Protein 4JRM (pdb70)

Foldseek 3Di:
DWWKFFFFKFKFFLQDRGLVSNLVCLQVVAFSKDFDDPDDCVVFLAGIFSEGPDDDLVVPDNVVVVVLAAVQLSQALSGLVRRCVSNVDDDDPVAQQQEAEEEWAQFWRPVLVVVQVCCCVPPRDVRRDPSSPLHTHTQNSRVVNCVVRVRNFDRYFDHFWLCRFQVSVVVQRVCCVVPRHFKYKGGYWDDQPDVVSSVVCVVVQAAFSPRVCRLLQQFFQAPPHRHFHEIGMAMITMMGGPCVCVVVVGDTLWIFQFKFKFFQQPDQAAHDQQLQRQLRQLLRRCVSNVHALQLAAEEAEQRRRHPRPRLSNLSSNCNNRDDNSQQRHEYEYSCSRRIRHIRRNNRSVVSSQSVCLNQQKHGARESNPHGDPDSSHHHRYDHMDHHDPRFKHKYWTARGSRIIMMIMIGGD/DWWKFFFFKFKFFLQDRGLVRNLVCLQVVAFSKDFDDPDDCVVFLAGIFSEGPPDDLVVQDDVVLVVLAAVQLSQASSGLSRRCVSFVDDDDPVAQQQEAEEEWAQFWRPVLVVVQVCQCVVPRDVRGDPSSPLHTHTQNSRVSNCVVRVRNFDRYFDHFWLCRFVVFVVVQRVCCVVPSHFKYKGGYWDDQPDPVSSVVCVVVQAAFSPRVCRLLQQFFQAPPQRHFHEIGMAMITMMGGPVVCVVVVGDGLWIWQFKFKFFQQPDQAAHDQQLQRQLRQLLRRCVSNVHALQLAAEEAEQRRRHPRPRLSNLSSNCNNRDDNSQQRHEYEYSCSRRIRHIRRNNRSSVSLQSVCLRQQKHGANESNPHGDPPSSHHHRYDHMDHHDPRFKHKYKTARGNRIIMMIMIGGD/DQWKFFFFKFKFFLQDRGLVRNLVCLQVVAFSKDFDDPDDCVVFLAGIFSEGPPDDLVVQDDPVVCVLAAVQLSQQLSGLVRRCVSFVDDDDPVAQQQEAEEEWAQFWRPVLVVVQVCCCVPPRDVRRDPSSPLHTDTQNSRVVNCVSRVRNFDRYFDHFWLCRFQVSVVVQRVCCVVPRHFKYKGGYWDDQPDVVSSVVCVVVQAAFSPRVCRLLQQFFQAPPHRHWHEITMAMITMMGRDVVCVVVVGDTLWIWQFKFKFFQQPDQAAHDQQLQRQLRQLLRRCVSNVHALQLAAEEAEQRRRHPRPRLSNLSSNCNNRDDNNQQRHEYEYSCSRRIRHIRRNNRSVVSSQSVCLRQQKHGARESNPHGDPDSSHHHRYDHMDRHDPRFKHKYKTARGNRIIMMIMIGGD/DFQWKFFFFKFKFFLQDGGLVRNLVCLQVVAFSKDFDDPDDCVPFLAGIFSEGPPDDLVVQDDVVLVVLAAVQLSQLSSGLSRRCVSFVDADDPVAQQQEAEEEWAQFWRVVLVVVQVCCCVVPRDVRGDPSSVLHTHIQNSRVSNCVVRVRNFDRYFDHFWLCRFQVFVVVQRVCCSVPSHFKYKGGYWDDQPDPVSSVVCVVVQAAFSPRVCRLLQQFFQAPPHRHFHEIGMAMITMMGRPVVCVVVVGDGLWIWQFKFKFFQQPDQFAHDQQLQRQLRQLQRRCVSNVHALLQAAEEAEQRRRHPRPRLSNLSSNCVNRVCQLVASHEYEYSCSRRIRHIRRNNRSVVSLQSVCLRQQKHGARESNPHGDPDSRGHHRYDHMDRHDPRFKHKYKTARGNRIIMMIMIGGD

InterPro domains:
  IPR000794 Beta-ketoacyl synthase [PTHR11712] (3-413)
  IPR000794 Beta-ketoacyl synthase [cd00834] (4-411)
  IPR014030 Beta-ketoacyl synthase-like, N-terminal domain [PF00109] (4-247)
  IPR014031 Beta-ketoacyl synthase, C-terminal domain [PF02801] (255-370)
  IPR016039 Thiolase-like [G3DSA:3.40.47.10] (1-414)
  IPR016039 Thiolase-like [SSF53901] (3-252)
  IPR016039 Thiolase-like [SSF53901] (215-413)
  IPR017568 3-oxoacyl-[acyl-carrier-protein] synthase 2 [PIRSF000447] (1-414)
  IPR017568 3-oxoacyl-[acyl-carrier-protein] synthase 2 [TIGR03150] (4-412)
  IPR018201 Beta-ketoacyl synthase, active site [PS00606] (155-171)
  IPR020841 Polyketide synthase, beta-ketoacyl synthase domain [PS52004] (3-413)
  IPR020841 Polyketide synthase, beta-ketoacyl synthase domain [SM00825] (6-414)

CATH classification: 3.40.47.10 (+1 more: 3.40.47.10)

Solvent-accessible surface area: 48885 Å² total; per-residue (Å²): 212,80,98,6,0,0,6,0,5,0,2,1,1,3,20,17,50,56,11,120,48,0,16,156,8,1,38,66,21,101,26,3,2,50,76,9,151,99,37,113,17,104,96,16,30,5,92,0,0,0,25,17,93,78,42,76,17,107,133,64,18,59,128,161,62,9,73,39,10,3,62,0,0,10,9,0,0,0,0,0,21,41,0,5,117,64,27,50,19,110,52,70,175,164,29,15,42,71,4,0,1,0,0,0,0,4,32,0,0,3,74,48,16,12,71,6,7,58,22,14,101,118,155,17,14,222,47,3,51,71,70,11,8,6,4,6,11,9,2,0,0,0,0,7,0,0,42,78,85,28,1,54,1,2,1,0,0,0,0,0,5,2,0,0,0,0,0,0,0,0,4,0,8,25,2,0,28,112,28,26,0,29,0,0,0,0,0,0,0,0,17,0,0,3,31,0,2,4,4,0,5,13,18,36,178,25,6,0,70,71,28,135,79,22,96,100,0,2,15,0,0,0,104,88,20,54,4,4,1,1,0,1,0,0,0,0,0,0,0,6,17,44,110,58,0,54,94,129,68,34,87,35,53,0,10,16,31,1,5,0,8,1,0,9,7,113,82,21,74,42,39,6,72,90,4,11,0,6,0,32,0,0,38,19,0,16,163,49,23,65,12,82,6,109,74,0,14,0,0,0,0,16,2,11,0,33,80,61,17,1,45,5,8,2,95,0,0,64,119,11,8,32,137,46,0,19,160,78,2,18,0,0,0,1,1,0,0,4,0,2,2,4,0,0,0,0,0,3,4,0,1,3,0,0,21,0,1,62,65,22,41,0,0,0,0,20,18,4,81,87,64,53,150,71,14,62,22,54,9,0,54,86,106,28,79,173,33,161,86,9,70,34,0,0,1,0,1,32,8,35,0,7,0,2,0,0,0,0,0,56,81,92,151,86,103,6,0,0,0,0,5,0,3,0,1,3,20,17,37,54,10,120,49,0,17,159,7,2,40,66,20,100,26,3,2,50,78,9,152,97,34,112,17,92,104,16,63,4,98,0,0,0,25,17,91,76,45,79,13,107,139,41,12,58,69,77,45,5,44,33,6,2,64,0,0,21,9,0,0,0,0,0,6,28,0,4,116,34,7,43,14,135,49,79,174,100,30,14,38,71,2,0,0,0,0,0,0,3,31,0,0,2,70,53,15,11,69,6,8,58,17,16,100,115,61,14,17,31,47,1,23,22,31,8,9,9,5,6,10,8,1,0,0,0,0,7,0,0,42,56,83,27,0,50,1,2,1,0,0,0,0,0,5,2,0,0,0,0,0,0,0,0,4,0,4,36,5,0,36,107,27,26,0,23,0,0,0,0,0,0,0,0,18,0,0,3,29,0,2,4,3,0,5,12,20,39,179,26,6,0,70,65,43,120,80,22,80,94,0,2,15,0,0,0,85,84,20,55,4,5,2,1,0,0,0,0,0,0,0,0,0,0,22,38,63,52,0,104,91,78,65,17,99,48,34,0,10,15,31,1,2,0,10,1,0,9,19,116,73,25,64,46,42,6,69,90,6,12,0,6,0,34,0,0,39,20,0,16,166,47,24,65,11,82,5,112,76,0,14,0,0,0,0,16,1,12,0,32,79,62,17,1,46,5,7,2,96,1,0,66,122,11,8,31,97,56,1,17,94,77,1,18,0,0,0,1,1,1,0,3,1,2,1,5,0,0,0,1,0,2,4,0,1,2,0,0,20,0,1,64,66,22,55,0,0,0,0,19,15,4,82,81,59,54,154,70,13,61,23,53,9,0,54,87,106,27,80,168,26,154,86,9,73,33,0,0,2,1,1,32,8,35,0,6,0,2,0,0,0,0,0,54,80,81,146,83,100,6,0,0,0,0,6,0,2,2,1,0,19,17,46,57,11,99,48,0,9,142,9,1,36,69,21,102,24,0,2,46,80,11,157,97,34,109,18,59,73,15,26,6,72,0,0,0,25,16,104,75,45,60,25,119,133,54,18,57,44,143,62,7,167,42,12,3,61,0,0,16,8,0,0,0,0,0,9,29,0,4,116,30,5,43,14,137,48,78,108,147,21,13,39,70,3,0,0,0,0,0,0,3,31,0,0,3,71,49,14,10,70,6,10,59,22,15,103,118,135,17,13,214,125,3,54,72,67,10,8,5,4,6,10,8,1,0,0,0,0,13,0,0,42,73,82,28,1,51,1,2,0,0,0,0,0,0,5,1,0,0,0,0,0,0,0,0,4,0,5,36,4,0,40,109,33,25,0,23,0,0,0,0,0,0,0,0,15,0,0,3,30,0,1,4,4,0,5,20,13,40,53,25,2,0,7,65,13,120,72,23,95,97,0,2,14,0,0,0,101,86,20,40,4,5,1,1,0,0,0,0,0,0,0,0,0,0,18,33,96,58,0,107,93,80,66,16,110,43,36,0,11,15,32,1,1,0,9,1,0,9,19,118,81,23,76,43,39,6,72,90,6,12,0,7,0,34,0,0,37,20,0,16,166,48,24,65,13,82,6,109,75,0,14,0,0,0,0,16,2,14,0,33,81,62,18,1,46,5,8,1,95,1,0,62,119,11,8,30,135,46,1,18,160,78,2,18,0,0,0,1,1,1,0,4,0,2,2,5,0,0,1,0,0,2,4,0,1,3,0,0,21,0,0,64,66,21,48,0,0,0,0,20,18,5,81,80,61,53,140,71,14,63,22,52,9,0,53,86,106,28,79,169,28,161,86,8,69,33,0,0,1,0,1,34,8,37,0,6,0,2,0,0,0,0,0,56,79,89,154,94,81,104,6,0,0,0,0,6,0,3,0,1,3,20,17,38,56,9,125,49,0,16,158,8,2,39,65,22,101,26,3,2,51,77,9,152,98,34,110,17,92,104,17,63,4,96,0,0,0,25,16,91,73,44,48,12,12,45,24,4,3,110,85,46,6,158,32,7,3,63,0,0,20,9,0,0,0,0,0,3,23,0,3,25,33,0,5,14,78,28,78,156,168,29,10,36,67,2,0,0,0,0,0,0,3,32,0,0,4,73,54,16,12,70,5,6,59,15,16,98,120,141,16,10,162,77,4,53,73,67,10,10,6,4,6,11,9,2,0,0,0,0,8,0,0,26,17,23,6,1,43,1,1,0,0,0,1,0,0,5,2,0,0,0,0,0,0,0,0,3,0,8,27,2,0,34,88,28,23,0,25,0,0,0,0,0,0,0,0,17,0,0,2,30,0,2,4,2,0,5,11,18,39,178,25,6,0,70,72,44,129,72,22,94,95,0,2,13,0,0,0,101,84,20,53,4,5,1,1,0,0,0,0,0,0,0,0,0,0,16,34,104,52,0,87,62,40,7,9,66,47,38,0,10,15,31,1,5,0,9,2,0,9,21,110,82,21,68,44,41,7,133,89,6,10,0,6,0,34,0,0,37,21,0,16,166,51,24,63,12,71,5,117,67,1,18,0,0,0,0,16,2,13,0,32,80,63,16,1,46,5,8,1,89,1,0,69,125,11,0,52,39,0,29,96,104,114,0,15,0,0,0,1,1,0,0,4,1,2,2,4,0,0,0,1,0,3,6,0,1,2,0,0,20,0,0,64,66,21,53,0,0,0,0,20,16,4,82,80,63,53,139,71,13,37,14,28,9,0,53,83,105,27,80,166,25,154,84,8,69,31,0,0,2,1,1,32,8,36,0,6,0,2,0,0,0,0,0,52,75,98

Structure (mmCIF, N/CA/C/O backbone):
data_4JRM
#
_entry.id   4JRM
#
_cell.length_a   64.543
_cell.length_b   136.376
_cell.length_c   168.478
_cell.angle_alpha   90.000
_cell.angle_beta   90.000
_cell.angle_gamma   90.000
#
_symmetry.space_group_name_H-M   'P 21 21 21'
#
loop_
_entity.id
_entity.type
_entity.pdbx_description
1 polymer '3-oxoacyl-[acyl-carrier-protein] synthase 2'
2 non-polymer 'ACETATE ION'
3 non-polymer GLYCEROL
4 water water
#
loop_
_atom_site.group_PDB
_atom_site.id
_atom_site.type_symbol
_atom_site.label_atom_id
_atom_site.label_alt_id
_atom_site.label_comp_id
_atom_site.label_asym_id
_atom_site.label_entity_id
_atom_site.label_seq_id
_atom_site.pdbx_PDB_ins_code
_atom_site.Cartn_x
_atom_site.Cartn_y
_atom_site.Cartn_z
_atom_site.occupancy
_atom_site.B_iso_or_equiv
_atom_site.auth_seq_id
_atom_site.auth_comp_id
_atom_site.auth_asym_id
_atom_site.auth_atom_id
_atom_site.pdbx_PDB_model_num
ATOM 1 N N . LYS A 1 6 ? 49.922 -58.925 5.519 1.00 59.96 3 LYS D N 1
ATOM 2 C CA . LYS A 1 6 ? 51.105 -58.822 6.429 1.00 62.64 3 LYS D CA 1
ATOM 3 C C . LYS A 1 6 ? 52.363 -58.608 5.574 1.00 56.16 3 LYS D C 1
ATOM 4 O O . LYS A 1 6 ? 52.728 -59.472 4.786 1.00 61.53 3 LYS D O 1
ATOM 10 N N . ARG A 1 7 ? 53.029 -57.466 5.740 1.00 49.42 4 ARG D N 1
ATOM 11 C CA . ARG A 1 7 ? 54.182 -57.116 4.912 1.00 45.62 4 ARG D CA 1
ATOM 12 C C . ARG A 1 7 ? 55.444 -57.815 5.435 1.00 45.35 4 ARG D C 1
ATOM 13 O O . ARG A 1 7 ? 55.883 -57.590 6.552 1.00 40.77 4 ARG D O 1
ATOM 21 N N . ARG A 1 8 ? 56.039 -58.654 4.605 1.00 45.54 5 ARG D N 1
ATOM 22 C CA . ARG A 1 8 ? 57.262 -59.359 4.984 1.00 45.69 5 ARG D CA 1
ATOM 23 C C . ARG A 1 8 ? 58.466 -58.456 4.751 1.00 38.52 5 ARG D C 1
ATOM 24 O O . ARG A 1 8 ? 58.477 -57.640 3.836 1.00 40.16 5 ARG D O 1
ATOM 32 N N . VAL A 1 9 ? 59.497 -58.637 5.585 1.00 34.00 6 VAL D N 1
ATOM 33 C CA . VAL A 1 9 ? 60.708 -57.834 5.539 1.00 29.06 6 VAL D CA 1
ATOM 34 C C . VAL A 1 9 ? 61.931 -58.724 5.347 1.00 28.38 6 VAL D C 1
ATOM 35 O O . VAL A 1 9 ? 62.125 -59.670 6.090 1.00 32.46 6 VAL D O 1
ATOM 39 N N . VAL A 1 10 ? 62.771 -58.393 4.378 1.00 28.77 7 VAL D N 1
ATOM 40 C CA . VAL A 1 10 ? 63.966 -59.179 4.104 1.00 30.58 7 VAL D CA 1
ATOM 41 C C . VAL A 1 10 ? 65.220 -58.329 4.116 1.00 28.05 7 VAL D C 1
ATOM 42 O O . VAL A 1 10 ? 65.178 -57.091 3.981 1.00 32.03 7 VAL D O 1
ATOM 46 N N . VAL A 1 11 ? 66.364 -58.999 4.250 1.00 27.56 8 VAL D N 1
ATOM 47 C CA . VAL A 1 11 ? 67.670 -58.378 4.268 1.00 27.87 8 VAL D CA 1
ATOM 48 C C . VAL A 1 11 ? 68.238 -58.418 2.847 1.00 31.24 8 VAL D C 1
ATOM 49 O O . VAL A 1 11 ? 68.422 -59.495 2.285 1.00 32.99 8 VAL D O 1
ATOM 53 N N . THR A 1 12 ? 68.545 -57.255 2.304 1.00 29.27 9 THR D N 1
ATOM 54 C CA . THR A 1 12 ? 69.011 -57.164 0.907 1.00 32.22 9 THR D CA 1
ATOM 55 C C . THR A 1 12 ? 70.411 -56.578 0.761 1.00 31.12 9 THR D C 1
ATOM 56 O O . THR A 1 12 ? 70.950 -56.496 -0.350 1.00 29.33 9 THR D O 1
ATOM 60 N N . GLY A 1 13 ? 71.017 -56.130 1.858 1.00 27.34 10 GLY D N 1
ATOM 61 C CA . GLY A 1 13 ? 72.300 -55.492 1.827 1.00 26.56 10 GLY D CA 1
ATOM 62 C C . GLY A 1 13 ? 72.901 -55.477 3.218 1.00 32.00 10 GLY D C 1
ATOM 63 O O . GLY A 1 13 ? 72.147 -55.343 4.173 1.00 26.27 10 GLY D O 1
ATOM 64 N N . MET A 1 14 ? 74.219 -55.676 3.311 1.00 29.33 11 MET D N 1
ATOM 65 C CA . MET A 1 14 ? 74.934 -55.705 4.595 1.00 31.57 11 MET D CA 1
ATOM 66 C C . MET A 1 14 ? 76.277 -55.014 4.451 1.00 32.77 11 MET D C 1
ATOM 67 O O . MET A 1 14 ? 76.907 -55.020 3.391 1.00 32.54 11 MET D O 1
ATOM 72 N N . GLY A 1 15 ? 76.726 -54.383 5.523 1.00 29.37 12 GLY D N 1
ATOM 73 C CA . GLY A 1 15 ? 77.961 -53.648 5.515 1.00 28.42 12 GLY D CA 1
ATOM 74 C C . GLY A 1 15 ? 78.521 -53.664 6.922 1.00 28.89 12 GLY D C 1
ATOM 75 O O . GLY A 1 15 ? 77.760 -53.724 7.885 1.00 32.04 12 GLY D O 1
ATOM 76 N N . MET A 1 16 ? 79.842 -53.637 7.029 1.00 27.89 13 MET D N 1
ATOM 77 C CA . MET A 1 16 ? 80.500 -53.825 8.345 1.00 29.44 13 MET D CA 1
ATOM 78 C C . MET A 1 16 ? 81.933 -53.348 8.367 1.00 29.83 13 MET D C 1
ATOM 79 O O . MET A 1 16 ? 82.710 -53.596 7.426 1.00 29.65 13 MET D O 1
ATOM 84 N N . LEU A 1 17 ? 82.293 -52.711 9.484 1.00 28.16 14 LEU D N 1
ATOM 85 C CA . LEU A 1 17 ? 83.651 -52.502 9.886 1.00 27.94 14 LEU D CA 1
ATOM 86 C C . LEU A 1 17 ? 83.766 -53.121 11.271 1.00 31.69 14 LEU D C 1
ATOM 87 O O . LEU A 1 17 ? 82.911 -52.876 12.113 1.00 27.05 14 LEU D O 1
ATOM 92 N N . SER A 1 18 ? 84.737 -54.009 11.432 1.00 28.97 15 SER D N 1
ATOM 93 C CA . SER A 1 18 ? 84.932 -54.728 12.685 1.00 29.71 15 SER D CA 1
ATOM 94 C C . SER A 1 18 ? 86.400 -54.878 12.950 1.00 29.69 15 SER D C 1
ATOM 95 O O . SER A 1 18 ? 87.254 -54.576 12.080 1.00 29.60 15 SER D O 1
ATOM 98 N N . PRO A 1 19 ? 86.732 -55.288 14.182 1.00 26.67 16 PRO D N 1
ATOM 99 C CA . PRO A 1 19 ? 88.118 -55.595 14.474 1.00 26.61 16 PRO D CA 1
ATOM 100 C C . PRO A 1 19 ? 88.711 -56.761 13.688 1.00 28.84 16 PRO D C 1
ATOM 101 O O . PRO A 1 19 ? 89.932 -56.901 13.693 1.00 28.47 16 PRO D O 1
ATOM 105 N N . VAL A 1 20 ? 87.885 -57.557 13.004 1.00 26.99 17 VAL D N 1
ATOM 106 C CA . VAL A 1 20 ? 88.408 -58.679 12.216 1.00 27.51 17 VAL D CA 1
ATOM 107 C C . VAL A 1 20 ? 88.219 -58.482 10.701 1.00 28.23 17 VAL D C 1
ATOM 108 O O . VAL A 1 20 ? 88.469 -59.412 9.952 1.00 31.31 17 VAL D O 1
ATOM 112 N N . GLY A 1 21 ? 87.842 -57.283 10.270 1.00 28.60 18 GLY D N 1
ATOM 113 C CA . GLY A 1 21 ? 87.727 -57.007 8.804 1.00 30.36 18 GLY D CA 1
ATOM 114 C C . GLY A 1 21 ? 86.864 -55.797 8.485 1.00 33.76 18 GLY D C 1
ATOM 115 O O . GLY A 1 21 ? 85.958 -55.451 9.257 1.00 32.32 18 GLY D O 1
ATOM 116 N N . ASN A 1 22 ? 87.118 -55.181 7.328 1.00 31.72 19 ASN D N 1
ATOM 117 C CA . ASN A 1 22 ? 86.436 -53.956 6.926 1.00 33.20 19 ASN D CA 1
ATOM 118 C C . ASN A 1 22 ? 85.359 -54.185 5.867 1.00 30.90 19 ASN D C 1
ATOM 119 O O . ASN A 1 22 ? 84.833 -53.209 5.323 1.00 31.65 19 ASN D O 1
ATOM 124 N N . THR A 1 23 ? 84.966 -55.453 5.699 1.00 29.21 20 THR D N 1
ATOM 125 C CA . THR A 1 23 ? 83.796 -55.841 4.929 1.00 31.18 20 THR D CA 1
ATOM 126 C C . THR A 1 23 ? 83.137 -57.019 5.620 1.00 31.27 20 THR D C 1
ATOM 127 O O . THR A 1 23 ? 83.728 -57.631 6.522 1.00 33.37 20 THR D O 1
ATOM 131 N N . VAL A 1 24 ? 81.921 -57.332 5.194 1.00 30.56 21 VAL D N 1
ATOM 132 C CA . VAL A 1 24 ? 81.176 -58.469 5.730 1.00 30.57 21 VAL D CA 1
ATOM 133 C C . VAL A 1 24 ? 81.943 -59.750 5.401 1.00 33.46 21 VAL D C 1
ATOM 134 O O . VAL A 1 24 ? 82.216 -60.572 6.260 1.00 32.70 21 VAL D O 1
ATOM 138 N N . GLU A 1 25 ? 82.353 -59.873 4.144 1.00 33.64 22 GLU D N 1
ATOM 139 C CA . GLU A 1 25 ? 83.002 -61.092 3.664 1.00 35.34 22 GLU D CA 1
ATOM 140 C C . GLU A 1 25 ? 84.321 -61.380 4.369 1.00 31.78 22 GLU D C 1
ATOM 141 O O . GLU A 1 25 ? 84.580 -62.520 4.743 1.00 32.45 22 GLU D O 1
ATOM 147 N N . SER A 1 26 ? 85.155 -60.366 4.554 1.00 30.74 23 SER D N 1
ATOM 148 C CA . SER A 1 26 ? 86.446 -60.570 5.214 1.00 29.20 23 SER D CA 1
ATOM 149 C C . SER A 1 26 ? 86.227 -60.880 6.716 1.00 28.87 23 SER D C 1
ATOM 150 O O . SER A 1 26 ? 86.854 -61.763 7.291 1.00 30.84 23 SER D O 1
ATOM 153 N N . SER A 1 27 ? 85.281 -60.180 7.308 1.00 28.42 24 SER D N 1
ATOM 154 C CA . SER A 1 27 ? 84.989 -60.383 8.727 1.00 27.48 24 SER D CA 1
ATOM 155 C C . SER A 1 27 ? 84.476 -61.813 8.958 1.00 29.26 24 SER D C 1
ATOM 156 O O . SER A 1 27 ? 84.921 -62.500 9.873 1.00 28.89 24 SER D O 1
ATOM 159 N N . TRP A 1 28 ? 83.540 -62.253 8.122 1.00 29.27 25 TRP D N 1
ATOM 160 C CA . TRP A 1 28 ? 82.959 -63.590 8.239 1.00 28.69 25 TRP D CA 1
ATOM 161 C C . TRP A 1 28 ? 84.006 -64.685 8.072 1.00 29.90 25 TRP D C 1
ATOM 162 O O . TRP A 1 28 ? 84.016 -65.650 8.824 1.00 30.60 25 TRP D O 1
ATOM 173 N N . LYS A 1 29 ? 84.877 -64.532 7.081 1.00 30.78 26 LYS D N 1
ATOM 174 C CA . LYS A 1 29 ? 85.974 -65.470 6.903 1.00 34.58 26 LYS D CA 1
ATOM 175 C C . LYS A 1 29 ? 86.892 -65.542 8.142 1.00 33.15 26 LYS D C 1
ATOM 176 O O . LYS A 1 29 ? 87.290 -66.625 8.549 1.00 32.80 26 LYS D O 1
ATOM 182 N N . ALA A 1 30 ? 87.205 -64.396 8.728 1.00 29.73 27 ALA D N 1
ATOM 183 C CA . ALA A 1 30 ? 88.066 -64.377 9.908 1.00 29.03 27 ALA D CA 1
ATOM 184 C C . ALA A 1 30 ? 87.383 -65.046 11.096 1.00 29.51 27 ALA D C 1
ATOM 185 O O . ALA A 1 30 ? 88.022 -65.786 11.866 1.00 28.98 27 ALA D O 1
ATOM 187 N N . LEU A 1 31 ? 86.088 -64.811 11.229 1.00 27.83 28 LEU D N 1
ATOM 188 C CA . LEU A 1 31 ? 85.330 -65.383 12.344 1.00 29.95 28 LEU D CA 1
ATOM 189 C C . LEU A 1 31 ? 85.293 -66.904 12.237 1.00 31.64 28 LEU D C 1
ATOM 190 O O . LEU A 1 31 ? 85.427 -67.621 13.226 1.00 27.11 28 LEU D O 1
ATOM 195 N N . LEU A 1 32 ? 85.073 -67.412 11.031 1.00 28.93 29 LEU D N 1
ATOM 196 C CA . LEU A 1 32 ? 85.013 -68.867 10.853 1.00 30.30 29 LEU D CA 1
ATOM 197 C C . LEU A 1 32 ? 86.373 -69.516 11.069 1.00 30.45 29 LEU D C 1
ATOM 198 O O . LEU A 1 32 ? 86.423 -70.710 11.337 1.00 33.29 29 LEU D O 1
ATOM 203 N N . ALA A 1 33 ? 87.441 -68.736 10.924 1.00 27.24 30 ALA D N 1
ATOM 204 C CA . ALA A 1 33 ? 88.807 -69.174 11.104 1.00 28.28 30 ALA D CA 1
ATOM 205 C C . ALA A 1 33 ? 89.240 -69.002 12.559 1.00 29.05 30 ALA D C 1
ATOM 206 O O . ALA A 1 33 ? 90.348 -69.365 12.906 1.00 28.95 30 ALA D O 1
ATOM 208 N N . GLY A 1 34 ? 88.358 -68.486 13.400 1.00 28.42 31 GLY D N 1
ATOM 209 C CA . GLY A 1 34 ? 88.697 -68.313 14.823 1.00 28.66 31 GLY D CA 1
ATOM 210 C C . GLY A 1 34 ? 89.687 -67.195 15.111 1.00 32.22 31 GLY D C 1
ATOM 211 O O . GLY A 1 34 ? 90.340 -67.224 16.145 1.00 35.04 31 GLY D O 1
ATOM 212 N N . GLN A 1 35 ? 89.801 -66.211 14.228 1.00 30.37 32 GLN D N 1
ATOM 213 C CA . GLN A 1 35 ? 90.784 -65.153 14.372 1.00 34.56 32 GLN D CA 1
ATOM 214 C C . GLN A 1 35 ? 90.314 -64.034 15.316 1.00 33.44 32 GLN D C 1
ATOM 215 O O . GLN A 1 35 ? 89.208 -63.516 15.171 1.00 30.26 32 GLN D O 1
ATOM 221 N N . SER A 1 36 ? 91.174 -63.659 16.257 1.00 33.85 33 SER D N 1
ATOM 222 C CA . SER A 1 36 ? 90.921 -62.538 17.158 1.00 33.48 33 SER D CA 1
ATOM 223 C C . SER A 1 36 ? 91.289 -61.225 16.504 1.00 32.62 33 SER D C 1
ATOM 224 O O . SER A 1 36 ? 92.272 -61.146 15.764 1.00 34.38 33 SER D O 1
ATOM 227 N N . GLY A 1 37 ? 90.511 -60.179 16.799 1.00 30.75 34 GLY D N 1
ATOM 228 C CA . GLY A 1 37 ? 90.821 -58.818 16.367 1.00 30.73 34 GLY D CA 1
ATOM 229 C C . GLY A 1 37 ? 91.287 -57.902 17.479 1.00 29.22 34 GLY D C 1
ATOM 230 O O . GLY A 1 37 ? 91.369 -56.674 17.295 1.00 29.57 34 GLY D O 1
ATOM 231 N N . ILE A 1 38 ? 91.622 -58.485 18.612 1.00 29.00 35 ILE D N 1
ATOM 232 C CA . ILE A 1 38 ? 91.994 -57.701 19.791 1.00 29.17 35 ILE D CA 1
ATOM 233 C C . ILE A 1 38 ? 93.480 -57.397 19.753 1.00 30.98 35 ILE D C 1
ATOM 234 O O . ILE A 1 38 ? 94.316 -58.291 19.561 1.00 30.04 35 ILE D O 1
ATOM 239 N N . VAL A 1 39 ? 93.813 -56.124 19.927 1.00 30.16 36 VAL D N 1
ATOM 240 C CA . VAL A 1 39 ? 95.186 -55.642 19.873 1.00 31.16 36 VAL D CA 1
ATOM 241 C C . VAL A 1 39 ? 95.429 -54.604 20.965 1.00 31.07 36 VAL D C 1
ATOM 242 O O . VAL A 1 39 ? 94.493 -54.002 21.508 1.00 29.30 36 VAL D O 1
ATOM 246 N N . ASN A 1 40 ? 96.698 -54.333 21.217 1.00 34.32 37 ASN D N 1
ATOM 247 C CA . ASN A 1 40 ? 97.075 -53.242 22.104 1.00 34.69 37 ASN D CA 1
ATOM 248 C C . ASN A 1 40 ? 96.690 -51.888 21.526 1.00 32.62 37 ASN D C 1
ATOM 249 O O . ASN A 1 40 ? 96.757 -51.663 20.321 1.00 28.79 37 ASN D O 1
ATOM 254 N N . ILE A 1 41 ? 96.213 -51.013 22.394 1.00 33.06 38 ILE D N 1
ATOM 255 C CA . ILE A 1 41 ? 95.910 -49.625 22.012 1.00 32.40 38 ILE D CA 1
ATOM 256 C C . ILE A 1 41 ? 97.212 -48.883 21.799 1.00 33.13 38 ILE D C 1
ATOM 257 O O . ILE A 1 41 ? 98.084 -48.888 22.665 1.00 30.71 38 ILE D O 1
ATOM 262 N N . GLU A 1 42 ? 97.354 -48.272 20.623 1.00 30.19 39 GLU D N 1
ATOM 263 C CA . GLU A 1 42 ? 98.554 -47.531 20.252 1.00 33.93 39 GLU D CA 1
ATOM 264 C C . GLU A 1 42 ? 98.364 -46.012 20.146 1.00 32.65 39 GLU D C 1
ATOM 265 O O . GLU A 1 42 ? 99.351 -45.281 20.120 1.00 36.23 39 GLU D O 1
ATOM 271 N N . HIS A 1 43 ? 97.112 -45.535 20.124 1.00 32.86 40 HIS D N 1
ATOM 272 C CA . HIS A 1 43 ? 96.811 -44.131 19.844 1.00 33.25 40 HIS D CA 1
ATOM 273 C C . HIS A 1 43 ? 96.839 -43.200 21.047 1.00 32.47 40 HIS D C 1
ATOM 274 O O . HIS A 1 43 ? 96.751 -41.991 20.885 1.00 30.81 40 HIS D O 1
ATOM 281 N N . PHE A 1 44 ? 96.889 -43.745 22.257 1.00 32.99 41 PHE D N 1
ATOM 282 C CA . PHE A 1 44 ? 97.161 -42.899 23.424 1.00 32.80 41 PHE D CA 1
ATOM 283 C C . PHE A 1 44 ? 97.990 -43.682 24.430 1.00 32.65 41 PHE D C 1
ATOM 284 O O . PHE A 1 44 ? 98.038 -44.906 24.350 1.00 31.46 41 PHE D O 1
ATOM 292 N N . ASP A 1 45 ? 98.611 -42.982 25.367 1.00 31.25 42 ASP D N 1
ATOM 293 C CA . ASP A 1 45 ? 99.388 -43.631 26.435 1.00 34.02 42 ASP D CA 1
ATOM 294 C C . ASP A 1 45 ? 98.471 -44.298 27.441 1.00 33.33 42 ASP D C 1
ATOM 295 O O . ASP A 1 45 ? 97.748 -43.635 28.179 1.00 32.09 42 ASP D O 1
ATOM 300 N N . THR A 1 46 ? 98.557 -45.623 27.503 1.00 30.96 43 THR D N 1
ATOM 301 C CA . THR A 1 46 ? 97.688 -46.431 28.336 1.00 31.45 43 THR D CA 1
ATOM 302 C C . THR A 1 46 ? 98.290 -46.880 29.666 1.00 31.93 43 THR D C 1
ATOM 303 O O . THR A 1 46 ? 97.726 -47.698 30.334 1.00 28.11 43 THR D O 1
ATOM 307 N N . THR A 1 47 ? 99.437 -46.336 30.043 1.00 33.28 44 THR D N 1
ATOM 308 C CA . THR A 1 47 ? 100.142 -46.749 31.260 1.00 32.40 44 THR D CA 1
ATOM 309 C C . THR A 1 47 ? 99.265 -46.757 32.505 1.00 34.16 44 THR D C 1
ATOM 310 O O . THR A 1 47 ? 99.310 -47.701 33.295 1.00 32.27 44 THR D O 1
ATOM 314 N N . ASN A 1 48 ? 98.507 -45.690 32.716 1.00 32.92 45 ASN D N 1
ATOM 315 C CA . ASN A 1 48 ? 97.717 -45.562 33.954 1.00 35.94 45 ASN D CA 1
ATOM 316 C C . ASN A 1 48 ? 96.368 -46.260 33.895 1.00 30.07 45 ASN D C 1
ATOM 317 O O . ASN A 1 48 ? 95.628 -46.239 34.856 1.00 32.40 45 ASN D O 1
ATOM 322 N N . PHE A 1 49 ? 96.068 -46.882 32.749 1.00 28.97 46 PHE D N 1
ATOM 323 C CA . PHE A 1 49 ? 94.811 -47.557 32.521 1.00 26.50 46 PHE D CA 1
ATOM 324 C C . PHE A 1 49 ? 94.872 -49.018 32.931 1.00 25.45 46 PHE D C 1
ATOM 325 O O . PHE A 1 49 ? 95.860 -49.688 32.694 1.00 27.63 46 PHE D O 1
ATOM 333 N N . SER A 1 50 ? 93.805 -49.483 33.556 1.00 29.11 47 SER D N 1
ATOM 334 C CA . SER A 1 50 ? 93.688 -50.880 33.934 1.00 29.74 47 SER D CA 1
ATOM 335 C C . SER A 1 50 ? 93.589 -51.833 32.748 1.00 30.68 47 SER D C 1
ATOM 336 O O . SER A 1 50 ? 94.013 -52.991 32.856 1.00 30.04 47 SER D O 1
ATOM 339 N N . THR A 1 51 ? 93.096 -51.346 31.602 1.00 29.24 48 THR D N 1
ATOM 340 C CA . THR A 1 51 ? 92.988 -52.192 30.418 1.00 31.02 48 THR D CA 1
ATOM 341 C C . THR A 1 51 ? 93.644 -51.444 29.271 1.00 26.59 48 THR D C 1
ATOM 342 O O . THR A 1 51 ? 93.371 -50.272 29.084 1.00 26.10 48 THR D O 1
ATOM 346 N N . ARG A 1 52 ? 94.531 -52.110 28.542 1.00 27.51 49 ARG D N 1
ATOM 347 C CA . ARG A 1 52 ? 95.384 -51.424 27.552 1.00 27.14 49 ARG D CA 1
ATOM 348 C C . ARG A 1 52 ? 95.188 -51.933 26.122 1.00 27.86 49 ARG D C 1
ATOM 349 O O . ARG A 1 52 ? 96.013 -51.653 25.250 1.00 28.95 49 ARG D O 1
ATOM 357 N N . PHE A 1 53 ? 94.131 -52.708 25.927 1.00 25.54 50 PHE D N 1
ATOM 358 C CA . PHE A 1 53 ? 93.850 -53.330 24.631 1.00 26.98 50 PHE D CA 1
ATOM 359 C C . PHE A 1 53 ? 92.361 -53.196 24.286 1.00 25.81 50 PHE D C 1
ATOM 360 O O . PHE A 1 53 ? 91.524 -52.992 25.144 1.00 25.11 50 PHE D O 1
ATOM 368 N N . ALA A 1 54 ? 92.048 -53.372 23.002 1.00 24.39 51 ALA D N 1
ATOM 369 C CA . ALA A 1 54 ? 90.709 -53.274 22.514 1.00 24.85 51 ALA D CA 1
ATOM 370 C C . ALA A 1 54 ? 90.644 -53.834 21.085 1.00 26.59 51 ALA D C 1
ATOM 371 O O . ALA A 1 54 ? 91.679 -53.996 20.427 1.00 31.06 51 ALA D O 1
ATOM 373 N N . GLY A 1 55 ? 89.428 -54.198 20.673 1.00 25.48 52 GLY D N 1
ATOM 374 C CA . GLY A 1 55 ? 89.133 -54.589 19.292 1.00 28.50 52 GLY D CA 1
ATOM 375 C C . GLY A 1 55 ? 89.079 -53.333 18.433 1.00 26.69 52 GLY D C 1
ATOM 376 O O . GLY A 1 55 ? 88.096 -52.586 18.495 1.00 25.17 52 GLY D O 1
ATOM 377 N N . LEU A 1 56 ? 90.134 -53.074 17.660 1.00 27.67 53 LEU D N 1
ATOM 378 C CA . LEU A 1 56 ? 90.228 -51.854 16.882 1.00 27.42 53 LEU D CA 1
ATOM 379 C C . LEU A 1 56 ? 89.968 -52.139 15.403 1.00 27.11 53 LEU D C 1
ATOM 380 O O . LEU A 1 56 ? 90.290 -53.210 14.919 1.00 29.01 53 LEU D O 1
ATOM 385 N N . VAL A 1 57 ? 89.355 -51.178 14.730 1.00 27.21 54 VAL D N 1
ATOM 386 C CA . VAL A 1 57 ? 89.207 -51.233 13.267 1.00 29.84 54 VAL D CA 1
ATOM 387 C C . VAL A 1 57 ? 90.580 -50.859 12.720 1.00 32.82 54 VAL D C 1
ATOM 388 O O . VAL A 1 57 ? 91.174 -49.873 13.143 1.00 30.17 54 VAL D O 1
ATOM 392 N N . LYS A 1 58 ? 91.085 -51.664 11.781 1.00 36.55 55 LYS D N 1
ATOM 393 C CA . LYS A 1 58 ? 92.419 -51.485 11.228 1.00 40.19 55 LYS D CA 1
ATOM 394 C C . LYS A 1 58 ? 92.348 -50.788 9.880 1.00 39.62 55 LYS D C 1
ATOM 395 O O . LYS A 1 58 ? 91.563 -51.175 9.039 1.00 40.71 55 LYS D O 1
ATOM 401 N N . GLY A 1 59 ? 93.178 -49.777 9.691 1.00 37.88 56 GLY D N 1
ATOM 402 C CA . GLY A 1 59 ? 93.345 -49.116 8.392 1.00 39.34 56 GLY D CA 1
ATOM 403 C C . GLY A 1 59 ? 92.127 -48.390 7.847 1.00 40.42 56 GLY D C 1
ATOM 404 O O . GLY A 1 59 ? 91.841 -48.464 6.659 1.00 43.09 56 GLY D O 1
ATOM 405 N N . PHE A 1 60 ? 91.378 -47.723 8.719 1.00 34.77 57 PHE D N 1
ATOM 406 C CA . PHE A 1 60 ? 90.319 -46.799 8.293 1.00 33.87 57 PHE D CA 1
ATOM 407 C C . PHE A 1 60 ? 90.889 -45.446 7.786 1.00 36.90 57 PHE D C 1
ATOM 408 O O . PHE A 1 60 ? 91.615 -44.782 8.488 1.00 34.52 57 PHE D O 1
ATOM 416 N N . ASP A 1 61 ? 90.525 -45.045 6.568 1.00 38.02 58 ASP D N 1
ATOM 417 C CA . ASP A 1 61 ? 90.921 -43.765 5.967 1.00 39.91 58 ASP D CA 1
ATOM 418 C C . ASP A 1 61 ? 89.692 -42.935 5.666 1.00 37.99 58 ASP D C 1
ATOM 419 O O . ASP A 1 61 ? 88.975 -43.222 4.700 1.00 42.04 58 ASP D O 1
ATOM 424 N N . CYS A 1 62 ? 89.453 -41.894 6.459 1.00 34.58 59 CYS D N 1
ATOM 425 C CA . CYS A 1 62 ? 88.252 -41.071 6.294 1.00 39.37 59 CYS D CA 1
ATOM 426 C C . CYS A 1 62 ? 88.171 -40.416 4.924 1.00 35.42 59 CYS D C 1
ATOM 427 O O . CYS A 1 62 ? 87.081 -40.283 4.351 1.00 36.93 59 CYS D O 1
ATOM 430 N N . GLU A 1 63 ? 89.325 -39.990 4.411 1.00 41.30 60 GLU D N 1
ATOM 431 C CA . GLU A 1 63 ? 89.375 -39.330 3.090 1.00 42.47 60 GLU D CA 1
ATOM 432 C C . GLU A 1 63 ? 88.857 -40.186 1.938 1.00 39.19 60 GLU D C 1
ATOM 433 O O . GLU A 1 63 ? 88.432 -39.665 0.915 1.00 40.60 60 GLU D O 1
ATOM 439 N N . GLN A 1 64 ? 88.862 -41.490 2.093 1.00 38.56 61 GLN D N 1
ATOM 440 C CA . GLN A 1 64 ? 88.211 -42.352 1.116 1.00 39.95 61 GLN D CA 1
ATOM 441 C C . GLN A 1 64 ? 86.701 -42.139 0.951 1.00 39.46 61 GLN D C 1
ATOM 442 O O . GLN A 1 64 ? 86.159 -42.395 -0.123 1.00 44.44 61 GLN D O 1
ATOM 448 N N . TYR A 1 65 ? 86.011 -41.661 1.982 1.00 30.50 62 TYR D N 1
ATOM 449 C CA . TYR A 1 65 ? 84.556 -41.607 1.970 1.00 31.27 62 TYR D CA 1
ATOM 450 C C . TYR A 1 65 ? 84.058 -40.183 1.929 1.00 28.09 62 TYR D C 1
ATOM 451 O O . TYR A 1 65 ? 82.932 -39.965 1.497 1.00 33.77 62 TYR D O 1
ATOM 460 N N . MET A 1 66 ? 84.875 -39.236 2.387 1.00 28.66 63 MET D N 1
ATOM 461 C CA . MET A 1 66 ? 84.473 -37.841 2.435 1.00 29.98 63 MET D CA 1
ATOM 462 C C . MET A 1 66 ? 85.686 -36.937 2.500 1.00 30.66 63 MET D C 1
ATOM 463 O O . MET A 1 66 ? 86.805 -37.396 2.735 1.00 36.70 63 MET D O 1
ATOM 468 N N . SER A 1 67 ? 85.482 -35.646 2.302 1.00 34.36 64 SER D N 1
ATOM 469 C CA . SER A 1 67 ? 86.572 -34.676 2.373 1.00 37.62 64 SER D CA 1
ATOM 470 C C . SER A 1 67 ? 87.004 -34.495 3.813 1.00 39.42 64 SER D C 1
ATOM 471 O O . SER A 1 67 ? 86.224 -34.763 4.745 1.00 40.39 64 SER D O 1
ATOM 474 N N . LYS A 1 68 ? 88.233 -34.033 4.011 1.00 42.53 65 LYS D N 1
ATOM 475 C CA . LYS A 1 68 ? 88.711 -33.735 5.368 1.00 46.68 65 LYS D CA 1
ATOM 476 C C . LYS A 1 68 ? 87.865 -32.645 5.992 1.00 42.70 65 LYS D C 1
ATOM 477 O O . LYS A 1 68 ? 87.638 -32.653 7.192 1.00 41.56 65 LYS D O 1
ATOM 483 N N . LYS A 1 69 ? 87.354 -31.751 5.161 1.00 41.66 66 LYS D N 1
ATOM 484 C CA . LYS A 1 69 ? 86.482 -30.691 5.642 1.00 44.32 66 LYS D CA 1
ATOM 485 C C . LYS A 1 69 ? 85.192 -31.251 6.231 1.00 41.54 66 LYS D C 1
ATOM 486 O O . LYS A 1 69 ? 84.784 -30.856 7.321 1.00 37.07 66 LYS D O 1
ATOM 492 N N . ASP A 1 70 ? 84.566 -32.192 5.539 1.00 37.19 67 ASP D N 1
ATOM 493 C CA . ASP A 1 70 ? 83.392 -32.869 6.093 1.00 38.14 67 ASP D CA 1
ATOM 494 C C . ASP A 1 70 ? 83.756 -33.657 7.367 1.00 39.52 67 ASP D C 1
ATOM 495 O O . ASP A 1 70 ? 83.059 -33.557 8.380 1.00 36.76 67 ASP D O 1
ATOM 500 N N . ALA A 1 71 ? 84.854 -34.416 7.316 1.00 38.44 68 ALA D N 1
ATOM 501 C CA . ALA A 1 71 ? 85.260 -35.277 8.428 1.00 37.56 68 ALA D CA 1
ATOM 502 C C . ALA A 1 71 ? 85.560 -34.523 9.709 1.00 39.34 68 ALA D C 1
ATOM 503 O O . ALA A 1 71 ? 85.369 -35.063 10.794 1.00 36.55 68 ALA D O 1
ATOM 505 N N . ARG A 1 72 ? 86.024 -33.285 9.588 1.00 43.42 69 ARG D N 1
ATOM 506 C CA . ARG A 1 72 ? 86.224 -32.432 10.758 1.00 42.35 69 ARG D CA 1
ATOM 507 C C . ARG A 1 72 ? 84.904 -32.205 11.493 1.00 41.19 69 ARG D C 1
ATOM 508 O O . ARG A 1 72 ? 84.889 -31.944 12.700 1.00 41.01 69 ARG D O 1
ATOM 510 N N . LYS A 1 73 ? 83.794 -32.388 10.792 1.00 38.88 70 LYS D N 1
ATOM 511 C CA . LYS A 1 73 ? 82.485 -32.222 11.372 1.00 39.48 70 LYS D CA 1
ATOM 512 C C . LYS A 1 73 ? 81.905 -33.538 11.990 1.00 37.15 70 LYS D C 1
ATOM 513 O O . LYS A 1 73 ? 80.752 -33.522 12.393 1.00 36.04 70 LYS D O 1
ATOM 519 N N . MET A 1 74 ? 82.642 -34.663 11.987 1.00 33.96 71 MET D N 1
ATOM 520 C CA . MET A 1 74 ? 82.138 -35.982 12.431 1.00 34.29 71 MET D CA 1
ATOM 521 C C . MET A 1 74 ? 83.126 -36.669 13.338 1.00 34.27 71 MET D C 1
ATOM 522 O O . MET A 1 74 ? 84.287 -36.897 12.966 1.00 34.28 71 MET D O 1
ATOM 527 N N . ASP A 1 75 ? 82.666 -37.090 14.515 1.00 31.68 72 ASP D N 1
ATOM 528 C CA . ASP A 1 75 ? 83.462 -38.034 15.281 1.00 28.84 72 ASP D CA 1
ATOM 529 C C . ASP A 1 75 ? 83.620 -39.351 14.492 1.00 28.03 72 ASP D C 1
ATOM 530 O O . ASP A 1 75 ? 82.819 -39.663 13.602 1.00 29.89 72 ASP D O 1
ATOM 535 N N . LEU A 1 76 ? 84.656 -40.124 14.802 1.00 28.21 73 LEU D N 1
ATOM 536 C CA . LEU A 1 76 ? 84.884 -41.415 14.164 1.00 27.77 73 LEU D CA 1
ATOM 537 C C . LEU A 1 76 ? 83.719 -42.359 14.223 1.00 26.29 73 LEU D C 1
ATOM 538 O O . LEU A 1 76 ? 83.463 -43.079 13.287 1.00 27.25 73 LEU D O 1
ATOM 543 N N . PHE A 1 77 ? 82.953 -42.389 15.322 1.00 25.28 74 PHE D N 1
ATOM 544 C CA . PHE A 1 77 ? 81.814 -43.279 15.315 1.00 24.08 74 PHE D CA 1
ATOM 545 C C . PHE A 1 77 ? 80.869 -43.005 14.143 1.00 24.32 74 PHE D C 1
ATOM 546 O O . PHE A 1 77 ? 80.298 -43.939 13.585 1.00 27.35 74 PHE D O 1
ATOM 554 N N . ILE A 1 78 ? 80.698 -41.728 13.800 1.00 27.17 75 ILE D N 1
ATOM 555 C CA . ILE A 1 78 ? 79.879 -41.335 12.686 1.00 26.14 75 ILE D CA 1
ATOM 556 C C . ILE A 1 78 ? 80.530 -41.706 11.363 1.00 24.92 75 ILE D C 1
ATOM 557 O O . ILE A 1 78 ? 79.863 -42.300 10.529 1.00 28.49 75 ILE D O 1
ATOM 562 N N . GLN A 1 79 ? 81.816 -41.468 11.234 1.00 28.20 76 GLN D N 1
ATOM 563 C CA . GLN A 1 79 ? 82.548 -41.916 10.017 1.00 28.49 76 GLN D CA 1
ATOM 564 C C . GLN A 1 79 ? 82.439 -43.433 9.776 1.00 28.11 76 GLN D C 1
ATOM 565 O O . GLN A 1 79 ? 82.131 -43.896 8.673 1.00 28.13 76 GLN D O 1
ATOM 571 N N . TYR A 1 80 ? 82.615 -44.223 10.829 1.00 25.98 77 TYR D N 1
ATOM 572 C CA . TYR A 1 80 ? 82.420 -45.681 10.746 1.00 27.85 77 TYR D CA 1
ATOM 573 C C . TYR A 1 80 ? 81.007 -46.080 10.284 1.00 26.27 77 TYR D C 1
ATOM 574 O O . TYR A 1 80 ? 80.826 -47.039 9.507 1.00 31.90 77 TYR D O 1
ATOM 583 N N . GLY A 1 81 ? 79.989 -45.434 10.862 1.00 27.02 78 GLY D N 1
ATOM 584 C CA . GLY A 1 81 ? 78.617 -45.778 10.568 1.00 24.56 78 GLY D CA 1
ATOM 585 C C . GLY A 1 81 ? 78.288 -45.447 9.117 1.00 25.66 78 GLY D C 1
ATOM 586 O O . GLY A 1 81 ? 77.590 -46.203 8.453 1.00 26.50 78 GLY D O 1
ATOM 587 N N . ILE A 1 82 ? 78.777 -44.301 8.675 1.00 27.16 79 ILE D N 1
ATOM 588 C CA . ILE A 1 82 ? 78.621 -43.890 7.279 1.00 31.50 79 ILE D CA 1
ATOM 589 C C . ILE A 1 82 ? 79.284 -44.920 6.353 1.00 29.59 79 ILE D C 1
ATOM 590 O O . ILE A 1 82 ? 78.686 -45.344 5.369 1.00 32.26 79 ILE D O 1
ATOM 595 N N . ALA A 1 83 ? 80.498 -45.328 6.659 1.00 30.87 80 ALA D N 1
ATOM 596 C CA . ALA A 1 83 ? 81.226 -46.313 5.847 1.00 31.73 80 ALA D CA 1
ATOM 597 C C . ALA A 1 83 ? 80.470 -47.641 5.747 1.00 32.25 80 ALA D C 1
ATOM 598 O O . ALA A 1 83 ? 80.251 -48.179 4.669 1.00 30.91 80 ALA D O 1
ATOM 600 N N . ALA A 1 84 ? 80.026 -48.190 6.869 1.00 27.50 81 ALA D N 1
ATOM 601 C CA . ALA A 1 84 ? 79.216 -49.395 6.832 1.00 27.76 81 ALA D CA 1
ATOM 602 C C . ALA A 1 84 ? 77.899 -49.192 6.102 1.00 28.80 81 ALA D C 1
ATOM 603 O O . ALA A 1 84 ? 77.404 -50.118 5.434 1.00 29.53 81 ALA D O 1
ATOM 605 N N . GLY A 1 85 ? 77.285 -48.013 6.281 1.00 29.66 82 GLY D N 1
ATOM 606 C CA . GLY A 1 85 ? 75.999 -47.721 5.655 1.00 30.29 82 GLY D CA 1
ATOM 607 C C . GLY A 1 85 ? 76.125 -47.668 4.127 1.00 28.15 82 GLY D C 1
ATOM 608 O O . GLY A 1 85 ? 75.261 -48.173 3.399 1.00 30.16 82 GLY D O 1
ATOM 609 N N . ILE A 1 86 ? 77.166 -47.030 3.672 1.00 31.14 83 ILE D N 1
ATOM 610 C CA . ILE A 1 86 ? 77.452 -46.981 2.239 1.00 36.41 83 ILE D CA 1
ATOM 611 C C . ILE A 1 86 ? 77.714 -48.384 1.695 1.00 36.43 83 ILE D C 1
ATOM 612 O O . ILE A 1 86 ? 77.166 -48.766 0.648 1.00 36.81 83 ILE D O 1
ATOM 617 N N . GLN A 1 87 ? 78.536 -49.159 2.406 1.00 34.84 84 GLN D N 1
ATOM 618 C CA . GLN A 1 87 ? 78.755 -50.553 2.035 1.00 34.08 84 GLN D CA 1
ATOM 619 C C . GLN A 1 87 ? 77.461 -51.286 1.857 1.00 36.20 84 GLN D C 1
ATOM 620 O O . GLN A 1 87 ? 77.241 -51.930 0.840 1.00 35.43 84 GLN D O 1
ATOM 626 N N . ALA A 1 88 ? 76.589 -51.220 2.859 1.00 32.18 85 ALA D N 1
ATOM 627 C CA . ALA A 1 88 ? 75.350 -51.947 2.805 1.00 31.64 85 ALA D CA 1
ATOM 628 C C . ALA A 1 88 ? 74.442 -51.483 1.659 1.00 31.21 85 ALA D C 1
ATOM 629 O O . ALA A 1 88 ? 73.795 -52.302 1.014 1.00 34.22 85 ALA D O 1
ATOM 631 N N . LEU A 1 89 ? 74.403 -50.175 1.414 1.00 34.20 86 LEU D N 1
ATOM 632 C CA . LEU A 1 89 ? 73.601 -49.634 0.321 1.00 37.53 86 LEU D CA 1
ATOM 633 C C . LEU A 1 89 ? 74.139 -50.080 -1.031 1.00 35.29 86 LEU D C 1
ATOM 634 O O . LEU A 1 89 ? 73.369 -50.489 -1.906 1.00 42.12 86 LEU D O 1
ATOM 639 N N . GLU A 1 90 ? 75.446 -50.005 -1.186 1.00 39.09 87 GLU D N 1
ATOM 640 C CA . GLU A 1 90 ? 76.084 -50.450 -2.418 1.00 41.78 87 GLU D CA 1
ATOM 641 C C . GLU A 1 90 ? 75.899 -51.960 -2.582 1.00 44.17 87 GLU D C 1
ATOM 642 O O . GLU A 1 90 ? 75.572 -52.438 -3.672 1.00 41.79 87 GLU D O 1
ATOM 648 N N . ASP A 1 91 ? 76.042 -52.714 -1.494 1.00 43.42 88 ASP D N 1
ATOM 649 C CA . ASP A 1 91 ? 75.751 -54.145 -1.512 1.00 42.49 88 ASP D CA 1
ATOM 650 C C . ASP A 1 91 ? 74.307 -54.446 -1.951 1.00 41.73 88 ASP D C 1
ATOM 651 O O . ASP A 1 91 ? 74.069 -55.401 -2.689 1.00 47.93 88 ASP D O 1
ATOM 656 N N . SER A 1 92 ? 73.346 -53.619 -1.549 1.00 39.70 89 SER D N 1
ATOM 657 C CA . SER A 1 92 ? 71.961 -53.874 -1.913 1.00 37.28 89 SER D CA 1
ATOM 658 C C . SER A 1 92 ? 71.622 -53.472 -3.360 1.00 36.69 89 SER D C 1
ATOM 659 O O . SER A 1 92 ? 70.674 -53.986 -3.898 1.00 42.62 89 SER D O 1
ATOM 662 N N . GLY A 1 93 ? 72.368 -52.525 -3.925 1.00 44.80 90 GLY D N 1
ATOM 663 C CA . GLY A 1 93 ? 72.086 -51.982 -5.258 1.00 49.24 90 GLY D CA 1
ATOM 664 C C . GLY A 1 93 ? 70.850 -51.111 -5.326 1.00 53.51 90 GLY D C 1
ATOM 665 O O . GLY A 1 93 ? 70.415 -50.720 -6.410 1.00 49.14 90 GLY D O 1
ATOM 666 N N . LEU A 1 94 ? 70.294 -50.792 -4.164 1.00 50.46 91 LEU D N 1
ATOM 667 C CA . LEU A 1 94 ? 69.105 -49.980 -4.089 1.00 52.45 91 LEU D CA 1
ATOM 668 C C . LEU A 1 94 ? 69.362 -48.631 -4.741 1.00 44.00 91 LEU D C 1
ATOM 669 O O . LEU A 1 94 ? 70.275 -47.903 -4.364 1.00 44.48 91 LEU D O 1
ATOM 674 N N . GLU A 1 95 ? 68.553 -48.303 -5.733 1.00 45.10 92 GLU D N 1
ATOM 675 C CA . GLU A 1 95 ? 68.660 -47.025 -6.394 1.00 43.87 92 GLU D CA 1
ATOM 676 C C . GLU A 1 95 ? 67.726 -46.056 -5.690 1.00 39.06 92 GLU D C 1
ATOM 677 O O . GLU A 1 95 ? 66.557 -46.354 -5.521 1.00 40.13 92 GLU D O 1
ATOM 683 N N . VAL A 1 96 ? 68.236 -44.887 -5.314 1.00 40.50 93 VAL D N 1
ATOM 684 C CA . VAL A 1 96 ? 67.410 -43.841 -4.723 1.00 43.46 93 VAL D CA 1
ATOM 685 C C . VAL A 1 96 ? 67.176 -42.748 -5.750 1.00 44.98 93 VAL D C 1
ATOM 686 O O . VAL A 1 96 ? 68.130 -42.201 -6.310 1.00 46.68 93 VAL D O 1
ATOM 690 N N . ASN A 1 97 ? 65.902 -42.448 -5.986 1.00 47.28 94 ASN D N 1
ATOM 691 C CA . ASN A 1 97 ? 65.501 -41.415 -6.938 1.00 51.15 94 ASN D CA 1
ATOM 692 C C . ASN A 1 97 ? 64.380 -40.551 -6.345 1.00 58.58 94 ASN D C 1
ATOM 693 O O . ASN A 1 97 ? 63.914 -40.798 -5.216 1.00 55.55 94 ASN D O 1
ATOM 698 N N . GLU A 1 98 ? 63.950 -39.549 -7.111 1.00 59.56 95 GLU D N 1
ATOM 699 C CA . GLU A 1 98 ? 62.956 -38.586 -6.654 1.00 64.28 95 GLU D CA 1
ATOM 700 C C . GLU A 1 98 ? 61.657 -39.312 -6.306 1.00 59.78 95 GLU D C 1
ATOM 701 O O . GLU A 1 98 ? 60.947 -38.927 -5.367 1.00 64.00 95 GLU D O 1
ATOM 707 N N . GLU A 1 99 ? 61.366 -40.381 -7.034 1.00 49.39 96 GLU D N 1
ATOM 708 C CA . GLU A 1 99 ? 60.113 -41.079 -6.873 1.00 52.09 96 GLU D CA 1
ATOM 709 C C . GLU A 1 99 ? 60.025 -41.952 -5.632 1.00 49.73 96 GLU D C 1
ATOM 710 O O . GLU A 1 99 ? 58.953 -42.073 -5.056 1.00 59.37 96 GLU D O 1
ATOM 716 N N . ASN A 1 100 ? 61.140 -42.553 -5.209 1.00 45.66 97 ASN D N 1
ATOM 717 C CA . ASN A 1 100 ? 61.123 -43.427 -4.031 1.00 37.00 97 ASN D CA 1
ATOM 718 C C . ASN A 1 100 ? 61.804 -42.865 -2.757 1.00 35.89 97 ASN D C 1
ATOM 719 O O . ASN A 1 100 ? 61.747 -43.519 -1.719 1.00 41.14 97 ASN D O 1
ATOM 724 N N . ALA A 1 101 ? 62.403 -41.681 -2.822 1.00 31.66 98 ALA D N 1
ATOM 725 C CA . ALA A 1 101 ? 63.229 -41.181 -1.715 1.00 34.70 98 ALA D CA 1
ATOM 726 C C . ALA A 1 101 ? 62.478 -41.121 -0.389 1.00 35.37 98 ALA D C 1
ATOM 727 O O . ALA A 1 101 ? 63.066 -41.416 0.666 1.00 32.89 98 ALA D O 1
ATOM 729 N N . ALA A 1 102 ? 61.197 -40.754 -0.445 1.00 37.16 99 ALA D N 1
ATOM 730 C CA . ALA A 1 102 ? 60.353 -40.645 0.752 1.00 33.85 99 ALA D CA 1
ATOM 731 C C . ALA A 1 102 ? 59.965 -41.989 1.363 1.00 34.85 99 ALA D C 1
ATOM 732 O O . ALA A 1 102 ? 59.391 -42.023 2.461 1.00 36.73 99 ALA D O 1
ATOM 734 N N . ARG A 1 103 ? 60.320 -43.088 0.701 1.00 29.74 100 ARG D N 1
ATOM 735 C CA . ARG A 1 103 ? 59.996 -44.445 1.140 1.00 29.99 100 ARG D CA 1
ATOM 736 C C . ARG A 1 103 ? 61.214 -45.209 1.656 1.00 22.76 100 ARG D C 1
ATOM 737 O O . ARG A 1 103 ? 61.113 -46.406 1.961 1.00 28.17 100 ARG D O 1
ATOM 745 N N . ILE A 1 104 ? 62.345 -44.543 1.674 1.00 25.01 101 ILE D N 1
ATOM 746 C CA . ILE A 1 104 ? 63.611 -45.146 2.106 1.00 26.68 101 ILE D CA 1
ATOM 747 C C . ILE A 1 104 ? 64.178 -44.306 3.238 1.00 24.37 101 ILE D C 1
ATOM 748 O O . ILE A 1 104 ? 64.563 -43.141 3.039 1.00 24.77 101 ILE D O 1
ATOM 753 N N . GLY A 1 105 ? 64.278 -44.911 4.418 1.00 26.08 102 GLY D N 1
ATOM 754 C CA . GLY A 1 105 ? 64.767 -44.202 5.610 1.00 25.91 102 GLY D CA 1
ATOM 755 C C . GLY A 1 105 ? 65.943 -44.853 6.301 1.00 24.80 102 GLY D C 1
ATOM 756 O O . GLY A 1 105 ? 66.621 -45.724 5.731 1.00 25.69 102 GLY D O 1
ATOM 757 N N . VAL A 1 106 ? 66.167 -44.476 7.592 1.00 22.13 103 VAL D N 1
ATOM 758 C CA . VAL A 1 106 ? 67.390 -44.801 8.261 1.00 21.80 103 VAL D CA 1
ATOM 759 C C . VAL A 1 106 ? 67.033 -44.978 9.730 1.00 21.09 103 VAL D C 1
ATOM 760 O O . VAL A 1 106 ? 66.195 -44.262 10.220 1.00 21.72 103 VAL D O 1
ATOM 764 N N . ALA A 1 107 ? 67.512 -46.067 10.272 1.00 21.14 104 ALA D N 1
ATOM 765 C CA . ALA A 1 107 ? 67.419 -46.327 11.753 1.00 19.33 104 ALA D CA 1
ATOM 766 C C . ALA A 1 107 ? 68.819 -46.777 12.241 1.00 21.48 104 ALA D C 1
ATOM 767 O O . ALA A 1 107 ? 69.185 -47.970 12.192 1.00 22.27 104 ALA D O 1
ATOM 769 N N . ILE A 1 108 ? 69.643 -45.821 12.655 1.00 21.61 105 ILE D N 1
ATOM 770 C CA . ILE A 1 108 ? 71.007 -46.116 13.032 1.00 23.67 105 ILE D CA 1
ATOM 771 C C . ILE A 1 108 ? 71.365 -45.346 14.291 1.00 25.01 105 ILE D C 1
ATOM 772 O O . ILE A 1 108 ? 71.145 -44.134 14.362 1.00 23.32 105 ILE D O 1
ATOM 777 N N . GLY A 1 109 ? 71.961 -46.049 15.237 1.00 25.10 106 GLY D N 1
ATOM 778 C CA . GLY A 1 109 ? 72.413 -45.386 16.460 1.00 25.66 106 GLY D CA 1
ATOM 779 C C . GLY A 1 109 ? 73.788 -45.759 16.955 1.00 26.00 106 GLY D C 1
ATOM 780 O O . GLY A 1 109 ? 74.567 -46.438 16.273 1.00 24.45 106 GLY D O 1
ATOM 781 N N . SER A 1 110 ? 74.085 -45.316 18.199 1.00 22.88 107 SER D N 1
ATOM 782 C CA . SER A 1 110 ? 75.334 -45.582 18.840 1.00 22.98 107 SER D CA 1
ATOM 783 C C . SER A 1 110 ? 74.974 -45.589 20.336 1.00 23.55 107 SER D C 1
ATOM 784 O O . SER A 1 110 ? 73.980 -44.998 20.711 1.00 20.48 107 SER D O 1
ATOM 787 N N . GLY A 1 111 ? 75.757 -46.303 21.124 1.00 24.19 108 GLY D N 1
ATOM 788 C CA . GLY A 1 111 ? 75.509 -46.383 22.580 1.00 26.15 108 GLY D CA 1
ATOM 789 C C . GLY A 1 111 ? 76.014 -45.147 23.303 1.00 27.13 108 GLY D C 1
ATOM 790 O O . GLY A 1 111 ? 75.350 -44.652 24.211 1.00 30.33 108 GLY D O 1
ATOM 791 N N . ILE A 1 112 ? 77.175 -44.649 22.904 1.00 28.66 109 ILE D N 1
ATOM 792 C CA . ILE A 1 112 ? 77.845 -43.531 23.563 1.00 31.48 109 ILE D CA 1
ATOM 793 C C . ILE A 1 112 ? 78.127 -42.339 22.665 1.00 30.80 109 ILE D C 1
ATOM 794 O O . ILE A 1 112 ? 78.216 -41.201 23.127 1.00 31.06 109 ILE D O 1
ATOM 799 N N . GLY A 1 113 ? 78.259 -42.549 21.360 1.00 31.29 110 GLY D N 1
ATOM 800 C CA . GLY A 1 113 ? 78.542 -41.407 20.529 1.00 28.53 110 GLY D CA 1
ATOM 801 C C . GLY A 1 113 ? 79.955 -40.918 20.557 1.00 27.11 110 GLY D C 1
ATOM 802 O O . GLY A 1 113 ? 80.907 -41.695 20.723 1.00 25.99 110 GLY D O 1
ATOM 803 N N . GLY A 1 114 ? 80.106 -39.620 20.328 1.00 27.46 111 GLY D N 1
ATOM 804 C CA . GLY A 1 114 ? 81.392 -39.083 19.922 1.00 27.84 111 GLY D CA 1
ATOM 805 C C . GLY A 1 114 ? 82.292 -38.656 21.082 1.00 26.44 111 GLY D C 1
ATOM 806 O O . GLY A 1 114 ? 82.616 -37.489 21.219 1.00 26.36 111 GLY D O 1
ATOM 807 N N . LEU A 1 115 ? 82.715 -39.634 21.865 1.00 29.03 112 LEU D N 1
ATOM 808 C CA . LEU A 1 115 ? 83.533 -39.373 23.050 1.00 30.76 112 LEU D CA 1
ATOM 809 C C . LEU A 1 115 ? 84.809 -38.590 22.745 1.00 31.34 112 LEU D C 1
ATOM 810 O O . LEU A 1 115 ? 85.151 -37.653 23.459 1.00 32.63 112 LEU D O 1
ATOM 815 N N . GLU A 1 116 ? 85.514 -38.974 21.681 1.00 32.72 113 GLU D N 1
ATOM 816 C CA . GLU A 1 116 ? 86.746 -38.284 21.344 1.00 35.24 113 GLU D CA 1
ATOM 817 C C . GLU A 1 116 ? 86.530 -36.784 21.136 1.00 33.85 113 GLU D C 1
ATOM 818 O O . GLU A 1 116 ? 87.256 -35.954 21.704 1.00 33.19 113 GLU D O 1
ATOM 824 N N . LEU A 1 117 ? 85.528 -36.418 20.349 1.00 29.84 114 LEU D N 1
ATOM 825 C CA . LEU A 1 117 ? 85.267 -34.976 20.117 1.00 31.43 114 LEU D CA 1
ATOM 826 C C . LEU A 1 117 ? 84.642 -34.269 21.325 1.00 30.80 114 LEU D C 1
ATOM 827 O O . LEU A 1 117 ? 84.790 -33.067 21.486 1.00 31.20 114 LEU D O 1
ATOM 832 N N . ILE A 1 118 ? 83.966 -35.010 22.183 1.00 30.62 115 ILE D N 1
ATOM 833 C CA . ILE A 1 118 ? 83.496 -34.445 23.430 1.00 32.47 115 ILE D CA 1
ATOM 834 C C . ILE A 1 118 ? 84.696 -34.107 24.313 1.00 31.73 115 ILE D C 1
ATOM 835 O O . ILE A 1 118 ? 84.777 -32.998 24.842 1.00 30.60 115 ILE D O 1
ATOM 840 N N . GLU A 1 119 ? 85.632 -35.056 24.436 1.00 31.64 116 GLU D N 1
ATOM 841 C CA . GLU A 1 119 ? 86.871 -34.822 25.145 1.00 31.71 116 GLU D CA 1
ATOM 842 C C . GLU A 1 119 ? 87.603 -33.605 24.593 1.00 30.23 116 GLU D C 1
ATOM 843 O O . GLU A 1 119 ? 88.013 -32.725 25.338 1.00 30.39 116 GLU D O 1
ATOM 849 N N . THR A 1 120 ? 87.709 -33.531 23.267 1.00 30.45 117 THR D N 1
ATOM 850 C CA . THR A 1 120 ? 88.410 -32.448 22.630 1.00 29.70 117 THR D CA 1
ATOM 851 C C . THR A 1 120 ? 87.687 -31.114 22.885 1.00 30.16 117 THR D C 1
ATOM 852 O O . THR A 1 120 ? 88.333 -30.070 23.069 1.00 29.75 117 THR D O 1
ATOM 856 N N . GLY A 1 121 ? 86.360 -31.127 22.877 1.00 30.03 118 GLY D N 1
ATOM 857 C CA . GLY A 1 121 ? 85.582 -29.904 23.119 1.00 29.51 118 GLY D CA 1
ATOM 858 C C . GLY A 1 121 ? 85.720 -29.428 24.557 1.00 28.42 118 GLY D C 1
ATOM 859 O O . GLY A 1 121 ? 85.843 -28.233 24.824 1.00 29.52 118 GLY D O 1
ATOM 860 N N . HIS A 1 122 ? 85.687 -30.359 25.489 1.00 31.61 119 HIS D N 1
ATOM 861 C CA . HIS A 1 122 ? 85.835 -29.984 26.898 1.00 31.80 119 HIS D CA 1
ATOM 862 C C . HIS A 1 122 ? 87.224 -29.428 27.193 1.00 34.32 119 HIS D C 1
ATOM 863 O O . HIS A 1 122 ? 87.359 -28.429 27.916 1.00 32.50 119 HIS D O 1
ATOM 870 N N . GLN A 1 123 ? 88.256 -30.066 26.629 1.00 33.18 120 GLN D N 1
ATOM 871 C CA . GLN A 1 123 ? 89.620 -29.557 26.730 1.00 35.90 120 GLN D CA 1
ATOM 872 C C . GLN A 1 123 ? 89.702 -28.111 26.224 1.00 36.64 120 GLN D C 1
ATOM 873 O O . GLN A 1 123 ? 90.321 -27.270 26.871 1.00 35.91 120 GLN D O 1
ATOM 879 N N . ALA A 1 124 ? 89.097 -27.837 25.067 1.00 33.92 121 ALA D N 1
ATOM 880 C CA . ALA A 1 124 ? 89.107 -26.486 24.489 1.00 37.02 121 ALA D CA 1
ATOM 881 C C . ALA A 1 124 ? 88.422 -25.478 25.408 1.00 36.64 121 ALA D C 1
ATOM 882 O O . ALA A 1 124 ? 88.890 -24.362 25.593 1.00 39.35 121 ALA D O 1
ATOM 884 N N . LEU A 1 125 ? 87.278 -25.880 25.945 1.00 37.99 122 LEU D N 1
ATOM 885 C CA . LEU A 1 125 ? 86.550 -25.072 26.890 1.00 36.51 122 LEU D CA 1
ATOM 886 C C . LEU A 1 125 ? 87.407 -24.691 28.087 1.00 37.30 122 LEU D C 1
ATOM 887 O O . LEU A 1 125 ? 87.463 -23.527 28.470 1.00 39.22 122 LEU D O 1
ATOM 892 N N . ILE A 1 126 ? 88.072 -25.682 28.672 1.00 39.56 123 ILE D N 1
ATOM 893 C CA . ILE A 1 126 ? 88.822 -25.484 29.908 1.00 42.80 123 ILE D CA 1
ATOM 894 C C . ILE A 1 126 ? 90.114 -24.716 29.644 1.00 40.97 123 ILE D C 1
ATOM 895 O O . ILE A 1 126 ? 90.503 -23.880 30.445 1.00 38.46 123 ILE D O 1
ATOM 900 N N . GLU A 1 127 ? 90.761 -24.997 28.517 1.00 41.07 124 GLU D N 1
ATOM 901 C CA . GLU A 1 127 ? 92.027 -24.349 28.163 1.00 47.17 124 GLU D CA 1
ATOM 902 C C . GLU A 1 127 ? 91.849 -22.935 27.679 1.00 48.60 124 GLU D C 1
ATOM 903 O O . GLU A 1 127 ? 92.528 -22.033 28.135 1.00 52.09 124 GLU D O 1
ATOM 909 N N . LYS A 1 128 ? 90.956 -22.757 26.719 1.00 50.63 125 LYS D N 1
ATOM 910 C CA . LYS A 1 128 ? 90.813 -21.485 26.019 1.00 51.72 125 LYS D CA 1
ATOM 911 C C . LYS A 1 128 ? 89.401 -20.875 26.063 1.00 49.49 125 LYS D C 1
ATOM 912 O O . LYS A 1 128 ? 89.175 -19.838 25.462 1.00 51.87 125 LYS D O 1
ATOM 918 N N . GLY A 1 129 ? 88.455 -21.493 26.760 1.00 48.58 126 GLY D N 1
ATOM 919 C CA . GLY A 1 129 ? 87.135 -20.890 26.920 1.00 45.08 126 GLY D CA 1
ATOM 920 C C . GLY A 1 129 ? 86.145 -21.214 25.824 1.00 45.15 126 GLY D C 1
ATOM 921 O O . GLY A 1 129 ? 86.507 -21.812 24.794 1.00 42.14 126 GLY D O 1
ATOM 922 N N . PRO A 1 130 ? 84.869 -20.828 26.042 1.00 42.09 127 PRO D N 1
ATOM 923 C CA . PRO A 1 130 ? 83.755 -21.261 25.209 1.00 41.54 127 PRO D CA 1
ATOM 924 C C . PRO A 1 130 ? 83.895 -20.880 23.751 1.00 43.42 127 PRO D C 1
ATOM 925 O O . PRO A 1 130 ? 83.424 -21.620 22.881 1.00 42.79 127 PRO D O 1
ATOM 929 N N . ARG A 1 131 ? 84.567 -19.770 23.470 1.00 45.90 128 ARG D N 1
ATOM 930 C CA . ARG A 1 131 ? 84.689 -19.317 22.097 1.00 48.38 128 ARG D CA 1
ATOM 931 C C . ARG A 1 131 ? 85.585 -20.226 21.248 1.00 46.18 128 ARG D C 1
ATOM 932 O O . ARG A 1 131 ? 85.508 -20.191 20.021 1.00 43.71 128 ARG D O 1
ATOM 940 N N . LYS A 1 132 ? 86.414 -21.051 21.884 1.00 44.61 129 LYS D N 1
ATOM 941 C CA . LYS A 1 132 ? 87.253 -21.992 21.139 1.00 42.32 129 LYS D CA 1
ATOM 942 C C . LYS A 1 132 ? 86.634 -23.386 20.940 1.00 38.81 129 LYS D C 1
ATOM 943 O O . LYS A 1 132 ? 87.270 -24.234 20.328 1.00 39.04 129 LYS D O 1
ATOM 945 N N . VAL A 1 133 ? 85.416 -23.630 21.441 1.00 33.78 130 VAL D N 1
ATOM 946 C CA . VAL A 1 133 ? 84.738 -24.894 21.154 1.00 30.78 130 VAL D CA 1
ATOM 947 C C . VAL A 1 133 ? 84.320 -24.905 19.686 1.00 31.64 130 VAL D C 1
ATOM 948 O O . VAL A 1 133 ? 83.876 -23.889 19.166 1.00 33.02 130 VAL D O 1
ATOM 952 N N . SER A 1 134 ? 84.479 -26.042 19.022 1.00 32.51 131 SER D N 1
ATOM 953 C CA . SER A 1 134 ? 84.107 -26.156 17.624 1.00 34.59 131 SER D CA 1
ATOM 954 C C . SER A 1 134 ? 82.638 -25.791 17.382 1.00 37.05 131 SER D C 1
ATOM 955 O O . SER A 1 134 ? 81.737 -26.229 18.121 1.00 35.79 131 SER D O 1
ATOM 958 N N . PRO A 1 135 ? 82.381 -25.034 16.305 1.00 37.18 132 PRO D N 1
ATOM 959 C CA . PRO A 1 135 ? 81.007 -24.759 15.887 1.00 36.66 132 PRO D CA 1
ATOM 960 C C . PRO A 1 135 ? 80.225 -26.030 15.586 1.00 35.84 132 PRO D C 1
ATOM 961 O O . PRO A 1 135 ? 78.997 -26.027 15.668 1.00 36.35 132 PRO D O 1
ATOM 965 N N . PHE A 1 136 ? 80.925 -27.117 15.262 1.00 34.76 133 PHE D N 1
ATOM 966 C CA . PHE A 1 136 ? 80.270 -28.405 14.992 1.00 34.06 133 PHE D CA 1
ATOM 967 C C . PHE A 1 136 ? 80.231 -29.342 16.175 1.00 30.34 133 PHE D C 1
ATOM 968 O O . PHE A 1 136 ? 79.910 -30.518 16.034 1.00 31.96 133 PHE D O 1
ATOM 976 N N . PHE A 1 137 ? 80.487 -28.821 17.365 1.00 28.38 134 PHE D N 1
ATOM 977 C CA . PHE A 1 137 ? 80.492 -29.685 18.525 1.00 27.72 134 PHE D CA 1
ATOM 978 C C . PHE A 1 137 ? 79.291 -30.638 18.610 1.00 26.58 134 PHE D C 1
ATOM 979 O O . PHE A 1 137 ? 79.461 -31.849 18.705 1.00 26.23 134 PHE D O 1
ATOM 987 N N . VAL A 1 138 ? 78.079 -30.081 18.573 1.00 28.46 135 VAL D N 1
ATOM 988 C CA . VAL A 1 138 ? 76.872 -30.867 18.790 1.00 29.53 135 VAL D CA 1
ATOM 989 C C . VAL A 1 138 ? 76.614 -31.873 17.657 1.00 27.30 135 VAL D C 1
ATOM 990 O O . VAL A 1 138 ? 76.521 -33.060 17.905 1.00 27.05 135 VAL D O 1
ATOM 994 N N . PRO A 1 139 ? 76.575 -31.409 16.398 1.00 26.47 136 PRO D N 1
ATOM 995 C CA . PRO A 1 139 ? 76.353 -32.362 15.325 1.00 30.37 136 PRO D CA 1
ATOM 996 C C . PRO A 1 139 ? 77.438 -33.434 15.190 1.00 29.83 136 PRO D C 1
ATOM 997 O O . PRO A 1 139 ? 77.183 -34.521 14.655 1.00 29.60 136 PRO D O 1
ATOM 1001 N N . SER A 1 140 ? 78.626 -33.139 15.678 1.00 28.51 137 SER D N 1
ATOM 1002 C CA . SER A 1 140 ? 79.740 -34.058 15.516 1.00 31.19 137 SER D CA 1
ATOM 1003 C C . SER A 1 140 ? 79.735 -35.141 16.548 1.00 30.41 137 SER D C 1
ATOM 1004 O O . SER A 1 140 ? 80.426 -36.151 16.372 1.00 29.33 137 SER D O 1
ATOM 1007 N N . THR A 1 141 ? 78.949 -34.942 17.616 1.00 28.78 138 THR D N 1
ATOM 1008 C CA . THR A 1 141 ? 79.035 -35.847 18.757 1.00 28.28 138 THR D CA 1
ATOM 1009 C C . THR A 1 141 ? 77.785 -36.632 19.101 1.00 25.44 138 THR D C 1
ATOM 1010 O O . THR A 1 141 ? 77.906 -37.719 19.670 1.00 25.88 138 THR D O 1
ATOM 1014 N N . ILE A 1 142 ? 76.588 -36.106 18.807 1.00 25.65 139 ILE D N 1
ATOM 1015 C CA . ILE A 1 142 ? 75.374 -36.721 19.315 1.00 27.16 139 ILE D CA 1
ATOM 1016 C C . ILE A 1 142 ? 75.011 -37.955 18.499 1.00 26.97 139 ILE D C 1
ATOM 1017 O O . ILE A 1 142 ? 75.366 -38.068 17.314 1.00 28.35 139 ILE D O 1
ATOM 1022 N N . VAL A 1 143 ? 74.258 -38.858 19.115 1.00 26.59 140 VAL D N 1
ATOM 1023 C CA . VAL A 1 143 ? 74.192 -40.235 18.615 1.00 26.01 140 VAL D CA 1
ATOM 1024 C C . VAL A 1 143 ? 73.327 -40.406 17.371 1.00 25.81 140 VAL D C 1
ATOM 1025 O O . VAL A 1 143 ? 73.404 -41.449 16.765 1.00 28.57 140 VAL D O 1
ATOM 1029 N N . ASN A 1 144 ? 72.492 -39.425 17.037 1.00 24.86 141 ASN D N 1
ATOM 1030 C CA . ASN A 1 144 ? 71.568 -39.581 15.931 1.00 23.77 141 ASN D CA 1
ATOM 1031 C C . ASN A 1 144 ? 72.228 -39.139 14.632 1.00 23.64 141 ASN D C 1
ATOM 1032 O O . ASN A 1 144 ? 71.584 -39.190 13.574 1.00 25.34 141 ASN D O 1
ATOM 1037 N N . MET A 1 145 ? 73.448 -38.656 14.711 1.00 26.41 142 MET D N 1
ATOM 1038 C CA . MET A 1 145 ? 74.063 -38.027 13.522 1.00 28.29 142 MET D CA 1
ATOM 1039 C C . MET A 1 145 ? 74.678 -38.997 12.500 1.00 31.49 142 MET D C 1
ATOM 1040 O O . MET A 1 145 ? 75.033 -38.557 11.385 1.00 28.90 142 MET D O 1
ATOM 1045 N N . ILE A 1 146 ? 74.696 -40.302 12.780 1.00 31.46 143 ILE D N 1
ATOM 1046 C CA . ILE A 1 146 ? 74.981 -41.265 11.689 1.00 29.71 143 ILE D CA 1
ATOM 1047 C C . ILE A 1 146 ? 73.784 -41.320 10.765 1.00 31.62 143 ILE D C 1
ATOM 1048 O O . ILE A 1 146 ? 73.922 -41.223 9.511 1.00 29.49 143 ILE D O 1
ATOM 1053 N N . ALA A 1 147 ? 72.613 -41.509 11.352 1.00 28.15 144 ALA D N 1
ATOM 1054 C CA . ALA A 1 147 ? 71.358 -41.469 10.587 1.00 28.96 144 ALA D CA 1
ATOM 1055 C C . ALA A 1 147 ? 71.198 -40.150 9.825 1.00 31.73 144 ALA D C 1
ATOM 1056 O O . ALA A 1 147 ? 70.839 -40.152 8.621 1.00 33.35 144 ALA D O 1
ATOM 1058 N N . GLY A 1 148 ? 71.471 -39.033 10.513 1.00 31.18 145 GLY D N 1
ATOM 1059 C CA . GLY A 1 148 ? 71.360 -37.703 9.941 1.00 32.50 145 GLY D CA 1
ATOM 1060 C C . GLY A 1 148 ? 72.280 -37.547 8.733 1.00 32.74 145 GLY D C 1
ATOM 1061 O O . GLY A 1 148 ? 71.810 -37.277 7.610 1.00 30.50 145 GLY D O 1
ATOM 1062 N N . ASN A 1 149 ? 73.574 -37.778 8.937 1.00 31.86 146 ASN D N 1
ATOM 1063 C CA . ASN A 1 149 ? 74.546 -37.623 7.846 1.00 33.36 146 ASN D CA 1
ATOM 1064 C C . ASN A 1 149 ? 74.337 -38.592 6.674 1.00 34.54 146 ASN D C 1
ATOM 1065 O O . ASN A 1 149 ? 74.426 -38.192 5.480 1.00 32.12 146 ASN D O 1
ATOM 1070 N N . LEU A 1 150 ? 74.018 -39.851 6.962 1.00 31.54 147 LEU D N 1
ATOM 1071 C CA . LEU A 1 150 ? 73.774 -40.801 5.878 1.00 35.04 147 LEU D CA 1
ATOM 1072 C C . LEU A 1 150 ? 72.541 -40.376 5.072 1.00 36.74 147 LEU D C 1
ATOM 1073 O O . LEU A 1 150 ? 72.541 -40.473 3.835 1.00 32.62 147 LEU D O 1
ATOM 1078 N N . SER A 1 151 ? 71.477 -39.958 5.770 1.00 34.16 148 SER D N 1
ATOM 1079 C CA . SER A 1 151 ? 70.274 -39.490 5.089 1.00 37.46 148 SER D CA 1
ATOM 1080 C C . SER A 1 151 ? 70.590 -38.361 4.104 1.00 36.38 148 SER D C 1
ATOM 1081 O O . SER A 1 151 ? 70.114 -38.375 2.945 1.00 36.56 148 SER D O 1
ATOM 1084 N N . ILE A 1 152 ? 71.366 -37.396 4.579 1.00 36.25 149 ILE D N 1
ATOM 1085 C CA . ILE A 1 152 ? 71.742 -36.215 3.802 1.00 39.54 149 ILE D CA 1
ATOM 1086 C C . ILE A 1 152 ? 72.623 -36.620 2.628 1.00 39.64 149 ILE D C 1
ATOM 1087 O O . ILE A 1 152 ? 72.362 -36.237 1.492 1.00 43.03 149 ILE D O 1
ATOM 1092 N N . MET A 1 153 ? 73.632 -37.447 2.896 1.00 38.85 150 MET D N 1
ATOM 1093 C CA . MET A 1 153 ? 74.561 -37.879 1.846 1.00 37.53 150 MET D CA 1
ATOM 1094 C C . MET A 1 153 ? 73.890 -38.659 0.709 1.00 38.07 150 MET D C 1
ATOM 1095 O O . MET A 1 153 ? 74.269 -38.501 -0.467 1.00 35.96 150 MET D O 1
ATOM 1100 N N A ARG A 1 154 ? 72.899 -39.481 1.048 0.50 37.48 151 ARG D N 1
ATOM 1101 N N B ARG A 1 154 ? 72.898 -39.481 1.050 0.50 38.00 151 ARG D N 1
ATOM 1102 C CA A ARG A 1 154 ? 72.285 -40.397 0.083 0.50 36.36 151 ARG D CA 1
ATOM 1103 C CA B ARG A 1 154 ? 72.281 -40.399 0.091 0.50 37.20 151 ARG D CA 1
ATOM 1104 C C A ARG A 1 154 ? 70.846 -40.081 -0.315 0.50 35.35 151 ARG D C 1
ATOM 1105 C C B ARG A 1 154 ? 70.845 -40.081 -0.313 0.50 35.81 151 ARG D C 1
ATOM 1106 O O A ARG A 1 154 ? 70.225 -40.868 -1.041 0.50 35.42 151 ARG D O 1
ATOM 1107 O O B ARG A 1 154 ? 70.225 -40.868 -1.042 0.50 35.80 151 ARG D O 1
ATOM 1122 N N . GLY A 1 155 ? 70.313 -38.949 0.149 1.00 34.37 152 GLY D N 1
ATOM 1123 C CA . GLY A 1 155 ? 68.977 -38.501 -0.264 1.00 34.36 152 GLY D CA 1
ATOM 1124 C C . GLY A 1 155 ? 67.825 -39.316 0.284 1.00 35.51 152 GLY D C 1
ATOM 1125 O O . GLY A 1 155 ? 66.841 -39.571 -0.402 1.00 31.17 152 GLY D O 1
ATOM 1126 N N . LEU A 1 156 ? 67.956 -39.775 1.535 1.00 32.87 153 LEU D N 1
ATOM 1127 C CA . LEU A 1 156 ? 66.982 -40.708 2.097 1.00 33.51 153 LEU D CA 1
ATOM 1128 C C . LEU A 1 156 ? 65.999 -39.919 2.930 1.00 33.86 153 LEU D C 1
ATOM 1129 O O . LEU A 1 156 ? 66.372 -39.351 3.966 1.00 30.39 153 LEU D O 1
ATOM 1134 N N . ARG A 1 157 ? 64.750 -39.911 2.507 1.00 30.61 154 ARG D N 1
ATOM 1135 C CA . ARG A 1 157 ? 63.776 -39.005 3.080 1.00 33.28 154 ARG D CA 1
ATOM 1136 C C . ARG A 1 157 ? 62.710 -39.739 3.878 1.00 27.54 154 ARG D C 1
ATOM 1137 O O . ARG A 1 157 ? 61.747 -39.132 4.271 1.00 29.51 154 ARG D O 1
ATOM 1145 N N . GLY A 1 158 ? 62.882 -41.041 4.074 1.00 25.67 155 GLY D N 1
ATOM 1146 C CA . GLY A 1 158 ? 61.934 -41.862 4.767 1.00 23.48 155 GLY D CA 1
ATOM 1147 C C . GLY A 1 158 ? 62.155 -41.618 6.288 1.00 21.23 155 GLY D C 1
ATOM 1148 O O . GLY A 1 158 ? 62.928 -40.771 6.632 1.00 22.18 155 GLY D O 1
ATOM 1149 N N . PRO A 1 159 ? 61.472 -42.371 7.098 1.00 23.94 156 PRO D N 1
ATOM 1150 C CA . PRO A 1 159 ? 61.659 -42.222 8.564 1.00 25.16 156 PRO D CA 1
ATOM 1151 C C . PRO A 1 159 ? 63.138 -42.192 8.959 1.00 27.50 156 PRO D C 1
ATOM 1152 O O . PRO A 1 159 ? 63.934 -43.019 8.445 1.00 27.13 156 PRO D O 1
ATOM 1156 N N . ASN A 1 160 ? 63.509 -41.269 9.865 1.00 26.93 157 ASN D N 1
ATOM 1157 C CA . ASN A 1 160 ? 64.886 -41.036 10.228 1.00 24.70 157 ASN D CA 1
ATOM 1158 C C . ASN A 1 160 ? 64.977 -41.151 11.753 1.00 25.37 157 ASN D C 1
ATOM 1159 O O . ASN A 1 160 ? 64.476 -40.303 12.419 1.00 24.82 157 ASN D O 1
ATOM 1164 N N . ILE A 1 161 ? 65.506 -42.252 12.231 1.00 23.22 158 ILE D N 1
ATOM 1165 C CA . ILE A 1 161 ? 65.549 -42.492 13.716 1.00 23.66 158 ILE D CA 1
ATOM 1166 C C . ILE A 1 161 ? 66.874 -43.036 14.133 1.00 24.70 158 ILE D C 1
ATOM 1167 O O . ILE A 1 161 ? 67.668 -43.518 13.339 1.00 21.64 158 ILE D O 1
ATOM 1172 N N . ALA A 1 162 ? 67.119 -42.980 15.458 1.00 21.49 159 ALA D N 1
ATOM 1173 C CA . ALA A 1 162 ? 68.317 -43.511 16.004 1.00 22.37 159 ALA D CA 1
ATOM 1174 C C . ALA A 1 162 ? 67.931 -44.014 17.372 1.00 23.68 159 ALA D C 1
ATOM 1175 O O . ALA A 1 162 ? 67.563 -43.228 18.213 1.00 25.01 159 ALA D O 1
ATOM 1177 N N . ILE A 1 163 ? 67.963 -45.323 17.538 1.00 22.79 160 ILE D N 1
ATOM 1178 C CA . ILE A 1 163 ? 67.747 -45.910 18.869 1.00 24.93 160 ILE D CA 1
ATOM 1179 C C . ILE A 1 163 ? 69.113 -45.969 19.523 1.00 21.89 160 ILE D C 1
ATOM 1180 O O . ILE A 1 163 ? 70.084 -46.374 18.907 1.00 24.91 160 ILE D O 1
ATOM 1185 N N . SER A 1 164 ? 69.175 -45.644 20.840 1.00 22.94 161 SER D N 1
ATOM 1186 C CA . SER A 1 164 ? 70.410 -45.699 21.562 1.00 21.30 161 SER D CA 1
ATOM 1187 C C . SER A 1 164 ? 70.146 -46.399 22.874 1.00 22.98 161 SER D C 1
ATOM 1188 O O . SER A 1 164 ? 69.667 -45.765 23.795 1.00 26.45 161 SER D O 1
ATOM 1191 N N . THR A 1 165 ? 70.444 -47.691 22.908 1.00 23.18 162 THR D N 1
ATOM 1192 C CA . THR A 1 165 ? 70.094 -48.605 24.028 1.00 23.51 162 THR D CA 1
ATOM 1193 C C . THR A 1 165 ? 71.330 -49.387 24.419 1.00 21.69 162 THR D C 1
ATOM 1194 O O . THR A 1 165 ? 71.329 -50.621 24.495 1.00 20.86 162 THR D O 1
ATOM 1198 N N . ALA A 1 166 ? 72.426 -48.659 24.628 1.00 23.56 163 ALA D N 1
ATOM 1199 C CA . ALA A 1 166 ? 73.707 -49.245 25.045 1.00 23.20 163 ALA D CA 1
ATOM 1200 C C . ALA A 1 166 ? 74.092 -50.404 24.150 1.00 26.41 163 ALA D C 1
ATOM 1201 O O . ALA A 1 166 ? 74.077 -50.254 22.880 1.00 24.94 163 ALA D O 1
ATOM 1203 N N . CYS A 1 167 ? 74.350 -51.580 24.714 1.00 27.25 164 CYS D N 1
ATOM 1204 C CA . CYS A 1 167 ? 74.713 -52.797 23.966 1.00 30.31 164 CYS D CA 1
ATOM 1205 C C . CYS A 1 167 ? 73.671 -53.364 22.999 1.00 28.86 164 CYS D C 1
ATOM 1206 O O . CYS A 1 167 ? 74.003 -54.201 22.166 1.00 30.25 164 CYS D O 1
ATOM 1209 N N . THR A 1 168 ? 72.419 -52.946 23.125 1.00 24.56 165 THR D N 1
ATOM 1210 C CA . THR A 1 168 ? 71.328 -53.489 22.353 1.00 26.58 165 THR D CA 1
ATOM 1211 C C . THR A 1 168 ? 71.047 -52.628 21.095 1.00 25.34 165 THR D C 1
ATOM 1212 O O . THR A 1 168 ? 70.203 -52.971 20.279 1.00 28.41 165 THR D O 1
ATOM 1216 N N . THR A 1 169 ? 71.768 -51.504 20.982 1.00 23.67 166 THR D N 1
ATOM 1217 C CA . THR A 1 169 ? 71.510 -50.470 20.022 1.00 23.52 166 THR D CA 1
ATOM 1218 C C . THR A 1 169 ? 71.366 -51.005 18.588 1.00 23.52 166 THR D C 1
ATOM 1219 O O . THR A 1 169 ? 70.334 -50.797 17.938 1.00 21.17 166 THR D O 1
ATOM 1223 N N . GLY A 1 170 ? 72.348 -51.755 18.149 1.00 26.49 167 GLY D N 1
ATOM 1224 C CA . GLY A 1 170 ? 72.346 -52.177 16.722 1.00 24.70 167 GLY D CA 1
ATOM 1225 C C . GLY A 1 170 ? 71.187 -53.108 16.445 1.00 25.12 167 GLY D C 1
ATOM 1226 O O . GLY A 1 170 ? 70.619 -53.113 15.352 1.00 26.75 167 GLY D O 1
ATOM 1227 N N . LEU A 1 171 ? 70.792 -53.897 17.436 1.00 22.03 168 LEU D N 1
ATOM 1228 C CA . LEU A 1 171 ? 69.749 -54.879 17.297 1.00 24.35 168 LEU D CA 1
ATOM 1229 C C . LEU A 1 171 ? 68.395 -54.173 17.255 1.00 24.19 168 LEU D C 1
ATOM 1230 O O . LEU A 1 171 ? 67.549 -54.435 16.392 1.00 23.33 168 LEU D O 1
ATOM 1235 N N . HIS A 1 172 ? 68.151 -53.316 18.248 1.00 25.16 169 HIS D N 1
ATOM 1236 C CA . HIS A 1 172 ? 66.940 -52.517 18.251 1.00 23.44 169 HIS D CA 1
ATOM 1237 C C . HIS A 1 172 ? 66.708 -51.744 16.937 1.00 22.43 169 HIS D C 1
ATOM 1238 O O . HIS A 1 172 ? 65.564 -51.653 16.496 1.00 21.99 169 HIS D O 1
ATOM 1245 N N . ASN A 1 173 ? 67.721 -51.059 16.451 1.00 23.79 170 ASN D N 1
ATOM 1246 C CA . ASN A 1 173 ? 67.560 -50.293 15.214 1.00 23.99 170 ASN D CA 1
ATOM 1247 C C . ASN A 1 173 ? 67.084 -51.202 14.084 1.00 26.25 170 ASN D C 1
ATOM 1248 O O . ASN A 1 173 ? 66.162 -50.842 13.343 1.00 27.54 170 ASN D O 1
ATOM 1253 N N . ILE A 1 174 ? 67.686 -52.378 13.955 1.00 26.38 171 ILE D N 1
ATOM 1254 C CA . ILE A 1 174 ? 67.273 -53.327 12.908 1.00 25.93 171 ILE D CA 1
ATOM 1255 C C . ILE A 1 174 ? 65.836 -53.776 13.157 1.00 23.48 171 ILE D C 1
ATOM 1256 O O . ILE A 1 174 ? 64.996 -53.835 12.274 1.00 25.14 171 ILE D O 1
ATOM 1261 N N . GLY A 1 175 ? 65.506 -54.095 14.402 1.00 22.88 172 GLY D N 1
ATOM 1262 C CA . GLY A 1 175 ? 64.177 -54.561 14.655 1.00 22.52 172 GLY D CA 1
ATOM 1263 C C . GLY A 1 175 ? 63.140 -53.527 14.329 1.00 22.09 172 GLY D C 1
ATOM 1264 O O . GLY A 1 175 ? 62.084 -53.844 13.744 1.00 25.17 172 GLY D O 1
ATOM 1265 N N . HIS A 1 176 ? 63.388 -52.291 14.751 1.00 21.83 173 HIS D N 1
ATOM 1266 C CA . HIS A 1 176 ? 62.383 -51.250 14.556 1.00 21.75 173 HIS D CA 1
ATOM 1267 C C . HIS A 1 176 ? 62.310 -50.811 13.096 1.00 20.34 173 HIS D C 1
ATOM 1268 O O . HIS A 1 176 ? 61.238 -50.406 12.630 1.00 25.25 173 HIS D O 1
ATOM 1275 N N . ALA A 1 177 ? 63.427 -50.893 12.450 1.00 21.09 174 ALA D N 1
ATOM 1276 C CA . ALA A 1 177 ? 63.420 -50.666 11.002 1.00 22.00 174 ALA D CA 1
ATOM 1277 C C . ALA A 1 177 ? 62.493 -51.691 10.351 1.00 23.90 174 ALA D C 1
ATOM 1278 O O . ALA A 1 177 ? 61.641 -51.298 9.538 1.00 27.38 174 ALA D O 1
ATOM 1280 N N . ALA A 1 178 ? 62.581 -52.959 10.733 1.00 23.57 175 ALA D N 1
ATOM 1281 C CA . ALA A 1 178 ? 61.657 -53.996 10.217 1.00 25.21 175 ALA D CA 1
ATOM 1282 C C . ALA A 1 178 ? 60.214 -53.694 10.543 1.00 27.69 175 ALA D C 1
ATOM 1283 O O . ALA A 1 178 ? 59.335 -53.769 9.698 1.00 24.98 175 ALA D O 1
ATOM 1285 N N . ARG A 1 179 ? 59.952 -53.304 11.797 1.00 24.44 176 ARG D N 1
ATOM 1286 C CA A ARG A 1 179 ? 58.618 -52.881 12.182 0.50 23.21 176 ARG D CA 1
ATOM 1287 C CA B ARG A 1 179 ? 58.616 -52.883 12.185 0.50 23.82 176 ARG D CA 1
ATOM 1288 C C . ARG A 1 179 ? 58.042 -51.746 11.309 1.00 21.56 176 ARG D C 1
ATOM 1289 O O . ARG A 1 179 ? 56.866 -51.772 10.945 1.00 24.93 176 ARG D O 1
ATOM 1304 N N . MET A 1 180 ? 58.856 -50.748 10.993 1.00 22.02 177 MET D N 1
ATOM 1305 C CA . MET A 1 180 ? 58.392 -49.567 10.289 1.00 23.43 177 MET D CA 1
ATOM 1306 C C . MET A 1 180 ? 58.081 -49.953 8.826 1.00 25.35 177 MET D C 1
ATOM 1307 O O . MET A 1 180 ? 57.110 -49.476 8.262 1.00 24.27 177 MET D O 1
ATOM 1312 N N . ILE A 1 181 ? 58.865 -50.875 8.296 1.00 25.06 178 ILE D N 1
ATOM 1313 C CA . ILE A 1 181 ? 58.582 -51.369 6.910 1.00 28.03 178 ILE D CA 1
ATOM 1314 C C . ILE A 1 181 ? 57.310 -52.201 6.919 1.00 29.52 178 ILE D C 1
ATOM 1315 O O . ILE A 1 181 ? 56.386 -51.948 6.133 1.00 33.87 178 ILE D O 1
ATOM 1320 N N . ALA A 1 182 ? 57.206 -53.150 7.859 1.00 28.88 179 ALA D N 1
ATOM 1321 C CA . ALA A 1 182 ? 55.997 -53.907 8.047 1.00 29.71 179 ALA D CA 1
ATOM 1322 C C . ALA A 1 182 ? 54.744 -53.012 8.188 1.00 32.19 179 ALA D C 1
ATOM 1323 O O . ALA A 1 182 ? 53.675 -53.345 7.670 1.00 31.76 179 ALA D O 1
ATOM 1325 N N . TYR A 1 183 ? 54.886 -51.886 8.887 1.00 27.31 180 TYR D N 1
ATOM 1326 C CA . TYR A 1 183 ? 53.753 -51.025 9.193 1.00 30.87 180 TYR D CA 1
ATOM 1327 C C . TYR A 1 183 ? 53.302 -50.173 8.005 1.00 29.39 180 TYR D C 1
ATOM 1328 O O . TYR A 1 183 ? 52.145 -49.735 7.959 1.00 29.92 180 TYR D O 1
ATOM 1337 N N . GLY A 1 184 ? 54.208 -49.957 7.060 1.00 32.40 181 GLY D N 1
ATOM 1338 C CA . GLY A 1 184 ? 53.949 -49.157 5.881 1.00 33.80 181 GLY D CA 1
ATOM 1339 C C . GLY A 1 184 ? 54.611 -47.797 5.823 1.00 35.59 181 GLY D C 1
ATOM 1340 O O . GLY A 1 184 ? 54.404 -47.059 4.869 1.00 33.15 181 GLY D O 1
ATOM 1341 N N . ASP A 1 185 ? 55.418 -47.438 6.825 1.00 29.49 182 ASP D N 1
ATOM 1342 C CA . ASP A 1 185 ? 56.094 -46.141 6.849 1.00 30.74 182 ASP D CA 1
ATOM 1343 C C . ASP A 1 185 ? 57.203 -46.026 5.809 1.00 29.94 182 ASP D C 1
ATOM 1344 O O . ASP A 1 185 ? 57.633 -44.931 5.489 1.00 26.53 182 ASP D O 1
ATOM 1349 N N . ALA A 1 186 ? 57.716 -47.171 5.372 1.00 30.55 183 ALA D N 1
ATOM 1350 C CA . ALA A 1 186 ? 58.843 -47.206 4.461 1.00 30.60 183 ALA D CA 1
ATOM 1351 C C . ALA A 1 186 ? 58.818 -48.518 3.678 1.00 28.50 183 ALA D C 1
ATOM 1352 O O . ALA A 1 186 ? 58.204 -49.495 4.103 1.00 26.76 183 ALA D O 1
ATOM 1354 N N . ASP A 1 187 ? 59.425 -48.514 2.496 1.00 31.19 184 ASP D N 1
ATOM 1355 C CA . ASP A 1 187 ? 59.610 -49.742 1.728 1.00 32.19 184 ASP D CA 1
ATOM 1356 C C . ASP A 1 187 ? 61.002 -50.313 1.898 1.00 28.40 184 ASP D C 1
ATOM 1357 O O . ASP A 1 187 ? 61.220 -51.504 1.677 1.00 28.26 184 ASP D O 1
ATOM 1362 N N . ALA A 1 188 ? 61.935 -49.461 2.279 1.00 29.48 185 ALA D N 1
ATOM 1363 C CA . ALA A 1 188 ? 63.304 -49.899 2.645 1.00 31.79 185 ALA D CA 1
ATOM 1364 C C . ALA A 1 188 ? 63.855 -49.040 3.780 1.00 30.86 185 ALA D C 1
ATOM 1365 O O . ALA A 1 188 ? 63.443 -47.881 3.974 1.00 32.83 185 ALA D O 1
ATOM 1367 N N . MET A 1 189 ? 64.787 -49.620 4.531 1.00 31.25 186 MET D N 1
ATOM 1368 C CA . MET A 1 189 ? 65.460 -48.915 5.652 1.00 29.20 186 MET D CA 1
ATOM 1369 C C . MET A 1 189 ? 66.908 -49.342 5.720 1.00 25.33 186 MET D C 1
ATOM 1370 O O . MET A 1 189 ? 67.199 -50.543 5.587 1.00 28.56 186 MET D O 1
ATOM 1375 N N . VAL A 1 190 ? 67.785 -48.387 5.970 1.00 25.20 187 VAL D N 1
ATOM 1376 C CA . VAL A 1 190 ? 69.167 -48.642 6.316 1.00 24.55 187 VAL D CA 1
ATOM 1377 C C . VAL A 1 190 ? 69.329 -48.570 7.849 1.00 23.73 187 VAL D C 1
ATOM 1378 O O . VAL A 1 190 ? 69.104 -47.527 8.399 1.00 22.94 187 VAL D O 1
ATOM 1382 N N . ALA A 1 191 ? 69.713 -49.686 8.432 1.00 23.15 188 ALA D N 1
ATOM 1383 C CA . ALA A 1 191 ? 69.614 -49.843 9.930 1.00 22.53 188 ALA D CA 1
ATOM 1384 C C . ALA A 1 191 ? 70.790 -50.545 10.579 1.00 25.56 188 ALA D C 1
ATOM 1385 O O . ALA A 1 191 ? 71.436 -51.436 10.021 1.00 24.68 188 ALA D O 1
ATOM 1387 N N . GLY A 1 192 ? 71.070 -50.166 11.835 1.00 25.79 189 GLY D N 1
ATOM 1388 C CA . GLY A 1 192 ? 72.159 -50.790 12.544 1.00 25.56 189 GLY D CA 1
ATOM 1389 C C . GLY A 1 192 ? 72.739 -49.858 13.603 1.00 25.54 189 GLY D C 1
ATOM 1390 O O . GLY A 1 192 ? 72.029 -49.006 14.155 1.00 24.51 189 GLY D O 1
ATOM 1391 N N . GLY A 1 193 ? 74.026 -50.000 13.826 1.00 24.01 190 GLY D N 1
ATOM 1392 C CA . GLY A 1 193 ? 74.740 -49.176 14.795 1.00 25.17 190 GLY D CA 1
ATOM 1393 C C . GLY A 1 193 ? 76.206 -49.065 14.582 1.00 25.13 190 GLY D C 1
ATOM 1394 O O . GLY A 1 193 ? 76.804 -49.870 13.840 1.00 26.05 190 GLY D O 1
ATOM 1395 N N . ALA A 1 194 ? 76.822 -48.100 15.258 1.00 22.60 191 ALA D N 1
ATOM 1396 C CA . ALA A 1 194 ? 78.238 -47.852 15.203 1.00 24.73 191 ALA D CA 1
ATOM 1397 C C . ALA A 1 194 ? 78.765 -47.353 16.538 1.00 25.43 191 ALA D C 1
ATOM 1398 O O . ALA A 1 194 ? 78.021 -46.749 17.294 1.00 24.72 191 ALA D O 1
ATOM 1400 N N . GLU A 1 195 ? 80.038 -47.621 16.798 1.00 23.84 192 GLU D N 1
ATOM 1401 C CA . GLU A 1 195 ? 80.679 -47.179 18.052 1.00 24.60 192 GLU D CA 1
ATOM 1402 C C . GLU A 1 195 ? 82.160 -46.986 17.844 1.00 26.51 192 GLU D C 1
ATOM 1403 O O . GLU A 1 195 ? 82.811 -47.786 17.149 1.00 26.13 192 GLU D O 1
ATOM 1409 N N . LYS A 1 196 ? 82.709 -45.949 18.474 1.00 24.83 193 LYS D N 1
ATOM 1410 C CA . LYS A 1 196 ? 84.159 -45.807 18.619 1.00 26.54 193 LYS D CA 1
ATOM 1411 C C . LYS A 1 196 ? 84.452 -45.227 20.014 1.00 24.42 193 LYS D C 1
ATOM 1412 O O . LYS A 1 196 ? 84.755 -44.058 20.188 1.00 26.07 193 LYS D O 1
ATOM 1418 N N . ALA A 1 197 ? 84.270 -46.076 20.990 1.00 25.48 194 ALA D N 1
ATOM 1419 C CA . ALA A 1 197 ? 84.471 -45.701 22.382 1.00 24.90 194 ALA D CA 1
ATOM 1420 C C . ALA A 1 197 ? 85.878 -46.019 22.924 1.00 27.68 194 ALA D C 1
ATOM 1421 O O . ALA A 1 197 ? 86.132 -45.821 24.122 1.00 25.95 194 ALA D O 1
ATOM 1423 N N . SER A 1 198 ? 86.801 -46.476 22.095 1.00 25.41 195 SER D N 1
ATOM 1424 C CA . SER A 1 198 ? 88.163 -46.807 22.569 1.00 27.22 195 SER D CA 1
ATOM 1425 C C . SER A 1 198 ? 89.014 -45.563 22.735 1.00 26.85 195 SER D C 1
ATOM 1426 O O . SER A 1 198 ? 90.017 -45.398 22.068 1.00 30.50 195 SER D O 1
ATOM 1429 N N . THR A 1 199 ? 88.580 -44.656 23.599 1.00 28.18 196 THR D N 1
ATOM 1430 C CA . THR A 1 199 ? 89.194 -43.351 23.761 1.00 24.00 196 THR D CA 1
ATOM 1431 C C . THR A 1 199 ? 89.645 -43.319 25.223 1.00 25.88 196 THR D C 1
ATOM 1432 O O . THR A 1 199 ? 89.221 -44.168 26.019 1.00 26.55 196 THR D O 1
ATOM 1436 N N . PRO A 1 200 ? 90.489 -42.349 25.574 1.00 25.54 197 PRO D N 1
ATOM 1437 C CA . PRO A 1 200 ? 90.867 -42.239 26.992 1.00 26.67 197 PRO D CA 1
ATOM 1438 C C . PRO A 1 200 ? 89.697 -42.235 27.947 1.00 26.87 197 PRO D C 1
ATOM 1439 O O . PRO A 1 200 ? 89.691 -43.009 28.921 1.00 29.07 197 PRO D O 1
ATOM 1443 N N . LEU A 1 201 ? 88.717 -41.363 27.737 1.00 28.61 198 LEU D N 1
ATOM 1444 C CA . LEU A 1 201 ? 87.584 -41.331 28.651 1.00 29.09 198 LEU D CA 1
ATOM 1445 C C . LEU A 1 201 ? 86.696 -42.583 28.603 1.00 25.97 198 LEU D C 1
ATOM 1446 O O . LEU A 1 201 ? 86.196 -43.049 29.612 1.00 27.50 198 LEU D O 1
ATOM 1451 N N . GLY A 1 202 ? 86.540 -43.154 27.425 1.00 27.67 199 GLY D N 1
ATOM 1452 C CA . GLY A 1 202 ? 85.816 -44.400 27.305 1.00 28.02 199 GLY D CA 1
ATOM 1453 C C . GLY A 1 202 ? 86.460 -45.551 28.064 1.00 26.84 199 GLY D C 1
ATOM 1454 O O . GLY A 1 202 ? 85.759 -46.277 28.786 1.00 29.25 199 GLY D O 1
ATOM 1455 N N . MET A 1 203 ? 87.771 -45.724 27.874 1.00 27.67 200 MET D N 1
ATOM 1456 C CA . MET A 1 203 ? 88.501 -46.816 28.512 1.00 25.81 200 MET D CA 1
ATOM 1457 C C . MET A 1 203 ? 88.504 -46.566 30.032 1.00 24.96 200 MET D C 1
ATOM 1458 O O . MET A 1 203 ? 88.275 -47.484 30.808 1.00 26.57 200 MET D O 1
ATOM 1463 N N . ALA A 1 204 ? 88.635 -45.303 30.400 1.00 25.98 201 ALA D N 1
ATOM 1464 C CA . ALA A 1 204 ? 88.622 -44.936 31.839 1.00 27.71 201 ALA D CA 1
ATOM 1465 C C . ALA A 1 204 ? 87.281 -45.184 32.482 1.00 28.18 201 ALA D C 1
ATOM 1466 O O . ALA A 1 204 ? 87.219 -45.727 33.588 1.00 28.40 201 ALA D O 1
ATOM 1468 N N . GLY A 1 205 ? 86.194 -44.794 31.811 1.00 28.08 202 GLY D N 1
ATOM 1469 C CA . GLY A 1 205 ? 84.838 -44.995 32.336 1.00 28.22 202 GLY D CA 1
ATOM 1470 C C . GLY A 1 205 ? 84.454 -46.459 32.517 1.00 26.99 202 GLY D C 1
ATOM 1471 O O . GLY A 1 205 ? 83.960 -46.859 33.570 1.00 27.83 202 GLY D O 1
ATOM 1472 N N . PHE A 1 206 ? 84.703 -47.288 31.509 1.00 27.58 203 PHE D N 1
ATOM 1473 C CA . PHE A 1 206 ? 84.410 -48.714 31.668 1.00 29.64 203 PHE D CA 1
ATOM 1474 C C . PHE A 1 206 ? 85.366 -49.368 32.651 1.00 31.09 203 PHE D C 1
ATOM 1475 O O . PHE A 1 206 ? 84.975 -50.256 33.422 1.00 37.56 203 PHE D O 1
ATOM 1483 N N . GLY A 1 207 ? 86.601 -48.880 32.684 1.00 32.74 204 GLY D N 1
ATOM 1484 C CA . GLY A 1 207 ? 87.577 -49.371 33.644 1.00 33.31 204 GLY D CA 1
ATOM 1485 C C . GLY A 1 207 ? 87.147 -49.087 35.076 1.00 33.44 204 GLY D C 1
ATOM 1486 O O . GLY A 1 207 ? 87.259 -49.948 35.951 1.00 34.88 204 GLY D O 1
ATOM 1487 N N . ALA A 1 208 ? 86.632 -47.886 35.313 1.00 33.40 205 ALA D N 1
ATOM 1488 C CA . ALA A 1 208 ? 86.257 -47.474 36.672 1.00 31.39 205 ALA D CA 1
ATOM 1489 C C . ALA A 1 208 ? 85.104 -48.312 37.187 1.00 31.34 205 ALA D C 1
ATOM 1490 O O . ALA A 1 208 ? 84.970 -48.541 38.398 1.00 31.46 205 ALA D O 1
ATOM 1492 N N . ALA A 1 209 ? 84.273 -48.801 36.270 1.00 32.61 206 ALA D N 1
ATOM 1493 C CA . ALA A 1 209 ? 83.206 -49.720 36.598 1.00 32.58 206 ALA D CA 1
ATOM 1494 C C . ALA A 1 209 ? 83.670 -51.168 36.792 1.00 34.27 206 ALA D C 1
ATOM 1495 O O . ALA A 1 209 ? 82.853 -52.035 37.150 1.00 34.96 206 ALA D O 1
ATOM 1497 N N . LYS A 1 210 ? 84.953 -51.423 36.569 1.00 33.65 207 LYS D N 1
ATOM 1498 C CA . LYS A 1 210 ? 85.535 -52.774 36.661 1.00 35.43 207 LYS D CA 1
ATOM 1499 C C . LYS A 1 210 ? 84.838 -53.717 35.708 1.00 33.18 207 LYS D C 1
ATOM 1500 O O . LYS A 1 210 ? 84.679 -54.878 35.991 1.00 31.93 207 LYS D O 1
ATOM 1506 N N . ALA A 1 211 ? 84.434 -53.200 34.548 1.00 29.28 208 ALA D N 1
ATOM 1507 C CA . ALA A 1 211 ? 83.666 -53.986 33.598 1.00 31.49 208 ALA D CA 1
ATOM 1508 C C . ALA A 1 211 ? 84.536 -54.690 32.572 1.00 32.33 208 ALA D C 1
ATOM 1509 O O . ALA A 1 211 ? 84.073 -55.636 31.934 1.00 30.62 208 ALA D O 1
ATOM 1511 N N . LEU A 1 212 ? 85.778 -54.260 32.434 1.00 31.87 209 LEU D N 1
ATOM 1512 C CA . LEU A 1 212 ? 86.647 -54.783 31.398 1.00 30.87 209 LEU D CA 1
ATOM 1513 C C . LEU A 1 212 ? 87.603 -55.832 31.936 1.00 33.12 209 LEU D C 1
ATOM 1514 O O . LEU A 1 212 ? 88.081 -55.737 33.075 1.00 31.28 209 LEU D O 1
ATOM 1519 N N . SER A 1 213 ? 87.905 -56.816 31.100 1.00 30.86 210 SER D N 1
ATOM 1520 C CA . SER A 1 213 ? 89.060 -57.682 31.342 1.00 30.45 210 SER D CA 1
ATOM 1521 C C . SER A 1 213 ? 90.318 -56.830 31.496 1.00 29.94 210 SER D C 1
ATOM 1522 O O . SER A 1 213 ? 90.516 -55.821 30.778 1.00 30.10 210 SER D O 1
ATOM 1525 N N . THR A 1 214 ? 91.177 -57.229 32.437 1.00 29.65 211 THR D N 1
ATOM 1526 C CA . THR A 1 214 ? 92.481 -56.590 32.618 1.00 29.60 211 THR D CA 1
ATOM 1527 C C . THR A 1 214 ? 93.622 -57.544 32.265 1.00 32.55 211 THR D C 1
ATOM 1528 O O . THR A 1 214 ? 94.729 -57.398 32.768 1.00 32.95 211 THR D O 1
ATOM 1532 N N . ARG A 1 215 ? 93.370 -58.491 31.350 1.00 28.92 212 ARG D N 1
ATOM 1533 C CA . ARG A 1 215 ? 94.384 -59.467 30.932 1.00 30.67 212 ARG D CA 1
ATOM 1534 C C . ARG A 1 215 ? 95.312 -58.853 29.896 1.00 31.71 212 ARG D C 1
ATOM 1535 O O . ARG A 1 215 ? 95.352 -59.287 28.725 1.00 32.21 212 ARG D O 1
ATOM 1543 N N . ASN A 1 216 ? 96.079 -57.857 30.342 1.00 32.57 213 ASN D N 1
ATOM 1544 C CA . ASN A 1 216 ? 96.941 -57.078 29.468 1.00 33.50 213 ASN D CA 1
ATOM 1545 C C . ASN A 1 216 ? 98.100 -57.870 28.859 1.00 38.02 213 ASN D C 1
ATOM 1546 O O . ASN A 1 216 ? 98.616 -57.495 27.800 1.00 35.18 213 ASN D O 1
ATOM 1551 N N A ASP A 1 217 ? 98.499 -58.949 29.522 0.50 37.61 214 ASP D N 1
ATOM 1552 N N B ASP A 1 217 ? 98.509 -58.947 29.526 0.50 35.99 214 ASP D N 1
ATOM 1553 C CA A ASP A 1 217 ? 99.602 -59.783 29.051 0.50 40.25 214 ASP D CA 1
ATOM 1554 C CA B ASP A 1 217 ? 99.628 -59.768 29.041 0.50 37.55 214 ASP D CA 1
ATOM 1555 C C A ASP A 1 217 ? 99.257 -60.599 27.811 0.50 38.98 214 ASP D C 1
ATOM 1556 C C B ASP A 1 217 ? 99.263 -60.603 27.812 0.50 37.41 214 ASP D C 1
ATOM 1557 O O A ASP A 1 217 ? 100.134 -60.896 27.002 0.50 35.48 214 ASP D O 1
ATOM 1558 O O B ASP A 1 217 ? 100.134 -60.900 27.000 0.50 33.91 214 ASP D O 1
ATOM 1567 N N . GLU A 1 218 ? 97.985 -60.976 27.683 1.00 37.62 215 GLU D N 1
ATOM 1568 C CA . GLU A 1 218 ? 97.501 -61.801 26.554 1.00 39.05 215 GLU D CA 1
ATOM 1569 C C . GLU A 1 218 ? 96.142 -61.263 26.048 1.00 35.83 215 GLU D C 1
ATOM 1570 O O . GLU A 1 218 ? 95.096 -61.866 26.281 1.00 29.65 215 GLU D O 1
ATOM 1576 N N . PRO A 1 219 ? 96.175 -60.120 25.359 1.00 34.98 216 PRO D N 1
ATOM 1577 C CA . PRO A 1 219 ? 94.933 -59.503 24.872 1.00 36.89 216 PRO D CA 1
ATOM 1578 C C . PRO A 1 219 ? 94.021 -60.426 24.065 1.00 34.06 216 PRO D C 1
ATOM 1579 O O . PRO A 1 219 ? 92.799 -60.347 24.209 1.00 33.09 216 PRO D O 1
ATOM 1583 N N . GLN A 1 220 ? 94.592 -61.323 23.262 1.00 36.56 217 GLN D N 1
ATOM 1584 C CA . GLN A 1 220 ? 93.762 -62.190 22.409 1.00 35.38 217 GLN D CA 1
ATOM 1585 C C . GLN A 1 220 ? 93.097 -63.314 23.175 1.00 34.11 217 GLN D C 1
ATOM 1586 O O . GLN A 1 220 ? 92.188 -63.957 22.653 1.00 30.68 217 GLN D O 1
ATOM 1592 N N . LYS A 1 221 ? 93.515 -63.548 24.422 1.00 32.59 218 LYS D N 1
ATOM 1593 C CA . LYS A 1 221 ? 92.872 -64.550 25.269 1.00 36.36 218 LYS D CA 1
ATOM 1594 C C . LYS A 1 221 ? 91.937 -63.936 26.312 1.00 34.08 218 LYS D C 1
ATOM 1595 O O . LYS A 1 221 ? 91.269 -64.667 27.033 1.00 31.72 218 LYS D O 1
ATOM 1601 N N . ALA A 1 222 ? 91.867 -62.604 26.339 1.00 31.56 219 ALA D N 1
ATOM 1602 C CA . ALA A 1 222 ? 91.082 -61.892 27.338 1.00 30.88 219 ALA D CA 1
ATOM 1603 C C . ALA A 1 222 ? 89.584 -62.156 27.229 1.00 28.42 219 ALA D C 1
ATOM 1604 O O . ALA A 1 222 ? 88.912 -62.370 28.242 1.00 28.12 219 ALA D O 1
ATOM 1606 N N . SER A 1 223 ? 89.060 -62.177 25.991 1.00 27.36 220 SER D N 1
ATOM 1607 C CA . SER A 1 223 ? 87.614 -62.386 25.783 1.00 28.62 220 SER D CA 1
ATOM 1608 C C . SER A 1 223 ? 87.290 -63.879 25.718 1.00 28.84 220 SER D C 1
ATOM 1609 O O . SER A 1 223 ? 87.624 -64.567 24.763 1.00 27.80 220 SER D O 1
ATOM 1612 N N . ARG A 1 224 ? 86.671 -64.397 26.768 1.00 28.53 221 ARG D N 1
ATOM 1613 C CA . ARG A 1 224 ? 86.523 -65.861 26.898 1.00 29.99 221 ARG D CA 1
ATOM 1614 C C . ARG A 1 224 ? 85.166 -66.230 27.491 1.00 30.75 221 ARG D C 1
ATOM 1615 O O . ARG A 1 224 ? 85.073 -66.686 28.647 1.00 30.55 221 ARG D O 1
ATOM 1623 N N . PRO A 1 225 ? 84.086 -66.009 26.731 1.00 28.85 222 PRO D N 1
ATOM 1624 C CA . PRO A 1 225 ? 82.737 -66.186 27.221 1.00 30.69 222 PRO D CA 1
ATOM 1625 C C . PRO A 1 225 ? 82.481 -67.587 27.785 1.00 29.31 222 PRO D C 1
ATOM 1626 O O . PRO A 1 225 ? 82.845 -68.574 27.169 1.00 31.48 222 PRO D O 1
ATOM 1630 N N . TRP A 1 226 ? 81.925 -67.644 28.995 1.00 28.71 223 TRP D N 1
ATOM 1631 C CA . TRP A 1 226 ? 81.584 -68.888 29.678 1.00 28.44 223 TRP D CA 1
ATOM 1632 C C . TRP A 1 226 ? 82.790 -69.662 30.219 1.00 28.30 223 TRP D C 1
ATOM 1633 O O . TRP A 1 226 ? 82.608 -70.682 30.887 1.00 31.00 223 TRP D O 1
ATOM 1644 N N . ASP A 1 227 ? 83.997 -69.175 29.983 1.00 30.03 224 ASP D N 1
ATOM 1645 C CA . ASP A 1 227 ? 85.193 -69.808 30.525 1.00 32.53 224 ASP D CA 1
ATOM 1646 C C . ASP A 1 227 ? 85.326 -69.432 32.012 1.00 32.54 224 ASP D C 1
ATOM 1647 O O . ASP A 1 227 ? 85.086 -68.285 32.386 1.00 31.51 224 ASP D O 1
ATOM 1652 N N . LYS A 1 228 ? 85.737 -70.398 32.829 1.00 33.61 225 LYS D N 1
ATOM 1653 C CA . LYS A 1 228 ? 85.880 -70.179 34.288 1.00 35.26 225 LYS D CA 1
ATOM 1654 C C . LYS A 1 228 ? 86.770 -69.012 34.671 1.00 34.84 225 LYS D C 1
ATOM 1655 O O . LYS A 1 228 ? 86.595 -68.462 35.755 1.00 38.82 225 LYS D O 1
ATOM 1661 N N . ASP A 1 229 ? 87.733 -68.646 33.826 1.00 34.33 226 ASP D N 1
ATOM 1662 C CA . ASP A 1 229 ? 88.692 -67.556 34.141 1.00 35.64 226 ASP D CA 1
ATOM 1663 C C . ASP A 1 229 ? 88.389 -66.199 33.483 1.00 34.35 226 ASP D C 1
ATOM 1664 O O . ASP A 1 229 ? 89.234 -65.288 33.484 1.00 35.71 226 ASP D O 1
ATOM 1669 N N . ARG A 1 230 ? 87.177 -66.042 32.960 1.00 34.78 227 ARG D N 1
ATOM 1670 C CA . ARG A 1 230 ? 86.749 -64.760 32.405 1.00 34.31 227 ARG D CA 1
ATOM 1671 C C . ARG A 1 230 ? 86.735 -63.680 33.472 1.00 34.93 227 ARG D C 1
ATOM 1672 O O . ARG A 1 230 ? 86.456 -63.956 34.650 1.00 34.05 227 ARG D O 1
ATOM 1680 N N . ASP A 1 231 ? 87.048 -62.456 33.065 1.00 32.65 228 ASP D N 1
ATOM 1681 C CA . ASP A 1 231 ? 87.186 -61.349 34.023 1.00 31.70 228 ASP D CA 1
ATOM 1682 C C . ASP A 1 231 ? 86.686 -60.014 33.476 1.00 29.13 228 ASP D C 1
ATOM 1683 O O . ASP A 1 231 ? 87.218 -58.960 33.826 1.00 33.30 228 ASP D O 1
ATOM 1688 N N . GLY A 1 232 ? 85.654 -60.057 32.629 1.00 29.49 229 GLY D N 1
ATOM 1689 C CA . GLY A 1 232 ? 84.986 -58.858 32.114 1.00 28.11 229 GLY D CA 1
ATOM 1690 C C . GLY A 1 232 ? 85.121 -58.772 30.585 1.00 25.63 229 GLY D C 1
ATOM 1691 O O . GLY A 1 232 ? 85.878 -59.526 29.982 1.00 26.08 229 GLY D O 1
ATOM 1692 N N . PHE A 1 233 ? 84.409 -57.844 29.976 1.00 27.84 230 PHE D N 1
ATOM 1693 C CA . PHE A 1 233 ? 84.422 -57.781 28.489 1.00 25.60 230 PHE D CA 1
ATOM 1694 C C . PHE A 1 233 ? 85.601 -57.037 27.937 1.00 27.52 230 PHE D C 1
ATOM 1695 O O . PHE A 1 233 ? 86.352 -56.373 28.643 1.00 23.87 230 PHE D O 1
ATOM 1703 N N . VAL A 1 234 ? 85.779 -57.175 26.618 1.00 24.93 231 VAL D N 1
ATOM 1704 C CA . VAL A 1 234 ? 86.810 -56.514 25.907 1.00 27.36 231 VAL D CA 1
ATOM 1705 C C . VAL A 1 234 ? 86.112 -55.549 24.971 1.00 24.73 231 VAL D C 1
ATOM 1706 O O . VAL A 1 234 ? 85.280 -55.964 24.201 1.00 30.61 231 VAL D O 1
ATOM 1710 N N . LEU A 1 235 ? 86.468 -54.274 25.048 1.00 24.74 232 LEU D N 1
ATOM 1711 C CA . LEU A 1 235 ? 85.802 -53.229 24.290 1.00 24.73 232 LEU D CA 1
ATOM 1712 C C . LEU A 1 235 ? 86.310 -53.279 22.853 1.00 21.80 232 LEU D C 1
ATOM 1713 O O . LEU A 1 235 ? 87.481 -53.476 22.619 1.00 24.83 232 LEU D O 1
ATOM 1718 N N . GLY A 1 236 ? 85.403 -53.137 21.915 1.00 25.40 233 GLY D N 1
ATOM 1719 C CA . GLY A 1 236 ? 85.785 -53.022 20.497 1.00 24.53 233 GLY D CA 1
ATOM 1720 C C . GLY A 1 236 ? 84.997 -51.945 19.780 1.00 25.92 233 GLY D C 1
ATOM 1721 O O . GLY A 1 236 ? 83.931 -51.557 20.222 1.00 26.57 233 GLY D O 1
ATOM 1722 N N . ASP A 1 237 ? 85.493 -51.532 18.609 1.00 24.45 234 ASP D N 1
ATOM 1723 C CA . ASP A 1 237 ? 84.912 -50.478 17.800 1.00 24.47 234 ASP D CA 1
ATOM 1724 C C . ASP A 1 237 ? 84.454 -51.091 16.467 1.00 26.25 234 ASP D C 1
ATOM 1725 O O . ASP A 1 237 ? 84.898 -52.166 16.073 1.00 25.93 234 ASP D O 1
ATOM 1730 N N . GLY A 1 238 ? 83.532 -50.405 15.831 1.00 26.79 235 GLY D N 1
ATOM 1731 C CA . GLY A 1 238 ? 82.989 -50.873 14.553 1.00 28.34 235 GLY D CA 1
ATOM 1732 C C . GLY A 1 238 ? 81.646 -50.312 14.186 1.00 28.79 235 GLY D C 1
ATOM 1733 O O . GLY A 1 238 ? 81.138 -49.372 14.812 1.00 26.75 235 GLY D O 1
ATOM 1734 N N . ALA A 1 239 ? 81.073 -50.927 13.152 1.00 29.35 236 ALA D N 1
ATOM 1735 C CA . ALA A 1 239 ? 79.783 -50.557 12.632 1.00 28.19 236 ALA D CA 1
ATOM 1736 C C . ALA A 1 239 ? 79.217 -51.751 11.878 1.00 28.09 236 ALA D C 1
ATOM 1737 O O . ALA A 1 239 ? 79.949 -52.499 11.210 1.00 28.01 236 ALA D O 1
ATOM 1739 N N . GLY A 1 240 ? 77.937 -51.992 12.068 1.00 24.70 237 GLY D N 1
ATOM 1740 C CA . GLY A 1 240 ? 77.215 -53.023 11.342 1.00 28.93 237 GLY D CA 1
ATOM 1741 C C . GLY A 1 240 ? 75.910 -52.439 10.862 1.00 27.12 237 GLY D C 1
ATOM 1742 O O . GLY A 1 240 ? 75.128 -51.924 11.643 1.00 24.92 237 GLY D O 1
ATOM 1743 N N . ILE A 1 241 ? 75.647 -52.545 9.552 1.00 27.02 238 ILE D N 1
ATOM 1744 C CA . ILE A 1 241 ? 74.450 -51.995 8.949 1.00 27.93 238 ILE D CA 1
ATOM 1745 C C . ILE A 1 241 ? 73.822 -53.031 7.995 1.00 26.27 238 ILE D C 1
ATOM 1746 O O . ILE A 1 241 ? 74.540 -53.754 7.279 1.00 27.34 238 ILE D O 1
ATOM 1751 N N . MET A 1 242 ? 72.500 -53.099 8.031 1.00 25.82 239 MET D N 1
ATOM 1752 C CA . MET A 1 242 ? 71.703 -53.875 7.082 1.00 27.25 239 MET D CA 1
ATOM 1753 C C . MET A 1 242 ? 70.814 -52.940 6.301 1.00 28.65 239 MET D C 1
ATOM 1754 O O . MET A 1 242 ? 70.267 -51.980 6.842 1.00 27.86 239 MET D O 1
ATOM 1759 N N . VAL A 1 243 ? 70.628 -53.227 5.013 1.00 27.33 240 VAL D N 1
ATOM 1760 C CA . VAL A 1 243 ? 69.513 -52.680 4.288 1.00 27.58 240 VAL D CA 1
ATOM 1761 C C . VAL A 1 243 ? 68.364 -53.671 4.395 1.00 27.14 240 VAL D C 1
ATOM 1762 O O . VAL A 1 243 ? 68.499 -54.874 4.067 1.00 26.80 240 VAL D O 1
ATOM 1766 N N . LEU A 1 244 ? 67.232 -53.202 4.918 1.00 27.21 241 LEU D N 1
ATOM 1767 C CA . LEU A 1 244 ? 66.030 -54.000 5.008 1.00 26.23 241 LEU D CA 1
ATOM 1768 C C . LEU A 1 244 ? 65.030 -53.499 3.964 1.00 25.60 241 LEU D C 1
ATOM 1769 O O . LEU A 1 244 ? 64.990 -52.304 3.673 1.00 27.01 241 LEU D O 1
ATOM 1774 N N . GLU A 1 245 ? 64.189 -54.394 3.492 1.00 29.07 242 GLU D N 1
ATOM 1775 C CA . GLU A 1 245 ? 63.282 -54.083 2.377 1.00 29.19 242 GLU D CA 1
ATOM 1776 C C . GLU A 1 245 ? 62.006 -54.915 2.427 1.00 27.24 242 GLU D C 1
ATOM 1777 O O . GLU A 1 245 ? 62.037 -56.090 2.802 1.00 26.89 242 GLU D O 1
ATOM 1783 N N . GLU A 1 246 ? 60.878 -54.323 2.032 1.00 29.35 243 GLU D N 1
ATOM 1784 C CA . GLU A 1 246 ? 59.652 -55.079 1.925 1.00 35.71 243 GLU D CA 1
ATOM 1785 C C . GLU A 1 246 ? 59.841 -56.203 0.868 1.00 34.07 243 GLU D C 1
ATOM 1786 O O . GLU A 1 246 ? 60.484 -55.980 -0.164 1.00 36.43 243 GLU D O 1
ATOM 1792 N N . TYR A 1 247 ? 59.323 -57.389 1.177 1.00 39.29 244 TYR D N 1
ATOM 1793 C CA . TYR A 1 247 ? 59.631 -58.603 0.412 1.00 45.03 244 TYR D CA 1
ATOM 1794 C C . TYR A 1 247 ? 59.191 -58.501 -1.041 1.00 45.89 244 TYR D C 1
ATOM 1795 O O . TYR A 1 247 ? 60.013 -58.729 -1.954 1.00 47.91 244 TYR D O 1
ATOM 1804 N N . GLU A 1 248 ? 57.930 -58.098 -1.244 1.00 50.04 245 GLU D N 1
ATOM 1805 C CA . GLU A 1 248 ? 57.346 -57.988 -2.576 1.00 51.63 245 GLU D CA 1
ATOM 1806 C C . GLU A 1 248 ? 58.114 -56.955 -3.369 1.00 47.96 245 GLU D C 1
ATOM 1807 O O . GLU A 1 248 ? 58.358 -57.183 -4.511 1.00 50.35 245 GLU D O 1
ATOM 1813 N N . HIS A 1 249 ? 58.530 -55.848 -2.762 1.00 47.01 246 HIS D N 1
ATOM 1814 C CA . HIS A 1 249 ? 59.361 -54.842 -3.427 1.00 45.68 246 HIS D CA 1
ATOM 1815 C C . HIS A 1 249 ? 60.698 -55.489 -3.843 1.00 49.88 246 HIS D C 1
ATOM 1816 O O . HIS A 1 249 ? 61.165 -55.347 -4.981 1.00 47.98 246 HIS D O 1
ATOM 1823 N N . ALA A 1 250 ? 61.295 -56.232 -2.919 1.00 47.48 247 ALA D N 1
ATOM 1824 C CA . ALA A 1 250 ? 62.562 -56.932 -3.183 1.00 46.47 247 ALA D CA 1
ATOM 1825 C C . ALA A 1 250 ? 62.366 -58.057 -4.247 1.00 43.50 247 ALA D C 1
ATOM 1826 O O . ALA A 1 250 ? 63.113 -58.140 -5.208 1.00 42.69 247 ALA D O 1
ATOM 1828 N N . LYS A 1 251 ? 61.367 -58.915 -4.043 1.00 43.48 248 LYS D N 1
ATOM 1829 C CA . LYS A 1 251 ? 60.989 -59.960 -5.013 1.00 46.44 248 LYS D CA 1
ATOM 1830 C C . LYS A 1 251 ? 60.699 -59.347 -6.379 1.00 46.98 248 LYS D C 1
ATOM 1831 O O . LYS A 1 251 ? 61.220 -59.805 -7.393 1.00 52.27 248 LYS D O 1
ATOM 1834 N N . ALA A 1 252 ? 59.887 -58.289 -6.400 1.00 50.29 249 ALA D N 1
ATOM 1835 C CA . ALA A 1 252 ? 59.473 -57.637 -7.667 1.00 52.39 249 ALA D CA 1
ATOM 1836 C C . ALA A 1 252 ? 60.659 -57.125 -8.502 1.00 50.50 249 ALA D C 1
ATOM 1837 O O . ALA A 1 252 ? 60.593 -57.129 -9.732 1.00 50.96 249 ALA D O 1
ATOM 1839 N N . ARG A 1 253 ? 61.726 -56.685 -7.848 1.00 45.82 250 ARG D N 1
ATOM 1840 C CA . ARG A 1 253 ? 62.913 -56.208 -8.552 1.00 47.16 250 ARG D CA 1
ATOM 1841 C C . ARG A 1 253 ? 64.003 -57.269 -8.684 1.00 41.98 250 ARG D C 1
ATOM 1842 O O . ARG A 1 253 ? 65.135 -56.955 -9.076 1.00 45.33 250 ARG D O 1
ATOM 1850 N N . GLY A 1 254 ? 63.686 -58.515 -8.341 1.00 41.58 251 GLY D N 1
ATOM 1851 C CA . GLY A 1 254 ? 64.633 -59.615 -8.516 1.00 42.48 251 GLY D CA 1
ATOM 1852 C C . GLY A 1 254 ? 65.841 -59.550 -7.602 1.00 45.87 251 GLY D C 1
ATOM 1853 O O . GLY A 1 254 ? 66.942 -59.989 -7.972 1.00 43.84 251 GLY D O 1
ATOM 1854 N N . ALA A 1 255 ? 65.632 -59.013 -6.395 1.00 45.05 252 ALA D N 1
ATOM 1855 C CA . ALA A 1 255 ? 66.726 -58.746 -5.457 1.00 43.90 252 ALA D CA 1
ATOM 1856 C C . ALA A 1 255 ? 67.364 -60.038 -4.975 1.00 38.07 252 ALA D C 1
ATOM 1857 O O . ALA A 1 255 ? 66.677 -61.050 -4.790 1.00 42.16 252 ALA D O 1
ATOM 1859 N N . LYS A 1 256 ? 68.675 -59.996 -4.744 1.00 41.03 253 LYS D N 1
ATOM 1860 C CA . LYS A 1 256 ? 69.356 -61.025 -3.954 1.00 39.38 253 LYS D CA 1
ATOM 1861 C C . LYS A 1 256 ? 68.928 -60.758 -2.488 1.00 37.54 253 LYS D C 1
ATOM 1862 O O . LYS A 1 256 ? 68.928 -59.631 -2.020 1.00 41.19 253 LYS D O 1
ATOM 1864 N N . ILE A 1 257 ? 68.484 -61.807 -1.840 1.00 38.71 254 ILE D N 1
ATOM 1865 C CA . ILE A 1 257 ? 67.862 -61.708 -0.543 1.00 37.89 254 ILE D CA 1
ATOM 1866 C C . ILE A 1 257 ? 68.673 -62.636 0.333 1.00 38.04 254 ILE D C 1
ATOM 1867 O O . ILE A 1 257 ? 68.816 -63.822 0.011 1.00 34.77 254 ILE D O 1
ATOM 1872 N N . TYR A 1 258 ? 69.210 -62.126 1.439 1.00 32.89 255 TYR D N 1
ATOM 1873 C CA . TYR A 1 258 ? 70.045 -62.927 2.315 1.00 32.67 255 TYR D CA 1
ATOM 1874 C C . TYR A 1 258 ? 69.244 -63.758 3.298 1.00 34.11 255 TYR D C 1
ATOM 1875 O O . TYR A 1 258 ? 69.650 -64.863 3.641 1.00 35.69 255 TYR D O 1
ATOM 1884 N N . ALA A 1 259 ? 68.127 -63.194 3.760 1.00 27.87 256 ALA D N 1
ATOM 1885 C CA . ALA A 1 259 ? 67.348 -63.743 4.848 1.00 30.04 256 ALA D CA 1
ATOM 1886 C C . ALA A 1 259 ? 66.112 -62.892 5.084 1.00 26.30 256 ALA D C 1
ATOM 1887 O O . ALA A 1 259 ? 66.057 -61.757 4.649 1.00 29.85 256 ALA D O 1
ATOM 1889 N N . GLU A 1 260 ? 65.178 -63.435 5.841 1.00 30.35 257 GLU D N 1
ATOM 1890 C CA . GLU A 1 260 ? 63.969 -62.740 6.182 1.00 29.59 257 GLU D CA 1
ATOM 1891 C C . GLU A 1 260 ? 64.005 -62.426 7.684 1.00 29.74 257 GLU D C 1
ATOM 1892 O O . GLU A 1 260 ? 64.436 -63.257 8.475 1.00 27.56 257 GLU D O 1
ATOM 1898 N N . VAL A 1 261 ? 63.554 -61.222 8.033 1.00 31.79 258 VAL D N 1
ATOM 1899 C CA . VAL A 1 261 ? 63.416 -60.852 9.435 1.00 29.98 258 VAL D CA 1
ATOM 1900 C C . VAL A 1 261 ? 62.039 -61.342 9.823 1.00 30.42 258 VAL D C 1
ATOM 1901 O O . VAL A 1 261 ? 61.018 -60.776 9.386 1.00 31.85 258 VAL D O 1
ATOM 1905 N N . VAL A 1 262 ? 61.965 -62.370 10.660 1.00 29.51 259 VAL D N 1
ATOM 1906 C CA . VAL A 1 262 ? 60.670 -62.952 11.012 1.00 30.51 259 VAL D CA 1
ATOM 1907 C C . VAL A 1 262 ? 60.232 -62.715 12.448 1.00 28.79 259 VAL D C 1
ATOM 1908 O O . VAL A 1 262 ? 59.051 -62.807 12.733 1.00 29.10 259 VAL D O 1
ATOM 1912 N N . GLY A 1 263 ? 61.175 -62.441 13.354 1.00 27.64 260 GLY D N 1
ATOM 1913 C CA . GLY A 1 263 ? 60.826 -62.235 14.784 1.00 28.82 260 GLY D CA 1
ATOM 1914 C C . GLY A 1 263 ? 61.708 -61.164 15.425 1.00 25.18 260 GLY D C 1
ATOM 1915 O O . GLY A 1 263 ? 62.898 -61.063 15.141 1.00 26.69 260 GLY D O 1
ATOM 1916 N N . PHE A 1 264 ? 61.079 -60.341 16.261 1.00 28.25 261 PHE D N 1
ATOM 1917 C CA . PHE A 1 264 ? 61.745 -59.293 17.017 1.00 25.93 261 PHE D CA 1
ATOM 1918 C C . PHE A 1 264 ? 61.044 -59.213 18.364 1.00 25.31 261 PHE D C 1
ATOM 1919 O O . PHE A 1 264 ? 59.816 -59.045 18.417 1.00 24.68 261 PHE D O 1
ATOM 1927 N N . GLY A 1 265 ? 61.818 -59.358 19.427 1.00 23.94 262 GLY D N 1
ATOM 1928 C CA . GLY A 1 265 ? 61.270 -59.353 20.781 1.00 25.05 262 GLY D CA 1
ATOM 1929 C C . GLY A 1 265 ? 62.087 -58.445 21.679 1.00 22.47 262 GLY D C 1
ATOM 1930 O O . GLY A 1 265 ? 63.289 -58.301 21.501 1.00 24.33 262 GLY D O 1
ATOM 1931 N N . MET A 1 266 ? 61.425 -57.870 22.707 1.00 24.24 263 MET D N 1
ATOM 1932 C CA . MET A 1 266 ? 62.088 -56.927 23.567 1.00 20.63 263 MET D CA 1
ATOM 1933 C C . MET A 1 266 ? 61.605 -57.182 24.979 1.00 21.02 263 MET D C 1
ATOM 1934 O O . MET A 1 266 ? 60.484 -57.654 25.170 1.00 21.69 263 MET D O 1
ATOM 1939 N N . SER A 1 267 ? 62.451 -56.824 25.893 1.00 20.18 264 SER D N 1
ATOM 1940 C CA . SER A 1 267 ? 62.104 -56.916 27.350 1.00 21.12 264 SER D CA 1
ATOM 1941 C C . SER A 1 267 ? 63.067 -56.097 28.156 1.00 21.73 264 SER D C 1
ATOM 1942 O O . SER A 1 267 ? 64.036 -55.550 27.673 1.00 24.32 264 SER D O 1
ATOM 1945 N N . GLY A 1 268 ? 62.812 -56.027 29.472 1.00 22.46 265 GLY D N 1
ATOM 1946 C CA . GLY A 1 268 ? 63.707 -55.362 30.351 1.00 23.56 265 GLY D CA 1
ATOM 1947 C C . GLY A 1 268 ? 63.878 -56.256 31.588 1.00 23.52 265 GLY D C 1
ATOM 1948 O O . GLY A 1 268 ? 62.884 -56.778 32.078 1.00 25.61 265 GLY D O 1
ATOM 1949 N N . ASP A 1 269 ? 65.109 -56.463 32.006 1.00 25.25 266 ASP D N 1
ATOM 1950 C CA . ASP A 1 269 ? 65.411 -57.277 33.206 1.00 29.35 266 ASP D CA 1
ATOM 1951 C C . ASP A 1 269 ? 64.773 -56.729 34.449 1.00 28.30 266 ASP D C 1
ATOM 1952 O O . ASP A 1 269 ? 64.258 -57.499 35.303 1.00 28.84 266 ASP D O 1
ATOM 1957 N N . ALA A 1 270 ? 64.817 -55.404 34.576 1.00 26.20 267 ALA D N 1
ATOM 1958 C CA . ALA A 1 270 ? 64.260 -54.694 35.739 1.00 28.45 267 ALA D CA 1
ATOM 1959 C C . ALA A 1 270 ? 64.895 -55.188 37.024 1.00 30.03 267 ALA D C 1
ATOM 1960 O O . ALA A 1 270 ? 64.222 -55.299 38.055 1.00 32.77 267 ALA D O 1
ATOM 1962 N N . TYR A 1 271 ? 66.190 -55.422 36.965 1.00 33.07 268 TYR D N 1
ATOM 1963 C CA . TYR A 1 271 ? 66.913 -56.036 38.067 1.00 36.28 268 TYR D CA 1
ATOM 1964 C C . TYR A 1 271 ? 68.008 -55.162 38.634 1.00 34.35 268 TYR D C 1
ATOM 1965 O O . TYR A 1 271 ? 68.050 -54.895 39.838 1.00 32.02 268 TYR D O 1
ATOM 1974 N N . HIS A 1 272 ? 68.905 -54.699 37.784 1.00 33.27 269 HIS D N 1
ATOM 1975 C CA . HIS A 1 272 ? 70.075 -53.966 38.231 1.00 35.91 269 HIS D CA 1
ATOM 1976 C C . HIS A 1 272 ? 70.730 -53.206 37.064 1.00 39.91 269 HIS D C 1
ATOM 1977 O O . HIS A 1 272 ? 70.646 -53.604 35.906 1.00 36.15 269 HIS D O 1
ATOM 1984 N N . MET A 1 273 ? 71.352 -52.091 37.417 1.00 44.55 270 MET D N 1
ATOM 1985 C CA . MET A 1 273 ? 71.987 -51.132 36.513 1.00 52.01 270 MET D CA 1
ATOM 1986 C C . MET A 1 273 ? 72.975 -51.762 35.517 1.00 55.46 270 MET D C 1
ATOM 1987 O O . MET A 1 273 ? 73.068 -51.333 34.363 1.00 55.77 270 MET D O 1
ATOM 1992 N N . THR A 1 274 ? 73.721 -52.762 35.986 1.00 54.66 271 THR D N 1
ATOM 1993 C CA . THR A 1 274 ? 74.771 -53.441 35.201 1.00 55.80 271 THR D CA 1
ATOM 1994 C C . THR A 1 274 ? 74.757 -54.983 35.266 1.00 57.42 271 THR D C 1
ATOM 1995 O O . THR A 1 274 ? 75.260 -55.616 34.356 1.00 64.71 271 THR D O 1
ATOM 1999 N N . SER A 1 275 ? 74.182 -55.574 36.317 1.00 56.12 272 SER D N 1
ATOM 2000 C CA . SER A 1 275 ? 74.111 -57.022 36.480 1.00 55.77 272 SER D CA 1
ATOM 2001 C C . SER A 1 275 ? 72.810 -57.539 35.883 1.00 57.15 272 SER D C 1
ATOM 2002 O O . SER A 1 275 ? 71.774 -56.901 36.000 1.00 53.79 272 SER D O 1
ATOM 2005 N N . PRO A 1 276 ? 72.837 -58.715 35.262 1.00 59.33 273 PRO D N 1
ATOM 2006 C CA . PRO A 1 276 ? 71.603 -59.251 34.693 1.00 57.33 273 PRO D CA 1
ATOM 2007 C C . PRO A 1 276 ? 70.845 -60.074 35.712 1.00 54.34 273 PRO D C 1
ATOM 2008 O O . PRO A 1 276 ? 71.417 -60.433 36.739 1.00 52.45 273 PRO D O 1
ATOM 2012 N N . SER A 1 277 ? 69.570 -60.358 35.442 1.00 53.86 274 SER D N 1
ATOM 2013 C CA . SER A 1 277 ? 68.781 -61.185 36.357 1.00 52.62 274 SER D CA 1
ATOM 2014 C C . SER A 1 277 ? 69.533 -62.481 36.579 1.00 55.71 274 SER D C 1
ATOM 2015 O O . SER A 1 277 ? 69.952 -63.111 35.612 1.00 50.61 274 SER D O 1
ATOM 2018 N N . GLU A 1 278 ? 69.694 -62.872 37.842 1.00 52.89 275 GLU D N 1
ATOM 2019 C CA . GLU A 1 278 ? 70.347 -64.137 38.182 1.00 51.11 275 GLU D CA 1
ATOM 2020 C C . GLU A 1 278 ? 69.713 -65.320 37.438 1.00 45.60 275 GLU D C 1
ATOM 2021 O O . GLU A 1 278 ? 70.425 -66.202 36.976 1.00 47.88 275 GLU D O 1
ATOM 2023 N N . ASP A 1 279 ? 68.391 -65.316 37.297 1.00 43.54 276 ASP D N 1
ATOM 2024 C CA . ASP A 1 279 ? 67.683 -66.443 36.681 1.00 41.02 276 ASP D CA 1
ATOM 2025 C C . ASP A 1 279 ? 67.607 -66.373 35.138 1.00 36.62 276 ASP D C 1
ATOM 2026 O O . ASP A 1 279 ? 67.050 -67.264 34.520 1.00 39.53 276 ASP D O 1
ATOM 2031 N N . GLY A 1 280 ? 68.152 -65.313 34.537 1.00 35.71 277 GLY D N 1
ATOM 2032 C CA . GLY A 1 280 ? 68.120 -65.149 33.077 1.00 33.28 277 GLY D CA 1
ATOM 2033 C C . GLY A 1 280 ? 66.741 -64.907 32.489 1.00 32.60 277 GLY D C 1
ATOM 2034 O O . GLY A 1 280 ? 66.591 -64.906 31.253 1.00 31.43 277 GLY D O 1
ATOM 2035 N N . SER A 1 281 ? 65.754 -64.603 33.332 1.00 30.31 278 SER D N 1
ATOM 2036 C CA . SER A 1 281 ? 64.372 -64.458 32.882 1.00 30.84 278 SER D CA 1
ATOM 2037 C C . SER A 1 281 ? 64.129 -63.288 31.925 1.00 34.35 278 SER D C 1
ATOM 2038 O O . SER A 1 281 ? 63.269 -63.377 31.037 1.00 35.33 278 SER D O 1
ATOM 2041 N N . GLY A 1 282 ? 64.854 -62.192 32.101 1.00 32.09 279 GLY D N 1
ATOM 2042 C CA . GLY A 1 282 ? 64.710 -61.046 31.203 1.00 34.32 279 GLY D CA 1
ATOM 2043 C C . GLY A 1 282 ? 65.058 -61.378 29.758 1.00 31.05 279 GLY D C 1
ATOM 2044 O O . GLY A 1 282 ? 64.273 -61.097 28.853 1.00 35.07 279 GLY D O 1
ATOM 2045 N N . GLY A 1 283 ? 66.218 -61.986 29.565 1.00 31.92 280 GLY D N 1
ATOM 2046 C CA . GLY A 1 283 ? 66.620 -62.458 28.241 1.00 30.58 280 GLY D CA 1
ATOM 2047 C C . GLY A 1 283 ? 65.623 -63.445 27.662 1.00 30.98 280 GLY D C 1
ATOM 2048 O O . GLY A 1 283 ? 65.299 -63.374 26.489 1.00 32.22 280 GLY D O 1
ATOM 2049 N N . ALA A 1 284 ? 65.060 -64.294 28.521 1.00 29.41 281 ALA D N 1
ATOM 2050 C CA . ALA A 1 284 ? 64.069 -65.284 28.104 1.00 29.94 281 ALA D CA 1
ATOM 2051 C C . ALA A 1 284 ? 62.830 -64.599 27.573 1.00 29.78 281 ALA D C 1
ATOM 2052 O O . ALA A 1 284 ? 62.285 -65.014 26.551 1.00 28.10 281 ALA D O 1
ATOM 2054 N N . LEU A 1 285 ? 62.373 -63.560 28.254 1.00 26.77 282 LEU D N 1
ATOM 2055 C CA . LEU A 1 285 ? 61.196 -62.806 27.797 1.00 28.34 282 LEU D CA 1
ATOM 2056 C C . LEU A 1 285 ? 61.380 -62.299 26.377 1.00 27.00 282 LEU D C 1
ATOM 2057 O O . LEU A 1 285 ? 60.458 -62.386 25.581 1.00 27.12 282 LEU D O 1
ATOM 2062 N N . ALA A 1 286 ? 62.539 -61.714 26.107 1.00 26.89 283 ALA D N 1
ATOM 2063 C CA . ALA A 1 286 ? 62.818 -61.158 24.780 1.00 24.56 283 ALA D CA 1
ATOM 2064 C C . ALA A 1 286 ? 62.849 -62.238 23.737 1.00 27.27 283 ALA D C 1
ATOM 2065 O O . ALA A 1 286 ? 62.203 -62.104 22.699 1.00 25.54 283 ALA D O 1
ATOM 2067 N N . MET A 1 287 ? 63.537 -63.341 24.042 1.00 28.89 284 MET D N 1
ATOM 2068 C CA . MET A 1 287 ? 63.556 -64.509 23.148 1.00 27.89 284 MET D CA 1
ATOM 2069 C C . MET A 1 287 ? 62.171 -65.083 22.920 1.00 26.18 284 MET D C 1
ATOM 2070 O O . MET A 1 287 ? 61.750 -65.291 21.790 1.00 25.27 284 MET D O 1
ATOM 2075 N N . GLU A 1 288 ? 61.406 -65.252 23.999 1.00 26.09 285 GLU D N 1
ATOM 2076 C CA . GLU A 1 288 ? 60.041 -65.754 23.879 1.00 27.24 285 GLU D CA 1
ATOM 2077 C C . GLU A 1 288 ? 59.152 -64.855 23.011 1.00 27.82 285 GLU D C 1
ATOM 2078 O O . GLU A 1 288 ? 58.388 -65.351 22.187 1.00 27.41 285 GLU D O 1
ATOM 2084 N N . ALA A 1 289 ? 59.288 -63.531 23.169 1.00 27.36 286 ALA D N 1
ATOM 2085 C CA . ALA A 1 289 ? 58.496 -62.583 22.381 1.00 25.79 286 ALA D CA 1
ATOM 2086 C C . ALA A 1 289 ? 58.885 -62.697 20.907 1.00 25.00 286 ALA D C 1
ATOM 2087 O O . ALA A 1 289 ? 58.015 -62.660 20.048 1.00 29.41 286 ALA D O 1
ATOM 2089 N N . ALA A 1 290 ? 60.163 -62.889 20.646 1.00 25.64 287 ALA D N 1
ATOM 2090 C CA . ALA A 1 290 ? 60.637 -62.970 19.244 1.00 25.83 287 ALA D CA 1
ATOM 2091 C C . ALA A 1 290 ? 60.132 -64.267 18.604 1.00 27.52 287 ALA D C 1
ATOM 2092 O O . ALA A 1 290 ? 59.719 -64.276 17.427 1.00 29.67 287 ALA D O 1
ATOM 2094 N N . MET A 1 291 ? 60.126 -65.341 19.380 1.00 31.62 288 MET D N 1
ATOM 2095 C CA . MET A 1 291 ? 59.639 -66.639 18.902 1.00 33.19 288 MET D CA 1
ATOM 2096 C C . MET A 1 291 ? 58.133 -66.580 18.597 1.00 35.26 288 MET D C 1
ATOM 2097 O O . MET A 1 291 ? 57.694 -67.078 17.564 1.00 40.66 288 MET D O 1
ATOM 2102 N N . ARG A 1 292 ? 57.345 -65.971 19.489 1.00 35.08 289 ARG D N 1
ATOM 2103 C CA . ARG A 1 292 ? 55.921 -65.763 19.220 1.00 34.28 289 ARG D CA 1
ATOM 2104 C C . ARG A 1 292 ? 55.730 -64.934 17.962 1.00 31.72 289 ARG D C 1
ATOM 2105 O O . ARG A 1 292 ? 54.866 -65.236 17.143 1.00 38.87 289 ARG D O 1
ATOM 2113 N N . ASP A 1 293 ? 56.506 -63.867 17.835 1.00 31.24 290 ASP D N 1
ATOM 2114 C CA . ASP A 1 293 ? 56.429 -62.976 16.670 1.00 30.16 290 ASP D CA 1
ATOM 2115 C C . ASP A 1 293 ? 56.668 -63.759 15.375 1.00 33.79 290 ASP D C 1
ATOM 2116 O O . ASP A 1 293 ? 55.945 -63.570 14.388 1.00 32.77 290 ASP D O 1
ATOM 2121 N N . ALA A 1 294 ? 57.648 -64.655 15.403 1.00 34.76 291 ALA D N 1
ATOM 2122 C CA . ALA A 1 294 ? 58.012 -65.438 14.225 1.00 37.87 291 ALA D CA 1
ATOM 2123 C C . ALA A 1 294 ? 57.137 -66.680 14.065 1.00 35.91 291 ALA D C 1
ATOM 2124 O O . ALA A 1 294 ? 57.113 -67.268 12.995 1.00 36.08 291 ALA D O 1
ATOM 2126 N N . GLY A 1 295 ? 56.414 -67.042 15.122 1.00 36.64 292 GLY D N 1
ATOM 2127 C CA . GLY A 1 295 ? 55.590 -68.248 15.126 1.00 38.03 292 GLY D CA 1
ATOM 2128 C C . GLY A 1 295 ? 56.427 -69.518 15.046 1.00 37.61 292 GLY D C 1
ATOM 2129 O O . GLY A 1 295 ? 56.046 -70.464 14.369 1.00 41.03 292 GLY D O 1
ATOM 2130 N N . VAL A 1 296 ? 57.556 -69.533 15.744 1.00 37.22 293 VAL D N 1
ATOM 2131 C CA . VAL A 1 296 ? 58.431 -70.720 15.788 1.00 35.69 293 VAL D CA 1
ATOM 2132 C C . VAL A 1 296 ? 58.593 -71.277 17.189 1.00 38.47 293 VAL D C 1
ATOM 2133 O O . VAL A 1 296 ? 58.348 -70.575 18.177 1.00 36.12 293 VAL D O 1
ATOM 2137 N N . THR A 1 297 ?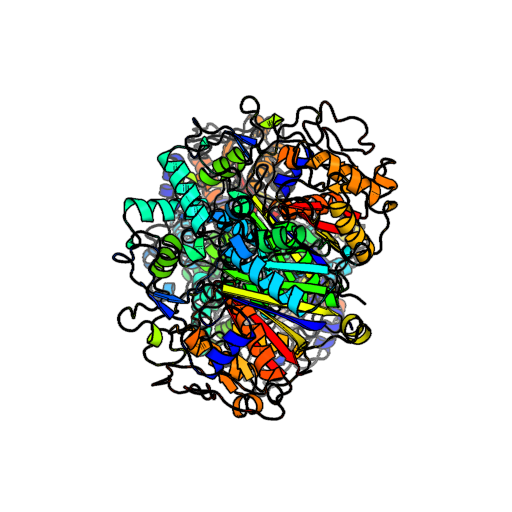 59.014 -72.539 17.268 1.00 39.91 294 THR D N 1
ATOM 2138 C CA . THR A 1 297 ? 59.307 -73.201 18.533 1.00 40.78 294 THR D CA 1
ATOM 2139 C C . THR A 1 297 ? 60.809 -73.406 18.667 1.00 38.29 294 THR D C 1
ATOM 2140 O O . THR A 1 297 ? 61.561 -73.218 17.710 1.00 37.97 294 THR D O 1
ATOM 2144 N N . GLY A 1 298 ? 61.242 -73.761 19.873 1.00 37.52 295 GLY D N 1
ATOM 2145 C CA . GLY A 1 298 ? 62.655 -73.969 20.156 1.00 41.54 295 GLY D CA 1
ATOM 2146 C C . GLY A 1 298 ? 63.364 -74.864 19.159 1.00 42.03 295 GLY D C 1
ATOM 2147 O O . GLY A 1 298 ? 64.471 -74.557 18.723 1.00 41.36 295 GLY D O 1
ATOM 2148 N N . GLU A 1 299 ? 62.714 -75.961 18.779 1.00 44.41 296 GLU D N 1
ATOM 2149 C CA . GLU A 1 299 ? 63.331 -76.956 17.895 1.00 47.27 296 GLU D CA 1
ATOM 2150 C C . GLU A 1 299 ? 63.685 -76.402 16.525 1.00 43.12 296 GLU D C 1
ATOM 2151 O O . GLU A 1 299 ? 64.550 -76.956 15.844 1.00 41.81 296 GLU D O 1
ATOM 2157 N N . GLN A 1 300 ? 63.030 -75.316 16.120 1.00 37.88 297 GLN D N 1
ATOM 2158 C CA . GLN A 1 300 ? 63.268 -74.735 14.799 1.00 36.70 297 GLN D CA 1
ATOM 2159 C C . GLN A 1 300 ? 64.452 -73.776 14.774 1.00 33.67 297 GLN D C 1
ATOM 2160 O O . GLN A 1 300 ? 64.922 -73.414 13.712 1.00 32.82 297 GLN D O 1
ATOM 2166 N N . ILE A 1 301 ? 64.914 -73.341 15.951 1.00 31.24 298 ILE D N 1
ATOM 2167 C CA . ILE A 1 301 ? 66.067 -72.439 16.030 1.00 32.78 298 ILE D CA 1
ATOM 2168 C C . ILE A 1 301 ? 67.381 -73.233 16.061 1.00 31.52 298 ILE D C 1
ATOM 2169 O O . ILE A 1 301 ? 67.731 -73.865 17.056 1.00 33.44 298 ILE D O 1
ATOM 2174 N N . GLY A 1 302 ? 68.133 -73.189 14.975 1.00 27.62 299 GLY D N 1
ATOM 2175 C CA . GLY A 1 302 ? 69.384 -73.943 14.907 1.00 31.02 299 GLY D CA 1
ATOM 2176 C C . GLY A 1 302 ? 70.588 -73.318 15.606 1.00 31.18 299 GLY D C 1
ATOM 2177 O O . GLY A 1 302 ? 71.514 -74.027 16.016 1.00 32.37 299 GLY D O 1
ATOM 2178 N N . TYR A 1 303 ? 70.578 -71.988 15.738 1.00 28.78 300 TYR D N 1
ATOM 2179 C CA . TYR A 1 303 ? 71.755 -71.264 16.196 1.00 28.75 300 TYR D CA 1
ATOM 2180 C C . TYR A 1 303 ? 71.330 -70.008 16.924 1.00 29.04 300 TYR D C 1
ATOM 2181 O O . TYR A 1 303 ? 70.412 -69.310 16.479 1.00 27.96 300 TYR D O 1
ATOM 2190 N N . VAL A 1 304 ? 71.959 -69.756 18.069 1.00 29.26 301 VAL D N 1
ATOM 2191 C CA . VAL A 1 304 ? 71.796 -68.479 18.778 1.00 27.08 301 VAL D CA 1
ATOM 2192 C C . VAL A 1 304 ? 73.155 -67.829 18.881 1.00 27.71 301 VAL D C 1
ATOM 2193 O O . VAL A 1 304 ? 74.109 -68.417 19.447 1.00 28.85 301 VAL D O 1
ATOM 2197 N N . ASN A 1 305 ? 73.284 -66.641 18.285 1.00 28.46 302 ASN D N 1
ATOM 2198 C CA . ASN A 1 305 ? 74.480 -65.832 18.450 1.00 28.51 302 ASN D CA 1
ATOM 2199 C C . ASN A 1 305 ? 74.234 -65.046 19.713 1.00 27.03 302 ASN D C 1
ATOM 2200 O O . ASN A 1 305 ? 73.377 -64.140 19.762 1.00 25.13 302 ASN D O 1
ATOM 2205 N N . ALA A 1 306 ? 74.920 -65.463 20.740 1.00 26.14 303 ALA D N 1
ATOM 2206 C CA . ALA A 1 306 ? 74.610 -65.033 22.078 1.00 26.09 303 ALA D CA 1
ATOM 2207 C C . ALA A 1 306 ? 75.166 -63.641 22.327 1.00 29.66 303 ALA D C 1
ATOM 2208 O O . ALA A 1 306 ? 76.075 -63.182 21.644 1.00 30.36 303 ALA D O 1
ATOM 2210 N N . HIS A 1 307 ? 74.653 -62.997 23.370 1.00 28.45 304 HIS D N 1
ATOM 2211 C CA . HIS A 1 307 ? 75.246 -61.759 23.815 1.00 30.45 304 HIS D CA 1
ATOM 2212 C C . HIS A 1 307 ? 76.648 -62.038 24.370 1.00 30.58 304 HIS D C 1
ATOM 2213 O O . HIS A 1 307 ? 77.596 -61.318 24.037 1.00 31.90 304 HIS D O 1
ATOM 2220 N N . GLY A 1 308 ? 76.759 -63.062 25.225 1.00 33.23 305 GLY D N 1
ATOM 2221 C CA . GLY A 1 308 ? 78.041 -63.584 25.759 1.00 33.63 305 GLY D CA 1
ATOM 2222 C C . GLY A 1 308 ? 79.253 -62.673 25.764 1.00 31.78 305 GLY D C 1
ATOM 2223 O O . GLY A 1 308 ? 80.162 -62.794 24.927 1.00 28.84 305 GLY D O 1
ATOM 2224 N N . THR A 1 309 ? 79.280 -61.739 26.711 1.00 29.27 306 THR D N 1
ATOM 2225 C CA . THR A 1 309 ? 80.302 -60.696 26.707 1.00 28.67 306 THR D CA 1
ATOM 2226 C C . THR A 1 309 ? 81.603 -61.048 27.464 1.00 29.20 306 THR D C 1
ATOM 2227 O O . THR A 1 309 ? 82.544 -60.281 27.418 1.00 29.57 306 THR D O 1
ATOM 2231 N N . SER A 1 310 ? 81.604 -62.169 28.192 1.00 28.06 307 SER D N 1
ATOM 2232 C CA . SER A 1 310 ? 82.747 -62.625 28.987 1.00 27.99 307 SER D CA 1
ATOM 2233 C C . SER A 1 310 ? 82.748 -62.002 30.379 1.00 26.75 307 SER D C 1
ATOM 2234 O O . SER A 1 310 ? 83.807 -61.683 30.907 1.00 26.90 307 SER D O 1
ATOM 2237 N N . THR A 1 311 ? 81.571 -61.799 30.939 1.00 29.25 308 THR D N 1
ATOM 2238 C CA . THR A 1 311 ? 81.482 -61.283 32.317 1.00 30.74 308 THR D CA 1
ATOM 2239 C C . THR A 1 311 ? 81.098 -62.439 33.207 1.00 30.69 308 THR D C 1
ATOM 2240 O O . THR A 1 311 ? 80.292 -63.273 32.821 1.00 33.16 308 THR D O 1
ATOM 2244 N N . PRO A 1 312 ? 81.597 -62.455 34.462 1.00 32.78 309 PRO D N 1
ATOM 2245 C CA . PRO A 1 312 ? 81.171 -63.505 35.400 1.00 33.91 309 PRO D CA 1
ATOM 2246 C C . PRO A 1 312 ? 79.660 -63.729 35.481 1.00 32.91 309 PRO D C 1
ATOM 2247 O O . PRO A 1 312 ? 79.180 -64.847 35.239 1.00 41.53 309 PRO D O 1
ATOM 2251 N N . ALA A 1 313 ? 78.903 -62.695 35.800 1.00 34.21 310 ALA D N 1
ATOM 2252 C CA . ALA A 1 313 ? 77.468 -62.864 36.031 1.00 37.67 310 ALA D CA 1
ATOM 2253 C C . ALA A 1 313 ? 76.652 -63.012 34.728 1.00 38.16 310 ALA D C 1
ATOM 2254 O O . ALA A 1 313 ? 75.727 -63.829 34.648 1.00 36.46 310 ALA D O 1
ATOM 2256 N N . GLY A 1 314 ? 77.019 -62.242 33.714 1.00 36.96 311 GLY D N 1
ATOM 2257 C CA . GLY A 1 314 ? 76.248 -62.207 32.458 1.00 37.34 311 GLY D CA 1
ATOM 2258 C C . GLY A 1 314 ? 76.159 -63.487 31.670 1.00 34.50 311 GLY D C 1
ATOM 2259 O O . GLY A 1 314 ? 75.075 -63.877 31.215 1.00 36.28 311 GLY D O 1
ATOM 2260 N N . ASP A 1 315 ? 77.284 -64.167 31.522 1.00 32.83 312 ASP D N 1
ATOM 2261 C CA . ASP A 1 315 ? 77.371 -65.308 30.611 1.00 33.89 312 ASP D CA 1
ATOM 2262 C C . ASP A 1 315 ? 76.477 -66.474 31.078 1.00 35.86 312 ASP D C 1
ATOM 2263 O O . ASP A 1 315 ? 75.750 -67.073 30.290 1.00 34.92 312 ASP D O 1
ATOM 2268 N N . VAL A 1 316 ? 76.500 -66.741 32.386 1.00 36.87 313 VAL D N 1
ATOM 2269 C CA . VAL A 1 316 ? 75.709 -67.814 32.958 1.00 35.61 313 VAL D CA 1
ATOM 2270 C C . VAL A 1 316 ? 74.225 -67.543 32.816 1.00 32.56 313 VAL D C 1
ATOM 2271 O O . VAL A 1 316 ? 73.454 -68.414 32.373 1.00 35.57 313 VAL D O 1
ATOM 2275 N N . ALA A 1 317 ? 73.809 -66.352 33.207 1.00 29.13 314 ALA D N 1
ATOM 2276 C CA . ALA A 1 317 ? 72.396 -65.979 33.184 1.00 29.41 314 ALA D CA 1
ATOM 2277 C C . ALA A 1 317 ? 71.798 -66.143 31.777 1.00 28.19 314 ALA D C 1
ATOM 2278 O O . ALA A 1 317 ? 70.669 -66.633 31.635 1.00 30.34 314 ALA D O 1
ATOM 2280 N N . GLU A 1 318 ? 72.547 -65.748 30.759 1.00 26.62 315 GLU D N 1
ATOM 2281 C CA . GLU A 1 318 ? 72.029 -65.850 29.375 1.00 26.53 315 GLU D CA 1
ATOM 2282 C C . GLU A 1 318 ? 71.751 -67.292 28.995 1.00 28.63 315 GLU D C 1
ATOM 2283 O O . GLU A 1 318 ? 70.731 -67.593 28.357 1.00 32.60 315 GLU D O 1
ATOM 2289 N N . VAL A 1 319 ? 72.626 -68.216 29.378 1.00 28.58 316 VAL D N 1
ATOM 2290 C CA . VAL A 1 319 ? 72.337 -69.638 29.103 1.00 29.61 316 VAL D CA 1
ATOM 2291 C C . VAL A 1 319 ? 71.064 -70.133 29.779 1.00 30.37 316 VAL D C 1
ATOM 2292 O O . VAL A 1 319 ? 70.264 -70.824 29.179 1.00 30.56 316 VAL D O 1
ATOM 2296 N N . LYS A 1 320 ? 70.851 -69.759 31.036 1.00 31.06 317 LYS D N 1
ATOM 2297 C CA . LYS A 1 320 ? 69.615 -70.116 31.673 1.00 30.81 317 LYS D CA 1
ATOM 2298 C C . LYS A 1 320 ? 68.433 -69.597 30.865 1.00 30.67 317 LYS D C 1
ATOM 2299 O O . LYS A 1 320 ? 67.463 -70.315 30.659 1.00 28.70 317 LYS D O 1
ATOM 2305 N N . GLY A 1 321 ? 68.521 -68.358 30.392 1.00 33.81 318 GLY D N 1
ATOM 2306 C CA . GLY A 1 321 ? 67.446 -67.778 29.621 1.00 31.50 318 GLY D CA 1
ATOM 2307 C C . GLY A 1 321 ? 67.215 -68.448 28.274 1.00 31.79 318 GLY D C 1
ATOM 2308 O O . GLY A 1 321 ? 66.077 -68.647 27.868 1.00 30.03 318 GLY D O 1
ATOM 2309 N N . ILE A 1 322 ? 68.294 -68.823 27.602 1.00 31.99 319 ILE D N 1
ATOM 2310 C CA . ILE A 1 322 ? 68.163 -69.563 26.350 1.00 33.89 319 ILE D CA 1
ATOM 2311 C C . ILE A 1 322 ? 67.455 -70.920 26.557 1.00 34.65 319 ILE D C 1
ATOM 2312 O O . ILE A 1 322 ? 66.573 -71.299 25.796 1.00 35.56 319 ILE D O 1
ATOM 2317 N N . LYS A 1 323 ? 67.829 -71.621 27.618 1.00 39.51 320 LYS D N 1
ATOM 2318 C CA . LYS A 1 323 ? 67.236 -72.914 27.936 1.00 40.49 320 LYS D CA 1
ATOM 2319 C C . LYS A 1 323 ? 65.741 -72.788 28.234 1.00 39.99 320 LYS D C 1
ATOM 2320 O O . LYS A 1 323 ? 64.943 -73.616 27.788 1.00 39.09 320 LYS D O 1
ATOM 2326 N N . ARG A 1 324 ? 65.359 -71.747 28.970 1.00 36.70 321 ARG D N 1
ATOM 2327 C CA . ARG A 1 324 ? 63.950 -71.489 29.210 1.00 34.48 321 ARG D CA 1
ATOM 2328 C C . ARG A 1 324 ? 63.196 -71.204 27.912 1.00 35.96 321 ARG D C 1
ATOM 2329 O O . ARG A 1 324 ? 62.157 -71.808 27.656 1.00 33.03 321 ARG D O 1
ATOM 2337 N N . ALA A 1 325 ? 63.719 -70.286 27.111 1.00 33.15 322 ALA D N 1
ATOM 2338 C CA . ALA A 1 325 ? 63.029 -69.867 25.900 1.00 32.67 322 ALA D CA 1
ATOM 2339 C C . ALA A 1 325 ? 62.899 -71.002 24.926 1.00 34.06 322 ALA D C 1
ATOM 2340 O O . ALA A 1 325 ? 61.880 -71.138 24.254 1.00 35.53 322 ALA D O 1
ATOM 2342 N N . LEU A 1 326 ? 63.957 -71.785 24.798 1.00 34.34 323 LEU D N 1
ATOM 2343 C CA . LEU A 1 326 ? 63.953 -72.855 23.810 1.00 35.96 323 LEU D CA 1
ATOM 2344 C C . LEU A 1 326 ? 63.269 -74.135 24.253 1.00 35.54 323 LEU D C 1
ATOM 2345 O O . LEU A 1 326 ? 62.777 -74.864 23.419 1.00 34.40 323 LEU D O 1
ATOM 2350 N N . GLY A 1 327 ? 63.214 -74.389 25.556 1.00 37.11 324 GLY D N 1
ATOM 2351 C CA . GLY A 1 327 ? 62.599 -75.607 26.073 1.00 37.87 324 GLY D CA 1
ATOM 2352 C C . GLY A 1 327 ? 63.536 -76.802 25.928 1.00 42.19 324 GLY D C 1
ATOM 2353 O O . GLY A 1 327 ? 64.606 -76.698 25.334 1.00 39.12 324 GLY D O 1
ATOM 2354 N N . GLU A 1 328 ? 63.111 -77.952 26.439 1.00 44.87 325 GLU D N 1
ATOM 2355 C CA . GLU A 1 328 ? 63.956 -79.141 26.472 1.00 48.10 325 GLU D CA 1
ATOM 2356 C C . GLU A 1 328 ? 64.416 -79.619 25.080 1.00 44.72 325 GLU D C 1
ATOM 2357 O O . GLU A 1 328 ? 65.596 -79.798 24.833 1.00 44.14 325 GLU D O 1
ATOM 2363 N N . ALA A 1 329 ? 63.464 -79.843 24.195 1.00 43.61 326 ALA D N 1
ATOM 2364 C CA . ALA A 1 329 ? 63.779 -80.306 22.853 1.00 45.06 326 ALA D CA 1
ATOM 2365 C C . ALA A 1 329 ? 64.652 -79.312 22.100 1.00 45.51 326 ALA D C 1
ATOM 2366 O O . ALA A 1 329 ? 65.638 -79.687 21.490 1.00 45.37 326 ALA D O 1
ATOM 2368 N N . GLY A 1 330 ? 64.296 -78.028 22.159 1.00 42.48 327 GLY D N 1
ATOM 2369 C CA . GLY A 1 330 ? 65.099 -76.991 21.512 1.00 37.33 327 GLY D CA 1
ATOM 2370 C C . GLY A 1 330 ? 66.520 -76.903 22.036 1.00 33.55 327 GLY D C 1
ATOM 2371 O O . GLY A 1 330 ? 67.464 -76.768 21.289 1.00 32.39 327 GLY D O 1
ATOM 2372 N N . THR A 1 331 ? 66.662 -76.961 23.355 1.00 34.33 328 THR D N 1
ATOM 2373 C CA . THR A 1 331 ? 67.965 -76.867 23.981 1.00 33.61 328 THR D CA 1
ATOM 2374 C C . THR A 1 331 ? 68.911 -78.018 23.544 1.00 33.55 328 THR D C 1
ATOM 2375 O O . THR A 1 331 ? 70.111 -77.809 23.359 1.00 38.72 328 THR D O 1
ATOM 2379 N N . LYS A 1 332 ? 68.351 -79.214 23.350 1.00 38.86 329 LYS D N 1
ATOM 2380 C CA . LYS A 1 332 ? 69.156 -80.388 22.969 1.00 42.49 329 LYS D CA 1
ATOM 2381 C C . LYS A 1 332 ? 69.853 -80.211 21.618 1.00 42.00 329 LYS D C 1
ATOM 2382 O O . LYS A 1 332 ? 70.959 -80.704 21.426 1.00 43.22 329 LYS D O 1
ATOM 2388 N N . GLN A 1 333 ? 69.199 -79.516 20.685 1.00 40.78 330 GLN D N 1
ATOM 2389 C CA . GLN A 1 333 ? 69.664 -79.490 19.289 1.00 40.91 330 GLN D CA 1
ATOM 2390 C C . GLN A 1 333 ? 70.318 -78.166 18.870 1.00 41.28 330 GLN D C 1
ATOM 2391 O O . GLN A 1 333 ? 70.933 -78.087 17.815 1.00 39.44 330 GLN D O 1
ATOM 2397 N N . VAL A 1 334 ? 70.167 -77.118 19.681 1.00 39.39 331 VAL D N 1
ATOM 2398 C CA . VAL A 1 334 ? 70.625 -75.783 19.282 1.00 35.26 331 VAL D CA 1
ATOM 2399 C C . VAL A 1 334 ? 72.134 -75.684 19.453 1.00 33.32 331 VAL D C 1
ATOM 2400 O O . VAL A 1 334 ? 72.725 -76.372 20.278 1.00 32.73 331 VAL D O 1
ATOM 2404 N N . LEU A 1 335 ? 72.729 -74.844 18.628 1.00 30.49 332 LEU D N 1
ATOM 2405 C CA . LEU A 1 335 ? 74.056 -74.326 18.838 1.00 30.91 332 LEU D CA 1
ATOM 2406 C C . LEU A 1 335 ? 74.012 -72.880 19.329 1.00 27.51 332 LEU D C 1
ATOM 2407 O O . LEU A 1 335 ? 73.166 -72.090 18.910 1.00 26.92 332 LEU D O 1
ATOM 2412 N N . VAL A 1 336 ? 74.938 -72.545 20.236 1.00 27.89 333 VAL D N 1
ATOM 2413 C CA . VAL A 1 336 ? 75.050 -71.216 20.807 1.00 25.98 333 VAL D CA 1
ATOM 2414 C C . VAL A 1 336 ? 76.495 -70.850 20.705 1.00 25.90 333 VAL D C 1
ATOM 2415 O O . VAL A 1 336 ? 77.377 -71.676 21.000 1.00 29.63 333 VAL D O 1
ATOM 2419 N N . SER A 1 337 ? 76.805 -69.637 20.306 1.00 26.40 334 SER D N 1
ATOM 2420 C CA . SER A 1 337 ? 78.178 -69.162 20.381 1.00 26.08 334 SER D CA 1
ATOM 2421 C C . SER A 1 337 ? 78.233 -67.666 20.561 1.00 25.69 334 SER D C 1
ATOM 2422 O O . SER A 1 337 ? 77.277 -66.966 20.226 1.00 28.30 334 SER D O 1
ATOM 2425 N N . SER A 1 338 ? 79.355 -67.192 21.077 1.00 24.00 335 SER D N 1
ATOM 2426 C CA . SER A 1 338 ? 79.640 -65.766 21.175 1.00 25.58 335 SER D CA 1
ATOM 2427 C C . SER A 1 338 ? 80.831 -65.393 20.359 1.00 26.04 335 SER D C 1
ATOM 2428 O O . SER A 1 338 ? 81.952 -65.813 20.642 1.00 28.66 335 SER D O 1
ATOM 2431 N N . THR A 1 339 ? 80.606 -64.589 19.329 1.00 28.11 336 THR D N 1
ATOM 2432 C CA . THR A 1 339 ? 81.682 -64.068 18.515 1.00 26.64 336 THR D CA 1
ATOM 2433 C C . THR A 1 339 ? 82.419 -62.876 19.139 1.00 25.39 336 THR D C 1
ATOM 2434 O O . THR A 1 339 ? 83.456 -62.443 18.656 1.00 24.90 336 THR D O 1
ATOM 2438 N N . LYS A 1 340 ? 81.892 -62.360 20.259 1.00 28.10 337 LYS D N 1
ATOM 2439 C CA . LYS A 1 340 ? 82.685 -61.427 21.082 1.00 26.04 337 LYS D CA 1
ATOM 2440 C C . LYS A 1 340 ? 83.978 -62.057 21.589 1.00 23.70 337 LYS D C 1
ATOM 2441 O O . LYS A 1 340 ? 84.924 -61.347 21.940 1.00 23.15 337 LYS D O 1
ATOM 2447 N N . SER A 1 341 ? 84.053 -63.389 21.592 1.00 24.57 338 SER D N 1
ATOM 2448 C CA . SER A 1 341 ? 85.326 -64.082 21.834 1.00 26.86 338 SER D CA 1
ATOM 2449 C C . SER A 1 341 ? 86.438 -63.582 20.908 1.00 26.81 338 SER D C 1
ATOM 2450 O O . SER A 1 341 ? 87.604 -63.567 21.262 1.00 27.48 338 SER D O 1
ATOM 2453 N N . MET A 1 342 ? 86.056 -63.195 19.699 1.00 28.02 339 MET D N 1
ATOM 2454 C CA . MET A 1 342 ? 86.994 -62.731 18.691 1.00 24.76 339 MET D CA 1
ATOM 2455 C C . MET A 1 342 ? 87.012 -61.215 18.460 1.00 21.49 339 MET D C 1
ATOM 2456 O O . MET A 1 342 ? 88.081 -60.627 18.234 1.00 25.61 339 MET D O 1
ATOM 2461 N N . THR A 1 343 ? 85.842 -60.588 18.427 1.00 23.75 340 THR D N 1
ATOM 2462 C CA . THR A 1 343 ? 85.690 -59.159 18.108 1.00 26.22 340 THR D CA 1
ATOM 2463 C C . THR A 1 343 ? 85.748 -58.237 19.292 1.00 25.92 340 THR D C 1
ATOM 2464 O O . THR A 1 343 ? 85.997 -57.049 19.161 1.00 25.51 340 THR D O 1
ATOM 2468 N N . GLY A 1 344 ? 85.518 -58.799 20.459 1.00 26.64 341 GLY D N 1
ATOM 2469 C CA . GLY A 1 344 ? 85.222 -57.985 21.608 1.00 26.41 341 GLY D CA 1
ATOM 2470 C C . GLY A 1 344 ? 83.793 -57.492 21.511 1.00 28.00 341 GLY D C 1
ATOM 2471 O O . GLY A 1 344 ? 83.052 -57.856 20.582 1.00 29.55 341 GLY D O 1
ATOM 2472 N N . HIS A 1 345 ? 83.411 -56.670 22.486 1.00 27.46 342 HIS D N 1
ATOM 2473 C CA . HIS A 1 345 ? 82.079 -56.176 22.634 1.00 24.30 342 HIS D CA 1
ATOM 2474 C C . HIS A 1 345 ? 82.015 -54.830 21.982 1.00 25.72 342 HIS D C 1
ATOM 2475 O O . HIS A 1 345 ? 82.641 -53.883 22.429 1.00 26.06 342 HIS D O 1
ATOM 2482 N N . LEU A 1 346 ? 81.345 -54.768 20.833 1.00 27.44 343 LEU D N 1
ATOM 2483 C CA . LEU A 1 346 ? 81.329 -53.562 20.040 1.00 28.51 343 LEU D CA 1
ATOM 2484 C C . LEU A 1 346 ? 80.255 -52.555 20.481 1.00 26.33 343 LEU D C 1
ATOM 2485 O O . LEU A 1 346 ? 79.959 -51.624 19.761 1.00 25.79 343 LEU D O 1
ATOM 2490 N N . LEU A 1 347 ? 79.664 -52.751 21.671 1.00 23.98 344 LEU D N 1
ATOM 2491 C CA . LEU A 1 347 ? 78.741 -51.774 22.223 1.00 25.26 344 LEU D CA 1
ATOM 2492 C C . LEU A 1 347 ? 77.588 -51.446 21.268 1.00 22.89 344 LEU D C 1
ATOM 2493 O O . LEU A 1 347 ? 76.891 -52.361 20.874 1.00 21.92 344 LEU D O 1
ATOM 2498 N N . GLY A 1 348 ? 77.404 -50.187 20.900 1.00 25.09 345 GLY D N 1
ATOM 2499 C CA . GLY A 1 348 ? 76.335 -49.809 19.986 1.00 27.59 345 GLY D CA 1
ATOM 2500 C C . GLY A 1 348 ? 76.337 -50.502 18.639 1.00 27.42 345 GLY D C 1
ATOM 2501 O O . GLY A 1 348 ? 75.276 -50.645 18.036 1.00 29.26 345 GLY D O 1
ATOM 2502 N N . ALA A 1 349 ? 77.481 -51.037 18.230 1.00 28.07 346 ALA D N 1
ATOM 2503 C CA . ALA A 1 349 ? 77.561 -51.809 16.982 1.00 27.50 346 ALA D CA 1
ATOM 2504 C C . ALA A 1 349 ? 77.457 -53.318 17.199 1.00 25.53 346 ALA D C 1
ATOM 2505 O O . ALA A 1 349 ? 77.271 -54.095 16.258 1.00 24.79 346 ALA D O 1
ATOM 2507 N N . ALA A 1 350 ? 77.491 -53.784 18.453 1.00 24.62 347 ALA D N 1
ATOM 2508 C CA . ALA A 1 350 ? 77.476 -55.223 18.698 1.00 23.76 347 ALA D CA 1
ATOM 2509 C C . ALA A 1 350 ? 76.289 -55.943 18.079 1.00 22.70 347 ALA D C 1
ATOM 2510 O O . ALA A 1 350 ? 76.460 -57.003 17.490 1.00 22.76 347 ALA D O 1
ATOM 2512 N N . GLY A 1 351 ? 75.093 -55.380 18.270 1.00 19.71 348 GLY D N 1
ATOM 2513 C CA . GLY A 1 351 ? 73.863 -56.034 18.019 1.00 19.30 348 GLY D CA 1
ATOM 2514 C C . GLY A 1 351 ? 73.670 -56.180 16.518 1.00 21.82 348 GLY D C 1
ATOM 2515 O O . GLY A 1 351 ? 73.093 -57.166 16.078 1.00 26.56 348 GLY D O 1
ATOM 2516 N N . SER A 1 352 ? 74.217 -55.252 15.793 1.00 21.82 349 SER D N 1
ATOM 2517 C CA . SER A 1 352 ? 74.020 -55.228 14.299 1.00 22.96 349 SER D CA 1
ATOM 2518 C C . SER A 1 352 ? 75.113 -56.025 13.596 1.00 25.44 349 SER D C 1
ATOM 2519 O O . SER A 1 352 ? 74.803 -56.805 12.680 1.00 26.72 349 SER D O 1
ATOM 2522 N N . VAL A 1 353 ? 76.353 -55.889 14.035 1.00 24.80 350 VAL D N 1
ATOM 2523 C CA . VAL A 1 353 ? 77.417 -56.789 13.606 1.00 25.91 350 VAL D CA 1
ATOM 2524 C C . VAL A 1 353 ? 77.005 -58.224 13.849 1.00 26.65 350 VAL D C 1
ATOM 2525 O O . VAL A 1 353 ? 77.143 -59.094 12.987 1.00 26.49 350 VAL D O 1
ATOM 2529 N N . GLU A 1 354 ? 76.503 -58.522 15.056 1.00 25.11 351 GLU D N 1
ATOM 2530 C CA . GLU A 1 354 ? 76.097 -59.885 15.326 1.00 24.73 351 GLU D CA 1
ATOM 2531 C C . GLU A 1 354 ? 74.865 -60.339 14.552 1.00 24.11 351 GLU D C 1
ATOM 2532 O O . GLU A 1 354 ? 74.698 -61.539 14.267 1.00 27.65 351 GLU D O 1
ATOM 2538 N N . ALA A 1 355 ? 73.979 -59.418 14.197 1.00 23.48 352 ALA D N 1
ATOM 2539 C CA . ALA A 1 355 ? 72.841 -59.774 13.380 1.00 22.74 352 ALA D CA 1
ATOM 2540 C C . ALA A 1 355 ? 73.343 -60.165 11.971 1.00 23.74 352 ALA D C 1
ATOM 2541 O O . ALA A 1 355 ? 72.819 -61.091 11.356 1.00 27.40 352 ALA D O 1
ATOM 2543 N N . ILE A 1 356 ? 74.306 -59.431 11.476 1.00 24.82 353 ILE D N 1
ATOM 2544 C CA . ILE A 1 356 ? 74.914 -59.797 10.185 1.00 25.09 353 ILE D CA 1
ATOM 2545 C C . ILE A 1 356 ? 75.550 -61.207 10.252 1.00 27.07 353 ILE D C 1
ATOM 2546 O O . ILE A 1 356 ? 75.380 -62.041 9.353 1.00 28.62 353 ILE D O 1
ATOM 2551 N N . ILE A 1 357 ? 76.247 -61.494 11.345 1.00 27.07 354 ILE D N 1
ATOM 2552 C CA . ILE A 1 357 ? 76.844 -62.824 11.554 1.00 25.94 354 ILE D CA 1
ATOM 2553 C C . ILE A 1 357 ? 75.756 -63.918 11.573 1.00 25.45 354 ILE D C 1
ATOM 2554 O O . ILE A 1 357 ? 75.942 -65.009 11.012 1.00 26.00 354 ILE D O 1
ATOM 2559 N N . THR A 1 358 ? 74.617 -63.641 12.212 1.00 23.58 355 THR D N 1
ATOM 2560 C CA . THR A 1 358 ? 73.531 -64.592 12.300 1.00 23.11 355 THR D CA 1
ATOM 2561 C C . THR A 1 358 ? 72.970 -64.858 10.910 1.00 25.05 355 THR D C 1
ATOM 2562 O O . THR A 1 358 ? 72.720 -66.006 10.541 1.00 27.97 355 THR D O 1
ATOM 2566 N N . VAL A 1 359 ? 72.798 -63.793 10.170 1.00 24.37 356 VAL D N 1
ATOM 2567 C CA . VAL A 1 359 ? 72.345 -63.937 8.766 1.00 25.81 356 VAL D CA 1
ATOM 2568 C C . VAL A 1 359 ? 73.337 -64.829 8.005 1.00 27.20 356 VAL D C 1
ATOM 2569 O O . VAL A 1 359 ? 72.898 -65.769 7.308 1.00 28.68 356 VAL D O 1
ATOM 2573 N N . MET A 1 360 ? 74.632 -64.552 8.102 1.00 26.46 357 MET D N 1
ATOM 2574 C CA . MET A 1 360 ? 75.625 -65.322 7.324 1.00 29.40 357 MET D CA 1
ATOM 2575 C C . MET A 1 360 ? 75.647 -66.789 7.723 1.00 30.78 357 MET D C 1
ATOM 2576 O O . MET A 1 360 ? 75.884 -67.654 6.902 1.00 29.30 357 MET D O 1
ATOM 2581 N N . SER A 1 361 ? 75.367 -67.080 8.991 1.00 27.25 358 SER D N 1
ATOM 2582 C CA . SER A 1 361 ? 75.269 -68.459 9.417 1.00 27.51 358 SER D CA 1
ATOM 2583 C C . SER A 1 361 ? 74.175 -69.220 8.654 1.00 29.36 358 SER D C 1
ATOM 2584 O O . SER A 1 361 ? 74.347 -70.400 8.331 1.00 31.72 358 SER D O 1
ATOM 2587 N N . LEU A 1 362 ? 73.077 -68.542 8.330 1.00 30.00 359 LEU D N 1
ATOM 2588 C CA . LEU A 1 362 ? 71.997 -69.125 7.543 1.00 30.87 359 LEU D CA 1
ATOM 2589 C C . LEU A 1 362 ? 72.375 -69.213 6.054 1.00 31.52 359 LEU D C 1
ATOM 2590 O O . LEU A 1 362 ? 72.098 -70.209 5.395 1.00 31.86 359 LEU D O 1
ATOM 2595 N N . VAL A 1 363 ? 73.007 -68.161 5.562 1.00 31.22 360 VAL D N 1
ATOM 2596 C CA . VAL A 1 363 ? 73.422 -68.100 4.161 1.00 32.76 360 VAL D CA 1
ATOM 2597 C C . VAL A 1 363 ? 74.434 -69.221 3.853 1.00 35.79 360 VAL D C 1
ATOM 2598 O O . VAL A 1 363 ? 74.274 -69.951 2.867 1.00 34.91 360 VAL D O 1
ATOM 2602 N N . ASP A 1 364 ? 75.454 -69.371 4.698 1.00 31.23 361 ASP D N 1
ATOM 2603 C CA . ASP A 1 364 ? 76.508 -70.388 4.490 1.00 29.15 361 ASP D CA 1
ATOM 2604 C C . ASP A 1 364 ? 76.341 -71.708 5.242 1.00 32.29 361 ASP D C 1
ATOM 2605 O O . ASP A 1 364 ? 77.178 -72.600 5.116 1.00 32.50 361 ASP D O 1
ATOM 2610 N N . GLN A 1 365 ? 75.273 -71.853 6.027 1.00 31.12 362 GLN D N 1
ATOM 2611 C CA . GLN A 1 365 ? 75.060 -73.069 6.806 1.00 33.39 362 GLN D CA 1
ATOM 2612 C C . GLN A 1 365 ? 76.331 -73.456 7.589 1.00 35.38 362 GLN D C 1
ATOM 2613 O O . GLN A 1 365 ? 76.795 -74.595 7.555 1.00 31.96 362 GLN D O 1
ATOM 2619 N N . MET A 1 366 ? 76.901 -72.457 8.270 1.00 37.76 363 MET D N 1
ATOM 2620 C CA . MET A 1 366 ? 78.154 -72.557 9.050 1.00 39.96 363 MET D CA 1
ATOM 2621 C C . MET A 1 366 ? 77.997 -71.662 10.281 1.00 36.76 363 MET D C 1
ATOM 2622 O O . MET A 1 366 ? 77.510 -70.552 10.160 1.00 31.20 363 MET D O 1
ATOM 2627 N N . VAL A 1 367 ? 78.462 -72.141 11.430 1.00 33.36 364 VAL D N 1
ATOM 2628 C CA . VAL A 1 367 ? 78.306 -71.418 12.699 1.00 29.75 364 VAL D CA 1
ATOM 2629 C C . VAL A 1 367 ? 79.702 -71.144 13.264 1.00 27.31 364 VAL D C 1
ATOM 2630 O O . VAL A 1 367 ? 80.525 -72.052 13.348 1.00 27.20 364 VAL D O 1
ATOM 2634 N N . PRO A 1 368 ? 79.995 -69.884 13.636 1.00 25.34 365 PRO D N 1
ATOM 2635 C CA . PRO A 1 368 ? 81.307 -69.560 14.101 1.00 23.60 365 PRO D CA 1
ATOM 2636 C C . PRO A 1 368 ? 81.484 -69.956 15.591 1.00 23.63 365 PRO D C 1
ATOM 2637 O O . PRO A 1 368 ? 80.495 -70.131 16.272 1.00 27.57 365 PRO D O 1
ATOM 2641 N N . PRO A 1 369 ? 82.742 -70.131 16.023 1.00 25.88 366 PRO D N 1
ATOM 2642 C CA . PRO A 1 369 ? 82.994 -70.622 17.379 1.00 28.76 366 PRO D CA 1
ATOM 2643 C C . PRO A 1 369 ? 83.036 -69.555 18.439 1.00 26.21 366 PRO D C 1
ATOM 2644 O O . PRO A 1 369 ? 83.226 -68.354 18.156 1.00 28.38 366 PRO D O 1
ATOM 2648 N N . THR A 1 370 ? 82.883 -70.021 19.679 1.00 28.98 367 THR D N 1
ATOM 2649 C CA . THR A 1 370 ? 83.361 -69.291 20.832 1.00 28.04 367 THR D CA 1
ATOM 2650 C C . THR A 1 370 ? 84.797 -69.666 21.091 1.00 27.35 367 THR D C 1
ATOM 2651 O O . THR A 1 370 ? 85.080 -70.775 21.602 1.00 31.26 367 THR D O 1
ATOM 2655 N N . ILE A 1 371 ? 85.733 -68.800 20.732 1.00 26.85 368 ILE D N 1
ATOM 2656 C CA . ILE A 1 371 ? 87.137 -69.109 20.997 1.00 26.42 368 ILE D CA 1
ATOM 2657 C C . ILE A 1 371 ? 87.426 -68.888 22.485 1.00 30.61 368 ILE D 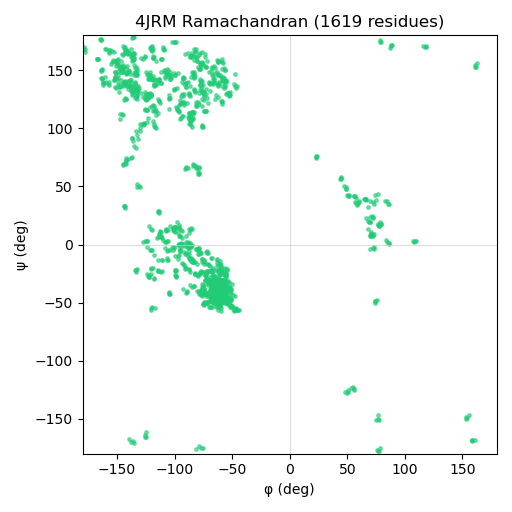C 1
ATOM 2658 O O . ILE A 1 371 ? 86.621 -68.257 23.172 1.00 27.08 368 ILE D O 1
ATOM 2663 N N . ASN A 1 372 ? 88.576 -69.414 22.923 1.00 31.94 369 ASN D N 1
ATOM 2664 C CA . ASN A 1 372 ? 89.115 -69.256 24.291 1.00 30.48 369 ASN D CA 1
ATOM 2665 C C . ASN A 1 372 ? 88.323 -69.983 25.329 1.00 32.81 369 ASN D C 1
ATOM 2666 O O . ASN A 1 372 ? 88.587 -69.832 26.539 1.00 32.28 369 ASN D O 1
ATOM 2671 N N . LEU A 1 373 ? 87.348 -70.792 24.904 1.00 32.21 370 LEU D N 1
ATOM 2672 C CA . LEU A 1 373 ? 86.501 -71.518 25.839 1.00 34.25 370 LEU D CA 1
ATOM 2673 C C . LEU A 1 373 ? 87.226 -72.805 26.317 1.00 36.58 370 LEU D C 1
ATOM 2674 O O . LEU A 1 373 ? 86.810 -73.928 26.016 1.00 33.44 370 LEU D O 1
ATOM 2679 N N . ASP A 1 374 ? 88.302 -72.596 27.076 1.00 34.49 371 ASP D N 1
ATOM 2680 C CA . ASP A 1 374 ? 89.207 -73.662 27.474 1.00 38.02 371 ASP D CA 1
ATOM 2681 C C . ASP A 1 374 ? 88.627 -74.522 28.591 1.00 40.05 371 ASP D C 1
ATOM 2682 O O . ASP A 1 374 ? 88.753 -75.745 28.567 1.00 39.71 371 ASP D O 1
ATOM 2687 N N . ASN A 1 375 ? 88.017 -73.863 29.570 1.00 38.51 372 ASN D N 1
ATOM 2688 C CA . ASN A 1 375 ? 87.450 -74.499 30.756 1.00 40.38 372 ASN D CA 1
ATOM 2689 C C . ASN A 1 375 ? 86.080 -73.929 31.048 1.00 38.51 372 ASN D C 1
ATOM 2690 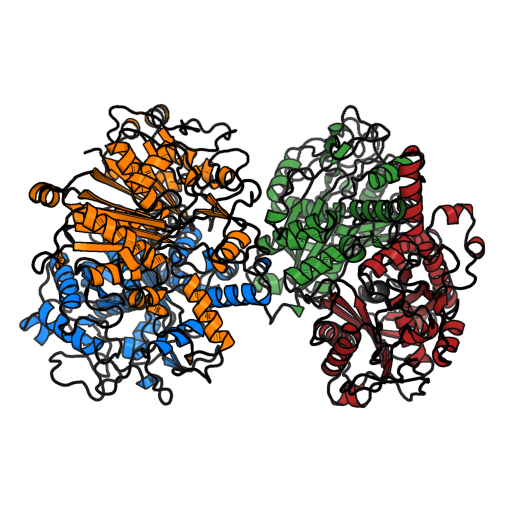O O . ASN A 1 375 ? 85.963 -73.006 31.855 1.00 35.07 372 ASN D O 1
ATOM 2695 N N . PRO A 1 376 ? 85.039 -74.466 30.394 1.00 37.21 373 PRO D N 1
ATOM 2696 C CA . PRO A 1 376 ? 83.732 -73.879 30.578 1.00 36.60 373 PRO D CA 1
ATOM 2697 C C . PRO A 1 376 ? 83.229 -74.081 31.990 1.00 37.51 373 PRO D C 1
ATOM 2698 O O . PRO A 1 376 ? 83.637 -75.032 32.652 1.00 38.12 373 PRO D O 1
ATOM 2702 N N . GLU A 1 377 ? 82.369 -73.179 32.446 1.00 37.31 374 GLU D N 1
ATOM 2703 C CA . GLU A 1 377 ? 81.628 -73.373 33.696 1.00 40.02 374 GLU D CA 1
ATOM 2704 C C . GLU A 1 377 ? 80.827 -74.661 33.633 1.00 40.20 374 GLU D C 1
ATOM 2705 O O . GLU A 1 377 ? 80.368 -75.071 32.561 1.00 34.06 374 GLU D O 1
ATOM 2711 N N . GLU A 1 378 ? 80.602 -75.249 34.803 1.00 42.42 375 GLU D N 1
ATOM 2712 C CA . GLU A 1 378 ? 79.785 -76.446 34.930 1.00 46.66 375 GLU D CA 1
ATOM 2713 C C . GLU A 1 378 ? 78.313 -76.118 34.739 1.00 46.25 375 GLU D C 1
ATOM 2714 O O . GLU A 1 378 ? 77.876 -75.009 35.013 1.00 48.35 375 GLU D O 1
ATOM 2720 N N . GLY A 1 379 ? 77.556 -77.103 34.274 1.00 46.02 376 GLY D N 1
ATOM 2721 C CA . GLY A 1 379 ? 76.105 -77.061 34.305 1.00 47.54 376 GLY D CA 1
ATOM 2722 C C . GLY A 1 379 ? 75.449 -76.196 33.246 1.00 48.62 376 GLY D C 1
ATOM 2723 O O . GLY A 1 379 ? 74.261 -75.884 33.350 1.00 45.73 376 GLY D O 1
ATOM 2724 N N . LEU A 1 380 ? 76.196 -75.837 32.211 1.00 47.37 377 LEU D N 1
ATOM 2725 C CA . LEU A 1 380 ? 75.650 -74.975 31.176 1.00 48.54 377 LEU D CA 1
ATOM 2726 C C . LEU A 1 380 ? 74.646 -75.738 30.322 1.00 46.40 377 LEU D C 1
ATOM 2727 O O . LEU A 1 380 ? 73.574 -75.234 30.012 1.00 48.00 377 LEU D O 1
ATOM 2732 N N . GLY A 1 381 ? 74.964 -76.981 29.987 1.00 45.76 378 GLY D N 1
ATOM 2733 C CA . GLY A 1 381 ? 74.002 -77.852 29.322 1.00 48.74 378 GLY D CA 1
ATOM 2734 C C . GLY A 1 381 ? 73.615 -77.466 27.896 1.00 50.10 378 GLY D C 1
ATOM 2735 O O . GLY A 1 381 ? 72.579 -77.911 27.391 1.00 56.72 378 GLY D O 1
ATOM 2736 N N . VAL A 1 382 ? 74.446 -76.659 27.239 1.00 47.97 379 VAL D N 1
ATOM 2737 C CA . VAL A 1 382 ? 74.241 -76.333 25.834 1.00 43.51 379 VAL D CA 1
ATOM 2738 C C . VAL A 1 382 ? 75.560 -76.403 25.111 1.00 39.32 379 VAL D C 1
ATOM 2739 O O . VAL A 1 382 ? 76.630 -76.308 25.713 1.00 44.64 379 VAL D O 1
ATOM 2743 N N . ASP A 1 383 ? 75.465 -76.558 23.805 1.00 37.48 380 ASP D N 1
ATOM 2744 C CA . ASP A 1 383 ? 76.612 -76.639 22.922 1.00 36.17 380 ASP D CA 1
ATOM 2745 C C . ASP A 1 383 ? 77.038 -75.231 22.587 1.00 32.65 380 ASP D C 1
ATOM 2746 O O . ASP A 1 383 ? 76.333 -74.524 21.871 1.00 37.78 380 ASP D O 1
ATOM 2751 N N . LEU A 1 384 ? 78.219 -74.842 23.058 1.00 30.03 381 LEU D N 1
ATOM 2752 C CA . LEU A 1 384 ? 78.719 -73.476 22.936 1.00 30.33 381 LEU D CA 1
ATOM 2753 C C . LEU A 1 384 ? 79.710 -73.317 21.801 1.00 29.83 381 LEU D C 1
ATOM 2754 O O . LEU A 1 384 ? 80.444 -72.324 21.724 1.00 30.85 381 LEU D O 1
ATOM 2759 N N . VAL A 1 385 ? 79.744 -74.318 20.919 1.00 31.26 382 VAL D N 1
ATOM 2760 C CA . VAL A 1 385 ? 80.655 -74.298 19.755 1.00 30.57 382 VAL D CA 1
ATOM 2761 C C . VAL A 1 385 ? 82.092 -73.848 20.109 1.00 30.81 382 VAL D C 1
ATOM 2762 O O . VAL A 1 385 ? 82.631 -72.876 19.562 1.00 29.81 382 VAL D O 1
ATOM 2766 N N . PRO A 1 386 ? 82.729 -74.552 21.075 1.00 32.50 383 PRO D N 1
ATOM 2767 C CA . PRO A 1 386 ? 84.064 -74.109 21.491 1.00 31.61 383 PRO D CA 1
ATOM 2768 C C . PRO A 1 386 ? 85.105 -74.235 20.378 1.00 30.81 383 PRO D C 1
ATOM 2769 O O . PRO A 1 386 ? 85.093 -75.213 19.638 1.00 31.74 383 PRO D O 1
ATOM 2773 N N . HIS A 1 387 ? 85.971 -73.223 20.265 1.00 28.96 384 HIS D N 1
ATOM 2774 C CA . HIS A 1 387 ? 87.231 -73.250 19.545 1.00 28.92 384 HIS D CA 1
ATOM 2775 C C . HIS A 1 387 ? 87.155 -73.216 18.013 1.00 27.02 384 HIS D C 1
ATOM 2776 O O . HIS A 1 387 ? 87.872 -72.443 17.388 1.00 28.87 384 HIS D O 1
ATOM 2783 N N . VAL A 1 388 ? 86.315 -74.052 17.436 1.00 32.72 385 VAL D N 1
ATOM 2784 C CA . VAL A 1 388 ? 86.283 -74.164 15.952 1.00 31.38 385 VAL D CA 1
ATOM 2785 C C . VAL A 1 388 ? 84.874 -74.119 15.377 1.00 31.26 385 VAL D C 1
ATOM 2786 O O . VAL A 1 388 ? 83.909 -74.584 15.987 1.00 32.44 385 VAL D O 1
ATOM 2790 N N . ALA A 1 389 ? 84.762 -73.586 14.170 1.00 29.43 386 ALA D N 1
ATOM 2791 C CA . ALA A 1 389 ? 83.486 -73.480 13.474 1.00 30.14 386 ALA D CA 1
ATOM 2792 C C . ALA A 1 389 ? 82.797 -74.831 13.243 1.00 31.04 386 ALA D C 1
ATOM 2793 O O . ALA A 1 389 ? 83.454 -75.868 13.199 1.00 32.65 386 ALA D O 1
ATOM 2795 N N . ARG A 1 390 ? 81.493 -74.776 13.015 1.00 32.33 387 ARG D N 1
ATOM 2796 C CA . ARG A 1 390 ? 80.664 -75.944 12.844 1.00 36.93 387 ARG D CA 1
ATOM 2797 C C . ARG A 1 390 ? 79.849 -75.866 11.557 1.00 36.52 387 ARG D C 1
ATOM 2798 O O . ARG A 1 390 ? 79.106 -74.909 11.365 1.00 34.53 387 ARG D O 1
ATOM 2806 N N . LYS A 1 391 ? 79.937 -76.899 10.713 1.00 34.85 388 LYS D N 1
ATOM 2807 C CA . LYS A 1 391 ? 78.998 -77.002 9.590 1.00 39.05 388 LYS D CA 1
ATOM 2808 C C . LYS A 1 391 ? 77.681 -77.484 10.111 1.00 39.16 388 LYS D C 1
ATOM 2809 O O . LYS A 1 391 ? 77.661 -78.425 10.900 1.00 42.73 388 LYS D O 1
ATOM 2815 N N . VAL A 1 392 ? 76.599 -76.875 9.619 1.00 37.67 389 VAL D N 1
ATOM 2816 C CA . VAL A 1 392 ? 75.248 -77.313 9.910 1.00 36.06 389 VAL D CA 1
ATOM 2817 C C . VAL A 1 392 ? 74.499 -77.658 8.631 1.00 38.89 389 VAL D C 1
ATOM 2818 O O . VAL A 1 392 ? 74.951 -77.347 7.527 1.00 37.92 389 VAL D O 1
ATOM 2822 N N . GLU A 1 393 ? 73.345 -78.285 8.808 1.00 42.79 390 GLU D N 1
ATOM 2823 C CA . GLU A 1 393 ? 72.542 -78.757 7.701 1.00 46.61 390 GLU D CA 1
ATOM 2824 C C . GLU A 1 393 ? 71.070 -78.466 7.965 1.00 45.87 390 GLU D C 1
ATOM 2825 O O . GLU A 1 393 ? 70.577 -78.681 9.073 1.00 43.59 390 GLU D O 1
ATOM 2831 N N . SER A 1 394 ? 70.376 -77.979 6.937 1.00 44.03 391 SER D N 1
ATOM 2832 C CA . SER A 1 394 ? 68.956 -77.628 7.036 1.00 42.82 391 SER D CA 1
ATOM 2833 C C . SER A 1 394 ? 68.648 -76.711 8.229 1.00 40.37 391 SER D C 1
ATOM 2834 O O . SER A 1 394 ? 67.658 -76.899 8.927 1.00 39.34 391 SER D O 1
ATOM 2837 N N . MET A 1 395 ? 69.503 -75.717 8.447 1.00 38.65 392 MET D N 1
ATOM 2838 C CA . MET A 1 395 ? 69.199 -74.711 9.465 1.00 35.90 392 MET D CA 1
ATOM 2839 C C . MET A 1 395 ? 68.318 -73.623 8.837 1.00 33.90 392 MET D C 1
ATOM 2840 O O . MET A 1 395 ? 68.758 -72.912 7.934 1.00 35.21 392 MET D O 1
ATOM 2845 N N . GLU A 1 396 ? 67.071 -73.537 9.297 1.00 36.37 393 GLU D N 1
ATOM 2846 C CA . GLU A 1 396 ? 66.088 -72.633 8.674 1.00 39.07 393 GLU D CA 1
ATOM 2847 C C . GLU A 1 396 ? 65.921 -71.321 9.428 1.00 36.77 393 GLU D C 1
ATOM 2848 O O . GLU A 1 396 ? 65.556 -70.322 8.829 1.00 37.34 393 GLU D O 1
ATOM 2854 N N . TYR A 1 397 ? 66.175 -71.339 10.735 1.00 33.93 394 TYR D N 1
ATOM 2855 C CA . TYR A 1 397 ? 66.050 -70.146 11.583 1.00 33.42 394 TYR D CA 1
ATOM 2856 C C . TYR A 1 397 ? 67.290 -70.013 12.490 1.00 30.52 394 TYR D C 1
ATOM 2857 O O . TYR A 1 397 ? 67.897 -71.005 12.884 1.00 30.98 394 TYR D O 1
ATOM 2866 N N . ALA A 1 398 ? 67.679 -68.769 12.757 1.00 32.00 395 ALA D N 1
ATOM 2867 C CA . ALA A 1 398 ? 68.785 -68.463 13.672 1.00 30.71 395 ALA D CA 1
ATOM 2868 C C . ALA A 1 398 ? 68.416 -67.167 14.411 1.00 31.99 395 ALA D C 1
ATOM 2869 O O . ALA A 1 398 ? 67.703 -66.323 13.879 1.00 28.45 395 ALA D O 1
ATOM 2871 N N . MET A 1 399 ? 68.883 -67.078 15.648 1.00 27.97 396 MET D N 1
ATOM 2872 C CA . MET A 1 399 ? 68.484 -66.031 16.578 1.00 29.85 396 MET D CA 1
ATOM 2873 C C . MET A 1 399 ? 69.745 -65.307 17.062 1.00 28.14 396 MET D C 1
ATOM 2874 O O . MET A 1 399 ? 70.821 -65.892 17.186 1.00 23.81 396 MET D O 1
ATOM 2879 N N . CYS A 1 400 ? 69.622 -64.001 17.308 1.00 29.04 397 CYS D N 1
ATOM 2880 C CA . CYS A 1 400 ? 70.707 -63.271 17.951 1.00 28.48 397 CYS D CA 1
ATOM 2881 C C . CYS A 1 400 ? 70.152 -62.408 19.063 1.00 27.29 397 CYS D C 1
ATOM 2882 O O . CYS A 1 400 ? 69.079 -61.802 18.926 1.00 23.59 397 CYS D O 1
ATOM 2885 N N . ASN A 1 401 ? 70.864 -62.417 20.177 1.00 25.56 398 ASN D N 1
ATOM 2886 C CA . ASN A 1 401 ? 70.478 -61.662 21.385 1.00 27.22 398 ASN D CA 1
ATOM 2887 C C . ASN A 1 401 ? 71.454 -60.548 21.727 1.00 21.40 398 ASN D C 1
ATOM 2888 O O . ASN A 1 401 ? 72.664 -60.731 21.590 1.00 21.37 398 ASN D O 1
ATOM 2893 N N . SER A 1 402 ? 70.933 -59.413 22.176 1.00 21.90 399 SER D N 1
ATOM 2894 C CA . SER A 1 402 ? 71.758 -58.347 22.763 1.00 22.75 399 SER D CA 1
ATOM 2895 C C . SER A 1 402 ? 71.070 -57.918 24.070 1.00 24.74 399 SER D C 1
ATOM 2896 O O . SER A 1 402 ? 69.877 -57.642 24.081 1.00 24.33 399 SER D O 1
ATOM 2899 N N . PHE A 1 403 ? 71.834 -57.903 25.146 1.00 26.84 400 PHE D N 1
ATOM 2900 C CA . PHE A 1 403 ? 71.302 -57.578 26.479 1.00 31.49 400 PHE D CA 1
ATOM 2901 C C . PHE A 1 403 ? 72.151 -56.490 27.084 1.00 31.86 400 PHE D C 1
ATOM 2902 O O . PHE A 1 403 ? 73.234 -56.769 27.575 1.00 43.68 400 PHE D O 1
ATOM 2910 N N . GLY A 1 404 ? 71.663 -55.255 27.087 1.00 29.48 401 GLY D N 1
ATOM 2911 C CA . GLY A 1 404 ? 72.450 -54.094 27.458 1.00 28.41 401 GLY D CA 1
ATOM 2912 C C . GLY A 1 404 ? 72.275 -53.570 28.874 1.00 30.79 401 GLY D C 1
ATOM 2913 O O . GLY A 1 404 ? 71.380 -54.000 29.629 1.00 25.87 401 GLY D O 1
ATOM 2914 N N . PHE A 1 405 ? 73.107 -52.585 29.195 1.00 32.06 402 PHE D N 1
ATOM 2915 C CA . PHE A 1 405 ? 73.106 -51.969 30.517 1.00 33.20 402 PHE D CA 1
ATOM 2916 C C . PHE A 1 405 ? 71.737 -51.355 30.796 1.00 32.62 402 PHE D C 1
ATOM 2917 O O . PHE A 1 405 ? 71.069 -50.838 29.910 1.00 29.79 402 PHE D O 1
ATOM 2925 N N . GLY A 1 406 ? 71.307 -51.420 32.059 1.00 29.88 403 GLY D N 1
ATOM 2926 C CA . GLY A 1 406 ? 69.959 -51.018 32.386 1.00 29.25 403 GLY D CA 1
ATOM 2927 C C . GLY A 1 406 ? 68.933 -52.117 32.156 1.00 27.16 403 GLY D C 1
ATOM 2928 O O . GLY A 1 406 ? 67.751 -51.886 32.314 1.00 32.17 403 GLY D O 1
ATOM 2929 N N . GLY A 1 407 ? 69.399 -53.302 31.773 1.00 26.19 404 GLY D N 1
ATOM 2930 C CA . GLY A 1 407 ? 68.543 -54.446 31.572 1.00 25.51 404 GLY D CA 1
ATOM 2931 C C . GLY A 1 407 ? 67.781 -54.492 30.251 1.00 25.89 404 GLY D C 1
ATOM 2932 O O . GLY A 1 407 ? 66.835 -55.264 30.125 1.00 27.57 404 GLY D O 1
ATOM 2933 N N . THR A 1 408 ? 68.211 -53.707 29.274 1.00 26.93 405 THR D N 1
ATOM 2934 C CA . THR A 1 408 ? 67.488 -53.608 27.996 1.00 25.77 405 THR D CA 1
ATOM 2935 C C . THR A 1 408 ? 67.852 -54.795 27.093 1.00 24.96 405 THR D C 1
ATOM 2936 O O . THR A 1 408 ? 69.018 -55.006 26.776 1.00 25.64 405 THR D O 1
ATOM 2940 N N . ASN A 1 409 ? 66.860 -55.591 26.739 1.00 25.40 406 ASN D N 1
ATOM 2941 C CA . ASN A 1 409 ? 67.071 -56.865 26.053 1.00 24.76 406 ASN D CA 1
ATOM 2942 C C . ASN A 1 409 ? 66.365 -56.845 24.701 1.00 24.15 406 ASN D C 1
ATOM 2943 O O . ASN A 1 409 ? 65.246 -56.333 24.579 1.00 24.06 406 ASN D O 1
ATOM 2948 N N . GLY A 1 410 ? 67.019 -57.442 23.723 1.00 24.41 407 GLY D N 1
ATOM 2949 C CA . GLY A 1 410 ? 66.413 -57.648 22.424 1.00 25.19 407 GLY D CA 1
ATOM 2950 C C . GLY A 1 410 ? 66.855 -58.956 21.801 1.00 25.19 407 GLY D C 1
ATOM 2951 O O . GLY A 1 410 ? 67.934 -59.454 22.112 1.00 24.88 407 GLY D O 1
ATOM 2952 N N . SER A 1 411 ? 65.973 -59.541 20.981 1.00 25.97 408 SER D N 1
ATOM 2953 C CA . SER A 1 411 ? 66.307 -60.733 20.203 1.00 25.17 408 SER D CA 1
ATOM 2954 C C . SER A 1 411 ? 65.706 -60.531 18.829 1.00 23.61 408 SER D C 1
ATOM 2955 O O . SER A 1 411 ? 64.575 -60.050 18.696 1.00 23.52 408 SER D O 1
ATOM 2958 N N . LEU A 1 412 ? 66.455 -60.959 17.836 1.00 23.71 409 LEU D N 1
ATOM 2959 C CA . LEU A 1 412 ? 65.955 -61.045 16.449 1.00 24.79 409 LEU D CA 1
ATOM 2960 C C . LEU A 1 412 ? 66.010 -62.502 16.005 1.00 25.11 409 LEU D C 1
ATOM 2961 O O . LEU A 1 412 ? 66.948 -63.228 16.358 1.00 25.39 409 LEU D O 1
ATOM 2966 N N . ILE A 1 413 ? 65.024 -62.904 15.197 1.00 27.26 410 ILE D N 1
ATOM 2967 C CA . ILE A 1 413 ? 65.057 -64.191 14.514 1.00 26.91 410 ILE D CA 1
ATOM 2968 C C . ILE A 1 413 ? 64.991 -63.969 13.001 1.00 27.06 410 ILE D C 1
ATOM 2969 O O . ILE A 1 413 ? 64.153 -63.234 12.485 1.00 29.93 410 ILE D O 1
ATOM 2974 N N . PHE A 1 414 ? 65.939 -64.596 12.333 1.00 27.96 411 PHE D N 1
ATOM 2975 C CA . PHE A 1 414 ? 66.055 -64.556 10.867 1.00 28.51 411 PHE D CA 1
ATOM 2976 C C . PHE A 1 414 ? 65.748 -65.936 10.315 1.00 30.84 411 PHE D C 1
ATOM 2977 O O . PHE A 1 414 ? 66.003 -66.959 10.969 1.00 28.29 411 PHE D O 1
ATOM 2985 N N . LYS A 1 415 ? 65.171 -65.947 9.109 1.00 32.67 412 LYS D N 1
ATOM 2986 C CA . LYS A 1 415 ? 64.815 -67.168 8.431 1.00 32.83 412 LYS D CA 1
ATOM 2987 C C . LYS A 1 415 ? 65.620 -67.225 7.143 1.00 30.31 412 LYS D C 1
ATOM 2988 O O . LYS A 1 415 ? 65.761 -66.232 6.472 1.00 29.22 412 LYS D O 1
ATOM 2994 N N . ARG A 1 416 ? 66.149 -68.424 6.870 1.00 31.94 413 ARG D N 1
ATOM 2995 C CA . ARG A 1 416 ? 66.940 -68.707 5.687 1.00 32.79 413 ARG D CA 1
ATOM 2996 C C . ARG A 1 416 ? 66.106 -68.397 4.462 1.00 31.73 413 ARG D C 1
ATOM 2997 O O . ARG A 1 416 ? 64.879 -68.694 4.431 1.00 31.33 413 ARG D O 1
ATOM 3005 N N . MET A 1 417 ? 66.791 -67.813 3.479 1.00 33.02 414 MET D N 1
ATOM 3006 C CA . MET A 1 417 ? 66.216 -67.451 2.193 1.00 36.64 414 MET D CA 1
ATOM 3007 C C . MET A 1 417 ? 67.190 -67.808 1.076 1.00 36.72 414 MET D C 1
ATOM 3008 O O . MET A 1 417 ? 68.327 -68.219 1.301 1.00 38.65 414 MET D O 1
ATOM 3014 N N . LYS B 1 6 ? 11.332 -36.009 70.585 1.00 68.92 3 LYS A N 1
ATOM 3015 C CA . LYS B 1 6 ? 12.258 -37.163 70.375 1.00 64.23 3 LYS A CA 1
ATOM 3016 C C . LYS B 1 6 ? 12.218 -37.583 68.900 1.00 63.15 3 LYS A C 1
ATOM 3017 O O . LYS B 1 6 ? 11.168 -37.972 68.395 1.00 61.38 3 LYS A O 1
ATOM 3019 N N . ARG B 1 7 ? 13.356 -37.497 68.210 1.00 55.66 4 ARG A N 1
ATOM 3020 C CA . ARG B 1 7 ? 13.409 -37.794 66.777 1.00 54.59 4 ARG A CA 1
ATOM 3021 C C . ARG B 1 7 ? 13.494 -39.303 66.548 1.00 53.57 4 ARG A C 1
ATOM 3022 O O . ARG B 1 7 ? 14.434 -39.957 66.992 1.00 55.29 4 ARG A O 1
ATOM 3030 N N . ARG B 1 8 ? 12.516 -39.857 65.852 1.00 53.68 5 ARG A N 1
ATOM 3031 C CA . ARG B 1 8 ? 12.491 -41.286 65.595 1.00 55.85 5 ARG A CA 1
ATOM 3032 C C . ARG B 1 8 ? 13.321 -41.600 64.372 1.00 51.75 5 ARG A C 1
ATOM 3033 O O . ARG B 1 8 ? 13.399 -40.783 63.447 1.00 51.96 5 ARG A O 1
ATOM 3041 N N . VAL B 1 9 ? 13.925 -42.789 64.376 1.00 44.36 6 VAL A N 1
ATOM 3042 C CA . VAL B 1 9 ? 14.821 -43.216 63.308 1.00 43.50 6 VAL A CA 1
ATOM 3043 C C . VAL B 1 9 ? 14.325 -44.527 62.696 1.00 38.03 6 VAL A C 1
ATOM 3044 O O . VAL B 1 9 ? 14.096 -45.479 63.419 1.00 36.33 6 VAL A O 1
ATOM 3048 N N . VAL B 1 10 ? 14.217 -44.579 61.373 1.00 35.52 7 VAL A N 1
ATOM 3049 C CA . VAL B 1 10 ? 13.718 -45.750 60.692 1.00 35.26 7 VAL A CA 1
ATOM 3050 C C . VAL B 1 10 ? 14.668 -46.222 59.597 1.00 34.93 7 VAL A C 1
ATOM 3051 O O . VAL B 1 10 ? 15.516 -45.463 59.129 1.00 34.07 7 VAL A O 1
ATOM 3055 N N . VAL B 1 11 ? 14.522 -47.491 59.215 1.00 32.82 8 VAL A N 1
ATOM 3056 C CA . VAL B 1 11 ? 15.313 -48.113 58.179 1.00 31.73 8 VAL A CA 1
ATOM 3057 C C . VAL B 1 11 ? 14.584 -48.006 56.834 1.00 29.74 8 VAL A C 1
ATOM 3058 O O . VAL B 1 11 ? 13.453 -48.457 56.707 1.00 34.11 8 VAL A O 1
ATOM 3062 N N . THR B 1 12 ? 15.220 -47.400 55.844 1.00 32.59 9 THR A N 1
ATOM 3063 C CA . THR B 1 12 ? 14.569 -47.104 54.560 1.00 32.32 9 THR A CA 1
ATOM 3064 C C . THR B 1 12 ? 15.234 -47.724 53.349 1.00 35.21 9 THR A C 1
ATOM 3065 O O . THR B 1 12 ? 14.735 -47.609 52.228 1.00 33.33 9 THR A O 1
ATOM 3069 N N . GLY B 1 13 ? 16.367 -48.364 53.567 1.00 33.29 10 GLY A N 1
ATOM 3070 C CA . GLY B 1 13 ? 17.125 -48.974 52.510 1.00 33.74 10 GLY A CA 1
ATOM 3071 C C . GLY B 1 13 ? 18.093 -49.951 53.115 1.00 31.04 10 GLY A C 1
ATOM 3072 O O . GLY B 1 13 ? 18.609 -49.698 54.221 1.00 32.35 10 GLY A O 1
ATOM 3073 N N . MET B 1 14 ? 18.312 -51.063 52.424 1.00 29.36 11 MET A N 1
ATOM 3074 C CA . MET B 1 14 ? 19.250 -52.108 52.843 1.00 29.63 11 MET A CA 1
ATOM 3075 C C . MET B 1 14 ? 20.026 -52.666 51.667 1.00 31.62 11 MET A C 1
ATOM 3076 O O . MET B 1 14 ? 19.520 -52.720 50.536 1.00 28.21 11 MET A O 1
ATOM 3081 N N . GLY B 1 15 ? 21.251 -53.095 51.925 1.00 29.24 12 GLY A N 1
ATOM 3082 C CA . GLY B 1 15 ? 22.120 -53.644 50.890 1.00 30.16 12 GLY A CA 1
ATOM 3083 C C . GLY B 1 15 ? 23.061 -54.629 51.525 1.00 30.96 12 GLY A C 1
ATOM 3084 O O . GLY B 1 15 ? 23.408 -54.472 52.705 1.00 32.14 12 GLY A O 1
ATOM 3085 N N . MET B 1 16 ? 23.451 -55.642 50.777 1.00 30.19 13 MET A N 1
ATOM 3086 C CA . MET B 1 16 ? 24.232 -56.743 51.329 1.00 30.47 13 MET A CA 1
ATOM 3087 C C . MET B 1 16 ? 24.950 -57.567 50.283 1.00 30.86 13 MET A C 1
ATOM 3088 O O . MET B 1 16 ? 24.387 -57.886 49.209 1.00 34.03 13 MET A O 1
ATOM 3093 N N . LEU B 1 17 ? 26.180 -57.923 50.615 1.00 27.86 14 LEU A N 1
ATOM 3094 C CA . LEU B 1 17 ? 26.922 -58.981 49.983 1.00 31.14 14 LEU A CA 1
ATOM 3095 C C . LEU B 1 17 ? 27.275 -59.946 51.078 1.00 31.52 14 LEU A C 1
ATOM 3096 O O . LEU B 1 17 ? 27.812 -59.528 5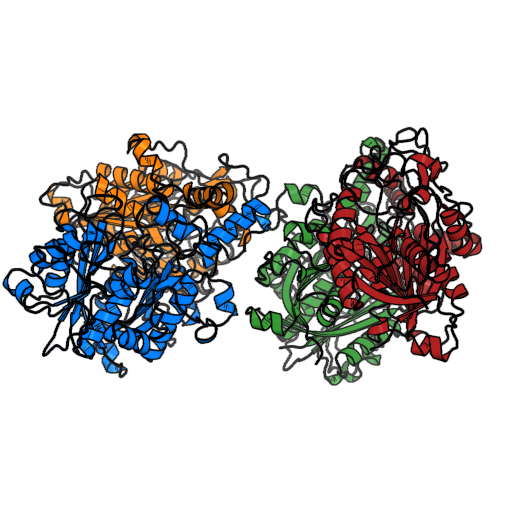2.112 1.00 30.59 14 LEU A O 1
ATOM 3101 N N . SER B 1 18 ? 26.960 -61.219 50.865 1.00 30.93 15 SER A N 1
ATOM 3102 C CA . SER B 1 18 ? 27.245 -62.246 51.838 1.00 30.80 15 SER A CA 1
ATOM 3103 C C . SER B 1 18 ? 27.655 -63.542 51.132 1.00 32.24 15 SER A C 1
ATOM 3104 O O . SER B 1 18 ? 27.572 -63.655 49.884 1.00 28.67 15 SER A O 1
ATOM 3107 N N . PRO B 1 19 ? 28.153 -64.511 51.905 1.00 28.13 16 PRO A N 1
ATOM 3108 C CA . PRO B 1 19 ? 28.462 -65.806 51.335 1.00 27.40 16 PRO A CA 1
ATOM 3109 C C . PRO B 1 19 ? 27.245 -66.547 50.785 1.00 30.04 16 PRO A C 1
ATOM 3110 O O . PRO B 1 19 ? 27.432 -67.534 50.092 1.00 30.74 16 PRO A O 1
ATOM 3114 N N . VAL B 1 20 ? 26.038 -66.100 51.104 1.00 28.42 17 VAL A N 1
ATOM 3115 C CA . VAL B 1 20 ? 24.830 -66.766 50.601 1.00 32.94 17 VAL A CA 1
ATOM 3116 C C . VAL B 1 20 ? 24.036 -65.930 49.617 1.00 32.68 17 VAL A C 1
ATOM 3117 O O . VAL B 1 20 ? 22.919 -66.294 49.254 1.00 36.04 17 VAL A O 1
ATOM 3121 N N . GLY B 1 21 ? 24.601 -64.817 49.148 1.00 33.29 18 GLY A N 1
ATOM 3122 C CA . GLY B 1 21 ? 23.911 -63.998 48.133 1.00 31.91 18 GLY A CA 1
ATOM 3123 C C . GLY B 1 21 ? 24.436 -62.584 48.041 1.00 35.46 18 GLY A C 1
ATOM 3124 O O . GLY B 1 21 ? 24.904 -62.016 49.041 1.00 30.63 18 GLY A O 1
ATOM 3125 N N . ASN B 1 22 ? 24.299 -61.986 46.857 1.00 32.32 19 ASN A N 1
ATOM 3126 C CA . ASN B 1 22 ? 24.805 -60.638 46.607 1.00 30.65 19 ASN A CA 1
ATOM 3127 C C . ASN B 1 22 ? 23.755 -59.533 46.631 1.00 28.62 19 ASN A C 1
ATOM 3128 O O . ASN B 1 22 ? 24.036 -58.371 46.261 1.00 29.84 19 ASN A O 1
ATOM 3133 N N . THR B 1 23 ? 22.577 -59.845 47.157 1.00 26.50 20 THR A N 1
ATOM 3134 C CA . THR B 1 23 ? 21.540 -58.873 47.478 1.00 26.38 20 THR A CA 1
ATOM 3135 C C . THR B 1 23 ? 20.882 -59.300 48.787 1.00 27.62 20 THR A C 1
ATOM 3136 O O . THR B 1 23 ? 21.103 -60.433 49.238 1.00 29.04 20 THR A O 1
ATOM 3140 N N . VAL B 1 24 ? 20.101 -58.406 49.369 1.00 27.92 21 VAL A N 1
ATOM 3141 C CA . VAL B 1 24 ? 19.354 -58.687 50.604 1.00 30.33 21 VAL A CA 1
ATOM 3142 C C . VAL B 1 24 ? 18.372 -59.810 50.302 1.00 32.02 21 VAL A C 1
ATOM 3143 O O . VAL B 1 24 ? 18.319 -60.795 51.009 1.00 32.44 21 VAL A O 1
ATOM 3147 N N . GLU B 1 25 ? 17.644 -59.672 49.192 1.00 34.69 22 GLU A N 1
ATOM 3148 C CA . GLU B 1 25 ? 16.579 -60.621 48.844 1.00 34.19 22 GLU A CA 1
ATOM 3149 C C . GLU B 1 25 ? 17.090 -62.035 48.609 1.00 31.92 22 GLU A C 1
ATOM 3150 O O . GLU B 1 25 ? 16.501 -62.986 49.110 1.00 30.45 22 GLU A O 1
ATOM 3156 N N . SER B 1 26 ? 18.185 -62.191 47.871 1.00 32.42 23 SER A N 1
ATOM 3157 C CA . SER B 1 26 ? 18.755 -63.517 47.613 1.00 31.67 23 SER A CA 1
ATOM 3158 C C . SER B 1 26 ? 19.349 -64.112 48.900 1.00 34.36 23 SER A C 1
ATOM 3159 O O . SER B 1 26 ? 19.159 -65.284 49.220 1.00 33.87 23 SER A O 1
ATOM 3162 N N . SER B 1 27 ? 20.042 -63.280 49.650 1.00 29.27 24 SER A N 1
ATOM 3163 C CA . SER B 1 27 ? 20.616 -63.730 50.917 1.00 28.03 24 SER A CA 1
ATOM 3164 C C . SER B 1 27 ? 19.517 -64.199 51.863 1.00 26.19 24 SER A C 1
ATOM 3165 O O . SER B 1 27 ? 19.659 -65.265 52.498 1.00 31.34 24 SER A O 1
ATOM 3168 N N . TRP B 1 28 ? 18.458 -63.413 52.005 1.00 26.83 25 TRP A N 1
ATOM 3169 C CA . TRP B 1 28 ? 17.347 -63.725 52.954 1.00 28.87 25 TRP A CA 1
ATOM 3170 C C . TRP B 1 28 ? 16.684 -65.034 52.555 1.00 31.67 25 TRP A C 1
ATOM 3171 O O . TRP B 1 28 ? 16.401 -65.861 53.405 1.00 28.97 25 TRP A O 1
ATOM 3182 N N . LYS B 1 29 ? 16.472 -65.222 51.247 1.00 30.93 26 LYS A N 1
ATOM 3183 C CA . LYS B 1 29 ? 15.904 -66.474 50.766 1.00 33.87 26 LYS A CA 1
ATOM 3184 C C . LYS B 1 29 ? 16.777 -67.677 51.089 1.00 29.26 26 LYS A C 1
ATOM 3185 O O . LYS B 1 29 ? 16.260 -68.711 51.501 1.00 30.87 26 LYS A O 1
ATOM 3191 N N . ALA B 1 30 ? 18.096 -67.535 50.935 1.00 26.69 27 ALA A N 1
ATOM 3192 C CA . ALA B 1 30 ? 19.021 -68.626 51.184 1.00 28.56 27 ALA A CA 1
ATOM 3193 C C . ALA B 1 30 ? 19.047 -68.941 52.673 1.00 30.05 27 ALA A C 1
ATOM 3194 O O . ALA B 1 30 ? 19.070 -70.118 53.059 1.00 29.46 27 ALA A O 1
ATOM 3196 N N . LEU B 1 31 ? 18.994 -67.898 53.485 1.00 32.11 28 LEU A N 1
ATOM 3197 C CA . LEU B 1 31 ? 19.012 -68.078 54.944 1.00 32.40 28 LEU A CA 1
ATOM 3198 C C . LEU B 1 31 ? 17.767 -68.812 55.440 1.00 34.10 28 LEU A C 1
ATOM 3199 O O . LEU B 1 31 ? 17.862 -69.703 56.267 1.00 35.32 28 LEU A O 1
ATOM 3204 N N . LEU B 1 32 ? 16.603 -68.423 54.946 1.00 33.26 29 LEU A N 1
ATOM 3205 C CA . LEU B 1 32 ? 15.358 -69.098 55.310 1.00 33.61 29 LEU A CA 1
ATOM 3206 C C . LEU B 1 32 ? 15.297 -70.534 54.805 1.00 36.19 29 LEU A C 1
ATOM 3207 O O . LEU B 1 32 ? 14.584 -71.346 55.384 1.00 37.05 29 LEU A O 1
ATOM 3212 N N . ALA B 1 33 ? 16.080 -70.856 53.776 1.00 36.27 30 ALA A N 1
ATOM 3213 C CA . ALA B 1 33 ? 16.192 -72.213 53.244 1.00 32.39 30 ALA A CA 1
ATOM 3214 C C . ALA B 1 33 ? 17.282 -73.019 53.922 1.00 30.47 30 ALA A C 1
ATOM 3215 O O . ALA B 1 33 ? 17.510 -74.174 53.562 1.00 31.87 30 ALA A O 1
ATOM 3217 N N . GLY B 1 34 ? 18.001 -72.416 54.872 1.00 30.31 31 GLY A N 1
ATOM 3218 C CA . GLY B 1 34 ? 19.084 -73.108 55.531 1.00 29.63 31 GLY A CA 1
ATOM 3219 C C . GLY B 1 34 ? 20.341 -73.374 54.741 1.00 29.22 31 GLY A C 1
ATOM 3220 O O . GLY B 1 34 ? 21.067 -74.314 55.027 1.00 30.39 31 GLY A O 1
ATOM 3221 N N . GLN B 1 35 ? 20.605 -72.573 53.712 1.00 31.62 32 GLN A N 1
ATOM 3222 C CA . GLN B 1 35 ? 21.736 -72.810 52.833 1.00 33.91 32 GLN A CA 1
ATOM 3223 C C . GLN B 1 35 ? 23.046 -72.245 53.393 1.00 31.04 32 GLN A C 1
ATOM 3224 O O . GLN B 1 35 ? 23.071 -71.108 53.816 1.00 35.84 32 GLN A O 1
ATOM 3230 N N . SER B 1 36 ? 24.104 -73.046 53.339 1.00 29.72 33 SER A N 1
ATOM 3231 C CA . SER B 1 36 ? 25.441 -72.648 53.755 1.00 30.97 33 SER A CA 1
ATOM 3232 C C . SER B 1 36 ? 26.153 -71.956 52.632 1.00 34.42 33 SER A C 1
ATOM 3233 O O . SER B 1 36 ? 25.965 -72.323 51.466 1.00 34.45 33 SER A O 1
ATOM 3236 N N . GLY B 1 37 ? 26.954 -70.947 52.986 1.00 31.60 34 GLY A N 1
ATOM 3237 C CA . GLY B 1 37 ? 27.791 -70.258 52.027 1.00 29.52 34 GLY A CA 1
ATOM 3238 C C . GLY B 1 37 ? 29.260 -70.586 52.156 1.00 29.71 34 GLY A C 1
ATOM 3239 O O . GLY B 1 37 ? 30.106 -69.925 51.570 1.00 32.18 34 GLY A O 1
ATOM 3240 N N . ILE B 1 38 ? 29.593 -71.609 52.932 1.00 30.82 35 ILE A N 1
ATOM 3241 C CA . ILE B 1 38 ? 30.978 -71.934 53.234 1.00 30.56 35 ILE A CA 1
ATOM 3242 C C . ILE B 1 38 ? 31.575 -72.866 52.173 1.00 33.98 35 ILE A C 1
ATOM 3243 O O . ILE B 1 38 ? 30.971 -73.890 51.822 1.00 31.95 35 ILE A O 1
ATOM 3248 N N . VAL B 1 39 ? 32.747 -72.493 51.674 1.00 32.87 36 VAL A N 1
ATOM 3249 C CA . VAL B 1 39 ? 33.412 -73.217 50.602 1.00 34.32 36 VAL A CA 1
ATOM 3250 C C . VAL B 1 39 ? 34.895 -73.255 50.804 1.00 38.92 36 VAL A C 1
ATOM 3251 O O . VAL B 1 39 ? 35.448 -72.467 51.577 1.00 35.42 36 VAL A O 1
ATOM 3255 N N . ASN B 1 40 ? 35.556 -74.147 50.067 1.00 38.05 37 ASN A N 1
ATOM 3256 C CA . ASN B 1 40 ? 37.011 -74.193 50.081 1.00 37.31 37 ASN A CA 1
ATOM 3257 C C . ASN B 1 40 ? 37.603 -72.935 49.456 1.00 36.42 37 ASN A C 1
ATOM 3258 O O . ASN B 1 40 ? 37.070 -72.388 48.483 1.00 38.43 37 ASN A O 1
ATOM 3263 N N . ILE B 1 41 ? 38.694 -72.472 50.040 1.00 35.54 38 ILE A N 1
ATOM 3264 C CA . ILE B 1 41 ? 39.430 -71.332 49.513 1.00 36.06 38 ILE A CA 1
ATOM 3265 C C . ILE B 1 41 ? 40.207 -71.770 48.279 1.00 38.12 38 ILE A C 1
ATOM 3266 O O . ILE B 1 41 ? 40.940 -72.754 48.335 1.00 34.99 38 ILE A O 1
ATOM 3271 N N . GLU B 1 42 ? 40.032 -71.038 47.185 1.00 40.07 39 GLU A N 1
ATOM 3272 C CA . GLU B 1 42 ? 40.701 -71.356 45.920 1.00 43.20 39 GLU A CA 1
ATOM 3273 C C . GLU B 1 42 ? 41.721 -70.293 45.481 1.00 43.23 39 GLU A C 1
ATOM 3274 O O . GLU B 1 42 ? 42.537 -70.573 44.595 1.00 41.01 39 GLU A O 1
ATOM 3280 N N . HIS B 1 43 ? 41.695 -69.104 46.102 1.00 39.26 40 HIS A N 1
ATOM 3281 C CA . HIS B 1 43 ? 42.464 -67.946 45.619 1.00 39.10 40 HIS A CA 1
ATOM 3282 C C . HIS B 1 43 ? 43.893 -67.862 46.135 1.00 40.56 40 HIS A C 1
ATOM 3283 O O . HIS B 1 43 ? 44.675 -67.060 45.643 1.00 44.54 40 HIS A O 1
ATOM 3290 N N . PHE B 1 44 ? 44.240 -68.678 47.124 1.00 38.48 41 PHE A N 1
ATOM 3291 C CA . PHE B 1 44 ? 45.634 -68.896 47.440 1.00 36.64 41 PHE A CA 1
ATOM 3292 C C . PHE B 1 44 ? 45.861 -70.336 47.848 1.00 36.38 41 PHE A C 1
ATOM 3293 O O . PHE B 1 44 ? 44.901 -71.061 48.128 1.00 39.60 41 PHE A O 1
ATOM 3301 N N . ASP B 1 45 ? 47.124 -70.745 47.865 1.00 37.91 42 ASP A N 1
ATOM 3302 C CA . ASP B 1 45 ? 47.487 -72.115 48.226 1.00 42.30 42 ASP A CA 1
ATOM 3303 C C . ASP B 1 45 ? 47.365 -72.327 49.733 1.00 40.74 42 ASP A C 1
ATOM 3304 O O . ASP B 1 45 ? 48.109 -71.721 50.498 1.00 42.83 42 ASP A O 1
ATOM 3309 N N . THR B 1 46 ? 46.439 -73.196 50.136 1.00 41.78 43 THR A N 1
ATOM 3310 C CA . THR B 1 46 ? 46.099 -73.421 51.561 1.00 40.78 43 THR A CA 1
ATOM 3311 C C . THR B 1 46 ? 46.712 -74.665 52.168 1.00 42.36 43 THR A C 1
ATOM 3312 O O . THR B 1 46 ? 46.320 -75.068 53.274 1.00 45.43 43 THR A O 1
ATOM 3316 N N . THR B 1 47 ? 47.674 -75.264 51.461 1.00 45.46 44 THR A N 1
ATOM 3317 C CA . THR B 1 47 ? 48.297 -76.526 51.870 1.00 44.28 44 THR A CA 1
ATOM 3318 C C . THR B 1 47 ? 48.825 -76.497 53.301 1.00 40.81 44 THR A C 1
ATOM 3319 O O . THR B 1 47 ? 48.557 -77.412 54.079 1.00 41.69 44 THR A O 1
ATOM 3323 N N . ASN B 1 48 ? 49.538 -75.438 53.650 1.00 38.99 45 ASN A N 1
ATOM 3324 C CA . ASN B 1 48 ? 50.129 -75.330 54.980 1.00 40.62 45 ASN A CA 1
ATOM 3325 C C . ASN B 1 48 ? 49.218 -74.739 56.065 1.00 39.57 45 ASN A C 1
ATOM 3326 O O . ASN B 1 48 ? 49.642 -74.601 57.216 1.00 43.80 45 ASN A O 1
ATOM 3331 N N . PHE B 1 49 ? 47.980 -74.405 55.704 1.00 42.24 46 PHE A N 1
ATOM 3332 C CA . PHE B 1 49 ? 47.033 -73.741 56.611 1.00 41.60 46 PHE A CA 1
ATOM 3333 C C . PHE B 1 49 ? 46.183 -74.742 57.363 1.00 42.01 46 PHE A C 1
ATOM 3334 O O . PHE B 1 49 ? 45.753 -75.739 56.793 1.00 43.63 46 PHE A O 1
ATOM 3342 N N . SER B 1 50 ? 45.970 -74.489 58.645 1.00 37.89 47 SER A N 1
ATOM 3343 C CA . SER B 1 50 ? 45.109 -75.345 59.460 1.00 41.06 47 SER A CA 1
ATOM 3344 C C . SER B 1 50 ? 43.619 -75.296 59.075 1.00 37.18 47 SER A C 1
ATOM 3345 O O . SER B 1 50 ? 42.886 -76.247 59.321 1.00 41.43 47 SER A O 1
ATOM 3348 N N . THR B 1 51 ? 43.169 -74.187 58.502 1.00 35.14 48 THR A N 1
ATOM 3349 C CA . THR B 1 51 ? 41.792 -74.037 58.064 1.00 33.76 48 THR A CA 1
ATOM 3350 C C . THR B 1 51 ? 41.857 -73.652 56.584 1.00 33.25 48 THR A C 1
ATOM 3351 O O . THR B 1 51 ? 42.565 -72.718 56.220 1.00 32.13 48 THR A O 1
ATOM 3355 N N . ARG B 1 52 ? 41.109 -74.362 55.751 1.00 36.76 49 ARG A N 1
ATOM 3356 C CA . ARG B 1 52 ? 41.224 -74.198 54.303 1.00 38.21 49 ARG A CA 1
ATOM 3357 C C . ARG B 1 52 ? 39.934 -73.759 53.618 1.00 37.29 49 ARG A C 1
ATOM 3358 O O . ARG B 1 52 ? 39.829 -73.813 52.394 1.00 38.40 49 ARG A O 1
ATOM 3366 N N . PHE B 1 53 ? 38.965 -73.325 54.410 1.00 35.13 50 PHE A N 1
ATOM 3367 C CA . PHE B 1 53 ? 37.655 -72.934 53.920 1.00 31.93 50 PHE A CA 1
ATOM 3368 C C . PHE B 1 53 ? 37.176 -71.638 54.601 1.00 32.43 50 PHE A C 1
ATOM 3369 O O . PHE B 1 53 ? 37.682 -71.235 55.650 1.00 31.69 50 PHE A O 1
ATOM 3377 N N . ALA B 1 54 ? 36.203 -70.998 53.985 1.00 29.91 51 ALA A N 1
ATOM 3378 C CA . ALA B 1 54 ? 35.670 -69.736 54.448 1.00 30.73 51 ALA A CA 1
ATOM 3379 C C . ALA B 1 54 ? 34.366 -69.435 53.739 1.00 31.13 51 ALA A C 1
ATOM 3380 O O . ALA B 1 54 ? 34.103 -69.968 52.640 1.00 35.03 51 ALA A O 1
ATOM 3382 N N . GLY B 1 55 ? 33.566 -68.555 54.333 1.00 30.35 52 GLY A N 1
ATOM 3383 C CA . GLY B 1 55 ? 32.399 -67.963 53.702 1.00 29.25 52 GLY A CA 1
ATOM 3384 C C . GLY B 1 55 ? 32.866 -66.910 52.721 1.00 30.71 52 GLY A C 1
ATOM 3385 O O . GLY B 1 55 ? 33.161 -65.778 53.111 1.00 33.19 52 GLY A O 1
ATOM 3386 N N . LEU B 1 56 ? 32.862 -67.254 51.434 1.00 33.58 53 LEU A N 1
ATOM 3387 C CA . LEU B 1 56 ? 33.287 -66.332 50.389 1.00 31.85 53 LEU A CA 1
ATOM 3388 C C . LEU B 1 56 ? 32.103 -65.736 49.631 1.00 31.80 53 LEU A C 1
ATOM 3389 O O . LEU B 1 56 ? 31.075 -66.365 49.451 1.00 34.71 53 LEU A O 1
ATOM 3394 N N . VAL B 1 57 ? 32.245 -64.484 49.226 1.00 33.07 54 VAL A N 1
ATOM 3395 C CA . VAL B 1 57 ? 31.289 -63.842 48.351 1.00 32.25 54 VAL A CA 1
ATOM 3396 C C . VAL B 1 57 ? 31.559 -64.459 46.972 1.00 33.81 54 VAL A C 1
ATOM 3397 O O . VAL B 1 57 ? 32.713 -64.495 46.538 1.00 35.90 54 VAL A O 1
ATOM 3401 N N . LYS B 1 58 ? 30.502 -64.900 46.298 1.00 34.44 55 LYS A N 1
ATOM 3402 C CA . LYS B 1 58 ? 30.615 -65.564 44.997 1.00 38.08 55 LYS A CA 1
ATOM 3403 C C . LYS B 1 58 ? 30.312 -64.613 43.864 1.00 33.90 55 LYS A C 1
ATOM 3404 O O . LYS B 1 58 ? 29.324 -63.881 43.911 1.00 33.80 55 LYS A O 1
ATOM 3410 N N . GLY B 1 59 ? 31.161 -64.645 42.844 1.00 38.96 56 GLY A N 1
ATOM 3411 C CA . GLY B 1 59 ? 30.922 -63.918 41.610 1.00 37.04 56 GLY A CA 1
ATOM 3412 C C . GLY B 1 59 ? 30.784 -62.418 41.765 1.00 38.19 56 GLY A C 1
ATOM 3413 O O . GLY B 1 59 ? 29.993 -61.788 41.068 1.00 38.49 56 GLY A O 1
ATOM 3414 N N . PHE B 1 60 ? 31.546 -61.820 42.679 1.00 38.65 57 PHE A N 1
ATOM 3415 C CA . PHE B 1 60 ? 31.440 -60.375 42.880 1.00 40.00 57 PHE A CA 1
ATOM 3416 C C . PHE B 1 60 ? 31.834 -59.642 41.615 1.00 40.37 57 PHE A C 1
ATOM 3417 O O . PHE B 1 60 ? 32.940 -59.820 41.108 1.00 41.85 57 PHE A O 1
ATOM 3425 N N . ASP B 1 61 ? 30.954 -58.768 41.160 1.00 45.68 58 ASP A N 1
ATOM 3426 C CA . ASP B 1 61 ? 31.270 -57.926 40.033 1.00 47.36 58 ASP A CA 1
ATOM 3427 C C . ASP B 1 61 ? 31.253 -56.480 40.475 1.00 40.24 58 ASP A C 1
ATOM 3428 O O . ASP B 1 61 ? 30.174 -55.871 40.554 1.00 37.95 58 ASP A O 1
ATOM 3433 N N . CYS B 1 62 ? 32.446 -55.915 40.701 1.00 43.81 59 CYS A N 1
ATOM 3434 C CA . CYS B 1 62 ? 32.573 -54.537 41.184 1.00 40.70 59 CYS A CA 1
ATOM 3435 C C . CYS B 1 62 ? 31.953 -53.555 40.225 1.00 39.08 59 CYS A C 1
ATOM 3436 O O . CYS B 1 62 ? 31.331 -52.583 40.642 1.00 35.45 59 CYS A O 1
ATOM 3439 N N . GLU B 1 63 ? 32.108 -53.812 38.928 1.00 41.30 60 GLU A N 1
ATOM 3440 C CA . GLU B 1 63 ? 31.567 -52.914 37.919 1.00 44.57 60 GLU A CA 1
ATOM 3441 C C . GLU B 1 63 ? 30.064 -52.693 37.976 1.00 41.35 60 GLU A C 1
ATOM 3442 O O . GLU B 1 63 ? 29.574 -51.655 37.526 1.00 43.93 60 GLU A O 1
ATOM 3448 N N . GLN B 1 64 ? 29.319 -53.648 38.518 1.00 43.55 61 GLN A N 1
ATOM 3449 C CA . GLN B 1 64 ? 27.899 -53.434 38.730 1.00 47.21 61 GLN A CA 1
ATOM 3450 C C . GLN B 1 64 ? 27.563 -52.257 39.659 1.00 47.27 61 GLN A C 1
ATOM 3451 O O . GLN B 1 64 ? 26.474 -51.699 39.559 1.00 52.09 61 GLN A O 1
ATOM 3457 N N . TYR B 1 65 ? 28.471 -51.880 40.561 1.00 40.10 62 TYR A N 1
ATOM 3458 C CA . TYR B 1 65 ? 28.167 -50.884 41.601 1.00 36.81 62 TYR A CA 1
ATOM 3459 C C . TYR B 1 65 ? 29.014 -49.629 41.567 1.00 36.18 62 TYR A C 1
ATOM 3460 O O . TYR B 1 65 ? 28.647 -48.607 42.141 1.00 36.33 62 TYR A O 1
ATOM 3469 N N . MET B 1 66 ? 30.164 -49.701 40.916 1.00 34.58 63 MET A N 1
ATOM 3470 C CA . MET B 1 66 ? 31.078 -48.584 40.902 1.00 34.00 63 MET A CA 1
ATOM 3471 C C . MET B 1 66 ? 31.965 -48.695 39.689 1.00 32.25 63 MET A C 1
ATOM 3472 O O . MET B 1 66 ? 32.056 -49.753 39.039 1.00 37.18 63 MET A O 1
ATOM 3477 N N . SER B 1 67 ? 32.621 -47.586 39.384 1.00 39.15 64 SER A N 1
ATOM 3478 C CA . SER B 1 67 ? 33.515 -47.559 38.254 1.00 36.06 64 SER A CA 1
ATOM 3479 C C . SER B 1 67 ? 34.722 -48.385 38.570 1.00 35.07 64 SER A C 1
ATOM 3480 O O . SER B 1 67 ? 35.143 -48.445 39.742 1.00 32.51 64 SER A O 1
ATOM 3483 N N . LYS B 1 68 ? 35.313 -49.000 37.558 1.00 32.13 65 LYS A N 1
ATOM 3484 C CA . LYS B 1 68 ? 36.605 -49.619 37.721 1.00 33.65 65 LYS A CA 1
ATOM 3485 C C . LYS B 1 68 ? 37.597 -48.586 38.242 1.00 31.02 65 LYS A C 1
ATOM 3486 O O . LYS B 1 68 ? 38.547 -48.941 38.909 1.00 29.67 65 LYS A O 1
ATOM 3492 N N . LYS B 1 69 ? 37.416 -47.329 37.834 1.00 30.66 66 LYS A N 1
ATOM 3493 C CA . LYS B 1 69 ? 38.351 -46.283 38.176 1.00 34.31 66 LYS A CA 1
ATOM 3494 C C . LYS B 1 69 ? 38.378 -46.104 39.691 1.00 35.19 66 LYS A C 1
ATOM 3495 O O . LYS B 1 69 ? 39.425 -46.038 40.292 1.00 41.01 66 LYS A O 1
ATOM 3501 N N . ASP B 1 70 ? 37.215 -46.088 40.296 1.00 30.60 67 ASP A N 1
ATOM 3502 C CA . ASP B 1 70 ? 37.133 -46.024 41.755 1.00 34.06 67 ASP A CA 1
ATOM 3503 C C . ASP B 1 70 ? 37.656 -47.307 42.377 1.00 32.42 67 ASP A C 1
ATOM 3504 O O . ASP B 1 70 ? 38.471 -47.256 43.296 1.00 31.46 67 ASP A O 1
ATOM 3509 N N . ALA B 1 71 ? 37.203 -48.453 41.875 1.00 31.40 68 ALA A N 1
ATOM 3510 C CA . ALA B 1 71 ? 37.587 -49.758 42.409 1.00 33.39 68 ALA A CA 1
ATOM 3511 C C . ALA B 1 71 ? 39.071 -50.019 42.418 1.00 33.55 68 ALA A C 1
ATOM 3512 O O . ALA B 1 71 ? 39.580 -50.714 43.313 1.00 33.61 68 ALA A O 1
ATOM 3514 N N . ARG B 1 72 ? 39.785 -49.510 41.415 1.00 32.49 69 ARG A N 1
ATOM 3515 C CA . ARG B 1 72 ? 41.221 -49.794 41.339 1.00 36.57 69 ARG A CA 1
ATOM 3516 C C . ARG B 1 72 ? 42.014 -49.279 42.573 1.00 32.97 69 ARG A C 1
ATOM 3517 O O . ARG B 1 72 ? 43.102 -49.732 42.824 1.00 34.26 69 ARG A O 1
ATOM 3525 N N . LYS B 1 73 ? 41.460 -48.302 43.273 1.00 32.20 70 LYS A N 1
ATOM 3526 C CA . LYS B 1 73 ? 42.092 -47.657 44.428 1.00 31.80 70 LYS A CA 1
ATOM 3527 C C . LYS B 1 73 ? 41.601 -48.218 45.749 1.00 35.41 70 LYS A C 1
ATOM 3528 O O . LYS B 1 73 ? 41.819 -47.600 46.801 1.00 31.76 70 LYS A O 1
ATOM 3534 N N . MET B 1 74 ? 41.017 -49.410 45.692 1.00 34.15 71 MET A N 1
ATOM 3535 C CA . MET B 1 74 ? 40.330 -50.008 46.847 1.00 32.65 71 MET A CA 1
ATOM 3536 C C . MET B 1 74 ? 40.667 -51.478 47.096 1.00 31.43 71 MET A C 1
ATOM 3537 O O . MET B 1 74 ? 40.598 -52.302 46.191 1.00 31.71 71 MET A O 1
ATOM 3542 N N . ASP B 1 75 ? 40.968 -51.836 48.351 1.00 27.76 72 ASP A N 1
ATOM 3543 C CA . ASP B 1 75 ? 40.960 -53.228 48.726 1.00 24.78 72 ASP A CA 1
ATOM 3544 C C . ASP B 1 75 ? 39.544 -53.742 48.563 1.00 20.92 72 ASP A C 1
ATOM 3545 O O . ASP B 1 75 ? 38.588 -52.982 48.599 1.00 23.48 72 ASP A O 1
ATOM 3550 N N . LEU B 1 76 ? 39.420 -55.056 48.435 1.00 23.95 73 LEU A N 1
ATOM 3551 C CA . LEU B 1 76 ? 38.130 -55.683 48.327 1.00 24.06 73 LEU A CA 1
ATOM 3552 C C . LEU B 1 76 ? 37.187 -55.348 49.465 1.00 23.97 73 LEU A C 1
ATOM 3553 O O . LEU B 1 76 ? 36.014 -55.198 49.259 1.00 23.61 73 LEU A O 1
ATOM 3558 N N . PHE B 1 77 ? 37.681 -55.196 50.687 1.00 24.36 74 PHE A N 1
ATOM 3559 C CA . PHE B 1 77 ? 36.731 -54.849 51.728 1.00 23.89 74 PHE A CA 1
ATOM 3560 C C . PHE B 1 77 ? 35.999 -53.522 51.457 1.00 21.64 74 PHE A C 1
ATOM 3561 O O . PHE B 1 77 ? 34.824 -53.370 51.741 1.00 22.63 74 PHE A O 1
ATOM 3569 N N . ILE B 1 78 ? 36.714 -52.556 50.879 1.00 24.81 75 ILE A N 1
ATOM 3570 C CA . ILE B 1 78 ? 36.110 -51.317 50.494 1.00 24.99 75 ILE A CA 1
ATOM 3571 C C . ILE B 1 78 ? 35.151 -51.557 49.320 1.00 24.09 75 ILE A C 1
ATOM 3572 O O . ILE B 1 78 ? 34.063 -50.982 49.326 1.00 24.87 75 ILE A O 1
ATOM 3577 N N . GLN B 1 79 ? 35.570 -52.326 48.324 1.00 28.91 76 GLN A N 1
ATOM 3578 C CA . GLN B 1 79 ? 34.689 -52.578 47.167 1.00 29.70 76 GLN A CA 1
ATOM 3579 C C . GLN B 1 79 ? 33.360 -53.206 47.645 1.00 29.79 76 GLN A C 1
ATOM 3580 O O . GLN B 1 79 ? 32.285 -52.787 47.245 1.00 28.90 76 GLN A O 1
ATOM 3586 N N . TYR B 1 80 ? 33.460 -54.171 48.549 1.00 28.58 77 TYR A N 1
ATOM 3587 C CA . TYR B 1 80 ? 32.273 -54.804 49.116 1.00 29.90 77 TYR A CA 1
ATOM 3588 C C . TYR B 1 80 ? 31.369 -53.800 49.851 1.00 26.03 77 TYR A C 1
ATOM 3589 O O . TYR B 1 80 ? 30.147 -53.801 49.692 1.00 25.01 77 TYR A O 1
ATOM 3598 N N . GLY B 1 81 ? 31.971 -52.907 50.635 1.00 27.27 78 GLY A N 1
ATOM 3599 C CA . GLY B 1 81 ? 31.204 -51.908 51.352 1.00 26.63 78 GLY A CA 1
ATOM 3600 C C . GLY B 1 81 ? 30.496 -50.924 50.441 1.00 29.17 78 GLY A C 1
ATOM 3601 O O . GLY B 1 81 ? 29.367 -50.507 50.684 1.00 28.34 78 GLY A O 1
ATOM 3602 N N . ILE B 1 82 ? 31.197 -50.494 49.400 1.00 27.05 79 ILE A N 1
ATOM 3603 C CA . ILE B 1 82 ? 30.632 -49.573 48.443 1.00 30.81 79 ILE A CA 1
ATOM 3604 C C . ILE B 1 82 ? 29.467 -50.257 47.725 1.00 26.57 79 ILE A C 1
ATOM 3605 O O . ILE B 1 82 ? 28.429 -49.657 47.570 1.00 25.52 79 ILE A O 1
ATOM 3610 N N . ALA B 1 83 ? 29.655 -51.515 47.335 1.00 28.01 80 ALA A N 1
ATOM 3611 C CA . ALA B 1 83 ? 28.591 -52.265 46.657 1.00 32.49 80 ALA A CA 1
ATOM 3612 C C . ALA B 1 83 ? 27.332 -52.383 47.507 1.00 29.44 80 ALA A C 1
ATOM 3613 O O . ALA B 1 83 ? 26.249 -52.018 47.078 1.00 29.97 80 ALA A O 1
ATOM 3615 N N . ALA B 1 84 ? 27.483 -52.781 48.770 1.00 26.76 81 ALA A N 1
ATOM 3616 C CA . ALA B 1 84 ? 26.348 -52.793 49.654 1.00 25.70 81 ALA A CA 1
ATOM 3617 C C . ALA B 1 84 ? 25.764 -51.410 49.900 1.00 23.97 81 ALA A C 1
ATOM 3618 O O . ALA B 1 84 ? 24.565 -51.258 50.031 1.00 26.71 81 ALA A O 1
ATOM 3620 N N . GLY B 1 85 ? 26.614 -50.382 49.991 1.00 25.73 82 GLY A N 1
ATOM 3621 C CA . GLY B 1 85 ? 26.158 -49.011 50.228 1.00 26.03 82 GLY A CA 1
ATOM 3622 C C . GLY B 1 85 ? 25.327 -48.463 49.093 1.00 27.67 82 GLY A C 1
ATOM 3623 O O . GLY B 1 85 ? 24.317 -47.784 49.287 1.00 27.58 82 GLY A O 1
ATOM 3624 N N . ILE B 1 86 ? 25.816 -48.719 47.890 1.00 28.78 83 ILE A N 1
ATOM 3625 C CA . ILE B 1 86 ? 25.100 -48.287 46.679 1.00 30.22 83 ILE A CA 1
ATOM 3626 C C . ILE B 1 86 ? 23.757 -49.033 46.585 1.00 30.99 83 ILE A C 1
ATOM 3627 O O . ILE B 1 86 ? 22.714 -48.404 46.347 1.00 32.86 83 ILE A O 1
ATOM 3632 N N . GLN B 1 87 ? 23.782 -50.359 46.823 1.00 32.68 84 GLN A N 1
ATOM 3633 C CA . GLN B 1 87 ? 22.551 -51.135 46.888 1.00 31.44 84 GLN A CA 1
ATOM 3634 C C . GLN B 1 87 ? 21.577 -50.504 47.829 1.00 30.39 84 GLN A C 1
ATOM 3635 O O . GLN B 1 87 ? 20.434 -50.263 47.483 1.00 31.29 84 GLN A O 1
ATOM 3641 N N . ALA B 1 88 ? 22.012 -50.243 49.069 1.00 28.37 85 ALA A N 1
ATOM 3642 C CA . ALA B 1 88 ? 21.125 -49.672 50.037 1.00 28.41 85 ALA A CA 1
ATOM 3643 C C . ALA B 1 88 ? 20.575 -48.313 49.641 1.00 31.29 85 ALA A C 1
ATOM 3644 O O . ALA B 1 88 ? 19.422 -47.991 49.927 1.00 35.36 85 ALA A O 1
ATOM 3646 N N . LEU B 1 89 ? 21.418 -47.468 49.049 1.00 31.86 86 LEU A N 1
ATOM 3647 C CA . LEU B 1 89 ? 20.985 -46.131 48.655 1.00 30.93 86 LEU A CA 1
ATOM 3648 C C . LEU B 1 89 ? 19.987 -46.215 47.509 1.00 32.07 86 LEU A C 1
ATOM 3649 O O . LEU B 1 89 ? 18.961 -45.536 47.534 1.00 33.13 86 LEU A O 1
ATOM 3654 N N . GLU B 1 90 ? 20.280 -47.077 46.550 1.00 35.38 87 GLU A N 1
ATOM 3655 C CA . GLU B 1 90 ? 19.356 -47.295 45.432 1.00 36.91 87 GLU A CA 1
ATOM 3656 C C . GLU B 1 90 ? 18.053 -47.915 45.944 1.00 41.48 87 GLU A C 1
ATOM 3657 O O . GLU B 1 90 ? 16.962 -47.486 45.574 1.00 41.24 87 GLU A O 1
ATOM 3663 N N . ASP B 1 91 ? 18.157 -48.872 46.862 1.00 39.64 88 ASP A N 1
ATOM 3664 C CA . ASP B 1 91 ? 16.975 -49.411 47.526 1.00 38.88 88 ASP A CA 1
ATOM 3665 C C . ASP B 1 91 ? 16.147 -48.323 48.219 1.00 38.71 88 ASP A C 1
ATOM 3666 O O . ASP B 1 91 ? 14.914 -48.370 48.209 1.00 42.32 88 ASP A O 1
ATOM 3671 N N . SER B 1 92 ? 16.789 -47.342 48.836 1.00 37.82 89 SER A N 1
ATOM 3672 C CA . SER B 1 92 ? 16.042 -46.309 49.561 1.00 37.38 89 SER A CA 1
ATOM 3673 C C . SER B 1 92 ? 15.423 -45.257 48.627 1.00 39.51 89 SER A C 1
ATOM 3674 O O . SER B 1 92 ? 14.487 -44.605 49.015 1.00 43.60 89 SER A O 1
ATOM 3677 N N . GLY B 1 93 ? 16.000 -45.072 47.438 1.00 45.01 90 GLY A N 1
ATOM 3678 C CA . GLY B 1 93 ? 15.582 -44.016 46.507 1.00 44.41 90 GLY A CA 1
ATOM 3679 C C . GLY B 1 93 ? 15.952 -42.615 46.938 1.00 46.65 90 GLY A C 1
ATOM 3680 O O . GLY B 1 93 ? 15.500 -41.639 46.334 1.00 47.19 90 GLY A O 1
ATOM 3681 N N . LEU B 1 94 ? 16.748 -42.498 47.999 1.00 48.52 91 LEU A N 1
ATOM 3682 C CA . LEU B 1 94 ? 17.081 -41.194 48.570 1.00 50.15 91 LEU A CA 1
ATOM 3683 C C . LEU B 1 94 ? 17.782 -40.342 47.514 1.00 47.47 91 LEU A C 1
ATOM 3684 O O . LEU B 1 94 ? 18.764 -40.774 46.939 1.00 45.06 91 LEU A O 1
ATOM 3689 N N . GLU B 1 95 ? 17.231 -39.164 47.231 1.00 53.54 92 GLU A N 1
ATOM 3690 C CA . GLU B 1 95 ? 17.811 -38.248 46.256 1.00 59.79 92 GLU A CA 1
ATOM 3691 C C . GLU B 1 95 ? 18.681 -37.266 47.011 1.00 56.76 92 GLU A C 1
ATOM 3692 O O . GLU B 1 95 ? 18.264 -36.681 48.014 1.00 55.12 92 GLU A O 1
ATOM 3698 N N . VAL B 1 96 ? 19.920 -37.144 46.566 1.00 58.52 93 VAL A N 1
ATOM 3699 C CA . VAL B 1 96 ? 20.856 -36.224 47.183 1.00 57.83 93 VAL A CA 1
ATOM 3700 C C . VAL B 1 96 ? 20.986 -35.032 46.264 1.00 58.22 93 VAL A C 1
ATOM 3701 O O . VAL B 1 96 ? 21.299 -35.195 45.081 1.00 63.32 93 VAL A O 1
ATOM 3705 N N . ASN B 1 97 ? 20.765 -33.848 46.819 1.00 57.43 94 ASN A N 1
ATOM 3706 C CA . ASN B 1 97 ? 20.907 -32.605 46.077 1.00 60.00 94 ASN A CA 1
ATOM 3707 C C . ASN B 1 97 ? 21.664 -31.571 46.905 1.00 63.41 94 ASN A C 1
ATOM 3708 O O . ASN B 1 97 ? 22.042 -31.830 48.061 1.00 60.35 94 ASN A O 1
ATOM 3713 N N . GLU B 1 98 ? 21.875 -30.396 46.314 1.00 62.98 95 GLU A N 1
ATOM 3714 C CA . GLU B 1 98 ? 22.669 -29.355 46.947 1.00 62.96 95 GLU A CA 1
ATOM 3715 C C . GLU B 1 98 ? 22.038 -28.918 48.263 1.00 58.37 95 GLU A C 1
ATOM 3716 O O . GLU B 1 98 ? 22.745 -28.587 49.214 1.00 60.58 95 GLU A O 1
ATOM 3722 N N . GLU B 1 99 ? 20.709 -28.948 48.327 1.00 57.62 96 GLU A N 1
ATOM 3723 C CA . GLU B 1 99 ? 19.984 -28.477 49.501 1.00 53.99 96 GLU A CA 1
ATOM 3724 C C . GLU B 1 99 ? 20.045 -29.435 50.697 1.00 53.45 96 GLU A C 1
ATOM 3725 O O . GLU B 1 99 ? 20.097 -28.988 51.832 1.00 51.73 96 GLU A O 1
ATOM 3727 N N . ASN B 1 100 ? 20.060 -30.744 50.457 1.00 50.47 97 ASN A N 1
ATOM 3728 C CA . ASN B 1 100 ? 20.074 -31.711 51.569 1.00 51.34 97 ASN A CA 1
ATOM 3729 C C . ASN B 1 100 ? 21.412 -32.441 51.817 1.00 46.68 97 ASN A C 1
ATOM 3730 O O . ASN B 1 100 ? 21.528 -33.182 52.784 1.00 47.52 97 ASN A O 1
ATOM 3735 N N . ALA B 1 101 ? 22.411 -32.237 50.961 1.00 40.98 98 ALA A N 1
ATOM 3736 C CA . ALA B 1 101 ? 23.657 -33.015 51.035 1.00 38.71 98 ALA A CA 1
ATOM 3737 C C . ALA B 1 101 ? 24.304 -32.981 52.431 1.00 38.69 98 ALA A C 1
ATOM 3738 O O . ALA B 1 101 ? 24.876 -33.979 52.862 1.00 37.03 98 ALA A O 1
ATOM 3740 N N . ALA B 1 102 ? 24.243 -31.830 53.080 1.00 37.45 99 ALA A N 1
ATOM 3741 C CA . ALA B 1 102 ? 24.870 -31.629 54.386 1.00 39.89 99 ALA A CA 1
ATOM 3742 C C . ALA B 1 102 ? 24.136 -32.329 55.512 1.00 37.88 99 ALA A C 1
ATOM 3743 O O . ALA B 1 102 ? 24.623 -32.351 56.649 1.00 39.11 99 ALA A O 1
ATOM 3745 N N . ARG B 1 103 ? 22.972 -32.900 55.194 1.00 37.87 100 ARG A N 1
ATOM 3746 C CA . ARG B 1 103 ? 22.126 -33.583 56.174 1.00 38.89 100 ARG A CA 1
ATOM 3747 C C . ARG B 1 103 ? 22.160 -35.104 56.021 1.00 33.64 100 ARG A C 1
ATOM 3748 O O . ARG B 1 103 ? 21.432 -35.819 56.715 1.00 36.74 100 ARG A O 1
ATOM 3756 N N . ILE B 1 104 ? 22.970 -35.587 55.093 1.00 35.76 101 ILE A N 1
ATOM 3757 C CA . ILE B 1 104 ? 23.061 -37.007 54.783 1.00 33.35 101 ILE A CA 1
ATOM 3758 C C . ILE B 1 104 ? 24.510 -37.450 54.892 1.00 31.72 101 ILE A C 1
ATOM 3759 O O . ILE B 1 104 ? 25.371 -36.984 54.128 1.00 30.23 101 ILE A O 1
ATOM 3764 N N . GLY B 1 105 ? 24.783 -38.347 55.848 1.00 29.18 102 GLY A N 1
ATOM 3765 C CA . GLY B 1 105 ? 26.128 -38.766 56.130 1.00 24.84 102 GLY A CA 1
ATOM 3766 C C . GLY B 1 105 ? 26.333 -40.267 56.078 1.00 28.23 102 GLY A C 1
ATOM 3767 O O . GLY B 1 105 ? 25.497 -41.009 55.555 1.00 29.70 102 GLY A O 1
ATOM 3768 N N . VAL B 1 106 ? 27.459 -40.706 56.616 1.00 26.24 103 VAL A N 1
ATOM 3769 C CA . VAL B 1 106 ? 27.921 -42.076 56.470 1.00 26.80 103 VAL A CA 1
ATOM 3770 C C . VAL B 1 106 ? 28.532 -42.503 57.774 1.00 27.11 103 VAL A C 1
ATOM 3771 O O . VAL B 1 106 ? 29.233 -41.709 58.390 1.00 26.65 103 VAL A O 1
ATOM 3775 N N . ALA B 1 107 ? 28.213 -43.722 58.190 1.00 24.67 104 ALA A N 1
ATOM 3776 C CA . ALA B 1 107 ? 28.858 -44.370 59.318 1.00 25.17 104 ALA A CA 1
ATOM 3777 C C . ALA B 1 107 ? 29.127 -45.826 58.947 1.00 23.37 104 ALA A C 1
ATOM 3778 O O . ALA B 1 107 ? 28.288 -46.710 59.132 1.00 24.90 104 ALA A O 1
ATOM 3780 N N . ILE B 1 108 ? 30.298 -46.086 58.410 1.00 23.19 105 ILE A N 1
ATOM 3781 C CA . ILE B 1 108 ? 30.633 -47.410 57.916 1.00 22.88 105 ILE A CA 1
ATOM 3782 C C . ILE B 1 108 ? 32.056 -47.747 58.247 1.00 23.91 105 ILE A C 1
ATOM 3783 O O . ILE B 1 108 ? 32.962 -46.917 58.075 1.00 25.63 105 ILE A O 1
ATOM 3788 N N . GLY B 1 109 ? 32.276 -48.964 58.750 1.00 23.79 106 GLY A N 1
ATOM 3789 C CA . GLY B 1 109 ? 33.615 -49.407 59.109 1.00 26.09 106 GLY A CA 1
ATOM 3790 C C . GLY B 1 109 ? 33.958 -50.821 58.724 1.00 25.06 106 GLY A C 1
ATOM 3791 O O . GLY B 1 109 ? 33.198 -51.500 58.027 1.00 22.68 106 GLY A O 1
ATOM 3792 N N . SER B 1 110 ? 35.088 -51.283 59.229 1.00 23.93 107 SER A N 1
ATOM 3793 C CA . SER B 1 110 ? 35.572 -52.616 59.053 1.00 23.53 107 SER A CA 1
ATOM 3794 C C . SER B 1 110 ? 36.382 -52.943 60.310 1.00 24.50 107 SER A C 1
ATOM 3795 O O . SER B 1 110 ? 36.894 -52.045 60.959 1.00 23.00 107 SER A O 1
ATOM 3798 N N . GLY B 1 111 ? 36.522 -54.224 60.601 1.00 25.63 108 GLY A N 1
ATOM 3799 C CA . GLY B 1 111 ? 37.292 -54.657 61.746 1.00 26.93 108 GLY A CA 1
ATOM 3800 C C . GLY B 1 111 ? 38.785 -54.643 61.506 1.00 27.10 108 GLY A C 1
ATOM 3801 O O . GLY B 1 111 ? 39.567 -54.273 62.374 1.00 28.41 108 GLY A O 1
ATOM 3802 N N . ILE B 1 112 ? 39.195 -55.076 60.307 1.00 29.21 109 ILE A N 1
ATOM 3803 C CA . ILE B 1 112 ? 40.594 -55.259 59.983 1.00 31.86 109 ILE A CA 1
ATOM 3804 C C . ILE B 1 112 ? 41.028 -54.448 58.756 1.00 33.45 109 ILE A C 1
ATOM 3805 O O . ILE B 1 112 ? 42.196 -54.094 58.612 1.00 36.37 109 ILE A O 1
ATOM 3810 N N . GLY B 1 113 ? 40.114 -54.156 57.861 1.00 31.11 110 GLY A N 1
ATOM 3811 C CA . GLY B 1 113 ? 40.517 -53.403 56.674 1.00 30.54 110 GLY A CA 1
ATOM 3812 C C . GLY B 1 113 ? 41.253 -54.224 55.638 1.00 29.26 110 GLY A C 1
ATOM 3813 O O . GLY B 1 113 ? 40.996 -55.409 55.456 1.00 27.93 110 GLY A O 1
ATOM 3814 N N . GLY B 1 114 ? 42.138 -53.547 54.915 1.00 29.78 111 GLY A N 1
ATOM 3815 C CA . GLY B 1 114 ? 42.594 -54.041 53.618 1.00 29.05 111 GLY A CA 1
ATOM 3816 C C . GLY B 1 114 ? 43.822 -54.917 53.727 1.00 27.35 111 GLY A C 1
ATOM 3817 O O . GLY B 1 114 ? 44.865 -54.577 53.195 1.00 27.18 111 GLY A O 1
ATOM 3818 N N . LEU B 1 115 ? 43.673 -56.090 54.346 1.00 27.24 112 LEU A N 1
ATOM 3819 C CA . LEU B 1 115 ? 44.783 -57.004 54.539 1.00 30.31 112 LEU A CA 1
ATOM 3820 C C . LEU B 1 115 ? 45.496 -57.413 53.249 1.00 30.94 112 LEU A C 1
ATOM 3821 O O . LEU B 1 115 ? 46.720 -57.431 53.194 1.00 30.35 112 LEU A O 1
ATOM 3826 N N . GLU B 1 116 ? 44.726 -57.765 52.247 1.00 31.32 113 GLU A N 1
ATOM 3827 C CA . GLU B 1 116 ? 45.313 -58.183 50.964 1.00 33.67 113 GLU A CA 1
ATOM 3828 C C . GLU B 1 116 ? 46.259 -57.130 50.398 1.00 32.12 113 GLU A C 1
ATOM 3829 O O . GLU B 1 116 ? 47.391 -57.436 50.056 1.00 34.15 113 GLU A O 1
ATOM 3835 N N . LEU B 1 117 ? 45.816 -55.887 50.328 1.00 29.54 114 LEU A N 1
ATOM 3836 C CA . LEU B 1 117 ? 46.668 -54.824 49.793 1.00 29.86 114 LEU A CA 1
ATOM 3837 C C . LEU B 1 117 ? 47.795 -54.419 50.757 1.00 29.05 114 LEU A C 1
ATOM 3838 O O . LEU B 1 117 ? 48.843 -53.943 50.339 1.00 28.81 114 LEU A O 1
ATOM 3843 N N . ILE B 1 118 ? 47.605 -54.616 52.060 1.00 27.10 115 ILE A N 1
ATOM 3844 C CA . ILE B 1 118 ? 48.719 -54.452 52.959 1.00 26.59 115 ILE A CA 1
ATOM 3845 C C . ILE B 1 118 ? 49.802 -55.513 52.721 1.00 26.98 115 ILE A C 1
ATOM 3846 O O . ILE B 1 118 ? 50.974 -55.189 52.636 1.00 27.82 115 ILE A O 1
ATOM 3851 N N . GLU B 1 119 ? 49.390 -56.771 52.610 1.00 30.16 116 GLU A N 1
ATOM 3852 C CA . GLU B 1 119 ? 50.277 -57.854 52.247 1.00 32.67 116 GLU A CA 1
ATOM 3853 C C . GLU B 1 119 ? 51.003 -57.527 50.943 1.00 33.48 116 GLU A C 1
ATOM 3854 O O . GLU B 1 119 ? 52.222 -57.670 50.851 1.00 34.72 116 GLU A O 1
ATOM 3860 N N . THR B 1 120 ? 50.262 -57.041 49.963 1.00 34.75 117 THR A N 1
ATOM 3861 C CA . THR B 1 120 ? 50.841 -56.735 48.657 1.00 36.99 117 THR A CA 1
ATOM 3862 C C . THR B 1 120 ? 51.845 -55.582 48.748 1.00 39.54 117 THR A C 1
ATOM 3863 O O . THR B 1 120 ? 52.891 -55.618 48.103 1.00 37.42 117 THR A O 1
ATOM 3867 N N . GLY B 1 121 ? 51.550 -54.596 49.594 1.00 37.17 118 GLY A N 1
ATOM 3868 C CA . GLY B 1 121 ? 52.439 -53.481 49.813 1.00 35.38 118 GLY A CA 1
ATOM 3869 C C . GLY B 1 121 ? 53.713 -53.897 50.511 1.00 35.02 118 GLY A C 1
ATOM 3870 O O . GLY B 1 121 ? 54.810 -53.464 50.153 1.00 30.38 118 GLY A O 1
ATOM 3871 N N . HIS B 1 122 ? 53.585 -54.742 51.524 1.00 36.95 119 HIS A N 1
ATOM 3872 C CA . HIS B 1 122 ? 54.762 -55.193 52.239 1.00 37.30 119 HIS A CA 1
ATOM 3873 C C . HIS B 1 122 ? 55.680 -56.034 51.343 1.00 37.12 119 HIS A C 1
ATOM 3874 O O . HIS B 1 122 ? 56.891 -55.883 51.391 1.00 35.62 119 HIS A O 1
ATOM 3881 N N . GLN B 1 123 ? 55.085 -56.921 50.559 1.00 35.40 120 GLN A N 1
ATOM 3882 C CA . GLN B 1 123 ? 55.825 -57.735 49.599 1.00 41.82 120 GLN A CA 1
ATOM 3883 C C . GLN B 1 123 ? 56.635 -56.846 48.652 1.00 38.60 120 GLN A C 1
ATOM 3884 O O . GLN B 1 123 ? 57.817 -57.099 48.426 1.00 40.08 120 GLN A O 1
ATOM 3890 N N . ALA B 1 124 ? 56.007 -55.798 48.137 1.00 36.47 121 ALA A N 1
ATOM 3891 C CA . ALA B 1 124 ? 56.671 -54.850 47.236 1.00 37.15 121 ALA A CA 1
ATOM 3892 C C . ALA B 1 124 ? 57.826 -54.139 47.921 1.00 38.24 121 ALA A C 1
ATOM 3893 O O . ALA B 1 124 ? 58.900 -53.981 47.354 1.00 37.83 121 ALA A O 1
ATOM 3895 N N . LEU B 1 125 ? 57.591 -53.708 49.158 1.00 33.59 122 LEU A N 1
ATOM 3896 C CA . LEU B 1 125 ? 58.614 -53.099 49.954 1.00 34.55 122 LEU A CA 1
ATOM 3897 C C . LEU B 1 125 ? 59.835 -53.990 50.103 1.00 34.76 122 LEU A C 1
ATOM 3898 O O . LEU B 1 125 ? 60.963 -53.527 49.930 1.00 37.56 122 LEU A O 1
ATOM 3903 N N . ILE B 1 126 ? 59.607 -55.251 50.441 1.00 34.62 123 ILE A N 1
ATOM 3904 C CA . ILE B 1 126 ? 60.683 -56.169 50.780 1.00 39.68 123 ILE A CA 1
ATOM 3905 C C . ILE B 1 126 ? 61.405 -56.640 49.533 1.00 43.45 123 ILE A C 1
ATOM 3906 O O . ILE B 1 126 ? 62.621 -56.767 49.548 1.00 46.70 123 ILE A O 1
ATOM 3911 N N . GLU B 1 127 ? 60.651 -56.872 48.467 1.00 46.32 124 GLU A N 1
ATOM 3912 C CA . GLU B 1 127 ? 61.217 -57.322 47.202 1.00 49.12 124 GLU A CA 1
ATOM 3913 C C . GLU B 1 127 ? 61.974 -56.206 46.496 1.00 47.75 124 GLU A C 1
ATOM 3914 O O . GLU B 1 127 ? 63.086 -56.417 46.032 1.00 50.25 124 GLU A O 1
ATOM 3920 N N . LYS B 1 128 ? 61.340 -55.050 46.355 1.00 44.10 125 LYS A N 1
ATOM 3921 C CA . LYS B 1 128 ? 61.847 -53.997 45.481 1.00 43.94 125 LYS A CA 1
ATOM 3922 C C . LYS B 1 128 ? 61.991 -52.631 46.139 1.00 44.85 125 LYS A C 1
ATOM 3923 O O . LYS B 1 128 ? 62.353 -51.668 45.477 1.00 47.85 125 LYS A O 1
ATOM 3929 N N . GLY B 1 129 ? 61.698 -52.521 47.426 1.00 41.22 126 GLY A N 1
ATOM 3930 C CA . GLY B 1 129 ? 61.896 -51.258 48.099 1.00 35.99 126 GLY A CA 1
ATOM 3931 C C . GLY B 1 129 ? 60.714 -50.310 48.029 1.00 37.07 126 GLY A C 1
ATOM 3932 O O . GLY B 1 129 ? 59.738 -50.547 47.300 1.00 34.82 126 GLY A O 1
ATOM 3933 N N . PRO B 1 130 ? 60.798 -49.207 48.779 1.00 36.80 127 PRO A N 1
ATOM 3934 C CA . PRO B 1 130 ? 59.705 -48.287 48.951 1.00 38.83 127 PRO A CA 1
ATOM 3935 C C . PRO B 1 130 ? 59.127 -47.709 47.652 1.00 41.86 127 PRO A C 1
ATOM 3936 O O . PRO B 1 130 ? 57.946 -47.421 47.607 1.00 43.44 127 PRO A O 1
ATOM 3940 N N . ARG B 1 131 ? 59.947 -47.555 46.623 1.00 45.85 128 ARG A N 1
ATOM 3941 C CA . ARG B 1 131 ? 59.470 -46.982 45.351 1.00 44.23 128 ARG A CA 1
ATOM 3942 C C . ARG B 1 131 ? 58.451 -47.873 44.624 1.00 39.36 128 ARG A C 1
ATOM 3943 O O . ARG B 1 131 ? 57.677 -47.401 43.804 1.00 41.59 128 ARG A O 1
ATOM 3945 N N . LYS B 1 132 ? 58.425 -49.158 44.963 1.00 38.75 129 LYS A N 1
ATOM 3946 C CA . LYS B 1 132 ? 57.474 -50.088 44.379 1.00 35.86 129 LYS A CA 1
ATOM 3947 C C . LYS B 1 132 ? 56.118 -50.116 45.099 1.00 40.09 129 LYS A C 1
ATOM 3948 O O . LYS B 1 132 ? 55.189 -50.732 44.602 1.00 38.20 129 LYS A O 1
ATOM 3954 N N . VAL B 1 133 ? 56.003 -49.505 46.275 1.00 34.25 130 VAL A N 1
ATOM 3955 C CA . VAL B 1 133 ? 54.714 -49.456 46.980 1.00 35.16 130 VAL A CA 1
ATOM 3956 C C . VAL B 1 133 ? 53.714 -48.556 46.269 1.00 35.47 130 VAL A C 1
ATOM 3957 O O . VAL B 1 133 ? 54.070 -47.491 45.797 1.00 41.79 130 VAL A O 1
ATOM 3961 N N . SER B 1 134 ? 52.463 -48.999 46.181 1.00 35.59 131 SER A N 1
ATOM 3962 C CA . SER B 1 134 ? 51.421 -48.255 45.492 1.00 36.00 131 SER A CA 1
ATOM 3963 C C . SER B 1 134 ? 51.219 -46.876 46.089 1.00 36.17 131 SER A C 1
ATOM 3964 O O . SER B 1 134 ? 51.154 -46.724 47.316 1.00 33.50 131 SER A O 1
ATOM 3967 N N . PRO B 1 135 ? 51.086 -45.861 45.232 1.00 35.89 132 PRO A N 1
ATOM 3968 C CA . PRO B 1 135 ? 50.699 -44.522 45.691 1.00 36.43 132 PRO A CA 1
ATOM 3969 C C . PRO B 1 135 ? 49.375 -44.506 46.447 1.00 35.44 132 PRO A C 1
ATOM 3970 O O . PRO B 1 135 ? 49.171 -43.625 47.259 1.00 38.15 132 PRO A O 1
ATOM 3974 N N . PHE B 1 136 ? 48.508 -45.482 46.183 1.00 34.46 133 PHE A N 1
ATOM 3975 C CA . PHE B 1 136 ? 47.221 -45.572 46.849 1.00 35.43 133 PHE A CA 1
ATOM 3976 C C . PHE B 1 136 ? 47.255 -46.490 48.076 1.00 32.37 133 PHE A C 1
ATOM 3977 O O . PHE B 1 136 ? 46.209 -46.829 48.607 1.00 33.65 133 PHE A O 1
ATOM 3985 N N . PHE B 1 137 ? 48.437 -46.877 48.528 1.00 30.48 134 PHE A N 1
ATOM 3986 C CA . PHE B 1 137 ? 48.543 -47.792 49.651 1.00 31.56 134 PHE A CA 1
ATOM 3987 C C . PHE B 1 137 ? 47.596 -47.413 50.792 1.00 28.68 134 PHE A C 1
ATOM 3988 O O . PHE B 1 137 ? 46.761 -48.228 51.219 1.00 30.52 134 PHE A O 1
ATOM 3996 N N . VAL B 1 138 ? 47.708 -46.194 51.280 1.00 31.83 135 VAL A N 1
ATOM 3997 C CA . VAL B 1 138 ? 46.974 -45.803 52.501 1.00 31.14 135 VAL A CA 1
ATOM 3998 C C . VAL B 1 138 ? 45.460 -45.697 52.274 1.00 31.40 135 VAL A C 1
ATOM 3999 O O . VAL B 1 138 ? 44.700 -46.343 52.956 1.00 29.87 135 VAL A O 1
ATOM 4003 N N . PRO B 1 139 ? 45.017 -44.906 51.278 1.00 29.42 136 PRO A N 1
ATOM 4004 C CA . PRO B 1 139 ? 43.595 -44.839 51.020 1.00 30.48 136 PRO A CA 1
ATOM 4005 C C . PRO B 1 139 ? 42.974 -46.181 50.671 1.00 25.89 136 PRO A C 1
ATOM 4006 O O . PRO B 1 139 ? 41.766 -46.370 50.868 1.00 28.38 136 PRO A O 1
ATOM 4010 N N . SER B 1 140 ? 43.760 -47.125 50.191 1.00 25.05 137 SER A N 1
ATOM 4011 C CA . SER B 1 140 ? 43.208 -48.387 49.732 1.00 26.71 137 SER A CA 1
ATOM 4012 C C . SER B 1 140 ? 43.030 -49.364 50.851 1.00 26.08 137 SER A C 1
ATOM 4013 O O . SER B 1 140 ? 42.349 -50.372 50.666 1.00 27.71 137 SER A O 1
ATOM 4016 N N . THR B 1 141 ? 43.609 -49.071 52.015 1.00 27.10 138 THR A N 1
ATOM 4017 C CA . THR B 1 141 ? 43.707 -50.068 53.053 1.00 28.19 138 THR A CA 1
ATOM 4018 C C . THR B 1 141 ? 43.069 -49.679 54.385 1.00 27.25 138 THR A C 1
ATOM 4019 O O . THR B 1 141 ? 42.642 -50.576 55.118 1.00 29.25 138 THR A O 1
ATOM 4023 N N . ILE B 1 142 ? 43.007 -48.391 54.691 1.00 28.59 139 ILE A N 1
ATOM 4024 C CA . ILE B 1 142 ? 42.575 -47.972 56.046 1.00 32.99 139 ILE A CA 1
ATOM 4025 C C . ILE B 1 142 ? 41.063 -48.022 56.155 1.00 32.25 139 ILE A C 1
ATOM 4026 O O . ILE B 1 142 ? 40.334 -47.916 55.173 1.00 26.76 139 ILE A O 1
ATOM 4031 N N . VAL B 1 143 ? 40.586 -48.232 57.377 1.00 26.48 140 VAL A N 1
ATOM 4032 C CA . VAL B 1 143 ? 39.223 -48.708 57.571 1.00 25.52 140 VAL A CA 1
ATOM 4033 C C . VAL B 1 143 ? 38.154 -47.675 57.344 1.00 24.99 140 VAL A C 1
ATOM 4034 O O . VAL B 1 143 ? 37.005 -48.065 57.275 1.00 33.47 140 VAL A O 1
ATOM 4038 N N . ASN B 1 144 ? 38.494 -46.378 57.298 1.00 23.54 141 ASN A N 1
ATOM 4039 C CA . ASN B 1 144 ? 37.495 -45.341 57.172 1.00 23.14 141 ASN A CA 1
ATOM 4040 C C . ASN B 1 144 ? 37.191 -45.051 55.701 1.00 24.09 141 ASN A C 1
ATOM 4041 O O . ASN B 1 144 ? 36.369 -44.199 55.408 1.00 26.52 141 ASN A O 1
ATOM 4046 N N . MET B 1 145 ? 37.887 -45.730 54.837 1.00 26.16 142 MET A N 1
ATOM 4047 C CA . MET B 1 145 ? 37.764 -45.411 53.403 1.00 26.14 142 MET A CA 1
ATOM 4048 C C . MET B 1 145 ? 36.520 -45.953 52.713 1.00 29.40 142 MET A C 1
ATOM 4049 O O . MET B 1 145 ? 36.289 -45.606 51.519 1.00 27.01 142 MET A O 1
ATOM 4054 N N . ILE B 1 146 ? 35.711 -46.786 53.376 1.00 26.58 143 ILE A N 1
ATOM 4055 C CA . ILE B 1 146 ? 34.417 -47.114 52.806 1.00 27.77 143 ILE A CA 1
ATOM 4056 C C . ILE B 1 146 ? 33.535 -45.884 52.915 1.00 29.32 143 ILE A C 1
ATOM 4057 O O . ILE B 1 146 ? 32.895 -45.457 51.953 1.00 25.87 143 ILE A O 1
ATOM 4062 N N . ALA B 1 147 ? 33.494 -45.319 54.123 1.00 26.40 144 ALA A N 1
ATOM 4063 C CA . ALA B 1 147 ? 32.779 -44.079 54.359 1.00 26.62 144 ALA A CA 1
ATOM 4064 C C . ALA B 1 147 ? 33.272 -42.925 53.469 1.00 25.77 144 ALA A C 1
ATOM 4065 O O . ALA B 1 147 ? 32.468 -42.194 52.897 1.00 30.96 144 ALA A O 1
ATOM 4067 N N . GLY B 1 148 ? 34.593 -42.810 53.343 1.00 26.74 145 GLY A N 1
ATOM 4068 C CA . GLY B 1 148 ? 35.224 -41.779 52.571 1.00 28.07 145 GLY A CA 1
ATOM 4069 C C . GLY B 1 148 ? 34.810 -41.906 51.090 1.00 25.19 145 GLY A C 1
ATOM 4070 O O . GLY B 1 148 ? 34.247 -40.978 50.533 1.00 27.36 145 GLY A O 1
ATOM 4071 N N . ASN B 1 149 ? 35.006 -43.079 50.529 1.00 28.39 146 ASN A N 1
ATOM 4072 C CA . ASN B 1 149 ? 34.720 -43.280 49.078 1.00 27.64 146 ASN A CA 1
ATOM 4073 C C . ASN B 1 149 ? 33.260 -43.153 48.780 1.00 30.66 146 ASN A C 1
ATOM 4074 O O . ASN B 1 149 ? 32.864 -42.566 47.768 1.00 29.94 146 ASN A O 1
ATOM 4079 N N . LEU B 1 150 ? 32.412 -43.711 49.639 1.00 28.48 147 LEU A N 1
ATOM 4080 C CA . LEU B 1 150 ? 30.984 -43.610 49.396 1.00 30.53 147 LEU A CA 1
ATOM 4081 C C . LEU B 1 150 ? 30.534 -42.157 49.472 1.00 31.95 147 LEU A C 1
ATOM 4082 O O . LEU B 1 150 ? 29.731 -41.721 48.653 1.00 35.05 147 LEU A O 1
ATOM 4087 N N . SER B 1 151 ? 31.038 -41.406 50.449 1.00 29.66 148 SER A N 1
ATOM 4088 C CA . SER B 1 151 ? 30.693 -39.991 50.592 1.00 29.82 148 SER A CA 1
ATOM 4089 C C . SER B 1 151 ? 31.036 -39.209 49.316 1.00 31.24 148 SER A C 1
ATOM 4090 O O . SER B 1 151 ? 30.218 -38.424 48.829 1.00 30.50 148 SER A O 1
ATOM 4093 N N . ILE B 1 152 ? 32.224 -39.468 48.802 1.00 30.93 149 ILE A N 1
ATOM 4094 C CA . ILE B 1 152 ? 32.746 -38.794 47.607 1.00 34.38 149 ILE A CA 1
ATOM 4095 C C . ILE B 1 152 ? 31.929 -39.199 46.383 1.00 33.33 149 ILE A C 1
ATOM 4096 O O . ILE B 1 152 ? 31.463 -38.338 45.641 1.00 36.63 149 ILE A O 1
ATOM 4101 N N . MET B 1 153 ? 31.720 -40.497 46.212 1.00 37.03 150 MET A N 1
ATOM 4102 C CA . MET B 1 153 ? 30.969 -41.018 45.056 1.00 38.04 150 MET A CA 1
ATOM 4103 C C . MET B 1 153 ? 29.532 -40.491 44.995 1.00 38.91 150 MET A C 1
ATOM 4104 O O . MET B 1 153 ? 29.019 -40.207 43.898 1.00 41.39 150 MET A O 1
ATOM 4109 N N . ARG B 1 154 ? 28.886 -40.340 46.157 1.00 34.32 151 ARG A N 1
ATOM 4110 C CA . ARG B 1 154 ? 27.460 -39.976 46.226 1.00 34.07 151 ARG A CA 1
ATOM 4111 C C . ARG B 1 154 ? 27.118 -38.591 46.762 1.00 30.70 151 ARG A C 1
ATOM 4112 O O . ARG B 1 154 ? 25.946 -38.245 46.888 1.00 35.39 151 ARG A O 1
ATOM 4120 N N . GLY B 1 155 ? 28.123 -37.763 47.028 1.00 30.39 152 GLY A N 1
ATOM 4121 C CA . GLY B 1 155 ? 27.890 -36.373 47.398 1.00 29.49 152 GLY A CA 1
ATOM 4122 C C . GLY B 1 155 ? 27.339 -36.194 48.800 1.00 31.23 152 GLY A C 1
ATOM 4123 O O . GLY B 1 155 ? 26.540 -35.292 49.057 1.00 34.35 152 GLY A O 1
ATOM 4124 N N . LEU B 1 156 ? 27.768 -37.052 49.721 1.00 32.59 153 LEU A N 1
ATOM 4125 C CA . LEU B 1 156 ? 27.201 -37.062 51.077 1.00 33.12 153 LEU A CA 1
ATOM 4126 C C . LEU B 1 156 ? 28.077 -36.247 52.028 1.00 31.76 153 LEU A C 1
ATOM 4127 O O . LEU B 1 156 ? 29.220 -36.617 52.280 1.00 32.36 153 LEU A O 1
ATOM 4132 N N . ARG B 1 157 ? 27.537 -35.147 52.537 1.00 31.77 154 ARG A N 1
ATOM 4133 C CA . ARG B 1 157 ? 28.341 -34.151 53.209 1.00 29.90 154 ARG A CA 1
ATOM 4134 C C . ARG B 1 157 ? 27.979 -34.075 54.679 1.00 29.17 154 ARG A C 1
ATOM 4135 O O . ARG B 1 157 ? 28.466 -33.189 55.375 1.00 29.08 154 ARG A O 1
ATOM 4143 N N . GLY B 1 158 ? 27.127 -34.992 55.130 1.00 27.67 155 GLY A N 1
ATOM 4144 C CA . GLY B 1 158 ? 26.732 -35.041 56.541 1.00 29.21 155 GLY A CA 1
ATOM 4145 C C . GLY B 1 158 ? 27.857 -35.661 57.348 1.00 26.14 155 GLY A C 1
ATOM 4146 O O . GLY B 1 158 ? 28.933 -35.924 56.835 1.00 29.61 155 GLY A O 1
ATOM 4147 N N . PRO B 1 159 ? 27.634 -35.887 58.653 1.00 30.72 156 PRO A N 1
ATOM 4148 C CA . PRO B 1 159 ? 28.668 -36.547 59.462 1.00 29.13 156 PRO A CA 1
ATOM 4149 C C . PRO B 1 159 ? 29.267 -37.804 58.791 1.00 29.35 156 PRO A C 1
ATOM 4150 O O . PRO B 1 159 ? 28.548 -38.626 58.210 1.00 29.73 156 PRO A O 1
ATOM 4154 N N . ASN B 1 160 ? 30.588 -37.911 58.831 1.00 27.79 157 ASN A N 1
ATOM 4155 C CA . ASN B 1 160 ? 31.319 -38.967 58.156 1.00 29.48 157 ASN A CA 1
ATOM 4156 C C . ASN B 1 160 ? 32.164 -39.681 59.196 1.00 29.04 157 ASN A C 1
ATOM 4157 O O . ASN B 1 160 ? 33.179 -39.164 59.589 1.00 27.48 157 ASN A O 1
ATOM 4162 N N . ILE B 1 161 ? 31.751 -40.885 59.600 1.00 26.59 158 ILE A N 1
ATOM 4163 C CA . ILE B 1 161 ? 32.483 -41.634 60.580 1.00 27.04 158 ILE A CA 1
ATOM 4164 C C . ILE B 1 161 ? 32.635 -43.082 60.199 1.00 26.90 158 ILE A C 1
ATOM 4165 O O . ILE B 1 161 ? 31.979 -43.610 59.298 1.00 25.08 158 ILE A O 1
ATOM 4170 N N . ALA B 1 162 ? 33.546 -43.735 60.871 1.00 24.26 159 ALA A N 1
ATOM 4171 C CA . ALA B 1 162 ? 33.798 -45.132 60.707 1.00 23.75 159 ALA A CA 1
ATOM 4172 C C . ALA B 1 162 ? 34.160 -45.663 62.097 1.00 25.21 159 ALA A C 1
ATOM 4173 O O . ALA B 1 162 ? 35.198 -45.342 62.596 1.00 24.54 159 ALA A O 1
ATOM 4175 N N . ILE B 1 163 ? 33.292 -46.478 62.657 1.00 23.82 160 ILE A N 1
ATOM 4176 C CA . ILE B 1 163 ? 33.603 -47.190 63.891 1.00 26.55 160 ILE A CA 1
ATOM 4177 C C . ILE B 1 163 ? 34.245 -48.526 63.557 1.00 25.55 160 ILE A C 1
ATOM 4178 O O . ILE B 1 163 ? 33.808 -49.201 62.625 1.00 28.54 160 ILE A O 1
ATOM 4183 N N . SER B 1 164 ? 35.318 -48.885 64.252 1.00 23.26 161 SER A N 1
ATOM 4184 C CA . SER B 1 164 ? 36.044 -50.118 64.030 1.00 21.75 161 SER A CA 1
ATOM 4185 C C . SER B 1 164 ? 36.223 -50.818 65.353 1.00 24.81 161 SER A C 1
ATOM 4186 O O . SER B 1 164 ? 37.197 -50.521 66.040 1.00 24.20 161 SER A O 1
ATOM 4189 N N . THR B 1 165 ? 35.337 -51.776 65.618 1.00 24.25 162 THR A N 1
ATOM 4190 C CA . THR B 1 165 ? 35.253 -52.464 66.926 1.00 26.57 162 THR A CA 1
ATOM 4191 C C . THR B 1 165 ? 35.171 -53.954 66.676 1.00 25.85 162 THR A C 1
ATOM 4192 O O . THR B 1 165 ? 34.288 -54.644 67.181 1.00 25.31 162 THR A O 1
ATOM 4196 N N . ALA B 1 166 ? 36.120 -54.447 65.884 1.00 27.96 163 ALA A N 1
ATOM 4197 C CA . ALA B 1 166 ? 36.206 -55.865 65.582 1.00 28.62 163 ALA A CA 1
ATOM 4198 C C . ALA B 1 166 ? 34.838 -56.409 65.138 1.00 29.57 163 ALA A C 1
ATOM 4199 O O . ALA B 1 166 ? 34.203 -55.823 64.243 1.00 31.39 163 ALA A O 1
ATOM 4201 N N . CYS B 1 167 ? 34.371 -57.484 65.763 1.00 28.57 164 CYS A N 1
ATOM 4202 C CA . CYS B 1 167 ? 33.071 -58.116 65.489 1.00 29.48 164 CYS A CA 1
ATOM 4203 C C . CYS B 1 167 ? 31.814 -57.273 65.689 1.00 29.12 164 CYS A C 1
ATOM 4204 O O . CYS B 1 167 ? 30.756 -57.637 65.178 1.00 30.32 164 CYS A O 1
ATOM 4207 N N . THR B 1 168 ? 31.927 -56.165 66.423 1.00 27.16 165 THR A N 1
ATOM 4208 C CA . THR B 1 168 ? 30.816 -55.335 66.760 1.00 26.59 165 THR A CA 1
ATOM 4209 C C . THR B 1 168 ? 30.645 -54.155 65.797 1.00 25.26 165 THR A C 1
ATOM 4210 O O . THR B 1 168 ? 29.682 -53.404 65.856 1.00 24.76 165 THR A O 1
ATOM 4214 N N . THR B 1 169 ? 31.584 -54.048 64.869 1.00 26.92 166 THR A N 1
ATOM 4215 C CA . THR B 1 169 ? 31.688 -52.913 63.976 1.00 26.53 166 THR A CA 1
ATOM 4216 C C . THR B 1 169 ? 30.352 -52.542 63.347 1.00 23.27 166 THR A C 1
ATOM 4217 O O . THR B 1 169 ? 29.921 -51.399 63.396 1.00 22.13 166 THR A O 1
ATOM 4221 N N . GLY B 1 170 ? 29.728 -53.496 62.681 1.00 27.10 167 GLY A N 1
ATOM 4222 C CA . GLY B 1 170 ? 28.578 -53.170 61.810 1.00 24.60 167 GLY A CA 1
ATOM 4223 C C . GLY B 1 170 ? 27.417 -52.701 62.617 1.00 24.72 167 GLY A C 1
ATOM 4224 O O . GLY B 1 170 ? 26.667 -51.828 62.238 1.00 26.13 167 GLY A O 1
ATOM 4225 N N . LEU B 1 171 ? 27.342 -53.240 63.842 1.00 24.82 168 LEU A N 1
ATOM 4226 C CA . LEU B 1 171 ? 26.296 -52.899 64.760 1.00 26.00 168 LEU A CA 1
ATOM 4227 C C . LEU B 1 171 ? 26.518 -51.493 65.345 1.00 22.90 168 LEU A C 1
ATOM 4228 O O . LEU B 1 171 ? 25.589 -50.674 65.355 1.00 21.65 168 LEU A O 1
ATOM 4233 N N . HIS B 1 172 ? 27.722 -51.221 65.829 1.00 24.34 169 HIS A N 1
ATOM 4234 C CA . HIS B 1 172 ? 28.064 -49.921 66.368 1.00 23.99 169 HIS A CA 1
ATOM 4235 C C . HIS B 1 172 ? 27.853 -48.803 65.385 1.00 22.70 169 HIS A C 1
ATOM 4236 O O . HIS B 1 172 ? 27.305 -47.762 65.712 1.00 21.67 169 HIS A O 1
ATOM 4243 N N . ASN B 1 173 ? 28.260 -49.019 64.135 1.00 23.17 170 ASN A N 1
ATOM 4244 C CA . ASN B 1 173 ? 27.976 -47.991 63.157 1.00 21.07 170 ASN A CA 1
ATOM 4245 C C . ASN B 1 173 ? 26.510 -47.662 62.973 1.00 21.61 170 ASN A C 1
ATOM 4246 O O . ASN B 1 173 ? 26.140 -46.511 62.878 1.00 23.28 170 ASN A O 1
ATOM 4251 N N . ILE B 1 174 ? 25.664 -48.688 62.910 1.00 23.73 171 ILE A N 1
ATOM 4252 C CA . ILE B 1 174 ? 24.231 -48.490 62.777 1.00 26.54 171 ILE A CA 1
ATOM 4253 C C . ILE B 1 174 ? 23.712 -47.770 64.023 1.00 21.99 171 ILE A C 1
ATOM 4254 O O . ILE B 1 174 ? 22.933 -46.832 63.941 1.00 23.18 171 ILE A O 1
ATOM 4259 N N . GLY B 1 175 ? 24.149 -48.191 65.188 1.00 25.75 172 GLY A N 1
ATOM 4260 C CA . GLY B 1 175 ? 23.634 -47.570 66.363 1.00 23.62 172 GLY A CA 1
ATOM 4261 C C . GLY B 1 175 ? 23.975 -46.111 66.507 1.00 24.44 172 GLY A C 1
ATOM 4262 O O . GLY B 1 175 ? 23.126 -45.295 66.821 1.00 25.70 172 GLY A O 1
ATOM 4263 N N . HIS B 1 176 ? 25.223 -45.786 66.243 1.00 25.61 173 HIS A N 1
ATOM 4264 C CA . HIS B 1 176 ? 25.659 -44.428 66.309 1.00 23.80 173 HIS A CA 1
ATOM 4265 C C . HIS B 1 176 ? 25.116 -43.576 65.210 1.00 27.27 173 HIS A C 1
ATOM 4266 O O . HIS B 1 176 ? 24.873 -42.364 65.398 1.00 28.58 173 HIS A O 1
ATOM 4273 N N . ALA B 1 177 ? 24.933 -44.178 64.034 1.00 25.73 174 ALA A N 1
ATOM 4274 C CA . ALA B 1 177 ? 24.212 -43.469 62.997 1.00 26.70 174 ALA A CA 1
ATOM 4275 C C . ALA B 1 177 ? 22.823 -43.065 63.448 1.00 26.64 174 ALA A C 1
ATOM 4276 O O . ALA B 1 177 ? 22.422 -41.914 63.294 1.00 28.33 174 ALA A O 1
ATOM 4278 N N . ALA B 1 178 ? 22.106 -43.976 64.104 1.00 29.24 175 ALA A N 1
ATOM 4279 C CA . ALA B 1 178 ? 20.807 -43.660 64.659 1.00 28.32 175 ALA A CA 1
ATOM 4280 C C . ALA B 1 178 ? 20.909 -42.558 65.714 1.00 30.77 175 ALA A C 1
ATOM 4281 O O . ALA B 1 178 ? 20.078 -41.639 65.720 1.00 30.27 175 ALA A O 1
ATOM 4283 N N A ARG B 1 179 ? 21.894 -42.662 66.606 0.70 30.76 176 ARG A N 1
ATOM 4284 N N B ARG B 1 179 ? 21.892 -42.660 66.605 0.30 29.32 176 ARG A N 1
ATOM 4285 C CA A ARG B 1 179 ? 22.117 -41.640 67.635 0.70 31.98 176 ARG A CA 1
ATOM 4286 C CA B ARG B 1 179 ? 22.117 -41.636 67.629 0.30 29.13 176 ARG A CA 1
ATOM 4287 C C A ARG B 1 179 ? 22.322 -40.247 67.019 0.70 33.37 176 ARG A C 1
ATOM 4288 C C B ARG B 1 179 ? 22.317 -40.247 67.011 0.30 31.12 176 ARG A C 1
ATOM 4289 O O A ARG B 1 179 ? 21.748 -39.263 67.487 0.70 31.14 176 ARG A O 1
ATOM 4290 O O B ARG B 1 179 ? 21.745 -39.264 67.481 0.30 30.53 176 ARG A O 1
ATOM 4305 N N . MET B 1 180 ? 23.101 -40.179 65.936 1.00 33.13 177 MET A N 1
ATOM 4306 C CA . MET B 1 180 ? 23.416 -38.900 65.294 1.00 31.72 177 MET A CA 1
ATOM 4307 C C . MET B 1 180 ? 22.179 -38.308 64.624 1.00 33.76 177 MET A C 1
ATOM 4308 O O . MET B 1 180 ? 21.960 -37.098 64.691 1.00 32.61 177 MET A O 1
ATOM 4313 N N . ILE B 1 181 ? 21.339 -39.160 64.023 1.00 32.17 178 ILE A N 1
ATOM 4314 C CA . ILE B 1 181 ? 20.065 -38.681 63.462 1.00 37.22 178 ILE A CA 1
ATOM 4315 C C . ILE B 1 181 ? 19.132 -38.197 64.577 1.00 35.61 178 ILE A C 1
ATOM 4316 O O . ILE B 1 181 ? 18.625 -37.078 64.544 1.00 37.67 178 ILE A O 1
ATOM 4321 N N . ALA B 1 182 ? 18.957 -39.020 65.606 1.00 37.59 179 ALA A N 1
ATOM 4322 C CA . ALA B 1 182 ? 18.198 -38.614 66.778 1.00 35.34 179 ALA A CA 1
ATOM 4323 C C . ALA B 1 182 ? 18.663 -37.269 67.386 1.00 35.13 179 ALA A C 1
ATOM 4324 O O . ALA B 1 182 ? 17.836 -36.462 67.807 1.00 35.60 179 ALA A O 1
ATOM 4326 N N . TYR B 1 183 ? 19.967 -37.036 67.412 1.00 34.74 180 TYR A N 1
ATOM 4327 C CA . TYR B 1 183 ? 20.545 -35.852 68.053 1.00 32.54 180 TYR A CA 1
ATOM 4328 C C . TYR B 1 183 ? 20.351 -34.591 67.217 1.00 35.45 180 TYR A C 1
ATOM 4329 O O . TYR B 1 183 ? 20.380 -33.481 67.749 1.00 36.36 180 TYR A O 1
ATOM 4338 N N . GLY B 1 184 ? 20.177 -34.766 65.910 1.00 33.61 181 GLY A N 1
ATOM 4339 C CA . GLY B 1 184 ? 20.003 -33.662 64.979 1.00 33.33 181 GLY A CA 1
ATOM 4340 C C . GLY B 1 184 ? 21.160 -33.383 64.039 1.00 34.90 181 GLY A C 1
ATOM 4341 O O . GLY B 1 184 ? 21.078 -32.436 63.256 1.00 37.50 181 GLY A O 1
ATOM 4342 N N . ASP B 1 185 ? 22.230 -34.196 64.083 1.00 31.92 182 ASP A N 1
ATOM 4343 C CA . ASP B 1 185 ? 23.402 -33.960 63.244 1.00 33.46 182 ASP A CA 1
ATOM 4344 C C . ASP B 1 185 ? 23.101 -34.283 61.789 1.00 31.72 182 ASP A C 1
ATOM 4345 O O . ASP B 1 185 ? 23.824 -33.861 60.894 1.00 34.20 182 ASP A O 1
ATOM 4350 N N . ALA B 1 186 ? 22.091 -35.120 61.562 1.00 32.57 183 ALA A N 1
ATOM 4351 C CA . ALA B 1 186 ? 21.781 -35.581 60.204 1.00 31.06 183 ALA A CA 1
ATOM 4352 C C . ALA B 1 186 ? 20.310 -35.950 60.115 1.00 33.83 183 ALA A C 1
ATOM 4353 O O . ALA B 1 186 ? 19.684 -36.234 61.125 1.00 30.85 183 ALA A O 1
ATOM 4355 N N . ASP B 1 187 ? 19.773 -35.966 58.892 1.00 31.64 184 ASP A N 1
ATOM 4356 C CA . ASP B 1 187 ? 18.437 -36.476 58.630 1.00 34.19 184 ASP A CA 1
ATOM 4357 C C . ASP B 1 187 ? 18.456 -37.891 58.087 1.00 31.96 184 ASP A C 1
ATOM 4358 O O . ASP B 1 187 ? 17.449 -38.593 58.165 1.00 33.54 184 ASP A O 1
ATOM 4363 N N . ALA B 1 188 ? 19.588 -38.284 57.521 1.00 32.16 185 ALA A N 1
ATOM 4364 C CA . ALA B 1 188 ? 19.780 -39.628 57.024 1.00 30.95 185 ALA A CA 1
ATOM 4365 C C . ALA B 1 188 ? 21.218 -40.006 57.159 1.00 30.09 185 ALA A C 1
ATOM 4366 O O . ALA B 1 188 ? 22.106 -39.139 57.125 1.00 31.79 185 ALA A O 1
ATOM 4368 N N . MET B 1 189 ? 21.457 -41.307 57.266 1.00 29.73 186 MET A N 1
ATOM 4369 C CA . MET B 1 189 ? 22.781 -41.864 57.366 1.00 26.09 186 MET A CA 1
ATOM 4370 C C . MET B 1 189 ? 22.845 -43.198 56.657 1.00 26.64 186 MET A C 1
ATOM 4371 O O . MET B 1 189 ? 21.940 -44.016 56.762 1.00 28.93 186 MET A O 1
ATOM 4376 N N . VAL B 1 190 ? 23.911 -43.411 55.900 1.00 28.37 187 VAL A N 1
ATOM 4377 C CA . VAL B 1 190 ? 24.227 -44.708 55.362 1.00 27.36 187 VAL A CA 1
ATOM 4378 C C . VAL B 1 190 ? 25.223 -45.378 56.287 1.00 29.85 187 VAL A C 1
ATOM 4379 O O . VAL B 1 190 ? 26.347 -44.884 56.436 1.00 29.30 187 VAL A O 1
ATOM 4383 N N . ALA B 1 191 ? 24.847 -46.534 56.839 1.00 26.76 188 ALA A N 1
ATOM 4384 C CA . ALA B 1 191 ? 25.587 -47.130 57.941 1.00 26.41 188 ALA A CA 1
ATOM 4385 C C . ALA B 1 191 ? 25.748 -48.658 57.896 1.00 25.02 188 ALA A C 1
ATOM 4386 O O . ALA B 1 191 ? 24.879 -49.396 57.439 1.00 24.55 188 ALA A O 1
ATOM 4388 N N . GLY B 1 192 ? 26.851 -49.144 58.432 1.00 24.45 189 GLY A N 1
ATOM 4389 C CA . GLY B 1 192 ? 27.094 -50.580 58.484 1.00 23.95 189 GLY A CA 1
ATOM 4390 C C . GLY B 1 192 ? 28.564 -50.912 58.513 1.00 22.73 189 GLY A C 1
ATOM 4391 O O . GLY B 1 192 ? 29.372 -50.176 59.080 1.00 27.71 189 GLY A O 1
ATOM 4392 N N . GLY B 1 193 ? 28.899 -52.070 57.965 1.00 24.74 190 GLY A N 1
ATOM 4393 C CA . GLY B 1 193 ? 30.266 -52.537 57.917 1.00 24.01 190 GLY A CA 1
ATOM 4394 C C . GLY B 1 193 ? 30.583 -53.502 56.780 1.00 24.81 190 GLY A C 1
ATOM 4395 O O . GLY B 1 193 ? 29.662 -54.046 56.155 1.00 25.29 190 GLY A O 1
ATOM 4396 N N . ALA B 1 194 ? 31.868 -53.706 56.561 1.00 23.46 191 ALA A N 1
ATOM 4397 C CA . ALA B 1 194 ? 32.369 -54.600 55.519 1.00 26.72 191 ALA A CA 1
ATOM 4398 C C . ALA B 1 194 ? 33.644 -55.251 55.927 1.00 25.76 191 ALA A C 1
ATOM 4399 O O . ALA B 1 194 ? 34.414 -54.659 56.692 1.00 26.18 191 ALA A O 1
ATOM 4401 N N . GLU B 1 195 ? 33.891 -56.463 55.416 1.00 25.99 192 GLU A N 1
ATOM 4402 C CA . GLU B 1 195 ? 35.134 -57.181 55.691 1.00 27.15 192 GLU A CA 1
ATOM 4403 C C . GLU B 1 195 ? 35.519 -58.149 54.560 1.00 29.34 192 GLU A C 1
ATOM 4404 O O . GLU B 1 195 ? 34.649 -58.749 53.923 1.00 28.54 192 GLU A O 1
ATOM 4410 N N . LYS B 1 196 ? 36.813 -58.231 54.280 1.00 28.10 193 LYS A N 1
ATOM 4411 C CA . LYS B 1 196 ? 37.386 -59.258 53.415 1.00 29.86 193 LYS A CA 1
ATOM 4412 C C . LYS B 1 196 ? 38.725 -59.688 53.981 1.00 28.22 193 LYS A C 1
ATOM 4413 O O . LYS B 1 196 ? 39.800 -59.340 53.496 1.00 26.39 193 LYS A O 1
ATOM 4419 N N . ALA B 1 197 ? 38.646 -60.423 55.095 1.00 28.90 194 ALA A N 1
ATOM 4420 C CA . ALA B 1 197 ? 39.811 -60.913 55.779 1.00 30.62 194 ALA A CA 1
ATOM 4421 C C . ALA B 1 197 ? 40.231 -62.353 55.399 1.00 32.55 194 ALA A C 1
ATOM 4422 O O . ALA B 1 197 ? 41.183 -62.886 55.967 1.00 31.60 194 ALA A O 1
ATOM 4424 N N . SER B 1 198 ? 39.597 -62.951 54.386 1.00 31.79 195 SER A N 1
ATOM 4425 C CA . SER B 1 198 ? 39.979 -64.309 53.957 1.00 33.18 195 SER A CA 1
ATOM 4426 C C . SER B 1 198 ? 41.237 -64.301 53.094 1.00 33.40 195 SER A C 1
ATOM 4427 O O . SER B 1 198 ? 41.207 -64.701 51.931 1.00 33.98 195 SER A O 1
ATOM 4430 N N . THR B 1 199 ? 42.334 -63.838 53.664 1.00 29.99 196 THR A N 1
ATOM 4431 C CA . THR B 1 199 ? 43.575 -63.653 52.933 1.00 30.70 196 THR A CA 1
ATOM 4432 C C . THR B 1 199 ? 44.587 -64.545 53.613 1.00 31.25 196 THR A C 1
ATOM 4433 O O . THR B 1 199 ? 44.314 -65.029 54.730 1.00 33.14 196 THR A O 1
ATOM 4437 N N . PRO B 1 200 ? 45.787 -64.717 53.017 1.00 31.83 197 PRO A N 1
ATOM 4438 C CA . PRO B 1 200 ? 46.789 -65.569 53.647 1.00 32.21 197 PRO A CA 1
ATOM 4439 C C . PRO B 1 200 ? 47.094 -65.114 55.063 1.00 30.69 197 PRO A C 1
ATOM 4440 O O . PRO B 1 200 ? 47.052 -65.915 55.971 1.00 30.43 197 PRO A O 1
ATOM 4444 N N . LEU B 1 201 ? 47.367 -63.831 55.235 1.00 28.52 198 LEU A N 1
ATOM 4445 C CA . LEU B 1 201 ? 47.672 -63.345 56.578 1.00 27.99 198 LEU A CA 1
ATOM 4446 C C . LEU B 1 201 ? 46.477 -63.379 57.505 1.00 28.26 198 LEU A C 1
ATOM 4447 O O . LEU B 1 201 ? 46.628 -63.663 58.717 1.00 30.70 198 LEU A O 1
ATOM 4452 N N . GLY B 1 202 ? 45.289 -63.087 57.013 1.00 27.94 199 GLY A N 1
ATOM 4453 C CA . GLY B 1 202 ? 44.089 -63.155 57.842 1.00 30.06 199 GLY A CA 1
ATOM 4454 C C . GLY B 1 202 ? 43.829 -64.572 58.350 1.00 32.80 199 GLY A C 1
ATOM 4455 O O . GLY B 1 202 ? 43.604 -64.778 59.550 1.00 28.73 199 GLY A O 1
ATOM 4456 N N . MET B 1 203 ? 43.896 -65.556 57.442 1.00 31.55 200 MET A N 1
ATOM 4457 C CA . MET B 1 203 ? 43.657 -66.963 57.810 1.00 31.44 200 MET A CA 1
ATOM 4458 C C . MET B 1 203 ? 44.756 -67.448 58.733 1.00 31.73 200 MET A C 1
ATOM 4459 O O . MET B 1 203 ? 44.490 -68.144 59.719 1.00 36.19 200 MET A O 1
ATOM 4464 N N . ALA B 1 204 ? 45.986 -67.023 58.459 1.00 32.67 201 ALA A N 1
ATOM 4465 C CA . ALA B 1 204 ? 47.127 -67.402 59.290 1.00 31.64 201 ALA A CA 1
ATOM 4466 C C . ALA B 1 204 ? 47.035 -66.812 60.690 1.00 28.78 201 ALA A C 1
ATOM 4467 O O . ALA B 1 204 ? 47.275 -67.514 61.668 1.00 30.02 201 ALA A O 1
ATOM 4469 N N . GLY B 1 205 ? 46.679 -65.537 60.780 1.00 31.71 202 GLY A N 1
ATOM 4470 C CA . GLY B 1 205 ? 46.547 -64.879 62.093 1.00 33.81 202 GLY A CA 1
ATOM 4471 C C . GLY B 1 205 ? 45.465 -65.462 62.975 1.00 33.62 202 GLY A C 1
ATOM 4472 O O . GLY B 1 205 ? 45.699 -65.747 64.174 1.00 31.53 202 GLY A O 1
ATOM 4473 N N . PHE B 1 206 ? 44.267 -65.657 62.436 1.00 32.01 203 PHE A N 1
ATOM 4474 C CA . PHE B 1 206 ? 43.222 -66.302 63.225 1.00 33.46 203 PHE A CA 1
ATOM 4475 C C . PHE B 1 206 ? 43.564 -67.777 63.514 1.00 33.35 203 PHE A C 1
ATOM 4476 O O . PHE B 1 206 ? 43.247 -68.286 64.589 1.00 34.84 203 PHE A O 1
ATOM 4484 N N . GLY B 1 207 ? 44.217 -68.442 62.564 1.00 30.12 204 GLY A N 1
ATOM 4485 C CA . GLY B 1 207 ? 44.644 -69.822 62.742 1.00 32.62 204 GLY A CA 1
ATOM 4486 C C . GLY B 1 207 ? 45.642 -69.951 63.881 1.00 34.77 204 GLY A C 1
ATOM 4487 O O . GLY B 1 207 ? 45.519 -70.853 64.720 1.00 40.97 204 GLY A O 1
ATOM 4488 N N . ALA B 1 208 ? 46.598 -69.025 63.947 1.00 33.77 205 ALA A N 1
ATOM 4489 C CA . ALA B 1 208 ? 47.644 -69.075 64.979 1.00 36.69 205 ALA A CA 1
ATOM 4490 C C . ALA B 1 208 ? 47.037 -68.894 66.365 1.00 33.41 205 ALA A C 1
ATOM 4491 O O . ALA B 1 208 ? 47.563 -69.415 67.364 1.00 40.26 205 ALA A O 1
ATOM 4493 N N . ALA B 1 209 ? 45.924 -68.183 66.434 1.00 33.15 206 ALA A N 1
ATOM 4494 C CA . ALA B 1 209 ? 45.184 -68.036 67.694 1.00 32.87 206 ALA A CA 1
ATOM 4495 C C . ALA B 1 209 ? 44.314 -69.246 68.030 1.00 37.04 206 ALA A C 1
ATOM 4496 O O . ALA B 1 209 ? 43.672 -69.261 69.095 1.00 36.57 206 ALA A O 1
ATOM 4498 N N . LYS B 1 210 ? 44.264 -70.228 67.135 1.00 36.22 207 LYS A N 1
ATOM 4499 C CA . LYS B 1 210 ? 43.408 -71.401 67.285 1.00 38.48 207 LYS A CA 1
ATOM 4500 C C . LYS B 1 210 ? 41.946 -71.008 67.402 1.00 37.07 207 LYS A C 1
ATOM 4501 O O . LYS B 1 210 ? 41.178 -71.644 68.118 1.00 35.95 207 LYS A O 1
ATOM 4507 N N . ALA B 1 211 ? 41.550 -69.950 66.706 1.00 33.36 208 ALA A N 1
ATOM 4508 C CA . ALA B 1 211 ? 40.204 -69.415 66.841 1.00 32.58 208 ALA A CA 1
ATOM 4509 C C . ALA B 1 211 ? 39.233 -70.036 65.831 1.00 29.95 208 ALA A C 1
ATOM 4510 O O . ALA B 1 211 ? 38.029 -69.910 65.992 1.00 30.86 208 ALA A O 1
ATOM 4512 N N . LEU B 1 212 ? 39.769 -70.633 64.764 1.00 28.38 209 LEU A N 1
ATOM 4513 C CA . LEU B 1 212 ? 38.928 -71.122 63.700 1.00 28.51 209 LEU A CA 1
ATOM 4514 C C . LEU B 1 212 ? 38.641 -72.613 63.824 1.00 28.04 209 LEU A C 1
ATOM 4515 O O . LEU B 1 212 ? 39.495 -73.389 64.227 1.00 29.25 209 LEU A O 1
ATOM 4520 N N . SER B 1 213 ? 37.454 -73.018 63.381 1.00 31.59 210 SER A N 1
ATOM 4521 C CA . SER B 1 213 ? 37.219 -74.433 63.082 1.00 32.05 210 SER A CA 1
ATOM 4522 C C . SER B 1 213 ? 38.251 -74.966 62.086 1.00 36.46 210 SER A C 1
ATOM 4523 O O . SER B 1 213 ? 38.650 -74.281 61.136 1.00 30.81 210 SER A O 1
ATOM 4526 N N . THR B 1 214 ? 38.697 -76.194 62.327 1.00 33.37 211 THR A N 1
ATOM 4527 C CA . THR B 1 214 ? 39.583 -76.887 61.418 1.00 33.58 211 THR A CA 1
ATOM 4528 C C . THR B 1 214 ? 38.885 -78.125 60.802 1.00 35.02 211 THR A C 1
ATOM 4529 O O . THR B 1 214 ? 39.554 -79.064 60.394 1.00 35.48 211 THR A O 1
ATOM 4533 N N . ARG B 1 215 ? 37.560 -78.073 60.669 1.00 35.06 212 ARG A N 1
ATOM 4534 C CA . ARG B 1 215 ? 36.785 -79.161 60.082 1.00 34.83 212 ARG A CA 1
ATOM 4535 C C . ARG B 1 215 ? 36.847 -79.113 58.541 1.00 31.77 212 ARG A C 1
ATOM 4536 O O . ARG B 1 215 ? 35.837 -78.889 57.859 1.00 34.61 212 ARG A O 1
ATOM 4544 N N . ASN B 1 216 ? 38.047 -79.343 58.017 1.00 36.59 213 ASN A N 1
ATOM 4545 C CA . ASN B 1 216 ? 38.323 -79.206 56.585 1.00 36.13 213 ASN A CA 1
ATOM 4546 C C . ASN B 1 216 ? 37.622 -80.246 55.718 1.00 39.83 213 ASN A C 1
ATOM 4547 O O . ASN B 1 216 ? 37.396 -80.008 54.520 1.00 37.96 213 ASN A O 1
ATOM 4552 N N . ASP B 1 217 ? 37.276 -81.388 56.312 1.00 42.99 214 ASP A N 1
ATOM 4553 C CA . ASP B 1 217 ? 36.607 -82.474 55.571 1.00 45.11 214 ASP A CA 1
ATOM 4554 C C . ASP B 1 217 ? 35.147 -82.132 55.235 1.00 44.64 214 ASP A C 1
ATOM 4555 O O . ASP B 1 217 ? 34.622 -82.589 54.218 1.00 46.81 214 ASP A O 1
ATOM 4560 N N . GLU B 1 218 ? 34.504 -81.315 56.074 1.00 43.30 215 GLU A N 1
ATOM 4561 C CA . GLU B 1 218 ? 33.092 -80.918 55.883 1.00 42.44 215 GLU A CA 1
ATOM 4562 C C . GLU B 1 218 ? 32.889 -79.425 56.185 1.00 38.73 215 GLU A C 1
ATOM 4563 O O . GLU B 1 218 ? 32.338 -79.058 57.220 1.00 35.81 215 GLU A O 1
ATOM 4569 N N . PRO B 1 219 ? 33.344 -78.560 55.282 1.00 37.68 216 PRO A N 1
ATOM 4570 C CA . PRO B 1 219 ? 33.284 -77.121 55.536 1.00 39.37 216 PRO A CA 1
ATOM 4571 C C . PRO B 1 219 ? 31.886 -76.609 55.877 1.00 39.01 216 PRO A C 1
ATOM 4572 O O . PRO B 1 219 ? 31.763 -75.716 56.707 1.00 34.93 216 PRO A O 1
ATOM 4576 N N . GLN B 1 220 ? 30.842 -77.166 55.248 1.00 37.77 217 GLN A N 1
ATOM 4577 C CA . GLN B 1 220 ? 29.497 -76.679 55.467 1.00 35.82 217 GLN A CA 1
ATOM 4578 C C . GLN B 1 220 ? 28.923 -77.084 56.815 1.00 35.17 217 GLN A C 1
ATOM 4579 O O . GLN B 1 220 ? 27.915 -76.527 57.231 1.00 34.34 217 GLN A O 1
ATOM 4585 N N . LYS B 1 221 ? 29.568 -78.030 57.492 1.00 34.68 218 LYS A N 1
ATOM 4586 C CA . LYS B 1 221 ? 29.139 -78.449 58.825 1.00 36.20 218 LYS A CA 1
ATOM 4587 C C . LYS B 1 221 ? 30.011 -77.819 59.900 1.00 32.72 218 LYS A C 1
ATOM 4588 O O . LYS B 1 221 ? 29.752 -78.001 61.090 1.00 33.35 218 LYS A O 1
ATOM 4594 N N . ALA B 1 222 ? 31.050 -77.087 59.511 1.00 33.54 219 ALA A N 1
ATOM 4595 C CA . ALA B 1 222 ? 32.004 -76.522 60.475 1.00 33.31 219 ALA A CA 1
ATOM 4596 C C . ALA B 1 222 ? 31.394 -75.517 61.448 1.00 32.86 219 ALA A C 1
ATOM 4597 O O . ALA B 1 222 ? 31.719 -75.543 62.655 1.00 31.63 219 ALA A O 1
ATOM 4599 N N . SER B 1 223 ? 30.540 -74.630 60.940 1.00 30.93 220 SER A N 1
ATOM 4600 C CA . SER B 1 223 ? 29.917 -73.605 61.769 1.00 27.67 220 SER A CA 1
ATOM 4601 C C . SER B 1 223 ? 28.656 -74.140 62.432 1.00 26.84 220 SER A C 1
ATOM 4602 O O . SER B 1 223 ? 27.623 -74.341 61.785 1.00 31.73 220 SER A O 1
ATOM 4605 N N . ARG B 1 224 ? 28.718 -74.363 63.745 1.00 26.57 221 ARG A N 1
ATOM 4606 C CA . ARG B 1 224 ? 27.675 -75.094 64.405 1.00 27.33 221 ARG A CA 1
ATOM 4607 C C . ARG B 1 224 ? 27.470 -74.518 65.797 1.00 29.03 221 ARG A C 1
ATOM 4608 O O . ARG B 1 224 ? 27.723 -75.188 66.800 1.00 28.74 221 ARG A O 1
ATOM 4616 N N . PRO B 1 225 ? 26.946 -73.286 65.857 1.00 29.81 222 PRO A N 1
ATOM 4617 C CA . PRO B 1 225 ? 26.736 -72.608 67.127 1.00 26.24 222 PRO A CA 1
ATOM 4618 C C . PRO B 1 225 ? 25.960 -73.435 68.141 1.00 27.27 222 PRO A C 1
ATOM 4619 O O . PRO B 1 225 ? 24.887 -73.967 67.833 1.00 27.66 222 PRO A O 1
ATOM 4623 N N . TRP B 1 226 ? 26.485 -73.497 69.362 1.00 30.27 223 TRP A N 1
ATOM 4624 C CA . TRP B 1 226 ? 25.841 -74.207 70.489 1.00 30.32 223 TRP A CA 1
ATOM 4625 C C . TRP B 1 226 ? 25.840 -75.745 70.355 1.00 29.25 223 TRP A C 1
ATOM 4626 O O . TRP B 1 226 ? 25.424 -76.437 71.271 1.00 32.16 223 TRP A O 1
ATOM 4637 N N . ASP B 1 227 ? 26.333 -76.282 69.238 1.00 29.33 224 ASP A N 1
ATOM 4638 C CA . ASP B 1 227 ? 26.469 -77.723 69.074 1.00 30.63 224 ASP A CA 1
ATOM 4639 C C . ASP B 1 227 ? 27.658 -78.230 69.851 1.00 30.62 224 ASP A C 1
ATOM 4640 O O . ASP B 1 227 ? 28.713 -77.588 69.906 1.00 32.78 224 ASP A O 1
ATOM 4645 N N . LYS B 1 228 ? 27.506 -79.392 70.475 1.00 36.01 225 LYS A N 1
ATOM 4646 C CA . LYS B 1 228 ? 28.567 -79.964 71.325 1.00 36.38 225 LYS A CA 1
ATOM 4647 C C . LYS B 1 228 ? 29.917 -80.148 70.643 1.00 36.17 225 LYS A C 1
ATOM 4648 O O . LYS B 1 228 ? 30.932 -80.185 71.321 1.00 37.59 225 LYS A O 1
ATOM 4652 N N . ASP B 1 229 ? 29.929 -80.318 69.317 1.00 34.98 226 ASP A N 1
ATOM 4653 C CA . ASP B 1 229 ? 31.165 -80.566 68.585 1.00 35.30 226 ASP A CA 1
ATOM 4654 C C . ASP B 1 229 ? 31.735 -79.331 67.875 1.00 34.42 226 ASP A C 1
ATOM 4655 O O . ASP B 1 229 ? 32.636 -79.444 67.038 1.00 34.66 226 ASP A O 1
ATOM 4660 N N . ARG B 1 230 ? 31.241 -78.146 68.222 1.00 33.41 227 ARG A N 1
ATOM 4661 C CA . ARG B 1 230 ? 31.825 -76.909 67.694 1.00 33.23 227 ARG A CA 1
ATOM 4662 C C . ARG B 1 230 ? 33.297 -76.772 68.098 1.00 34.17 227 ARG A C 1
ATOM 4663 O O . ARG B 1 230 ? 33.701 -77.188 69.201 1.00 33.93 227 ARG A O 1
ATOM 4671 N N . ASP B 1 231 ? 34.096 -76.190 67.208 1.00 31.52 228 ASP A N 1
ATOM 4672 C CA . ASP B 1 231 ? 35.537 -76.099 67.410 1.00 31.32 228 ASP A CA 1
ATOM 4673 C C . ASP B 1 231 ? 36.119 -74.777 66.889 1.00 29.79 228 ASP A C 1
ATOM 4674 O O . ASP B 1 231 ? 37.269 -74.750 66.432 1.00 31.74 228 ASP A O 1
ATOM 4679 N N . GLY B 1 232 ? 35.334 -73.701 66.949 1.00 29.37 229 GLY A N 1
ATOM 4680 C CA . GLY B 1 232 ? 35.806 -72.347 66.605 1.00 29.89 229 GLY A CA 1
ATOM 4681 C C . GLY B 1 232 ? 35.027 -71.778 65.414 1.00 27.84 229 GLY A C 1
ATOM 4682 O O . GLY B 1 232 ? 34.237 -72.499 64.796 1.00 30.42 229 GLY A O 1
ATOM 4683 N N . PHE B 1 233 ? 35.211 -70.488 65.126 1.00 26.84 230 PHE A N 1
ATOM 4684 C CA . PHE B 1 233 ? 34.371 -69.868 64.117 1.00 26.19 230 PHE A CA 1
ATOM 4685 C C . PHE B 1 233 ? 34.883 -70.146 62.714 1.00 26.34 230 PHE A C 1
ATOM 4686 O O . PHE B 1 233 ? 35.978 -70.616 62.512 1.00 30.33 230 PHE A O 1
ATOM 4694 N N . VAL B 1 234 ? 34.017 -69.850 61.764 1.00 25.49 231 VAL A N 1
ATOM 4695 C CA . VAL B 1 234 ? 34.314 -69.953 60.338 1.00 24.57 231 VAL A CA 1
ATOM 4696 C C . VAL B 1 234 ? 34.309 -68.539 59.812 1.00 24.89 231 VAL A C 1
ATOM 4697 O O . VAL B 1 234 ? 33.318 -67.806 59.963 1.00 24.56 231 VAL A O 1
ATOM 4701 N N . LEU B 1 235 ? 35.433 -68.116 59.238 1.00 25.95 232 LEU A N 1
ATOM 4702 C CA . LEU B 1 235 ? 35.601 -66.733 58.779 1.00 27.34 232 LEU A CA 1
ATOM 4703 C C . LEU B 1 235 ? 34.808 -66.561 57.496 1.00 29.18 232 LEU A C 1
ATOM 4704 O O . LEU B 1 235 ? 34.812 -67.448 56.637 1.00 33.45 232 LEU A O 1
ATOM 4709 N N . GLY B 1 236 ? 34.110 -65.446 57.374 1.00 27.84 233 GLY A N 1
ATOM 4710 C CA . GLY B 1 236 ? 33.453 -65.103 56.117 1.00 30.82 233 GLY A CA 1
ATOM 4711 C C . GLY B 1 236 ? 33.614 -63.646 55.764 1.00 31.48 233 GLY A C 1
ATOM 4712 O O . GLY B 1 236 ? 33.944 -62.820 56.615 1.00 25.01 233 GLY A O 1
ATOM 4713 N N . ASP B 1 237 ? 33.388 -63.341 54.479 1.00 30.62 234 ASP A N 1
ATOM 4714 C CA . ASP B 1 237 ? 33.531 -62.002 53.948 1.00 26.95 234 ASP A CA 1
ATOM 4715 C C . ASP B 1 237 ? 32.159 -61.453 53.575 1.00 26.00 234 ASP A C 1
ATOM 4716 O O . ASP B 1 237 ? 31.213 -62.200 53.359 1.00 28.11 234 ASP A O 1
ATOM 4721 N N . GLY B 1 238 ? 32.054 -60.147 53.475 1.00 23.09 235 GLY A N 1
ATOM 4722 C CA . GLY B 1 238 ? 30.832 -59.486 53.113 1.00 23.58 235 GLY A CA 1
ATOM 4723 C C . GLY B 1 238 ? 30.696 -58.052 53.506 1.00 23.16 235 GLY A C 1
ATOM 4724 O O . GLY B 1 238 ? 31.667 -57.401 53.914 1.00 25.80 235 GLY A O 1
ATOM 4725 N N . ALA B 1 239 ? 29.479 -57.565 53.375 1.00 24.19 236 ALA A N 1
ATOM 4726 C CA . ALA B 1 239 ? 29.120 -56.200 53.696 1.00 26.56 236 ALA A CA 1
ATOM 4727 C C . ALA B 1 239 ? 27.624 -56.120 53.912 1.00 26.45 236 ALA A C 1
ATOM 4728 O O . ALA B 1 239 ? 26.834 -56.777 53.234 1.00 25.42 236 ALA A O 1
ATOM 4730 N N . GLY B 1 240 ? 27.220 -55.341 54.913 1.00 22.69 237 GLY A N 1
ATOM 4731 C CA . GLY B 1 240 ? 25.863 -55.056 55.188 1.00 23.76 237 GLY A CA 1
ATOM 4732 C C . GLY B 1 240 ? 25.684 -53.594 55.515 1.00 26.74 237 GLY A C 1
ATOM 4733 O O . GLY B 1 240 ? 26.364 -53.055 56.397 1.00 27.80 237 GLY A O 1
ATOM 4734 N N . ILE B 1 241 ? 24.739 -52.947 54.843 1.00 25.49 238 ILE A N 1
ATOM 4735 C CA . ILE B 1 241 ? 24.509 -51.515 54.981 1.00 25.82 238 ILE A CA 1
ATOM 4736 C C . ILE B 1 241 ? 23.044 -51.209 55.031 1.00 26.75 238 ILE A C 1
ATOM 4737 O O . ILE B 1 241 ? 22.232 -51.843 54.325 1.00 28.66 238 ILE A O 1
ATOM 4742 N N . MET B 1 242 ? 22.690 -50.271 55.916 1.00 26.94 239 MET A N 1
ATOM 4743 C CA . MET B 1 242 ? 21.363 -49.729 56.034 1.00 26.84 239 MET A CA 1
ATOM 4744 C C . MET B 1 242 ? 21.375 -48.240 55.765 1.00 30.53 239 MET A C 1
ATOM 4745 O O . MET B 1 242 ? 22.296 -47.549 56.161 1.00 28.53 239 MET A O 1
ATOM 4750 N N . VAL B 1 243 ? 20.332 -47.747 55.108 1.00 29.21 240 VAL A N 1
ATOM 4751 C CA . VAL B 1 243 ? 20.039 -46.315 55.093 1.00 31.22 240 VAL A CA 1
ATOM 4752 C C . VAL B 1 243 ? 19.088 -46.054 56.244 1.00 30.82 240 VAL A C 1
ATOM 4753 O O . VAL B 1 243 ? 18.034 -46.688 56.323 1.00 31.56 240 VAL A O 1
ATOM 4757 N N . LEU B 1 244 ? 19.515 -45.193 57.178 1.00 31.79 241 LEU A N 1
ATOM 4758 C CA . LEU B 1 244 ? 18.692 -44.786 58.297 1.00 28.51 241 LEU A CA 1
ATOM 4759 C C . LEU B 1 244 ? 18.241 -43.377 58.059 1.00 33.23 241 LEU A C 1
ATOM 4760 O O . LEU B 1 244 ? 18.945 -42.575 57.439 1.00 32.13 241 LEU A O 1
ATOM 4765 N N . GLU B 1 245 ? 17.041 -43.077 58.523 1.00 32.04 242 GLU A N 1
ATOM 4766 C CA . GLU B 1 245 ? 16.415 -41.801 58.205 1.00 37.68 242 GLU A CA 1
ATOM 4767 C C . GLU B 1 245 ? 15.508 -41.336 59.333 1.00 36.54 242 GLU A C 1
ATOM 4768 O O . GLU B 1 245 ? 14.850 -42.146 59.977 1.00 38.05 242 GLU A O 1
ATOM 4774 N N . GLU B 1 246 ? 15.467 -40.034 59.580 1.00 39.14 243 GLU A N 1
ATOM 4775 C CA . GLU B 1 246 ? 14.526 -39.479 60.551 1.00 43.34 243 GLU A CA 1
ATOM 4776 C C . GLU B 1 246 ? 13.098 -39.770 60.046 1.00 44.53 243 GLU A C 1
ATOM 4777 O O . GLU B 1 246 ? 12.831 -39.706 58.840 1.00 45.69 243 GLU A O 1
ATOM 4783 N N . TYR B 1 247 ? 12.219 -40.160 60.970 1.00 49.11 244 TYR A N 1
ATOM 4784 C CA . TYR B 1 247 ? 10.899 -40.720 60.613 1.00 51.75 244 TYR A CA 1
ATOM 4785 C C . TYR B 1 247 ? 10.035 -39.750 59.816 1.00 49.81 244 TYR A C 1
ATOM 4786 O O . TYR B 1 247 ? 9.548 -40.095 58.727 1.00 53.65 244 TYR A O 1
ATOM 4795 N N . GLU B 1 248 ? 9.922 -38.513 60.292 1.00 51.21 245 GLU A N 1
ATOM 4796 C CA . GLU B 1 248 ? 9.139 -37.479 59.550 1.00 52.96 245 GLU A CA 1
ATOM 4797 C C . GLU B 1 248 ? 9.736 -37.142 58.163 1.00 54.98 245 GLU A C 1
ATOM 4798 O O . GLU B 1 248 ? 9.014 -36.934 57.166 1.00 59.48 245 GLU A O 1
ATOM 4800 N N . HIS B 1 249 ? 11.058 -37.115 58.085 1.00 52.81 246 HIS A N 1
ATOM 4801 C CA . HIS B 1 249 ? 11.737 -36.908 56.816 1.00 50.02 246 HIS A CA 1
ATOM 4802 C C . HIS B 1 249 ? 11.444 -38.061 55.848 1.00 50.11 246 HIS A C 1
ATOM 4803 O O . HIS B 1 249 ? 11.229 -37.853 54.644 1.00 48.56 246 HIS A O 1
ATOM 4810 N N . ALA B 1 250 ? 11.459 -39.282 56.385 1.00 52.05 247 ALA A N 1
ATOM 4811 C CA . ALA B 1 250 ? 11.200 -40.484 55.593 1.00 51.45 247 ALA A CA 1
ATOM 4812 C C . ALA B 1 250 ? 9.794 -40.462 55.008 1.00 52.33 247 ALA A C 1
ATOM 4813 O O . ALA B 1 250 ? 9.599 -40.674 53.796 1.00 50.54 247 ALA A O 1
ATOM 4815 N N . LYS B 1 251 ? 8.815 -40.218 55.866 1.00 46.02 248 LYS A N 1
ATOM 4816 C CA . LYS B 1 251 ? 7.443 -40.099 55.397 1.00 51.91 248 LYS A CA 1
ATOM 4817 C C . LYS B 1 251 ? 7.297 -39.038 54.322 1.00 49.46 248 LYS A C 1
ATOM 4818 O O . LYS B 1 251 ? 6.658 -39.273 53.286 1.00 48.27 248 LYS A O 1
ATOM 4824 N N . ALA B 1 252 ? 7.873 -37.871 54.596 1.00 48.46 249 ALA A N 1
ATOM 4825 C CA . ALA B 1 252 ? 7.717 -36.703 53.743 1.00 45.45 249 ALA A CA 1
ATOM 4826 C C . ALA B 1 252 ? 8.172 -36.927 52.306 1.00 48.14 249 ALA A C 1
ATOM 4827 O O . ALA B 1 252 ? 7.570 -36.374 51.387 1.00 44.69 249 ALA A O 1
ATOM 4829 N N . ARG B 1 253 ? 9.204 -37.739 52.099 1.00 45.28 250 ARG A N 1
ATOM 4830 C CA . ARG B 1 253 ? 9.643 -38.017 50.724 1.00 47.83 250 ARG A CA 1
ATOM 4831 C C . ARG B 1 253 ? 9.054 -39.291 50.117 1.00 45.64 250 ARG A C 1
ATOM 4832 O O . ARG B 1 253 ? 9.384 -39.652 48.976 1.00 41.42 250 ARG A O 1
ATOM 4840 N N . GLY B 1 254 ? 8.215 -39.985 50.871 1.00 43.52 251 GLY A N 1
ATOM 4841 C CA . GLY B 1 254 ? 7.649 -41.260 50.419 1.00 44.76 251 GLY A CA 1
ATOM 4842 C C . GLY B 1 254 ? 8.631 -42.420 50.446 1.00 44.38 251 GLY A C 1
ATOM 4843 O O . GLY B 1 254 ? 8.650 -43.247 49.534 1.00 40.88 251 GLY A O 1
ATOM 4844 N N . ALA B 1 255 ? 9.414 -42.504 51.518 1.00 45.79 252 ALA A N 1
ATOM 4845 C CA . ALA B 1 255 ? 10.346 -43.619 51.730 1.00 44.85 252 ALA A CA 1
ATOM 4846 C C . ALA B 1 255 ? 9.606 -44.935 51.977 1.00 45.05 252 ALA A C 1
ATOM 4847 O O . ALA B 1 255 ? 8.534 -44.960 52.580 1.00 43.28 252 ALA A O 1
ATOM 4849 N N . LYS B 1 256 ? 10.197 -46.025 51.505 1.00 43.74 253 LYS A N 1
ATOM 4850 C CA . LYS B 1 256 ? 9.838 -47.356 51.968 1.00 46.46 253 LYS A CA 1
ATOM 4851 C C . LYS B 1 256 ? 10.406 -47.483 53.394 1.00 46.14 253 LYS A C 1
ATOM 4852 O O . LYS B 1 256 ? 11.539 -47.091 53.627 1.00 48.48 253 LYS A O 1
ATOM 4858 N N . ILE B 1 257 ? 9.609 -47.978 54.340 1.00 42.20 254 ILE A N 1
ATOM 4859 C CA . ILE B 1 257 ? 10.038 -48.145 55.746 1.00 41.53 254 ILE A CA 1
ATOM 4860 C C . ILE B 1 257 ? 9.990 -49.589 56.187 1.00 43.29 254 ILE A C 1
ATOM 4861 O O . ILE B 1 257 ? 8.914 -50.171 56.313 1.00 50.44 254 ILE A O 1
ATOM 4866 N N . TYR B 1 258 ? 11.157 -50.144 56.486 1.00 39.38 255 TYR A N 1
ATOM 4867 C CA . TYR B 1 258 ? 11.266 -51.543 56.875 1.00 36.90 255 TYR A CA 1
ATOM 4868 C C . TYR B 1 258 ? 11.014 -51.777 58.365 1.00 35.97 255 TYR A C 1
ATOM 4869 O O . TYR B 1 258 ? 10.446 -52.795 58.747 1.00 40.66 255 TYR A O 1
ATOM 4878 N N . ALA B 1 259 ? 11.455 -50.844 59.197 1.00 34.90 256 ALA A N 1
ATOM 4879 C CA . ALA B 1 259 ? 11.485 -51.019 60.657 1.00 35.25 256 ALA A CA 1
ATOM 4880 C C . ALA B 1 259 ? 11.995 -49.749 61.308 1.00 34.88 256 ALA A C 1
ATOM 4881 O O . ALA B 1 259 ? 12.559 -48.894 60.638 1.00 34.48 256 ALA A O 1
ATOM 4883 N N . GLU B 1 260 ? 11.852 -49.670 62.618 1.00 37.48 257 GLU A N 1
ATOM 4884 C CA . GLU B 1 260 ? 12.295 -48.536 63.392 1.00 39.67 257 GLU A CA 1
ATOM 4885 C C . GLU B 1 260 ? 13.422 -48.974 64.307 1.00 36.34 257 GLU A C 1
ATOM 4886 O O . GLU B 1 260 ? 13.378 -50.061 64.880 1.00 36.53 257 GLU A O 1
ATOM 4892 N N . VAL B 1 261 ? 14.435 -48.127 64.434 1.00 31.91 258 VAL A N 1
ATOM 4893 C CA . VAL B 1 261 ? 15.510 -48.375 65.364 1.00 32.55 258 VAL A CA 1
ATOM 4894 C C . VAL B 1 261 ? 15.077 -47.777 66.699 1.00 30.34 258 VAL A C 1
ATOM 4895 O O . VAL B 1 261 ? 14.977 -46.560 66.821 1.00 33.12 258 VAL A O 1
ATOM 4899 N N . VAL B 1 262 ? 14.840 -48.614 67.698 1.00 32.26 259 VAL A N 1
ATOM 4900 C CA . VAL B 1 262 ? 14.297 -48.112 68.964 1.00 30.40 259 VAL A CA 1
ATOM 4901 C C . VAL B 1 262 ? 15.220 -48.235 70.163 1.00 28.64 259 VAL A C 1
ATOM 4902 O O . VAL B 1 262 ? 15.026 -47.537 71.136 1.00 29.63 259 VAL A O 1
ATOM 4906 N N . GLY B 1 263 ? 16.183 -49.136 70.115 1.00 28.58 260 GLY A N 1
ATOM 4907 C CA . GLY B 1 263 ? 17.118 -49.344 71.227 1.00 30.13 260 GLY A CA 1
ATOM 4908 C C . GLY B 1 263 ? 18.525 -49.654 70.743 1.00 26.75 260 GLY A C 1
ATOM 4909 O O . GLY B 1 263 ? 18.712 -50.380 69.756 1.00 34.25 260 GLY A O 1
ATOM 4910 N N . PHE B 1 264 ? 19.511 -49.074 71.415 1.00 28.48 261 PHE A N 1
ATOM 4911 C CA . PHE B 1 264 ? 20.946 -49.316 71.186 1.00 26.07 261 PHE A CA 1
ATOM 4912 C C . PHE B 1 264 ? 21.631 -49.292 72.538 1.00 28.04 261 PHE A C 1
ATOM 4913 O O . PHE B 1 264 ? 21.489 -48.327 73.281 1.00 32.24 261 PHE A O 1
ATOM 4921 N N . GLY B 1 265 ? 22.363 -50.353 72.834 1.00 28.01 262 GLY A N 1
ATOM 4922 C CA . GLY B 1 265 ? 23.068 -50.493 74.108 1.00 26.75 262 GLY A CA 1
ATOM 4923 C C . GLY B 1 265 ? 24.480 -50.972 73.900 1.00 27.00 262 GLY A C 1
ATOM 4924 O O . GLY B 1 265 ? 24.768 -51.693 72.946 1.00 27.65 262 GLY A O 1
ATOM 4925 N N . MET B 1 266 ? 25.379 -50.619 74.816 1.00 25.80 263 MET A N 1
ATOM 4926 C CA . MET B 1 266 ? 26.783 -50.906 74.675 1.00 23.80 263 MET A CA 1
ATOM 4927 C C . MET B 1 266 ? 27.365 -51.217 76.034 1.00 25.67 263 MET A C 1
ATOM 4928 O O . MET B 1 266 ? 26.872 -50.711 77.039 1.00 28.31 263 MET A O 1
ATOM 4933 N N . SER B 1 267 ? 28.418 -52.018 76.029 1.00 28.13 264 SER A N 1
ATOM 4934 C CA . SER B 1 267 ? 29.150 -52.361 77.253 1.00 27.67 264 SER A CA 1
ATOM 4935 C C . SER B 1 267 ? 30.499 -52.947 76.917 1.00 28.41 264 SER A C 1
ATOM 4936 O O . SER B 1 267 ? 30.825 -53.189 75.760 1.00 26.47 264 SER A O 1
ATOM 4939 N N . GLY B 1 268 ? 31.297 -53.247 77.928 1.00 23.17 265 GLY A N 1
ATOM 4940 C CA . GLY B 1 268 ? 32.538 -53.931 77.760 1.00 24.37 265 GLY A CA 1
ATOM 4941 C C . GLY B 1 268 ? 32.668 -55.024 78.790 1.00 31.58 265 GLY A C 1
ATOM 4942 O O . GLY B 1 268 ? 32.343 -54.804 79.965 1.00 30.90 265 GLY A O 1
ATOM 4943 N N . ASP B 1 269 ? 33.087 -56.203 78.361 1.00 31.05 266 ASP A N 1
ATOM 4944 C CA . ASP B 1 269 ? 33.295 -57.332 79.293 1.00 33.99 266 ASP A CA 1
ATOM 4945 C C . ASP B 1 269 ? 34.371 -57.047 80.341 1.00 35.26 266 ASP A C 1
ATOM 4946 O O . ASP B 1 269 ? 34.238 -57.450 81.510 1.00 33.44 266 ASP A O 1
ATOM 4951 N N . ALA B 1 270 ? 35.444 -56.385 79.908 1.00 32.85 267 ALA A N 1
ATOM 4952 C CA . ALA B 1 270 ? 36.611 -56.074 80.737 1.00 32.82 267 ALA A CA 1
ATOM 4953 C C . ALA B 1 270 ? 37.202 -57.337 81.343 1.00 34.39 267 ALA A C 1
ATOM 4954 O O . ALA B 1 270 ? 37.572 -57.364 82.518 1.00 32.06 267 ALA A O 1
ATOM 4956 N N . TYR B 1 271 ? 37.274 -58.396 80.546 1.00 32.55 268 TYR A N 1
ATOM 4957 C CA . TYR B 1 271 ? 37.606 -59.709 81.059 1.00 33.18 268 TYR A CA 1
ATOM 4958 C C . TYR B 1 271 ? 38.884 -60.221 80.469 1.00 38.29 268 TYR A C 1
ATOM 4959 O O . TYR B 1 271 ? 39.795 -60.611 81.181 1.00 34.68 268 TYR A O 1
ATOM 4968 N N . HIS B 1 272 ? 38.944 -60.260 79.145 1.00 38.33 269 HIS A N 1
ATOM 4969 C CA . HIS B 1 272 ? 40.047 -60.893 78.469 1.00 42.55 269 HIS A CA 1
ATOM 4970 C C . HIS B 1 272 ? 40.085 -60.456 76.999 1.00 43.77 269 HIS A C 1
ATOM 4971 O O . HIS B 1 272 ? 39.062 -60.178 76.382 1.00 40.56 269 HIS A O 1
ATOM 4978 N N . MET B 1 273 ? 41.295 -60.426 76.473 1.00 50.38 270 MET A N 1
ATOM 4979 C CA . MET B 1 273 ? 41.626 -59.989 75.106 1.00 51.48 270 MET A CA 1
ATOM 4980 C C . MET B 1 273 ? 40.826 -60.682 73.979 1.00 51.50 270 MET A C 1
ATOM 4981 O O . MET B 1 273 ? 40.444 -60.042 72.983 1.00 52.13 270 MET A O 1
ATOM 4986 N N . THR B 1 274 ? 40.560 -61.978 74.158 1.00 51.11 271 THR A N 1
ATOM 4987 C CA . THR B 1 274 ? 39.840 -62.819 73.183 1.00 49.19 271 THR A CA 1
ATOM 4988 C C . THR B 1 274 ? 38.701 -63.705 73.745 1.00 47.91 271 THR A C 1
ATOM 4989 O O . THR B 1 274 ? 37.805 -64.089 73.007 1.00 47.34 271 THR A O 1
ATOM 4993 N N . SER B 1 275 ? 38.701 -64.006 75.043 1.00 49.48 272 SER A N 1
ATOM 4994 C CA . SER B 1 275 ? 37.631 -64.824 75.672 1.00 52.25 272 SER A CA 1
ATOM 4995 C C . SER B 1 275 ? 36.523 -63.927 76.229 1.00 52.34 272 SER A C 1
ATOM 4996 O O . SER B 1 275 ? 36.839 -62.871 76.771 1.00 51.33 272 SER A O 1
ATOM 4999 N N . PRO B 1 276 ? 35.231 -64.354 76.146 1.00 55.50 273 PRO A N 1
ATOM 5000 C CA . PRO B 1 276 ? 34.180 -63.535 76.779 1.00 55.95 273 PRO A CA 1
ATOM 5001 C C . PRO B 1 276 ? 34.011 -63.834 78.262 1.00 53.31 273 PRO A C 1
ATOM 5002 O O . PRO B 1 276 ? 34.491 -64.862 78.727 1.00 57.60 273 PRO A O 1
ATOM 5006 N N . SER B 1 277 ? 33.320 -62.947 78.987 1.00 55.44 274 SER A N 1
ATOM 5007 C CA . SER B 1 277 ? 33.015 -63.161 80.397 1.00 54.07 274 SER A CA 1
ATOM 5008 C C . SER B 1 277 ? 32.357 -64.528 80.509 1.00 55.50 274 SER A C 1
ATOM 5009 O O . SER B 1 277 ? 31.360 -64.787 79.826 1.00 57.14 274 SER A O 1
ATOM 5012 N N . GLU B 1 278 ? 32.879 -65.381 81.388 1.00 54.56 275 GLU A N 1
ATOM 5013 C CA . GLU B 1 278 ? 32.267 -66.687 81.644 1.00 50.09 275 GLU A CA 1
ATOM 5014 C C . GLU B 1 278 ? 30.773 -66.556 81.984 1.00 49.78 275 GLU A C 1
ATOM 5015 O O . GLU B 1 278 ? 29.950 -67.386 81.566 1.00 48.50 275 GLU A O 1
ATOM 5017 N N . ASP B 1 279 ? 30.415 -65.527 82.751 1.00 45.29 276 ASP A N 1
ATOM 5018 C CA . ASP B 1 279 ? 29.038 -65.381 83.236 1.00 44.30 276 ASP A CA 1
ATOM 5019 C C . ASP B 1 279 ? 28.106 -64.654 82.278 1.00 39.27 276 ASP A C 1
ATOM 5020 O O . ASP B 1 279 ? 26.902 -64.557 82.551 1.00 40.95 276 ASP A O 1
ATOM 5025 N N . GLY B 1 280 ? 28.626 -64.205 81.132 1.00 36.96 277 GLY A N 1
ATOM 5026 C CA . GLY B 1 280 ? 27.806 -63.549 80.123 1.00 35.51 277 GLY A CA 1
ATOM 5027 C C . GLY B 1 280 ? 27.317 -62.164 80.515 1.00 33.08 277 GLY A C 1
ATOM 5028 O O . GLY B 1 280 ? 26.465 -61.596 79.829 1.00 32.16 277 GLY A O 1
ATOM 5029 N N . SER B 1 281 ? 27.806 -61.635 81.646 1.00 33.22 278 SER A N 1
ATOM 5030 C CA . SER B 1 281 ? 27.250 -60.404 82.223 1.00 32.53 278 SER A CA 1
ATOM 5031 C C . SER B 1 281 ? 27.500 -59.164 81.359 1.00 30.77 278 SER A C 1
ATOM 5032 O O . SER B 1 281 ? 26.680 -58.250 81.320 1.00 32.27 278 SER A O 1
ATOM 5035 N N . GLY B 1 282 ? 28.625 -59.137 80.666 1.00 32.07 279 GLY A N 1
ATOM 5036 C CA . GLY B 1 282 ? 28.928 -58.047 79.748 1.00 32.35 279 GLY A CA 1
ATOM 5037 C C . GLY B 1 282 ? 27.889 -57.915 78.636 1.00 28.88 279 GLY A C 1
ATOM 5038 O O . GLY B 1 282 ? 27.344 -56.838 78.412 1.00 27.62 279 GLY A O 1
ATOM 5039 N N . GLY B 1 283 ? 27.578 -59.010 77.962 1.00 29.63 280 GLY A N 1
ATOM 5040 C CA . GLY B 1 283 ? 26.495 -59.043 76.972 1.00 27.93 280 GLY A CA 1
ATOM 5041 C C . GLY B 1 283 ? 25.154 -58.622 77.525 1.00 28.63 280 GLY A C 1
ATOM 5042 O O . GLY B 1 283 ? 24.400 -57.906 76.897 1.00 28.57 280 GLY A O 1
ATOM 5043 N N . ALA B 1 284 ? 24.869 -59.048 78.769 1.00 31.14 281 ALA A N 1
ATOM 5044 C CA . ALA B 1 284 ? 23.634 -58.693 79.430 1.00 29.27 281 ALA A CA 1
ATOM 5045 C C . ALA B 1 284 ? 23.529 -57.187 79.640 1.00 25.78 281 ALA A C 1
ATOM 5046 O O . ALA B 1 284 ? 22.479 -56.623 79.409 1.00 29.81 281 ALA A O 1
ATOM 5048 N N . LEU B 1 285 ? 24.621 -56.549 80.052 1.00 27.81 282 LEU A N 1
ATOM 5049 C CA . LEU B 1 285 ? 24.652 -55.103 80.217 1.00 25.08 282 LEU A CA 1
ATOM 5050 C C . LEU B 1 285 ? 24.256 -54.378 78.954 1.00 25.72 282 LEU A C 1
ATOM 5051 O O . LEU B 1 285 ? 23.452 -53.456 78.997 1.00 26.95 282 LEU A O 1
ATOM 5056 N N . ALA B 1 286 ? 24.835 -54.801 77.829 1.00 27.30 283 ALA A N 1
ATOM 5057 C CA . ALA B 1 286 ? 24.485 -54.188 76.552 1.00 25.07 283 ALA A CA 1
ATOM 5058 C C . ALA B 1 286 ? 23.009 -54.384 76.216 1.00 26.28 283 ALA A C 1
ATOM 5059 O O . ALA B 1 286 ? 22.329 -53.438 75.808 1.00 27.15 283 ALA A O 1
ATOM 5061 N N . MET B 1 287 ? 22.513 -55.610 76.346 1.00 25.35 284 MET A N 1
ATOM 5062 C CA . MET B 1 287 ? 21.116 -55.913 76.071 1.00 26.77 284 MET A CA 1
ATOM 5063 C C . MET B 1 287 ? 20.190 -55.105 76.982 1.00 26.24 284 MET A C 1
ATOM 5064 O O . MET B 1 287 ? 19.243 -54.482 76.547 1.00 28.01 284 MET A O 1
ATOM 5069 N N . GLU B 1 288 ? 20.526 -55.080 78.281 1.00 29.70 285 GLU A N 1
ATOM 5070 C CA . GLU B 1 288 ? 19.744 -54.325 79.238 1.00 32.18 285 GLU A CA 1
ATOM 5071 C C . GLU B 1 288 ? 19.688 -52.838 78.908 1.00 29.75 285 GLU A C 1
ATOM 5072 O O . GLU B 1 288 ? 18.617 -52.221 78.986 1.00 31.76 285 GLU A O 1
ATOM 5078 N N . ALA B 1 289 ? 20.816 -52.272 78.482 1.00 31.31 286 ALA A N 1
ATOM 5079 C CA . ALA B 1 289 ? 20.858 -50.874 78.089 1.00 29.32 286 ALA A CA 1
ATOM 5080 C C . ALA B 1 289 ? 19.978 -50.636 76.888 1.00 28.27 286 ALA A C 1
ATOM 5081 O O . ALA B 1 289 ? 19.285 -49.639 76.806 1.00 30.27 286 ALA A O 1
ATOM 5083 N N . ALA B 1 290 ? 20.010 -51.559 75.942 1.00 30.00 287 ALA A N 1
ATOM 5084 C CA . ALA B 1 290 ? 19.213 -51.385 74.720 1.00 30.67 287 ALA A CA 1
ATOM 5085 C C . ALA B 1 290 ? 17.694 -51.456 75.030 1.00 30.27 287 ALA A C 1
ATOM 5086 O O . ALA B 1 290 ? 16.882 -50.717 74.466 1.00 29.78 287 ALA A O 1
ATOM 5088 N N . MET B 1 291 ? 17.333 -52.364 75.928 1.00 35.22 288 MET A N 1
ATOM 5089 C CA . MET B 1 291 ? 15.934 -52.532 76.344 1.00 36.40 288 MET A CA 1
ATOM 5090 C C . MET B 1 291 ? 15.425 -51.288 77.080 1.00 35.48 288 MET A C 1
ATOM 5091 O O . MET B 1 291 ? 14.331 -50.829 76.805 1.00 31.33 288 MET A O 1
ATOM 5096 N N . ARG B 1 292 ? 16.245 -50.720 77.976 1.00 37.90 289 ARG A N 1
ATOM 5097 C CA . ARG B 1 292 ? 15.911 -49.440 78.622 1.00 34.38 289 ARG A CA 1
ATOM 5098 C C . ARG B 1 292 ? 15.743 -48.346 77.608 1.00 34.24 289 ARG A C 1
ATOM 5099 O O . ARG B 1 292 ? 14.795 -47.572 77.662 1.00 33.87 289 ARG A O 1
ATOM 5107 N N . ASP B 1 293 ? 16.672 -48.286 76.664 1.00 38.91 290 ASP A N 1
ATOM 5108 C CA . ASP B 1 293 ? 16.634 -47.285 75.615 1.00 34.72 290 ASP A CA 1
ATOM 5109 C C . ASP B 1 293 ? 15.313 -47.368 74.835 1.00 36.56 290 ASP A C 1
ATOM 5110 O O . ASP B 1 293 ? 14.696 -46.344 74.521 1.00 36.00 290 ASP A O 1
ATOM 5115 N N . ALA B 1 294 ? 14.890 -48.588 74.522 1.00 35.82 291 ALA A N 1
ATOM 5116 C CA . ALA B 1 294 ? 13.666 -48.811 73.738 1.00 36.16 291 ALA A CA 1
ATOM 5117 C C . ALA B 1 294 ? 12.412 -48.801 74.610 1.00 37.91 291 ALA A C 1
ATOM 5118 O O . ALA B 1 294 ? 11.308 -48.668 74.084 1.00 39.88 291 ALA A O 1
ATOM 5120 N N . GLY B 1 295 ? 12.595 -48.893 75.934 1.00 38.48 292 GLY A N 1
ATOM 5121 C CA . GLY B 1 295 ? 11.473 -48.952 76.878 1.00 38.68 292 GLY A CA 1
ATOM 5122 C C . GLY B 1 295 ? 10.667 -50.241 76.726 1.00 38.73 292 GLY A C 1
ATOM 5123 O O . GLY B 1 295 ? 9.441 -50.218 76.822 1.00 43.43 292 GLY A O 1
ATOM 5124 N N . VAL B 1 296 ? 11.345 -51.357 76.475 1.00 35.22 293 VAL A N 1
ATOM 5125 C CA . VAL B 1 296 ? 10.672 -52.652 76.354 1.00 37.11 293 VAL A CA 1
ATOM 5126 C C . VAL B 1 296 ? 11.143 -53.651 77.401 1.00 37.53 293 VAL A C 1
ATOM 5127 O O . VAL B 1 296 ? 12.199 -53.481 78.000 1.00 37.43 293 VAL A O 1
ATOM 5131 N N . THR B 1 297 ? 10.328 -54.682 77.622 1.00 40.07 294 THR A N 1
ATOM 5132 C CA . THR B 1 297 ? 10.661 -55.760 78.548 1.00 41.20 294 THR A CA 1
ATOM 5133 C C . THR B 1 297 ? 10.956 -57.013 77.746 1.00 39.25 294 THR A C 1
ATOM 5134 O O . THR B 1 297 ? 10.669 -57.085 76.544 1.00 39.48 294 THR A O 1
ATOM 5138 N N . GLY B 1 298 ? 11.508 -58.006 78.423 1.00 42.13 295 GLY A N 1
ATOM 5139 C CA . GLY B 1 298 ? 11.835 -59.280 77.798 1.00 45.24 295 GLY A CA 1
ATOM 5140 C C . GLY B 1 298 ? 10.718 -59.890 76.973 1.00 44.85 295 GLY A C 1
ATOM 5141 O O . GLY B 1 298 ? 10.949 -60.359 75.859 1.00 41.68 295 GLY A O 1
ATOM 5142 N N A GLU B 1 299 ? 9.499 -59.862 77.513 0.50 46.04 296 GLU A N 1
ATOM 5143 N N B GLU B 1 299 ? 9.504 -59.855 77.508 0.50 44.54 296 GLU A N 1
ATOM 5144 C CA A GLU B 1 299 ? 8.346 -60.502 76.866 0.50 46.69 296 GLU A CA 1
ATOM 5145 C CA B GLU B 1 299 ? 8.352 -60.483 76.868 0.50 44.20 296 GLU A CA 1
ATOM 5146 C C A GLU B 1 299 ? 8.011 -59.906 75.501 0.50 46.01 296 GLU A C 1
ATOM 5147 C C B GLU B 1 299 ? 8.006 -59.900 75.503 0.50 44.58 296 GLU A C 1
ATOM 5148 O O A GLU B 1 299 ? 7.391 -60.571 74.674 0.50 45.78 296 GLU A O 1
ATOM 5149 O O B GLU B 1 299 ? 7.387 -60.571 74.674 0.50 44.50 296 GLU A O 1
ATOM 5160 N N . GLN B 1 300 ? 8.436 -58.666 75.255 1.00 45.87 297 GLN A N 1
ATOM 5161 C CA . GLN B 1 300 ? 8.155 -57.992 73.980 1.00 42.43 297 GLN A CA 1
ATOM 5162 C C . GLN B 1 300 ? 9.156 -58.325 72.883 1.00 39.56 297 GLN A C 1
ATOM 5163 O O . GLN B 1 300 ? 8.898 -58.043 71.717 1.00 36.91 297 GLN A O 1
ATOM 5169 N N . ILE B 1 301 ? 10.291 -58.912 73.242 1.00 39.16 298 ILE A N 1
ATOM 5170 C CA . ILE B 1 301 ? 11.299 -59.296 72.239 1.00 37.59 298 ILE A CA 1
ATOM 5171 C C . ILE B 1 301 ? 11.022 -60.701 71.698 1.00 34.75 298 ILE A C 1
ATOM 5172 O O . ILE B 1 301 ? 11.216 -61.690 72.388 1.00 35.20 298 ILE A O 1
ATOM 5177 N N . GLY B 1 302 ? 10.599 -60.793 70.443 1.00 31.28 299 GLY A N 1
ATOM 5178 C CA . GLY B 1 302 ? 10.272 -62.085 69.858 1.00 32.32 299 GLY A CA 1
ATOM 5179 C C . GLY B 1 302 ? 11.442 -62.891 69.332 1.00 32.41 299 GLY A C 1
ATOM 5180 O O . GLY B 1 302 ? 11.392 -64.121 69.301 1.00 31.51 299 GLY A O 1
ATOM 5181 N N . TYR B 1 303 ? 12.526 -62.209 68.964 1.00 28.85 300 TYR A N 1
ATOM 5182 C CA . TYR B 1 303 ? 13.668 -62.843 68.324 1.00 28.93 300 TYR A CA 1
ATOM 5183 C C . TYR B 1 303 ? 14.939 -62.133 68.676 1.00 26.82 300 TYR A C 1
ATOM 5184 O O . TYR B 1 303 ? 14.980 -60.920 68.698 1.00 28.84 300 TYR A O 1
ATOM 5193 N N . VAL B 1 304 ? 15.975 -62.908 68.939 1.00 27.72 301 VAL A N 1
ATOM 5194 C CA . VAL B 1 304 ? 17.319 -62.389 69.099 1.00 28.89 301 VAL A CA 1
ATOM 5195 C C . VAL B 1 304 ? 18.180 -63.067 68.069 1.00 28.11 301 VAL A C 1
ATOM 5196 O O . VAL B 1 304 ? 18.358 -64.306 68.081 1.00 28.45 301 VAL A O 1
ATOM 5200 N N . ASN B 1 305 ? 18.742 -62.265 67.177 1.00 29.17 302 ASN A N 1
ATOM 5201 C CA . ASN B 1 305 ? 19.769 -62.761 66.278 1.00 28.88 302 ASN A CA 1
ATOM 5202 C C . ASN B 1 305 ? 21.065 -62.670 67.066 1.00 26.51 302 ASN A C 1
ATOM 5203 O O . ASN B 1 305 ? 21.611 -61.581 67.302 1.00 25.40 302 ASN A O 1
ATOM 5208 N N . ALA B 1 306 ? 21.566 -63.827 67.459 1.00 29.55 303 ALA A N 1
ATOM 5209 C CA . ALA B 1 306 ? 22.638 -63.915 68.422 1.00 31.64 303 ALA A CA 1
ATOM 5210 C C . ALA B 1 306 ? 23.972 -63.686 67.764 1.00 33.75 303 ALA A C 1
ATOM 5211 O O . ALA B 1 306 ? 24.113 -63.809 66.547 1.00 30.63 303 ALA A O 1
ATOM 5213 N N . HIS B 1 307 ? 24.970 -63.369 68.581 1.00 34.53 304 HIS A N 1
ATOM 5214 C CA . HIS B 1 307 ? 26.332 -63.321 68.105 1.00 34.56 304 HIS A CA 1
ATOM 5215 C C . HIS B 1 307 ? 26.813 -64.714 67.702 1.00 33.96 304 HIS A C 1
ATOM 5216 O O . HIS B 1 307 ? 27.338 -64.891 66.599 1.00 33.63 304 HIS A O 1
ATOM 5223 N N . GLY B 1 308 ? 26.575 -65.703 68.563 1.00 31.77 305 GLY A N 1
ATOM 5224 C CA . GLY B 1 308 ? 26.766 -67.145 68.267 1.00 31.05 305 GLY A CA 1
ATOM 5225 C C . GLY B 1 308 ? 27.739 -67.551 67.172 1.00 28.88 305 GLY A C 1
ATOM 5226 O O . GLY B 1 308 ? 27.327 -67.933 66.078 1.00 27.65 305 GLY A O 1
ATOM 5227 N N . THR B 1 309 ? 29.032 -67.480 67.474 1.00 30.12 306 THR A N 1
ATOM 5228 C CA . THR B 1 309 ? 30.059 -67.658 66.467 1.00 30.18 306 THR A CA 1
ATOM 5229 C C . THR B 1 309 ? 30.541 -69.091 66.286 1.00 29.53 306 THR A C 1
ATOM 5230 O O . THR B 1 309 ? 31.301 -69.363 65.358 1.00 29.45 306 THR A O 1
ATOM 5234 N N . SER B 1 310 ? 30.110 -69.996 67.165 1.00 29.91 307 SER A N 1
ATOM 5235 C CA . SER B 1 310 ? 30.511 -71.416 67.142 1.00 29.02 307 SER A CA 1
ATOM 5236 C C . SER B 1 310 ? 31.835 -71.637 67.866 1.00 29.33 307 SER A C 1
ATOM 5237 O O . SER B 1 310 ? 32.633 -72.482 67.468 1.00 29.85 307 SER A O 1
ATOM 5240 N N . THR B 1 311 ? 32.040 -70.916 68.968 1.00 32.10 308 THR A N 1
ATOM 5241 C CA . THR B 1 311 ? 33.227 -71.128 69.791 1.00 34.13 308 THR A CA 1
ATOM 5242 C C . THR B 1 311 ? 32.802 -71.803 71.077 1.00 35.32 308 THR A C 1
ATOM 5243 O O . THR B 1 311 ? 31.731 -71.513 71.573 1.00 33.26 308 THR A O 1
ATOM 5247 N N . PRO B 1 312 ? 33.628 -72.715 71.608 1.00 36.09 309 PRO A N 1
ATOM 5248 C CA . PRO B 1 312 ? 33.297 -73.355 72.885 1.00 39.94 309 PRO A CA 1
ATOM 5249 C C . PRO B 1 312 ? 32.851 -72.377 73.987 1.00 39.97 309 PRO A C 1
ATOM 5250 O O . PRO B 1 312 ? 31.744 -72.498 74.486 1.00 37.30 309 PRO A O 1
ATOM 5254 N N . ALA B 1 313 ? 33.674 -71.381 74.309 1.00 39.48 310 ALA A N 1
ATOM 5255 C CA . ALA B 1 313 ? 33.373 -70.438 75.405 1.00 40.73 310 ALA A CA 1
ATOM 5256 C C . ALA B 1 313 ? 32.280 -69.417 75.070 1.00 38.42 310 ALA A C 1
ATOM 5257 O O . ALA B 1 313 ? 31.415 -69.128 75.882 1.00 42.87 310 ALA A O 1
ATOM 5259 N N . GLY B 1 314 ? 32.329 -68.859 73.865 1.00 37.90 311 GLY A N 1
ATOM 5260 C CA . GLY B 1 314 ? 31.461 -67.759 73.500 1.00 36.16 311 GLY A CA 1
ATOM 5261 C C . GLY B 1 314 ? 29.976 -68.069 73.437 1.00 34.71 311 GLY A C 1
ATOM 5262 O O . GLY B 1 314 ? 29.158 -67.278 73.914 1.00 35.19 311 GLY A O 1
ATOM 5263 N N . ASP B 1 315 ? 29.617 -69.213 72.856 1.00 34.25 312 ASP A N 1
ATOM 5264 C CA . ASP B 1 315 ? 28.213 -69.514 72.569 1.00 32.29 312 ASP A CA 1
ATOM 5265 C C . ASP B 1 315 ? 27.409 -69.658 73.870 1.00 31.85 312 ASP A C 1
ATOM 5266 O O . ASP B 1 315 ? 26.298 -69.125 74.001 1.00 34.13 312 ASP A O 1
ATOM 5271 N N . VAL B 1 316 ? 27.988 -70.361 74.835 1.00 37.38 313 VAL A N 1
ATOM 5272 C CA . VAL B 1 316 ? 27.335 -70.587 76.120 1.00 37.72 313 VAL A CA 1
ATOM 5273 C C . VAL B 1 316 ? 27.149 -69.265 76.881 1.00 38.05 313 VAL A C 1
ATOM 5274 O O . VAL B 1 316 ? 26.053 -68.980 77.369 1.00 37.25 313 VAL A O 1
ATOM 5278 N N . ALA B 1 317 ? 28.212 -68.473 76.978 1.00 39.29 314 ALA A N 1
ATOM 5279 C CA . ALA B 1 317 ? 28.175 -67.189 77.709 1.00 37.72 314 ALA A CA 1
ATOM 5280 C C . ALA B 1 317 ? 27.061 -66.280 77.226 1.00 39.12 314 ALA A C 1
ATOM 5281 O O . ALA B 1 317 ? 26.343 -65.672 78.020 1.00 35.88 314 ALA A O 1
ATOM 5283 N N . GLU B 1 318 ? 26.874 -66.219 75.908 1.00 35.45 315 GLU A N 1
ATOM 5284 C CA . GLU B 1 318 ? 25.825 -65.379 75.378 1.00 31.14 315 GLU A CA 1
ATOM 5285 C C . GLU B 1 318 ? 24.428 -65.797 75.825 1.00 29.90 315 GLU A C 1
ATOM 5286 O O . GLU B 1 318 ? 23.579 -64.950 76.103 1.00 31.10 315 GLU A O 1
ATOM 5292 N N . VAL B 1 319 ? 24.154 -67.096 75.843 1.00 31.17 316 VAL A N 1
ATOM 5293 C CA . VAL B 1 319 ? 22.852 -67.550 76.297 1.00 32.92 316 VAL A CA 1
ATOM 5294 C C . VAL B 1 319 ? 22.622 -67.129 77.755 1.00 32.23 316 VAL A C 1
ATOM 5295 O O . VAL B 1 319 ? 21.537 -66.707 78.102 1.00 33.66 316 VAL A O 1
ATOM 5299 N N . LYS B 1 320 ? 23.629 -67.252 78.598 1.00 32.43 317 LYS A N 1
ATOM 5300 C CA . LYS B 1 320 ? 23.455 -66.828 79.981 1.00 35.01 317 LYS A CA 1
ATOM 5301 C C . LYS B 1 320 ? 23.063 -65.365 80.005 1.00 35.52 317 LYS A C 1
ATOM 5302 O O . LYS B 1 320 ? 22.169 -64.974 80.733 1.00 33.84 317 LYS A O 1
ATOM 5308 N N . GLY B 1 321 ? 23.714 -64.562 79.170 1.00 33.38 318 GLY A N 1
ATOM 5309 C CA . GLY B 1 321 ? 23.424 -63.141 79.127 1.00 33.18 318 GLY A CA 1
ATOM 5310 C C . GLY B 1 321 ? 22.046 -62.819 78.599 1.00 33.31 318 GLY A C 1
ATOM 5311 O O . GLY B 1 321 ? 21.390 -61.917 79.101 1.00 31.54 318 GLY A O 1
ATOM 5312 N N . ILE B 1 322 ? 21.599 -63.551 77.580 1.00 32.87 319 ILE A N 1
ATOM 5313 C CA . ILE B 1 322 ? 20.256 -63.361 77.056 1.00 32.39 319 ILE A CA 1
ATOM 5314 C C . ILE B 1 322 ? 19.195 -63.660 78.131 1.00 34.04 319 ILE A C 1
ATOM 5315 O O . ILE B 1 322 ? 18.234 -62.919 78.287 1.00 32.32 319 ILE A O 1
ATOM 5320 N N . LYS B 1 323 ? 19.398 -64.753 78.854 1.00 37.10 320 LYS A N 1
ATOM 5321 C CA . LYS B 1 323 ? 18.472 -65.151 79.908 1.00 39.49 320 LYS A CA 1
ATOM 5322 C C . LYS B 1 323 ? 18.388 -64.105 81.016 1.00 38.86 320 LYS A C 1
ATOM 5323 O O . LYS B 1 323 ? 17.302 -63.803 81.497 1.00 38.98 320 LYS A O 1
ATOM 5329 N N . ARG B 1 324 ? 19.531 -63.541 81.398 1.00 38.33 321 ARG A N 1
ATOM 5330 C CA . ARG B 1 324 ? 19.534 -62.471 82.383 1.00 36.70 321 ARG A CA 1
ATOM 5331 C C . ARG B 1 324 ? 18.773 -61.259 81.868 1.00 36.57 321 ARG A C 1
ATOM 5332 O O . ARG B 1 324 ? 17.921 -60.721 82.551 1.00 32.40 321 ARG A O 1
ATOM 5340 N N . ALA B 1 325 ? 19.086 -60.822 80.645 1.00 33.97 322 ALA A N 1
ATOM 5341 C CA . ALA B 1 325 ? 18.513 -59.598 80.131 1.00 32.01 322 ALA A CA 1
ATOM 5342 C C . ALA B 1 325 ? 17.042 -59.726 79.912 1.00 32.98 322 ALA A C 1
ATOM 5343 O O . ALA B 1 325 ? 16.298 -58.777 80.139 1.00 32.56 322 ALA A O 1
ATOM 5345 N N . LEU B 1 326 ? 16.618 -60.880 79.418 1.00 34.10 323 LEU A N 1
ATOM 5346 C CA . LEU B 1 326 ? 15.219 -61.070 79.101 1.00 36.75 323 LEU A CA 1
ATOM 5347 C C . LEU B 1 326 ? 14.354 -61.441 80.294 1.00 40.63 323 LEU A C 1
ATOM 5348 O O . LEU B 1 326 ? 13.171 -61.141 80.288 1.00 38.29 323 LEU A O 1
ATOM 5353 N N . GLY B 1 327 ? 14.946 -62.050 81.317 1.00 44.88 324 GLY A N 1
ATOM 5354 C CA . GLY B 1 327 ? 14.174 -62.475 82.488 1.00 45.76 324 GLY A CA 1
ATOM 5355 C C . GLY B 1 327 ? 13.418 -63.766 82.209 1.00 44.31 324 GLY A C 1
ATOM 5356 O O . GLY B 1 327 ? 13.395 -64.253 81.073 1.00 43.35 324 GLY A O 1
ATOM 5357 N N . GLU B 1 328 ? 12.777 -64.313 83.243 1.00 42.95 325 GLU A N 1
ATOM 5358 C CA . GLU B 1 328 ? 12.129 -65.621 83.139 1.00 42.22 325 GLU A CA 1
ATOM 5359 C C . GLU B 1 328 ? 11.025 -65.661 82.075 1.00 43.49 325 GLU A C 1
ATOM 5360 O O . GLU B 1 328 ? 11.025 -66.521 81.186 1.00 47.79 325 GLU A O 1
ATOM 5362 N N . ALA B 1 329 ? 10.084 -64.732 82.143 1.00 41.75 326 ALA A N 1
ATOM 5363 C CA . ALA B 1 329 ? 8.988 -64.704 81.174 1.00 43.17 326 ALA A CA 1
ATOM 5364 C C . ALA B 1 329 ? 9.507 -64.496 79.743 1.00 41.27 326 ALA A C 1
ATOM 5365 O O . ALA B 1 329 ? 9.074 -65.166 78.823 1.00 40.73 326 ALA A O 1
ATOM 5367 N N . GLY B 1 330 ? 10.406 -63.538 79.560 1.00 42.04 327 GLY A N 1
ATOM 5368 C CA . GLY B 1 330 ? 10.974 -63.273 78.231 1.00 39.14 327 GLY A CA 1
ATOM 5369 C C . GLY B 1 330 ? 11.706 -64.457 77.657 1.00 38.51 327 GLY A C 1
ATOM 5370 O O . GLY B 1 330 ? 11.565 -64.776 76.488 1.00 42.07 327 GLY A O 1
ATOM 5371 N N . THR B 1 331 ? 12.513 -65.095 78.475 1.00 37.68 328 THR A N 1
ATOM 5372 C CA . THR B 1 331 ? 13.266 -66.254 78.053 1.00 42.42 328 THR A CA 1
ATOM 5373 C C . THR B 1 331 ? 12.374 -67.416 77.570 1.00 47.14 328 THR A C 1
ATOM 5374 O O . THR B 1 331 ? 12.696 -68.093 76.577 1.00 42.44 328 THR A O 1
ATOM 5378 N N . LYS B 1 332 ? 11.236 -67.629 78.237 1.00 45.67 329 LYS A N 1
ATOM 5379 C CA . LYS B 1 332 ? 10.319 -68.722 77.859 1.00 46.44 329 LYS A CA 1
ATOM 5380 C C . LYS B 1 332 ? 9.746 -68.559 76.422 1.00 46.02 329 LYS A C 1
ATOM 5381 O O . LYS B 1 332 ? 9.532 -69.556 75.731 1.00 49.60 329 LYS A O 1
ATOM 5383 N N . GLN B 1 333 ? 9.533 -67.321 75.960 1.00 43.89 330 GLN A N 1
ATOM 5384 C CA . GLN B 1 333 ? 8.802 -67.074 74.697 1.00 43.04 330 GLN A CA 1
ATOM 5385 C C . GLN B 1 333 ? 9.688 -66.647 73.514 1.00 39.20 330 GLN A C 1
ATOM 5386 O O . GLN B 1 333 ? 9.237 -66.627 72.370 1.00 39.13 330 GLN A O 1
ATOM 5392 N N . VAL B 1 334 ? 10.941 -66.288 73.790 1.00 40.38 331 VAL A N 1
ATOM 5393 C CA . VAL B 1 334 ? 11.817 -65.728 72.751 1.00 36.47 331 VAL A CA 1
ATOM 5394 C C . VAL B 1 334 ? 12.352 -66.828 71.864 1.00 34.81 331 VAL A C 1
ATOM 5395 O O . VAL B 1 334 ? 12.456 -67.976 72.273 1.00 37.76 331 VAL A O 1
ATOM 5399 N N . LEU B 1 335 ? 12.625 -66.470 70.615 1.00 32.79 332 LEU A N 1
ATOM 5400 C CA . LEU B 1 335 ? 13.441 -67.252 69.722 1.00 34.16 332 LEU A CA 1
ATOM 5401 C C . LEU B 1 335 ? 14.843 -66.620 69.572 1.00 31.15 332 LEU A C 1
ATOM 5402 O O . LEU B 1 335 ? 14.991 -65.412 69.562 1.00 32.96 332 LEU A O 1
ATOM 5407 N N . VAL B 1 336 ? 15.845 -67.462 69.490 1.00 30.00 333 VAL A N 1
ATOM 5408 C CA . VAL B 1 336 ? 17.234 -67.062 69.367 1.00 29.60 333 VAL A CA 1
ATOM 5409 C C . VAL B 1 336 ? 17.772 -67.891 68.218 1.00 30.74 333 VAL A C 1
ATOM 5410 O O . VAL B 1 336 ? 17.541 -69.103 68.154 1.00 31.43 333 VAL A O 1
ATOM 5414 N N . SER B 1 337 ? 18.513 -67.287 67.305 1.00 28.71 334 SER A N 1
ATOM 5415 C CA . SER B 1 337 ? 19.258 -68.078 66.360 1.00 26.74 334 SER A CA 1
ATOM 5416 C C . SER B 1 337 ? 20.536 -67.381 65.923 1.00 25.70 334 SER A C 1
ATOM 5417 O O . SER B 1 337 ? 20.654 -66.171 66.066 1.00 28.23 334 SER A O 1
ATOM 5420 N N . SER B 1 338 ? 21.481 -68.169 65.397 1.00 24.64 335 SER A N 1
ATOM 5421 C CA . SER B 1 338 ? 22.688 -67.630 64.836 1.00 25.78 335 SER A CA 1
ATOM 5422 C C . SER B 1 338 ? 22.720 -67.974 63.355 1.00 23.28 335 SER A C 1
ATOM 5423 O O . SER B 1 338 ? 22.872 -69.151 62.989 1.00 26.68 335 SER A O 1
ATOM 5426 N N . THR B 1 339 ? 22.683 -66.953 62.538 1.00 27.42 336 THR A N 1
ATOM 5427 C CA . THR B 1 339 ? 22.858 -67.128 61.094 1.00 26.05 336 THR A CA 1
ATOM 5428 C C . THR B 1 339 ? 24.314 -67.289 60.663 1.00 28.12 336 THR A C 1
ATOM 5429 O O . THR B 1 339 ? 24.608 -67.616 59.491 1.00 26.31 336 THR A O 1
ATOM 5433 N N . LYS B 1 340 ? 25.258 -67.144 61.586 1.00 24.82 337 LYS A N 1
ATOM 5434 C CA . LYS B 1 340 ? 26.640 -67.542 61.308 1.00 25.84 337 LYS A CA 1
ATOM 5435 C C . LYS B 1 340 ? 26.769 -69.034 61.003 1.00 23.28 337 LYS A C 1
ATOM 5436 O O . LYS B 1 340 ? 27.764 -69.464 60.462 1.00 24.83 337 LYS A O 1
ATOM 5442 N N . SER B 1 341 ? 25.742 -69.812 61.370 1.00 22.16 338 SER A N 1
ATOM 5443 C CA . SER B 1 341 ? 25.697 -71.215 61.041 1.00 21.14 338 SER A CA 1
ATOM 5444 C C . SER B 1 341 ? 25.801 -71.373 59.521 1.00 22.39 338 SER A C 1
ATOM 5445 O O . SER B 1 341 ? 26.298 -72.368 59.036 1.00 27.19 338 SER A O 1
ATOM 5448 N N . MET B 1 342 ? 25.295 -70.380 58.848 1.00 22.48 339 MET A N 1
ATOM 5449 C CA . MET B 1 342 ? 25.238 -70.422 57.366 1.00 24.04 339 MET A CA 1
ATOM 5450 C C . MET B 1 342 ? 26.260 -69.540 56.673 1.00 27.90 339 MET A C 1
ATOM 5451 O O . MET B 1 342 ? 26.866 -69.954 55.660 1.00 29.49 339 MET A O 1
ATOM 5456 N N . THR B 1 343 ? 26.436 -68.321 57.193 1.00 29.44 340 THR A N 1
ATOM 5457 C CA . THR B 1 343 ? 27.307 -67.311 56.582 1.00 27.99 340 THR A CA 1
ATOM 5458 C C . THR B 1 343 ? 28.749 -67.414 57.022 1.00 29.54 340 THR A C 1
ATOM 5459 O O . THR B 1 343 ? 29.641 -66.907 56.381 1.00 31.85 340 THR A O 1
ATOM 5463 N N . GLY B 1 344 ? 28.962 -68.000 58.192 1.00 28.29 341 GLY A N 1
ATOM 5464 C CA . GLY B 1 344 ? 30.191 -67.795 58.908 1.00 25.70 341 GLY A CA 1
ATOM 5465 C C . GLY B 1 344 ? 30.162 -66.445 59.579 1.00 25.10 341 GLY A C 1
ATOM 5466 O O . GLY B 1 344 ? 29.189 -65.699 59.523 1.00 24.71 341 GLY A O 1
ATOM 5467 N N . HIS B 1 345 ? 31.272 -66.135 60.229 1.00 29.21 342 HIS A N 1
ATOM 5468 C CA . HIS B 1 345 ? 31.431 -64.923 61.001 1.00 27.29 342 HIS A CA 1
ATOM 5469 C C . HIS B 1 345 ? 32.047 -63.882 60.106 1.00 25.84 342 HIS A C 1
ATOM 5470 O O . HIS B 1 345 ? 33.219 -64.011 59.740 1.00 28.84 342 HIS A O 1
ATOM 5477 N N . LEU B 1 346 ? 31.259 -62.870 59.753 1.00 27.60 343 LEU A N 1
ATOM 5478 C CA . LEU B 1 346 ? 31.676 -61.861 58.810 1.00 29.94 343 LEU A CA 1
ATOM 5479 C C . LEU B 1 346 ? 32.425 -60.716 59.470 1.00 29.80 343 LEU A C 1
ATOM 5480 O O . LEU B 1 346 ? 32.670 -59.708 58.835 1.00 27.22 343 LEU A O 1
ATOM 5485 N N . LEU B 1 347 ? 32.847 -60.869 60.739 1.00 28.81 344 LEU A N 1
ATOM 5486 C CA . LEU B 1 347 ? 33.735 -59.891 61.360 1.00 28.75 344 LEU A CA 1
ATOM 5487 C C . LEU B 1 347 ? 33.152 -58.498 61.318 1.00 27.83 344 LEU A C 1
ATOM 5488 O O . LEU B 1 347 ? 32.060 -58.301 61.813 1.00 29.59 344 LEU A O 1
ATOM 5493 N N . GLY B 1 348 ? 33.858 -57.516 60.762 1.00 28.59 345 GLY A N 1
ATOM 5494 C CA . GLY B 1 348 ? 33.324 -56.152 60.699 1.00 29.08 345 GLY A CA 1
ATOM 5495 C C . GLY B 1 348 ? 31.956 -55.990 60.050 1.00 28.10 345 GLY A C 1
ATOM 5496 O O . GLY B 1 348 ? 31.262 -55.021 60.307 1.00 29.04 345 GLY A O 1
ATOM 5497 N N . ALA B 1 349 ? 31.552 -56.958 59.220 1.00 27.28 346 ALA A N 1
ATOM 5498 C CA . ALA B 1 349 ? 30.255 -56.927 58.575 1.00 27.57 346 ALA A CA 1
ATOM 5499 C C . ALA B 1 349 ? 29.203 -57.745 59.307 1.00 26.02 346 ALA A C 1
ATOM 5500 O O . ALA B 1 349 ? 28.023 -57.646 58.996 1.00 25.45 346 ALA A O 1
ATOM 5502 N N . ALA B 1 350 ? 29.639 -58.561 60.262 1.00 28.20 347 ALA A N 1
ATOM 5503 C CA . ALA B 1 350 ? 28.715 -59.443 60.943 1.00 28.10 347 ALA A CA 1
ATOM 5504 C C . ALA B 1 350 ? 27.531 -58.699 61.509 1.00 27.06 347 ALA A C 1
ATOM 5505 O O . ALA B 1 350 ? 26.379 -59.118 61.319 1.00 26.83 347 ALA A O 1
ATOM 5507 N N . GLY B 1 351 ? 27.790 -57.578 62.177 1.00 27.47 348 GLY A N 1
ATOM 5508 C CA . GLY B 1 351 ? 26.805 -56.883 62.963 1.00 25.60 348 GLY A CA 1
ATOM 5509 C C . GLY B 1 351 ? 25.735 -56.239 62.144 1.00 27.18 348 GLY A C 1
ATOM 5510 O O . GLY B 1 351 ? 24.596 -56.156 62.564 1.00 27.14 348 GLY A O 1
ATOM 5511 N N . SER B 1 352 ? 26.104 -55.821 60.923 1.00 25.08 349 SER A N 1
ATOM 5512 C CA . SER B 1 352 ? 25.189 -55.078 60.071 1.00 26.32 349 SER A CA 1
ATOM 5513 C C . SER B 1 352 ? 24.415 -56.027 59.130 1.00 23.35 349 SER A C 1
ATOM 5514 O O . SER B 1 352 ? 23.234 -55.853 58.963 1.00 26.37 349 SER A O 1
ATOM 5517 N N . VAL B 1 353 ? 25.087 -57.055 58.625 1.00 23.96 350 VAL A N 1
ATOM 5518 C CA . VAL B 1 353 ? 24.417 -58.197 57.954 1.00 25.72 350 VAL A CA 1
ATOM 5519 C C . VAL B 1 353 ? 23.356 -58.767 58.863 1.00 26.53 350 VAL A C 1
ATOM 5520 O O . VAL B 1 353 ? 22.225 -58.932 58.481 1.00 25.32 350 VAL A O 1
ATOM 5524 N N . GLU B 1 354 ? 23.723 -59.003 60.118 1.00 24.45 351 GLU A N 1
ATOM 5525 C CA . GLU B 1 354 ? 22.761 -59.516 61.067 1.00 26.54 351 GLU A CA 1
ATOM 5526 C C . GLU B 1 354 ? 21.668 -58.542 61.477 1.00 24.87 351 GLU A C 1
ATOM 5527 O O . GLU B 1 354 ? 20.548 -58.956 61.748 1.00 26.78 351 GLU A O 1
ATOM 5533 N N . ALA B 1 355 ? 21.949 -57.248 61.488 1.00 23.61 352 ALA A N 1
ATOM 5534 C CA . ALA B 1 355 ? 20.912 -56.266 61.695 1.00 21.75 352 ALA A CA 1
ATOM 5535 C C . ALA B 1 355 ? 19.885 -56.312 60.547 1.00 23.32 352 ALA A C 1
ATOM 5536 O O . ALA B 1 355 ? 18.691 -56.169 60.761 1.00 25.70 352 ALA A O 1
ATOM 5538 N N . ILE B 1 356 ? 20.376 -56.457 59.335 1.00 22.84 353 ILE A N 1
ATOM 5539 C CA . ILE B 1 356 ? 19.477 -56.541 58.198 1.00 22.36 353 ILE A CA 1
ATOM 5540 C C . ILE B 1 356 ? 18.586 -57.801 58.305 1.00 23.83 353 ILE A C 1
ATOM 5541 O O . ILE B 1 356 ? 17.375 -57.751 58.085 1.00 27.62 353 ILE A O 1
ATOM 5546 N N . ILE B 1 357 ? 19.194 -58.908 58.695 1.00 25.87 354 ILE A N 1
ATOM 5547 C CA . ILE B 1 357 ? 18.465 -60.145 58.929 1.00 26.60 354 ILE A CA 1
ATOM 5548 C C . ILE B 1 357 ? 17.374 -59.945 60.017 1.00 26.24 354 ILE A C 1
ATOM 5549 O O . ILE B 1 357 ? 16.256 -60.436 59.879 1.00 25.53 354 ILE A O 1
ATOM 5554 N N . THR B 1 358 ? 17.714 -59.245 61.105 1.00 27.76 355 THR A N 1
ATOM 5555 C CA . THR B 1 358 ? 16.787 -58.988 62.181 1.00 26.38 355 THR A CA 1
ATOM 5556 C C . THR B 1 358 ? 15.614 -58.148 61.696 1.00 29.84 355 THR A C 1
ATOM 5557 O O . THR B 1 358 ? 14.455 -58.440 61.976 1.00 28.85 355 THR A O 1
ATOM 5561 N N . VAL B 1 359 ? 15.909 -57.137 60.899 1.00 29.01 356 VAL A N 1
ATOM 5562 C CA . VAL B 1 359 ? 14.853 -56.354 60.279 1.00 31.93 356 VAL A CA 1
ATOM 5563 C C . VAL B 1 359 ? 13.948 -57.238 59.421 1.00 31.66 356 VAL A C 1
ATOM 5564 O O . VAL B 1 359 ? 12.713 -57.136 59.531 1.00 28.91 356 VAL A O 1
ATOM 5568 N N . MET B 1 360 ? 14.536 -58.074 58.550 1.00 33.14 357 MET A N 1
ATOM 5569 C CA . MET B 1 360 ? 13.725 -58.890 57.628 1.00 34.67 357 MET A CA 1
ATOM 5570 C C . MET B 1 360 ? 12.863 -59.897 58.398 1.00 31.85 357 MET A C 1
ATOM 5571 O O . MET B 1 360 ? 11.742 -60.183 58.001 1.00 29.30 357 MET A O 1
ATOM 5576 N N . SER B 1 361 ? 13.342 -60.362 59.542 1.00 31.42 358 SER A N 1
ATOM 5577 C CA . SER B 1 361 ? 12.517 -61.185 60.400 1.00 30.39 358 SER A CA 1
ATOM 5578 C C . SER B 1 361 ? 11.217 -60.486 60.825 1.00 33.90 358 SER A C 1
ATOM 5579 O O . SER B 1 361 ? 10.161 -61.134 60.920 1.00 34.23 358 SER A O 1
ATOM 5582 N N . LEU B 1 362 ? 11.287 -59.185 61.106 1.00 30.52 359 LEU A N 1
ATOM 5583 C CA . LEU B 1 362 ? 10.114 -58.404 61.445 1.00 31.40 359 LEU A CA 1
ATOM 5584 C C . LEU B 1 362 ? 9.232 -58.157 60.207 1.00 31.10 359 LEU A C 1
ATOM 5585 O O . LEU B 1 362 ? 8.010 -58.219 60.275 1.00 35.55 359 LEU A O 1
ATOM 5590 N N . VAL B 1 363 ? 9.867 -57.837 59.091 1.00 31.12 360 VAL A N 1
ATOM 5591 C CA . VAL B 1 363 ? 9.153 -57.572 57.833 1.00 31.23 360 VAL A CA 1
ATOM 5592 C C . VAL B 1 363 ? 8.347 -58.799 57.391 1.00 30.90 360 VAL A C 1
ATOM 5593 O O . VAL B 1 363 ? 7.180 -58.676 57.052 1.00 34.53 360 VAL A O 1
ATOM 5597 N N . ASP B 1 364 ? 8.988 -59.959 57.348 1.00 32.21 361 ASP A N 1
ATOM 5598 C CA . ASP B 1 364 ? 8.348 -61.194 56.882 1.00 31.06 361 ASP A CA 1
ATOM 5599 C C . ASP B 1 364 ? 7.789 -62.089 57.990 1.00 31.07 361 ASP A C 1
ATOM 5600 O O . ASP B 1 364 ? 7.235 -63.153 57.706 1.00 30.45 361 ASP A O 1
ATOM 5605 N N . GLN B 1 365 ? 7.913 -61.685 59.255 1.00 33.96 362 GLN A N 1
ATOM 5606 C CA . GLN B 1 365 ? 7.411 -62.520 60.361 1.00 31.86 362 GLN A CA 1
ATOM 5607 C C . GLN B 1 365 ? 7.883 -63.979 60.239 1.00 34.24 362 GLN A C 1
ATOM 5608 O O . GLN B 1 365 ? 7.090 -64.928 60.328 1.00 34.12 362 GLN A O 1
ATOM 5614 N N . MET B 1 366 ? 9.181 -64.128 59.983 1.00 33.36 363 MET A N 1
ATOM 5615 C CA . MET B 1 366 ? 9.854 -65.400 59.753 1.00 37.51 363 MET A CA 1
ATOM 5616 C C . MET B 1 366 ? 11.237 -65.282 60.371 1.00 37.77 363 MET A C 1
ATOM 5617 O O . MET B 1 366 ? 11.900 -64.260 60.217 1.00 33.96 363 MET A O 1
ATOM 5622 N N . VAL B 1 367 ? 11.696 -66.345 61.013 1.00 33.38 364 VAL A N 1
ATOM 5623 C CA . VAL B 1 367 ? 12.952 -66.323 61.720 1.00 30.69 364 VAL A CA 1
ATOM 5624 C C . VAL B 1 367 ? 13.834 -67.409 61.147 1.00 28.50 364 VAL A C 1
ATOM 5625 O O . VAL B 1 367 ? 13.406 -68.548 61.014 1.00 31.09 364 VAL A O 1
ATOM 5629 N N . PRO B 1 368 ? 15.076 -67.076 60.788 1.00 29.15 365 PRO A N 1
ATOM 5630 C CA . PRO B 1 368 ? 15.936 -68.070 60.150 1.00 28.85 365 PRO A CA 1
ATOM 5631 C C . PRO B 1 368 ? 16.556 -68.996 61.176 1.00 28.51 365 PRO A C 1
ATOM 5632 O O . PRO B 1 368 ? 16.622 -68.647 62.370 1.00 29.41 365 PRO A O 1
ATOM 5636 N N . PRO B 1 369 ? 16.979 -70.188 60.744 1.00 28.70 366 PRO A N 1
ATOM 5637 C CA . PRO B 1 369 ? 17.473 -71.166 61.688 1.00 27.92 366 PRO A CA 1
ATOM 5638 C C . PRO B 1 369 ? 18.954 -71.062 62.035 1.00 29.65 366 PRO A C 1
ATOM 5639 O O . PRO B 1 369 ? 19.745 -70.459 61.309 1.00 29.26 366 PRO A O 1
ATOM 5643 N N . THR B 1 370 ? 19.316 -71.683 63.151 1.00 31.94 367 THR A N 1
ATOM 5644 C CA . THR B 1 370 ? 20.658 -72.135 63.373 1.00 29.17 367 THR A CA 1
ATOM 5645 C C . THR B 1 370 ? 20.832 -73.518 62.758 1.00 31.00 367 THR A C 1
ATOM 5646 O O . THR B 1 370 ? 20.392 -74.523 63.335 1.00 31.78 367 THR A O 1
ATOM 5650 N N . ILE B 1 371 ? 21.470 -73.600 61.595 1.00 30.57 368 ILE A N 1
ATOM 5651 C CA . ILE B 1 371 ? 21.775 -74.898 61.036 1.00 32.16 368 ILE A CA 1
ATOM 5652 C C . ILE B 1 371 ? 22.917 -75.572 61.791 1.00 31.14 368 ILE A C 1
ATOM 5653 O O . ILE B 1 371 ? 23.624 -74.931 62.574 1.00 30.32 368 ILE A O 1
ATOM 5658 N N . ASN B 1 372 ? 23.040 -76.891 61.569 1.00 31.80 369 ASN A N 1
ATOM 5659 C CA . ASN B 1 372 ? 24.102 -77.748 62.074 1.00 29.42 369 ASN A CA 1
ATOM 5660 C C . ASN B 1 372 ? 23.962 -78.000 63.565 1.00 27.57 369 ASN A C 1
ATOM 5661 O O . ASN B 1 372 ? 24.848 -78.605 64.180 1.00 31.76 369 ASN A O 1
ATOM 5666 N N . LEU B 1 373 ? 22.863 -77.559 64.133 1.00 28.14 370 LEU A N 1
ATOM 5667 C CA . LEU B 1 373 ? 22.674 -77.691 65.589 1.00 29.02 370 LEU A CA 1
ATOM 5668 C C . LEU B 1 373 ? 22.120 -79.115 65.873 1.00 31.34 370 LEU A C 1
ATOM 5669 O O . LEU B 1 373 ? 20.981 -79.287 66.296 1.00 30.31 370 LEU A O 1
ATOM 5674 N N . ASP B 1 374 ? 22.982 -80.111 65.652 1.00 34.32 371 ASP A N 1
ATOM 5675 C CA . ASP B 1 374 ? 22.611 -81.514 65.703 1.00 33.33 371 ASP A CA 1
ATOM 5676 C C . ASP B 1 374 ? 22.459 -81.993 67.145 1.00 35.24 371 ASP A C 1
ATOM 5677 O O . ASP B 1 374 ? 21.509 -82.704 67.468 1.00 35.52 371 ASP A O 1
ATOM 5682 N N . ASN B 1 375 ? 23.418 -81.601 67.975 1.00 35.55 372 ASN A N 1
ATOM 5683 C CA A ASN B 1 375 ? 23.511 -82.028 69.375 0.50 35.93 372 ASN A CA 1
ATOM 5684 C CA B ASN B 1 375 ? 23.477 -82.031 69.369 0.50 36.31 372 ASN A CA 1
ATOM 5685 C C . ASN B 1 375 ? 23.805 -80.828 70.263 1.00 34.50 372 ASN A C 1
ATOM 5686 O O . ASN B 1 375 ? 24.965 -80.582 70.589 1.00 37.93 372 ASN A O 1
ATOM 5695 N N . PRO B 1 376 ? 22.771 -80.070 70.651 1.00 35.17 373 PRO A N 1
ATOM 5696 C CA . PRO B 1 376 ? 23.043 -78.860 71.418 1.00 36.04 373 PRO A CA 1
ATOM 5697 C C . PRO B 1 376 ? 23.602 -79.173 72.799 1.00 37.62 373 PRO A C 1
ATOM 5698 O O . PRO B 1 376 ? 23.356 -80.264 73.319 1.00 38.21 373 PRO A O 1
ATOM 5702 N N . GLU B 1 377 ? 24.394 -78.251 73.339 1.00 39.43 374 GLU A N 1
ATOM 5703 C CA . GLU B 1 377 ? 24.824 -78.318 74.732 1.00 40.99 374 GLU A CA 1
ATOM 5704 C C . GLU B 1 377 ? 23.616 -78.382 75.626 1.00 41.66 374 GLU A C 1
ATOM 5705 O O . GLU B 1 377 ? 22.563 -77.807 75.331 1.00 37.35 374 GLU A O 1
ATOM 5711 N N . GLU B 1 378 ? 23.778 -79.035 76.766 1.00 43.80 375 GLU A N 1
ATOM 5712 C CA . GLU B 1 378 ? 22.696 -79.110 77.744 1.00 50.08 375 GLU A CA 1
ATOM 5713 C C . GLU B 1 378 ? 22.531 -77.802 78.485 1.00 49.42 375 GLU A C 1
ATOM 5714 O O . GLU B 1 378 ? 23.482 -77.038 78.609 1.00 51.00 375 GLU A O 1
ATOM 5720 N N . GLY B 1 379 ? 21.324 -77.576 78.994 1.00 49.93 376 GLY A N 1
ATOM 5721 C CA . GLY B 1 379 ? 21.078 -76.520 79.967 1.00 50.70 376 GLY A CA 1
ATOM 5722 C C . GLY B 1 379 ? 21.006 -75.128 79.386 1.00 50.94 376 GLY A C 1
ATOM 5723 O O . GLY B 1 379 ? 21.055 -74.144 80.117 1.00 52.87 376 GLY A O 1
ATOM 5724 N N . LEU B 1 380 ? 20.841 -75.033 78.071 1.00 48.70 377 LEU A N 1
ATOM 5725 C CA . LEU B 1 380 ? 20.771 -73.738 77.425 1.00 48.24 377 LEU A CA 1
ATOM 5726 C C . LEU B 1 380 ? 19.437 -73.066 77.764 1.00 47.09 377 LEU A C 1
ATOM 5727 O O . LEU B 1 380 ? 19.401 -71.881 78.062 1.00 45.26 377 LEU A O 1
ATOM 5732 N N . GLY B 1 381 ? 18.359 -73.833 77.753 1.00 45.08 378 GLY A N 1
ATOM 5733 C CA . GLY B 1 381 ? 17.073 -73.336 78.223 1.00 45.46 378 GLY A CA 1
ATOM 5734 C C . GLY B 1 381 ? 16.424 -72.277 77.346 1.00 44.86 378 GLY A C 1
ATOM 5735 O O . GLY B 1 381 ? 15.552 -71.552 77.809 1.00 40.84 378 GLY A O 1
ATOM 5736 N N . VAL B 1 382 ? 16.838 -72.185 76.078 1.00 39.90 379 VAL A N 1
ATOM 5737 C CA . VAL B 1 382 ? 16.193 -71.273 75.128 1.00 37.42 379 VAL A CA 1
ATOM 5738 C C . VAL B 1 382 ? 16.007 -71.978 73.794 1.00 31.67 379 VAL A C 1
ATOM 5739 O O . VAL B 1 382 ? 16.684 -72.971 73.495 1.00 32.94 379 VAL A O 1
ATOM 5743 N N . ASP B 1 383 ? 15.062 -71.472 73.020 1.00 30.90 380 ASP A N 1
ATOM 5744 C CA . ASP B 1 383 ? 14.736 -72.020 71.681 1.00 31.32 380 ASP A CA 1
ATOM 5745 C C . ASP B 1 383 ? 15.716 -71.429 70.685 1.00 29.49 380 ASP A C 1
ATOM 5746 O O . ASP B 1 383 ? 15.664 -70.240 70.419 1.00 33.58 380 ASP A O 1
ATOM 5751 N N . LEU B 1 384 ? 16.561 -72.276 70.120 1.00 29.80 381 LEU A N 1
ATOM 5752 C CA . LEU B 1 384 ? 17.653 -71.852 69.237 1.00 29.57 381 LEU A CA 1
ATOM 5753 C C . LEU B 1 384 ? 17.321 -72.047 67.745 1.00 30.69 381 LEU A C 1
ATOM 5754 O O . LEU B 1 384 ? 18.209 -72.015 66.910 1.00 30.14 381 LEU A O 1
ATOM 5759 N N . VAL B 1 385 ? 16.052 -72.262 67.455 1.00 30.01 382 VAL A N 1
ATOM 5760 C CA . VAL B 1 385 ? 15.576 -72.438 66.081 1.00 30.90 382 VAL A CA 1
ATOM 5761 C C . VAL B 1 385 ? 16.472 -73.367 65.263 1.00 33.09 382 VAL A C 1
ATOM 5762 O O . VAL B 1 385 ? 17.005 -73.016 64.204 1.00 33.64 382 VAL A O 1
ATOM 5766 N N . PRO B 1 386 ? 16.641 -74.604 65.743 1.00 31.65 383 PRO A N 1
ATOM 5767 C CA . PRO B 1 386 ? 17.526 -75.498 65.030 1.00 30.86 383 PRO A CA 1
ATOM 5768 C C . PRO B 1 386 ? 17.011 -75.885 63.634 1.00 29.65 383 PRO A C 1
ATOM 5769 O O . PRO B 1 386 ? 15.825 -76.097 63.461 1.00 30.16 383 PRO A O 1
ATOM 5773 N N . HIS B 1 387 ? 17.924 -75.911 62.681 1.00 30.59 384 HIS A N 1
ATOM 5774 C CA . HIS B 1 387 ? 17.754 -76.539 61.354 1.00 31.00 384 HIS A CA 1
ATOM 5775 C C . HIS B 1 387 ? 16.878 -75.814 60.377 1.00 33.08 384 HIS A C 1
ATOM 5776 O O . HIS B 1 387 ? 17.229 -75.749 59.199 1.00 30.99 384 HIS A O 1
ATOM 5783 N N . VAL B 1 388 ? 15.686 -75.432 60.792 1.00 33.01 385 VAL A N 1
ATOM 5784 C CA . VAL B 1 388 ? 14.691 -74.920 59.825 1.00 35.03 385 VAL A CA 1
ATOM 5785 C C . VAL B 1 388 ? 14.041 -73.648 60.321 1.00 31.83 385 VAL A C 1
ATOM 5786 O O . VAL B 1 388 ? 13.830 -73.452 61.522 1.00 31.68 385 VAL A O 1
ATOM 5790 N N . ALA B 1 389 ? 13.703 -72.787 59.386 1.00 30.18 386 ALA A N 1
ATOM 5791 C CA . ALA B 1 389 ? 13.071 -71.519 59.684 1.00 29.70 386 ALA A CA 1
ATOM 5792 C C . ALA B 1 389 ? 11.745 -71.656 60.432 1.00 31.99 386 ALA A C 1
ATOM 5793 O O . ALA B 1 389 ? 11.069 -72.689 60.354 1.00 33.92 386 ALA A O 1
ATOM 5795 N N . ARG B 1 390 ? 11.369 -70.600 61.134 1.00 33.32 387 ARG A N 1
ATOM 5796 C CA . ARG B 1 390 ? 10.181 -70.580 61.970 1.00 34.19 387 ARG A CA 1
ATOM 5797 C C . ARG B 1 390 ? 9.269 -69.430 61.615 1.00 37.12 387 ARG A C 1
ATOM 5798 O O . ARG B 1 390 ? 9.692 -68.271 61.601 1.00 34.70 387 ARG A O 1
ATOM 5806 N N . LYS B 1 391 ? 8.011 -69.735 61.320 1.00 38.52 388 LYS A N 1
ATOM 5807 C CA . LYS B 1 391 ? 7.022 -68.701 61.131 1.00 41.31 388 LYS A CA 1
ATOM 5808 C C . LYS B 1 391 ? 6.614 -68.188 62.500 1.00 40.70 388 LYS A C 1
ATOM 5809 O O . LYS B 1 391 ? 6.391 -68.985 63.415 1.00 42.58 388 LYS A O 1
ATOM 5815 N N . VAL B 1 392 ? 6.540 -66.864 62.643 1.00 37.42 389 VAL A N 1
ATOM 5816 C CA . VAL B 1 392 ? 6.061 -66.226 63.871 1.00 38.75 389 VAL A CA 1
ATOM 5817 C C . VAL B 1 392 ? 4.849 -65.350 63.597 1.00 40.35 389 VAL A C 1
ATOM 5818 O O . VAL B 1 392 ? 4.519 -65.076 62.441 1.00 41.47 389 VAL A O 1
ATOM 5822 N N . GLU B 1 393 ? 4.223 -64.894 64.672 1.00 43.06 390 GLU A N 1
ATOM 5823 C CA . GLU B 1 393 ? 3.009 -64.123 64.593 1.00 48.10 390 GLU A CA 1
ATOM 5824 C C . GLU B 1 393 ? 3.043 -62.978 65.593 1.00 44.86 390 GLU A C 1
ATOM 5825 O O . GLU B 1 393 ? 3.424 -63.178 66.750 1.00 43.35 390 GLU A O 1
ATOM 5831 N N . SER B 1 394 ? 2.615 -61.795 65.153 1.00 43.57 391 SER A N 1
ATOM 5832 C CA . SER B 1 394 ? 2.598 -60.601 65.992 1.00 44.74 391 SER A CA 1
ATOM 5833 C C . SER B 1 394 ? 3.938 -60.340 66.683 1.00 43.80 391 SER A C 1
ATOM 5834 O O . SER B 1 394 ? 3.994 -60.009 67.878 1.00 42.88 391 SER A O 1
ATOM 5837 N N . MET B 1 395 ? 5.030 -60.525 65.953 1.00 40.71 392 MET A N 1
ATOM 5838 C CA . MET B 1 395 ? 6.339 -60.175 66.508 1.00 38.43 392 MET A CA 1
ATOM 5839 C C . MET B 1 395 ? 6.575 -58.692 66.251 1.00 36.34 392 MET A C 1
ATOM 5840 O O . MET B 1 395 ? 6.698 -58.265 65.094 1.00 36.78 392 MET A O 1
ATOM 5845 N N . GLU B 1 396 ? 6.634 -57.909 67.325 1.00 36.35 393 GLU A N 1
ATOM 5846 C CA . GLU B 1 396 ? 6.719 -56.440 67.217 1.00 37.34 393 GLU A CA 1
ATOM 5847 C C . GLU B 1 396 ? 8.146 -55.906 67.388 1.00 34.53 393 GLU A C 1
ATOM 5848 O O . GLU B 1 396 ? 8.456 -54.846 66.874 1.00 35.17 393 GLU A O 1
ATOM 5854 N N . TYR B 1 397 ? 8.998 -56.645 68.102 1.00 33.65 394 TYR A N 1
ATOM 5855 C CA . TYR B 1 397 ? 10.380 -56.246 68.356 1.00 30.82 394 TYR A CA 1
ATOM 5856 C C . TYR B 1 397 ? 11.304 -57.412 68.151 1.00 30.04 394 TYR A C 1
ATOM 5857 O O . TYR B 1 397 ? 10.939 -58.569 68.409 1.00 32.26 394 TYR A O 1
ATOM 5866 N N . ALA B 1 398 ? 12.512 -57.119 67.690 1.00 26.76 395 ALA A N 1
ATOM 5867 C CA . ALA B 1 398 ? 13.556 -58.125 67.545 1.00 27.85 395 ALA A CA 1
ATOM 5868 C C . ALA B 1 398 ? 14.895 -57.460 67.837 1.00 28.48 395 ALA A C 1
ATOM 5869 O O . ALA B 1 398 ? 15.060 -56.256 67.596 1.00 29.58 395 ALA A O 1
ATOM 5871 N N . MET B 1 399 ? 15.824 -58.255 68.332 1.00 29.19 396 MET A N 1
ATOM 5872 C CA . MET B 1 399 ? 17.096 -57.776 68.861 1.00 29.88 396 MET A CA 1
ATOM 5873 C C . MET B 1 399 ? 18.231 -58.470 68.157 1.00 30.50 396 MET A C 1
ATOM 5874 O O . MET B 1 399 ? 18.121 -59.642 67.752 1.00 27.64 396 MET A O 1
ATOM 5879 N N . CYS B 1 400 ? 19.350 -57.771 68.003 1.00 28.05 397 CYS A N 1
ATOM 5880 C CA A CYS B 1 400 ? 20.553 -58.413 67.500 0.50 26.91 397 CYS A CA 1
ATOM 5881 C CA B CYS B 1 400 ? 20.551 -58.373 67.492 0.50 29.41 397 CYS A CA 1
ATOM 5882 C C . CYS B 1 400 ? 21.743 -57.982 68.347 1.00 26.89 397 CYS A C 1
ATOM 5883 O O . CYS B 1 400 ? 21.881 -56.825 68.683 1.00 28.50 397 CYS A O 1
ATOM 5888 N N . ASN B 1 401 ? 22.584 -58.951 68.673 1.00 27.35 398 ASN A N 1
ATOM 5889 C CA . ASN B 1 401 ? 23.795 -58.753 69.451 1.00 29.82 398 ASN A CA 1
ATOM 5890 C C . ASN B 1 401 ? 25.077 -59.002 68.677 1.00 29.72 398 ASN A C 1
ATOM 5891 O O . ASN B 1 401 ? 25.153 -59.946 67.890 1.00 30.71 398 ASN A O 1
ATOM 5896 N N . SER B 1 402 ? 26.099 -58.190 68.942 1.00 28.16 399 SER A N 1
ATOM 5897 C CA . SER B 1 402 ? 27.446 -58.465 68.512 1.00 29.70 399 SER A CA 1
ATOM 5898 C C . SER B 1 402 ? 28.398 -58.263 69.692 1.00 30.16 399 SER A C 1
ATOM 5899 O O . SER B 1 402 ? 28.375 -57.228 70.323 1.00 28.07 399 SER A O 1
ATOM 5902 N N . PHE B 1 403 ? 29.257 -59.241 69.929 1.00 32.23 400 PHE A N 1
ATOM 5903 C CA . PHE B 1 403 ? 30.209 -59.206 71.048 1.00 36.45 400 PHE A CA 1
ATOM 5904 C C . PHE B 1 403 ? 31.613 -59.482 70.526 1.00 36.92 400 PHE A C 1
ATOM 5905 O O . PHE B 1 403 ? 31.948 -60.636 70.282 1.00 47.91 400 PHE A O 1
ATOM 5913 N N . GLY B 1 404 ? 32.445 -58.452 70.406 1.00 34.16 401 GLY A N 1
ATOM 5914 C CA . GLY B 1 404 ? 33.755 -58.564 69.755 1.00 37.26 401 GLY A CA 1
ATOM 5915 C C . GLY B 1 404 ? 34.992 -58.706 70.622 1.00 39.85 401 GLY A C 1
ATOM 5916 O O . GLY B 1 404 ? 34.932 -58.578 71.862 1.00 37.51 401 GLY A O 1
ATOM 5917 N N . PHE B 1 405 ? 36.131 -58.929 69.964 1.00 41.22 402 PHE A N 1
ATOM 5918 C CA . PHE B 1 405 ? 37.433 -59.068 70.637 1.00 43.28 402 PHE A CA 1
ATOM 5919 C C . PHE B 1 405 ? 37.759 -57.818 71.453 1.00 41.56 402 PHE A C 1
ATOM 5920 O O . PHE B 1 405 ? 37.399 -56.701 71.093 1.00 33.12 402 PHE A O 1
ATOM 5928 N N . GLY B 1 406 ? 38.397 -58.007 72.603 1.00 41.56 403 GLY A N 1
ATOM 5929 C CA . GLY B 1 406 ? 38.552 -56.906 73.536 1.00 39.96 403 GLY A CA 1
ATOM 5930 C C . GLY B 1 406 ? 37.346 -56.716 74.444 1.00 40.65 403 GLY A C 1
ATOM 5931 O O . GLY B 1 406 ? 37.325 -55.792 75.265 1.00 44.84 403 GLY A O 1
ATOM 5932 N N . GLY B 1 407 ? 36.338 -57.574 74.316 1.00 34.28 404 GLY A N 1
ATOM 5933 C CA . GLY B 1 407 ? 35.138 -57.480 75.152 1.00 32.94 404 GLY A CA 1
ATOM 5934 C C . GLY B 1 407 ? 34.122 -56.425 74.780 1.00 32.49 404 GLY A C 1
ATOM 5935 O O . GLY B 1 407 ? 33.206 -56.110 75.565 1.00 28.21 404 GLY A O 1
ATOM 5936 N N . THR B 1 408 ? 34.205 -55.908 73.551 1.00 24.02 405 THR A N 1
ATOM 5937 C CA . THR B 1 408 ? 33.300 -54.872 73.130 1.00 26.67 405 THR A CA 1
ATOM 5938 C C . THR B 1 408 ? 31.924 -55.438 72.723 1.00 29.57 405 THR A C 1
ATOM 5939 O O . THR B 1 408 ? 31.836 -56.270 71.814 1.00 35.05 405 THR A O 1
ATOM 5943 N N . ASN B 1 409 ? 30.856 -54.956 73.377 1.00 26.30 406 ASN A N 1
ATOM 5944 C CA . ASN B 1 409 ? 29.534 -55.500 73.207 1.00 25.21 406 ASN A CA 1
ATOM 5945 C C . ASN B 1 409 ? 28.550 -54.465 72.752 1.00 25.09 406 ASN A C 1
ATOM 5946 O O . ASN B 1 409 ? 28.602 -53.292 73.162 1.00 25.68 406 ASN A O 1
ATOM 5951 N N . GLY B 1 410 ? 27.629 -54.885 71.867 1.00 25.17 407 GLY A N 1
ATOM 5952 C CA . GLY B 1 410 ? 26.546 -54.039 71.421 1.00 22.55 407 GLY A CA 1
ATOM 5953 C C . GLY B 1 410 ? 25.265 -54.811 71.189 1.00 22.14 407 GLY A C 1
ATOM 5954 O O . GLY B 1 410 ? 25.325 -55.987 70.842 1.00 25.34 407 GLY A O 1
ATOM 5955 N N . SER B 1 411 ? 24.124 -54.149 71.352 1.00 25.15 408 SER A N 1
ATOM 5956 C CA . SER B 1 411 ? 22.816 -54.701 70.999 1.00 26.63 408 SER A CA 1
ATOM 5957 C C . SER B 1 411 ? 21.966 -53.630 70.383 1.00 29.96 408 SER A C 1
ATOM 5958 O O . SER B 1 411 ? 22.015 -52.456 70.796 1.00 27.31 408 SER A O 1
ATOM 5961 N N . LEU B 1 412 ? 21.207 -54.019 69.360 1.00 26.95 409 LEU A N 1
ATOM 5962 C CA . LEU B 1 412 ? 20.214 -53.160 68.759 1.00 24.02 409 LEU A CA 1
ATOM 5963 C C . LEU B 1 412 ? 18.864 -53.803 68.852 1.00 24.74 409 LEU A C 1
ATOM 5964 O O . LEU B 1 412 ? 18.752 -55.025 68.745 1.00 27.11 409 LEU A O 1
ATOM 5969 N N . ILE B 1 413 ? 17.840 -52.970 69.026 1.00 25.92 410 ILE A N 1
ATOM 5970 C CA . ILE B 1 413 ? 16.470 -53.421 68.978 1.00 27.80 410 ILE A CA 1
ATOM 5971 C C . ILE B 1 413 ? 15.716 -52.655 67.917 1.00 30.47 410 ILE A C 1
ATOM 5972 O O . ILE B 1 413 ? 15.736 -51.407 67.876 1.00 27.24 410 ILE A O 1
ATOM 5977 N N . PHE B 1 414 ? 15.069 -53.423 67.048 1.00 31.27 411 PHE A N 1
ATOM 5978 C CA . PHE B 1 414 ? 14.223 -52.906 66.002 1.00 31.18 411 PHE A CA 1
ATOM 5979 C C . PHE B 1 414 ? 12.772 -53.180 66.299 1.00 31.94 411 PHE A C 1
ATOM 5980 O O . PHE B 1 414 ? 12.439 -54.210 66.895 1.00 32.44 411 PHE A O 1
ATOM 5988 N N . LYS B 1 415 ? 11.909 -52.282 65.844 1.00 33.50 412 LYS A N 1
ATOM 5989 C CA . LYS B 1 415 ? 10.480 -52.426 65.987 1.00 35.91 412 LYS A CA 1
ATOM 5990 C C . LYS B 1 415 ? 9.847 -52.548 64.606 1.00 38.71 412 LYS A C 1
ATOM 5991 O O . LYS B 1 415 ? 10.222 -51.824 63.681 1.00 35.84 412 LYS A O 1
ATOM 5997 N N . ARG B 1 416 ? 8.897 -53.480 64.488 1.00 40.87 413 ARG A N 1
ATOM 5998 C CA . ARG B 1 416 ? 8.127 -53.714 63.257 1.00 43.25 413 ARG A CA 1
ATOM 5999 C C . ARG B 1 416 ? 7.391 -52.449 62.850 1.00 44.40 413 ARG A C 1
ATOM 6000 O O . ARG B 1 416 ? 6.911 -51.702 63.717 1.00 41.85 413 ARG A O 1
ATOM 6008 N N . MET B 1 417 ? 7.358 -52.221 61.532 1.00 48.49 414 MET A N 1
ATOM 6009 C CA . MET B 1 417 ? 6.700 -51.073 60.882 1.00 52.68 414 MET A CA 1
ATOM 6010 C C . MET B 1 417 ? 5.837 -51.593 59.738 1.00 53.86 414 MET A C 1
ATOM 6011 O O . MET B 1 417 ? 4.823 -52.249 59.965 1.00 55.35 414 MET A O 1
ATOM 6016 N N . LYS C 1 6 ? 20.183 -30.800 79.717 1.00 57.47 3 LYS B N 1
ATOM 6017 C CA . LYS C 1 6 ? 21.505 -31.289 79.223 1.00 61.65 3 LYS B CA 1
ATOM 6018 C C . LYS C 1 6 ? 22.379 -31.794 80.373 1.00 59.29 3 LYS B C 1
ATOM 6019 O O . LYS C 1 6 ? 22.612 -31.075 81.346 1.00 66.11 3 LYS B O 1
ATOM 6021 N N . ARG C 1 7 ? 22.825 -33.046 80.286 1.00 55.07 4 ARG B N 1
ATOM 6022 C CA . ARG C 1 7 ? 23.923 -33.517 81.134 1.00 48.53 4 ARG B CA 1
ATOM 6023 C C . ARG C 1 7 ? 25.180 -32.830 80.598 1.00 45.02 4 ARG B C 1
ATOM 6024 O O . ARG C 1 7 ? 25.542 -33.020 79.420 1.00 43.57 4 ARG B O 1
ATOM 6032 N N . ARG C 1 8 ? 25.862 -32.074 81.454 1.00 38.08 5 ARG B N 1
ATOM 6033 C CA . ARG C 1 8 ? 27.094 -31.405 81.046 1.00 37.65 5 ARG B CA 1
ATOM 6034 C C . ARG C 1 8 ? 28.275 -32.357 81.156 1.00 37.29 5 ARG B C 1
ATOM 6035 O O . ARG C 1 8 ? 28.303 -33.217 82.033 1.00 35.88 5 ARG B O 1
ATOM 6043 N N . VAL C 1 9 ? 29.241 -32.193 80.253 1.00 34.81 6 VAL B N 1
ATOM 6044 C CA . VAL C 1 9 ? 30.397 -33.073 80.161 1.00 33.00 6 VAL B CA 1
ATOM 6045 C C . VAL C 1 9 ? 31.675 -32.261 80.310 1.00 33.52 6 VAL B C 1
ATOM 6046 O O . VAL C 1 9 ? 31.862 -31.287 79.595 1.00 30.63 6 VAL B O 1
ATOM 6050 N N . VAL C 1 10 ? 32.547 -32.667 81.235 1.00 32.05 7 VAL B N 1
ATOM 6051 C CA . VAL C 1 10 ? 33.775 -31.959 81.489 1.00 32.08 7 VAL B CA 1
ATOM 6052 C C . VAL C 1 10 ? 34.991 -32.867 81.387 1.00 27.60 7 VAL B C 1
ATOM 6053 O O . VAL C 1 10 ? 34.882 -34.088 81.458 1.00 28.39 7 VAL B O 1
ATOM 6057 N N . VAL C 1 11 ? 36.155 -32.237 81.221 1.00 27.85 8 VAL B N 1
ATOM 6058 C CA . VAL C 1 11 ? 37.421 -32.918 81.124 1.00 27.20 8 VAL B CA 1
ATOM 6059 C C . VAL C 1 11 ? 38.067 -32.960 82.510 1.00 28.59 8 VAL B C 1
ATOM 6060 O O . VAL C 1 11 ? 38.294 -31.907 83.108 1.00 29.66 8 VAL B O 1
ATOM 6064 N N . THR C 1 12 ? 38.349 -34.159 82.993 1.00 30.04 9 THR B N 1
ATOM 6065 C CA . THR C 1 12 ? 38.881 -34.317 84.385 1.00 33.91 9 THR B CA 1
ATOM 6066 C C . THR C 1 12 ? 40.224 -34.980 84.480 1.00 32.16 9 THR B C 1
ATOM 6067 O O . THR C 1 12 ? 40.808 -35.094 85.575 1.00 30.06 9 THR B O 1
ATOM 6071 N N . GLY C 1 13 ? 40.730 -35.440 83.341 1.00 27.12 10 GLY B N 1
ATOM 6072 C CA . GLY C 1 13 ? 41.999 -36.099 83.288 1.00 25.95 10 GLY B CA 1
ATOM 6073 C C . GLY C 1 13 ? 42.518 -36.078 81.854 1.00 27.80 10 GLY B C 1
ATOM 6074 O O . GLY C 1 13 ? 41.702 -36.142 80.921 1.00 27.53 10 GLY B O 1
ATOM 6075 N N . MET C 1 14 ? 43.833 -35.945 81.718 1.00 28.18 11 MET B N 1
ATOM 6076 C CA . MET C 1 14 ? 44.477 -35.879 80.381 1.00 29.26 11 MET B CA 1
ATOM 6077 C C . MET C 1 14 ? 45.791 -36.626 80.429 1.00 31.22 11 MET B C 1
ATOM 6078 O O . MET C 1 14 ? 46.458 -36.703 81.462 1.00 32.06 11 MET B O 1
ATOM 6083 N N . GLY C 1 15 ? 46.143 -37.243 79.307 1.00 28.49 12 GLY B N 1
ATOM 6084 C CA . GLY C 1 15 ? 47.317 -38.033 79.219 1.00 25.55 12 GLY B CA 1
ATOM 6085 C C . GLY C 1 15 ? 47.799 -37.970 77.779 1.00 28.35 12 GLY B C 1
ATOM 6086 O O . GLY C 1 15 ? 46.987 -37.803 76.859 1.00 28.83 12 GLY B O 1
ATOM 6087 N N . MET C 1 16 ? 49.105 -38.029 77.610 1.00 28.44 13 MET B N 1
ATOM 6088 C CA . MET C 1 16 ? 49.689 -37.768 76.285 1.00 30.82 13 MET B CA 1
ATOM 6089 C C . MET C 1 16 ? 51.101 -38.278 76.174 1.00 30.86 13 MET B C 1
ATOM 6090 O O . MET C 1 16 ? 51.910 -38.153 77.101 1.00 29.80 13 MET B O 1
ATOM 6095 N N . LEU C 1 17 ? 51.367 -38.890 75.033 1.00 31.91 14 LEU B N 1
ATOM 6096 C CA . LEU C 1 17 ? 52.693 -39.129 74.548 1.00 31.16 14 LEU B CA 1
ATOM 6097 C C . LEU C 1 17 ? 52.749 -38.417 73.216 1.00 31.14 14 LEU B C 1
ATOM 6098 O O . LEU C 1 17 ? 51.883 -38.612 72.371 1.00 28.19 14 LEU B O 1
ATOM 6103 N N . SER C 1 18 ? 53.763 -37.576 73.044 1.00 30.56 15 SER B N 1
ATOM 6104 C CA . SER C 1 18 ? 53.935 -36.812 71.807 1.00 30.26 15 SER B CA 1
ATOM 6105 C C . SER C 1 18 ? 55.413 -36.674 71.513 1.00 30.66 15 SER B C 1
ATOM 6106 O O . SER C 1 18 ? 56.300 -37.081 72.333 1.00 32.94 15 SER B O 1
ATOM 6109 N N . PRO C 1 19 ? 55.718 -36.174 70.315 1.00 30.73 16 PRO B N 1
ATOM 6110 C CA . PRO C 1 19 ? 57.104 -35.973 69.970 1.00 33.50 16 PRO B CA 1
ATOM 6111 C C . PRO C 1 19 ? 57.787 -34.875 70.782 1.00 33.96 16 PRO B C 1
ATOM 6112 O O . PRO C 1 19 ? 59.005 -34.779 70.753 1.00 33.78 16 PRO B O 1
ATOM 6116 N N . VAL C 1 20 ? 57.021 -34.084 71.526 1.00 33.17 17 VAL B N 1
ATOM 6117 C CA . VAL C 1 20 ? 57.626 -33.041 72.347 1.00 32.72 17 VAL B CA 1
ATOM 6118 C C . VAL C 1 20 ? 57.491 -33.305 73.842 1.00 34.58 17 VAL B C 1
ATOM 6119 O O . VAL C 1 20 ? 57.784 -32.417 74.630 1.00 35.87 17 VAL B O 1
ATOM 6123 N N . GLY C 1 21 ? 57.057 -34.512 74.221 1.00 31.71 18 GLY B N 1
ATOM 6124 C CA . GLY C 1 21 ? 56.981 -34.866 75.658 1.00 33.22 18 GLY B CA 1
ATOM 6125 C C . GLY C 1 21 ? 56.077 -36.061 75.937 1.00 33.62 18 GLY B C 1
ATOM 6126 O O . GLY C 1 21 ? 55.137 -36.309 75.208 1.00 33.14 18 GLY B O 1
ATOM 6127 N N . ASN C 1 22 ? 56.361 -36.776 77.021 1.00 32.77 19 ASN B N 1
ATOM 6128 C CA . ASN C 1 22 ? 55.645 -38.000 77.375 1.00 32.94 19 ASN B CA 1
ATOM 6129 C C . ASN C 1 22 ? 54.597 -37.771 78.479 1.00 31.04 19 ASN B C 1
ATOM 6130 O O . ASN C 1 22 ? 54.103 -38.729 79.061 1.00 30.16 19 ASN B O 1
ATOM 6135 N N . THR C 1 23 ? 54.288 -36.500 78.743 1.00 27.43 20 THR B N 1
ATOM 6136 C CA . THR C 1 23 ? 53.192 -36.094 79.578 1.00 29.61 20 THR B CA 1
ATOM 6137 C C . THR C 1 23 ? 52.539 -34.876 78.957 1.00 29.62 20 THR B C 1
ATOM 6138 O O . THR C 1 23 ? 53.119 -34.222 78.089 1.00 31.97 20 THR B O 1
ATOM 6142 N N . VAL C 1 24 ? 51.354 -34.558 79.441 1.00 30.53 21 VAL B N 1
ATOM 6143 C CA . VAL C 1 24 ? 50.646 -33.364 79.013 1.00 29.76 21 VAL B CA 1
ATOM 6144 C C . VAL C 1 24 ? 51.447 -32.111 79.367 1.00 33.65 21 VAL B C 1
ATOM 6145 O O . VAL C 1 24 ? 51.707 -31.257 78.531 1.00 30.97 21 VAL B O 1
ATOM 6149 N N . GLU C 1 25 ? 51.893 -32.041 80.626 1.00 35.28 22 GLU B N 1
ATOM 6150 C CA . GLU C 1 25 ? 52.594 -30.860 81.123 1.00 38.42 22 GLU B CA 1
ATOM 6151 C C . GLU C 1 25 ? 53.876 -30.582 80.346 1.00 34.37 22 GLU B C 1
ATOM 6152 O O . GLU C 1 25 ? 54.164 -29.442 80.045 1.00 36.73 22 GLU B O 1
ATOM 6158 N N . SER C 1 26 ? 54.680 -31.609 80.094 1.00 30.21 23 SER B N 1
ATOM 6159 C CA . SER C 1 26 ? 55.934 -31.408 79.411 1.00 30.65 23 SER B CA 1
ATOM 6160 C C . SER C 1 26 ? 55.658 -31.011 77.954 1.00 31.15 23 SER B C 1
ATOM 6161 O O . SER C 1 26 ? 56.323 -30.134 77.405 1.00 32.63 23 SER B O 1
ATOM 6164 N N . SER C 1 27 ? 54.688 -31.678 77.352 1.00 30.10 24 SER B N 1
ATOM 6165 C CA . SER C 1 27 ? 54.343 -31.401 75.940 1.00 30.07 24 SER B CA 1
ATOM 6166 C C . SER C 1 27 ? 53.848 -29.960 75.780 1.00 31.13 24 SER B C 1
ATOM 6167 O O . SER C 1 27 ? 54.327 -29.218 74.926 1.00 30.58 24 SER B O 1
ATOM 6170 N N . TRP C 1 28 ? 52.973 -29.529 76.674 1.00 27.63 25 TRP B N 1
ATOM 6171 C CA . TRP C 1 28 ? 52.474 -28.158 76.659 1.00 30.05 25 TRP B CA 1
ATOM 6172 C C . TRP C 1 28 ? 53.580 -27.119 76.837 1.00 31.79 25 TRP B C 1
ATOM 6173 O O . TRP C 1 28 ? 53.609 -26.105 76.159 1.00 30.07 25 TRP B O 1
ATOM 6184 N N . LYS C 1 29 ? 54.474 -27.350 77.800 1.00 35.64 26 LYS B N 1
ATOM 6185 C CA . LYS C 1 29 ? 55.617 -26.463 77.991 1.00 35.61 26 LYS B CA 1
ATOM 6186 C C . LYS C 1 29 ? 56.481 -26.331 76.730 1.00 35.79 26 LYS B C 1
ATOM 6187 O O . LYS C 1 29 ? 56.926 -25.237 76.374 1.00 37.37 26 LYS B O 1
ATOM 6193 N N . ALA C 1 30 ? 56.721 -27.447 76.071 1.00 35.12 27 ALA B N 1
ATOM 6194 C CA . ALA C 1 30 ? 57.574 -27.460 74.893 1.00 35.33 27 ALA B CA 1
ATOM 6195 C C . ALA C 1 30 ? 56.889 -26.693 73.763 1.00 35.77 27 ALA B C 1
ATOM 6196 O O . ALA C 1 30 ? 57.548 -25.949 73.013 1.00 33.44 27 ALA B O 1
ATOM 6198 N N . LEU C 1 31 ? 55.572 -26.851 73.666 1.00 34.53 28 LEU B N 1
ATOM 6199 C CA . LEU C 1 31 ? 54.810 -26.207 72.592 1.00 34.19 28 LEU B CA 1
ATOM 6200 C C . LEU C 1 31 ? 54.804 -24.711 72.768 1.00 36.81 28 LEU B C 1
ATOM 6201 O O . LEU C 1 31 ? 54.985 -23.966 71.818 1.00 34.64 28 LEU B O 1
ATOM 6206 N N . LEU C 1 32 ? 54.650 -24.266 74.006 1.00 32.75 29 LEU B N 1
ATOM 6207 C CA . LEU C 1 32 ? 54.703 -22.829 74.281 1.00 34.18 29 LEU B CA 1
ATOM 6208 C C . LEU C 1 32 ? 56.086 -22.224 74.080 1.00 33.45 29 LEU B C 1
ATOM 6209 O O . LEU C 1 32 ? 56.195 -21.032 73.845 1.00 38.01 29 LEU B O 1
ATOM 6214 N N . ALA C 1 33 ? 57.118 -23.051 74.151 1.00 30.87 30 ALA B N 1
ATOM 6215 C CA . ALA C 1 33 ? 58.483 -22.639 73.919 1.00 35.26 30 ALA B CA 1
ATOM 6216 C C . ALA C 1 33 ? 58.860 -22.746 72.436 1.00 35.02 30 ALA B C 1
ATOM 6217 O O . ALA C 1 33 ? 59.998 -22.463 72.077 1.00 34.93 30 ALA B O 1
ATOM 6219 N N . GLY C 1 34 ? 57.929 -23.171 71.591 1.00 35.48 31 GLY B N 1
ATOM 6220 C CA . GLY C 1 34 ? 58.223 -23.325 70.161 1.00 34.21 31 GLY B CA 1
ATOM 6221 C C . GLY C 1 34 ? 59.160 -24.467 69.806 1.00 35.82 31 GLY B C 1
ATOM 6222 O O . GLY C 1 34 ? 59.789 -24.419 68.753 1.00 39.20 31 GLY B O 1
ATOM 6223 N N . GLN C 1 35 ? 59.266 -25.494 70.653 1.00 34.18 32 GLN B N 1
ATOM 6224 C CA . GLN C 1 35 ? 60.201 -26.586 70.437 1.00 39.76 32 GLN B CA 1
ATOM 6225 C C . GLN C 1 35 ? 59.650 -27.632 69.466 1.00 39.20 32 GLN B C 1
ATOM 6226 O O . GLN C 1 35 ? 58.514 -28.094 69.602 1.00 41.84 32 GLN B O 1
ATOM 6232 N N . SER C 1 36 ? 60.471 -28.007 68.498 1.00 38.70 33 SER B N 1
ATOM 6233 C CA . SER C 1 36 ? 60.120 -29.059 67.547 1.00 34.17 33 SER B CA 1
ATOM 6234 C C . SER C 1 36 ? 60.441 -30.421 68.133 1.00 34.88 33 SER B C 1
ATOM 6235 O O . SER C 1 36 ? 61.431 -30.574 68.852 1.00 33.12 33 SER B O 1
ATOM 6238 N N . GLY C 1 37 ? 59.612 -31.415 67.803 1.00 32.60 34 GLY B N 1
ATOM 6239 C CA . GLY C 1 37 ? 59.862 -32.788 68.177 1.00 32.19 34 GLY B CA 1
ATOM 6240 C C . GLY C 1 37 ? 60.276 -33.665 67.025 1.00 34.14 34 GLY B C 1
ATOM 6241 O O . GLY C 1 37 ? 60.314 -34.887 67.158 1.00 36.46 34 GLY B O 1
ATOM 6242 N N . ILE C 1 38 ? 60.603 -33.043 65.896 1.00 31.62 35 ILE B N 1
ATOM 6243 C CA . ILE C 1 38 ? 60.932 -33.783 64.690 1.00 32.44 35 ILE B CA 1
ATOM 6244 C C . ILE C 1 38 ? 62.408 -34.131 64.687 1.00 32.68 35 ILE B C 1
ATOM 6245 O O . ILE C 1 38 ? 63.279 -33.276 64.911 1.00 37.98 35 ILE B O 1
ATOM 6250 N N . VAL C 1 39 ? 62.681 -35.407 64.485 1.00 28.21 36 VAL B N 1
ATOM 6251 C CA . VAL C 1 39 ? 64.024 -35.945 64.512 1.00 30.72 36 VAL B CA 1
ATOM 6252 C C . VAL C 1 39 ? 64.207 -36.980 63.413 1.00 36.31 36 VAL B C 1
ATOM 6253 O O . VAL C 1 39 ? 63.237 -37.503 62.841 1.00 34.89 36 VAL B O 1
ATOM 6257 N N . ASN C 1 40 ? 65.460 -37.293 63.137 1.00 40.51 37 ASN B N 1
ATOM 6258 C CA . ASN C 1 40 ? 65.763 -38.343 62.209 1.00 42.94 37 ASN B CA 1
ATOM 6259 C C . ASN C 1 40 ? 65.315 -39.680 62.737 1.00 40.15 37 ASN B C 1
ATOM 6260 O O . ASN C 1 40 ? 65.420 -39.977 63.938 1.00 39.70 37 ASN B O 1
ATOM 6265 N N . ILE C 1 41 ? 64.837 -40.517 61.825 1.00 38.49 38 ILE B N 1
ATOM 6266 C CA . ILE C 1 41 ? 64.474 -41.886 62.163 1.00 35.25 38 ILE B CA 1
ATOM 6267 C C . ILE C 1 41 ? 65.724 -42.708 62.353 1.00 37.30 38 ILE B C 1
ATOM 6268 O O . ILE C 1 41 ? 66.570 -42.748 61.477 1.00 37.77 38 ILE B O 1
ATOM 6273 N N . GLU C 1 42 ? 65.814 -43.409 63.486 1.00 37.35 39 GLU B N 1
ATOM 6274 C CA . GLU C 1 42 ? 66.952 -44.267 63.804 1.00 39.21 39 GLU B CA 1
ATOM 6275 C C . GLU C 1 42 ? 66.619 -45.756 63.974 1.00 39.26 39 GLU B C 1
ATOM 6276 O O . GLU C 1 42 ? 67.537 -46.583 64.023 1.00 40.42 39 GLU B O 1
ATOM 6282 N N . HIS C 1 43 ? 65.327 -46.106 64.011 1.00 35.90 40 HIS B N 1
ATOM 6283 C CA . HIS C 1 43 ? 64.905 -47.485 64.318 1.00 35.95 40 HIS B CA 1
ATOM 6284 C C . HIS C 1 43 ? 64.730 -48.396 63.100 1.00 38.06 40 HIS B C 1
ATOM 6285 O O . HIS C 1 43 ? 64.519 -49.596 63.246 1.00 41.26 40 HIS B O 1
ATOM 6292 N N . PHE C 1 44 ? 64.841 -47.843 61.897 1.00 39.18 41 PHE B N 1
ATOM 6293 C CA . PHE C 1 44 ? 65.075 -48.678 60.720 1.00 40.71 41 PHE B CA 1
ATOM 6294 C C . PHE C 1 44 ? 65.969 -47.938 59.725 1.00 36.32 41 PHE B C 1
ATOM 6295 O O . PHE C 1 44 ? 66.149 -46.733 59.819 1.00 34.64 41 PHE B O 1
ATOM 6303 N N . ASP C 1 45 ? 66.520 -48.688 58.785 1.00 43.36 42 ASP B N 1
ATOM 6304 C CA . ASP C 1 45 ? 67.376 -48.126 57.735 1.00 43.31 42 ASP B CA 1
ATOM 6305 C C . ASP C 1 45 ? 66.552 -47.337 56.706 1.00 39.02 42 ASP B C 1
ATOM 6306 O O . ASP C 1 45 ? 65.743 -47.926 55.994 1.00 35.84 42 ASP B O 1
ATOM 6311 N N . THR C 1 46 ? 66.780 -46.020 56.649 1.00 37.02 43 THR B N 1
ATOM 6312 C CA . THR C 1 46 ? 66.015 -45.087 55.824 1.00 37.78 43 THR B CA 1
ATOM 6313 C C . THR C 1 46 ? 66.693 -44.676 54.509 1.00 38.94 43 THR B C 1
ATOM 6314 O O . THR C 1 46 ? 66.240 -43.719 53.857 1.00 40.22 43 THR B O 1
ATOM 6318 N N . THR C 1 47 ? 67.747 -45.404 54.147 1.00 40.29 44 THR B N 1
ATOM 6319 C CA . THR C 1 47 ? 68.553 -45.111 52.950 1.00 45.21 44 THR B CA 1
ATOM 6320 C C . THR C 1 47 ? 67.709 -44.970 51.673 1.00 44.15 44 THR B C 1
ATOM 6321 O O . THR C 1 47 ? 67.874 -44.012 50.922 1.00 49.10 44 THR B O 1
ATOM 6325 N N . ASN C 1 48 ? 66.785 -45.901 51.467 1.00 41.75 45 ASN B N 1
ATOM 6326 C CA . ASN C 1 48 ? 65.969 -45.908 50.245 1.00 39.66 45 ASN B CA 1
ATOM 6327 C C . ASN C 1 48 ? 64.693 -45.075 50.338 1.00 36.85 45 ASN B C 1
ATOM 6328 O O . ASN C 1 48 ? 63.923 -45.013 49.380 1.00 35.02 45 ASN B O 1
ATOM 6333 N N . PHE C 1 49 ? 64.479 -44.397 51.477 1.00 34.67 46 PHE B N 1
ATOM 6334 C CA . PHE C 1 49 ? 63.271 -43.623 51.701 1.00 34.49 46 PHE B CA 1
ATOM 6335 C C . PHE C 1 49 ? 63.426 -42.161 51.318 1.00 34.87 46 PHE B C 1
ATOM 6336 O O . PHE C 1 49 ? 64.450 -41.568 51.563 1.00 38.18 46 PHE B O 1
ATOM 6344 N N . SER C 1 50 ? 62.402 -41.596 50.718 1.00 34.24 47 SER B N 1
ATOM 6345 C CA . SER C 1 50 ? 62.382 -40.187 50.396 1.00 35.98 47 SER B CA 1
ATOM 6346 C C . SER C 1 50 ? 62.241 -39.218 51.588 1.00 39.81 47 SER B C 1
ATOM 6347 O O . SER C 1 50 ? 62.647 -38.047 51.499 1.00 39.77 47 SER B O 1
ATOM 6350 N N . THR C 1 51 ? 61.677 -39.704 52.689 1.00 39.51 48 THR B N 1
ATOM 6351 C CA . THR C 1 51 ? 61.551 -38.902 53.913 1.00 34.32 48 THR B CA 1
ATOM 6352 C C . THR C 1 51 ? 62.204 -39.738 55.021 1.00 37.43 48 THR B C 1
ATOM 6353 O O . THR C 1 51 ? 61.884 -40.915 55.167 1.00 35.55 48 THR B O 1
ATOM 6357 N N . ARG C 1 52 ? 63.146 -39.135 55.764 1.00 34.21 49 ARG B N 1
ATOM 6358 C CA A ARG C 1 52 ? 63.988 -39.880 56.702 0.50 35.32 49 ARG B CA 1
ATOM 6359 C CA B ARG C 1 52 ? 63.996 -39.877 56.700 0.50 34.81 49 ARG B CA 1
ATOM 6360 C C . ARG C 1 52 ? 63.861 -39.361 58.139 1.00 33.74 49 ARG B C 1
ATOM 6361 O O . ARG C 1 52 ? 64.639 -39.747 59.007 1.00 35.38 49 ARG B O 1
ATOM 6376 N N . PHE C 1 53 ? 62.840 -38.554 58.376 1.00 32.63 50 PHE B N 1
ATOM 6377 C CA . PHE C 1 53 ? 62.568 -37.976 59.688 1.00 34.06 50 PHE B CA 1
ATOM 6378 C C . PHE C 1 53 ? 61.069 -38.032 60.037 1.00 34.93 50 PHE B C 1
ATOM 6379 O O . PHE C 1 53 ? 60.195 -38.235 59.188 1.00 30.85 50 PHE B O 1
ATOM 6387 N N . ALA C 1 54 ? 60.779 -37.874 61.333 1.00 31.45 51 ALA B N 1
ATOM 6388 C CA . ALA C 1 54 ? 59.425 -37.973 61.837 1.00 31.25 51 ALA B CA 1
ATOM 6389 C C . ALA C 1 54 ? 59.396 -37.438 63.262 1.00 33.60 51 ALA B C 1
ATOM 6390 O O . ALA C 1 54 ? 60.436 -37.427 63.933 1.00 32.79 51 ALA B O 1
ATOM 6392 N N . GLY C 1 55 ? 58.197 -37.072 63.713 1.00 33.07 52 GLY B N 1
ATOM 6393 C CA . GLY C 1 55 ? 57.931 -36.801 65.123 1.00 31.80 52 GLY B CA 1
ATOM 6394 C C . GLY C 1 55 ? 57.838 -38.091 65.926 1.00 31.58 52 GLY B C 1
ATOM 6395 O O . GLY C 1 55 ? 56.822 -38.795 65.861 1.00 28.87 52 GLY B O 1
ATOM 6396 N N . LEU C 1 56 ? 58.899 -38.434 66.647 1.00 30.89 53 LEU B N 1
ATOM 6397 C CA . LEU C 1 56 ? 58.956 -39.681 67.390 1.00 29.56 53 LEU B CA 1
ATOM 6398 C C . LEU C 1 56 ? 58.755 -39.468 68.888 1.00 32.78 53 LEU B C 1
ATOM 6399 O O . LEU C 1 56 ? 59.102 -38.421 69.429 1.00 32.31 53 LEU B O 1
ATOM 6404 N N . VAL C 1 57 ? 58.171 -40.458 69.525 1.00 33.33 54 VAL B N 1
ATOM 6405 C CA . VAL C 1 57 ? 58.081 -40.461 70.977 1.00 35.70 54 VAL B CA 1
ATOM 6406 C C . VAL C 1 57 ? 59.463 -40.915 71.458 1.00 33.91 54 VAL B C 1
ATOM 6407 O O . VAL C 1 57 ? 59.986 -41.904 70.970 1.00 37.13 54 VAL B O 1
ATOM 6411 N N . LYS C 1 58 ? 60.053 -40.186 72.399 1.00 39.39 55 LYS B N 1
ATOM 6412 C CA . LYS C 1 58 ? 61.406 -40.479 72.882 1.00 40.23 55 LYS B CA 1
ATOM 6413 C C . LYS C 1 58 ? 61.350 -41.272 74.166 1.00 40.90 55 LYS B C 1
ATOM 6414 O O . LYS C 1 58 ? 60.595 -40.919 75.067 1.00 36.53 55 LYS B O 1
ATOM 6420 N N . GLY C 1 59 ? 62.167 -42.317 74.256 1.00 41.55 56 GLY B N 1
ATOM 6421 C CA . GLY C 1 59 ? 62.364 -43.049 75.510 1.00 40.06 56 GLY B CA 1
ATOM 6422 C C . GLY C 1 59 ? 61.122 -43.679 76.094 1.00 40.77 56 GLY B C 1
ATOM 6423 O O . GLY C 1 59 ? 60.923 -43.676 77.317 1.00 38.87 56 GLY B O 1
ATOM 6424 N N . PHE C 1 60 ? 60.250 -44.189 75.242 1.00 39.36 57 PHE B N 1
ATOM 6425 C CA . PHE C 1 60 ? 59.029 -44.773 75.764 1.00 36.06 57 PHE B CA 1
ATOM 6426 C C . PHE C 1 60 ? 59.341 -45.983 76.610 1.00 38.29 57 PHE B C 1
ATOM 6427 O O . PHE C 1 60 ? 60.086 -46.870 76.170 1.00 39.26 57 PHE B O 1
ATOM 6435 N N . ASP C 1 61 ? 58.797 -46.017 77.826 1.00 38.63 58 ASP B N 1
ATOM 6436 C CA . ASP C 1 61 ? 58.993 -47.160 78.717 1.00 42.85 58 ASP B CA 1
ATOM 6437 C C . ASP C 1 61 ? 57.683 -47.907 79.043 1.00 40.22 58 ASP B C 1
ATOM 6438 O O . ASP C 1 61 ? 56.912 -47.520 79.926 1.00 41.57 58 ASP B O 1
ATOM 6443 N N . CYS C 1 62 ? 57.467 -49.018 78.352 1.00 40.51 59 CYS B N 1
ATOM 6444 C CA . CYS C 1 62 ? 56.232 -49.793 78.519 1.00 41.73 59 CYS B CA 1
ATOM 6445 C C . CYS C 1 62 ? 56.133 -50.357 79.934 1.00 45.44 59 CYS B C 1
ATOM 6446 O O . CYS C 1 62 ? 55.039 -50.474 80.473 1.00 41.72 59 CYS B O 1
ATOM 6449 N N . GLU C 1 63 ? 57.269 -50.712 80.516 1.00 43.82 60 GLU B N 1
ATOM 6450 C CA . GLU C 1 63 ? 57.289 -51.262 81.868 1.00 50.12 60 GLU B CA 1
ATOM 6451 C C . GLU C 1 63 ? 56.674 -50.351 82.935 1.00 50.44 60 GLU B C 1
ATOM 6452 O O . GLU C 1 63 ? 56.251 -50.865 83.969 1.00 49.75 60 GLU B O 1
ATOM 6458 N N . GLN C 1 64 ? 56.623 -49.033 82.697 1.00 48.64 61 GLN B N 1
ATOM 6459 C CA . GLN C 1 64 ? 55.868 -48.124 83.605 1.00 51.18 61 GLN B CA 1
ATOM 6460 C C . GLN C 1 64 ? 54.388 -48.523 83.767 1.00 53.95 61 GLN B C 1
ATOM 6461 O O . GLN C 1 64 ? 53.786 -48.219 84.789 1.00 53.83 61 GLN B O 1
ATOM 6467 N N . TYR C 1 65 ? 53.811 -49.182 82.765 1.00 49.57 62 TYR B N 1
ATOM 6468 C CA . TYR C 1 65 ? 52.363 -49.436 82.747 1.00 49.54 62 TYR B CA 1
ATOM 6469 C C . TYR C 1 65 ? 51.968 -50.902 82.701 1.00 46.60 62 TYR B C 1
ATOM 6470 O O . TYR C 1 65 ? 50.835 -51.234 83.012 1.00 50.88 62 TYR B O 1
ATOM 6479 N N . MET C 1 66 ? 52.873 -51.765 82.274 1.00 45.34 63 MET B N 1
ATOM 6480 C CA . MET C 1 66 ? 52.561 -53.171 82.069 1.00 47.56 63 MET B CA 1
ATOM 6481 C C . MET C 1 66 ? 53.835 -53.984 82.054 1.00 49.39 63 MET B C 1
ATOM 6482 O O . MET C 1 66 ? 54.909 -53.426 81.944 1.00 50.85 63 MET B O 1
ATOM 6487 N N . SER C 1 67 ? 53.713 -55.304 82.112 1.00 52.97 64 SER B N 1
ATOM 6488 C CA . SER C 1 67 ? 54.874 -56.187 82.002 1.00 55.23 64 SER B CA 1
ATOM 6489 C C . SER C 1 67 ? 55.341 -56.282 80.545 1.00 59.05 64 SER B C 1
ATOM 6490 O O . SER C 1 67 ? 54.567 -56.063 79.612 1.00 58.30 64 SER B O 1
ATOM 6493 N N . LYS C 1 68 ? 56.608 -56.612 80.356 1.00 60.64 65 LYS B N 1
ATOM 6494 C CA . LYS C 1 68 ? 57.126 -56.888 79.021 1.00 62.36 65 LYS B CA 1
ATOM 6495 C C . LYS C 1 68 ? 56.369 -58.049 78.375 1.00 62.40 65 LYS B C 1
ATOM 6496 O O . LYS C 1 68 ? 56.177 -58.063 77.153 1.00 52.84 65 LYS B O 1
ATOM 6498 N N . LYS C 1 69 ? 55.923 -59.007 79.192 1.00 64.05 66 LYS B N 1
ATOM 6499 C CA . LYS C 1 69 ? 55.198 -60.189 78.663 1.00 64.51 66 LYS B CA 1
ATOM 6500 C C . LYS C 1 69 ? 53.851 -59.739 78.071 1.00 59.74 66 LYS B C 1
ATOM 6501 O O . LYS C 1 69 ? 53.488 -60.168 76.981 1.00 61.96 66 LYS B O 1
ATOM 6507 N N . ASP C 1 70 ? 53.151 -58.823 78.736 1.00 51.86 67 ASP B N 1
ATOM 6508 C CA . ASP C 1 70 ? 51.931 -58.251 78.165 1.00 51.39 67 ASP B CA 1
ATOM 6509 C C . ASP C 1 70 ? 52.222 -57.428 76.894 1.00 49.13 67 ASP B C 1
ATOM 6510 O O . ASP C 1 70 ? 51.564 -57.606 75.870 1.00 43.35 67 ASP B O 1
ATOM 6515 N N . ALA C 1 71 ? 53.230 -56.566 76.965 1.00 42.49 68 ALA B N 1
ATOM 6516 C CA . ALA C 1 71 ? 53.593 -55.683 75.848 1.00 41.58 68 ALA B CA 1
ATOM 6517 C C . ALA C 1 71 ? 53.980 -56.435 74.582 1.00 39.04 68 ALA B C 1
ATOM 6518 O O . ALA C 1 71 ? 53.776 -55.935 73.489 1.00 36.34 68 ALA B O 1
ATOM 6520 N N . ARG C 1 72 ? 54.543 -57.636 74.720 1.00 39.01 69 ARG B N 1
ATOM 6521 C CA . ARG C 1 72 ? 54.807 -58.465 73.548 1.00 42.53 69 ARG B CA 1
ATOM 6522 C C . ARG C 1 72 ? 53.525 -58.800 72.776 1.00 40.91 69 ARG B C 1
ATOM 6523 O O . ARG C 1 72 ? 53.593 -59.135 71.612 1.00 47.45 69 ARG B O 1
ATOM 6531 N N . LYS C 1 73 ? 52.366 -58.695 73.421 1.00 40.55 70 LYS B N 1
ATOM 6532 C CA . LYS C 1 73 ? 51.069 -58.964 72.791 1.00 40.31 70 LYS B CA 1
ATOM 6533 C C . LYS C 1 73 ? 50.405 -57.727 72.135 1.00 34.52 70 LYS B C 1
ATOM 6534 O O . LYS C 1 73 ? 49.257 -57.773 71.756 1.00 34.81 70 LYS B O 1
ATOM 6540 N N . MET C 1 74 ? 51.121 -56.608 72.063 1.00 32.21 71 MET B N 1
ATOM 6541 C CA . MET C 1 74 ? 50.604 -55.305 71.631 1.00 32.50 71 MET B CA 1
ATOM 6542 C C . MET C 1 74 ? 51.554 -54.626 70.697 1.00 30.50 71 MET B C 1
ATOM 6543 O O . MET C 1 74 ? 52.733 -54.460 71.012 1.00 28.10 71 MET B O 1
ATOM 6548 N N . ASP C 1 75 ? 51.042 -54.164 69.551 1.00 27.40 72 ASP B N 1
ATOM 6549 C CA . ASP C 1 75 ? 51.812 -53.229 68.746 1.00 28.69 72 ASP B CA 1
ATOM 6550 C C . ASP C 1 75 ? 52.026 -51.954 69.573 1.00 29.86 72 ASP B C 1
ATOM 6551 O O . ASP C 1 75 ? 51.275 -51.654 70.507 1.00 26.03 72 ASP B O 1
ATOM 6556 N N . LEU C 1 76 ? 53.059 -51.200 69.227 1.00 28.72 73 LEU B N 1
ATOM 6557 C CA . LEU C 1 76 ? 53.360 -49.962 69.904 1.00 27.16 73 LEU B CA 1
ATOM 6558 C C . LEU C 1 76 ? 52.203 -48.996 69.901 1.00 27.14 73 LEU B C 1
ATOM 6559 O O . LEU C 1 76 ? 52.019 -48.293 70.872 1.00 27.63 73 LEU B O 1
ATOM 6564 N N . PHE C 1 77 ? 51.401 -48.910 68.826 1.00 23.42 74 PHE B N 1
ATOM 6565 C CA . PHE C 1 77 ? 50.289 -47.979 68.896 1.00 24.53 74 PHE B CA 1
ATOM 6566 C C . PHE C 1 77 ? 49.382 -48.276 70.110 1.00 24.05 74 PHE B C 1
ATOM 6567 O O . PHE C 1 77 ? 48.850 -47.358 70.711 1.00 23.72 74 PHE B O 1
ATOM 6575 N N . ILE C 1 78 ? 49.203 -49.553 70.422 1.00 25.47 75 ILE B N 1
ATOM 6576 C CA . ILE C 1 78 ? 48.383 -49.959 71.560 1.00 25.16 75 ILE B CA 1
ATOM 6577 C C . ILE C 1 78 ? 49.111 -49.642 72.857 1.00 25.99 75 ILE B C 1
ATOM 6578 O O . ILE C 1 78 ? 48.494 -49.078 73.769 1.00 27.45 75 ILE B O 1
ATOM 6583 N N . GLN C 1 79 ? 50.396 -49.941 72.927 1.00 27.41 76 GLN B N 1
ATOM 6584 C CA . GLN C 1 79 ? 51.178 -49.595 74.149 1.00 27.21 76 GLN B CA 1
ATOM 6585 C C . GLN C 1 79 ? 51.073 -48.075 74.422 1.00 30.62 76 GLN B C 1
ATOM 6586 O O . GLN C 1 79 ? 50.865 -47.630 75.565 1.00 25.89 76 GLN B O 1
ATOM 6592 N N . TYR C 1 80 ? 51.230 -47.268 73.383 1.00 25.08 77 TYR B N 1
ATOM 6593 C CA . TYR C 1 80 ? 51.127 -45.822 73.529 1.00 29.47 77 TYR B CA 1
ATOM 6594 C C . TYR C 1 80 ? 49.779 -45.398 74.061 1.00 28.57 77 TYR B C 1
ATOM 6595 O O . TYR C 1 80 ? 49.664 -44.470 74.872 1.00 29.53 77 TYR B O 1
ATOM 6604 N N . GLY C 1 81 ? 48.713 -45.992 73.504 1.00 29.95 78 GLY B N 1
ATOM 6605 C CA . GLY C 1 81 ? 47.370 -45.595 73.868 1.00 26.98 78 GLY B CA 1
ATOM 6606 C C . GLY C 1 81 ? 47.080 -45.993 75.319 1.00 27.95 78 GLY B C 1
ATOM 6607 O O . GLY C 1 81 ? 46.459 -45.246 76.052 1.00 27.64 78 GLY B O 1
ATOM 6608 N N . ILE C 1 82 ? 47.557 -47.164 75.708 1.00 29.43 79 ILE B N 1
ATOM 6609 C CA . ILE C 1 82 ? 47.433 -47.626 77.104 1.00 28.22 79 ILE B CA 1
ATOM 6610 C C . ILE C 1 82 ? 48.189 -46.668 78.040 1.00 28.40 79 ILE B C 1
ATOM 6611 O O . ILE C 1 82 ? 47.657 -46.253 79.047 1.00 32.81 79 ILE B O 1
ATOM 6616 N N . ALA C 1 83 ? 49.394 -46.269 77.670 1.00 29.27 80 ALA B N 1
ATOM 6617 C CA . ALA C 1 83 ? 50.196 -45.354 78.470 1.00 30.21 80 ALA B CA 1
ATOM 6618 C C . ALA C 1 83 ? 49.493 -44.016 78.661 1.00 30.32 80 ALA B C 1
ATOM 6619 O O . ALA C 1 83 ? 49.335 -43.541 79.778 1.00 27.78 80 ALA B O 1
ATOM 6621 N N . ALA C 1 84 ? 49.025 -43.408 77.579 1.00 26.39 81 ALA B N 1
ATOM 6622 C CA . ALA C 1 84 ? 48.261 -42.186 77.701 1.00 28.32 81 ALA B CA 1
ATOM 6623 C C . ALA C 1 84 ? 46.970 -42.377 78.484 1.00 28.63 81 ALA B C 1
ATOM 6624 O O . ALA C 1 84 ? 46.567 -41.481 79.213 1.00 32.43 81 ALA B O 1
ATOM 6626 N N . GLY C 1 85 ? 46.308 -43.533 78.303 1.00 28.22 82 GLY B N 1
ATOM 6627 C CA . GLY C 1 85 ? 45.058 -43.803 78.985 1.00 28.39 82 GLY B CA 1
ATOM 6628 C C . GLY C 1 85 ? 45.272 -43.926 80.498 1.00 26.63 82 GLY B C 1
ATOM 6629 O O . GLY C 1 85 ? 44.480 -43.420 81.290 1.00 27.99 82 GLY B O 1
ATOM 6630 N N . ILE C 1 86 ? 46.308 -44.634 80.864 1.00 28.90 83 ILE B N 1
ATOM 6631 C CA . ILE C 1 86 ? 46.655 -44.795 82.296 1.00 30.11 83 ILE B CA 1
ATOM 6632 C C . ILE C 1 86 ? 47.026 -43.431 82.894 1.00 31.79 83 ILE B C 1
ATOM 6633 O O . ILE C 1 86 ? 46.538 -43.052 83.978 1.00 31.32 83 ILE B O 1
ATOM 6638 N N . GLN C 1 87 ? 47.873 -42.678 82.200 1.00 29.93 84 GLN B N 1
ATOM 6639 C CA . GLN C 1 87 ? 48.166 -41.309 82.592 1.00 32.54 84 GLN B CA 1
ATOM 6640 C C . GLN C 1 87 ? 46.895 -40.522 82.863 1.00 33.24 84 GLN B C 1
ATOM 6641 O O . GLN C 1 87 ? 46.767 -39.899 83.907 1.00 31.68 84 GLN B O 1
ATOM 6647 N N . ALA C 1 88 ? 45.985 -40.499 81.894 1.00 30.27 85 ALA B N 1
ATOM 6648 C CA . ALA C 1 88 ? 44.780 -39.701 82.026 1.00 29.80 85 ALA B CA 1
ATOM 6649 C C . ALA C 1 88 ? 43.913 -40.178 83.193 1.00 28.81 85 ALA B C 1
ATOM 6650 O O . ALA C 1 88 ? 43.342 -39.364 83.910 1.00 35.02 85 ALA B O 1
ATOM 6652 N N . LEU C 1 89 ? 43.819 -41.485 83.376 1.00 28.67 86 LEU B N 1
ATOM 6653 C CA . LEU C 1 89 ? 43.035 -42.021 84.497 1.00 28.97 86 LEU B CA 1
ATOM 6654 C C . LEU C 1 89 ? 43.676 -41.649 85.830 1.00 30.67 86 LEU B C 1
ATOM 6655 O O . LEU C 1 89 ? 42.969 -41.274 86.781 1.00 30.92 86 LEU B O 1
ATOM 6660 N N . GLU C 1 90 ? 44.993 -41.790 85.919 1.00 34.96 87 GLU B N 1
ATOM 6661 C CA . GLU C 1 90 ? 45.709 -41.466 87.161 1.00 36.16 87 GLU B CA 1
ATOM 6662 C C . GLU C 1 90 ? 45.622 -39.966 87.402 1.00 38.00 87 GLU B C 1
ATOM 6663 O O . GLU C 1 90 ? 45.355 -39.516 88.521 1.00 31.02 87 GLU B O 1
ATOM 6669 N N . ASP C 1 91 ? 45.752 -39.181 86.336 1.00 33.59 88 ASP B N 1
ATOM 6670 C CA . ASP C 1 91 ? 45.542 -37.741 86.437 1.00 35.21 88 ASP B CA 1
ATOM 6671 C C . ASP C 1 91 ? 44.138 -37.406 86.990 1.00 35.94 88 ASP B C 1
ATOM 6672 O O . ASP C 1 91 ? 43.981 -36.435 87.741 1.00 34.56 88 ASP B O 1
ATOM 6677 N N . SER C 1 92 ? 43.118 -38.170 86.602 1.00 33.26 89 SER B N 1
ATOM 6678 C CA . SER C 1 92 ? 41.756 -37.836 86.995 1.00 30.51 89 SER B CA 1
ATOM 6679 C C . SER C 1 92 ? 41.474 -38.265 88.436 1.00 30.84 89 SER B C 1
ATOM 6680 O O . SER C 1 92 ? 40.603 -37.730 89.039 1.00 32.06 89 SER B O 1
ATOM 6683 N N . GLY C 1 93 ? 42.191 -39.267 88.924 1.00 34.55 90 GLY B N 1
ATOM 6684 C CA . GLY C 1 93 ? 41.918 -39.866 90.250 1.00 39.17 90 GLY B CA 1
ATOM 6685 C C . GLY C 1 93 ? 40.630 -40.678 90.324 1.00 40.12 90 GLY B C 1
ATOM 6686 O O . GLY C 1 93 ? 40.220 -41.115 91.418 1.00 36.62 90 GLY B O 1
ATOM 6687 N N . LEU C 1 94 ? 40.003 -40.924 89.174 1.00 36.73 91 LEU B N 1
ATOM 6688 C CA . LEU C 1 94 ? 38.753 -41.665 89.116 1.00 39.16 91 LEU B CA 1
ATOM 6689 C C . LEU C 1 94 ? 38.936 -43.049 89.714 1.00 40.12 91 LEU B C 1
ATOM 6690 O O . LEU C 1 94 ? 39.801 -43.802 89.282 1.00 40.48 91 LEU B O 1
ATOM 6695 N N . GLU C 1 95 ? 38.133 -43.379 90.720 1.00 45.75 92 GLU B N 1
ATOM 6696 C CA . GLU C 1 95 ? 38.171 -44.709 91.324 1.00 48.19 92 GLU B CA 1
ATOM 6697 C C . GLU C 1 95 ? 37.135 -45.595 90.636 1.00 45.95 92 GLU B C 1
ATOM 6698 O O . GLU C 1 95 ? 35.972 -45.217 90.492 1.00 42.77 92 GLU B O 1
ATOM 6704 N N . VAL C 1 96 ? 37.577 -46.759 90.179 1.00 41.98 93 VAL B N 1
ATOM 6705 C CA . VAL C 1 96 ? 36.686 -47.715 89.567 1.00 40.71 93 VAL B CA 1
ATOM 6706 C C . VAL C 1 96 ? 36.444 -48.835 90.558 1.00 38.24 93 VAL B C 1
ATOM 6707 O O . VAL C 1 96 ? 37.398 -49.419 91.067 1.00 41.02 93 VAL B O 1
ATOM 6711 N N . ASN C 1 97 ? 35.174 -49.141 90.794 1.00 38.10 94 ASN B N 1
ATOM 6712 C CA . ASN C 1 97 ? 34.778 -50.218 91.699 1.00 44.02 94 ASN B CA 1
ATOM 6713 C C . ASN C 1 97 ? 33.636 -51.029 91.098 1.00 48.56 94 ASN B C 1
ATOM 6714 O O . ASN C 1 97 ? 33.129 -50.699 90.007 1.00 43.25 94 ASN B O 1
ATOM 6719 N N . GLU C 1 98 ? 33.223 -52.077 91.814 1.00 51.04 95 GLU B N 1
ATOM 6720 C CA . GLU C 1 98 ? 32.226 -53.014 91.297 1.00 49.75 95 GLU B CA 1
ATOM 6721 C C . GLU C 1 98 ? 30.926 -52.271 91.023 1.00 47.92 95 GLU B C 1
ATOM 6722 O O . GLU C 1 98 ? 30.197 -52.603 90.093 1.00 48.15 95 GLU B O 1
ATOM 6724 N N . GLU C 1 99 ? 30.644 -51.237 91.806 1.00 46.28 96 GLU B N 1
ATOM 6725 C CA . GLU C 1 99 ? 29.381 -50.531 91.680 1.00 48.42 96 GLU B CA 1
ATOM 6726 C C . GLU C 1 99 ? 29.309 -49.590 90.468 1.00 44.10 96 GLU B C 1
ATOM 6727 O O . GLU C 1 99 ? 28.234 -49.416 89.898 1.00 46.92 96 GLU B O 1
ATOM 6733 N N . ASN C 1 100 ? 30.412 -48.920 90.122 1.00 41.89 97 ASN B N 1
ATOM 6734 C CA . ASN C 1 100 ? 30.368 -47.917 89.043 1.00 36.76 97 ASN B CA 1
ATOM 6735 C C . ASN C 1 100 ? 30.985 -48.409 87.723 1.00 35.78 97 ASN B C 1
ATOM 6736 O O . ASN C 1 100 ? 30.934 -47.688 86.743 1.00 34.61 97 ASN B O 1
ATOM 6741 N N . ALA C 1 101 ? 31.560 -49.615 87.714 1.00 33.01 98 ALA B N 1
ATOM 6742 C CA . ALA C 1 101 ? 32.334 -50.074 86.545 1.00 32.40 98 ALA B CA 1
ATOM 6743 C C . ALA C 1 101 ? 31.527 -50.041 85.258 1.00 32.86 98 ALA B C 1
ATOM 6744 O O . ALA C 1 101 ? 32.078 -49.710 84.208 1.00 31.57 98 ALA B O 1
ATOM 6746 N N . ALA C 1 102 ? 30.239 -50.367 85.345 1.00 34.65 99 ALA B N 1
ATOM 6747 C CA . ALA C 1 102 ? 29.351 -50.375 84.184 1.00 35.31 99 ALA B CA 1
ATOM 6748 C C . ALA C 1 102 ? 29.010 -48.986 83.642 1.00 34.81 99 ALA B C 1
ATOM 6749 O O . ALA C 1 102 ? 28.376 -48.884 82.578 1.00 32.86 99 ALA B O 1
ATOM 6751 N N . ARG C 1 103 ? 29.428 -47.935 84.355 1.00 32.32 100 ARG B N 1
ATOM 6752 C CA . ARG C 1 103 ? 29.139 -46.547 83.979 1.00 33.26 100 ARG B CA 1
ATOM 6753 C C . ARG C 1 103 ? 30.363 -45.815 83.439 1.00 27.77 100 ARG B C 1
ATOM 6754 O O . ARG C 1 103 ? 30.319 -44.614 83.186 1.00 30.63 100 ARG B O 1
ATOM 6762 N N . ILE C 1 104 ? 31.476 -46.532 83.347 1.00 29.22 101 ILE B N 1
ATOM 6763 C CA . ILE C 1 104 ? 32.745 -45.954 82.929 1.00 29.68 101 ILE B CA 1
ATOM 6764 C C . ILE C 1 104 ? 33.235 -46.760 81.740 1.00 25.63 101 ILE B C 1
ATOM 6765 O O . ILE C 1 104 ? 33.552 -47.966 81.863 1.00 22.90 101 ILE B O 1
ATOM 6770 N N . GLY C 1 105 ? 33.325 -46.098 80.602 1.00 26.91 102 GLY B N 1
ATOM 6771 C CA . GLY C 1 105 ? 33.692 -46.785 79.355 1.00 26.91 102 GLY B CA 1
ATOM 6772 C C . GLY C 1 105 ? 34.861 -46.156 78.646 1.00 24.31 102 GLY B C 1
ATOM 6773 O O . GLY C 1 105 ? 35.620 -45.367 79.199 1.00 25.25 102 GLY B O 1
ATOM 6774 N N . VAL C 1 106 ? 35.031 -46.530 77.352 1.00 24.07 103 VAL B N 1
ATOM 6775 C CA . VAL C 1 106 ? 36.237 -46.194 76.643 1.00 22.14 103 VAL B CA 1
ATOM 6776 C C . VAL C 1 106 ? 35.867 -45.967 75.176 1.00 20.67 103 VAL B C 1
ATOM 6777 O O . VAL C 1 106 ? 34.971 -46.628 74.689 1.00 23.68 103 VAL B O 1
ATOM 6781 N N . ALA C 1 107 ? 36.417 -44.905 74.627 1.00 20.92 104 ALA B N 1
ATOM 6782 C CA . ALA C 1 107 ? 36.248 -44.571 73.165 1.00 19.66 104 ALA B CA 1
ATOM 6783 C C . ALA C 1 107 ? 37.607 -44.149 72.633 1.00 22.22 104 ALA B C 1
ATOM 6784 O O . ALA C 1 107 ? 38.014 -42.989 72.736 1.00 24.80 104 ALA B O 1
ATOM 6786 N N . ILE C 1 108 ? 38.372 -45.116 72.161 1.00 25.29 105 ILE B N 1
ATOM 6787 C CA . ILE C 1 108 ? 39.737 -44.881 71.724 1.00 25.67 105 ILE B CA 1
ATOM 6788 C C . ILE C 1 108 ? 40.005 -45.626 70.436 1.00 26.66 105 ILE B C 1
ATOM 6789 O O . ILE C 1 108 ? 39.721 -46.810 70.340 1.00 27.43 105 ILE B O 1
ATOM 6794 N N . GLY C 1 109 ? 40.574 -44.915 69.475 1.00 26.01 106 GLY B N 1
ATOM 6795 C CA . GLY C 1 109 ? 40.939 -45.521 68.194 1.00 25.98 106 GLY B CA 1
ATOM 6796 C C . GLY C 1 109 ? 42.297 -45.152 67.662 1.00 27.20 106 GLY B C 1
ATOM 6797 O O . GLY C 1 109 ? 43.150 -44.568 68.346 1.00 25.62 106 GLY B O 1
ATOM 6798 N N . SER C 1 110 ? 42.529 -45.565 66.412 1.00 25.41 107 SER B N 1
ATOM 6799 C CA . SER C 1 110 ? 43.758 -45.311 65.729 1.00 24.70 107 SER B CA 1
ATOM 6800 C C . SER C 1 110 ? 43.326 -45.213 64.261 1.00 25.96 107 SER B C 1
ATOM 6801 O O . SER C 1 110 ? 42.343 -45.832 63.885 1.00 23.48 107 SER B O 1
ATOM 6804 N N . GLY C 1 111 ? 44.106 -44.509 63.453 1.00 27.86 108 GLY B N 1
ATOM 6805 C CA . GLY C 1 111 ? 43.845 -44.411 62.010 1.00 27.15 108 GLY B CA 1
ATOM 6806 C C . GLY C 1 111 ? 44.278 -45.637 61.232 1.00 30.35 108 GLY B C 1
ATOM 6807 O O . GLY C 1 111 ? 43.565 -46.084 60.327 1.00 35.59 108 GLY B O 1
ATOM 6808 N N . ILE C 1 112 ? 45.439 -46.188 61.560 1.00 30.93 109 ILE B N 1
ATOM 6809 C CA . ILE C 1 112 ? 46.048 -47.298 60.843 1.00 32.87 109 ILE B CA 1
ATOM 6810 C C . ILE C 1 112 ? 46.296 -48.542 61.704 1.00 28.86 109 ILE B C 1
ATOM 6811 O O . ILE C 1 112 ? 46.355 -49.661 61.202 1.00 30.58 109 ILE B O 1
ATOM 6816 N N . GLY C 1 113 ? 46.454 -48.396 63.019 1.00 25.43 110 GLY B N 1
ATOM 6817 C CA . GLY C 1 113 ? 46.752 -49.570 63.801 1.00 25.83 110 GLY B CA 1
ATOM 6818 C C . GLY C 1 113 ? 48.152 -50.113 63.700 1.00 24.90 110 GLY B C 1
ATOM 6819 O O . GLY C 1 113 ? 49.127 -49.369 63.491 1.00 27.62 110 GLY B O 1
ATOM 6820 N N . GLY C 1 114 ? 48.270 -51.424 63.893 1.00 27.08 111 GLY B N 1
ATOM 6821 C CA . GLY C 1 114 ? 49.537 -52.006 64.229 1.00 27.15 111 GLY B CA 1
ATOM 6822 C C . GLY C 1 114 ? 50.362 -52.397 63.007 1.00 29.82 111 GLY B C 1
ATOM 6823 O O . GLY C 1 114 ? 50.665 -53.573 62.818 1.00 27.66 111 GLY B O 1
ATOM 6824 N N . LEU C 1 115 ? 50.785 -51.402 62.228 1.00 32.31 112 LEU B N 1
ATOM 6825 C CA . LEU C 1 115 ? 51.555 -51.662 60.993 1.00 32.59 112 LEU B CA 1
ATOM 6826 C C . LEU C 1 115 ? 52.817 -52.489 61.220 1.00 30.70 112 LEU B C 1
ATOM 6827 O O . LEU C 1 115 ? 53.109 -53.416 60.470 1.00 32.60 112 LEU B O 1
ATOM 6832 N N . GLU C 1 116 ? 53.597 -52.135 62.238 1.00 29.97 113 GLU B N 1
ATOM 6833 C CA . GLU C 1 116 ? 54.825 -52.861 62.529 1.00 30.70 113 GLU B CA 1
ATOM 6834 C C . GLU C 1 116 ? 54.584 -54.367 62.719 1.00 31.09 113 GLU B C 1
ATOM 6835 O O . GLU C 1 116 ? 55.254 -55.179 62.112 1.00 31.52 113 GLU B O 1
ATOM 6841 N N . LEU C 1 117 ? 53.620 -54.738 63.561 1.00 30.07 114 LEU B N 1
ATOM 6842 C CA . LEU C 1 117 ? 53.322 -56.143 63.777 1.00 27.91 114 LEU B CA 1
ATOM 6843 C C . LEU C 1 117 ? 52.612 -56.814 62.600 1.00 30.38 114 LEU B C 1
ATOM 6844 O O . LEU C 1 117 ? 52.752 -58.018 62.399 1.00 31.60 114 LEU B O 1
ATOM 6849 N N . ILE C 1 118 ? 51.918 -56.040 61.792 1.00 28.28 115 ILE B N 1
ATOM 6850 C CA . ILE C 1 118 ? 51.406 -56.584 60.547 1.00 30.85 115 ILE B CA 1
ATOM 6851 C C . ILE C 1 118 ? 52.566 -56.939 59.613 1.00 29.91 115 ILE B C 1
ATOM 6852 O O . ILE C 1 118 ? 52.606 -58.045 59.061 1.00 32.41 115 ILE B O 1
ATOM 6857 N N . GLU C 1 119 ? 53.496 -56.003 59.434 1.00 32.26 116 GLU B N 1
ATOM 6858 C CA . GLU C 1 119 ? 54.722 -56.247 58.663 1.00 33.49 116 GLU B CA 1
ATOM 6859 C C . GLU C 1 119 ? 55.462 -57.487 59.181 1.00 31.59 116 GLU B C 1
ATOM 6860 O O . GLU C 1 119 ? 55.838 -58.358 58.429 1.00 32.18 116 GLU B O 1
ATOM 6866 N N . THR C 1 120 ? 55.602 -57.585 60.494 1.00 29.29 117 THR B N 1
ATOM 6867 C CA . THR C 1 120 ? 56.304 -58.701 61.091 1.00 30.23 117 THR B CA 1
ATOM 6868 C C . THR C 1 120 ? 55.563 -60.037 60.860 1.00 29.34 117 THR B C 1
ATOM 6869 O O . THR C 1 120 ? 56.197 -61.059 60.659 1.00 28.44 117 THR B O 1
ATOM 6873 N N . GLY C 1 121 ? 54.232 -60.008 60.908 1.00 28.74 118 GLY B N 1
ATOM 6874 C CA . GLY C 1 121 ? 53.427 -61.171 60.694 1.00 27.33 118 GLY B CA 1
ATOM 6875 C C . GLY C 1 121 ? 53.528 -61.625 59.251 1.00 29.55 118 GLY B C 1
ATOM 6876 O O . GLY C 1 121 ? 53.645 -62.831 58.978 1.00 28.02 118 GLY B O 1
ATOM 6877 N N . HIS C 1 122 ? 53.479 -60.676 58.342 1.00 29.25 119 HIS B N 1
ATOM 6878 C CA . HIS C 1 122 ? 53.596 -61.037 56.926 1.00 34.20 119 HIS B CA 1
ATOM 6879 C C . HIS C 1 122 ? 54.970 -61.637 56.607 1.00 34.38 119 HIS B C 1
ATOM 6880 O O . HIS C 1 122 ? 55.062 -62.618 55.869 1.00 37.42 119 HIS B O 1
ATOM 6887 N N . GLN C 1 123 ? 56.024 -61.031 57.145 1.00 35.94 120 GLN B N 1
ATOM 6888 C CA . GLN C 1 123 ? 57.381 -61.550 56.988 1.00 36.01 120 GLN B CA 1
ATOM 6889 C C . GLN C 1 123 ? 57.481 -63.001 57.481 1.00 38.26 120 GLN B C 1
ATOM 6890 O O . GLN C 1 123 ? 58.037 -63.847 56.793 1.00 39.49 120 GLN B O 1
ATOM 6896 N N . ALA C 1 124 ? 56.916 -63.281 58.658 1.00 36.43 121 ALA B N 1
ATOM 6897 C CA . ALA C 1 124 ? 56.881 -64.631 59.205 1.00 37.03 121 ALA B CA 1
ATOM 6898 C C . ALA C 1 124 ? 56.143 -65.604 58.292 1.00 37.09 121 ALA B C 1
ATOM 6899 O O . ALA C 1 124 ? 56.568 -66.751 58.105 1.00 34.50 121 ALA B O 1
ATOM 6901 N N . LEU C 1 125 ? 55.005 -65.165 57.779 1.00 37.17 122 LEU B N 1
ATOM 6902 C CA . LEU C 1 125 ? 54.213 -65.973 56.879 1.00 38.99 122 LEU B CA 1
ATOM 6903 C C . LEU C 1 125 ? 55.027 -66.368 55.660 1.00 43.57 122 LEU B C 1
ATOM 6904 O O . LEU C 1 125 ? 55.041 -67.531 55.262 1.00 44.65 122 LEU B O 1
ATOM 6909 N N . ILE C 1 126 ? 55.698 -65.389 55.074 1.00 47.15 123 ILE B N 1
ATOM 6910 C CA . ILE C 1 126 ? 56.406 -65.591 53.811 1.00 49.16 123 ILE B CA 1
ATOM 6911 C C . ILE C 1 126 ? 57.684 -66.389 54.026 1.00 51.22 123 ILE B C 1
ATOM 6912 O O . ILE C 1 126 ? 58.033 -67.216 53.195 1.00 54.28 123 ILE B O 1
ATOM 6917 N N . GLU C 1 127 ? 58.381 -66.125 55.130 1.00 49.89 124 GLU B N 1
ATOM 6918 C CA . GLU C 1 127 ? 59.645 -66.789 55.443 1.00 51.95 124 GLU B CA 1
ATOM 6919 C C . GLU C 1 127 ? 59.442 -68.211 55.914 1.00 53.92 124 GLU B C 1
ATOM 6920 O O . GLU C 1 127 ? 60.087 -69.115 55.427 1.00 54.49 124 GLU B O 1
ATOM 6926 N N . LYS C 1 128 ? 58.563 -68.385 56.894 1.00 55.43 125 LYS B N 1
ATOM 6927 C CA . LYS C 1 128 ? 58.410 -69.661 57.582 1.00 59.56 125 LYS B CA 1
ATOM 6928 C C . LYS C 1 128 ? 56.995 -70.250 57.570 1.00 55.62 125 LYS B C 1
ATOM 6929 O O . LYS C 1 128 ? 56.756 -71.279 58.186 1.00 58.71 125 LYS B O 1
ATOM 6935 N N . GLY C 1 129 ? 56.050 -69.616 56.896 1.00 51.86 126 GLY B N 1
ATOM 6936 C CA . GLY C 1 129 ? 54.702 -70.181 56.796 1.00 48.25 126 GLY B CA 1
ATOM 6937 C C . GLY C 1 129 ? 53.755 -69.827 57.933 1.00 44.66 126 GLY B C 1
ATOM 6938 O O . GLY C 1 129 ? 54.162 -69.254 58.954 1.00 40.97 126 GLY B O 1
ATOM 6939 N N . PRO C 1 130 ? 52.463 -70.149 57.746 1.00 44.15 127 PRO B N 1
ATOM 6940 C CA . PRO C 1 130 ? 51.382 -69.713 58.629 1.00 42.45 127 PRO B CA 1
ATOM 6941 C C . PRO C 1 130 ? 51.561 -70.111 60.074 1.00 43.86 127 PRO B C 1
ATOM 6942 O O . PRO C 1 130 ? 51.132 -69.384 60.960 1.00 39.22 127 PRO B O 1
ATOM 6946 N N . ARG C 1 131 ? 52.211 -71.243 60.326 1.00 48.74 128 ARG B N 1
ATOM 6947 C CA . ARG C 1 131 ? 52.345 -71.722 61.689 1.00 50.25 128 ARG B CA 1
ATOM 6948 C C . ARG C 1 131 ? 53.277 -70.850 62.511 1.00 42.95 128 ARG B C 1
ATOM 6949 O O . ARG C 1 131 ? 53.247 -70.897 63.739 1.00 44.21 128 ARG B O 1
ATOM 6957 N N . LYS C 1 132 ? 54.101 -70.039 61.860 1.00 43.06 129 LYS B N 1
ATOM 6958 C CA . LYS C 1 132 ? 55.017 -69.158 62.598 1.00 43.59 129 LYS B CA 1
ATOM 6959 C C . LYS C 1 132 ? 54.457 -67.729 62.821 1.00 39.42 129 LYS B C 1
ATOM 6960 O O . LYS C 1 132 ? 55.119 -66.894 63.421 1.00 37.31 129 LYS B O 1
ATOM 6966 N N . VAL C 1 133 ? 53.239 -67.450 62.353 1.00 35.86 130 VAL B N 1
ATOM 6967 C CA . VAL C 1 133 ? 52.588 -66.173 62.681 1.00 32.77 130 VAL B CA 1
ATOM 6968 C C . VAL C 1 133 ? 52.219 -66.187 64.167 1.00 30.64 130 VAL B C 1
ATOM 6969 O O . VAL C 1 133 ? 51.766 -67.209 64.689 1.00 30.81 130 VAL B O 1
ATOM 6973 N N . SER C 1 134 ? 52.414 -65.056 64.825 1.00 31.40 131 SER B N 1
ATOM 6974 C CA . SER C 1 134 ? 52.109 -64.950 66.264 1.00 32.01 131 SER B CA 1
ATOM 6975 C C . SER C 1 134 ? 50.663 -65.317 66.565 1.00 34.88 131 SER B C 1
ATOM 6976 O O . SER C 1 134 ? 49.739 -64.853 65.879 1.00 35.23 131 SER B O 1
ATOM 6979 N N . PRO C 1 135 ? 50.450 -66.118 67.636 1.00 39.62 132 PRO B N 1
ATOM 6980 C CA . PRO C 1 135 ? 49.102 -66.355 68.141 1.00 38.11 132 PRO B CA 1
ATOM 6981 C C . PRO C 1 135 ? 48.354 -65.074 68.480 1.00 34.16 132 PRO B C 1
ATOM 6982 O O . PRO C 1 135 ? 47.124 -65.067 68.468 1.00 32.78 132 PRO B O 1
ATOM 6986 N N . PHE C 1 136 ? 49.083 -64.000 68.773 1.00 33.62 133 PHE B N 1
ATOM 6987 C CA . PHE C 1 136 ? 48.451 -62.733 69.122 1.00 36.21 133 PHE B CA 1
ATOM 6988 C C . PHE C 1 136 ? 48.349 -61.773 67.949 1.00 30.49 133 PHE B C 1
ATOM 6989 O O . PHE C 1 136 ? 48.063 -60.596 68.133 1.00 32.63 133 PHE B O 1
ATOM 6997 N N . PHE C 1 137 ? 48.569 -62.273 66.731 1.00 32.56 134 PHE B N 1
ATOM 6998 C CA . PHE C 1 137 ? 48.542 -61.394 65.586 1.00 29.22 134 PHE B CA 1
ATOM 6999 C C . PHE C 1 137 ? 47.359 -60.420 65.614 1.00 28.68 134 PHE B C 1
ATOM 7000 O O . PHE C 1 137 ? 47.523 -59.201 65.490 1.00 29.86 134 PHE B O 1
ATOM 7008 N N . VAL C 1 138 ? 46.150 -60.957 65.700 1.00 27.08 135 VAL B N 1
ATOM 7009 C CA . VAL C 1 138 ? 44.946 -60.121 65.510 1.00 28.54 135 VAL B CA 1
ATOM 7010 C C . VAL C 1 138 ? 44.760 -59.148 66.659 1.00 24.99 135 VAL B C 1
ATOM 7011 O O . VAL C 1 138 ? 44.643 -57.955 66.448 1.00 25.92 135 VAL B O 1
ATOM 7015 N N . PRO C 1 139 ? 44.748 -59.657 67.902 1.00 28.09 136 PRO B N 1
ATOM 7016 C CA . PRO C 1 139 ? 44.588 -58.709 69.007 1.00 25.25 136 PRO B CA 1
ATOM 7017 C C . PRO C 1 139 ? 45.711 -57.677 69.129 1.00 24.36 136 PRO B C 1
ATOM 7018 O O . PRO C 1 139 ? 45.489 -56.595 69.659 1.00 29.62 136 PRO B O 1
ATOM 7022 N N . SER C 1 140 ? 46.887 -57.987 68.595 1.00 25.67 137 SER B N 1
ATOM 7023 C CA . SER C 1 140 ? 48.021 -57.093 68.677 1.00 26.44 137 SER B CA 1
ATOM 7024 C C . SER C 1 140 ? 47.972 -55.970 67.643 1.00 28.53 137 SER B C 1
ATOM 7025 O O . SER C 1 140 ? 48.694 -54.995 67.782 1.00 27.61 137 SER B O 1
ATOM 7028 N N . THR C 1 141 ? 47.140 -56.112 66.612 1.00 28.60 138 THR B N 1
ATOM 7029 C CA . THR C 1 141 ? 47.184 -55.204 65.490 1.00 27.43 138 THR B CA 1
ATOM 7030 C C . THR C 1 141 ? 45.927 -54.377 65.214 1.00 23.91 138 THR B C 1
ATOM 7031 O O . THR C 1 141 ? 46.042 -53.286 64.638 1.00 24.90 138 THR B O 1
ATOM 7035 N N . ILE C 1 142 ? 44.746 -54.891 65.549 1.00 25.66 139 ILE B N 1
ATOM 7036 C CA . ILE C 1 142 ? 43.506 -54.237 65.134 1.00 29.50 139 ILE B CA 1
ATOM 7037 C C . ILE C 1 142 ? 43.199 -53.019 65.982 1.00 27.51 139 ILE B C 1
ATOM 7038 O O . ILE C 1 142 ? 43.612 -52.938 67.145 1.00 31.48 139 ILE B O 1
ATOM 7043 N N . VAL C 1 143 ? 42.470 -52.077 65.410 1.00 28.95 140 VAL B N 1
ATOM 7044 C CA . VAL C 1 143 ? 42.447 -50.713 65.949 1.00 28.96 140 VAL B CA 1
ATOM 7045 C C . VAL C 1 143 ? 41.641 -50.540 67.226 1.00 30.80 140 VAL B C 1
ATOM 7046 O O . VAL C 1 143 ? 41.765 -49.512 67.830 1.00 28.90 140 VAL B O 1
ATOM 7050 N N . ASN C 1 144 ? 40.775 -51.492 67.553 1.00 27.92 141 ASN B N 1
ATOM 7051 C CA . ASN C 1 144 ? 39.907 -51.345 68.712 1.00 25.71 141 ASN B CA 1
ATOM 7052 C C . ASN C 1 144 ? 40.605 -51.854 69.967 1.00 26.01 141 ASN B C 1
ATOM 7053 O O . ASN C 1 144 ? 40.002 -51.824 71.032 1.00 27.40 141 ASN B O 1
ATOM 7058 N N . MET C 1 145 ? 41.813 -52.374 69.830 1.00 25.54 142 MET B N 1
ATOM 7059 C CA . MET C 1 145 ? 42.457 -53.061 70.967 1.00 29.05 142 MET B CA 1
ATOM 7060 C C . MET C 1 145 ? 43.119 -52.140 71.972 1.00 27.22 142 MET B C 1
ATOM 7061 O O . MET C 1 145 ? 43.534 -52.628 73.060 1.00 31.18 142 MET B O 1
ATOM 7066 N N . ILE C 1 146 ? 43.145 -50.833 71.723 1.00 26.83 143 ILE B N 1
ATOM 7067 C CA . ILE C 1 146 ? 43.525 -49.901 72.804 1.00 29.35 143 ILE B CA 1
ATOM 7068 C C . ILE C 1 146 ? 42.375 -49.835 73.777 1.00 30.48 143 ILE B C 1
ATOM 7069 O O . ILE C 1 146 ? 42.567 -49.985 75.011 1.00 32.36 143 ILE B O 1
ATOM 7074 N N . ALA C 1 147 ? 41.178 -49.619 73.244 1.00 28.65 144 ALA B N 1
ATOM 7075 C CA . ALA C 1 147 ? 39.955 -49.640 74.044 1.00 31.62 144 ALA B CA 1
ATOM 7076 C C . ALA C 1 147 ? 39.760 -50.969 74.783 1.00 31.21 144 ALA B C 1
ATOM 7077 O O . ALA C 1 147 ? 39.465 -50.989 75.997 1.00 29.04 144 ALA B O 1
ATOM 7079 N N . GLY C 1 148 ? 40.016 -52.068 74.085 1.00 27.10 145 GLY B N 1
ATOM 7080 C CA . GLY C 1 148 ? 39.886 -53.409 74.628 1.00 26.48 145 GLY B CA 1
ATOM 7081 C C . GLY C 1 148 ? 40.843 -53.626 75.791 1.00 28.27 145 GLY B C 1
ATOM 7082 O O . GLY C 1 148 ? 40.405 -53.926 76.908 1.00 27.26 145 GLY B O 1
ATOM 7083 N N . ASN C 1 149 ? 42.132 -53.428 75.555 1.00 27.16 146 ASN B N 1
ATOM 7084 C CA . ASN C 1 149 ? 43.154 -53.664 76.581 1.00 31.27 146 ASN B CA 1
ATOM 7085 C C . ASN C 1 149 ? 43.015 -52.733 77.764 1.00 30.24 146 ASN B C 1
ATOM 7086 O O . ASN C 1 149 ? 43.135 -53.175 78.949 1.00 29.52 146 ASN B O 1
ATOM 7091 N N . LEU C 1 150 ? 42.717 -51.456 77.508 1.00 27.94 147 LEU B N 1
ATOM 7092 C CA . LEU C 1 150 ? 42.559 -50.527 78.621 1.00 31.11 147 LEU B CA 1
ATOM 7093 C C . LEU C 1 150 ? 41.340 -50.902 79.449 1.00 32.00 147 LEU B C 1
ATOM 7094 O O . LEU C 1 150 ? 41.401 -50.897 80.705 1.00 30.48 147 LEU B O 1
ATOM 7099 N N . SER C 1 151 ? 40.238 -51.269 78.783 1.00 27.32 148 SER B N 1
ATOM 7100 C CA . SER C 1 151 ? 39.056 -51.724 79.523 1.00 31.54 148 SER B CA 1
ATOM 7101 C C . SER C 1 151 ? 39.388 -52.882 80.476 1.00 31.42 148 SER B C 1
ATOM 7102 O O . SER C 1 151 ? 38.942 -52.903 81.640 1.00 29.58 148 SER B O 1
ATOM 7105 N N . ILE C 1 152 ? 40.128 -53.855 79.953 1.00 31.10 149 ILE B N 1
ATOM 7106 C CA . ILE C 1 152 ? 40.482 -55.088 80.692 1.00 30.08 149 ILE B CA 1
ATOM 7107 C C . ILE C 1 152 ? 41.401 -54.733 81.844 1.00 32.93 149 ILE B C 1
ATOM 7108 O O . ILE C 1 152 ? 41.166 -55.164 82.973 1.00 32.45 149 ILE B O 1
ATOM 7113 N N . MET C 1 153 ? 42.423 -53.937 81.566 1.00 30.47 150 MET B N 1
ATOM 7114 C CA . MET C 1 153 ? 43.418 -53.599 82.569 1.00 32.08 150 MET B CA 1
ATOM 7115 C C . MET C 1 153 ? 42.820 -52.826 83.739 1.00 34.86 150 MET B C 1
ATOM 7116 O O . MET C 1 153 ? 43.212 -53.043 84.904 1.00 33.13 150 MET B O 1
ATOM 7121 N N . ARG C 1 154 ? 41.840 -51.975 83.450 1.00 35.28 151 ARG B N 1
ATOM 7122 C CA . ARG C 1 154 ? 41.274 -51.091 84.471 1.00 35.97 151 ARG B CA 1
ATOM 7123 C C . ARG C 1 154 ? 39.848 -51.363 84.899 1.00 34.66 151 ARG B C 1
ATOM 7124 O O . ARG C 1 154 ? 39.288 -50.594 85.687 1.00 37.32 151 ARG B O 1
ATOM 7132 N N . GLY C 1 155 ? 39.254 -52.457 84.431 1.00 29.68 152 GLY B N 1
ATOM 7133 C CA . GLY C 1 155 ? 37.930 -52.848 84.879 1.00 30.64 152 GLY B CA 1
ATOM 7134 C C . GLY C 1 155 ? 36.816 -51.942 84.405 1.00 32.97 152 GLY B C 1
ATOM 7135 O O . GLY C 1 155 ? 35.824 -51.742 85.094 1.00 31.36 152 GLY B O 1
ATOM 7136 N N . LEU C 1 156 ? 36.915 -51.446 83.173 1.00 29.87 153 LEU B N 1
ATOM 7137 C CA . LEU C 1 156 ? 35.935 -50.501 82.645 1.00 30.80 153 LEU B CA 1
ATOM 7138 C C . LEU C 1 156 ? 34.887 -51.241 81.809 1.00 31.73 153 LEU B C 1
ATOM 7139 O O . LEU C 1 156 ? 35.201 -51.792 80.758 1.00 32.30 153 LEU B O 1
ATOM 7144 N N . ARG C 1 157 ? 33.640 -51.223 82.252 1.00 27.61 154 ARG B N 1
ATOM 7145 C CA . ARG C 1 157 ? 32.605 -52.068 81.682 1.00 28.50 154 ARG B CA 1
ATOM 7146 C C . ARG C 1 157 ? 31.530 -51.261 80.966 1.00 24.29 154 ARG B C 1
ATOM 7147 O O . ARG C 1 157 ? 30.519 -51.810 80.574 1.00 25.07 154 ARG B O 1
ATOM 7155 N N . GLY C 1 158 ? 31.757 -49.959 80.796 1.00 22.88 155 GLY B N 1
ATOM 7156 C CA . GLY C 1 158 ? 30.801 -49.046 80.202 1.00 22.08 155 GLY B CA 1
ATOM 7157 C C . GLY C 1 158 ? 30.948 -49.211 78.667 1.00 22.92 155 GLY B C 1
ATOM 7158 O O . GLY C 1 158 ? 31.670 -50.088 78.243 1.00 25.18 155 GLY B O 1
ATOM 7159 N N . PRO C 1 159 ? 30.230 -48.418 77.898 1.00 23.86 156 PRO B N 1
ATOM 7160 C CA . PRO C 1 159 ? 30.370 -48.518 76.417 1.00 24.27 156 PRO B CA 1
ATOM 7161 C C . PRO C 1 159 ? 31.798 -48.577 75.981 1.00 26.05 156 PRO B C 1
ATOM 7162 O O . PRO C 1 159 ? 32.674 -47.824 76.494 1.00 25.38 156 PRO B O 1
ATOM 7166 N N . ASN C 1 160 ? 32.084 -49.482 75.023 1.00 28.23 157 ASN B N 1
ATOM 7167 C CA . ASN C 1 160 ? 33.448 -49.735 74.599 1.00 26.86 157 ASN B CA 1
ATOM 7168 C C . ASN C 1 160 ? 33.481 -49.562 73.079 1.00 28.25 157 ASN B C 1
ATOM 7169 O O . ASN C 1 160 ? 32.990 -50.420 72.384 1.00 25.95 157 ASN B O 1
ATOM 7174 N N . ILE C 1 161 ? 34.028 -48.447 72.615 1.00 26.39 158 ILE B N 1
ATOM 7175 C CA . ILE C 1 161 ? 34.060 -48.178 71.157 1.00 24.72 158 ILE B CA 1
ATOM 7176 C C . ILE C 1 161 ? 35.411 -47.658 70.715 1.00 27.57 158 ILE B C 1
ATOM 7177 O O . ILE C 1 161 ? 36.273 -47.322 71.506 1.00 23.51 158 ILE B O 1
ATOM 7182 N N . ALA C 1 162 ? 35.627 -47.697 69.396 1.00 22.80 159 ALA B N 1
ATOM 7183 C CA . ALA C 1 162 ? 36.821 -47.247 68.816 1.00 22.86 159 ALA B CA 1
ATOM 7184 C C . ALA C 1 162 ? 36.404 -46.688 67.451 1.00 24.40 159 ALA B C 1
ATOM 7185 O O . ALA C 1 162 ? 36.017 -47.441 66.589 1.00 29.77 159 ALA B O 1
ATOM 7187 N N . ILE C 1 163 ? 36.431 -45.382 67.312 1.00 24.55 160 ILE B N 1
ATOM 7188 C CA . ILE C 1 163 ? 36.235 -44.737 66.026 1.00 26.01 160 ILE B CA 1
ATOM 7189 C C . ILE C 1 163 ? 37.568 -44.637 65.305 1.00 23.30 160 ILE B C 1
ATOM 7190 O O . ILE C 1 163 ? 38.589 -44.337 65.907 1.00 23.55 160 ILE B O 1
ATOM 7195 N N . SER C 1 164 ? 37.596 -44.950 63.987 1.00 23.03 161 SER B N 1
ATOM 7196 C CA . SER C 1 164 ? 38.809 -44.971 63.220 1.00 24.22 161 SER B CA 1
ATOM 7197 C C . SER C 1 164 ? 38.560 -44.219 61.922 1.00 25.16 161 SER B C 1
ATOM 7198 O O . SER C 1 164 ? 38.008 -44.792 60.996 1.00 28.65 161 SER B O 1
ATOM 7201 N N . THR C 1 165 ? 38.891 -42.932 61.933 1.00 25.28 162 THR B N 1
ATOM 7202 C CA . THR C 1 165 ? 38.532 -41.950 60.867 1.00 25.74 162 THR B CA 1
ATOM 7203 C C . THR C 1 165 ? 39.771 -41.191 60.457 1.00 22.62 162 THR B C 1
ATOM 7204 O O . THR C 1 165 ? 39.792 -39.961 60.411 1.00 2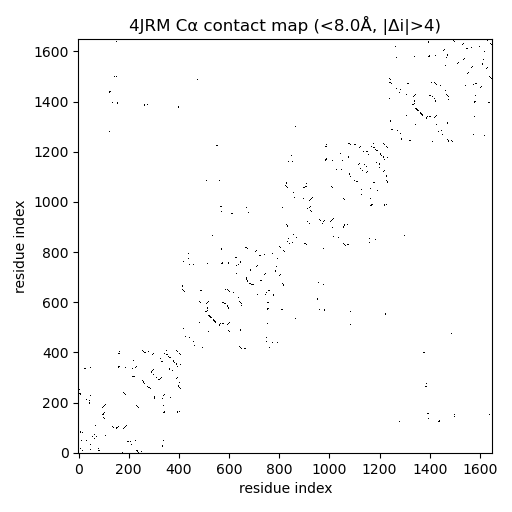3.17 162 THR B O 1
ATOM 7208 N N . ALA C 1 166 ? 40.823 -41.953 60.176 1.00 26.41 163 ALA B N 1
ATOM 7209 C CA . ALA C 1 166 ? 42.092 -41.393 59.722 1.00 29.45 163 ALA B CA 1
ATOM 7210 C C . ALA C 1 166 ? 42.549 -40.270 60.654 1.00 30.79 163 ALA B C 1
ATOM 7211 O O . ALA C 1 166 ? 42.572 -40.470 61.902 1.00 32.13 163 ALA B O 1
ATOM 7213 N N . CYS C 1 167 ? 42.852 -39.091 60.109 1.00 32.29 164 CYS B N 1
ATOM 7214 C CA . CYS C 1 167 ? 43.283 -37.902 60.876 1.00 34.04 164 CYS B CA 1
ATOM 7215 C C . CYS C 1 167 ? 42.303 -37.353 61.909 1.00 30.17 164 CYS B C 1
ATOM 7216 O O . CYS C 1 167 ? 42.695 -36.560 62.764 1.00 29.63 164 CYS B O 1
ATOM 7219 N N . THR C 1 168 ? 41.038 -37.733 61.821 1.00 28.13 165 THR B N 1
ATOM 7220 C CA . THR C 1 168 ? 40.001 -37.188 62.661 1.00 30.36 165 THR B CA 1
ATOM 7221 C C . THR C 1 168 ? 39.731 -38.070 63.897 1.00 26.60 165 THR B C 1
ATOM 7222 O O . THR C 1 168 ? 38.926 -37.719 64.751 1.00 26.88 165 THR B O 1
ATOM 7226 N N . THR C 1 169 ? 40.375 -39.225 63.924 1.00 24.53 166 THR B N 1
ATOM 7227 C CA . THR C 1 169 ? 40.110 -40.278 64.868 1.00 25.78 166 THR B CA 1
ATOM 7228 C C . THR C 1 169 ? 40.016 -39.735 66.310 1.00 25.16 166 THR B C 1
ATOM 7229 O O . THR C 1 169 ? 39.044 -39.979 67.003 1.00 25.89 166 THR B O 1
ATOM 7233 N N . GLY C 1 170 ? 41.044 -39.036 66.745 1.00 26.36 167 GLY B N 1
ATOM 7234 C CA . GLY C 1 170 ? 41.131 -38.687 68.187 1.00 27.95 167 GLY B CA 1
ATOM 7235 C C . GLY C 1 170 ? 40.038 -37.740 68.571 1.00 27.91 167 GLY B C 1
ATOM 7236 O O . GLY C 1 170 ? 39.518 -37.795 69.681 1.00 29.60 167 GLY B O 1
ATOM 7237 N N . LEU C 1 171 ? 39.646 -36.902 67.624 1.00 27.58 168 LEU B N 1
ATOM 7238 C CA . LEU C 1 171 ? 38.639 -35.905 67.843 1.00 28.33 168 LEU B CA 1
ATOM 7239 C C . LEU C 1 171 ? 37.252 -36.551 67.897 1.00 29.12 168 LEU B C 1
ATOM 7240 O O . LEU C 1 171 ? 36.493 -36.321 68.819 1.00 26.60 168 LEU B O 1
ATOM 7245 N N . HIS C 1 172 ? 36.943 -37.378 66.894 1.00 28.01 169 HIS B N 1
ATOM 7246 C CA . HIS C 1 172 ? 35.696 -38.142 66.889 1.00 26.63 169 HIS B CA 1
ATOM 7247 C C . HIS C 1 172 ? 35.488 -38.973 68.168 1.00 27.03 169 HIS B C 1
ATOM 7248 O O . HIS C 1 172 ? 34.394 -39.013 68.691 1.00 25.49 169 HIS B O 1
ATOM 7255 N N . ASN C 1 173 ? 36.507 -39.679 68.600 1.00 27.03 170 ASN B N 1
ATOM 7256 C CA . ASN C 1 173 ? 36.356 -40.490 69.817 1.00 27.15 170 ASN B CA 1
ATOM 7257 C C . ASN C 1 173 ? 36.006 -39.626 71.020 1.00 26.05 170 ASN B C 1
ATOM 7258 O O . ASN C 1 173 ? 35.090 -39.961 71.788 1.00 25.69 170 ASN B O 1
ATOM 7263 N N . ILE C 1 174 ? 36.649 -38.472 71.142 1.00 25.99 171 ILE B N 1
ATOM 7264 C CA . ILE C 1 174 ? 36.319 -37.532 72.242 1.00 25.42 171 ILE B CA 1
ATOM 7265 C C . ILE C 1 174 ? 34.903 -37.016 72.079 1.00 24.59 171 ILE B C 1
ATOM 7266 O O . ILE C 1 174 ? 34.096 -36.980 73.020 1.00 23.18 171 ILE B O 1
ATOM 7271 N N . GLY C 1 175 ? 34.513 -36.649 70.854 1.00 23.01 172 GLY B N 1
ATOM 7272 C CA . GLY C 1 175 ? 33.201 -36.115 70.689 1.00 22.89 172 GLY B CA 1
ATOM 7273 C C . GLY C 1 175 ? 32.086 -37.081 70.987 1.00 24.07 172 GLY B C 1
ATOM 7274 O O . GLY C 1 175 ? 31.122 -36.746 71.665 1.00 24.84 172 GLY B O 1
ATOM 7275 N N . HIS C 1 176 ? 32.241 -38.310 70.503 1.00 26.66 173 HIS B N 1
ATOM 7276 C CA . HIS C 1 176 ? 31.239 -39.308 70.721 1.00 24.80 173 HIS B CA 1
ATOM 7277 C C . HIS C 1 176 ? 31.246 -39.809 72.166 1.00 26.47 173 HIS B C 1
ATOM 7278 O O . HIS C 1 176 ? 30.191 -40.188 72.682 1.00 30.49 173 HIS B O 1
ATOM 7285 N N . ALA C 1 177 ? 32.417 -39.824 72.784 1.00 25.13 174 ALA B N 1
ATOM 7286 C CA . ALA C 1 177 ? 32.457 -40.105 74.226 1.00 25.85 174 ALA B CA 1
ATOM 7287 C C . ALA C 1 177 ? 31.582 -39.076 74.972 1.00 28.27 174 ALA B C 1
ATOM 7288 O O . ALA C 1 177 ? 30.761 -39.446 75.813 1.00 29.24 174 ALA B O 1
ATOM 7290 N N . ALA C 1 178 ? 31.707 -37.795 74.630 1.00 29.53 175 ALA B N 1
ATOM 7291 C CA . ALA C 1 178 ? 30.876 -36.749 75.239 1.00 32.85 175 ALA B CA 1
ATOM 7292 C C . ALA C 1 178 ? 29.405 -36.970 74.960 1.00 32.01 175 ALA B C 1
ATOM 7293 O O . ALA C 1 178 ? 28.576 -36.851 75.863 1.00 29.70 175 ALA B O 1
ATOM 7295 N N . ARG C 1 179 ? 29.080 -37.296 73.702 1.00 28.58 176 ARG B N 1
ATOM 7296 C CA A ARG C 1 179 ? 27.708 -37.609 73.335 0.50 29.59 176 ARG B CA 1
ATOM 7297 C CA B ARG C 1 179 ? 27.708 -37.612 73.335 0.50 29.02 176 ARG B CA 1
ATOM 7298 C C . ARG C 1 179 ? 27.133 -38.736 74.201 1.00 27.66 176 ARG B C 1
ATOM 7299 O O . ARG C 1 179 ? 25.990 -38.660 74.638 1.00 26.43 176 ARG B O 1
ATOM 7314 N N . MET C 1 180 ? 27.914 -39.791 74.399 1.00 26.93 177 MET B N 1
ATOM 7315 C CA . MET C 1 180 ? 27.423 -40.961 75.107 1.00 27.34 177 MET B CA 1
ATOM 7316 C C . MET C 1 180 ? 27.188 -40.614 76.584 1.00 28.98 177 MET B C 1
ATOM 7317 O O . MET C 1 180 ? 26.212 -41.096 77.176 1.00 27.19 177 MET B O 1
ATOM 7322 N N . ILE C 1 181 ? 28.026 -39.760 77.147 1.00 27.20 178 ILE B N 1
ATOM 7323 C CA . ILE C 1 181 ? 27.823 -39.316 78.554 1.00 30.03 178 ILE B CA 1
ATOM 7324 C C . ILE C 1 181 ? 26.573 -38.442 78.609 1.00 30.35 178 ILE B C 1
ATOM 7325 O O . ILE C 1 181 ? 25.679 -38.679 79.406 1.00 28.80 178 ILE B O 1
ATOM 7330 N N . ALA C 1 182 ? 26.481 -37.480 77.695 1.00 34.04 179 ALA B N 1
ATOM 7331 C CA . ALA C 1 182 ? 25.288 -36.625 77.608 1.00 32.96 179 ALA B CA 1
ATOM 7332 C C . ALA C 1 182 ? 23.997 -37.433 77.438 1.00 31.60 179 ALA B C 1
ATOM 7333 O O . ALA C 1 182 ? 22.964 -37.082 77.996 1.00 32.87 179 ALA B O 1
ATOM 7335 N N . TYR C 1 183 ? 24.071 -38.544 76.705 1.00 31.27 180 TYR B N 1
ATOM 7336 C CA . TYR C 1 183 ? 22.878 -39.368 76.393 1.00 29.55 180 TYR B CA 1
ATOM 7337 C C . TYR C 1 183 ? 22.441 -40.238 77.566 1.00 28.12 180 TYR B C 1
ATOM 7338 O O . TYR C 1 183 ? 21.285 -40.640 77.651 1.00 32.01 180 TYR B O 1
ATOM 7347 N N . GLY C 1 184 ? 23.364 -40.526 78.464 1.00 32.53 181 GLY B N 1
ATOM 7348 C CA . GLY C 1 184 ? 23.095 -41.370 79.627 1.00 34.58 181 GLY B CA 1
ATOM 7349 C C . GLY C 1 184 ? 23.697 -42.769 79.580 1.00 37.12 181 GLY B C 1
ATOM 7350 O O . GLY C 1 184 ? 23.512 -43.539 80.534 1.00 37.07 181 GLY B O 1
ATOM 7351 N N . ASP C 1 185 ? 24.468 -43.093 78.538 1.00 32.47 182 ASP B N 1
ATOM 7352 C CA . ASP C 1 185 ? 25.087 -44.416 78.438 1.00 33.22 182 ASP B CA 1
ATOM 7353 C C . ASP C 1 185 ? 26.228 -44.607 79.423 1.00 31.65 182 ASP B C 1
ATOM 7354 O O . ASP C 1 185 ? 26.609 -45.744 79.717 1.00 33.11 182 ASP B O 1
ATOM 7359 N N . ALA C 1 186 ? 26.825 -43.502 79.890 1.00 30.08 183 ALA B N 1
ATOM 7360 C CA . ALA C 1 186 ? 27.980 -43.570 80.789 1.00 30.42 183 ALA B CA 1
ATOM 7361 C C . ALA C 1 186 ? 28.045 -42.308 81.638 1.00 29.57 183 ALA B C 1
ATOM 7362 O O . ALA C 1 186 ? 27.476 -41.290 81.290 1.00 30.43 183 ALA B O 1
ATOM 7364 N N . ASP C 1 187 ? 28.715 -42.402 82.783 1.00 34.68 184 ASP B N 1
ATOM 7365 C CA . ASP C 1 187 ? 29.000 -41.215 83.607 1.00 34.88 184 ASP B CA 1
ATOM 7366 C C . ASP C 1 187 ? 30.414 -40.707 83.388 1.00 30.80 184 ASP B C 1
ATOM 7367 O O . ASP C 1 187 ? 30.718 -39.556 83.706 1.00 28.88 184 ASP B O 1
ATOM 7372 N N . ALA C 1 188 ? 31.294 -41.586 82.913 1.00 29.86 185 ALA B N 1
ATOM 7373 C CA . ALA C 1 188 ? 32.661 -41.201 82.550 1.00 30.93 185 ALA B CA 1
ATOM 7374 C C . ALA C 1 188 ? 33.136 -42.036 81.361 1.00 27.94 185 ALA B C 1
ATOM 7375 O O . ALA C 1 188 ? 32.641 -43.165 81.152 1.00 26.36 185 ALA B O 1
ATOM 7377 N N . MET C 1 189 ? 34.065 -41.469 80.601 1.00 26.30 186 MET B N 1
ATOM 7378 C CA . MET C 1 189 ? 34.633 -42.131 79.430 1.00 24.74 186 MET B CA 1
ATOM 7379 C C . MET C 1 189 ? 36.093 -41.776 79.300 1.00 22.13 186 MET B C 1
ATOM 7380 O O . MET C 1 189 ? 36.460 -40.613 79.494 1.00 25.36 186 MET B O 1
ATOM 7385 N N . VAL C 1 190 ? 36.910 -42.765 78.995 1.00 23.00 187 VAL B N 1
ATOM 7386 C CA . VAL C 1 190 ? 38.296 -42.551 78.644 1.00 22.71 187 VAL B CA 1
ATOM 7387 C C . VAL C 1 190 ? 38.397 -42.573 77.100 1.00 23.01 187 VAL B C 1
ATOM 7388 O O . VAL C 1 190 ? 38.079 -43.583 76.511 1.00 24.45 187 VAL B O 1
ATOM 7392 N N . ALA C 1 191 ? 38.819 -41.463 76.520 1.00 24.23 188 ALA B N 1
ATOM 7393 C CA . ALA C 1 191 ? 38.644 -41.231 75.037 1.00 23.07 188 ALA B CA 1
ATOM 7394 C C . ALA C 1 191 ? 39.819 -40.545 74.348 1.00 27.29 188 ALA B C 1
ATOM 7395 O O . ALA C 1 191 ? 40.506 -39.703 74.927 1.00 24.56 188 ALA B O 1
ATOM 7397 N N . GLY C 1 192 ? 40.039 -40.896 73.063 1.00 26.44 189 GLY B N 1
ATOM 7398 C CA . GLY C 1 192 ? 41.084 -40.283 72.310 1.00 27.19 189 GLY B CA 1
ATOM 7399 C C . GLY C 1 192 ? 41.548 -41.162 71.172 1.00 26.99 189 GLY B C 1
ATOM 7400 O O . GLY C 1 192 ? 40.796 -41.986 70.657 1.00 25.03 189 GLY B O 1
ATOM 7401 N N . GLY C 1 193 ? 42.831 -41.064 70.885 1.00 26.78 190 GLY B N 1
ATOM 7402 C CA . GLY C 1 193 ? 43.450 -41.883 69.884 1.00 27.80 190 GLY B CA 1
ATOM 7403 C C . GLY C 1 193 ? 44.935 -42.063 70.052 1.00 28.31 190 GLY B C 1
ATOM 7404 O O . GLY C 1 193 ? 45.593 -41.330 70.800 1.00 29.73 190 GLY B O 1
ATOM 7405 N N . ALA C 1 194 ? 45.470 -43.014 69.296 1.00 28.26 191 ALA B N 1
ATOM 7406 C CA . ALA C 1 194 ? 46.897 -43.317 69.293 1.00 28.41 191 ALA B CA 1
ATOM 7407 C C . ALA C 1 194 ? 47.344 -43.747 67.910 1.00 27.77 191 ALA B C 1
ATOM 7408 O O . ALA C 1 194 ? 46.576 -44.328 67.186 1.00 26.42 191 ALA B O 1
ATOM 7410 N N . GLU C 1 195 ? 48.601 -43.496 67.610 1.00 26.01 192 GLU B N 1
ATOM 7411 C CA . GLU C 1 195 ? 49.191 -43.916 66.322 1.00 28.05 192 GLU B CA 1
ATOM 7412 C C . GLU C 1 195 ? 50.674 -44.182 66.488 1.00 26.29 192 GLU B C 1
ATOM 7413 O O . GLU C 1 195 ? 51.387 -43.448 67.191 1.00 25.29 192 GLU B O 1
ATOM 7419 N N . LYS C 1 196 ? 51.149 -45.218 65.811 1.00 26.33 193 LYS B N 1
ATOM 7420 C CA . LYS C 1 196 ? 52.589 -45.417 65.609 1.00 26.85 193 LYS B CA 1
ATOM 7421 C C . LYS C 1 196 ? 52.795 -45.942 64.169 1.00 26.97 193 LYS B C 1
ATOM 7422 O O . LYS C 1 196 ? 53.066 -47.119 63.944 1.00 26.46 193 LYS B O 1
ATOM 7428 N N . ALA C 1 197 ? 52.627 -45.037 63.232 1.00 26.37 194 ALA B N 1
ATOM 7429 C CA . ALA C 1 197 ? 52.772 -45.357 61.813 1.00 28.50 194 ALA B CA 1
ATOM 7430 C C . ALA C 1 197 ? 54.176 -45.048 61.233 1.00 31.48 194 ALA B C 1
ATOM 7431 O O . ALA C 1 197 ? 54.393 -45.236 60.040 1.00 31.85 194 ALA B O 1
ATOM 7433 N N . SER C 1 198 ? 55.139 -44.672 62.063 1.00 29.22 195 SER B N 1
ATOM 7434 C CA . SER C 1 198 ? 56.504 -44.388 61.593 1.00 29.10 195 SER B CA 1
ATOM 7435 C C . SER C 1 198 ? 57.266 -45.690 61.389 1.00 28.70 195 SER B C 1
ATOM 7436 O O . SER C 1 198 ? 58.311 -45.901 61.983 1.00 33.42 195 SER B O 1
ATOM 7439 N N . THR C 1 199 ? 56.778 -46.525 60.467 1.00 27.10 196 THR B N 1
ATOM 7440 C CA . THR C 1 199 ? 57.327 -47.814 60.236 1.00 24.87 196 THR B CA 1
ATOM 7441 C C . THR C 1 199 ? 57.761 -47.808 58.755 1.00 27.80 196 THR B C 1
ATOM 7442 O O . THR C 1 199 ? 57.370 -46.921 58.027 1.00 26.64 196 THR B O 1
ATOM 7446 N N . PRO C 1 200 ? 58.532 -48.801 58.371 1.00 27.00 197 PRO B N 1
ATOM 7447 C CA . PRO C 1 200 ? 58.934 -48.865 56.948 1.00 28.02 197 PRO B CA 1
ATOM 7448 C C . PRO C 1 200 ? 57.752 -48.782 56.025 1.00 31.28 197 PRO B C 1
ATOM 7449 O O . PRO C 1 200 ? 57.770 -47.970 55.106 1.00 31.28 197 PRO B O 1
ATOM 7453 N N . LEU C 1 201 ? 56.751 -49.646 56.204 1.00 31.17 198 LEU B N 1
ATOM 7454 C CA . LEU C 1 201 ? 55.602 -49.622 55.294 1.00 29.99 198 LEU B CA 1
ATOM 7455 C C . LEU C 1 201 ? 54.785 -48.337 55.429 1.00 28.98 198 LEU B C 1
ATOM 7456 O O . LEU C 1 201 ? 54.277 -47.804 54.470 1.00 25.65 198 LEU B O 1
ATOM 7461 N N . GLY C 1 202 ? 54.668 -47.803 56.645 1.00 26.89 199 GLY B N 1
ATOM 7462 C CA . GLY C 1 202 ? 53.977 -46.536 56.819 1.00 28.77 199 GLY B CA 1
ATOM 7463 C C . GLY C 1 202 ? 54.644 -45.361 56.104 1.00 30.43 199 GLY B C 1
ATOM 7464 O O . GLY C 1 202 ? 53.979 -44.600 55.409 1.00 33.19 199 GLY B O 1
ATOM 7465 N N . MET C 1 203 ? 55.958 -45.216 56.299 1.00 31.96 200 MET B N 1
ATOM 7466 C CA . MET C 1 203 ? 56.730 -44.150 55.659 1.00 30.70 200 MET B CA 1
ATOM 7467 C C . MET C 1 203 ? 56.707 -44.365 54.143 1.00 31.41 200 MET B C 1
ATOM 7468 O O . MET C 1 203 ? 56.553 -43.403 53.381 1.00 35.68 200 MET B O 1
ATOM 7473 N N . ALA C 1 204 ? 56.790 -45.613 53.715 1.00 33.64 201 ALA B N 1
ATOM 7474 C CA . ALA C 1 204 ? 56.763 -45.924 52.278 1.00 32.17 201 ALA B CA 1
ATOM 7475 C C . ALA C 1 204 ? 55.419 -45.621 51.657 1.00 33.69 201 ALA B C 1
ATOM 7476 O O . ALA C 1 204 ? 55.360 -45.040 50.565 1.00 30.89 201 ALA B O 1
ATOM 7478 N N . GLY C 1 205 ? 54.332 -45.992 52.342 1.00 32.60 202 GLY B N 1
ATOM 7479 C CA . GLY C 1 205 ? 52.981 -45.713 51.852 1.00 32.76 202 GLY B CA 1
ATOM 7480 C C . GLY C 1 205 ? 52.644 -44.238 51.709 1.00 32.50 202 GLY B C 1
ATOM 7481 O O . GLY C 1 205 ? 52.156 -43.791 50.673 1.00 30.08 202 GLY B O 1
ATOM 7482 N N . PHE C 1 206 ? 52.914 -43.449 52.737 1.00 34.30 203 PHE B N 1
ATOM 7483 C CA . PHE C 1 206 ? 52.696 -42.007 52.628 1.00 35.64 203 PHE B CA 1
ATOM 7484 C C . PHE C 1 206 ? 53.668 -41.372 51.620 1.00 34.96 203 PHE B C 1
ATOM 7485 O O . PHE C 1 206 ? 53.306 -40.434 50.929 1.00 35.72 203 PHE B O 1
ATOM 7493 N N . GLY C 1 207 ? 54.891 -41.887 51.555 1.00 35.86 204 GLY B N 1
ATOM 7494 C CA . GLY C 1 207 ? 55.881 -41.394 50.616 1.00 39.54 204 GLY B CA 1
ATOM 7495 C C . GLY C 1 207 ? 55.416 -41.616 49.176 1.00 39.60 204 GLY B C 1
ATOM 7496 O O . GLY C 1 207 ? 55.521 -40.722 48.339 1.00 40.15 204 GLY B O 1
ATOM 7497 N N . ALA C 1 208 ? 54.867 -42.798 48.908 1.00 38.09 205 ALA B N 1
ATOM 7498 C CA . ALA C 1 208 ? 54.416 -43.137 47.552 1.00 38.45 205 ALA B CA 1
ATOM 7499 C C . ALA C 1 208 ? 53.295 -42.220 47.097 1.00 38.75 205 ALA B C 1
ATOM 7500 O O . ALA C 1 208 ? 53.138 -41.957 45.897 1.00 40.14 205 ALA B O 1
ATOM 7502 N N . ALA C 1 209 ? 52.510 -41.739 48.056 1.00 36.26 206 ALA B N 1
ATOM 7503 C CA . ALA C 1 209 ? 51.451 -40.786 47.782 1.00 35.38 206 ALA B CA 1
ATOM 7504 C C . ALA C 1 209 ? 51.961 -39.343 47.616 1.00 34.34 206 ALA B C 1
ATOM 7505 O O . ALA C 1 209 ? 51.169 -38.445 47.354 1.00 32.88 206 ALA B O 1
ATOM 7507 N N . LYS C 1 210 ? 53.266 -39.144 47.801 1.00 35.61 207 LYS B N 1
ATOM 7508 C CA . LYS C 1 210 ? 53.890 -37.818 47.762 1.00 39.58 207 LYS B CA 1
ATOM 7509 C C . LYS C 1 210 ? 53.248 -36.896 48.788 1.00 38.42 207 LYS B C 1
ATOM 7510 O O . LYS C 1 210 ? 53.115 -35.702 48.561 1.00 37.55 207 LYS B O 1
ATOM 7516 N N . ALA C 1 211 ? 52.871 -37.446 49.943 1.00 40.37 208 ALA B N 1
ATOM 7517 C CA . ALA C 1 211 ? 52.147 -36.664 50.942 1.00 36.08 208 ALA B CA 1
ATOM 7518 C C . ALA C 1 211 ? 53.080 -36.037 51.987 1.00 36.93 208 ALA B C 1
ATOM 7519 O O . ALA C 1 211 ? 52.671 -35.119 52.681 1.00 32.56 208 ALA B O 1
ATOM 7521 N N . LEU C 1 212 ? 54.314 -36.513 52.066 1.00 34.59 209 LEU B N 1
ATOM 7522 C CA . LEU C 1 212 ? 55.240 -36.064 53.100 1.00 34.53 209 LEU B CA 1
ATOM 7523 C C . LEU C 1 212 ? 56.233 -35.018 52.613 1.00 37.75 209 LEU B C 1
ATOM 7524 O O . LEU C 1 212 ? 56.712 -35.076 51.475 1.00 35.53 209 LEU B O 1
ATOM 7529 N N . SER C 1 213 ? 56.583 -34.098 53.503 1.00 35.78 210 SER B N 1
ATOM 7530 C CA . SER C 1 213 ? 57.787 -33.269 53.294 1.00 34.59 210 SER B CA 1
ATOM 7531 C C . SER C 1 213 ? 59.023 -34.132 53.125 1.00 34.63 210 SER B C 1
ATOM 7532 O O . SER C 1 213 ? 59.170 -35.183 53.749 1.00 33.14 210 SER B O 1
ATOM 7535 N N . THR C 1 214 ? 59.891 -33.729 52.194 1.00 33.94 211 THR B N 1
ATOM 7536 C CA . THR C 1 214 ? 61.161 -34.382 51.980 1.00 34.17 211 THR B CA 1
ATOM 7537 C C . THR C 1 214 ? 62.337 -33.454 52.326 1.00 37.24 211 THR B C 1
ATOM 7538 O O . THR C 1 214 ? 63.432 -33.623 51.809 1.00 38.13 211 THR B O 1
ATOM 7542 N N . ARG C 1 215 ? 62.110 -32.527 53.245 1.00 38.67 212 ARG B N 1
ATOM 7543 C CA . ARG C 1 215 ? 63.159 -31.604 53.697 1.00 40.10 212 ARG B CA 1
ATOM 7544 C C . ARG C 1 215 ? 64.105 -32.272 54.691 1.00 39.02 212 ARG B C 1
ATOM 7545 O O . ARG C 1 215 ? 64.156 -31.900 55.856 1.00 41.60 212 ARG B O 1
ATOM 7553 N N . ASN C 1 216 ? 64.862 -33.266 54.209 1.00 39.10 213 ASN B N 1
ATOM 7554 C CA . ASN C 1 216 ? 65.704 -34.099 55.036 1.00 36.45 213 ASN B CA 1
ATOM 7555 C C . ASN C 1 216 ? 66.899 -33.367 55.631 1.00 41.67 213 ASN B C 1
ATOM 7556 O O . ASN C 1 216 ? 67.430 -33.794 56.656 1.00 37.80 213 ASN B O 1
ATOM 7561 N N . ASP C 1 217 ? 67.303 -32.267 54.995 1.00 42.45 214 ASP B N 1
ATOM 7562 C CA . ASP C 1 217 ? 68.445 -31.465 55.466 1.00 47.94 214 ASP B CA 1
ATOM 7563 C C . ASP C 1 217 ? 68.115 -30.665 56.735 1.00 47.08 214 ASP B C 1
ATOM 7564 O O . ASP C 1 217 ? 68.999 -30.447 57.569 1.00 46.76 214 ASP B O 1
ATOM 7569 N N . GLU C 1 218 ? 66.846 -30.275 56.889 1.00 46.99 215 GLU B N 1
ATOM 7570 C CA . GLU C 1 218 ? 66.396 -29.508 58.055 1.00 46.15 215 GLU B CA 1
ATOM 7571 C C . GLU C 1 218 ? 65.055 -30.035 58.580 1.00 38.31 215 GLU B C 1
ATOM 7572 O O . GLU C 1 218 ? 64.016 -29.408 58.382 1.00 39.34 215 GLU B O 1
ATOM 7578 N N . PRO C 1 219 ? 65.084 -31.190 59.264 1.00 41.29 216 PRO B N 1
ATOM 7579 C CA . PRO C 1 219 ? 63.821 -31.819 59.703 1.00 42.52 216 PRO B CA 1
ATOM 7580 C C . PRO C 1 219 ? 62.933 -30.901 60.540 1.00 39.81 216 PRO B C 1
ATOM 7581 O O . PRO C 1 219 ? 61.714 -30.960 60.408 1.00 41.54 216 PRO B O 1
ATOM 7585 N N . GLN C 1 220 ? 63.539 -30.055 61.365 1.00 40.32 217 GLN B N 1
ATOM 7586 C CA . GLN C 1 220 ? 62.772 -29.212 62.268 1.00 37.33 217 GLN B CA 1
ATOM 7587 C C . GLN C 1 220 ? 62.133 -28.039 61.575 1.00 37.75 217 GLN B C 1
ATOM 7588 O O . GLN C 1 220 ? 61.250 -27.420 62.125 1.00 30.71 217 GLN B O 1
ATOM 7594 N N . LYS C 1 221 ? 62.533 -27.756 60.335 1.00 38.41 218 LYS B N 1
ATOM 7595 C CA . LYS C 1 221 ? 61.894 -26.721 59.524 1.00 40.69 218 LYS B CA 1
ATOM 7596 C C . LYS C 1 221 ? 60.909 -27.267 58.481 1.00 40.84 218 LYS B C 1
ATOM 7597 O O . LYS C 1 221 ? 60.258 -26.496 57.777 1.00 36.77 218 LYS B O 1
ATOM 7603 N N . ALA C 1 222 ? 60.796 -28.591 58.405 1.00 38.03 219 ALA B N 1
ATOM 7604 C CA . ALA C 1 222 ? 59.968 -29.230 57.389 1.00 36.26 219 ALA B CA 1
ATOM 7605 C C . ALA C 1 222 ? 58.497 -28.904 57.533 1.00 36.38 219 ALA B C 1
ATOM 7606 O O . ALA C 1 222 ? 57.800 -28.668 56.533 1.00 31.54 219 ALA B O 1
ATOM 7608 N N . SER C 1 223 ? 57.999 -28.919 58.774 1.00 32.40 220 SER B N 1
ATOM 7609 C CA . SER C 1 223 ? 56.591 -28.685 59.006 1.00 34.50 220 SER B CA 1
ATOM 7610 C C . SER C 1 223 ? 56.337 -27.187 59.120 1.00 36.63 220 SER B C 1
ATOM 7611 O O . SER C 1 223 ? 56.678 -26.565 60.120 1.00 40.51 220 SER B O 1
ATOM 7614 N N . ARG C 1 224 ? 55.690 -26.612 58.113 1.00 36.36 221 ARG B N 1
ATOM 7615 C CA . ARG C 1 224 ? 55.558 -25.160 58.048 1.00 36.42 221 ARG B CA 1
ATOM 7616 C C . ARG C 1 224 ? 54.194 -24.777 57.499 1.00 38.06 221 ARG B C 1
ATOM 7617 O O . ARG C 1 224 ? 54.083 -24.249 56.398 1.00 41.38 221 ARG B O 1
ATOM 7625 N N . PRO C 1 225 ? 53.130 -25.003 58.297 1.00 37.94 222 PRO B N 1
ATOM 7626 C CA . PRO C 1 225 ? 51.768 -24.727 57.876 1.00 37.42 222 PRO B CA 1
ATOM 7627 C C . PRO C 1 225 ? 51.573 -23.295 57.377 1.00 38.92 222 PRO B C 1
ATOM 7628 O O . PRO C 1 225 ? 51.982 -22.338 58.041 1.00 39.65 222 PRO B O 1
ATOM 7632 N N . TRP C 1 226 ? 50.954 -23.177 56.198 1.00 38.20 223 TRP B N 1
ATOM 7633 C CA . TRP C 1 226 ? 50.626 -21.890 55.581 1.00 39.81 223 TRP B CA 1
ATOM 7634 C C . TRP C 1 226 ? 51.839 -21.147 55.011 1.00 39.53 223 TRP B C 1
ATOM 7635 O O . TRP C 1 226 ? 51.681 -20.090 54.425 1.00 40.38 223 TRP B O 1
ATOM 7646 N N . ASP C 1 227 ? 53.036 -21.675 55.199 1.00 40.10 224 ASP B N 1
ATOM 7647 C CA . ASP C 1 227 ? 54.224 -21.063 54.629 1.00 40.63 224 ASP B CA 1
ATOM 7648 C C . ASP C 1 227 ? 54.303 -21.394 53.142 1.00 41.26 224 ASP B C 1
ATOM 7649 O O . ASP C 1 227 ? 54.024 -22.517 52.735 1.00 35.38 224 ASP B O 1
ATOM 7654 N N . LYS C 1 228 ? 54.719 -20.420 52.337 1.00 42.80 225 LYS B N 1
ATOM 7655 C CA . LYS C 1 228 ? 54.797 -20.606 50.876 1.00 44.25 225 LYS B CA 1
ATOM 7656 C C . LYS C 1 228 ? 55.657 -21.789 50.426 1.00 39.44 225 LYS B C 1
ATOM 7657 O O . LYS C 1 228 ? 55.465 -22.279 49.325 1.00 42.56 225 LYS B O 1
ATOM 7663 N N . ASP C 1 229 ? 56.645 -22.202 51.224 1.00 39.54 226 ASP B N 1
ATOM 7664 C CA . ASP C 1 229 ? 57.565 -23.298 50.843 1.00 41.94 226 ASP B CA 1
ATOM 7665 C C . ASP C 1 229 ? 57.238 -24.666 51.459 1.00 39.76 226 ASP B C 1
ATOM 7666 O O . ASP C 1 229 ? 58.055 -25.592 51.422 1.00 39.82 226 ASP B O 1
ATOM 7671 N N . ARG C 1 230 ? 56.032 -24.797 52.001 1.00 42.60 227 ARG B N 1
ATOM 7672 C CA . ARG C 1 230 ? 55.582 -26.087 52.524 1.00 43.83 227 ARG B CA 1
ATOM 7673 C C . ARG C 1 230 ? 55.516 -27.126 51.406 1.00 44.73 227 ARG B C 1
ATOM 7674 O O . ARG C 1 230 ? 55.200 -26.795 50.254 1.00 43.38 227 ARG B O 1
ATOM 7682 N N . ASP C 1 231 ? 55.821 -28.379 51.752 1.00 41.64 228 ASP B N 1
ATOM 7683 C CA . ASP C 1 231 ? 55.898 -29.451 50.754 1.00 40.77 228 ASP B CA 1
ATOM 7684 C C . ASP C 1 231 ? 55.372 -30.788 51.273 1.00 38.09 228 ASP B C 1
ATOM 7685 O O . ASP C 1 231 ? 55.873 -31.845 50.877 1.00 37.17 228 ASP B O 1
ATOM 7690 N N . GLY C 1 232 ? 54.360 -30.733 52.142 1.00 38.72 229 GLY B N 1
ATOM 7691 C CA . GLY C 1 232 ? 53.665 -31.934 52.634 1.00 36.77 229 GLY B CA 1
ATOM 7692 C C . GLY C 1 232 ? 53.839 -32.085 54.134 1.00 36.58 229 GLY B C 1
ATOM 7693 O O . GLY C 1 232 ? 54.632 -31.371 54.756 1.00 35.22 229 GLY B O 1
ATOM 7694 N N . PHE C 1 233 ? 53.098 -33.012 54.742 1.00 34.18 230 PHE B N 1
ATOM 7695 C CA . PHE C 1 233 ? 53.147 -33.114 56.204 1.00 33.66 230 PHE B CA 1
ATOM 7696 C C . PHE C 1 233 ? 54.345 -33.902 56.702 1.00 29.87 230 PHE B C 1
ATOM 7697 O O . PHE C 1 233 ? 55.039 -34.579 55.955 1.00 32.40 230 PHE B O 1
ATOM 7705 N N . VAL C 1 234 ? 54.562 -33.816 58.005 1.00 31.95 231 VAL B N 1
ATOM 7706 C CA . VAL C 1 234 ? 55.592 -34.560 58.703 1.00 32.10 231 VAL B CA 1
ATOM 7707 C C . VAL C 1 234 ? 54.864 -35.537 59.624 1.00 28.91 231 VAL B C 1
ATOM 7708 O O . VAL C 1 234 ? 54.038 -35.111 60.413 1.00 26.26 231 VAL B O 1
ATOM 7712 N N . LEU C 1 235 ? 55.148 -36.824 59.475 1.00 30.19 232 LEU B N 1
ATOM 7713 C CA . LEU C 1 235 ? 54.424 -37.872 60.195 1.00 27.43 232 LEU B CA 1
ATOM 7714 C C . LEU C 1 235 ? 54.958 -37.868 61.614 1.00 27.66 232 LEU B C 1
ATOM 7715 O O . LEU C 1 235 ? 56.159 -37.728 61.812 1.00 27.50 232 LEU B O 1
ATOM 7720 N N . GLY C 1 236 ? 54.064 -37.998 62.583 1.00 26.84 233 GLY B N 1
ATOM 7721 C CA . GLY C 1 236 ? 54.462 -38.202 63.968 1.00 28.64 233 GLY B CA 1
ATOM 7722 C C . GLY C 1 236 ? 53.638 -39.261 64.665 1.00 27.22 233 GLY B C 1
ATOM 7723 O O . GLY C 1 236 ? 52.566 -39.584 64.233 1.00 29.16 233 GLY B O 1
ATOM 7724 N N . ASP C 1 237 ? 54.167 -39.782 65.772 1.00 28.30 234 ASP B N 1
ATOM 7725 C CA . ASP C 1 237 ? 53.547 -40.823 66.550 1.00 28.19 234 ASP B CA 1
ATOM 7726 C C . ASP C 1 237 ? 53.129 -40.225 67.890 1.00 30.47 234 ASP B C 1
ATOM 7727 O O . ASP C 1 237 ? 53.665 -39.206 68.335 1.00 30.11 234 ASP B O 1
ATOM 7732 N N . GLY C 1 238 ? 52.195 -40.900 68.538 1.00 32.08 235 GLY B N 1
ATOM 7733 C CA . GLY C 1 238 ? 51.754 -40.489 69.847 1.00 32.62 235 GLY B CA 1
ATOM 7734 C C . GLY C 1 238 ? 50.429 -41.039 70.259 1.00 30.50 235 GLY B C 1
ATOM 7735 O O . GLY C 1 238 ? 49.858 -41.936 69.636 1.00 28.47 235 GLY B O 1
ATOM 7736 N N . ALA C 1 239 ? 49.932 -40.457 71.341 1.00 29.06 236 ALA B N 1
ATOM 7737 C CA . ALA C 1 239 ? 48.639 -40.801 71.899 1.00 30.28 236 ALA B CA 1
ATOM 7738 C C . ALA C 1 239 ? 48.160 -39.608 72.726 1.00 27.89 236 ALA B C 1
ATOM 7739 O O . ALA C 1 239 ? 48.954 -38.938 73.393 1.00 26.84 236 ALA B O 1
ATOM 7741 N N . GLY C 1 240 ? 46.890 -39.293 72.587 1.00 27.19 237 GLY B N 1
ATOM 7742 C CA . GLY C 1 240 ? 46.236 -38.293 73.402 1.00 26.34 237 GLY B CA 1
ATOM 7743 C C . GLY C 1 240 ? 44.920 -38.795 73.922 1.00 25.77 237 GLY B C 1
ATOM 7744 O O . GLY C 1 240 ? 44.107 -39.290 73.167 1.00 25.16 237 GLY B O 1
ATOM 7745 N N . ILE C 1 241 ? 44.731 -38.745 75.258 1.00 26.98 238 ILE B N 1
ATOM 7746 C CA . ILE C 1 241 ? 43.563 -39.293 75.882 1.00 25.58 238 ILE B CA 1
ATOM 7747 C C . ILE C 1 241 ? 43.042 -38.291 76.901 1.00 28.60 238 ILE B C 1
ATOM 7748 O O . ILE C 1 241 ? 43.823 -37.674 77.638 1.00 28.60 238 ILE B O 1
ATOM 7753 N N . MET C 1 242 ? 41.726 -38.160 76.925 1.00 27.91 239 MET B N 1
ATOM 7754 C CA . MET C 1 242 ? 41.011 -37.431 77.943 1.00 30.01 239 MET B CA 1
ATOM 7755 C C . MET C 1 242 ? 40.106 -38.339 78.738 1.00 29.38 239 MET B C 1
ATOM 7756 O O . MET C 1 242 ? 39.498 -39.254 78.198 1.00 27.82 239 MET B O 1
ATOM 7761 N N . VAL C 1 243 ? 40.017 -38.112 80.057 1.00 28.23 240 VAL B N 1
ATOM 7762 C CA . VAL C 1 243 ? 38.930 -38.641 80.829 1.00 25.42 240 VAL B CA 1
ATOM 7763 C C . VAL C 1 243 ? 37.829 -37.613 80.793 1.00 25.28 240 VAL B C 1
ATOM 7764 O O . VAL C 1 243 ? 38.040 -36.447 81.160 1.00 27.08 240 VAL B O 1
ATOM 7768 N N . LEU C 1 244 ? 36.648 -38.022 80.305 1.00 24.68 241 LEU B N 1
ATOM 7769 C CA . LEU C 1 244 ? 35.487 -37.161 80.269 1.00 26.07 241 LEU B CA 1
ATOM 7770 C C . LEU C 1 244 ? 34.540 -37.657 81.333 1.00 27.61 241 LEU B C 1
ATOM 7771 O O . LEU C 1 244 ? 34.430 -38.846 81.580 1.00 28.80 241 LEU B O 1
ATOM 7776 N N . GLU C 1 245 ? 33.801 -36.734 81.901 1.00 29.14 242 GLU B N 1
ATOM 7777 C CA . GLU C 1 245 ? 32.966 -37.067 83.043 1.00 30.91 242 GLU B CA 1
ATOM 7778 C C . GLU C 1 245 ? 31.760 -36.172 83.105 1.00 29.33 242 GLU B C 1
ATOM 7779 O O . GLU C 1 245 ? 31.808 -35.004 82.749 1.00 31.78 242 GLU B O 1
ATOM 7785 N N . GLU C 1 246 ? 30.633 -36.726 83.528 1.00 31.98 243 GLU B N 1
ATOM 7786 C CA . GLU C 1 246 ? 29.447 -35.887 83.751 1.00 33.65 243 GLU B CA 1
ATOM 7787 C C . GLU C 1 246 ? 29.783 -34.858 84.833 1.00 34.95 243 GLU B C 1
ATOM 7788 O O . GLU C 1 246 ? 30.451 -35.179 85.821 1.00 32.88 243 GLU B O 1
ATOM 7794 N N . TYR C 1 247 ? 29.318 -33.626 84.632 1.00 37.51 244 TYR B N 1
ATOM 7795 C CA . TYR C 1 247 ? 29.758 -32.496 85.440 1.00 40.32 244 TYR B CA 1
ATOM 7796 C C . TYR C 1 247 ? 29.464 -32.666 86.920 1.00 40.09 244 TYR B C 1
ATOM 7797 O O . TYR C 1 247 ? 30.324 -32.464 87.788 1.00 40.11 244 TYR B O 1
ATOM 7806 N N . GLU C 1 248 ? 28.238 -33.021 87.227 1.00 41.47 245 GLU B N 1
ATOM 7807 C CA . GLU C 1 248 ? 27.881 -33.136 88.636 1.00 41.79 245 GLU B CA 1
ATOM 7808 C C . GLU C 1 248 ? 28.605 -34.274 89.342 1.00 44.68 245 GLU B C 1
ATOM 7809 O O . GLU C 1 248 ? 28.946 -34.165 90.539 1.00 40.59 245 GLU B O 1
ATOM 7815 N N . HIS C 1 249 ? 28.816 -35.369 88.611 1.00 42.85 246 HIS B N 1
ATOM 7816 C CA . HIS C 1 249 ? 29.575 -36.509 89.121 1.00 43.50 246 HIS B CA 1
ATOM 7817 C C . HIS C 1 249 ? 30.995 -36.055 89.427 1.00 46.31 246 HIS B C 1
ATOM 7818 O O . HIS C 1 249 ? 31.578 -36.411 90.456 1.00 44.69 246 HIS B O 1
ATOM 7825 N N . ALA C 1 250 ? 31.541 -35.237 88.528 1.00 45.35 247 ALA B N 1
ATOM 7826 C CA . ALA C 1 250 ? 32.898 -34.726 88.675 1.00 45.45 247 ALA B CA 1
ATOM 7827 C C . ALA C 1 250 ? 33.070 -33.830 89.913 1.00 44.41 247 ALA B C 1
ATOM 7828 O O . ALA C 1 250 ? 33.959 -34.040 90.738 1.00 41.93 247 ALA B O 1
ATOM 7830 N N . LYS C 1 251 ? 32.199 -32.840 90.041 1.00 47.55 248 LYS B N 1
ATOM 7831 C CA . LYS C 1 251 ? 32.185 -31.976 91.227 1.00 49.78 248 LYS B CA 1
ATOM 7832 C C . LYS C 1 251 ? 32.040 -32.780 92.504 1.00 46.51 248 LYS B C 1
ATOM 7833 O O . LYS C 1 251 ? 32.785 -32.578 93.463 1.00 45.68 248 LYS B O 1
ATOM 7839 N N . ALA C 1 252 ? 31.090 -33.706 92.498 1.00 48.86 249 ALA B N 1
ATOM 7840 C CA . ALA C 1 252 ? 30.769 -34.490 93.685 1.00 46.07 249 ALA B CA 1
ATOM 7841 C C . ALA C 1 252 ? 31.953 -35.267 94.268 1.00 48.92 249 ALA B C 1
ATOM 7842 O O . ALA C 1 252 ? 32.032 -35.443 95.490 1.00 41.21 249 ALA B O 1
ATOM 7844 N N . ARG C 1 253 ? 32.861 -35.756 93.423 1.00 40.59 250 ARG B N 1
ATOM 7845 C CA . ARG C 1 253 ? 34.043 -36.484 93.936 1.00 41.26 250 ARG B CA 1
ATOM 7846 C C . ARG C 1 253 ? 35.278 -35.604 94.122 1.00 39.38 250 ARG B C 1
ATOM 7847 O O . ARG C 1 253 ? 36.342 -36.106 94.464 1.00 46.88 250 ARG B O 1
ATOM 7855 N N . GLY C 1 254 ? 35.145 -34.315 93.838 1.00 38.73 251 GLY B N 1
ATOM 7856 C CA . GLY C 1 254 ? 36.260 -33.393 93.914 1.00 42.24 251 GLY B CA 1
ATOM 7857 C C . GLY C 1 254 ? 37.265 -33.510 92.773 1.00 47.63 251 GLY B C 1
ATOM 7858 O O . GLY C 1 254 ? 38.481 -33.411 92.995 1.00 46.07 251 GLY B O 1
ATOM 7859 N N . ALA C 1 255 ? 36.761 -33.746 91.561 1.00 44.98 252 ALA B N 1
ATOM 7860 C CA . ALA C 1 255 ? 37.594 -33.881 90.354 1.00 44.76 252 ALA B CA 1
ATOM 7861 C C . ALA C 1 255 ? 38.279 -32.563 90.062 1.00 44.54 252 ALA B C 1
ATOM 7862 O O . ALA C 1 255 ? 37.703 -31.499 90.324 1.00 42.88 252 ALA B O 1
ATOM 7864 N N . LYS C 1 256 ? 39.489 -32.631 89.494 1.00 42.86 253 LYS B N 1
ATOM 7865 C CA . LYS C 1 256 ? 40.046 -31.454 88.785 1.00 42.92 253 LYS B CA 1
ATOM 7866 C C . LYS C 1 256 ? 39.207 -31.310 87.545 1.00 42.52 253 LYS B C 1
ATOM 7867 O O . LYS C 1 256 ? 39.014 -32.322 86.850 1.00 42.25 253 LYS B O 1
ATOM 7873 N N . ILE C 1 257 ? 38.746 -30.085 87.264 1.00 38.18 254 ILE B N 1
ATOM 7874 C CA . ILE C 1 257 ? 37.982 -29.810 86.058 1.00 39.98 254 ILE B CA 1
ATOM 7875 C C . ILE C 1 257 ? 38.758 -28.840 85.165 1.00 38.52 254 ILE B C 1
ATOM 7876 O O . ILE C 1 257 ? 38.936 -27.663 85.491 1.00 40.72 254 ILE B O 1
ATOM 7881 N N . TYR C 1 258 ? 39.214 -29.343 84.022 1.00 37.26 255 TYR B N 1
ATOM 7882 C CA . TYR C 1 258 ? 40.040 -28.561 83.120 1.00 35.21 255 TYR B CA 1
ATOM 7883 C C . TYR C 1 258 ? 39.214 -27.665 82.195 1.00 33.83 255 TYR B C 1
ATOM 7884 O O . TYR C 1 258 ? 39.602 -26.541 81.898 1.00 34.87 255 TYR B O 1
ATOM 7893 N N . ALA C 1 259 ? 38.059 -28.157 81.769 1.00 31.00 256 ALA B N 1
ATOM 7894 C CA . ALA C 1 259 ? 37.258 -27.499 80.752 1.00 29.85 256 ALA B CA 1
ATOM 7895 C C . ALA C 1 259 ? 36.002 -28.300 80.515 1.00 31.62 256 ALA B C 1
ATOM 7896 O O . ALA C 1 259 ? 35.902 -29.452 80.936 1.00 33.89 256 ALA B O 1
ATOM 7898 N N . GLU C 1 260 ? 35.050 -27.695 79.812 1.00 31.74 257 GLU B N 1
ATOM 7899 C CA . GLU C 1 260 ? 33.806 -28.326 79.492 1.00 29.86 257 GLU B CA 1
ATOM 7900 C C . GLU C 1 260 ? 33.756 -28.577 77.991 1.00 29.67 257 GLU B C 1
ATOM 7901 O O . GLU C 1 260 ? 34.152 -27.725 77.195 1.00 30.40 257 GLU B O 1
ATOM 7907 N N . VAL C 1 261 ? 33.243 -29.742 77.620 1.00 30.27 258 VAL B N 1
ATOM 7908 C CA . VAL C 1 261 ? 33.002 -30.051 76.208 1.00 31.19 258 VAL B CA 1
ATOM 7909 C C . VAL C 1 261 ? 31.620 -29.519 75.876 1.00 30.67 258 VAL B C 1
ATOM 7910 O O . VAL C 1 261 ? 30.615 -30.038 76.380 1.00 32.46 258 VAL B O 1
ATOM 7914 N N . VAL C 1 262 ? 31.541 -28.484 75.042 1.00 30.23 259 VAL B N 1
ATOM 7915 C CA . VAL C 1 262 ? 30.254 -27.821 74.778 1.00 30.00 259 VAL B CA 1
ATOM 7916 C C . VAL C 1 262 ? 29.739 -27.963 73.348 1.00 28.12 259 VAL B C 1
ATOM 7917 O O . VAL C 1 262 ? 28.543 -27.804 73.120 1.00 31.36 259 VAL B O 1
ATOM 7921 N N . GLY C 1 263 ? 30.620 -28.226 72.407 1.00 27.70 260 GLY B N 1
ATOM 7922 C CA . GLY C 1 263 ? 30.198 -28.366 70.981 1.00 28.36 260 GLY B CA 1
ATOM 7923 C C . GLY C 1 263 ? 30.988 -29.455 70.269 1.00 28.84 260 GLY B C 1
ATOM 7924 O O . GLY C 1 263 ? 32.195 -29.595 70.478 1.00 29.95 260 GLY B O 1
ATOM 7925 N N . PHE C 1 264 ? 30.285 -30.230 69.428 1.00 29.80 261 PHE B N 1
ATOM 7926 C CA . PHE C 1 264 ? 30.867 -31.245 68.581 1.00 26.55 261 PHE B CA 1
ATOM 7927 C C . PHE C 1 264 ? 30.107 -31.207 67.257 1.00 26.17 261 PHE B C 1
ATOM 7928 O O . PHE C 1 264 ? 28.888 -31.351 67.243 1.00 29.37 261 PHE B O 1
ATOM 7936 N N . GLY C 1 265 ? 30.844 -31.059 66.165 1.00 29.71 262 GLY B N 1
ATOM 7937 C CA . GLY C 1 265 ? 30.254 -31.020 64.831 1.00 27.05 262 GLY B CA 1
ATOM 7938 C C . GLY C 1 265 ? 31.004 -31.900 63.860 1.00 26.41 262 GLY B C 1
ATOM 7939 O O . GLY C 1 265 ? 32.206 -32.106 63.997 1.00 27.80 262 GLY B O 1
ATOM 7940 N N . MET C 1 266 ? 30.304 -32.390 62.830 1.00 25.90 263 MET B N 1
ATOM 7941 C CA . MET C 1 266 ? 30.879 -33.328 61.917 1.00 26.16 263 MET B CA 1
ATOM 7942 C C . MET C 1 266 ? 30.356 -33.018 60.529 1.00 24.93 263 MET B C 1
ATOM 7943 O O . MET C 1 266 ? 29.257 -32.507 60.409 1.00 30.00 263 MET B O 1
ATOM 7948 N N . SER C 1 267 ? 31.146 -33.373 59.543 1.00 28.18 264 SER B N 1
ATOM 7949 C CA . SER C 1 267 ? 30.753 -33.237 58.120 1.00 26.49 264 SER B CA 1
ATOM 7950 C C . SER C 1 267 ? 31.653 -34.038 57.213 1.00 28.75 264 SER B C 1
ATOM 7951 O O . SER C 1 267 ? 32.606 -34.666 57.644 1.00 27.51 264 SER B O 1
ATOM 7954 N N . GLY C 1 268 ? 31.348 -34.040 55.907 1.00 27.10 2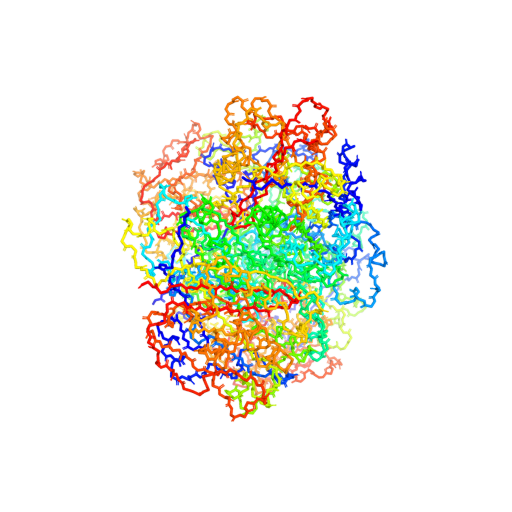65 GLY B N 1
ATOM 7955 C CA . GLY C 1 268 ? 32.176 -34.702 54.960 1.00 29.74 265 GLY B CA 1
ATOM 7956 C C . GLY C 1 268 ? 32.318 -33.821 53.735 1.00 29.24 265 GLY B C 1
ATOM 7957 O O . GLY C 1 268 ? 31.346 -33.230 53.307 1.00 30.46 265 GLY B O 1
ATOM 7958 N N . ASP C 1 269 ? 33.540 -33.643 53.281 1.00 29.67 266 ASP B N 1
ATOM 7959 C CA . ASP C 1 269 ? 33.831 -32.813 52.105 1.00 33.44 266 ASP B CA 1
ATOM 7960 C C . ASP C 1 269 ? 33.130 -33.349 50.854 1.00 32.39 266 ASP B C 1
ATOM 7961 O O . ASP C 1 269 ? 32.649 -32.566 50.037 1.00 34.39 266 ASP B O 1
ATOM 7966 N N . ALA C 1 270 ? 33.143 -34.677 50.696 1.00 33.38 267 ALA B N 1
ATOM 7967 C CA . ALA C 1 270 ? 32.572 -35.356 49.531 1.00 31.99 267 ALA B CA 1
ATOM 7968 C C . ALA C 1 270 ? 33.202 -34.850 48.244 1.00 36.78 267 ALA B C 1
ATOM 7969 O O . ALA C 1 270 ? 32.519 -34.648 47.245 1.00 36.68 267 ALA B O 1
ATOM 7971 N N . TYR C 1 271 ? 34.517 -34.654 48.271 1.00 41.66 268 TYR B N 1
ATOM 7972 C CA . TYR C 1 271 ? 35.213 -33.990 47.178 1.00 42.52 268 TYR B CA 1
ATOM 7973 C C . TYR C 1 271 ? 36.263 -34.861 46.551 1.00 41.83 268 TYR B C 1
ATOM 7974 O O . TYR C 1 271 ? 36.263 -35.075 45.345 1.00 40.97 268 TYR B O 1
ATOM 7983 N N . HIS C 1 272 ? 37.179 -35.367 47.360 1.00 44.17 269 HIS B N 1
ATOM 7984 C CA . HIS C 1 272 ? 38.318 -36.110 46.842 1.00 43.35 269 HIS B CA 1
ATOM 7985 C C . HIS C 1 272 ? 38.979 -36.924 47.947 1.00 46.03 269 HIS B C 1
ATOM 7986 O O . HIS C 1 272 ? 38.944 -36.562 49.126 1.00 42.29 269 HIS B O 1
ATOM 7993 N N . MET C 1 273 ? 39.569 -38.036 47.530 1.00 51.56 270 MET B N 1
ATOM 7994 C CA . MET C 1 273 ? 40.188 -39.045 48.386 1.00 54.72 270 MET B CA 1
ATOM 7995 C C . MET C 1 273 ? 41.222 -38.474 49.375 1.00 59.27 270 MET B C 1
ATOM 7996 O O . MET C 1 273 ? 41.314 -38.934 50.515 1.00 60.10 270 MET B O 1
ATOM 8001 N N . THR C 1 274 ? 41.990 -37.483 48.919 1.00 60.21 271 THR B N 1
ATOM 8002 C CA . THR C 1 274 ? 43.073 -36.861 49.693 1.00 64.81 271 THR B CA 1
ATOM 8003 C C . THR C 1 274 ? 43.121 -35.315 49.672 1.00 62.22 271 THR B C 1
ATOM 8004 O O . THR C 1 274 ? 43.686 -34.726 50.582 1.00 67.33 271 THR B O 1
ATOM 8008 N N . SER C 1 275 ? 42.522 -34.671 48.667 1.00 60.23 272 SER B N 1
ATOM 8009 C CA . SER C 1 275 ? 42.491 -33.209 48.552 1.00 57.55 272 SER B CA 1
ATOM 8010 C C . SER C 1 275 ? 41.228 -32.672 49.211 1.00 55.91 272 SER B C 1
ATOM 8011 O O . SER C 1 275 ? 40.172 -33.286 49.121 1.00 53.82 272 SER B O 1
ATOM 8014 N N . PRO C 1 276 ? 41.314 -31.507 49.857 1.00 53.37 273 PRO B N 1
ATOM 8015 C CA . PRO C 1 276 ? 40.122 -30.969 50.517 1.00 53.92 273 PRO B CA 1
ATOM 8016 C C . PRO C 1 276 ? 39.359 -30.073 49.571 1.00 53.56 273 PRO B C 1
ATOM 8017 O O . PRO C 1 276 ? 39.894 -29.706 48.533 1.00 49.54 273 PRO B O 1
ATOM 8021 N N . SER C 1 277 ? 38.105 -29.776 49.908 1.00 53.64 274 SER B N 1
ATOM 8022 C CA . SER C 1 277 ? 37.276 -28.900 49.101 1.00 52.79 274 SER B CA 1
ATOM 8023 C C . SER C 1 277 ? 38.059 -27.601 48.884 1.00 53.98 274 SER B C 1
ATOM 8024 O O . SER C 1 277 ? 38.582 -27.033 49.847 1.00 43.69 274 SER B O 1
ATOM 8027 N N . GLU C 1 278 ? 38.179 -27.165 47.629 1.00 52.23 275 GLU B N 1
ATOM 8028 C CA . GLU C 1 278 ? 38.870 -25.906 47.300 1.00 53.84 275 GLU B CA 1
ATOM 8029 C C . GLU C 1 278 ? 38.326 -24.719 48.116 1.00 50.39 275 GLU B C 1
ATOM 8030 O O . GLU C 1 278 ? 39.103 -23.891 48.601 1.00 49.91 275 GLU B O 1
ATOM 8032 N N . ASP C 1 279 ? 37.011 -24.683 48.327 1.00 43.90 276 ASP B N 1
ATOM 8033 C CA . ASP C 1 279 ? 36.394 -23.571 49.019 1.00 42.02 276 ASP B CA 1
ATOM 8034 C C . ASP C 1 279 ? 36.389 -23.703 50.552 1.00 41.69 276 ASP B C 1
ATOM 8035 O O . ASP C 1 279 ? 35.892 -22.809 51.236 1.00 38.61 276 ASP B O 1
ATOM 8040 N N . GLY C 1 280 ? 36.893 -24.816 51.083 1.00 39.56 277 GLY B N 1
ATOM 8041 C CA . GLY C 1 280 ? 36.912 -25.033 52.541 1.00 38.82 277 GLY B CA 1
ATOM 8042 C C . GLY C 1 280 ? 35.554 -25.283 53.185 1.00 40.41 277 GLY B C 1
ATOM 8043 O O . GLY C 1 280 ? 35.442 -25.285 54.410 1.00 35.85 277 GLY B O 1
ATOM 8044 N N . SER C 1 281 ? 34.516 -25.505 52.377 1.00 32.85 278 SER B N 1
ATOM 8045 C CA . SER C 1 281 ? 33.134 -25.556 52.850 1.00 37.28 278 SER B CA 1
ATOM 8046 C C . SER C 1 281 ? 32.849 -26.765 53.745 1.00 35.20 278 SER B C 1
ATOM 8047 O O . SER C 1 281 ? 32.036 -26.673 54.661 1.00 37.96 278 SER B O 1
ATOM 8050 N N . GLY C 1 282 ? 33.516 -27.883 53.479 1.00 35.46 279 GLY B N 1
ATOM 8051 C CA . GLY C 1 282 ? 33.350 -29.084 54.312 1.00 32.58 279 GLY B CA 1
ATOM 8052 C C . GLY C 1 282 ? 33.773 -28.828 55.749 1.00 31.50 279 GLY B C 1
ATOM 8053 O O . GLY C 1 282 ? 33.014 -29.084 56.688 1.00 30.30 279 GLY B O 1
ATOM 8054 N N . GLY C 1 283 ? 34.967 -28.271 55.927 1.00 32.47 280 GLY B N 1
ATOM 8055 C CA . GLY C 1 283 ? 35.418 -27.851 57.263 1.00 36.11 280 GLY B CA 1
ATOM 8056 C C . GLY C 1 283 ? 34.461 -26.873 57.915 1.00 33.94 280 GLY B C 1
ATOM 8057 O O . GLY C 1 283 ? 34.221 -26.936 59.127 1.00 35.08 280 GLY B O 1
ATOM 8058 N N . ALA C 1 284 ? 33.939 -25.934 57.126 1.00 36.34 281 ALA B N 1
ATOM 8059 C CA . ALA C 1 284 ? 33.029 -24.918 57.636 1.00 36.55 281 ALA B CA 1
ATOM 8060 C C . ALA C 1 284 ? 31.760 -25.568 58.187 1.00 35.66 281 ALA B C 1
ATOM 8061 O O . ALA C 1 284 ? 31.289 -25.187 59.251 1.00 33.08 281 ALA B O 1
ATOM 8063 N N . LEU C 1 285 ? 31.234 -26.561 57.476 1.00 33.90 282 LEU B N 1
ATOM 8064 C CA . LEU C 1 285 ? 30.055 -27.289 57.959 1.00 32.80 282 LEU B CA 1
ATOM 8065 C C . LEU C 1 285 ? 30.266 -27.881 59.347 1.00 30.85 282 LEU B C 1
ATOM 8066 O O . LEU C 1 285 ? 29.399 -27.765 60.195 1.00 28.64 282 LEU B O 1
ATOM 8071 N N . ALA C 1 286 ? 31.404 -28.524 59.544 1.00 34.34 283 ALA B N 1
ATOM 8072 C CA . ALA C 1 286 ? 31.707 -29.137 60.831 1.00 33.76 283 ALA B CA 1
ATOM 8073 C C . ALA C 1 286 ? 31.809 -28.075 61.918 1.00 34.30 283 ALA B C 1
ATOM 8074 O O . ALA C 1 286 ? 31.237 -28.231 62.992 1.00 33.11 283 ALA B O 1
ATOM 8076 N N . MET C 1 287 ? 32.532 -26.996 61.632 1.00 35.71 284 MET B N 1
ATOM 8077 C CA . MET C 1 287 ? 32.670 -25.897 62.591 1.00 34.32 284 MET B CA 1
ATOM 8078 C C . MET C 1 287 ? 31.322 -25.294 62.899 1.00 32.52 284 MET B C 1
ATOM 8079 O O . MET C 1 287 ? 30.957 -25.073 64.060 1.00 29.32 284 MET B O 1
ATOM 8084 N N . GLU C 1 288 ? 30.546 -25.033 61.858 1.00 31.06 285 GLU B N 1
ATOM 8085 C CA . GLU C 1 288 ? 29.226 -24.472 62.064 1.00 32.34 285 GLU B CA 1
ATOM 8086 C C . GLU C 1 288 ? 28.330 -25.355 62.941 1.00 30.89 285 GLU B C 1
ATOM 8087 O O . GLU C 1 288 ? 27.593 -24.843 63.802 1.00 34.54 285 GLU B O 1
ATOM 8093 N N . ALA C 1 289 ? 28.367 -26.662 62.703 1.00 30.71 286 ALA B N 1
ATOM 8094 C CA . ALA C 1 289 ? 27.548 -27.589 63.493 1.00 29.32 286 ALA B CA 1
ATOM 8095 C C . ALA C 1 289 ? 27.997 -27.535 64.938 1.00 30.92 286 ALA B C 1
ATOM 8096 O O . ALA C 1 289 ? 27.175 -27.598 65.842 1.00 31.45 286 ALA B O 1
ATOM 8098 N N . ALA C 1 290 ? 29.300 -27.446 65.155 1.00 30.68 287 ALA B N 1
ATOM 8099 C CA . ALA C 1 290 ? 29.826 -27.438 66.529 1.00 30.62 287 ALA B CA 1
ATOM 8100 C C . ALA C 1 290 ? 29.400 -26.166 67.257 1.00 31.99 287 ALA B C 1
ATOM 8101 O O . ALA C 1 290 ? 29.062 -26.177 68.460 1.00 32.80 287 ALA B O 1
ATOM 8103 N N . MET C 1 291 ? 29.432 -25.049 66.542 1.00 34.20 288 MET B N 1
ATOM 8104 C CA . MET C 1 291 ? 29.018 -23.763 67.095 1.00 34.86 288 MET B CA 1
ATOM 8105 C C . MET C 1 291 ? 27.528 -23.743 67.447 1.00 35.00 288 MET B C 1
ATOM 8106 O O . MET C 1 291 ? 27.152 -23.294 68.531 1.00 39.56 288 MET B O 1
ATOM 8111 N N . ARG C 1 292 ? 26.680 -24.272 66.570 1.00 35.79 289 ARG B N 1
ATOM 8112 C CA . ARG C 1 292 ? 25.253 -24.445 66.892 1.00 37.10 289 ARG B CA 1
ATOM 8113 C C . ARG C 1 292 ? 25.048 -25.342 68.110 1.00 39.26 289 ARG B C 1
ATOM 8114 O O . ARG C 1 292 ? 24.259 -25.032 68.988 1.00 39.65 289 ARG B O 1
ATOM 8122 N N . ASP C 1 293 ? 25.790 -26.447 68.155 1.00 37.92 290 ASP B N 1
ATOM 8123 C CA . ASP C 1 293 ? 25.732 -27.377 69.281 1.00 37.02 290 ASP B CA 1
ATOM 8124 C C . ASP C 1 293 ? 26.063 -26.660 70.594 1.00 36.51 290 ASP B C 1
ATOM 8125 O O . ASP C 1 293 ? 25.388 -26.864 71.613 1.00 38.31 290 ASP B O 1
ATOM 8130 N N . ALA C 1 294 ? 27.097 -25.819 70.569 1.00 34.50 291 ALA B N 1
ATOM 8131 C CA . ALA C 1 294 ? 27.543 -25.098 71.768 1.00 34.68 291 ALA B CA 1
ATOM 8132 C C . ALA C 1 294 ? 26.721 -23.834 72.018 1.00 36.54 291 ALA B C 1
ATOM 8133 O O . ALA C 1 294 ? 26.774 -23.278 73.132 1.00 36.28 291 ALA B O 1
ATOM 8135 N N . GLY C 1 295 ? 25.965 -23.399 71.013 1.00 36.28 292 GLY B N 1
ATOM 8136 C CA . GLY C 1 295 ? 25.186 -22.162 71.101 1.00 38.34 292 GLY B CA 1
ATOM 8137 C C . GLY C 1 295 ? 26.079 -20.935 71.209 1.00 40.70 292 GLY B C 1
ATOM 8138 O O . GLY C 1 295 ? 25.763 -19.996 71.948 1.00 39.85 292 GLY B O 1
ATOM 8139 N N . VAL C 1 296 ? 27.196 -20.936 70.472 1.00 39.94 293 VAL B N 1
ATOM 8140 C CA . VAL C 1 296 ? 28.100 -19.778 70.421 1.00 38.25 293 VAL B CA 1
ATOM 8141 C C . VAL C 1 296 ? 28.219 -19.177 69.012 1.00 42.08 293 VAL B C 1
ATOM 8142 O O . VAL C 1 296 ? 27.923 -19.827 68.021 1.00 43.32 293 VAL B O 1
ATOM 8146 N N . THR C 1 297 ? 28.689 -17.928 68.959 1.00 42.66 294 THR B N 1
ATOM 8147 C CA . THR C 1 297 ? 28.961 -17.222 67.704 1.00 42.87 294 THR B CA 1
ATOM 8148 C C . THR C 1 297 ? 30.462 -17.053 67.520 1.00 39.33 294 THR B C 1
ATOM 8149 O O . THR C 1 297 ? 31.250 -17.320 68.443 1.00 39.75 294 THR B O 1
ATOM 8153 N N . GLY C 1 298 ? 30.860 -16.657 66.318 1.00 36.19 295 GLY B N 1
ATOM 8154 C CA . GLY C 1 298 ? 32.278 -16.499 65.989 1.00 38.55 295 GLY B CA 1
ATOM 8155 C C . GLY C 1 298 ? 33.052 -15.661 66.977 1.00 34.44 295 GLY B C 1
ATOM 8156 O O . GLY C 1 298 ? 34.162 -16.038 67.376 1.00 35.91 295 GLY B O 1
ATOM 8157 N N . GLU C 1 299 ? 32.440 -14.569 67.422 1.00 38.88 296 GLU B N 1
ATOM 8158 C CA . GLU C 1 299 ? 33.112 -13.629 68.320 1.00 44.61 296 GLU B CA 1
ATOM 8159 C C . GLU C 1 299 ? 33.502 -14.248 69.659 1.00 43.32 296 GLU B C 1
ATOM 8160 O O . GLU C 1 299 ? 34.404 -13.744 70.330 1.00 47.07 296 GLU B O 1
ATOM 8166 N N . GLN C 1 300 ? 32.843 -15.340 70.046 1.00 42.20 297 GLN B N 1
ATOM 8167 C CA . GLN C 1 300 ? 33.117 -15.983 71.348 1.00 39.29 297 GLN B CA 1
ATOM 8168 C C . GLN C 1 300 ? 34.256 -16.993 71.277 1.00 36.35 297 GLN B C 1
ATOM 8169 O O . GLN C 1 300 ? 34.771 -17.403 72.312 1.00 38.89 297 GLN B O 1
ATOM 8175 N N . ILE C 1 301 ? 34.673 -17.374 70.075 1.00 35.15 298 ILE B N 1
ATOM 8176 C CA . ILE C 1 301 ? 35.803 -18.306 69.930 1.00 36.79 298 ILE B CA 1
ATOM 8177 C C . ILE C 1 301 ? 37.139 -17.546 69.900 1.00 36.07 298 ILE B C 1
ATOM 8178 O O . ILE C 1 301 ? 37.471 -16.898 68.925 1.00 34.51 298 ILE B O 1
ATOM 8183 N N . GLY C 1 302 ? 37.931 -17.660 70.960 1.00 37.05 299 GLY B N 1
ATOM 8184 C CA . GLY C 1 302 ? 39.227 -16.962 71.014 1.00 35.30 299 GLY B CA 1
ATOM 8185 C C . GLY C 1 302 ? 40.357 -17.623 70.245 1.00 35.15 299 GLY B C 1
ATOM 8186 O O . GLY C 1 302 ? 41.291 -16.951 69.833 1.00 32.36 299 GLY B O 1
ATOM 8187 N N . TYR C 1 303 ? 40.295 -18.951 70.069 1.00 34.38 300 TYR B N 1
ATOM 8188 C CA . TYR C 1 303 ? 41.406 -19.721 69.511 1.00 31.08 300 TYR B CA 1
ATOM 8189 C C . TYR C 1 303 ? 40.867 -20.903 68.733 1.00 33.27 300 TYR B C 1
ATOM 8190 O O . TYR C 1 303 ? 39.980 -21.591 69.205 1.00 33.62 300 TYR B O 1
ATOM 8199 N N . VAL C 1 304 ? 41.433 -21.131 67.560 1.00 33.53 301 VAL B N 1
ATOM 8200 C CA . VAL C 1 304 ? 41.229 -22.366 66.818 1.00 32.70 301 VAL B CA 1
ATOM 8201 C C . VAL C 1 304 ? 42.550 -23.074 66.633 1.00 31.36 301 VAL B C 1
ATOM 8202 O O . VAL C 1 304 ? 43.511 -22.515 66.048 1.00 31.90 301 VAL B O 1
ATOM 8206 N N . ASN C 1 305 ? 42.638 -24.293 67.158 1.00 31.01 302 ASN B N 1
ATOM 8207 C CA . ASN C 1 305 ? 43.786 -25.129 66.924 1.00 28.51 302 ASN B CA 1
ATOM 8208 C C . ASN C 1 305 ? 43.450 -25.833 65.627 1.00 32.62 302 ASN B C 1
ATOM 8209 O O . ASN C 1 305 ? 42.586 -26.725 65.576 1.00 30.28 302 ASN B O 1
ATOM 8214 N N . ALA C 1 306 ? 44.127 -25.406 64.588 1.00 33.66 303 ALA B N 1
ATOM 8215 C CA . ALA C 1 306 ? 43.775 -25.771 63.242 1.00 34.26 303 ALA B CA 1
ATOM 8216 C C . ALA C 1 306 ? 44.293 -27.153 62.889 1.00 35.24 303 ALA B C 1
ATOM 8217 O O . ALA C 1 306 ? 45.195 -27.688 63.540 1.00 35.34 303 ALA B O 1
ATOM 8219 N N . HIS C 1 307 ? 43.710 -27.740 61.841 1.00 37.09 304 HIS B N 1
ATOM 8220 C CA . HIS C 1 307 ? 44.210 -28.998 61.313 1.00 38.18 304 HIS B CA 1
ATOM 8221 C C . HIS C 1 307 ? 45.588 -28.781 60.697 1.00 38.12 304 HIS B C 1
ATOM 8222 O O . HIS C 1 307 ? 46.522 -29.523 61.001 1.00 39.36 304 HIS B O 1
ATOM 8229 N N . GLY C 1 308 ? 45.719 -27.719 59.898 1.00 37.14 305 GLY B N 1
ATOM 8230 C CA . GLY C 1 308 ? 47.019 -27.204 59.365 1.00 35.72 305 GLY B CA 1
ATOM 8231 C C . GLY C 1 308 ? 48.196 -28.152 59.286 1.00 33.42 305 GLY B C 1
ATOM 8232 O O . GLY C 1 308 ? 49.132 -28.077 60.101 1.00 39.62 305 GLY B O 1
ATOM 8233 N N . THR C 1 309 ? 48.159 -29.058 58.328 1.00 33.76 306 THR B N 1
ATOM 8234 C CA . THR C 1 309 ? 49.151 -30.136 58.240 1.00 33.82 306 THR B CA 1
ATOM 8235 C C . THR C 1 309 ? 50.435 -29.803 57.463 1.00 33.33 306 THR B C 1
ATOM 8236 O O . THR C 1 309 ? 51.375 -30.595 57.474 1.00 32.20 306 THR B O 1
ATOM 8240 N N . SER C 1 310 ? 50.466 -28.640 56.793 1.00 34.26 307 SER B N 1
ATOM 8241 C CA . SER C 1 310 ? 51.624 -28.192 55.979 1.00 34.78 307 SER B CA 1
ATOM 8242 C C . SER C 1 310 ? 51.567 -28.767 54.566 1.00 35.53 307 SER B C 1
ATOM 8243 O O . SER C 1 310 ? 52.598 -29.114 53.992 1.00 38.31 307 SER B O 1
ATOM 8246 N N . THR C 1 311 ? 50.359 -28.915 54.025 1.00 37.49 308 THR B N 1
ATOM 8247 C CA . THR C 1 311 ? 50.200 -29.382 52.640 1.00 39.00 308 THR B CA 1
ATOM 8248 C C . THR C 1 311 ? 49.786 -28.195 51.783 1.00 39.81 308 THR B C 1
ATOM 8249 O O . THR C 1 311 ? 49.049 -27.339 52.244 1.00 42.42 308 THR B O 1
ATOM 8253 N N . PRO C 1 312 ? 50.245 -28.149 50.518 1.00 45.27 309 PRO B N 1
ATOM 8254 C CA . PRO C 1 312 ? 49.857 -27.041 49.631 1.00 48.60 309 PRO B CA 1
ATOM 8255 C C . PRO C 1 312 ? 48.345 -26.746 49.582 1.00 49.86 309 PRO B C 1
ATOM 8256 O O . PRO C 1 312 ? 47.906 -25.624 49.920 1.00 58.26 309 PRO B O 1
ATOM 8260 N N . ALA C 1 313 ? 47.546 -27.751 49.253 1.00 55.40 310 ALA B N 1
ATOM 8261 C CA . ALA C 1 313 ? 46.092 -27.535 49.096 1.00 56.41 310 ALA B CA 1
ATOM 8262 C C . ALA C 1 313 ? 45.322 -27.405 50.424 1.00 52.51 310 ALA B C 1
ATOM 8263 O O . ALA C 1 313 ? 44.432 -26.539 50.582 1.00 54.00 310 ALA B O 1
ATOM 8265 N N . GLY C 1 314 ? 45.690 -28.228 51.394 1.00 48.27 311 GLY B N 1
ATOM 8266 C CA . GLY C 1 314 ? 44.958 -28.261 52.667 1.00 45.61 311 GLY B CA 1
ATOM 8267 C C . GLY C 1 314 ? 44.938 -27.000 53.513 1.00 40.03 311 GLY B C 1
ATOM 8268 O O . GLY C 1 314 ? 43.894 -26.609 54.058 1.00 36.44 311 GLY B O 1
ATOM 8269 N N . ASP C 1 315 ? 46.100 -26.381 53.664 1.00 40.43 312 ASP B N 1
ATOM 8270 C CA . ASP C 1 315 ? 46.258 -25.298 54.623 1.00 39.95 312 ASP B CA 1
ATOM 8271 C C . ASP C 1 315 ? 45.384 -24.092 54.265 1.00 41.17 312 ASP B C 1
ATOM 8272 O O . ASP C 1 315 ? 44.715 -23.494 55.120 1.00 39.53 312 ASP B O 1
ATOM 8277 N N . VAL C 1 316 ? 45.371 -23.754 52.975 1.00 41.69 313 VAL B N 1
ATOM 8278 C CA . VAL C 1 316 ? 44.594 -22.624 52.485 1.00 42.83 313 VAL B CA 1
ATOM 8279 C C . VAL C 1 316 ? 43.101 -22.838 52.663 1.00 41.36 313 VAL B C 1
ATOM 8280 O O . VAL C 1 316 ? 42.395 -21.975 53.185 1.00 37.70 313 VAL B O 1
ATOM 8284 N N . ALA C 1 317 ? 42.621 -23.997 52.221 1.00 41.56 314 ALA B N 1
ATOM 8285 C CA . ALA C 1 317 ? 41.203 -24.328 52.306 1.00 39.60 314 ALA B CA 1
ATOM 8286 C C . ALA C 1 317 ? 40.659 -24.210 53.741 1.00 37.47 314 ALA B C 1
ATOM 8287 O O . ALA C 1 317 ? 39.574 -23.682 53.938 1.00 37.08 314 ALA B O 1
ATOM 8289 N N . GLU C 1 318 ? 41.431 -24.657 54.731 1.00 34.93 315 GLU B N 1
ATOM 8290 C CA . GLU C 1 318 ? 40.982 -24.581 56.120 1.00 35.40 315 GLU B CA 1
ATOM 8291 C C . GLU C 1 318 ? 40.771 -23.144 56.585 1.00 35.87 315 GLU B C 1
ATOM 8292 O O . GLU C 1 318 ? 39.780 -22.839 57.252 1.00 37.68 315 GLU B O 1
ATOM 8298 N N . VAL C 1 319 ? 41.666 -22.239 56.213 1.00 35.28 316 VAL B N 1
ATOM 8299 C CA . VAL C 1 319 ? 41.456 -20.831 56.549 1.00 36.30 316 VAL B CA 1
ATOM 8300 C C . VAL C 1 319 ? 40.183 -20.272 55.938 1.00 34.88 316 VAL B C 1
ATOM 8301 O O . VAL C 1 319 ? 39.421 -19.572 56.591 1.00 31.12 316 VAL B O 1
ATOM 8305 N N . LYS C 1 320 ? 39.917 -20.575 54.671 1.00 36.94 317 LYS B N 1
ATOM 8306 C CA . LYS C 1 320 ? 38.667 -20.133 54.086 1.00 36.67 317 LYS B CA 1
ATOM 8307 C C . LYS C 1 320 ? 37.479 -20.644 54.905 1.00 34.49 317 LYS B C 1
ATOM 8308 O O . LYS C 1 320 ? 36.544 -19.899 55.180 1.00 35.80 317 LYS B O 1
ATOM 8314 N N . GLY C 1 321 ? 37.526 -21.901 55.314 1.00 35.56 318 GLY B N 1
ATOM 8315 C CA . GLY C 1 321 ? 36.454 -22.472 56.112 1.00 35.11 318 GLY B CA 1
ATOM 8316 C C . GLY C 1 321 ? 36.300 -21.817 57.478 1.00 33.61 318 GLY B C 1
ATOM 8317 O O . GLY C 1 321 ? 35.191 -21.634 57.952 1.00 35.39 318 GLY B O 1
ATOM 8318 N N . ILE C 1 322 ? 37.417 -21.506 58.119 1.00 36.07 319 ILE B N 1
ATOM 8319 C CA . ILE C 1 322 ? 37.369 -20.848 59.420 1.00 35.62 319 ILE B CA 1
ATOM 8320 C C . ILE C 1 322 ? 36.715 -19.475 59.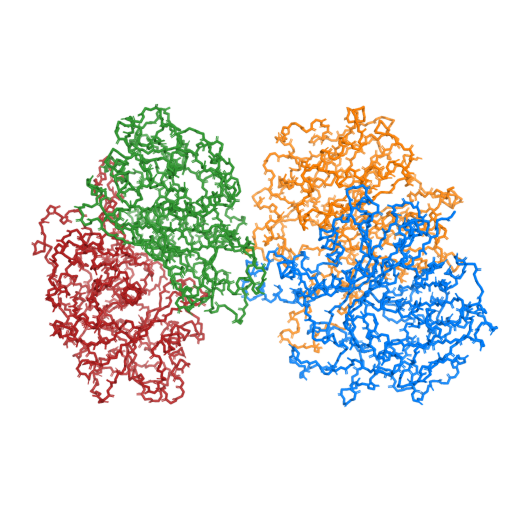301 1.00 38.92 319 ILE B C 1
ATOM 8321 O O . ILE C 1 322 ? 35.864 -19.099 60.112 1.00 38.35 319 ILE B O 1
ATOM 8326 N N . LYS C 1 323 ? 37.089 -18.741 58.258 1.00 40.53 320 LYS B N 1
ATOM 8327 C CA . LYS C 1 323 ? 36.527 -17.406 58.013 1.00 40.38 320 LYS B CA 1
ATOM 8328 C C . LYS C 1 323 ? 35.023 -17.469 57.756 1.00 40.06 320 LYS B C 1
ATOM 8329 O O . LYS C 1 323 ? 34.274 -16.641 58.263 1.00 38.78 320 LYS B O 1
ATOM 8335 N N . ARG C 1 324 ? 34.575 -18.462 56.995 1.00 38.75 321 ARG B N 1
ATOM 8336 C CA . ARG C 1 324 ? 33.136 -18.655 56.792 1.00 40.13 321 ARG B CA 1
ATOM 8337 C C . ARG C 1 324 ? 32.413 -18.980 58.105 1.00 39.06 321 ARG B C 1
ATOM 8338 O O . ARG C 1 324 ? 31.419 -18.350 58.437 1.00 41.14 321 ARG B O 1
ATOM 8346 N N . ALA C 1 325 ? 32.924 -19.954 58.844 1.00 39.40 322 ALA B N 1
ATOM 8347 C CA . ALA C 1 325 ? 32.262 -20.389 60.074 1.00 38.06 322 ALA B CA 1
ATOM 8348 C C . ALA C 1 325 ? 32.219 -19.309 61.102 1.00 35.51 322 ALA B C 1
ATOM 8349 O O . ALA C 1 325 ? 31.228 -19.158 61.821 1.00 35.92 322 ALA B O 1
ATOM 8351 N N . LEU C 1 326 ? 33.321 -18.582 61.232 1.00 39.96 323 LEU B N 1
ATOM 8352 C CA . LEU C 1 326 ? 33.398 -17.550 62.247 1.00 40.34 323 LEU B CA 1
ATOM 8353 C C . LEU C 1 326 ? 32.734 -16.244 61.866 1.00 39.26 323 LEU B C 1
ATOM 8354 O O . LEU C 1 326 ? 32.292 -15.516 62.753 1.00 36.64 323 LEU B O 1
ATOM 8359 N N . GLY C 1 327 ? 32.633 -15.946 60.568 1.00 36.20 324 GLY B N 1
ATOM 8360 C CA . GLY C 1 327 ? 32.031 -14.683 60.151 1.00 38.21 324 GLY B CA 1
ATOM 8361 C C . GLY C 1 327 ? 33.017 -13.521 60.297 1.00 41.52 324 GLY B C 1
ATOM 8362 O O . GLY C 1 327 ? 34.115 -13.673 60.840 1.00 41.95 324 GLY B O 1
ATOM 8363 N N . GLU C 1 328 ? 32.610 -12.343 59.831 1.00 43.60 325 GLU B N 1
ATOM 8364 C CA . GLU C 1 328 ? 33.503 -11.190 59.785 1.00 43.53 325 GLU B CA 1
ATOM 8365 C C . GLU C 1 328 ? 34.021 -10.773 61.167 1.00 40.82 325 GLU B C 1
ATOM 8366 O O . GLU C 1 328 ? 35.227 -10.647 61.388 1.00 46.61 325 GLU B O 1
ATOM 8372 N N . ALA C 1 329 ? 33.107 -10.547 62.085 1.00 39.02 326 ALA B N 1
ATOM 8373 C CA . ALA C 1 329 ? 33.486 -10.144 63.437 1.00 39.87 326 ALA B CA 1
ATOM 8374 C C . ALA C 1 329 ? 34.364 -11.193 64.122 1.00 38.79 326 ALA B C 1
ATOM 8375 O O . ALA C 1 329 ? 35.394 -10.865 64.715 1.00 42.85 326 ALA B O 1
ATOM 8377 N N . GLY C 1 330 ? 33.976 -12.461 64.031 1.00 36.76 327 GLY B N 1
ATOM 8378 C CA . GLY C 1 330 ? 34.774 -13.532 64.629 1.00 33.82 327 GLY B CA 1
ATOM 8379 C C . GLY C 1 330 ? 36.168 -13.630 64.068 1.00 32.68 327 GLY B C 1
ATOM 8380 O O . GLY C 1 330 ? 37.130 -13.839 64.783 1.00 36.36 327 GLY B O 1
ATOM 8381 N N . THR C 1 331 ? 36.274 -13.541 62.752 1.00 31.47 328 THR B N 1
ATOM 8382 C CA . THR C 1 331 ? 37.534 -13.656 62.091 1.00 34.66 328 THR B CA 1
ATOM 8383 C C . THR C 1 331 ? 38.538 -12.553 62.528 1.00 35.24 328 THR B C 1
ATOM 8384 O O . THR C 1 331 ? 39.744 -12.813 62.664 1.00 34.46 328 THR B O 1
ATOM 8388 N N . LYS C 1 332 ? 38.024 -11.351 62.768 1.00 37.54 329 LYS B N 1
ATOM 8389 C CA . LYS C 1 332 ? 38.866 -10.221 63.160 1.00 36.83 329 LYS B CA 1
ATOM 8390 C C . LYS C 1 332 ? 39.590 -10.468 64.494 1.00 37.97 329 LYS B C 1
ATOM 8391 O O . LYS C 1 332 ? 40.726 -10.018 64.666 1.00 37.42 329 LYS B O 1
ATOM 8397 N N . GLN C 1 333 ? 38.939 -11.178 65.423 1.00 36.73 330 GLN B N 1
ATOM 8398 C CA . GLN C 1 333 ? 39.438 -11.274 66.804 1.00 38.92 330 GLN B CA 1
ATOM 8399 C C . GLN C 1 333 ? 40.045 -12.642 67.167 1.00 39.04 330 GLN B C 1
ATOM 8400 O O . GLN C 1 333 ? 40.727 -12.774 68.192 1.00 43.92 330 GLN B O 1
ATOM 8406 N N . VAL C 1 334 ? 39.861 -13.644 66.320 1.00 40.28 331 VAL B N 1
ATOM 8407 C CA . VAL C 1 334 ? 40.309 -15.002 66.651 1.00 38.29 331 VAL B CA 1
ATOM 8408 C C . VAL C 1 334 ? 41.804 -15.173 66.447 1.00 39.14 331 VAL B C 1
ATOM 8409 O O . VAL C 1 334 ? 42.419 -14.481 65.652 1.00 37.68 331 VAL B O 1
ATOM 8413 N N . LEU C 1 335 ? 42.391 -16.076 67.232 1.00 39.09 332 LEU B N 1
ATOM 8414 C CA . LEU C 1 335 ? 43.701 -16.635 66.962 1.00 37.85 332 LEU B CA 1
ATOM 8415 C C . LEU C 1 335 ? 43.580 -18.054 66.386 1.00 34.91 332 LEU B C 1
ATOM 8416 O O . LEU C 1 335 ? 42.734 -18.822 66.797 1.00 36.09 332 LEU B O 1
ATOM 8421 N N . VAL C 1 336 ? 44.459 -18.380 65.450 1.00 35.30 333 VAL B N 1
ATOM 8422 C CA . VAL C 1 336 ? 44.500 -19.682 64.797 1.00 32.37 333 VAL B CA 1
ATOM 8423 C C . VAL C 1 336 ? 45.948 -20.113 64.819 1.00 33.66 333 VAL B C 1
ATOM 8424 O O . VAL C 1 336 ? 46.851 -19.301 64.566 1.00 34.44 333 VAL B O 1
ATOM 8428 N N . SER C 1 337 ? 46.222 -21.364 65.174 1.00 32.21 334 SER B N 1
ATOM 8429 C CA . SER C 1 337 ? 47.577 -21.864 65.023 1.00 30.48 334 SER B CA 1
ATOM 8430 C C . SER C 1 337 ? 47.568 -23.358 64.769 1.00 31.34 334 SER B C 1
ATOM 8431 O O . SER C 1 337 ? 46.595 -24.024 65.094 1.00 32.74 334 SER B O 1
ATOM 8434 N N . SER C 1 338 ? 48.655 -23.851 64.184 1.00 34.30 335 SER B N 1
ATOM 8435 C CA . SER C 1 338 ? 48.858 -25.262 64.006 1.00 34.53 335 SER B CA 1
ATOM 8436 C C . SER C 1 338 ? 50.052 -25.699 64.781 1.00 33.39 335 SER B C 1
ATOM 8437 O O . SER C 1 338 ? 51.185 -25.312 64.481 1.00 36.62 335 SER B O 1
ATOM 8440 N N . THR C 1 339 ? 49.808 -26.536 65.775 1.00 34.82 336 THR B N 1
ATOM 8441 C CA . THR C 1 339 ? 50.898 -27.126 66.531 1.00 31.60 336 THR B CA 1
ATOM 8442 C C . THR C 1 339 ? 51.574 -28.280 65.810 1.00 30.72 336 THR B C 1
ATOM 8443 O O . THR C 1 339 ? 52.601 -28.801 66.268 1.00 31.20 336 THR B O 1
ATOM 8447 N N . LYS C 1 340 ? 51.027 -28.697 64.665 1.00 31.75 337 LYS B N 1
ATOM 8448 C CA . LYS C 1 340 ? 51.732 -29.645 63.824 1.00 33.03 337 LYS B CA 1
ATOM 8449 C C . LYS C 1 340 ? 53.037 -29.052 63.317 1.00 29.55 337 LYS B C 1
ATOM 8450 O O . LYS C 1 340 ? 53.926 -29.794 62.902 1.00 29.24 337 LYS B O 1
ATOM 8456 N N . SER C 1 341 ? 53.164 -27.728 63.373 1.00 31.83 338 SER B N 1
ATOM 8457 C CA . SER C 1 341 ? 54.467 -27.078 63.104 1.00 32.04 338 SER B CA 1
ATOM 8458 C C . SER C 1 341 ? 55.580 -27.656 63.973 1.00 33.29 338 SER B C 1
ATOM 8459 O O . SER C 1 341 ? 56.737 -27.706 63.577 1.00 31.94 338 SER B O 1
ATOM 8462 N N . MET C 1 342 ? 55.212 -28.082 65.185 1.00 27.82 339 MET B N 1
ATOM 8463 C CA . MET C 1 342 ? 56.159 -28.632 66.147 1.00 31.23 339 MET B CA 1
ATOM 8464 C C . MET C 1 342 ? 56.122 -30.157 66.324 1.00 27.86 339 MET B C 1
ATOM 8465 O O . MET C 1 342 ? 57.167 -30.793 66.459 1.00 29.37 339 MET B O 1
ATOM 8470 N N . THR C 1 343 ? 54.911 -30.733 66.344 1.00 29.44 340 THR B N 1
ATOM 8471 C CA . THR C 1 343 ? 54.698 -32.171 66.599 1.00 30.55 340 THR B CA 1
ATOM 8472 C C . THR C 1 343 ? 54.686 -33.044 65.367 1.00 29.83 340 THR B C 1
ATOM 8473 O O . THR C 1 343 ? 54.921 -34.239 65.446 1.00 30.50 340 THR B O 1
ATOM 8477 N N . GLY C 1 344 ? 54.430 -32.420 64.230 1.00 30.19 341 GLY B N 1
ATOM 8478 C CA . GLY C 1 344 ? 54.100 -33.152 63.030 1.00 30.64 341 GLY B CA 1
ATOM 8479 C C . GLY C 1 344 ? 52.648 -33.568 63.146 1.00 33.03 341 GLY B C 1
ATOM 8480 O O . GLY C 1 344 ? 51.970 -33.266 64.137 1.00 29.50 341 GLY B O 1
ATOM 8481 N N . HIS C 1 345 ? 52.210 -34.335 62.161 1.00 29.77 342 HIS B N 1
ATOM 8482 C CA . HIS C 1 345 ? 50.855 -34.791 62.048 1.00 30.12 342 HIS B CA 1
ATOM 8483 C C . HIS C 1 345 ? 50.750 -36.172 62.674 1.00 28.99 342 HIS B C 1
ATOM 8484 O O . HIS C 1 345 ? 51.325 -37.134 62.160 1.00 28.96 342 HIS B O 1
ATOM 8491 N N . LEU C 1 346 ? 50.087 -36.257 63.832 1.00 29.36 343 LEU B N 1
ATOM 8492 C CA . LEU C 1 346 ? 50.053 -37.493 64.579 1.00 29.52 343 LEU B CA 1
ATOM 8493 C C . LEU C 1 346 ? 48.937 -38.455 64.131 1.00 26.60 343 LEU B C 1
ATOM 8494 O O . LEU C 1 346 ? 48.633 -39.417 64.825 1.00 28.08 343 LEU B O 1
ATOM 8499 N N . LEU C 1 347 ? 48.339 -38.205 62.970 1.00 25.60 344 LEU B N 1
ATOM 8500 C CA . LEU C 1 347 ? 47.351 -39.111 62.405 1.00 30.88 344 LEU B CA 1
ATOM 8501 C C . LEU C 1 347 ? 46.222 -39.434 63.417 1.00 27.72 344 LEU B C 1
ATOM 8502 O O . LEU C 1 347 ? 45.558 -38.526 63.849 1.00 27.76 344 LEU B O 1
ATOM 8507 N N . GLY C 1 348 ? 45.988 -40.697 63.732 1.00 28.91 345 GLY B N 1
ATOM 8508 C CA . GLY C 1 348 ? 44.919 -41.070 64.644 1.00 29.88 345 GLY B CA 1
ATOM 8509 C C . GLY C 1 348 ? 44.978 -40.401 66.012 1.00 30.06 345 GLY B C 1
ATOM 8510 O O . GLY C 1 348 ? 43.959 -40.302 66.689 1.00 31.13 345 GLY B O 1
ATOM 8511 N N . ALA C 1 349 ? 46.144 -39.907 66.389 1.00 30.74 346 ALA B N 1
ATOM 8512 C CA . ALA C 1 349 ? 46.305 -39.241 67.695 1.00 28.14 346 ALA B CA 1
ATOM 8513 C C . ALA C 1 349 ? 46.265 -37.727 67.542 1.00 29.88 346 ALA B C 1
ATOM 8514 O O . ALA C 1 349 ? 46.154 -37.010 68.524 1.00 27.93 346 ALA B O 1
ATOM 8516 N N . ALA C 1 350 ? 46.300 -37.218 66.300 1.00 25.98 347 ALA B N 1
ATOM 8517 C CA . ALA C 1 350 ? 46.339 -35.774 66.096 1.00 28.56 347 ALA B CA 1
ATOM 8518 C C . ALA C 1 350 ? 45.213 -35.044 66.794 1.00 25.47 347 ALA B C 1
ATOM 8519 O O . ALA C 1 350 ? 45.433 -34.025 67.443 1.00 28.58 347 ALA B O 1
ATOM 8521 N N . GLY C 1 351 ? 44.001 -35.569 66.653 1.00 24.04 348 GLY B N 1
ATOM 8522 C CA . GLY C 1 351 ? 42.793 -34.889 67.013 1.00 23.65 348 GLY B CA 1
ATOM 8523 C C . GLY C 1 351 ? 42.635 -34.790 68.516 1.00 25.27 348 GLY B C 1
ATOM 8524 O O . GLY C 1 351 ? 42.126 -33.804 69.010 1.00 26.92 348 GLY B O 1
ATOM 8525 N N . SER C 1 352 ? 43.145 -35.786 69.199 1.00 24.79 349 SER B N 1
ATOM 8526 C CA . SER C 1 352 ? 43.016 -35.854 70.671 1.00 27.03 349 SER B CA 1
ATOM 8527 C C . SER C 1 352 ? 44.182 -35.129 71.350 1.00 27.95 349 SER B C 1
ATOM 8528 O O . SER C 1 352 ? 43.962 -34.388 72.324 1.00 28.52 349 SER B O 1
ATOM 8531 N N . VAL C 1 353 ? 45.398 -35.288 70.834 1.00 27.16 350 VAL B N 1
ATOM 8532 C CA . VAL C 1 353 ? 46.531 -34.462 71.260 1.00 27.10 350 VAL B CA 1
ATOM 8533 C C . VAL C 1 353 ? 46.209 -32.981 71.097 1.00 29.67 350 VAL B C 1
ATOM 8534 O O . VAL C 1 353 ? 46.378 -32.178 72.009 1.00 26.28 350 VAL B O 1
ATOM 8538 N N . GLU C 1 354 ? 45.668 -32.595 69.943 1.00 26.08 351 GLU B N 1
ATOM 8539 C CA . GLU C 1 354 ? 45.291 -31.223 69.766 1.00 27.04 351 GLU B CA 1
ATOM 8540 C C . GLU C 1 354 ? 44.112 -30.758 70.627 1.00 26.43 351 GLU B C 1
ATOM 8541 O O . GLU C 1 354 ? 44.002 -29.588 70.961 1.00 25.97 351 GLU B O 1
ATOM 8547 N N . ALA C 1 355 ? 43.192 -31.659 70.948 1.00 29.97 352 ALA B N 1
ATOM 8548 C CA . ALA C 1 355 ? 42.113 -31.318 71.858 1.00 28.97 352 ALA B CA 1
ATOM 8549 C C . ALA C 1 355 ? 42.699 -31.003 73.235 1.00 29.02 352 ALA B C 1
ATOM 8550 O O . ALA C 1 355 ? 42.235 -30.105 73.927 1.00 32.27 352 ALA B O 1
ATOM 8552 N N . ILE C 1 356 ? 43.689 -31.771 73.646 1.00 29.77 353 ILE B N 1
ATOM 8553 C CA . ILE C 1 356 ? 44.334 -31.517 74.935 1.00 28.38 353 ILE B CA 1
ATOM 8554 C C . ILE C 1 356 ? 45.004 -30.138 74.915 1.00 30.33 353 ILE B C 1
ATOM 8555 O O . ILE C 1 356 ? 44.915 -29.359 75.872 1.00 29.49 353 ILE B O 1
ATOM 8560 N N . ILE C 1 357 ? 45.645 -29.816 73.799 1.00 29.38 354 ILE B N 1
ATOM 8561 C CA . ILE C 1 357 ? 46.306 -28.516 73.622 1.00 30.35 354 ILE B CA 1
ATOM 8562 C C . ILE C 1 357 ? 45.286 -27.385 73.714 1.00 31.60 354 ILE B C 1
ATOM 8563 O O . ILE C 1 357 ? 45.538 -26.343 74.324 1.00 31.71 354 ILE B O 1
ATOM 8568 N N . THR C 1 358 ? 44.124 -27.586 73.099 1.00 31.41 355 THR B N 1
ATOM 8569 C CA . THR C 1 358 ? 43.058 -26.587 73.075 1.00 30.39 355 THR B CA 1
ATOM 8570 C C . THR C 1 358 ? 42.553 -26.368 74.498 1.00 30.14 355 THR B C 1
ATOM 8571 O O . THR C 1 358 ? 42.401 -25.240 74.940 1.00 32.26 355 THR B O 1
ATOM 8575 N N . VAL C 1 359 ? 42.377 -27.462 75.222 1.00 31.02 356 VAL B N 1
ATOM 8576 C CA . VAL C 1 359 ? 42.013 -27.360 76.643 1.00 30.59 356 VAL B CA 1
ATOM 8577 C C . VAL C 1 359 ? 43.050 -26.560 77.447 1.00 27.87 356 VAL B C 1
ATOM 8578 O O . VAL C 1 359 ? 42.687 -25.632 78.172 1.00 35.13 356 VAL B O 1
ATOM 8582 N N . MET C 1 360 ? 44.328 -26.884 77.299 1.00 29.25 357 MET B N 1
ATOM 8583 C CA . MET C 1 360 ? 45.376 -26.214 78.060 1.00 30.24 357 MET B CA 1
ATOM 8584 C C . MET C 1 360 ? 45.448 -24.727 77.705 1.00 33.43 357 MET B C 1
ATOM 8585 O O . MET C 1 360 ? 45.749 -23.892 78.551 1.00 33.19 357 MET B O 1
ATOM 8590 N N . SER C 1 361 ? 45.137 -24.370 76.459 1.00 30.60 358 SER B N 1
ATOM 8591 C CA . SER C 1 361 ? 45.084 -22.957 76.107 1.00 29.74 358 SER B CA 1
ATOM 8592 C C . SER C 1 361 ? 44.079 -22.194 76.949 1.00 32.95 358 SER B C 1
ATOM 8593 O O . SER C 1 361 ? 44.308 -21.021 77.297 1.00 34.61 358 SER B O 1
ATOM 8596 N N . LEU C 1 362 ? 42.964 -22.832 77.263 1.00 33.73 359 LEU B N 1
ATOM 8597 C CA . LEU C 1 362 ? 41.942 -22.229 78.111 1.00 33.13 359 LEU B CA 1
ATOM 8598 C C . LEU C 1 362 ? 42.367 -22.220 79.585 1.00 36.02 359 LEU B C 1
ATOM 8599 O O . LEU C 1 362 ? 42.166 -21.246 80.293 1.00 38.27 359 LEU B O 1
ATOM 8604 N N . VAL C 1 363 ? 42.963 -23.315 80.025 1.00 34.68 360 VAL B N 1
ATOM 8605 C CA . VAL C 1 363 ? 43.453 -23.429 81.409 1.00 36.86 360 VAL B CA 1
ATOM 8606 C C . VAL C 1 363 ? 44.520 -22.362 81.720 1.00 38.61 360 VAL B C 1
ATOM 8607 O O . VAL C 1 363 ? 44.441 -21.683 82.739 1.00 39.18 360 VAL B O 1
ATOM 8611 N N . ASP C 1 364 ? 45.516 -22.233 80.849 1.00 35.41 361 ASP B N 1
ATOM 8612 C CA . ASP C 1 364 ? 46.619 -21.300 81.078 1.00 36.79 361 ASP B CA 1
ATOM 8613 C C . ASP C 1 364 ? 46.475 -19.938 80.376 1.00 40.19 361 ASP B C 1
ATOM 8614 O O . ASP C 1 364 ? 47.355 -19.088 80.509 1.00 39.95 361 ASP B O 1
ATOM 8619 N N . GLN C 1 365 ? 45.397 -19.723 79.621 1.00 37.20 362 GLN B N 1
ATOM 8620 C CA . GLN C 1 365 ? 45.224 -18.467 78.891 1.00 39.49 362 GLN B CA 1
ATOM 8621 C C . GLN C 1 365 ? 46.500 -18.103 78.111 1.00 38.44 362 GLN B C 1
ATOM 8622 O O . GLN C 1 365 ? 46.982 -16.964 78.161 1.00 39.21 362 GLN B O 1
ATOM 8628 N N . MET C 1 366 ? 46.992 -19.088 77.367 1.00 39.33 363 MET B N 1
ATOM 8629 C CA . MET C 1 366 ? 48.187 -18.994 76.529 1.00 39.08 363 MET B CA 1
ATOM 8630 C C . MET C 1 366 ? 47.945 -19.814 75.266 1.00 39.22 363 MET B C 1
ATOM 8631 O O . MET C 1 366 ? 47.365 -20.899 75.334 1.00 34.36 363 MET B O 1
ATOM 8636 N N . VAL C 1 367 ? 48.398 -19.315 74.128 1.00 37.22 364 VAL B N 1
ATOM 8637 C CA . VAL C 1 367 ? 48.127 -19.957 72.832 1.00 35.64 364 VAL B CA 1
ATOM 8638 C C . VAL C 1 367 ? 49.453 -20.254 72.167 1.00 33.08 364 VAL B C 1
ATOM 8639 O O . VAL C 1 367 ? 50.304 -19.382 72.079 1.00 33.04 364 VAL B O 1
ATOM 8643 N N . PRO C 1 368 ? 49.644 -21.486 71.713 1.00 28.25 365 PRO B N 1
ATOM 8644 C CA . PRO C 1 368 ? 50.941 -21.841 71.207 1.00 31.91 365 PRO B CA 1
ATOM 8645 C C . PRO C 1 368 ? 51.072 -21.386 69.747 1.00 32.30 365 PRO B C 1
ATOM 8646 O O . PRO C 1 368 ? 50.065 -21.157 69.097 1.00 32.12 365 PRO B O 1
ATOM 8650 N N . PRO C 1 369 ? 52.320 -21.231 69.272 1.00 37.01 366 PRO B N 1
ATOM 8651 C CA . PRO C 1 369 ? 52.527 -20.694 67.944 1.00 36.30 366 PRO B CA 1
ATOM 8652 C C . PRO C 1 369 ? 52.475 -21.712 66.813 1.00 36.10 366 PRO B C 1
ATOM 8653 O O . PRO C 1 369 ? 52.653 -22.920 67.023 1.00 35.20 366 PRO B O 1
ATOM 8657 N N . THR C 1 370 ? 52.295 -21.188 65.608 1.00 33.23 367 THR B N 1
ATOM 8658 C CA . THR C 1 370 ? 52.732 -21.861 64.409 1.00 33.57 367 THR B CA 1
ATOM 8659 C C . THR C 1 370 ? 54.196 -21.513 64.108 1.00 35.01 367 THR B C 1
ATOM 8660 O O . THR C 1 370 ? 54.488 -20.413 63.630 1.00 40.12 367 THR B O 1
ATOM 8664 N N . ILE C 1 371 ? 55.112 -22.432 64.378 1.00 34.73 368 ILE B N 1
ATOM 8665 C CA . ILE C 1 371 ? 56.508 -22.157 64.071 1.00 36.90 368 ILE B CA 1
ATOM 8666 C C . ILE C 1 371 ? 56.731 -22.352 62.567 1.00 38.76 368 ILE B C 1
ATOM 8667 O O . ILE C 1 371 ? 55.875 -22.921 61.886 1.00 38.22 368 ILE B O 1
ATOM 8672 N N . ASN C 1 372 ? 57.867 -21.836 62.100 1.00 38.43 369 ASN B N 1
ATOM 8673 C CA . ASN C 1 372 ? 58.356 -21.973 60.722 1.00 37.81 369 ASN B CA 1
ATOM 8674 C C . ASN C 1 372 ? 57.555 -21.155 59.725 1.00 37.37 369 ASN B C 1
ATOM 8675 O O . ASN C 1 372 ? 57.759 -21.276 58.522 1.00 38.09 369 ASN B O 1
ATOM 8680 N N . LEU C 1 373 ? 56.662 -20.315 60.218 1.00 37.94 370 LEU B N 1
ATOM 8681 C CA . LEU C 1 373 ? 55.804 -19.535 59.357 1.00 37.79 370 LEU B CA 1
ATOM 8682 C C . LEU C 1 373 ? 56.544 -18.255 58.901 1.00 39.12 370 LEU B C 1
ATOM 8683 O O . LEU C 1 373 ? 56.172 -17.139 59.250 1.00 39.32 370 LEU B O 1
ATOM 8688 N N . ASP C 1 374 ? 57.571 -18.479 58.083 1.00 42.28 371 ASP B N 1
ATOM 8689 C CA . ASP C 1 374 ? 58.517 -17.442 57.687 1.00 42.23 371 ASP B CA 1
ATOM 8690 C C . ASP C 1 374 ? 57.949 -16.540 56.592 1.00 43.81 371 ASP B C 1
ATOM 8691 O O . ASP C 1 374 ? 58.087 -15.322 56.660 1.00 45.89 371 ASP B O 1
ATOM 8696 N N . ASN C 1 375 ? 57.289 -17.151 55.611 1.00 41.58 372 ASN B N 1
ATOM 8697 C CA . ASN C 1 375 ? 56.694 -16.457 54.461 1.00 41.25 372 ASN B CA 1
ATOM 8698 C C . ASN C 1 375 ? 55.285 -16.955 54.205 1.00 43.93 372 ASN B C 1
ATOM 8699 O O . ASN C 1 375 ? 55.090 -17.848 53.386 1.00 42.96 372 ASN B O 1
ATOM 8704 N N . PRO C 1 376 ? 54.293 -16.415 54.936 1.00 45.64 373 PRO B N 1
ATOM 8705 C CA . PRO C 1 376 ? 52.947 -16.956 54.784 1.00 48.73 373 PRO B CA 1
ATOM 8706 C C . PRO C 1 376 ? 52.390 -16.687 53.390 1.00 47.44 373 PRO B C 1
ATOM 8707 O O . PRO C 1 376 ? 52.801 -15.729 52.753 1.00 45.80 373 PRO B O 1
ATOM 8711 N N . GLU C 1 377 ? 51.468 -17.541 52.946 1.00 46.64 374 GLU B N 1
ATOM 8712 C CA . GLU C 1 377 ? 50.680 -17.291 51.741 1.00 42.80 374 GLU B CA 1
ATOM 8713 C C . GLU C 1 377 ? 49.917 -15.998 51.890 1.00 45.61 374 GLU B C 1
ATOM 8714 O O . GLU C 1 377 ? 49.548 -15.592 53.006 1.00 44.82 374 GLU B O 1
ATOM 8720 N N . GLU C 1 378 ? 49.666 -15.352 50.757 1.00 43.65 375 GLU B N 1
ATOM 8721 C CA . GLU C 1 378 ? 48.933 -14.097 50.741 1.00 44.02 375 GLU B CA 1
ATOM 8722 C C . GLU C 1 378 ? 47.472 -14.346 51.000 1.00 44.19 375 GLU B C 1
ATOM 8723 O O . GLU C 1 378 ? 46.967 -15.414 50.683 1.00 46.44 375 GLU B O 1
ATOM 8729 N N . GLY C 1 379 ? 46.799 -13.339 51.543 1.00 42.78 376 GLY B N 1
ATOM 8730 C CA . GLY C 1 379 ? 45.350 -13.292 51.585 1.00 44.58 376 GLY B CA 1
AT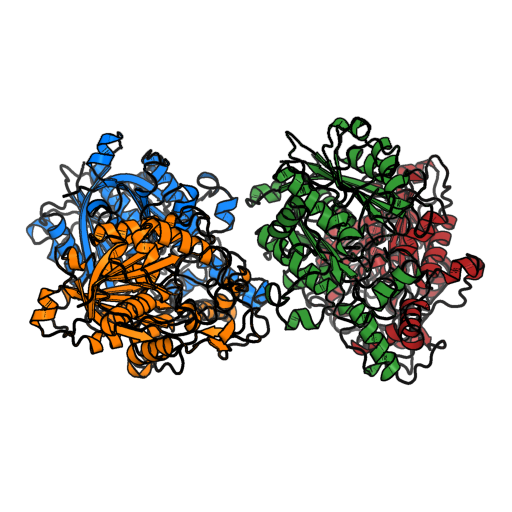OM 8731 C C . GLY C 1 379 ? 44.687 -14.161 52.630 1.00 44.05 376 GLY B C 1
ATOM 8732 O O . GLY C 1 379 ? 43.499 -14.430 52.547 1.00 44.17 376 GLY B O 1
ATOM 8733 N N . LEU C 1 380 ? 45.447 -14.597 53.620 1.00 46.89 377 LEU B N 1
ATOM 8734 C CA . LEU C 1 380 ? 44.902 -15.505 54.623 1.00 50.39 377 LEU B CA 1
ATOM 8735 C C . LEU C 1 380 ? 43.967 -14.765 55.566 1.00 44.69 377 LEU B C 1
ATOM 8736 O O . LEU C 1 380 ? 42.884 -15.233 55.861 1.00 50.17 377 LEU B O 1
ATOM 8741 N N . GLY C 1 381 ? 44.348 -13.562 55.956 1.00 42.95 378 GLY B N 1
ATOM 8742 C CA . GLY C 1 381 ? 43.442 -12.673 56.661 1.00 41.24 378 GLY B CA 1
ATOM 8743 C C . GLY C 1 381 ? 43.097 -13.100 58.075 1.00 42.60 378 GLY B C 1
ATOM 8744 O O . GLY C 1 381 ? 42.090 -12.640 58.630 1.00 42.00 378 GLY B O 1
ATOM 8745 N N . VAL C 1 382 ? 43.924 -13.963 58.665 1.00 38.86 379 VAL B N 1
ATOM 8746 C CA . VAL C 1 382 ? 43.753 -14.335 60.068 1.00 38.34 379 VAL B CA 1
ATOM 8747 C C . VAL C 1 382 ? 45.094 -14.341 60.768 1.00 37.16 379 VAL B C 1
ATOM 8748 O O . VAL C 1 382 ? 46.128 -14.449 60.137 1.00 38.89 379 VAL B O 1
ATOM 8752 N N . ASP C 1 383 ? 45.050 -14.229 62.091 1.00 33.74 380 ASP B N 1
ATOM 8753 C CA . ASP C 1 383 ? 46.251 -14.217 62.938 1.00 37.97 380 ASP B CA 1
ATOM 8754 C C . ASP C 1 383 ? 46.645 -15.668 63.202 1.00 35.15 380 ASP B C 1
ATOM 8755 O O . ASP C 1 383 ? 45.907 -16.382 63.879 1.00 38.04 380 ASP B O 1
ATOM 8760 N N . LEU C 1 384 ? 47.780 -16.085 62.658 1.00 32.62 381 LEU B N 1
ATOM 8761 C CA . LEU C 1 384 ? 48.217 -17.460 62.700 1.00 32.75 381 LEU B CA 1
ATOM 8762 C C . LEU C 1 384 ? 49.248 -17.700 63.799 1.00 35.81 381 LEU B C 1
ATOM 8763 O O . LEU C 1 384 ? 49.938 -18.724 63.781 1.00 33.05 381 LEU B O 1
ATOM 8768 N N . VAL C 1 385 ? 49.352 -16.748 64.730 1.00 36.28 382 VAL B N 1
ATOM 8769 C CA . VAL C 1 385 ? 50.294 -16.831 65.857 1.00 34.90 382 VAL B CA 1
ATOM 8770 C C . VAL C 1 385 ? 51.703 -17.303 65.432 1.00 37.83 382 VAL B C 1
ATOM 8771 O O . VAL C 1 385 ? 52.212 -18.343 65.887 1.00 34.70 382 VAL B O 1
ATOM 8775 N N . PRO C 1 386 ? 52.333 -16.568 64.494 1.00 40.37 383 PRO B N 1
ATOM 8776 C CA . PRO C 1 386 ? 53.617 -17.059 63.976 1.00 38.67 383 PRO B CA 1
ATOM 8777 C C . PRO C 1 386 ? 54.712 -17.011 65.047 1.00 35.92 383 PRO B C 1
ATOM 8778 O O . PRO C 1 386 ? 54.753 -16.093 65.832 1.00 37.09 383 PRO B O 1
ATOM 8782 N N . HIS C 1 387 ? 55.526 -18.057 65.086 1.00 33.82 384 HIS B N 1
ATOM 8783 C CA . HIS C 1 387 ? 56.821 -18.099 65.755 1.00 32.22 384 HIS B CA 1
ATOM 8784 C C . HIS C 1 387 ? 56.809 -18.217 67.283 1.00 32.79 384 HIS B C 1
ATOM 8785 O O . HIS C 1 387 ? 57.529 -19.052 67.828 1.00 34.48 384 HIS B O 1
ATOM 8792 N N . VAL C 1 388 ? 56.016 -17.400 67.948 1.00 34.27 385 VAL B N 1
ATOM 8793 C CA . VAL C 1 388 ? 56.055 -17.353 69.419 1.00 34.29 385 VAL B CA 1
ATOM 8794 C C . VAL C 1 388 ? 54.655 -17.363 70.045 1.00 35.50 385 VAL B C 1
ATOM 8795 O O . VAL C 1 388 ? 53.693 -16.850 69.491 1.00 35.61 385 VAL B O 1
ATOM 8799 N N . ALA C 1 389 ? 54.571 -17.962 71.240 1.00 39.79 386 ALA B N 1
ATOM 8800 C CA . ALA C 1 389 ? 53.315 -18.073 71.971 1.00 37.24 386 ALA B CA 1
ATOM 8801 C C . ALA C 1 389 ? 52.711 -16.730 72.316 1.00 38.03 386 ALA B C 1
ATOM 8802 O O . ALA C 1 389 ? 53.398 -15.695 72.347 1.00 38.56 386 ALA B O 1
ATOM 8804 N N . ARG C 1 390 ? 51.410 -16.748 72.557 1.00 36.51 387 ARG B N 1
ATOM 8805 C CA . ARG C 1 390 ? 50.632 -15.542 72.793 1.00 38.52 387 ARG B CA 1
ATOM 8806 C C . ARG C 1 390 ? 49.895 -15.650 74.105 1.00 37.28 387 ARG B C 1
ATOM 8807 O O . ARG C 1 390 ? 49.128 -16.580 74.296 1.00 35.21 387 ARG B O 1
ATOM 8815 N N . LYS C 1 391 ? 50.097 -14.679 74.984 1.00 39.58 388 LYS B N 1
ATOM 8816 C CA . LYS C 1 391 ? 49.284 -14.573 76.181 1.00 41.14 388 LYS B CA 1
ATOM 8817 C C . LYS C 1 391 ? 47.946 -13.965 75.771 1.00 42.01 388 LYS B C 1
ATOM 8818 O O . LYS C 1 391 ? 47.904 -13.014 74.984 1.00 40.38 388 LYS B O 1
ATOM 8824 N N . VAL C 1 392 ? 46.850 -14.565 76.239 1.00 42.36 389 VAL B N 1
ATOM 8825 C CA . VAL C 1 392 ? 45.501 -14.061 75.993 1.00 42.24 389 VAL B CA 1
ATOM 8826 C C . VAL C 1 392 ? 44.812 -13.746 77.308 1.00 43.99 389 VAL B C 1
ATOM 8827 O O . VAL C 1 392 ? 45.294 -14.122 78.379 1.00 44.72 389 VAL B O 1
ATOM 8831 N N . GLU C 1 393 ? 43.664 -13.090 77.201 1.00 47.44 390 GLU B N 1
ATOM 8832 C CA . GLU C 1 393 ? 42.904 -12.641 78.351 1.00 50.84 390 GLU B CA 1
ATOM 8833 C C . GLU C 1 393 ? 41.416 -12.868 78.131 1.00 46.15 390 GLU B C 1
ATOM 8834 O O . GLU C 1 393 ? 40.892 -12.581 77.051 1.00 44.81 390 GLU B O 1
ATOM 8840 N N . SER C 1 394 ? 40.740 -13.363 79.164 1.00 46.00 391 SER B N 1
ATOM 8841 C CA . SER C 1 394 ? 39.306 -13.663 79.102 1.00 48.57 391 SER B CA 1
ATOM 8842 C C . SER C 1 394 ? 38.917 -14.504 77.867 1.00 44.83 391 SER B C 1
ATOM 8843 O O . SER C 1 394 ? 37.914 -14.249 77.218 1.00 40.49 391 SER B O 1
ATOM 8846 N N . MET C 1 395 ? 39.722 -15.512 77.552 1.00 41.53 392 MET B N 1
ATOM 8847 C CA . MET C 1 395 ? 39.332 -16.441 76.495 1.00 41.18 392 MET B CA 1
ATOM 8848 C C . MET C 1 395 ? 38.427 -17.511 77.097 1.00 38.79 392 MET B C 1
ATOM 8849 O O . MET C 1 395 ? 38.872 -18.296 77.955 1.00 40.16 392 MET B O 1
ATOM 8854 N N . GLU C 1 396 ? 37.164 -17.523 76.675 1.00 35.43 393 GLU B N 1
ATOM 8855 C CA . GLU C 1 396 ? 36.164 -18.424 77.288 1.00 38.76 393 GLU B CA 1
ATOM 8856 C C . GLU C 1 396 ? 35.918 -19.707 76.485 1.00 37.28 393 GLU B C 1
ATOM 8857 O O . GLU C 1 396 ? 35.525 -20.710 77.065 1.00 35.00 393 GLU B O 1
ATOM 8863 N N . TYR C 1 397 ? 36.123 -19.646 75.160 1.00 36.25 394 TYR B N 1
ATOM 8864 C CA . TYR C 1 397 ? 35.916 -20.787 74.278 1.00 36.02 394 TYR B CA 1
ATOM 8865 C C . TYR C 1 397 ? 37.101 -20.931 73.347 1.00 34.95 394 TYR B C 1
ATOM 8866 O O . TYR C 1 397 ? 37.720 -19.936 72.961 1.00 33.04 394 TYR B O 1
ATOM 8875 N N . ALA C 1 398 ? 37.424 -22.179 73.014 1.00 30.44 395 ALA B N 1
ATOM 8876 C CA . ALA C 1 398 ? 38.446 -22.496 72.040 1.00 31.75 395 ALA B CA 1
ATOM 8877 C C . ALA C 1 398 ? 37.976 -23.724 71.260 1.00 33.02 395 ALA B C 1
ATOM 8878 O O . ALA C 1 398 ? 37.272 -24.575 71.791 1.00 31.28 395 ALA B O 1
ATOM 8880 N N . MET C 1 399 ? 38.381 -23.778 69.993 1.00 35.77 396 MET B N 1
ATOM 8881 C CA . MET C 1 399 ? 37.927 -24.768 69.033 1.00 34.40 396 MET B CA 1
ATOM 8882 C C . MET C 1 399 ? 39.110 -25.524 68.466 1.00 34.64 396 MET B C 1
ATOM 8883 O O . MET C 1 399 ? 40.223 -24.989 68.339 1.00 31.71 396 MET B O 1
ATOM 8888 N N . CYS C 1 400 ? 38.903 -26.806 68.150 1.00 31.42 397 CYS B N 1
ATOM 8889 C CA . CYS C 1 400 ? 39.949 -27.570 67.451 1.00 30.61 397 CYS B CA 1
ATOM 8890 C C . CYS C 1 400 ? 39.318 -28.369 66.330 1.00 30.39 397 CYS B C 1
ATOM 8891 O O . CYS C 1 400 ? 38.241 -28.931 66.496 1.00 27.05 397 CYS B O 1
ATOM 8894 N N . ASN C 1 401 ? 39.978 -28.337 65.175 1.00 29.94 398 ASN B N 1
ATOM 8895 C CA . ASN C 1 401 ? 39.530 -29.023 63.982 1.00 32.69 398 ASN B CA 1
ATOM 8896 C C . ASN C 1 401 ? 40.445 -30.157 63.566 1.00 32.24 398 ASN B C 1
ATOM 8897 O O . ASN C 1 401 ? 41.661 -30.021 63.622 1.00 33.54 398 ASN B O 1
ATOM 8902 N N . SER C 1 402 ? 39.856 -31.254 63.083 1.00 29.84 399 SER B N 1
ATOM 8903 C CA . SER C 1 402 ? 40.604 -32.293 62.391 1.00 28.10 399 SER B CA 1
ATOM 8904 C C . SER C 1 402 ? 39.852 -32.647 61.105 1.00 28.59 399 SER B C 1
ATOM 8905 O O . SER C 1 402 ? 38.650 -32.900 61.130 1.00 26.43 399 SER B O 1
ATOM 8908 N N . PHE C 1 403 ? 40.560 -32.641 59.996 1.00 32.84 400 PHE B N 1
ATOM 8909 C CA . PHE C 1 403 ? 39.971 -32.900 58.669 1.00 36.33 400 PHE B CA 1
ATOM 8910 C C . PHE C 1 403 ? 40.753 -34.013 57.980 1.00 37.05 400 PHE B C 1
ATOM 8911 O O . PHE C 1 403 ? 41.835 -33.765 57.468 1.00 48.74 400 PHE B O 1
ATOM 8919 N N . GLY C 1 404 ? 40.207 -35.225 57.942 1.00 36.47 401 GLY B N 1
ATOM 8920 C CA . GLY C 1 404 ? 40.961 -36.411 57.514 1.00 36.09 401 GLY B CA 1
ATOM 8921 C C . GLY C 1 404 ? 40.721 -36.881 56.083 1.00 37.54 401 GLY B C 1
ATOM 8922 O O . GLY C 1 404 ? 39.827 -36.398 55.389 1.00 35.70 401 GLY B O 1
ATOM 8923 N N . PHE C 1 405 ? 41.508 -37.874 55.697 1.00 40.39 402 PHE B N 1
ATOM 8924 C CA . PHE C 1 405 ? 41.437 -38.455 54.368 1.00 45.26 402 PHE B CA 1
ATOM 8925 C C . PHE C 1 405 ? 40.043 -39.018 54.104 1.00 42.89 402 PHE B C 1
ATOM 8926 O O . PHE C 1 405 ? 39.377 -39.539 54.999 1.00 40.57 402 PHE B O 1
ATOM 8934 N N . GLY C 1 406 ? 39.583 -38.870 52.867 1.00 37.63 403 GLY B N 1
ATOM 8935 C CA . GLY C 1 406 ? 38.221 -39.207 52.544 1.00 36.65 403 GLY B CA 1
ATOM 8936 C C . GLY C 1 406 ? 37.257 -38.060 52.798 1.00 37.58 403 GLY B C 1
ATOM 8937 O O . GLY C 1 406 ? 36.050 -38.225 52.639 1.00 43.49 403 GLY B O 1
ATOM 8938 N N . GLY C 1 407 ? 37.776 -36.921 53.250 1.00 33.44 404 GLY B N 1
ATOM 8939 C CA . GLY C 1 407 ? 36.958 -35.775 53.547 1.00 31.65 404 GLY B CA 1
ATOM 8940 C C . GLY C 1 407 ? 36.207 -35.779 54.875 1.00 33.08 404 GLY B C 1
ATOM 8941 O O . GLY C 1 407 ? 35.312 -34.960 55.076 1.00 32.94 404 GLY B O 1
ATOM 8942 N N . THR C 1 408 ? 36.619 -36.635 55.807 1.00 32.51 405 THR B N 1
ATOM 8943 C CA . THR C 1 408 ? 35.948 -36.712 57.104 1.00 31.20 405 THR B CA 1
ATOM 8944 C C . THR C 1 408 ? 36.404 -35.538 58.027 1.00 31.74 405 THR B C 1
ATOM 8945 O O . THR C 1 408 ? 37.590 -35.392 58.342 1.00 33.01 405 THR B O 1
ATOM 8949 N N . ASN C 1 409 ? 35.452 -34.723 58.450 1.00 27.25 406 ASN B N 1
ATOM 8950 C CA . ASN C 1 409 ? 35.732 -33.496 59.195 1.00 29.31 406 ASN B CA 1
ATOM 8951 C C . ASN C 1 409 ? 35.081 -33.517 60.577 1.00 27.12 406 ASN B C 1
ATOM 8952 O O . ASN C 1 409 ? 33.951 -34.018 60.749 1.00 28.96 406 ASN B O 1
ATOM 8957 N N . GLY C 1 410 ? 35.781 -32.975 61.554 1.00 27.97 407 GLY B N 1
ATOM 8958 C CA . GLY C 1 410 ? 35.254 -32.826 62.907 1.00 26.91 407 GLY B CA 1
ATOM 8959 C C . GLY C 1 410 ? 35.770 -31.567 63.590 1.00 28.28 407 GLY B C 1
ATOM 8960 O O . GLY C 1 410 ? 36.864 -31.094 63.258 1.00 28.50 407 GLY B O 1
ATOM 8961 N N . SER C 1 411 ? 34.949 -30.986 64.458 1.00 28.42 408 SER B N 1
ATOM 8962 C CA . SER C 1 411 ? 35.335 -29.830 65.284 1.00 28.11 408 SER B CA 1
ATOM 8963 C C . SER C 1 411 ? 34.770 -30.018 66.681 1.00 27.05 408 SER B C 1
ATOM 8964 O O . SER C 1 411 ? 33.668 -30.519 66.837 1.00 27.33 408 SER B O 1
ATOM 8967 N N . LEU C 1 412 ? 35.574 -29.638 67.663 1.00 28.69 409 LEU B N 1
ATOM 8968 C CA . LEU C 1 412 ? 35.165 -29.640 69.062 1.00 27.22 409 LEU B CA 1
ATOM 8969 C C . LEU C 1 412 ? 35.324 -28.238 69.568 1.00 29.83 409 LEU B C 1
ATOM 8970 O O . LEU C 1 412 ? 36.288 -27.529 69.192 1.00 30.93 409 LEU B O 1
ATOM 8975 N N . ILE C 1 413 ? 34.408 -27.840 70.430 1.00 30.50 410 ILE B N 1
ATOM 8976 C CA . ILE C 1 413 ? 34.528 -26.590 71.144 1.00 30.71 410 ILE B CA 1
ATOM 8977 C C . ILE C 1 413 ? 34.539 -26.896 72.648 1.00 30.99 410 ILE B C 1
ATOM 8978 O O . ILE C 1 413 ? 33.666 -27.594 73.177 1.00 32.41 410 ILE B O 1
ATOM 8983 N N . PHE C 1 414 ? 35.551 -26.341 73.303 1.00 31.13 411 PHE B N 1
ATOM 8984 C CA . PHE C 1 414 ? 35.686 -26.402 74.764 1.00 30.08 411 PHE B CA 1
ATOM 8985 C C . PHE C 1 414 ? 35.425 -25.045 75.378 1.00 33.78 411 PHE B C 1
ATOM 8986 O O . PHE C 1 414 ? 35.736 -24.003 74.778 1.00 33.33 411 PHE B O 1
ATOM 8994 N N . LYS C 1 415 ? 34.916 -25.070 76.608 1.00 34.46 412 LYS B N 1
ATOM 8995 C CA . LYS C 1 415 ? 34.671 -23.859 77.369 1.00 35.83 412 LYS B CA 1
ATOM 8996 C C . LYS C 1 415 ? 35.538 -23.881 78.613 1.00 38.70 412 LYS B C 1
ATOM 8997 O O . LYS C 1 415 ? 35.657 -24.917 79.275 1.00 33.36 412 LYS B O 1
ATOM 9003 N N . ARG C 1 416 ? 36.121 -22.726 78.922 1.00 37.90 413 ARG B N 1
ATOM 9004 C CA . ARG C 1 416 ? 36.940 -22.525 80.110 1.00 38.30 413 ARG B CA 1
ATOM 9005 C C . ARG C 1 416 ? 36.132 -22.834 81.356 1.00 34.60 413 ARG B C 1
ATOM 9006 O O . ARG C 1 416 ? 34.946 -22.498 81.420 1.00 34.54 413 ARG B O 1
ATOM 9014 N N . MET C 1 417 ? 36.814 -23.457 82.326 1.00 39.06 414 MET B N 1
ATOM 9015 C CA . MET C 1 417 ? 36.242 -23.828 83.625 1.00 44.53 414 MET B CA 1
ATOM 9016 C C . MET C 1 417 ? 37.101 -23.417 84.818 1.00 48.87 414 MET B C 1
ATOM 9017 O O . MET C 1 417 ? 36.743 -23.702 85.974 1.00 50.11 414 MET B O 1
ATOM 9023 N N . SER D 1 5 ? 40.489 -54.665 13.100 1.00 64.30 2 SER C N 1
ATOM 9024 C CA . SER D 1 5 ? 40.397 -53.798 14.313 1.00 60.99 2 SER C CA 1
ATOM 9025 C C . SER D 1 5 ? 41.790 -53.561 14.909 1.00 57.89 2 SER C C 1
ATOM 9026 O O . SER D 1 5 ? 42.296 -54.388 15.675 1.00 59.44 2 SER C O 1
ATOM 9028 N N . LYS D 1 6 ? 42.411 -52.444 14.523 1.00 47.86 3 LYS C N 1
ATOM 9029 C CA . LYS D 1 6 ? 43.635 -51.971 15.166 1.00 42.32 3 LYS C CA 1
ATOM 9030 C C . LYS D 1 6 ? 43.488 -52.005 16.693 1.00 41.17 3 LYS C C 1
ATOM 9031 O O . LYS D 1 6 ? 42.385 -51.796 17.228 1.00 42.80 3 LYS C O 1
ATOM 9033 N N . ARG D 1 7 ? 44.590 -52.270 17.385 1.00 32.72 4 ARG C N 1
ATOM 9034 C CA . ARG D 1 7 ? 44.640 -52.041 18.850 1.00 31.32 4 ARG C CA 1
ATOM 9035 C C . ARG D 1 7 ? 44.781 -50.527 19.055 1.00 28.80 4 ARG C C 1
ATOM 9036 O O . ARG D 1 7 ? 45.736 -49.923 18.554 1.00 33.89 4 ARG C O 1
ATOM 9044 N N . ARG D 1 8 ? 43.810 -49.917 19.726 1.00 25.79 5 ARG C N 1
ATOM 9045 C CA . ARG D 1 8 ? 43.819 -48.471 19.949 1.00 25.59 5 ARG C CA 1
ATOM 9046 C C . ARG D 1 8 ? 44.684 -48.163 21.168 1.00 25.54 5 ARG C C 1
ATOM 9047 O O . ARG D 1 8 ? 44.811 -49.012 22.060 1.00 27.02 5 ARG C O 1
ATOM 9055 N N . VAL D 1 9 ? 45.331 -47.000 21.125 1.00 24.53 6 VAL C N 1
ATOM 9056 C CA . VAL D 1 9 ? 46.312 -46.589 22.137 1.00 26.94 6 VAL C CA 1
ATOM 9057 C C . VAL D 1 9 ? 45.895 -45.256 22.724 1.00 26.21 6 VAL C C 1
ATOM 9058 O O . VAL D 1 9 ? 45.667 -44.327 22.017 1.00 23.70 6 VAL C O 1
ATOM 9062 N N . VAL D 1 10 ? 45.828 -45.172 24.063 1.00 26.00 7 VAL C N 1
ATOM 9063 C CA . VAL D 1 10 ? 45.369 -43.992 24.719 1.00 25.56 7 VAL C CA 1
ATOM 9064 C C . VAL D 1 10 ? 46.359 -43.539 25.806 1.00 23.79 7 VAL C C 1
ATOM 9065 O O . VAL D 1 10 ? 47.202 -44.325 26.254 1.00 25.41 7 VAL C O 1
ATOM 9069 N N . VAL D 1 11 ? 46.238 -42.270 26.191 1.00 24.64 8 VAL C N 1
ATOM 9070 C CA . VAL D 1 11 ? 47.109 -41.667 27.185 1.00 21.10 8 VAL C CA 1
ATOM 9071 C C . VAL D 1 11 ? 46.401 -41.761 28.544 1.00 21.39 8 VAL C C 1
ATOM 9072 O O . VAL D 1 11 ? 45.303 -41.235 28.682 1.00 22.17 8 VAL C O 1
ATOM 9076 N N . THR D 1 12 ? 47.060 -42.354 29.521 1.00 21.71 9 THR C N 1
ATOM 9077 C CA . THR D 1 12 ? 46.429 -42.631 30.822 1.00 22.90 9 THR C CA 1
ATOM 9078 C C . THR D 1 12 ? 47.165 -42.048 31.980 1.00 22.70 9 THR C C 1
ATOM 9079 O O . THR D 1 12 ? 46.661 -42.089 33.116 1.00 26.00 9 THR C O 1
ATOM 9083 N N . GLY D 1 13 ? 48.288 -41.409 31.724 1.00 24.56 10 GLY C N 1
ATOM 9084 C CA . GLY D 1 13 ? 49.087 -40.780 32.759 1.00 25.56 10 GLY C CA 1
ATOM 9085 C C . GLY D 1 13 ? 50.070 -39.827 32.134 1.00 24.31 10 GLY C C 1
ATOM 9086 O O . GLY D 1 13 ? 50.572 -40.103 31.031 1.00 22.73 10 GLY C O 1
ATOM 9087 N N . MET D 1 14 ? 50.322 -38.705 32.794 1.00 22.55 11 MET C N 1
ATOM 9088 C CA . MET D 1 14 ? 51.273 -37.687 32.336 1.00 24.90 11 MET C CA 1
ATOM 9089 C C . MET D 1 14 ? 52.094 -37.137 33.486 1.00 22.65 11 MET C C 1
ATOM 9090 O O . MET D 1 14 ? 51.618 -37.056 34.643 1.00 23.04 11 MET C O 1
ATOM 9095 N N . GLY D 1 15 ? 53.339 -36.782 33.214 1.00 22.06 12 GLY C N 1
ATOM 9096 C CA . GLY D 1 15 ? 54.260 -36.243 34.214 1.00 23.39 12 GLY C CA 1
ATOM 9097 C C . GLY D 1 15 ? 55.203 -35.302 33.535 1.00 25.87 12 GLY C C 1
ATOM 9098 O O . GLY D 1 15 ? 55.539 -35.483 32.346 1.00 25.91 12 GLY C O 1
ATOM 9099 N N . MET D 1 16 ? 55.656 -34.287 34.243 1.00 24.53 13 MET C N 1
ATOM 9100 C CA . MET D 1 16 ? 56.469 -33.236 33.649 1.00 27.17 13 MET C CA 1
ATOM 9101 C C . MET D 1 16 ? 57.239 -32.406 34.658 1.00 26.36 13 MET C C 1
ATOM 9102 O O . MET D 1 16 ? 56.724 -32.041 35.731 1.00 29.31 13 MET C O 1
ATOM 9107 N N . LEU D 1 17 ? 58.470 -32.121 34.294 1.00 23.55 14 LEU C N 1
ATOM 9108 C CA . LEU D 1 17 ? 59.253 -31.060 34.891 1.00 25.57 14 LEU C CA 1
ATOM 9109 C C . LEU D 1 17 ? 59.611 -30.135 33.742 1.00 25.74 14 LEU C C 1
ATOM 9110 O O . LEU D 1 17 ? 60.120 -30.576 32.721 1.00 24.20 14 LEU C O 1
ATOM 9115 N N . SER D 1 18 ? 59.369 -28.848 33.939 1.00 25.49 15 SER C N 1
ATOM 9116 C CA . SER D 1 18 ? 59.674 -27.851 32.930 1.00 25.89 15 SER C CA 1
ATOM 9117 C C . SER D 1 18 ? 60.147 -26.586 33.605 1.00 24.48 15 SER C C 1
ATOM 9118 O O . SER D 1 18 ? 60.063 -26.414 34.869 1.00 22.93 15 SER C O 1
ATOM 9121 N N . PRO D 1 19 ? 60.675 -25.665 32.824 1.00 22.40 16 PRO C N 1
ATOM 9122 C CA . PRO D 1 19 ? 61.007 -24.346 33.351 1.00 23.63 16 PRO C CA 1
ATOM 9123 C C . PRO D 1 19 ? 59.838 -23.552 33.916 1.00 24.00 16 PRO C C 1
ATOM 9124 O O . PRO D 1 19 ? 60.079 -22.532 34.538 1.00 26.40 16 PRO C O 1
ATOM 9128 N N . VAL D 1 20 ? 58.598 -23.958 33.643 1.00 23.52 17 VAL C N 1
ATOM 9129 C CA . VAL D 1 20 ? 57.430 -23.215 34.136 1.00 27.29 17 VAL C CA 1
ATOM 9130 C C . VAL D 1 20 ? 56.621 -23.993 35.155 1.00 25.99 17 VAL C C 1
ATOM 9131 O O . VAL D 1 20 ? 55.530 -23.571 35.525 1.00 26.16 17 VAL C O 1
ATOM 9135 N N . GLY D 1 21 ? 57.135 -25.141 35.603 1.00 25.37 18 GLY C N 1
ATOM 9136 C CA . GLY D 1 21 ? 56.450 -25.902 36.670 1.00 26.21 18 GLY C CA 1
ATOM 9137 C C . GLY D 1 21 ? 56.919 -27.324 36.768 1.00 26.61 18 GLY C C 1
ATOM 9138 O O . GLY D 1 21 ? 57.371 -27.916 35.797 1.00 23.52 18 GLY C O 1
ATOM 9139 N N . ASN D 1 22 ? 56.752 -27.907 37.953 1.00 23.74 19 ASN C N 1
ATOM 9140 C CA . ASN D 1 22 ? 57.258 -29.252 38.219 1.00 23.20 19 ASN C CA 1
ATOM 9141 C C . ASN D 1 22 ? 56.191 -30.321 38.257 1.00 21.60 19 ASN C C 1
ATOM 9142 O O . ASN D 1 22 ? 56.444 -31.471 38.666 1.00 21.91 19 ASN C O 1
ATOM 9147 N N . THR D 1 23 ? 55.004 -29.966 37.792 1.00 21.65 20 THR C N 1
ATOM 9148 C CA . THR D 1 23 ? 53.938 -30.908 37.530 1.00 22.31 20 THR C CA 1
ATOM 9149 C C . THR D 1 23 ? 53.283 -30.493 36.182 1.00 20.97 20 THR C C 1
ATOM 9150 O O . THR D 1 23 ? 53.526 -29.380 35.697 1.00 22.39 20 THR C O 1
ATOM 9154 N N . VAL D 1 24 ? 52.446 -31.373 35.662 1.00 22.56 21 VAL C N 1
ATOM 9155 C CA . VAL D 1 24 ? 51.691 -31.099 34.430 1.00 23.65 21 VAL C CA 1
ATOM 9156 C C . VAL D 1 24 ? 50.752 -29.922 34.729 1.00 25.47 21 VAL C C 1
ATOM 9157 O O . VAL D 1 24 ? 50.721 -28.942 33.992 1.00 25.65 21 VAL C O 1
ATOM 9161 N N . GLU D 1 25 ? 50.030 -29.998 35.848 1.00 25.13 22 GLU C N 1
ATOM 9162 C CA . GLU D 1 25 ? 49.013 -29.015 36.177 1.00 26.90 22 GLU C CA 1
ATOM 9163 C C . GLU D 1 25 ? 49.594 -27.612 36.360 1.00 25.84 22 GLU C C 1
ATOM 9164 O O . GLU D 1 25 ? 49.023 -26.647 35.880 1.00 26.30 22 GLU C O 1
ATOM 9170 N N . SER D 1 26 ? 50.716 -27.489 37.068 1.00 26.20 23 SER C N 1
ATOM 9171 C CA . SER D 1 26 ? 51.309 -26.180 37.307 1.00 26.37 23 SER C CA 1
ATOM 9172 C C . SER D 1 26 ? 51.901 -25.631 35.995 1.00 25.33 23 SER C C 1
ATOM 9173 O O . SER D 1 26 ? 51.745 -24.444 35.647 1.00 23.21 23 SER C O 1
ATOM 9176 N N . SER D 1 27 ? 52.533 -26.509 35.241 1.00 24.75 24 SER C N 1
ATOM 9177 C CA . SER D 1 27 ? 53.118 -26.107 33.958 1.00 24.97 24 SER C CA 1
ATOM 9178 C C . SER D 1 27 ? 52.037 -25.607 33.011 1.00 23.56 24 SER C C 1
ATOM 9179 O O . SER D 1 27 ? 52.191 -24.539 32.374 1.00 25.95 24 SER C O 1
ATOM 9182 N N . TRP D 1 28 ? 50.957 -26.351 32.908 1.00 24.33 25 TRP C N 1
ATOM 9183 C CA . TRP D 1 28 ? 49.831 -25.997 31.997 1.00 23.77 25 TRP C CA 1
ATOM 9184 C C . TRP D 1 28 ? 49.210 -24.680 32.375 1.00 24.41 25 TRP C C 1
ATOM 9185 O O . TRP D 1 28 ? 48.952 -23.841 31.531 1.00 25.17 25 TRP C O 1
ATOM 9196 N N . LYS D 1 29 ? 49.018 -24.459 33.687 1.00 26.52 26 LYS C N 1
ATOM 9197 C CA . LYS D 1 29 ? 48.513 -23.180 34.132 1.00 27.82 26 LYS C CA 1
ATOM 9198 C C . LYS D 1 29 ? 49.422 -22.012 33.774 1.00 23.79 26 LYS C C 1
ATOM 9199 O O . LYS D 1 29 ? 48.934 -20.953 33.369 1.00 26.85 26 LYS C O 1
ATOM 9205 N N . ALA D 1 30 ? 50.734 -22.194 33.905 1.00 23.98 27 ALA C N 1
ATOM 9206 C CA . ALA D 1 30 ? 51.693 -21.138 33.633 1.00 21.92 27 ALA C CA 1
ATOM 9207 C C . ALA D 1 30 ? 51.709 -20.841 32.112 1.00 23.73 27 ALA C C 1
ATOM 9208 O O . ALA D 1 30 ? 51.759 -19.671 31.704 1.00 26.21 27 ALA C O 1
ATOM 9210 N N . LEU D 1 31 ? 51.602 -21.889 31.331 1.00 25.50 28 LEU C N 1
ATOM 9211 C CA . LEU D 1 31 ? 51.611 -21.738 29.864 1.00 26.08 28 LEU C CA 1
ATOM 9212 C C . LEU D 1 31 ? 50.380 -20.977 29.385 1.00 28.40 28 LEU C C 1
ATOM 9213 O O . LEU D 1 31 ? 50.484 -20.099 28.526 1.00 29.85 28 LEU C O 1
ATOM 9218 N N . LEU D 1 32 ? 49.218 -21.304 29.936 1.00 27.13 29 LEU C N 1
ATOM 9219 C CA . LEU D 1 32 ? 47.992 -20.590 29.573 1.00 27.76 29 LEU C CA 1
ATOM 9220 C C . LEU D 1 32 ? 48.009 -19.138 30.028 1.00 30.12 29 LEU C C 1
ATOM 9221 O O . LEU D 1 32 ? 47.317 -18.311 29.452 1.00 28.29 29 LEU C O 1
ATOM 9226 N N . ALA D 1 33 ? 48.819 -18.831 31.037 1.00 27.94 30 ALA C N 1
ATOM 9227 C CA . ALA D 1 33 ? 48.990 -17.476 31.543 1.00 29.28 30 ALA C CA 1
ATOM 9228 C C . ALA D 1 33 ? 50.080 -16.714 30.827 1.00 27.69 30 ALA C C 1
ATOM 9229 O O . ALA D 1 33 ? 50.327 -15.575 31.142 1.00 29.10 30 ALA C O 1
ATOM 9231 N N . GLY D 1 34 ? 50.750 -17.342 29.856 1.00 28.29 31 GLY C N 1
ATOM 9232 C CA . GLY D 1 34 ? 51.833 -16.703 29.136 1.00 27.12 31 GLY C CA 1
ATOM 9233 C C . GLY D 1 34 ? 53.128 -16.500 29.892 1.00 28.13 31 GLY C C 1
ATOM 9234 O O . GLY D 1 34 ? 53.876 -15.587 29.593 1.00 28.25 31 GLY C O 1
ATOM 9235 N N . GLN D 1 35 ? 53.369 -17.299 30.930 1.00 29.43 32 GLN C N 1
ATOM 9236 C CA . GLN D 1 35 ? 54.514 -17.084 31.798 1.00 28.84 32 GLN C CA 1
ATOM 9237 C C . GLN D 1 35 ? 55.782 -17.698 31.224 1.00 26.39 32 GLN C C 1
ATOM 9238 O O . GLN D 1 35 ? 55.774 -18.848 30.845 1.00 30.19 32 GLN C O 1
ATOM 9244 N N . SER D 1 36 ? 56.869 -16.931 31.222 1.00 25.97 33 SER C N 1
ATOM 9245 C CA . SER D 1 36 ? 58.197 -17.392 30.815 1.00 26.65 33 SER C CA 1
ATOM 9246 C C . SER D 1 36 ? 58.911 -18.100 31.944 1.00 30.00 33 SER C C 1
ATOM 9247 O O . SER D 1 36 ? 58.774 -17.688 33.114 1.00 28.36 33 SER C O 1
ATOM 9250 N N . GLY D 1 37 ? 59.670 -19.147 31.591 1.00 26.56 34 GLY C N 1
ATOM 9251 C CA . GLY D 1 37 ? 60.497 -19.847 32.543 1.00 26.92 34 GLY C CA 1
ATOM 9252 C C . GLY D 1 37 ? 61.978 -19.583 32.375 1.00 28.60 34 GLY C C 1
ATOM 9253 O O . GLY D 1 37 ? 62.799 -20.263 32.969 1.00 27.11 34 GLY C O 1
ATOM 9254 N N . ILE D 1 38 ? 62.328 -18.577 31.580 1.00 27.37 35 ILE C N 1
ATOM 9255 C CA . ILE D 1 38 ? 63.708 -18.293 31.247 1.00 26.33 35 ILE C CA 1
ATOM 9256 C C . ILE D 1 38 ? 64.337 -17.372 32.297 1.00 28.64 35 ILE C C 1
ATOM 9257 O O . ILE D 1 38 ? 63.762 -16.332 32.650 1.00 27.47 35 ILE C O 1
ATOM 9262 N N . VAL D 1 39 ? 65.488 -17.792 32.807 1.00 28.78 36 VAL C N 1
ATOM 9263 C CA . VAL D 1 39 ? 66.206 -17.066 33.844 1.00 31.07 36 VAL C CA 1
ATOM 9264 C C . VAL D 1 39 ? 67.704 -17.092 33.590 1.00 33.36 36 VAL C C 1
ATOM 9265 O O . VAL D 1 39 ? 68.209 -17.902 32.811 1.00 30.91 36 VAL C O 1
ATOM 9269 N N . ASN D 1 40 ? 68.422 -16.212 34.285 1.00 31.30 37 ASN C N 1
ATOM 9270 C CA . ASN D 1 40 ? 69.865 -16.227 34.237 1.00 31.60 37 ASN C CA 1
ATOM 9271 C C . ASN D 1 40 ? 70.443 -17.487 34.863 1.00 31.01 37 ASN C C 1
ATOM 9272 O O . ASN D 1 40 ? 69.923 -17.990 35.869 1.00 32.39 37 ASN C O 1
ATOM 9277 N N . ILE D 1 41 ? 71.504 -17.993 34.252 1.00 30.79 38 ILE C N 1
ATOM 9278 C CA . ILE D 1 41 ? 72.239 -19.148 34.778 1.00 28.29 38 ILE C CA 1
ATOM 9279 C C . ILE D 1 41 ? 73.068 -18.717 35.972 1.00 30.19 38 ILE C C 1
ATOM 9280 O O . ILE D 1 41 ? 73.807 -17.744 35.880 1.00 30.28 38 ILE C O 1
ATOM 9285 N N . GLU D 1 42 ? 72.871 -19.383 37.099 1.00 33.00 39 GLU C N 1
ATOM 9286 C CA . GLU D 1 42 ? 73.601 -19.081 38.337 1.00 36.33 39 GLU C CA 1
ATOM 9287 C C . GLU D 1 42 ? 74.605 -20.178 38.757 1.00 36.74 39 GLU C C 1
ATOM 9288 O O . GLU D 1 42 ? 75.436 -19.936 39.647 1.00 35.74 39 GLU C O 1
ATOM 9294 N N . HIS D 1 43 ? 74.523 -21.369 38.149 1.00 33.93 40 HIS C N 1
ATOM 9295 C CA . HIS D 1 43 ? 75.266 -22.551 38.624 1.00 33.40 40 HIS C CA 1
ATOM 9296 C C . HIS D 1 43 ? 76.668 -22.700 38.071 1.00 34.36 40 HIS C C 1
ATOM 9297 O O . HIS D 1 43 ? 77.429 -23.528 38.551 1.00 37.17 40 HIS C O 1
ATOM 9304 N N . PHE D 1 44 ? 77.016 -21.920 37.060 1.00 36.15 41 PHE C N 1
ATOM 9305 C CA . PHE D 1 44 ? 78.399 -21.745 36.713 1.00 34.41 41 PHE C CA 1
ATOM 9306 C C . PHE D 1 44 ? 78.656 -20.324 36.272 1.00 35.54 41 PHE C C 1
ATOM 9307 O O . PHE D 1 44 ? 77.721 -19.574 36.001 1.00 38.05 41 PHE C O 1
ATOM 9315 N N . ASP D 1 45 ? 79.934 -19.951 36.215 1.00 36.66 42 ASP C N 1
ATOM 9316 C CA . ASP D 1 45 ? 80.344 -18.604 35.813 1.00 39.85 42 ASP C CA 1
ATOM 9317 C C . ASP D 1 45 ? 80.188 -18.425 34.298 1.00 36.49 42 ASP C C 1
ATOM 9318 O O . ASP D 1 45 ? 80.896 -19.061 33.522 1.00 39.54 42 ASP C O 1
ATOM 9323 N N . THR D 1 46 ? 79.280 -17.529 33.899 1.00 36.41 43 THR C N 1
ATOM 9324 C CA . THR D 1 46 ? 78.927 -17.300 32.491 1.00 35.47 43 THR C CA 1
ATOM 9325 C C . THR D 1 46 ? 79.568 -16.087 31.840 1.00 36.82 43 THR C C 1
ATOM 9326 O O . THR D 1 46 ? 79.165 -15.692 30.738 1.00 36.06 43 THR C O 1
ATOM 9330 N N . THR D 1 47 ? 80.559 -15.502 32.515 1.00 37.95 44 THR C N 1
ATOM 9331 C CA . THR D 1 47 ? 81.217 -14.261 32.062 1.00 37.72 44 THR C CA 1
ATOM 9332 C C . THR D 1 47 ? 81.682 -14.322 30.615 1.00 39.09 44 THR C C 1
ATOM 9333 O O . THR D 1 47 ? 81.421 -13.409 29.832 1.00 43.00 44 THR C O 1
ATOM 9337 N N . ASN D 1 48 ? 82.351 -15.409 30.248 1.00 36.08 45 ASN C N 1
ATOM 9338 C CA . ASN D 1 48 ? 82.911 -15.538 28.897 1.00 37.53 45 ASN C CA 1
ATOM 9339 C C . ASN D 1 48 ? 81.951 -16.117 27.856 1.00 36.41 45 ASN C C 1
ATOM 9340 O O . ASN D 1 48 ? 82.337 -16.285 26.686 1.00 39.10 45 ASN C O 1
ATOM 9345 N N . PHE D 1 49 ? 80.715 -16.421 28.271 1.00 34.78 46 PHE C N 1
ATOM 9346 C CA . PHE D 1 49 ? 79.723 -17.077 27.387 1.00 37.14 46 PHE C CA 1
ATOM 9347 C C . PHE D 1 49 ? 78.905 -16.063 26.640 1.00 33.41 46 PHE C C 1
ATOM 9348 O O . PHE D 1 49 ? 78.518 -15.042 27.211 1.00 34.95 46 PHE C O 1
ATOM 9356 N N . SER D 1 50 ? 78.651 -16.327 25.354 1.00 36.88 47 SER C N 1
ATOM 9357 C CA . SER D 1 50 ? 77.796 -15.467 24.562 1.00 36.40 47 SER C CA 1
ATOM 9358 C C . SER D 1 50 ? 76.307 -15.455 25.023 1.00 36.56 47 SER C C 1
ATOM 9359 O O . SER D 1 50 ? 75.602 -14.474 24.798 1.00 33.32 47 SER C O 1
ATOM 9362 N N . THR D 1 51 ? 75.837 -16.538 25.641 1.00 34.58 48 THR C N 1
ATOM 9363 C CA . THR D 1 51 ? 74.464 -16.621 26.118 1.00 31.42 48 THR C CA 1
ATOM 9364 C C . THR D 1 51 ? 74.571 -16.980 27.595 1.00 31.47 48 THR C C 1
ATOM 9365 O O . THR D 1 51 ? 75.242 -17.949 27.946 1.00 33.10 48 THR C O 1
ATOM 9369 N N . ARG D 1 52 ? 73.864 -16.250 28.445 1.00 32.93 49 ARG C N 1
ATOM 9370 C CA . ARG D 1 52 ? 74.004 -16.410 29.890 1.00 31.61 49 ARG C CA 1
ATOM 9371 C C . ARG D 1 52 ? 72.696 -16.760 30.609 1.00 32.48 49 ARG C C 1
ATOM 9372 O O . ARG D 1 52 ? 72.623 -16.701 31.853 1.00 28.93 49 ARG C O 1
ATOM 9380 N N . PHE D 1 53 ? 71.701 -17.191 29.851 1.00 29.26 50 PHE C N 1
ATOM 9381 C CA . PHE D 1 53 ? 70.393 -17.551 30.392 1.00 26.91 50 PHE C CA 1
ATOM 9382 C C . PHE D 1 53 ? 69.864 -18.846 29.768 1.00 27.85 50 PHE C C 1
ATOM 9383 O O . PHE D 1 53 ? 70.307 -19.273 28.686 1.00 26.38 50 PHE C O 1
ATOM 9391 N N . ALA D 1 54 ? 68.871 -19.428 30.423 1.00 26.38 51 ALA C N 1
ATOM 9392 C CA . ALA D 1 54 ? 68.268 -20.680 29.994 1.00 26.78 51 ALA C CA 1
ATOM 9393 C C . ALA D 1 54 ? 66.974 -20.931 30.730 1.00 27.56 51 ALA C C 1
ATOM 9394 O O . ALA D 1 54 ? 66.752 -20.367 31.820 1.00 29.14 51 ALA C O 1
ATOM 9396 N N . GLY D 1 55 ? 66.127 -21.788 30.160 1.00 25.64 52 GLY C N 1
ATOM 9397 C CA . GLY D 1 55 ? 64.952 -22.327 30.829 1.00 24.45 52 GLY C CA 1
ATOM 9398 C C . GLY D 1 55 ? 65.379 -23.394 31.822 1.00 27.34 52 GLY C C 1
ATOM 9399 O O . GLY D 1 55 ? 65.654 -24.535 31.446 1.00 27.72 52 GLY C O 1
ATOM 9400 N N . LEU D 1 56 ? 65.433 -23.031 33.106 1.00 25.00 53 LEU C N 1
ATOM 9401 C CA . LEU D 1 56 ? 65.858 -23.956 34.168 1.00 25.95 53 LEU C CA 1
ATOM 9402 C C . LEU D 1 56 ? 64.689 -24.476 34.990 1.00 24.63 53 LEU C C 1
ATOM 9403 O O . LEU D 1 56 ? 63.672 -23.811 35.150 1.00 26.64 53 LEU C O 1
ATOM 9408 N N . VAL D 1 57 ? 64.791 -25.718 35.427 1.00 24.38 54 VAL C N 1
ATOM 9409 C CA . VAL D 1 57 ? 63.815 -26.324 36.306 1.00 26.39 54 VAL C CA 1
ATOM 9410 C C . VAL D 1 57 ? 64.124 -25.690 37.671 1.00 26.69 54 VAL C C 1
ATOM 9411 O O . VAL D 1 57 ? 65.296 -25.670 38.075 1.00 28.61 54 VAL C O 1
ATOM 9415 N N . LYS D 1 58 ? 63.094 -25.198 38.356 1.00 29.41 55 LYS C N 1
ATOM 9416 C CA . LYS D 1 58 ? 63.251 -24.517 39.636 1.00 31.42 55 LYS C CA 1
ATOM 9417 C C . LYS D 1 58 ? 62.914 -25.408 40.797 1.00 28.13 55 LYS C C 1
ATOM 9418 O O . LYS D 1 58 ? 61.907 -26.095 40.791 1.00 29.38 55 LYS C O 1
ATOM 9424 N N . GLY D 1 59 ? 63.787 -25.397 41.801 1.00 30.92 56 GLY C N 1
ATOM 9425 C CA . GLY D 1 59 ? 63.523 -26.083 43.060 1.00 31.84 56 GLY C CA 1
ATOM 9426 C C . GLY D 1 59 ? 63.323 -27.578 42.916 1.00 30.98 56 GLY C C 1
ATOM 9427 O O . GLY D 1 59 ? 62.557 -28.177 43.665 1.00 30.95 56 GLY C O 1
ATOM 9428 N N . PHE D 1 60 ? 64.063 -28.210 42.020 1.00 27.52 57 PHE C N 1
ATOM 9429 C CA . PHE D 1 60 ? 63.945 -29.672 41.843 1.00 29.73 57 PHE C CA 1
ATOM 9430 C C . PHE D 1 60 ? 64.399 -30.376 43.102 1.00 30.41 57 PHE C C 1
ATOM 9431 O O . PHE D 1 60 ? 65.516 -30.156 43.576 1.00 31.69 57 PHE C O 1
ATOM 9439 N N . ASP D 1 61 ? 63.521 -31.217 43.636 1.00 32.56 58 ASP C N 1
ATOM 9440 C CA . ASP D 1 61 ? 63.889 -32.000 44.794 1.00 35.20 58 ASP C CA 1
ATOM 9441 C C . ASP D 1 61 ? 63.826 -33.457 44.427 1.00 28.60 58 ASP C C 1
ATOM 9442 O O . ASP D 1 61 ? 62.737 -34.002 44.351 1.00 31.70 58 ASP C O 1
ATOM 9447 N N . CYS D 1 62 ? 64.982 -34.058 44.187 1.00 30.67 59 CYS C N 1
ATOM 9448 C CA . CYS D 1 62 ? 65.045 -35.453 43.734 1.00 32.43 59 CYS C CA 1
ATOM 9449 C C . CYS D 1 62 ? 64.430 -36.383 44.736 1.00 29.38 59 CYS C C 1
ATOM 9450 O O . CYS D 1 62 ? 63.748 -37.321 44.385 1.00 26.73 59 CYS C O 1
ATOM 9453 N N . GLU D 1 63 ? 64.611 -36.065 46.012 1.00 30.70 60 GLU C N 1
ATOM 9454 C CA . GLU D 1 63 ? 64.033 -36.881 47.073 1.00 34.70 60 GLU C CA 1
ATOM 9455 C C . GLU D 1 63 ? 62.513 -37.019 47.041 1.00 35.60 60 GLU C C 1
ATOM 9456 O O . GLU D 1 63 ? 61.981 -37.952 47.599 1.00 39.42 60 GLU C O 1
ATOM 9462 N N . GLN D 1 64 ? 61.816 -36.064 46.432 1.00 36.46 61 GLN C N 1
ATOM 9463 C CA . GLN D 1 64 ? 60.385 -36.165 46.164 1.00 40.02 61 GLN C CA 1
ATOM 9464 C C . GLN D 1 64 ? 59.976 -37.414 45.396 1.00 39.55 61 GLN C C 1
ATOM 9465 O O . GLN D 1 64 ? 58.849 -37.876 45.532 1.00 42.73 61 GLN C O 1
ATOM 9471 N N . TYR D 1 65 ? 60.864 -37.918 44.544 1.00 35.94 62 TYR C N 1
ATOM 9472 C CA . TYR D 1 65 ? 60.527 -38.973 43.581 1.00 37.10 62 TYR C CA 1
ATOM 9473 C C . TYR D 1 65 ? 61.345 -40.248 43.743 1.00 36.69 62 TYR C C 1
ATOM 9474 O O . TYR D 1 65 ? 60.961 -41.295 43.229 1.00 38.71 62 TYR C O 1
ATOM 9483 N N . MET D 1 66 ? 62.504 -40.143 44.388 1.00 33.16 63 MET C N 1
ATOM 9484 C CA . MET D 1 66 ? 63.429 -41.254 44.496 1.00 35.00 63 MET C CA 1
ATOM 9485 C C . MET D 1 66 ? 64.331 -41.037 45.705 1.00 36.15 63 MET C C 1
ATOM 9486 O O . MET D 1 66 ? 64.391 -39.955 46.238 1.00 39.02 63 MET C O 1
ATOM 9491 N N . SER D 1 67 ? 65.060 -42.055 46.101 1.00 36.48 64 SER C N 1
ATOM 9492 C CA . SER D 1 67 ? 65.995 -41.907 47.212 1.00 36.18 64 SER C CA 1
ATOM 9493 C C . SER D 1 67 ? 67.243 -41.149 46.733 1.00 35.30 64 SER C C 1
ATOM 9494 O O . SER D 1 67 ? 67.582 -41.180 45.548 1.00 35.00 64 SER C O 1
ATOM 9497 N N . LYS D 1 68 ? 67.953 -40.534 47.671 1.00 34.38 65 LYS C N 1
ATOM 9498 C CA . LYS D 1 68 ? 69.266 -39.964 47.373 1.00 37.30 65 LYS C CA 1
ATOM 9499 C C . LYS D 1 68 ? 70.232 -41.019 46.899 1.00 37.04 65 LYS C C 1
ATOM 9500 O O . LYS D 1 68 ? 71.098 -40.749 46.056 1.00 39.49 65 LYS C O 1
ATOM 9506 N N . LYS D 1 69 ? 70.097 -42.242 47.414 1.00 34.20 66 LYS C N 1
ATOM 9507 C CA . LYS D 1 69 ? 70.962 -43.338 46.973 1.00 38.53 66 LYS C CA 1
ATOM 9508 C C . LYS D 1 69 ? 70.779 -43.607 45.462 1.00 36.77 66 LYS C C 1
ATOM 9509 O O . LYS D 1 69 ? 71.750 -43.836 44.741 1.00 40.11 66 LYS C O 1
ATOM 9515 N N . ASP D 1 70 ? 69.538 -43.665 45.021 1.00 39.27 67 ASP C N 1
ATOM 9516 C CA . ASP D 1 70 ? 69.239 -43.853 43.583 1.00 38.77 67 ASP C CA 1
ATOM 9517 C C . ASP D 1 70 ? 69.851 -42.708 42.792 1.00 34.86 67 ASP C C 1
ATOM 9518 O O . ASP D 1 70 ? 70.552 -42.903 41.792 1.00 34.50 67 ASP C O 1
ATOM 9523 N N . ALA D 1 71 ? 69.541 -41.492 43.253 1.00 32.30 68 ALA C N 1
ATOM 9524 C CA . ALA D 1 71 ? 69.959 -40.274 42.556 1.00 34.45 68 ALA C CA 1
ATOM 9525 C C . ALA D 1 71 ? 71.475 -40.095 42.428 1.00 35.65 68 ALA C C 1
ATOM 9526 O O . ALA D 1 71 ? 71.920 -39.497 41.465 1.00 32.78 68 ALA C O 1
ATOM 9528 N N . ARG D 1 72 ? 72.257 -40.617 43.384 1.00 33.63 69 ARG C N 1
ATOM 9529 C CA . ARG D 1 72 ? 73.763 -40.562 43.358 1.00 38.24 69 ARG C CA 1
ATOM 9530 C C . ARG D 1 72 ? 74.408 -41.038 42.042 1.00 35.88 69 ARG C C 1
ATOM 9531 O O . ARG D 1 72 ? 75.455 -40.553 41.592 1.00 35.63 69 ARG C O 1
ATOM 9539 N N . LYS D 1 73 ? 73.756 -42.012 41.437 1.00 35.06 70 LYS C N 1
ATOM 9540 C CA . LYS D 1 73 ? 74.288 -42.684 40.263 1.00 36.82 70 LYS C CA 1
ATOM 9541 C C . LYS D 1 73 ? 73.761 -42.119 38.962 1.00 35.59 70 LYS C C 1
ATOM 9542 O O . LYS D 1 73 ? 73.908 -42.768 37.902 1.00 30.11 70 LYS C O 1
ATOM 9548 N N . MET D 1 74 ? 73.197 -40.911 39.037 1.00 29.22 71 MET C N 1
ATOM 9549 C CA . MET D 1 74 ? 72.474 -40.337 37.890 1.00 29.12 71 MET C CA 1
ATOM 9550 C C . MET D 1 74 ? 72.868 -38.897 37.597 1.00 28.92 71 MET C C 1
ATOM 9551 O O . MET D 1 74 ? 72.842 -38.047 38.489 1.00 26.51 71 MET C O 1
ATOM 9556 N N . ASP D 1 75 ? 73.145 -38.570 36.336 1.00 23.33 72 ASP C N 1
ATOM 9557 C CA . ASP D 1 75 ? 73.143 -37.184 35.927 1.00 23.00 72 ASP C CA 1
ATOM 9558 C C . ASP D 1 75 ? 71.747 -36.615 36.103 1.00 19.67 72 ASP C C 1
ATOM 9559 O O . ASP D 1 75 ? 70.756 -37.356 36.129 1.00 20.14 72 ASP C O 1
ATOM 9564 N N . LEU D 1 76 ? 71.652 -35.306 36.218 1.00 20.49 73 LEU C N 1
ATOM 9565 C CA . LEU D 1 76 ? 70.374 -34.627 36.368 1.00 20.59 73 LEU C CA 1
ATOM 9566 C C . LEU D 1 76 ? 69.390 -34.954 35.245 1.00 19.56 73 LEU C C 1
ATOM 9567 O O . LEU D 1 76 ? 68.229 -35.100 35.493 1.00 18.96 73 LEU C O 1
ATOM 9572 N N . PHE D 1 77 ? 69.854 -35.140 34.019 1.00 20.81 74 PHE C N 1
ATOM 9573 C CA . PHE D 1 77 ? 68.863 -35.496 33.025 1.00 20.65 74 PHE C CA 1
ATOM 9574 C C . PHE D 1 77 ? 68.097 -36.786 33.364 1.00 21.50 74 PHE C C 1
ATOM 9575 O O . PHE D 1 77 ? 66.922 -36.920 33.077 1.00 22.79 74 PHE C O 1
ATOM 9583 N N . ILE D 1 78 ? 68.779 -37.769 33.973 1.00 21.13 75 ILE C N 1
ATOM 9584 C CA . ILE D 1 78 ? 68.154 -38.968 34.369 1.00 21.20 75 ILE C CA 1
ATOM 9585 C C . ILE D 1 78 ? 67.236 -38.688 35.555 1.00 21.45 75 ILE C C 1
ATOM 9586 O O . ILE D 1 78 ? 66.150 -39.255 35.597 1.00 20.35 75 ILE C O 1
ATOM 9591 N N . GLN D 1 79 ? 67.708 -37.911 36.531 1.00 23.08 76 GLN C N 1
ATOM 9592 C CA . GLN D 1 79 ? 66.876 -37.623 37.698 1.00 23.91 76 GLN C CA 1
ATOM 9593 C C . GLN D 1 79 ? 65.531 -36.979 37.249 1.00 23.85 76 GLN C C 1
ATOM 9594 O O . GLN D 1 79 ? 64.485 -37.369 37.718 1.00 25.50 76 GLN C O 1
ATOM 9600 N N . TYR D 1 80 ? 65.621 -36.029 36.330 1.00 24.16 77 TYR C N 1
ATOM 9601 C CA . TYR D 1 80 ? 64.464 -35.371 35.760 1.00 23.89 77 TYR C CA 1
ATOM 9602 C C . TYR D 1 80 ? 63.523 -36.375 35.059 1.00 22.29 77 TYR C C 1
ATOM 9603 O O . TYR D 1 80 ? 62.323 -36.335 35.254 1.00 21.30 77 TYR C O 1
ATOM 9612 N N . GLY D 1 81 ? 64.088 -37.297 34.288 1.00 21.07 78 GLY C N 1
ATOM 9613 C CA . GLY D 1 81 ? 63.277 -38.292 33.592 1.00 23.25 78 GLY C CA 1
ATOM 9614 C C . GLY D 1 81 ? 62.590 -39.261 34.520 1.00 24.47 78 GLY C C 1
ATOM 9615 O O . GLY D 1 81 ? 61.428 -39.611 34.344 1.00 20.26 78 GLY C O 1
ATOM 9616 N N . ILE D 1 82 ? 63.315 -39.672 35.565 1.00 24.15 79 ILE C N 1
ATOM 9617 C CA . ILE D 1 82 ? 62.742 -40.532 36.601 1.00 25.23 79 ILE C CA 1
ATOM 9618 C C . ILE D 1 82 ? 61.610 -39.815 37.339 1.00 22.32 79 ILE C C 1
ATOM 9619 O O . ILE D 1 82 ? 60.553 -40.383 37.542 1.00 22.83 79 ILE C O 1
ATOM 9624 N N . ALA D 1 83 ? 61.817 -38.554 37.675 1.00 22.13 80 ALA C N 1
ATOM 9625 C CA . ALA D 1 83 ? 60.813 -37.775 38.371 1.00 23.15 80 ALA C CA 1
ATOM 9626 C C . ALA D 1 83 ? 59.529 -37.634 37.544 1.00 21.30 80 ALA C C 1
ATOM 9627 O O . ALA D 1 83 ? 58.442 -37.935 37.998 1.00 20.40 80 ALA C O 1
ATOM 9629 N N . ALA D 1 84 ? 59.663 -37.283 36.266 1.00 19.59 81 ALA C N 1
ATOM 9630 C CA . ALA D 1 84 ? 58.512 -37.253 35.420 1.00 18.81 81 ALA C CA 1
ATOM 9631 C C . ALA D 1 84 ? 57.863 -38.615 35.224 1.00 17.38 81 ALA C C 1
ATOM 9632 O O . ALA D 1 84 ? 56.658 -38.695 35.102 1.00 22.22 81 ALA C O 1
ATOM 9634 N N . GLY D 1 85 ? 58.667 -39.671 35.106 1.00 17.63 82 GLY C N 1
ATOM 9635 C CA . GLY D 1 85 ? 58.182 -41.032 34.938 1.00 17.98 82 GLY C CA 1
ATOM 9636 C C . GLY D 1 85 ? 57.381 -41.541 36.097 1.00 20.06 82 GLY C C 1
ATOM 9637 O O . GLY D 1 85 ? 56.325 -42.118 35.945 1.00 19.18 82 GLY C O 1
ATOM 9638 N N . ILE D 1 86 ? 57.908 -41.265 37.289 1.00 23.19 83 ILE C N 1
ATOM 9639 C CA . ILE D 1 86 ? 57.169 -41.598 38.498 1.00 23.22 83 ILE C CA 1
ATOM 9640 C C . ILE D 1 86 ? 55.853 -40.806 38.603 1.00 21.49 83 ILE C C 1
ATOM 9641 O O . ILE D 1 86 ? 54.785 -41.388 38.877 1.00 22.26 83 ILE C O 1
ATOM 9646 N N . GLN D 1 87 ? 55.898 -39.505 38.339 1.00 23.20 84 GLN C N 1
ATOM 9647 C CA . GLN D 1 87 ? 54.702 -38.678 38.283 1.00 24.53 84 GLN C CA 1
ATOM 9648 C C . GLN D 1 87 ? 53.664 -39.276 37.355 1.00 24.20 84 GLN C C 1
ATOM 9649 O O . GLN D 1 87 ? 52.522 -39.475 37.716 1.00 24.02 84 GLN C O 1
ATOM 9655 N N . ALA D 1 88 ? 54.082 -39.595 36.136 1.00 24.25 85 ALA C N 1
ATOM 9656 C CA . ALA D 1 88 ? 53.148 -40.128 35.176 1.00 24.34 85 ALA C CA 1
ATOM 9657 C C . ALA D 1 88 ? 52.576 -41.482 35.599 1.00 23.33 85 ALA C C 1
ATOM 9658 O O . ALA D 1 88 ? 51.403 -41.773 35.344 1.00 25.07 85 ALA C O 1
ATOM 9660 N N . LEU D 1 89 ? 53.394 -42.333 36.205 1.00 23.66 86 LEU C N 1
ATOM 9661 C CA . LEU D 1 89 ? 52.935 -43.639 36.632 1.00 23.18 86 LEU C CA 1
ATOM 9662 C C . LEU D 1 89 ? 51.948 -43.495 37.759 1.00 24.82 86 LEU C C 1
ATOM 9663 O O . LEU D 1 89 ? 50.928 -44.187 37.781 1.00 23.47 86 LEU C O 1
ATOM 9668 N N . GLU D 1 90 ? 52.279 -42.607 38.692 1.00 28.23 87 GLU C N 1
ATOM 9669 C CA . GLU D 1 90 ? 51.387 -42.360 39.833 1.00 31.45 87 GLU C CA 1
ATOM 9670 C C . GLU D 1 90 ? 50.097 -41.726 39.326 1.00 31.79 87 GLU C C 1
ATOM 9671 O O . GLU D 1 90 ? 49.006 -42.115 39.723 1.00 29.35 87 GLU C O 1
ATOM 9677 N N . ASP D 1 91 ? 50.212 -40.815 38.368 1.00 30.69 88 ASP C N 1
ATOM 9678 C CA . ASP D 1 91 ? 49.031 -40.255 37.722 1.00 30.29 88 ASP C CA 1
ATOM 9679 C C . ASP D 1 91 ? 48.152 -41.334 37.042 1.00 30.23 88 ASP C C 1
ATOM 9680 O O . ASP D 1 91 ? 46.926 -41.262 37.102 1.00 28.70 88 ASP C O 1
ATOM 9685 N N . SER D 1 92 ? 48.771 -42.353 36.440 1.00 26.78 89 SER C N 1
ATOM 9686 C CA . SER D 1 92 ? 48.009 -43.399 35.769 1.00 30.16 89 SER C CA 1
ATOM 9687 C C . SER D 1 92 ? 47.380 -44.429 36.714 1.00 29.44 89 SER C C 1
ATOM 9688 O O . SER D 1 92 ? 46.394 -45.042 36.349 1.00 31.58 89 SER C O 1
ATOM 9691 N N . GLY D 1 93 ? 47.944 -44.576 37.908 1.00 30.10 90 GLY C N 1
ATOM 9692 C CA . GLY D 1 93 ? 47.503 -45.584 38.867 1.00 32.03 90 GLY C CA 1
ATOM 9693 C C . GLY D 1 93 ? 47.821 -47.004 38.456 1.00 35.51 90 GLY C C 1
ATOM 9694 O O . GLY D 1 93 ? 47.352 -47.952 39.088 1.00 37.59 90 GLY C O 1
ATOM 9695 N N . LEU D 1 94 ? 48.594 -47.161 37.380 1.00 33.89 91 LEU C N 1
ATOM 9696 C CA . LEU D 1 94 ? 48.909 -48.473 36.866 1.00 37.91 91 LEU C CA 1
ATOM 9697 C C . LEU D 1 94 ? 49.622 -49.307 37.930 1.00 39.00 91 LEU C C 1
ATOM 9698 O O . LEU D 1 94 ? 50.634 -48.890 38.460 1.00 42.90 91 LEU C O 1
ATOM 9703 N N . GLU D 1 95 ? 49.038 -50.447 38.291 1.00 42.06 92 GLU C N 1
ATOM 9704 C CA . GLU D 1 95 ? 49.642 -51.335 39.285 1.00 44.48 92 GLU C CA 1
ATOM 9705 C C . GLU D 1 95 ? 50.477 -52.365 38.537 1.00 42.79 92 GLU C C 1
ATOM 9706 O O . GLU D 1 95 ? 50.007 -52.961 37.562 1.00 47.27 92 GLU C O 1
ATOM 9712 N N . VAL D 1 96 ? 51.720 -52.528 38.959 1.00 37.57 93 VAL C N 1
ATOM 9713 C CA . VAL D 1 96 ? 52.611 -53.499 38.340 1.00 36.58 93 VAL C CA 1
ATOM 9714 C C . VAL D 1 96 ? 52.734 -54.684 39.260 1.00 38.29 93 VAL C C 1
ATOM 9715 O O . VAL D 1 96 ? 53.064 -54.503 40.446 1.00 39.55 93 VAL C O 1
ATOM 9719 N N . ASN D 1 97 ? 52.466 -55.878 38.725 1.00 35.21 94 ASN C N 1
ATOM 9720 C CA . ASN D 1 97 ? 52.579 -57.119 39.479 1.00 36.50 94 ASN C CA 1
ATOM 9721 C C . ASN D 1 97 ? 53.254 -58.189 38.647 1.00 37.11 94 ASN C C 1
ATOM 9722 O O . ASN D 1 97 ? 53.622 -57.953 37.493 1.00 35.30 94 ASN C O 1
ATOM 9727 N N . GLU D 1 98 ? 53.429 -59.366 39.237 1.00 38.37 95 GLU C N 1
ATOM 9728 C CA . GLU D 1 98 ? 54.166 -60.445 38.586 1.00 43.41 95 GLU C CA 1
ATOM 9729 C C . GLU D 1 98 ? 53.482 -60.863 37.286 1.00 38.78 95 GLU C C 1
ATOM 9730 O O . GLU D 1 98 ? 54.158 -61.231 36.332 1.00 37.69 95 GLU C O 1
ATOM 9736 N N . GLU D 1 99 ? 52.155 -60.788 37.264 1.00 38.46 96 GLU C N 1
ATOM 9737 C CA . GLU D 1 99 ? 51.383 -61.260 36.131 1.00 44.22 96 GLU C CA 1
ATOM 9738 C C . GLU D 1 99 ? 51.455 -60.303 34.933 1.00 41.56 96 GLU C C 1
ATOM 9739 O O . GLU D 1 99 ? 51.486 -60.757 33.791 1.00 41.36 96 GLU C O 1
ATOM 9745 N N . ASN D 1 100 ? 51.500 -58.990 35.176 1.00 37.34 97 ASN C N 1
ATOM 9746 C CA . ASN D 1 100 ? 51.522 -58.036 34.051 1.00 35.93 97 ASN C CA 1
ATOM 9747 C C . ASN D 1 100 ? 52.874 -57.356 33.770 1.00 32.62 97 ASN C C 1
ATOM 9748 O O . ASN D 1 100 ? 53.004 -56.647 32.774 1.00 31.13 97 ASN C O 1
ATOM 9753 N N . ALA D 1 101 ? 53.898 -57.595 34.595 1.00 28.46 98 ALA C N 1
ATOM 9754 C CA . ALA D 1 101 ? 55.171 -56.852 34.472 1.00 29.00 98 ALA C CA 1
ATOM 9755 C C . ALA D 1 101 ? 55.782 -56.932 33.065 1.00 25.19 98 ALA C C 1
ATOM 9756 O O . ALA D 1 101 ? 56.364 -55.953 32.601 1.00 24.20 98 ALA C O 1
ATOM 9758 N N . ALA D 1 102 ? 55.675 -58.097 32.451 1.00 25.56 99 ALA C N 1
ATOM 9759 C CA . ALA D 1 102 ? 56.245 -58.324 31.100 1.00 26.23 99 ALA C CA 1
ATOM 9760 C C . ALA D 1 102 ? 55.494 -57.624 30.005 1.00 27.99 99 ALA C C 1
ATOM 9761 O O . ALA D 1 102 ? 55.961 -57.634 28.840 1.00 28.61 99 ALA C O 1
ATOM 9763 N N . ARG D 1 103 ? 54.343 -57.019 30.337 1.00 27.30 100 ARG C N 1
ATOM 9764 C CA . ARG D 1 103 ? 53.485 -56.314 29.363 1.00 27.74 100 ARG C CA 1
ATOM 9765 C C . ARG D 1 103 ? 53.573 -54.795 29.491 1.00 26.31 100 ARG C C 1
ATOM 9766 O O . ARG D 1 103 ? 52.867 -54.069 28.796 1.00 25.76 100 ARG C O 1
ATOM 9774 N N . ILE D 1 104 ? 54.434 -54.327 30.386 1.00 26.82 101 ILE C N 1
ATOM 9775 C CA . ILE D 1 104 ? 54.588 -52.904 30.654 1.00 24.22 101 ILE C CA 1
ATOM 9776 C C . ILE D 1 104 ? 56.046 -52.522 30.500 1.00 22.74 101 ILE C C 1
ATOM 9777 O O . ILE D 1 104 ? 56.921 -52.993 31.241 1.00 24.53 101 ILE C O 1
ATOM 9782 N N . GLY D 1 105 ? 56.323 -51.657 29.532 1.00 24.28 102 GLY C N 1
ATOM 9783 C CA . GLY D 1 105 ? 57.672 -51.292 29.201 1.00 22.05 102 GLY C CA 1
ATOM 9784 C C . GLY D 1 105 ? 57.949 -49.812 29.242 1.00 20.63 102 GLY C C 1
ATOM 9785 O O . GLY D 1 105 ? 57.133 -49.025 29.714 1.00 24.10 102 GLY C O 1
ATOM 9786 N N . VAL D 1 106 ? 59.079 -49.429 28.661 1.00 22.95 103 VAL C N 1
ATOM 9787 C CA . VAL D 1 106 ? 59.588 -48.077 28.723 1.00 21.32 103 VAL C CA 1
ATOM 9788 C C . VAL D 1 106 ? 60.162 -47.709 27.360 1.00 21.44 103 VAL C C 1
ATOM 9789 O O . VAL D 1 106 ? 60.840 -48.509 26.769 1.00 22.50 103 VAL C O 1
ATOM 9793 N N . ALA D 1 107 ? 59.873 -46.498 26.925 1.00 20.33 104 ALA C N 1
ATOM 9794 C CA . ALA D 1 107 ? 60.522 -45.884 25.783 1.00 20.64 104 ALA C CA 1
ATOM 9795 C C . ALA D 1 107 ? 60.840 -44.407 26.116 1.00 20.49 104 ALA C C 1
ATOM 9796 O O . ALA D 1 107 ? 60.026 -43.507 25.943 1.00 19.99 104 ALA C O 1
ATOM 9798 N N . ILE D 1 108 ? 62.040 -44.169 26.632 1.00 20.93 105 ILE C N 1
ATOM 9799 C CA . ILE D 1 108 ? 62.441 -42.857 27.069 1.00 20.28 105 ILE C CA 1
ATOM 9800 C C . ILE D 1 108 ? 63.854 -42.602 26.650 1.00 20.42 105 ILE C C 1
ATOM 9801 O O . ILE D 1 108 ? 64.721 -43.440 26.863 1.00 21.26 105 ILE C O 1
ATOM 9806 N N . GLY D 1 109 ? 64.118 -41.412 26.124 1.00 20.37 106 GLY C N 1
ATOM 9807 C CA . GLY D 1 109 ? 65.451 -41.015 25.769 1.00 21.19 106 GLY C CA 1
ATOM 9808 C C . GLY D 1 109 ? 65.822 -39.589 26.094 1.00 20.96 106 GLY C C 1
ATOM 9809 O O . GLY D 1 109 ? 65.124 -38.891 26.814 1.00 21.41 106 GLY C O 1
ATOM 9810 N N . SER D 1 110 ? 66.948 -39.167 25.532 1.00 21.66 107 SER C N 1
ATOM 9811 C CA . SER D 1 110 ? 67.493 -37.845 25.693 1.00 21.61 107 SER C CA 1
ATOM 9812 C C . SER D 1 110 ? 68.268 -37.565 24.420 1.00 23.64 107 SER C C 1
ATOM 9813 O O . SER D 1 110 ? 68.751 -38.502 23.783 1.00 24.06 107 SER C O 1
ATOM 9816 N N . GLY D 1 111 ? 68.448 -36.304 24.097 1.00 24.55 108 GLY C N 1
ATOM 9817 C CA . GLY D 1 111 ? 69.216 -35.922 22.902 1.00 25.21 108 GLY C CA 1
ATOM 9818 C C . GLY D 1 111 ? 70.719 -35.959 23.101 1.00 26.69 108 GLY C C 1
ATOM 9819 O O . GLY D 1 111 ? 71.467 -36.400 22.228 1.00 24.67 108 GLY C O 1
ATOM 9820 N N . ILE D 1 112 ? 71.173 -35.517 24.275 1.00 26.72 109 ILE C N 1
ATOM 9821 C CA . ILE D 1 112 ? 72.577 -35.389 24.576 1.00 28.31 109 ILE C CA 1
ATOM 9822 C C . ILE D 1 112 ? 73.007 -36.167 25.835 1.00 29.70 109 ILE C C 1
ATOM 9823 O O . ILE D 1 112 ? 74.156 -36.571 25.955 1.00 30.73 109 ILE C O 1
ATOM 9828 N N . GLY D 1 113 ? 72.100 -36.407 26.761 1.00 26.57 110 GLY C N 1
ATOM 9829 C CA . GLY D 1 113 ? 72.481 -37.150 27.968 1.00 29.74 110 GLY C CA 1
ATOM 9830 C C . GLY D 1 113 ? 73.264 -36.327 28.965 1.00 26.20 110 GLY C C 1
ATOM 9831 O O . GLY D 1 113 ? 73.057 -35.129 29.107 1.00 27.23 110 GLY C O 1
ATOM 9832 N N . GLY D 1 114 ? 74.173 -37.001 29.661 1.00 27.13 111 GLY C N 1
ATOM 9833 C CA . GLY D 1 114 ? 74.659 -36.501 30.923 1.00 27.04 111 GLY C CA 1
ATOM 9834 C C . GLY D 1 114 ? 75.882 -35.641 30.795 1.00 29.54 111 GLY C C 1
ATOM 9835 O O . GLY D 1 114 ? 76.939 -36.017 31.255 1.00 28.77 111 GLY C O 1
ATOM 9836 N N . LEU D 1 115 ? 75.736 -34.490 30.144 1.00 30.48 112 LEU C N 1
ATOM 9837 C CA . LEU D 1 115 ? 76.874 -33.624 29.856 1.00 32.60 112 LEU C CA 1
ATOM 9838 C C . LEU D 1 115 ? 77.650 -33.198 31.087 1.00 28.75 112 LEU C C 1
ATOM 9839 O O . LEU D 1 115 ? 78.884 -33.239 31.100 1.00 27.99 112 LEU C O 1
ATOM 9844 N N . GLU D 1 116 ? 76.932 -32.789 32.109 1.00 27.03 113 GLU C N 1
ATOM 9845 C CA . GLU D 1 116 ? 77.589 -32.390 33.358 1.00 29.90 113 GLU C CA 1
ATOM 9846 C C . GLU D 1 116 ? 78.529 -33.482 33.863 1.00 29.50 113 GLU C C 1
ATOM 9847 O O . GLU D 1 116 ? 79.670 -33.201 34.212 1.00 32.26 113 GLU C O 1
ATOM 9853 N N . LEU D 1 117 ? 78.041 -34.709 33.976 1.00 27.21 114 LEU C N 1
ATOM 9854 C CA . LEU D 1 117 ? 78.884 -35.780 34.514 1.00 28.87 114 LEU C CA 1
ATOM 9855 C C . LEU D 1 117 ? 79.965 -36.207 33.531 1.00 27.59 114 LEU C C 1
ATOM 9856 O O . LEU D 1 117 ? 81.004 -36.719 33.930 1.00 28.50 114 LEU C O 1
ATOM 9861 N N . ILE D 1 118 ? 79.720 -36.021 32.238 1.00 26.61 115 ILE C N 1
ATOM 9862 C CA . ILE D 1 118 ? 80.765 -36.253 31.276 1.00 26.88 115 ILE C CA 1
ATOM 9863 C C . ILE D 1 118 ? 81.882 -35.238 31.482 1.00 28.10 115 ILE C C 1
ATOM 9864 O O . ILE D 1 118 ? 83.069 -35.597 31.513 1.00 28.20 115 ILE C O 1
ATOM 9869 N N . GLU D 1 119 ? 81.511 -33.968 31.604 1.00 28.34 116 GLU C N 1
ATOM 9870 C CA . GLU D 1 119 ? 82.457 -32.918 31.902 1.00 30.89 116 GLU C CA 1
ATOM 9871 C C . GLU D 1 119 ? 83.247 -33.265 33.160 1.00 29.81 116 GLU C C 1
ATOM 9872 O O . GLU D 1 119 ? 84.466 -33.127 33.181 1.00 30.97 116 GLU C O 1
ATOM 9878 N N . THR D 1 120 ? 82.540 -33.661 34.192 1.00 30.96 117 THR C N 1
ATOM 9879 C CA . THR D 1 120 ? 83.173 -33.947 35.470 1.00 31.54 117 THR C CA 1
ATOM 9880 C C . THR D 1 120 ? 84.142 -35.128 35.322 1.00 32.44 117 THR C C 1
ATOM 9881 O O . THR D 1 120 ? 85.210 -35.119 35.915 1.00 31.82 117 THR C O 1
ATOM 9885 N N . GLY D 1 121 ? 83.778 -36.118 34.509 1.00 28.40 118 GLY C N 1
ATOM 9886 C CA . GLY D 1 121 ? 84.633 -37.257 34.273 1.00 31.17 118 GLY C CA 1
ATOM 9887 C C . GLY D 1 121 ? 85.875 -36.905 33.473 1.00 32.22 118 GLY C C 1
ATOM 9888 O O . GLY D 1 121 ? 86.970 -37.333 33.789 1.00 29.41 118 GLY C O 1
ATOM 9889 N N . HIS D 1 122 ? 85.714 -36.095 32.444 1.00 32.18 119 HIS C N 1
ATOM 9890 C CA . HIS D 1 122 ? 86.862 -35.671 31.667 1.00 32.79 119 HIS C CA 1
ATOM 9891 C C . HIS D 1 122 ? 87.827 -34.817 32.497 1.00 33.91 119 HIS C C 1
ATOM 9892 O O . HIS D 1 122 ? 89.040 -34.991 32.401 1.00 32.26 119 HIS C O 1
ATOM 9899 N N . GLN D 1 123 ? 87.281 -33.907 33.301 1.00 34.14 120 GLN C N 1
ATOM 9900 C CA . GLN D 1 123 ? 88.093 -33.099 34.213 1.00 36.62 120 GLN C CA 1
ATOM 9901 C C . GLN D 1 123 ? 88.937 -33.996 35.115 1.00 34.94 120 GLN C C 1
ATOM 9902 O O . GLN D 1 123 ? 90.131 -33.752 35.295 1.00 36.73 120 GLN C O 1
ATOM 9908 N N . ALA D 1 124 ? 88.312 -35.022 35.690 1.00 33.81 121 ALA C N 1
ATOM 9909 C CA . ALA D 1 124 ? 88.988 -35.965 36.582 1.00 34.04 121 ALA C CA 1
ATOM 9910 C C . ALA D 1 124 ? 90.092 -36.702 35.855 1.00 35.83 121 ALA C C 1
ATOM 9911 O O . ALA D 1 124 ? 91.180 -36.901 36.389 1.00 38.40 121 ALA C O 1
ATOM 9913 N N . LEU D 1 125 ? 89.792 -37.124 34.632 1.00 35.23 122 LEU C N 1
ATOM 9914 C CA . LEU D 1 125 ? 90.754 -37.812 33.790 1.00 36.43 122 LEU C CA 1
ATOM 9915 C C . LEU D 1 125 ? 91.987 -36.967 33.556 1.00 38.15 122 LEU C C 1
ATOM 9916 O O . LEU D 1 125 ? 93.102 -37.439 33.732 1.00 37.11 122 LEU C O 1
ATOM 9921 N N . ILE D 1 126 ? 91.773 -35.706 33.190 1.00 42.04 123 ILE C N 1
ATOM 9922 C CA . ILE D 1 126 ? 92.856 -34.803 32.817 1.00 46.19 123 ILE C CA 1
ATOM 9923 C C . ILE D 1 126 ? 93.642 -34.336 34.031 1.00 45.67 123 ILE C C 1
ATOM 9924 O O . ILE D 1 126 ? 94.857 -34.226 33.960 1.00 45.41 123 ILE C O 1
ATOM 9929 N N . GLU D 1 127 ? 92.951 -34.076 35.135 1.00 48.27 124 GLU C N 1
ATOM 9930 C CA . GLU D 1 127 ? 93.579 -33.599 36.366 1.00 50.92 124 GLU C CA 1
ATOM 9931 C C . GLU D 1 127 ? 94.328 -34.697 37.086 1.00 49.12 124 GLU C C 1
ATOM 9932 O O . GLU D 1 127 ? 95.477 -34.514 37.458 1.00 52.65 124 GLU C O 1
ATOM 9938 N N . LYS D 1 128 ? 93.662 -35.824 37.304 1.00 47.58 125 LYS C N 1
ATOM 9939 C CA . LYS D 1 128 ? 94.174 -36.898 38.160 1.00 48.28 125 LYS C CA 1
ATOM 9940 C C . LYS D 1 128 ? 94.241 -38.285 37.518 1.00 44.75 125 LYS C C 1
ATOM 9941 O O . LYS D 1 128 ? 94.571 -39.251 38.190 1.00 48.12 125 LYS C O 1
ATOM 9947 N N . GLY D 1 129 ? 93.908 -38.412 36.240 1.00 40.61 126 GLY C N 1
ATOM 9948 C CA . GLY D 1 129 ? 94.038 -39.701 35.567 1.00 37.12 126 GLY C CA 1
ATOM 9949 C C . GLY D 1 129 ? 92.833 -40.628 35.646 1.00 34.47 126 GLY C C 1
ATOM 9950 O O . GLY D 1 129 ? 91.890 -40.381 36.427 1.00 31.70 126 GLY C O 1
ATOM 9951 N N . PRO D 1 130 ? 92.888 -41.745 34.887 1.00 31.91 127 PRO C N 1
ATOM 9952 C CA . PRO D 1 130 ? 91.749 -42.631 34.684 1.00 33.15 127 PRO C CA 1
ATOM 9953 C C . PRO D 1 130 ? 91.190 -43.207 35.956 1.00 32.32 127 PRO C C 1
ATOM 9954 O O . PRO D 1 130 ? 90.002 -43.462 36.055 1.00 30.97 127 PRO C O 1
ATOM 9958 N N . ARG D 1 131 ? 92.027 -43.410 36.952 1.00 32.69 128 ARG C N 1
ATOM 9959 C CA . ARG D 1 131 ? 91.551 -44.048 38.161 1.00 34.38 128 ARG C CA 1
ATOM 9960 C C . ARG D 1 131 ? 90.637 -43.151 38.979 1.00 34.61 128 ARG C C 1
ATOM 9961 O O . ARG D 1 131 ? 89.935 -43.643 39.873 1.00 35.16 128 ARG C O 1
ATOM 9969 N N . LYS D 1 132 ? 90.654 -41.847 38.706 1.00 34.59 129 LYS C N 1
ATOM 9970 C CA . LYS D 1 132 ? 89.754 -40.935 39.407 1.00 35.66 129 LYS C CA 1
ATOM 9971 C C . LYS D 1 132 ? 88.392 -40.768 38.766 1.00 34.96 129 LYS C C 1
ATOM 9972 O O . LYS D 1 132 ? 87.561 -40.062 39.300 1.00 35.59 129 LYS C O 1
ATOM 9976 N N . VAL D 1 133 ? 88.185 -41.355 37.589 1.00 32.61 130 VAL C N 1
ATOM 9977 C CA . VAL D 1 133 ? 86.866 -41.320 36.983 1.00 30.93 130 VAL C CA 1
ATOM 9978 C C . VAL D 1 133 ? 85.887 -42.169 37.804 1.00 31.18 130 VAL C C 1
ATOM 9979 O O . VAL D 1 133 ? 86.218 -43.260 38.253 1.00 31.78 130 VAL C O 1
ATOM 9983 N N . SER D 1 134 ? 84.668 -41.674 37.983 1.00 31.27 131 SER C N 1
ATOM 9984 C CA . SER D 1 134 ? 83.633 -42.354 38.745 1.00 31.16 131 SER C CA 1
ATOM 9985 C C . SER D 1 134 ? 83.332 -43.741 38.209 1.00 31.75 131 SER C C 1
ATOM 9986 O O . SER D 1 134 ? 83.209 -43.926 36.985 1.00 29.68 131 SER C O 1
ATOM 9989 N N . PRO D 1 135 ? 83.220 -44.721 39.107 1.00 33.43 132 PRO C N 1
ATOM 9990 C CA . PRO D 1 135 ? 82.732 -46.049 38.711 1.00 33.22 132 PRO C CA 1
ATOM 9991 C C . PRO D 1 135 ? 81.384 -46.014 38.021 1.00 32.10 132 PRO C C 1
ATOM 9992 O O . PRO D 1 135 ? 81.097 -46.930 37.239 1.00 33.60 132 PRO C O 1
ATOM 9996 N N . PHE D 1 136 ? 80.573 -44.997 38.289 1.00 29.40 133 PHE C N 1
ATOM 9997 C CA . PHE D 1 136 ? 79.256 -44.905 37.667 1.00 33.63 133 PHE C CA 1
ATOM 9998 C C . PHE D 1 136 ? 79.282 -44.053 36.375 1.00 28.90 133 PHE C C 1
ATOM 9999 O O . PHE D 1 136 ? 78.225 -43.703 35.887 1.00 30.44 133 PHE C O 1
ATOM 10007 N N . PHE D 1 137 ? 80.451 -43.717 35.857 1.00 26.35 134 PHE C N 1
ATOM 10008 C CA . PHE D 1 137 ? 80.543 -42.843 34.720 1.00 26.40 134 PHE C CA 1
ATOM 10009 C C . PHE D 1 137 ? 79.552 -43.218 33.622 1.00 26.04 134 PHE C C 1
ATOM 10010 O O . PHE D 1 137 ? 78.718 -42.392 33.224 1.00 26.27 134 PHE C O 1
ATOM 10018 N N . VAL D 1 138 ? 79.632 -44.458 33.158 1.00 26.51 135 VAL C N 1
ATOM 10019 C CA . VAL D 1 138 ? 78.833 -44.880 31.987 1.00 27.41 135 VAL C CA 1
ATOM 10020 C C . VAL D 1 138 ? 77.329 -44.929 32.281 1.00 26.67 135 VAL C C 1
ATOM 10021 O O . VAL D 1 138 ? 76.562 -44.254 31.622 1.00 28.48 135 VAL C O 1
ATOM 10025 N N . PRO D 1 139 ? 76.891 -45.660 33.335 1.00 27.78 136 PRO C N 1
ATOM 10026 C CA . PRO D 1 139 ? 75.475 -45.695 33.633 1.00 25.55 136 PRO C CA 1
ATOM 10027 C C . PRO D 1 139 ? 74.885 -44.311 33.973 1.00 25.30 136 PRO C C 1
ATOM 10028 O O . PRO D 1 139 ? 73.696 -44.093 33.825 1.00 24.21 136 PRO C O 1
ATOM 10032 N N . SER D 1 140 ? 75.714 -43.385 34.423 1.00 25.01 137 SER C N 1
ATOM 10033 C CA . SER D 1 140 ? 75.212 -42.084 34.870 1.00 25.88 137 SER C CA 1
ATOM 10034 C C . SER D 1 140 ? 75.030 -41.131 33.750 1.00 23.66 137 SER C C 1
ATOM 10035 O O . SER D 1 140 ? 74.379 -40.098 33.942 1.00 23.35 137 SER C O 1
ATOM 10038 N N . THR D 1 141 ? 75.582 -41.460 32.570 1.00 24.53 138 THR C N 1
ATOM 10039 C CA . THR D 1 141 ? 75.675 -40.503 31.499 1.00 25.66 138 THR C CA 1
ATOM 10040 C C . THR D 1 141 ? 75.014 -40.889 30.197 1.00 24.85 138 THR C C 1
ATOM 10041 O O . THR D 1 141 ? 74.561 -39.996 29.479 1.00 27.83 138 THR C O 1
ATOM 10045 N N . ILE D 1 142 ? 74.918 -42.182 29.908 1.00 22.34 139 ILE C N 1
ATOM 10046 C CA . ILE D 1 142 ? 74.417 -42.601 28.572 1.00 25.11 139 ILE C CA 1
ATOM 10047 C C . ILE D 1 142 ? 72.909 -42.472 28.498 1.00 24.54 139 ILE C C 1
ATOM 10048 O O . ILE D 1 142 ? 72.168 -42.565 29.504 1.00 24.49 139 ILE C O 1
ATOM 10053 N N . VAL D 1 143 ? 72.414 -42.297 27.285 1.00 21.94 140 VAL C N 1
ATOM 10054 C CA . VAL D 1 143 ? 71.047 -41.823 27.128 1.00 20.85 140 VAL C CA 1
ATOM 10055 C C . VAL D 1 143 ? 69.935 -42.803 27.408 1.00 18.81 140 VAL C C 1
ATOM 10056 O O . VAL D 1 143 ? 68.816 -42.380 27.500 1.00 24.92 140 VAL C O 1
ATOM 10060 N N . ASN D 1 144 ? 70.211 -44.105 27.508 1.00 18.57 141 ASN C N 1
ATOM 10061 C CA . ASN D 1 144 ? 69.191 -45.103 27.653 1.00 17.87 141 ASN C CA 1
ATOM 10062 C C . ASN D 1 144 ? 68.926 -45.352 29.155 1.00 19.62 141 ASN C C 1
ATOM 10063 O O . ASN D 1 144 ? 68.094 -46.162 29.486 1.00 20.71 141 ASN C O 1
ATOM 10068 N N . MET D 1 145 ? 69.660 -44.652 29.972 1.00 21.00 142 MET C N 1
ATOM 10069 C CA . MET D 1 145 ? 69.573 -44.924 31.436 1.00 21.70 142 MET C CA 1
ATOM 10070 C C . MET D 1 145 ? 68.387 -44.340 32.158 1.00 23.86 142 MET C C 1
ATOM 10071 O O . MET D 1 145 ? 68.173 -44.685 33.354 1.00 23.72 142 MET C O 1
ATOM 10076 N N . ILE D 1 146 ? 67.585 -43.485 31.513 1.00 22.73 143 ILE C N 1
ATOM 10077 C CA . ILE D 1 146 ? 66.296 -43.142 32.138 1.00 23.45 143 ILE C CA 1
ATOM 10078 C C . ILE D 1 146 ? 65.382 -44.345 32.064 1.00 23.70 143 ILE C C 1
ATOM 10079 O O . ILE D 1 146 ? 64.758 -44.753 33.036 1.00 20.06 143 ILE C O 1
ATOM 10084 N N . ALA D 1 147 ? 65.277 -44.913 30.855 1.00 20.46 144 ALA C N 1
ATOM 10085 C CA . ALA D 1 147 ? 64.546 -46.132 30.665 1.00 22.06 144 ALA C CA 1
ATOM 10086 C C . ALA D 1 147 ? 65.024 -47.272 31.579 1.00 21.57 144 ALA C C 1
ATOM 10087 O O . ALA D 1 147 ? 64.208 -47.991 32.165 1.00 25.47 144 ALA C O 1
ATOM 10089 N N . GLY D 1 148 ? 66.348 -47.418 31.683 1.00 21.66 145 GLY C N 1
ATOM 10090 C CA . GLY D 1 148 ? 66.957 -48.487 32.425 1.00 22.39 145 GLY C CA 1
ATOM 10091 C C . GLY D 1 148 ? 66.568 -48.315 33.904 1.00 22.05 145 GLY C C 1
ATOM 10092 O O . GLY D 1 148 ? 66.012 -49.229 34.496 1.00 22.22 145 GLY C O 1
ATOM 10093 N N . ASN D 1 149 ? 66.832 -47.143 34.447 1.00 23.03 146 ASN C N 1
ATOM 10094 C CA . ASN D 1 149 ? 66.592 -46.909 35.899 1.00 24.15 146 ASN C CA 1
ATOM 10095 C C . ASN D 1 149 ? 65.116 -46.993 36.242 1.00 25.88 146 ASN C C 1
ATOM 10096 O O . ASN D 1 149 ? 64.740 -47.558 37.280 1.00 24.17 146 ASN C O 1
ATOM 10101 N N . LEU D 1 150 ? 64.254 -46.432 35.394 1.00 23.63 147 LEU C N 1
ATOM 10102 C CA . LEU D 1 150 ? 62.845 -46.469 35.688 1.00 23.00 147 LEU C CA 1
ATOM 10103 C C . LEU D 1 150 ? 62.337 -47.906 35.641 1.00 24.90 147 LEU C C 1
ATOM 10104 O O . LEU D 1 150 ? 61.572 -48.312 36.497 1.00 22.71 147 LEU C O 1
ATOM 10109 N N . SER D 1 151 ? 62.764 -48.676 34.632 1.00 21.92 148 SER C N 1
ATOM 10110 C CA . SER D 1 151 ? 62.425 -50.082 34.543 1.00 22.41 148 SER C CA 1
ATOM 10111 C C . SER D 1 151 ? 62.783 -50.836 35.858 1.00 21.69 148 SER C C 1
ATOM 10112 O O . SER D 1 151 ? 61.966 -51.619 36.357 1.00 22.57 148 SER C O 1
ATOM 10115 N N . ILE D 1 152 ? 63.992 -50.612 36.310 1.00 22.02 149 ILE C N 1
ATOM 10116 C CA . ILE D 1 152 ? 64.537 -51.301 37.498 1.00 24.85 149 ILE C CA 1
ATOM 10117 C C . ILE D 1 152 ? 63.754 -50.869 38.713 1.00 27.08 149 ILE C C 1
ATOM 10118 O O . ILE D 1 152 ? 63.318 -51.707 39.515 1.00 29.07 149 ILE C O 1
ATOM 10123 N N . MET D 1 153 ? 63.576 -49.569 38.871 1.00 28.20 150 MET C N 1
ATOM 10124 C CA . MET D 1 153 ? 62.884 -49.032 40.072 1.00 28.85 150 MET C CA 1
ATOM 10125 C C . MET D 1 153 ? 61.440 -49.542 40.193 1.00 28.01 150 MET C C 1
ATOM 10126 O O . MET D 1 153 ? 60.943 -49.759 41.306 1.00 28.87 150 MET C O 1
ATOM 10131 N N . ARG D 1 154 ? 60.748 -49.675 39.056 1.00 24.08 151 ARG C N 1
ATOM 10132 C CA . ARG D 1 154 ? 59.336 -49.973 39.023 1.00 24.67 151 ARG C CA 1
ATOM 10133 C C . ARG D 1 154 ? 58.955 -51.361 38.522 1.00 20.59 151 ARG C C 1
ATOM 10134 O O . ARG D 1 154 ? 57.764 -51.663 38.443 1.00 26.61 151 ARG C O 1
ATOM 10142 N N . GLY D 1 155 ? 59.931 -52.203 38.229 1.00 21.12 152 GLY C N 1
ATOM 10143 C CA . GLY D 1 155 ? 59.663 -53.587 37.906 1.00 22.56 152 GLY C CA 1
ATOM 10144 C C . GLY D 1 155 ? 59.019 -53.752 36.517 1.00 23.44 152 GLY C C 1
ATOM 10145 O O . GLY D 1 155 ? 58.195 -54.645 36.316 1.00 24.40 152 GLY C O 1
ATOM 10146 N N . LEU D 1 156 ? 59.443 -52.918 35.584 1.00 26.23 153 LEU C N 1
ATOM 10147 C CA . LEU D 1 156 ? 58.844 -52.905 34.224 1.00 25.35 153 LEU C CA 1
ATOM 10148 C C . LEU D 1 156 ? 59.679 -53.761 33.270 1.00 24.19 153 LEU C C 1
ATOM 10149 O O . LEU D 1 156 ? 60.812 -53.466 33.001 1.00 26.34 153 LEU C O 1
ATOM 10154 N N . ARG D 1 157 ? 59.092 -54.850 32.804 1.00 23.45 154 ARG C N 1
ATOM 10155 C CA . ARG D 1 157 ? 59.840 -55.880 32.148 1.00 24.55 154 ARG C CA 1
ATOM 10156 C C . ARG D 1 157 ? 59.422 -55.986 30.690 1.00 24.75 154 ARG C C 1
ATOM 10157 O O . ARG D 1 157 ? 59.854 -56.900 29.997 1.00 28.20 154 ARG C O 1
ATOM 10165 N N . GLY D 1 158 ? 58.559 -55.061 30.267 1.00 23.01 155 GLY C N 1
ATOM 10166 C CA . GLY D 1 158 ? 58.141 -55.009 28.854 1.00 22.86 155 GLY C CA 1
ATOM 10167 C C . GLY D 1 158 ? 59.251 -54.429 28.040 1.00 23.43 155 GLY C C 1
ATOM 10168 O O . GLY D 1 158 ? 60.362 -54.217 28.495 1.00 20.89 155 GLY C O 1
ATOM 10169 N N . PRO D 1 159 ? 58.997 -54.222 26.732 1.00 23.97 156 PRO C N 1
ATOM 10170 C CA . PRO D 1 159 ? 60.060 -53.680 25.904 1.00 24.96 156 PRO C CA 1
ATOM 10171 C C . PRO D 1 159 ? 60.724 -52.447 26.542 1.00 25.73 156 PRO C C 1
ATOM 10172 O O . PRO D 1 159 ? 60.037 -51.560 27.062 1.00 23.38 156 PRO C O 1
ATOM 10176 N N . ASN D 1 160 ? 62.037 -52.388 26.455 1.00 25.73 157 ASN C N 1
ATOM 10177 C CA . ASN D 1 160 ? 62.813 -51.331 27.037 1.00 26.30 157 ASN C CA 1
ATOM 10178 C C . ASN D 1 160 ? 63.627 -50.676 25.937 1.00 26.15 157 ASN C C 1
ATOM 10179 O O . ASN D 1 160 ? 64.596 -51.227 25.474 1.00 25.34 157 ASN C O 1
ATOM 10184 N N . ILE D 1 161 ? 63.269 -49.446 25.568 1.00 23.83 158 ILE C N 1
ATOM 10185 C CA . ILE D 1 161 ? 63.900 -48.752 24.479 1.00 25.70 158 ILE C CA 1
ATOM 10186 C C . ILE D 1 161 ? 64.217 -47.319 24.840 1.00 25.21 158 ILE C C 1
ATOM 10187 O O . ILE D 1 161 ? 63.612 -46.719 25.736 1.00 22.28 158 ILE C O 1
ATOM 10192 N N . ALA D 1 162 ? 65.115 -46.726 24.106 1.00 22.43 159 ALA C N 1
ATOM 10193 C CA . ALA D 1 162 ? 65.415 -45.314 24.239 1.00 22.12 159 ALA C CA 1
ATOM 10194 C C . ALA D 1 162 ? 65.749 -44.847 22.835 1.00 23.39 159 ALA C C 1
ATOM 10195 O O . ALA D 1 162 ? 66.780 -45.176 22.306 1.00 27.23 159 ALA C O 1
ATOM 10197 N N . ILE D 1 163 ? 64.888 -44.019 22.282 1.00 23.50 160 ILE C N 1
ATOM 10198 C CA . ILE D 1 163 ? 65.203 -43.341 21.003 1.00 24.07 160 ILE C CA 1
ATOM 10199 C C . ILE D 1 163 ? 65.887 -42.009 21.318 1.00 24.36 160 ILE C C 1
ATOM 10200 O O . ILE D 1 163 ? 65.517 -41.302 22.247 1.00 25.67 160 ILE C O 1
ATOM 10205 N N . SER D 1 164 ? 66.953 -41.712 20.600 1.00 21.06 161 SER C N 1
ATOM 10206 C CA . SER D 1 164 ? 67.737 -40.482 20.794 1.00 20.20 161 SER C CA 1
ATOM 10207 C C . SER D 1 164 ? 67.906 -39.852 19.395 1.00 21.62 161 SER C C 1
ATOM 10208 O O . SER D 1 164 ? 68.846 -40.176 18.729 1.00 21.86 161 SER C O 1
ATOM 10211 N N . THR D 1 165 ? 67.075 -38.853 19.137 1.00 21.90 162 THR C N 1
ATOM 10212 C CA . THR D 1 165 ? 66.964 -38.195 17.814 1.00 23.23 162 THR C CA 1
ATOM 10213 C C . THR D 1 165 ? 66.976 -36.688 18.000 1.00 23.81 162 THR C C 1
ATOM 10214 O O . THR D 1 165 ? 66.082 -35.970 17.550 1.00 23.41 162 THR C O 1
ATOM 10218 N N . ALA D 1 166 ? 67.954 -36.219 18.760 1.00 24.32 163 ALA C N 1
ATOM 10219 C CA . ALA D 1 166 ? 68.089 -34.804 19.062 1.00 27.48 163 ALA C CA 1
ATOM 10220 C C . ALA D 1 166 ? 66.745 -34.202 19.514 1.00 30.38 163 ALA C C 1
ATOM 10221 O O . ALA D 1 166 ? 66.110 -34.721 20.469 1.00 28.92 163 ALA C O 1
ATOM 10223 N N . CYS D 1 167 ? 66.319 -33.105 18.869 1.00 28.78 164 CYS C N 1
ATOM 10224 C CA . CYS D 1 167 ? 65.058 -32.402 19.214 1.00 31.63 164 CYS C CA 1
ATOM 10225 C C . CYS D 1 167 ? 63.767 -33.200 19.081 1.00 26.80 164 CYS C C 1
ATOM 10226 O O . CYS D 1 167 ? 62.729 -32.789 19.612 1.00 29.17 164 CYS C O 1
ATOM 10229 N N . THR D 1 168 ? 63.812 -34.316 18.361 1.00 25.61 165 THR C N 1
ATOM 10230 C CA . THR D 1 168 ? 62.662 -35.119 18.073 1.00 24.44 165 THR C CA 1
ATOM 10231 C C . THR D 1 168 ? 62.489 -36.295 19.053 1.00 25.81 165 THR C C 1
ATOM 10232 O O . THR D 1 168 ? 61.473 -37.007 19.047 1.00 23.52 165 THR C O 1
ATOM 10236 N N . THR D 1 169 ? 63.471 -36.435 19.942 1.00 27.83 166 THR C N 1
ATOM 10237 C CA . THR D 1 169 ? 63.542 -37.543 20.866 1.00 26.53 166 THR C CA 1
ATOM 10238 C C . THR D 1 169 ? 62.215 -37.841 21.584 1.00 23.64 166 THR C C 1
ATOM 10239 O O . THR D 1 169 ? 61.720 -38.971 21.548 1.00 19.95 166 THR C O 1
ATOM 10243 N N . GLY D 1 170 ? 61.647 -36.855 22.263 1.00 22.30 167 GLY C N 1
ATOM 10244 C CA . GLY D 1 170 ? 60.483 -37.122 23.134 1.00 22.33 167 GLY C CA 1
ATOM 10245 C C . GLY D 1 170 ? 59.285 -37.593 22.349 1.00 22.04 167 GLY C C 1
ATOM 10246 O O . GLY D 1 170 ? 58.503 -38.392 22.777 1.00 22.11 167 GLY C O 1
ATOM 10247 N N . LEU D 1 171 ? 59.188 -37.073 21.111 1.00 21.08 168 LEU C N 1
ATOM 10248 C CA . LEU D 1 171 ? 58.094 -37.371 20.235 1.00 23.82 168 LEU C CA 1
ATOM 10249 C C . LEU D 1 171 ? 58.237 -38.777 19.670 1.00 22.48 168 LEU C C 1
ATOM 10250 O O . LEU D 1 171 ? 57.289 -39.557 19.732 1.00 20.56 168 LEU C O 1
ATOM 10255 N N . HIS D 1 172 ? 59.420 -39.098 19.125 1.00 22.06 169 HIS C N 1
ATOM 10256 C CA . HIS D 1 172 ? 59.709 -40.436 18.622 1.00 23.10 169 HIS C CA 1
ATOM 10257 C C . HIS D 1 172 ? 59.494 -41.532 19.667 1.00 21.31 169 HIS C C 1
ATOM 10258 O O . HIS D 1 172 ? 58.900 -42.558 19.402 1.00 20.23 169 HIS C O 1
ATOM 10265 N N . ASN D 1 173 ? 59.952 -41.296 20.895 1.00 23.51 170 ASN C N 1
ATOM 10266 C CA . ASN D 1 173 ? 59.662 -42.267 21.907 1.00 19.73 170 ASN C CA 1
ATOM 10267 C C . ASN D 1 173 ? 58.186 -42.537 22.144 1.00 17.72 170 ASN C C 1
ATOM 10268 O O . ASN D 1 173 ? 57.765 -43.706 22.278 1.00 19.37 170 ASN C O 1
ATOM 10273 N N . ILE D 1 174 ? 57.364 -41.494 22.198 1.00 18.49 171 ILE C N 1
ATOM 10274 C CA . ILE D 1 174 ? 55.951 -41.639 22.378 1.00 18.96 171 ILE C CA 1
ATOM 10275 C C . ILE D 1 174 ? 55.348 -42.347 21.170 1.00 17.71 171 ILE C C 1
ATOM 10276 O O . ILE D 1 174 ? 54.551 -43.285 21.284 1.00 17.66 171 ILE C O 1
ATOM 10281 N N . GLY D 1 175 ? 55.797 -41.958 19.990 1.00 19.54 172 GLY C N 1
ATOM 10282 C CA . GLY D 1 175 ? 55.206 -42.599 18.849 1.00 19.09 172 GLY C CA 1
ATOM 10283 C C . GLY D 1 175 ? 55.485 -44.085 18.761 1.00 19.00 172 GLY C C 1
ATOM 10284 O O . GLY D 1 175 ? 54.592 -44.885 18.455 1.00 19.02 172 GLY C O 1
ATOM 10285 N N . HIS D 1 176 ? 56.741 -44.464 18.975 1.00 20.09 173 HIS C N 1
ATOM 10286 C CA . HIS D 1 176 ? 57.123 -45.834 18.916 1.00 18.70 173 HIS C CA 1
ATOM 10287 C C . HIS D 1 176 ? 56.582 -46.660 20.055 1.00 20.80 173 HIS C C 1
ATOM 10288 O O . HIS D 1 176 ? 56.302 -47.847 19.895 1.00 20.06 173 HIS C O 1
ATOM 10295 N N . ALA D 1 177 ? 56.443 -46.032 21.213 1.00 18.99 174 ALA C N 1
ATOM 10296 C CA . ALA D 1 177 ? 55.732 -46.691 22.259 1.00 18.25 174 ALA C CA 1
ATOM 10297 C C . ALA D 1 177 ? 54.317 -47.032 21.850 1.00 19.19 174 ALA C C 1
ATOM 10298 O O . ALA D 1 177 ? 53.881 -48.154 22.038 1.00 21.49 174 ALA C O 1
ATOM 10300 N N . ALA D 1 178 ? 53.608 -46.104 21.199 1.00 23.68 175 ALA C N 1
ATOM 10301 C CA . ALA D 1 178 ? 52.286 -46.385 20.667 1.00 24.32 175 ALA C CA 1
ATOM 10302 C C . ALA D 1 178 ? 52.319 -47.527 19.653 1.00 23.14 175 ALA C C 1
ATOM 10303 O O . ALA D 1 178 ? 51.463 -48.412 19.688 1.00 22.24 175 ALA C O 1
ATOM 10305 N N . ARG D 1 179 ? 53.293 -47.481 18.743 1.00 27.43 176 ARG C N 1
ATOM 10306 C CA . ARG D 1 179 ? 53.449 -48.550 17.741 1.00 26.44 176 ARG C CA 1
ATOM 10307 C C . ARG D 1 179 ? 53.617 -49.925 18.380 1.00 24.98 176 ARG C C 1
ATOM 10308 O O . ARG D 1 179 ? 53.007 -50.892 17.962 1.00 22.64 176 ARG C O 1
ATOM 10316 N N . MET D 1 180 ? 54.429 -49.988 19.438 1.00 24.46 177 MET C N 1
ATOM 10317 C CA . MET D 1 180 ? 54.710 -51.244 20.086 1.00 26.07 177 MET C CA 1
ATOM 10318 C C . MET D 1 180 ? 53.475 -51.779 20.789 1.00 22.87 177 MET C C 1
ATOM 10319 O O . MET D 1 180 ? 53.227 -52.998 20.788 1.00 23.44 177 MET C O 1
ATOM 10324 N N . ILE D 1 181 ? 52.684 -50.891 21.380 1.00 23.81 178 ILE C N 1
ATOM 10325 C CA . ILE D 1 181 ? 51.424 -51.328 22.008 1.00 23.68 178 ILE C CA 1
ATOM 10326 C C . ILE D 1 181 ? 50.452 -51.812 20.915 1.00 23.98 178 ILE C C 1
ATOM 10327 O O . ILE D 1 181 ? 49.893 -52.907 20.996 1.00 22.67 178 ILE C O 1
ATOM 10332 N N . ALA D 1 182 ? 50.285 -51.006 19.873 1.00 25.47 179 ALA C N 1
ATOM 10333 C CA . ALA D 1 182 ? 49.458 -51.413 18.735 1.00 25.66 179 ALA C CA 1
ATOM 10334 C C . ALA D 1 182 ? 49.851 -52.787 18.181 1.00 25.44 179 ALA C C 1
ATOM 10335 O O . ALA D 1 182 ? 48.991 -53.563 17.768 1.00 28.04 179 ALA C O 1
ATOM 10337 N N . TYR D 1 183 ? 51.142 -53.051 18.122 1.00 27.77 180 TYR C N 1
ATOM 10338 C CA . TYR D 1 183 ? 51.674 -54.269 17.497 1.00 25.59 180 TYR C CA 1
ATOM 10339 C C . TYR D 1 183 ? 51.429 -55.500 18.344 1.00 26.02 180 TYR C C 1
ATOM 10340 O O . TYR D 1 183 ? 51.391 -56.622 17.845 1.00 25.73 180 TYR C O 1
ATOM 10349 N N . GLY D 1 184 ? 51.309 -55.305 19.656 1.00 25.93 181 GLY C N 1
ATOM 10350 C CA . GLY D 1 184 ? 51.145 -56.383 20.617 1.00 27.47 181 GLY C CA 1
ATOM 10351 C C . GLY D 1 184 ? 52.323 -56.676 21.545 1.00 25.55 181 GLY C C 1
ATOM 10352 O O . GLY D 1 184 ? 52.245 -57.624 22.328 1.00 30.48 181 GLY C O 1
ATOM 10353 N N . ASP D 1 185 ? 53.407 -55.897 21.466 1.00 25.36 182 ASP C N 1
ATOM 10354 C CA . ASP D 1 185 ? 54.623 -56.138 22.275 1.00 25.04 182 ASP C CA 1
ATOM 10355 C C . ASP D 1 185 ? 54.373 -55.753 23.731 1.00 25.15 182 ASP C C 1
ATOM 10356 O O . ASP D 1 185 ? 55.090 -56.197 24.613 1.00 26.90 182 ASP C O 1
ATOM 10361 N N . ALA D 1 186 ? 53.405 -54.875 23.949 1.00 24.90 183 ALA C N 1
ATOM 10362 C CA . ALA D 1 186 ? 53.122 -54.389 25.301 1.00 23.76 183 ALA C CA 1
ATOM 10363 C C . ALA D 1 186 ? 51.656 -53.981 25.406 1.00 25.87 183 ALA C C 1
ATOM 10364 O O . ALA D 1 186 ? 51.020 -53.694 24.415 1.00 22.57 183 ALA C O 1
ATOM 10366 N N . ASP D 1 187 ? 51.127 -53.952 26.625 1.00 23.83 184 ASP C N 1
ATOM 10367 C CA . ASP D 1 187 ? 49.814 -53.401 26.893 1.00 26.42 184 ASP C CA 1
ATOM 10368 C C . ASP D 1 187 ? 49.889 -51.987 27.429 1.00 24.48 184 ASP C C 1
ATOM 10369 O O . ASP D 1 187 ? 48.937 -51.236 27.327 1.00 25.86 184 ASP C O 1
ATOM 10374 N N . ALA D 1 188 ? 51.037 -51.612 27.989 1.00 22.34 185 ALA C N 1
ATOM 10375 C CA . ALA D 1 188 ? 51.304 -50.250 28.414 1.00 20.35 185 ALA C CA 1
ATOM 10376 C C . ALA D 1 188 ? 52.748 -49.916 28.235 1.00 18.02 185 ALA C C 1
ATOM 10377 O O . ALA D 1 188 ? 53.635 -50.802 28.264 1.00 20.65 185 ALA C O 1
ATOM 10379 N N . MET D 1 189 ? 53.044 -48.623 28.140 1.00 20.10 186 MET C N 1
ATOM 10380 C CA . MET D 1 189 ? 54.376 -48.127 28.002 1.00 21.14 186 MET C CA 1
ATOM 10381 C C . MET D 1 189 ? 54.518 -46.767 28.688 1.00 21.59 186 MET C C 1
ATOM 10382 O O . MET D 1 189 ? 53.644 -45.906 28.539 1.00 24.55 186 MET C O 1
ATOM 10387 N N . VAL D 1 190 ? 55.631 -46.572 29.395 1.00 20.17 187 VAL C N 1
ATOM 10388 C CA . VAL D 1 190 ? 56.026 -45.290 29.866 1.00 19.88 187 VAL C CA 1
ATOM 10389 C C . VAL D 1 190 ? 57.009 -44.670 28.893 1.00 21.41 187 VAL C C 1
ATOM 10390 O O . VAL D 1 190 ? 58.108 -45.197 28.739 1.00 22.13 187 VAL C O 1
ATOM 10394 N N . ALA D 1 191 ? 56.667 -43.495 28.353 1.00 20.38 188 ALA C N 1
ATOM 10395 C CA . ALA D 1 191 ? 57.393 -42.934 27.240 1.00 21.73 188 ALA C CA 1
ATOM 10396 C C . ALA D 1 191 ? 57.613 -41.417 27.277 1.00 19.66 188 ALA C C 1
ATOM 10397 O O . ALA D 1 191 ? 56.755 -40.662 27.693 1.00 20.60 188 ALA C O 1
ATOM 10399 N N . GLY D 1 192 ? 58.711 -40.982 26.689 1.00 19.46 189 GLY C N 1
ATOM 10400 C CA . GLY D 1 192 ? 59.004 -39.580 26.578 1.00 19.47 189 GLY C CA 1
ATOM 10401 C C . GLY D 1 192 ? 60.459 -39.301 26.480 1.00 19.17 189 GLY C C 1
ATOM 10402 O O . GLY D 1 192 ? 61.239 -40.085 25.906 1.00 22.57 189 GLY C O 1
ATOM 10403 N N . GLY D 1 193 ? 60.846 -38.147 26.986 1.00 20.47 190 GLY C N 1
ATOM 10404 C CA . GLY D 1 193 ? 62.221 -37.722 26.993 1.00 21.68 190 GLY C CA 1
ATOM 10405 C C . GLY D 1 193 ? 62.597 -36.765 28.127 1.00 20.48 190 GLY C C 1
ATOM 10406 O O . GLY D 1 193 ? 61.717 -36.169 28.750 1.00 22.45 190 GLY C O 1
ATOM 10407 N N . ALA D 1 194 ? 63.894 -36.599 28.322 1.00 21.03 191 ALA C N 1
ATOM 10408 C CA . ALA D 1 194 ? 64.446 -35.709 29.320 1.00 21.78 191 ALA C CA 1
ATOM 10409 C C . ALA D 1 194 ? 65.735 -35.110 28.867 1.00 24.55 191 ALA C C 1
ATOM 10410 O O . ALA D 1 194 ? 66.456 -35.735 28.073 1.00 26.65 191 ALA C O 1
ATOM 10412 N N . GLU D 1 195 ? 66.049 -33.913 29.355 1.00 21.25 192 GLU C N 1
ATOM 10413 C CA . GLU D 1 195 ? 67.302 -33.240 29.034 1.00 24.01 192 GLU C CA 1
ATOM 10414 C C . GLU D 1 195 ? 67.742 -32.303 30.150 1.00 24.43 192 GLU C C 1
ATOM 10415 O O . GLU D 1 195 ? 66.908 -31.627 30.757 1.00 25.28 192 GLU C O 1
ATOM 10421 N N . LYS D 1 196 ? 69.042 -32.235 30.371 1.00 24.96 193 LYS C N 1
ATOM 10422 C CA . LYS D 1 196 ? 69.661 -31.168 31.175 1.00 27.38 193 LYS C CA 1
ATOM 10423 C C . LYS D 1 196 ? 70.988 -30.765 30.558 1.00 26.32 193 LYS C C 1
ATOM 10424 O O . LYS D 1 196 ? 72.063 -31.142 31.023 1.00 25.72 193 LYS C O 1
ATOM 10430 N N . ALA D 1 197 ? 70.903 -30.031 29.456 1.00 25.26 194 ALA C N 1
ATOM 10431 C CA . ALA D 1 197 ? 72.059 -29.598 28.715 1.00 24.22 194 ALA C CA 1
ATOM 10432 C C . ALA D 1 197 ? 72.536 -28.193 29.035 1.00 25.60 194 ALA C C 1
ATOM 10433 O O . ALA D 1 197 ? 73.491 -27.703 28.423 1.00 25.73 194 ALA C O 1
ATOM 10435 N N . SER D 1 198 ? 71.960 -27.559 30.060 1.00 26.93 195 SER C N 1
ATOM 10436 C CA . SER D 1 198 ? 72.376 -26.197 30.441 1.00 29.73 195 SER C CA 1
ATOM 10437 C C . SER D 1 198 ? 73.658 -26.204 31.258 1.00 29.65 195 SER C C 1
ATOM 10438 O O . SER D 1 198 ? 73.677 -25.790 32.413 1.00 27.51 195 SER C O 1
ATOM 10441 N N . THR D 1 199 ? 74.717 -26.723 30.650 1.00 30.10 196 THR C N 1
ATOM 10442 C CA . THR D 1 199 ? 75.990 -26.943 31.330 1.00 28.97 196 THR C CA 1
ATOM 10443 C C . THR D 1 199 ? 77.008 -26.110 30.579 1.00 27.87 196 THR C C 1
ATOM 10444 O O . THR D 1 199 ? 76.720 -25.643 29.480 1.00 29.12 196 THR C O 1
ATOM 10448 N N . PRO D 1 200 ? 78.220 -25.927 31.146 1.00 30.54 197 PRO C N 1
ATOM 10449 C CA . PRO D 1 200 ? 79.248 -25.152 30.459 1.00 28.03 197 PRO C CA 1
ATOM 10450 C C . PRO D 1 200 ? 79.509 -25.641 29.056 1.00 27.74 197 PRO C C 1
ATOM 10451 O O . PRO D 1 200 ? 79.453 -24.857 28.137 1.00 27.61 197 PRO C O 1
ATOM 10455 N N . LEU D 1 201 ? 79.753 -26.934 28.889 1.00 27.77 198 LEU C N 1
ATOM 10456 C CA . LEU D 1 201 ? 79.990 -27.446 27.556 1.00 28.76 198 LEU C CA 1
ATOM 10457 C C . LEU D 1 201 ? 78.744 -27.368 26.660 1.00 29.35 198 LEU C C 1
ATOM 10458 O O . LEU D 1 201 ? 78.870 -27.132 25.464 1.00 29.97 198 LEU C O 1
ATOM 10463 N N . GLY D 1 202 ? 77.557 -27.617 27.212 1.00 30.19 199 GLY C N 1
ATOM 10464 C CA . GLY D 1 202 ? 76.337 -27.520 26.427 1.00 30.49 199 GLY C CA 1
ATOM 10465 C C . GLY D 1 202 ? 76.127 -26.128 25.891 1.00 29.89 199 GLY C C 1
ATOM 10466 O O . GLY D 1 202 ? 75.901 -25.939 24.675 1.00 27.97 199 GLY C O 1
ATOM 10467 N N . MET D 1 203 ? 76.234 -25.147 26.775 1.00 27.17 200 MET C N 1
ATOM 10468 C CA . MET D 1 203 ? 76.055 -23.733 26.390 1.00 29.13 200 MET C CA 1
ATOM 10469 C C . MET D 1 203 ? 77.162 -23.300 25.435 1.00 29.28 200 MET C C 1
ATOM 10470 O O . MET D 1 203 ? 76.910 -22.614 24.437 1.00 29.36 200 MET C O 1
ATOM 10475 N N . ALA D 1 204 ? 78.379 -23.756 25.686 1.00 30.06 201 ALA C N 1
ATOM 10476 C CA . ALA D 1 204 ? 79.508 -23.438 24.795 1.00 29.23 201 ALA C CA 1
ATOM 10477 C C . ALA D 1 204 ? 79.353 -24.040 23.410 1.00 32.02 201 ALA C C 1
ATOM 10478 O O . ALA D 1 204 ? 79.617 -23.366 22.410 1.00 30.04 201 ALA C O 1
ATOM 10480 N N . GLY D 1 205 ? 78.938 -25.307 23.344 1.00 32.43 202 GLY C N 1
ATOM 10481 C CA . GLY D 1 205 ? 78.764 -25.978 22.057 1.00 32.69 202 GLY C CA 1
ATOM 10482 C C . GLY D 1 205 ? 77.685 -25.351 21.188 1.00 33.36 202 GLY C C 1
ATOM 10483 O O . GLY D 1 205 ? 77.898 -25.104 19.989 1.00 30.19 202 GLY C O 1
ATOM 10484 N N . PHE D 1 206 ? 76.517 -25.119 21.758 1.00 30.47 203 PHE C N 1
ATOM 10485 C CA . PHE D 1 206 ? 75.466 -24.468 20.981 1.00 31.14 203 PHE C CA 1
ATOM 10486 C C . PHE D 1 206 ? 75.856 -23.019 20.667 1.00 31.45 203 PHE C C 1
ATOM 10487 O O . PHE D 1 206 ? 75.534 -22.512 19.599 1.00 34.16 203 PHE C O 1
ATOM 10495 N N . GLY D 1 207 ? 76.551 -22.363 21.591 1.00 31.09 204 GLY C N 1
ATOM 10496 C CA . GLY D 1 207 ? 77.026 -20.989 21.371 1.00 34.73 204 GLY C CA 1
ATOM 10497 C C . GLY D 1 207 ? 77.972 -20.915 20.190 1.00 36.22 204 GLY C C 1
ATOM 10498 O O . GLY D 1 207 ? 77.861 -20.021 19.353 1.00 33.22 204 GLY C O 1
ATOM 10499 N N . ALA D 1 208 ? 78.902 -21.865 20.111 1.00 33.97 205 ALA C N 1
ATOM 10500 C CA . ALA D 1 208 ? 79.908 -21.847 19.053 1.00 31.29 205 ALA C CA 1
ATOM 10501 C C . ALA D 1 208 ? 79.271 -22.013 17.687 1.00 33.68 205 ALA C C 1
ATOM 10502 O O . ALA D 1 208 ? 79.801 -21.537 16.677 1.00 32.66 205 ALA C O 1
ATOM 10504 N N . ALA D 1 209 ? 78.140 -22.707 17.649 1.00 33.23 206 ALA C N 1
ATOM 10505 C CA . ALA D 1 209 ? 77.371 -22.869 16.421 1.00 33.52 206 ALA C CA 1
ATOM 10506 C C . ALA D 1 209 ? 76.534 -21.634 16.084 1.00 32.94 206 ALA C C 1
ATOM 10507 O O . ALA D 1 209 ? 75.860 -21.621 15.051 1.00 31.68 206 ALA C O 1
ATOM 10509 N N . LYS D 1 210 ? 76.557 -20.635 16.955 1.00 33.63 207 LYS C N 1
ATOM 10510 C CA . LYS D 1 210 ? 75.720 -19.435 16.826 1.00 36.20 207 LYS C CA 1
ATOM 10511 C C . LYS D 1 210 ? 74.236 -19.803 16.753 1.00 34.03 207 LYS C C 1
ATOM 10512 O O . LYS D 1 210 ? 73.466 -19.163 16.052 1.00 33.88 207 LYS C O 1
ATOM 10518 N N . ALA D 1 211 ? 73.828 -20.826 17.492 1.00 31.14 208 ALA C N 1
ATOM 10519 C CA . ALA D 1 211 ? 72.483 -21.323 17.435 1.00 30.47 208 ALA C CA 1
ATOM 10520 C C . ALA D 1 211 ? 71.570 -20.665 18.463 1.00 29.58 208 ALA C C 1
ATOM 10521 O O . ALA D 1 211 ? 70.367 -20.772 18.365 1.00 30.95 208 ALA C O 1
ATOM 10523 N N . LEU D 1 212 ? 72.148 -20.034 19.482 1.00 29.89 209 LEU C N 1
ATOM 10524 C CA . LEU D 1 212 ? 71.369 -19.515 20.578 1.00 30.64 209 LEU C CA 1
ATOM 10525 C C . LEU D 1 212 ? 71.149 -18.031 20.458 1.00 32.61 209 LEU C C 1
ATOM 10526 O O . LEU D 1 212 ? 72.034 -17.291 20.024 1.00 34.34 209 LEU C O 1
ATOM 10531 N N . SER D 1 213 ? 69.991 -17.584 20.937 1.00 32.68 210 SER C N 1
ATOM 10532 C CA . SER D 1 213 ? 69.808 -16.170 21.206 1.00 32.20 210 SER C CA 1
ATOM 10533 C C . SER D 1 213 ? 70.896 -15.660 22.160 1.00 31.93 210 SER C C 1
ATOM 10534 O O . SER D 1 213 ? 71.273 -16.330 23.119 1.00 32.82 210 SER C O 1
ATOM 10537 N N . THR D 1 214 ? 71.365 -14.442 21.911 1.00 31.70 211 THR C N 1
ATOM 10538 C CA . THR D 1 214 ? 72.278 -13.757 22.811 1.00 32.05 211 THR C CA 1
ATOM 10539 C C . THR D 1 214 ? 71.644 -12.518 23.450 1.00 31.19 211 THR C C 1
ATOM 10540 O O . THR D 1 214 ? 72.345 -11.586 23.825 1.00 29.45 211 THR C O 1
ATOM 10544 N N . ARG D 1 215 ? 70.323 -12.515 23.588 1.00 29.12 212 ARG C N 1
ATOM 10545 C CA . ARG D 1 215 ? 69.598 -11.386 24.190 1.00 29.71 212 ARG C CA 1
ATOM 10546 C C . ARG D 1 215 ? 69.698 -11.437 25.712 1.00 30.05 212 ARG C C 1
ATOM 10547 O O . ARG D 1 215 ? 68.696 -11.594 26.418 1.00 29.69 212 ARG C O 1
ATOM 10555 N N . ASN D 1 216 ? 70.915 -11.243 26.204 1.00 34.68 213 ASN C N 1
ATOM 10556 C CA . ASN D 1 216 ? 71.215 -11.355 27.627 1.00 33.81 213 ASN C CA 1
ATOM 10557 C C . ASN D 1 216 ? 70.572 -10.291 28.504 1.00 36.98 213 ASN C C 1
ATOM 10558 O O . ASN D 1 216 ? 70.361 -10.510 29.702 1.00 38.52 213 ASN C O 1
ATOM 10563 N N A ASP D 1 217 ? 70.251 -9.148 27.909 0.50 40.38 214 ASP C N 1
ATOM 10564 N N B ASP D 1 217 ? 70.283 -9.124 27.935 0.50 37.61 214 ASP C N 1
ATOM 10565 C CA A ASP D 1 217 ? 69.605 -8.061 28.628 0.50 44.13 214 ASP C CA 1
ATOM 10566 C CA B ASP D 1 217 ? 69.627 -8.056 28.695 0.50 39.13 214 ASP C CA 1
ATOM 10567 C C A ASP D 1 217 ? 68.167 -8.347 29.030 0.50 43.45 214 ASP C C 1
ATOM 10568 C C B ASP D 1 217 ? 68.167 -8.373 29.055 0.50 40.61 214 ASP C C 1
ATOM 10569 O O A ASP D 1 217 ? 67.684 -7.825 30.043 0.50 46.67 214 ASP C O 1
ATOM 10570 O O B ASP D 1 217 ? 67.681 -7.937 30.100 0.50 43.86 214 ASP C O 1
ATOM 10579 N N . GLU D 1 218 ? 67.472 -9.125 28.202 1.00 41.54 215 GLU C N 1
ATOM 10580 C CA . GLU D 1 218 ? 66.060 -9.463 28.431 1.00 40.20 215 GLU C CA 1
ATOM 10581 C C . GLU D 1 218 ? 65.803 -10.949 28.142 1.00 36.65 215 GLU C C 1
ATOM 10582 O O . GLU D 1 218 ? 65.211 -11.296 27.123 1.00 32.49 215 GLU C O 1
ATOM 10588 N N . PRO D 1 219 ? 66.269 -11.823 29.034 1.00 34.68 216 PRO C N 1
ATOM 10589 C CA . PRO D 1 219 ? 66.136 -13.262 28.821 1.00 32.89 216 PRO C CA 1
ATOM 10590 C C . PRO D 1 219 ? 64.715 -13.732 28.522 1.00 32.88 216 PRO C C 1
ATOM 10591 O O . PRO D 1 219 ? 64.548 -14.617 27.683 1.00 28.39 216 PRO C O 1
ATOM 10595 N N . GLN D 1 220 ? 63.704 -13.133 29.155 1.00 28.44 217 GLN C N 1
ATOM 10596 C CA . GLN D 1 220 ? 62.322 -13.554 28.952 1.00 27.82 217 GLN C CA 1
ATOM 10597 C C . GLN D 1 220 ? 61.755 -13.168 27.584 1.00 26.08 217 GLN C C 1
ATOM 10598 O O . GLN D 1 220 ? 60.725 -13.685 27.196 1.00 28.61 217 GLN C O 1
ATOM 10604 N N . LYS D 1 221 ? 62.410 -12.242 26.900 1.00 28.52 218 LYS C N 1
ATOM 10605 C CA . LYS D 1 221 ? 61.996 -11.846 25.551 1.00 27.42 218 LYS C CA 1
ATOM 10606 C C . LYS D 1 221 ? 62.830 -12.477 24.474 1.00 30.06 218 LYS C C 1
ATOM 10607 O O . LYS D 1 221 ? 62.540 -12.300 23.283 1.00 27.24 218 LYS C O 1
ATOM 10613 N N . ALA D 1 222 ? 63.847 -13.237 24.865 1.00 29.48 219 ALA C N 1
ATOM 10614 C CA . ALA D 1 222 ? 64.760 -13.840 23.891 1.00 30.34 219 ALA C CA 1
ATOM 10615 C C . ALA D 1 222 ? 64.093 -14.847 22.960 1.00 29.11 219 ALA C C 1
ATOM 10616 O O . ALA D 1 222 ? 64.381 -14.857 21.737 1.00 27.23 219 ALA C O 1
ATOM 10618 N N . SER D 1 223 ? 63.206 -15.686 23.499 1.00 26.18 220 SER C N 1
ATOM 10619 C CA . SER D 1 223 ? 62.536 -16.706 22.687 1.00 27.09 220 SER C CA 1
ATOM 10620 C C . SER D 1 223 ? 61.296 -16.114 22.038 1.00 26.64 220 SER C C 1
ATOM 10621 O O . SER D 1 223 ? 60.281 -15.910 22.675 1.00 25.83 220 SER C O 1
ATOM 10624 N N . ARG D 1 224 ? 61.348 -15.936 20.716 1.00 24.49 221 ARG C N 1
ATOM 10625 C CA . ARG D 1 224 ? 60.304 -15.197 20.050 1.00 24.87 221 ARG C CA 1
ATOM 10626 C C . ARG D 1 224 ? 60.037 -15.791 18.661 1.00 27.29 221 ARG C C 1
ATOM 10627 O O . ARG D 1 224 ? 60.336 -15.157 17.644 1.00 28.89 221 ARG C O 1
ATOM 10635 N N . PRO D 1 225 ? 59.461 -17.024 18.631 1.00 26.85 222 PRO C N 1
ATOM 10636 C CA . PRO D 1 225 ? 59.229 -17.732 17.386 1.00 25.84 222 PRO C CA 1
ATOM 10637 C C . PRO D 1 225 ? 58.455 -16.893 16.355 1.00 25.83 222 PRO C C 1
ATOM 10638 O O . PRO D 1 225 ? 57.432 -16.306 16.676 1.00 27.71 222 PRO C O 1
ATOM 10642 N N . TRP D 1 226 ? 58.982 -16.850 15.132 1.00 26.41 223 TRP C N 1
ATOM 10643 C CA . TRP D 1 226 ? 58.352 -16.127 14.000 1.00 27.57 223 TRP C CA 1
ATOM 10644 C C . TRP D 1 226 ? 58.428 -14.597 14.088 1.00 28.05 223 TRP C C 1
ATOM 10645 O O . TRP D 1 226 ? 58.002 -13.900 13.172 1.00 33.43 223 TRP C O 1
ATOM 10656 N N . ASP D 1 227 ? 58.978 -14.061 15.173 1.00 27.32 224 ASP C N 1
ATOM 10657 C CA . ASP D 1 227 ? 59.131 -12.635 15.287 1.00 28.58 224 ASP C CA 1
ATOM 10658 C C . ASP D 1 227 ? 60.331 -12.189 14.457 1.00 30.15 224 ASP C C 1
ATOM 10659 O O . ASP D 1 227 ? 61.366 -12.857 14.449 1.00 31.84 224 ASP C O 1
ATOM 10664 N N . LYS D 1 228 ? 60.212 -11.032 13.825 1.00 31.33 225 LYS C N 1
ATOM 10665 C CA . LYS D 1 228 ? 61.283 -10.486 12.978 1.00 34.93 225 LYS C CA 1
ATOM 10666 C C . LYS D 1 228 ? 62.639 -10.329 13.635 1.00 33.15 225 LYS C C 1
ATOM 10667 O O . LYS D 1 228 ? 63.639 -10.363 12.960 1.00 36.70 225 LYS C O 1
ATOM 10673 N N . ASP D 1 229 ? 62.668 -10.141 14.954 1.00 34.15 226 ASP C N 1
ATOM 10674 C CA . ASP D 1 229 ? 63.917 -9.923 15.672 1.00 34.98 226 ASP C CA 1
ATOM 10675 C C . ASP D 1 229 ? 64.469 -11.161 16.405 1.00 32.62 226 ASP C C 1
ATOM 10676 O O . ASP D 1 229 ? 65.371 -11.047 17.246 1.00 32.09 226 ASP C O 1
ATOM 10681 N N . ARG D 1 230 ? 63.941 -12.334 16.087 1.00 30.85 227 ARG C N 1
ATOM 10682 C CA . ARG D 1 230 ? 64.471 -13.582 16.648 1.00 32.18 227 ARG C CA 1
ATOM 10683 C C . ARG D 1 230 ? 65.931 -13.790 16.220 1.00 35.08 227 ARG C C 1
ATOM 10684 O O . ARG D 1 230 ? 66.336 -13.403 15.118 1.00 34.08 227 ARG C O 1
ATOM 10692 N N . ASP D 1 231 ? 66.716 -14.384 17.113 1.00 34.71 228 ASP C N 1
ATOM 10693 C CA . ASP D 1 231 ? 68.149 -14.530 16.897 1.00 33.53 228 ASP C CA 1
ATOM 10694 C C . ASP D 1 231 ? 68.682 -15.863 17.457 1.00 30.75 228 ASP C C 1
ATOM 10695 O O . ASP D 1 231 ? 69.828 -15.918 17.881 1.00 30.98 228 ASP C O 1
ATOM 10700 N N . GLY D 1 232 ? 67.857 -16.919 17.404 1.00 29.02 229 GLY C N 1
ATOM 10701 C CA . GLY D 1 232 ? 68.263 -18.275 17.767 1.00 28.19 229 GLY C CA 1
ATOM 10702 C C . GLY D 1 232 ? 67.489 -18.781 18.976 1.00 27.80 229 GLY C C 1
ATOM 10703 O O . GLY D 1 232 ? 66.747 -18.027 19.597 1.00 28.94 229 GLY C O 1
ATOM 10704 N N . PHE D 1 233 ? 67.623 -20.068 19.290 1.00 27.24 230 PHE C N 1
ATOM 10705 C CA . PHE D 1 233 ? 66.789 -20.655 20.348 1.00 26.43 230 PHE C CA 1
ATOM 10706 C C . PHE D 1 233 ? 67.334 -20.381 21.729 1.00 25.37 230 PHE C C 1
ATOM 10707 O O . PHE D 1 233 ? 68.448 -19.921 21.890 1.00 27.39 230 PHE C O 1
ATOM 10715 N N . VAL D 1 234 ? 66.494 -20.627 22.701 1.00 24.02 231 VAL C N 1
ATOM 10716 C CA . VAL D 1 234 ? 66.824 -20.492 24.110 1.00 23.58 231 VAL C CA 1
ATOM 10717 C C . VAL D 1 234 ? 66.776 -21.919 24.662 1.00 24.55 231 VAL C C 1
ATOM 10718 O O . VAL D 1 234 ? 65.758 -22.619 24.530 1.00 24.93 231 VAL C O 1
ATOM 10722 N N . LEU D 1 235 ? 67.866 -22.363 25.244 1.00 24.04 232 LEU C N 1
ATOM 10723 C CA . LEU D 1 235 ? 67.986 -23.730 25.698 1.00 24.71 232 LEU C CA 1
ATOM 10724 C C . LEU D 1 235 ? 67.219 -23.866 27.013 1.00 24.84 232 LEU C C 1
ATOM 10725 O O . LEU D 1 235 ? 67.283 -22.973 27.840 1.00 25.09 232 LEU C O 1
ATOM 10730 N N . GLY D 1 236 ? 66.478 -24.962 27.164 1.00 22.51 233 GLY C N 1
ATOM 10731 C CA . GLY D 1 236 ? 65.859 -25.280 28.448 1.00 24.88 233 GLY C CA 1
ATOM 10732 C C . GLY D 1 236 ? 65.989 -26.716 28.815 1.00 23.33 233 GLY C C 1
ATOM 10733 O O . GLY D 1 236 ? 66.267 -27.570 27.970 1.00 24.47 233 GLY C O 1
ATOM 10734 N N . ASP D 1 237 ? 65.765 -27.001 30.102 1.00 23.83 234 ASP C N 1
ATOM 10735 C CA . ASP D 1 237 ? 65.861 -28.330 30.661 1.00 24.31 234 ASP C CA 1
ATOM 10736 C C . ASP D 1 237 ? 64.480 -28.829 31.082 1.00 21.39 234 ASP C C 1
ATOM 10737 O O . ASP D 1 237 ? 63.591 -28.047 31.341 1.00 22.64 234 ASP C O 1
ATOM 10742 N N . GLY D 1 238 ? 64.338 -30.135 31.217 1.00 19.44 235 GLY C N 1
ATOM 10743 C CA . GLY D 1 238 ? 63.117 -30.727 31.649 1.00 20.32 235 GLY C CA 1
ATOM 10744 C C . GLY D 1 238 ? 62.925 -32.161 31.277 1.00 20.73 235 GLY C C 1
ATOM 10745 O O . GLY D 1 238 ? 63.871 -32.852 30.875 1.00 22.48 235 GLY C O 1
ATOM 10746 N N . ALA D 1 239 ? 61.702 -32.614 31.474 1.00 20.76 236 ALA C N 1
ATOM 10747 C CA . ALA D 1 239 ? 61.295 -33.973 31.189 1.00 21.48 236 ALA C CA 1
ATOM 10748 C C . ALA D 1 239 ? 59.788 -33.977 30.978 1.00 22.33 236 ALA C C 1
ATOM 10749 O O . ALA D 1 239 ? 59.031 -33.320 31.697 1.00 21.77 236 ALA C O 1
ATOM 10751 N N . GLY D 1 240 ? 59.347 -34.748 29.996 1.00 19.95 237 GLY C N 1
ATOM 10752 C CA . GLY D 1 240 ? 57.965 -35.014 29.771 1.00 21.56 237 GLY C CA 1
ATOM 10753 C C . GLY D 1 240 ? 57.746 -36.488 29.496 1.00 23.26 237 GLY C C 1
ATOM 10754 O O . GLY D 1 240 ? 58.405 -37.060 28.621 1.00 21.94 237 GLY C O 1
ATOM 10755 N N . ILE D 1 241 ? 56.788 -37.079 30.186 1.00 20.55 238 ILE C N 1
ATOM 10756 C CA . ILE D 1 241 ? 56.505 -38.496 30.094 1.00 21.04 238 ILE C CA 1
ATOM 10757 C C . ILE D 1 241 ? 55.020 -38.715 30.063 1.00 21.61 238 ILE C C 1
ATOM 10758 O O . ILE D 1 241 ? 54.249 -38.078 30.809 1.00 24.45 238 ILE C O 1
ATOM 10763 N N . MET D 1 242 ? 54.610 -39.679 29.241 1.00 21.36 239 MET C N 1
ATOM 10764 C CA . MET D 1 242 ? 53.280 -40.186 29.187 1.00 19.52 239 MET C CA 1
ATOM 10765 C C . MET D 1 242 ? 53.258 -41.670 29.458 1.00 20.55 239 MET C C 1
ATOM 10766 O O . MET D 1 242 ? 54.136 -42.392 29.047 1.00 21.92 239 MET C O 1
ATOM 10771 N N . VAL D 1 243 ? 52.215 -42.133 30.144 1.00 20.46 240 VAL C N 1
ATOM 10772 C CA . VAL D 1 243 ? 51.887 -43.520 30.171 1.00 20.59 240 VAL C CA 1
ATOM 10773 C C . VAL D 1 243 ? 50.890 -43.766 29.038 1.00 22.12 240 VAL C C 1
ATOM 10774 O O . VAL D 1 243 ? 49.836 -43.117 28.988 1.00 22.32 240 VAL C O 1
ATOM 10778 N N . LEU D 1 244 ? 51.249 -44.666 28.120 1.00 24.09 241 LEU C N 1
ATOM 10779 C CA . LEU D 1 244 ? 50.349 -45.090 27.055 1.00 22.75 241 LEU C CA 1
ATOM 10780 C C . LEU D 1 244 ? 49.850 -46.478 27.349 1.00 23.22 241 LEU C C 1
ATOM 10781 O O . LEU D 1 244 ? 50.567 -47.291 27.938 1.00 24.32 241 LEU C O 1
ATOM 10786 N N . GLU D 1 245 ? 48.641 -46.762 26.893 1.00 22.55 242 GLU C N 1
ATOM 10787 C CA . GLU D 1 245 ? 47.993 -48.028 27.186 1.00 23.22 242 GLU C CA 1
ATOM 10788 C C . GLU D 1 245 ? 47.065 -48.472 26.081 1.00 22.62 242 GLU C C 1
ATOM 10789 O O . GLU D 1 245 ? 46.404 -47.648 25.477 1.00 23.89 242 GLU C O 1
ATOM 10795 N N . GLU D 1 246 ? 46.982 -49.779 25.865 1.00 24.05 243 GLU C N 1
ATOM 10796 C CA . GLU D 1 246 ? 45.989 -50.334 24.949 1.00 27.81 243 GLU C CA 1
ATOM 10797 C C . GLU D 1 246 ? 44.591 -50.019 25.476 1.00 27.33 243 GLU C C 1
ATOM 10798 O O . GLU D 1 246 ? 44.347 -50.020 26.698 1.00 29.41 243 GLU C O 1
ATOM 10804 N N . TYR D 1 247 ? 43.714 -49.599 24.580 1.00 29.15 244 TYR C N 1
ATOM 10805 C CA . TYR D 1 247 ? 42.427 -48.975 24.975 1.00 29.28 244 TYR C CA 1
ATOM 10806 C C . TYR D 1 247 ? 41.574 -49.933 25.793 1.00 26.69 244 TYR C C 1
ATOM 10807 O O . TYR D 1 247 ? 41.098 -49.555 26.885 1.00 29.41 244 TYR C O 1
ATOM 10816 N N . GLU D 1 248 ? 41.440 -51.179 25.336 1.00 27.54 245 GLU C N 1
ATOM 10817 C CA . GLU D 1 248 ? 40.649 -52.186 26.068 1.00 31.20 245 GLU C CA 1
ATOM 10818 C C . GLU D 1 248 ? 41.247 -52.539 27.446 1.00 30.91 245 GLU C C 1
ATOM 10819 O O . GLU D 1 248 ? 40.514 -52.687 28.428 1.00 30.35 245 GLU C O 1
ATOM 10825 N N . HIS D 1 249 ? 42.574 -52.593 27.511 1.00 29.64 246 HIS C N 1
ATOM 10826 C CA . HIS D 1 249 ? 43.260 -52.768 28.773 1.00 30.62 246 HIS C CA 1
ATOM 10827 C C . HIS D 1 249 ? 42.992 -51.598 29.698 1.00 29.68 246 HIS C C 1
ATOM 10828 O O . HIS D 1 249 ? 42.783 -51.783 30.919 1.00 29.77 246 HIS C O 1
ATOM 10835 N N . ALA D 1 250 ? 43.039 -50.382 29.158 1.00 29.61 247 ALA C N 1
ATOM 10836 C CA . ALA D 1 250 ? 42.835 -49.167 29.936 1.00 28.16 247 ALA C CA 1
ATOM 10837 C C . ALA D 1 250 ? 41.430 -49.144 30.527 1.00 31.72 247 ALA C C 1
ATOM 10838 O O . ALA D 1 250 ? 41.262 -48.900 31.725 1.00 28.26 247 ALA C O 1
ATOM 10840 N N . LYS D 1 251 ? 40.424 -49.383 29.674 1.00 29.91 248 LYS C N 1
ATOM 10841 C CA . LYS D 1 251 ? 39.014 -49.455 30.134 1.00 29.52 248 LYS C CA 1
ATOM 10842 C C . LYS D 1 251 ? 38.824 -50.505 31.195 1.00 30.20 248 LYS C C 1
ATOM 10843 O O . LYS D 1 251 ? 38.264 -50.210 32.272 1.00 33.05 248 LYS C O 1
ATOM 10849 N N . ALA D 1 252 ? 39.377 -51.694 30.941 1.00 30.51 249 ALA C N 1
ATOM 10850 C CA . ALA D 1 252 ? 39.228 -52.842 31.832 1.00 30.78 249 ALA C CA 1
ATOM 10851 C C . ALA D 1 252 ? 39.752 -52.609 33.252 1.00 30.19 249 ALA C C 1
ATOM 10852 O O . ALA D 1 252 ? 39.145 -53.090 34.196 1.00 32.59 249 ALA C O 1
ATOM 10854 N N . ARG D 1 253 ? 40.838 -51.843 33.414 1.00 31.49 250 ARG C N 1
ATOM 10855 C CA . ARG D 1 253 ? 41.315 -51.538 34.791 1.00 34.32 250 ARG C CA 1
ATOM 10856 C C . ARG D 1 253 ? 40.785 -50.224 35.374 1.00 33.36 250 ARG C C 1
ATOM 10857 O O . ARG D 1 253 ? 41.061 -49.917 36.535 1.00 36.67 250 ARG C O 1
ATOM 10865 N N . GLY D 1 254 ? 39.986 -49.482 34.617 1.00 30.41 251 GLY C N 1
ATOM 10866 C CA . GLY D 1 254 ? 39.455 -48.210 35.089 1.00 28.64 251 GLY C CA 1
ATOM 10867 C C . GLY D 1 254 ? 40.465 -47.092 35.046 1.00 31.03 251 GLY C C 1
ATOM 10868 O O . GLY D 1 254 ? 40.560 -46.268 35.954 1.00 32.38 251 GLY C O 1
ATOM 10869 N N . ALA D 1 255 ? 41.199 -47.025 33.956 1.00 30.12 252 ALA C N 1
ATOM 10870 C CA . ALA D 1 255 ? 42.135 -45.930 33.754 1.00 28.64 252 ALA C CA 1
ATOM 10871 C C . ALA D 1 255 ? 41.452 -44.592 33.546 1.00 26.66 252 ALA C C 1
ATOM 10872 O O . ALA D 1 255 ? 40.359 -44.523 33.001 1.00 27.40 252 ALA C O 1
ATOM 10874 N N . LYS D 1 256 ? 42.111 -43.523 33.966 1.00 25.50 253 LYS C N 1
ATOM 10875 C CA . LYS D 1 256 ? 41.772 -42.164 33.528 1.00 28.84 253 LYS C CA 1
ATOM 10876 C C . LYS D 1 256 ? 42.324 -42.045 32.088 1.00 27.54 253 LYS C C 1
ATOM 10877 O O . LYS D 1 256 ? 43.425 -42.505 31.827 1.00 30.49 253 LYS C O 1
ATOM 10883 N N . ILE D 1 257 ? 41.512 -41.565 31.171 1.00 26.48 254 ILE C N 1
ATOM 10884 C CA . ILE D 1 257 ? 41.911 -41.432 29.746 1.00 24.57 254 ILE C CA 1
ATOM 10885 C C . ILE D 1 257 ? 41.885 -39.969 29.288 1.00 25.04 254 ILE C C 1
ATOM 10886 O O . ILE D 1 257 ? 40.825 -39.363 29.188 1.00 27.64 254 ILE C O 1
ATOM 10891 N N . TYR D 1 258 ? 43.044 -39.439 28.929 1.00 23.52 255 TYR C N 1
ATOM 10892 C CA . TYR D 1 258 ? 43.198 -38.048 28.548 1.00 23.16 255 TYR C CA 1
ATOM 10893 C C . TYR D 1 258 ? 42.921 -37.827 27.043 1.00 23.43 255 TYR C C 1
ATOM 10894 O O . TYR D 1 258 ? 42.388 -36.795 26.673 1.00 26.26 255 TYR C O 1
ATOM 10903 N N . ALA D 1 259 ? 43.298 -38.807 26.252 1.00 22.67 256 ALA C N 1
ATOM 10904 C CA . ALA D 1 259 ? 43.300 -38.664 24.760 1.00 21.60 256 ALA C CA 1
ATOM 10905 C C . ALA D 1 259 ? 43.745 -39.935 24.135 1.00 22.94 256 ALA C C 1
ATOM 10906 O O . ALA D 1 259 ? 44.315 -40.797 24.771 1.00 23.23 256 ALA C O 1
ATOM 10908 N N . GLU D 1 260 ? 43.592 -40.021 22.798 1.00 21.99 257 GLU C N 1
ATOM 10909 C CA . GLU D 1 260 ? 43.963 -41.182 22.047 1.00 24.23 257 GLU C CA 1
ATOM 10910 C C . GLU D 1 260 ? 45.033 -40.833 21.053 1.00 22.56 257 GLU C C 1
ATOM 10911 O O . GLU D 1 260 ? 45.042 -39.716 20.523 1.00 23.06 257 GLU C O 1
ATOM 10917 N N . VAL D 1 261 ? 46.013 -41.706 20.932 1.00 20.74 258 VAL C N 1
ATOM 10918 C CA . VAL D 1 261 ? 47.116 -41.496 20.007 1.00 23.11 258 VAL C CA 1
ATOM 10919 C C . VAL D 1 261 ? 46.613 -42.098 18.703 1.00 21.51 258 VAL C C 1
ATOM 10920 O O . VAL D 1 261 ? 46.489 -43.329 18.607 1.00 21.59 258 VAL C O 1
ATOM 10924 N N . VAL D 1 262 ? 46.392 -41.265 17.701 1.00 25.80 259 VAL C N 1
ATOM 10925 C CA . VAL D 1 262 ? 45.792 -41.767 16.458 1.00 24.55 259 VAL C CA 1
ATOM 10926 C C . VAL D 1 262 ? 46.691 -41.698 15.234 1.00 25.00 259 VAL C C 1
ATOM 10927 O O . VAL D 1 262 ? 46.473 -42.446 14.296 1.00 28.56 259 VAL C O 1
ATOM 10931 N N . GLY D 1 263 ? 47.691 -40.840 15.253 1.00 23.63 260 GLY C N 1
ATOM 10932 C CA . GLY D 1 263 ? 48.616 -40.703 14.116 1.00 25.03 260 GLY C CA 1
ATOM 10933 C C . GLY D 1 263 ? 50.043 -40.453 14.558 1.00 24.33 260 GLY C C 1
ATOM 10934 O O . GLY D 1 263 ? 50.296 -39.710 15.517 1.00 27.35 260 GLY C O 1
ATOM 10935 N N . PHE D 1 264 ? 50.986 -41.095 13.873 1.00 23.07 261 PHE C N 1
ATOM 10936 C CA . PHE D 1 264 ? 52.433 -40.920 14.081 1.00 22.68 261 PHE C CA 1
ATOM 10937 C C . PHE D 1 264 ? 53.094 -40.990 12.705 1.00 22.38 261 PHE C C 1
ATOM 10938 O O . PHE D 1 264 ? 52.893 -41.966 11.981 1.00 23.76 261 PHE C O 1
ATOM 10946 N N . GLY D 1 265 ? 53.855 -39.960 12.384 1.00 22.29 262 GLY C N 1
ATOM 10947 C CA . GLY D 1 265 ? 54.533 -39.874 11.069 1.00 22.06 262 GLY C CA 1
ATOM 10948 C C . GLY D 1 265 ? 55.951 -39.433 11.233 1.00 23.69 262 GLY C C 1
ATOM 10949 O O . GLY D 1 265 ? 56.300 -38.684 12.140 1.00 23.17 262 GLY C O 1
ATOM 10950 N N . MET D 1 266 ? 56.810 -39.811 10.270 1.00 22.75 263 MET C N 1
ATOM 10951 C CA . MET D 1 266 ? 58.211 -39.588 10.383 1.00 21.78 263 MET C CA 1
ATOM 10952 C C . MET D 1 266 ? 58.747 -39.314 8.990 1.00 22.27 263 MET C C 1
ATOM 10953 O O . MET D 1 266 ? 58.179 -39.814 8.035 1.00 25.18 263 MET C O 1
ATOM 10958 N N . SER D 1 267 ? 59.814 -38.566 8.945 1.00 23.69 264 SER C N 1
ATOM 10959 C CA . SER D 1 267 ? 60.533 -38.276 7.714 1.00 26.39 264 SER C CA 1
ATOM 10960 C C . SER D 1 267 ? 61.922 -37.716 7.994 1.00 28.19 264 SER C C 1
ATOM 10961 O O . SER D 1 267 ? 62.313 -37.474 9.135 1.00 23.84 264 SER C O 1
ATOM 10964 N N . GLY D 1 268 ? 62.693 -37.489 6.943 1.00 24.98 265 GLY C N 1
ATOM 10965 C CA . GLY D 1 268 ? 63.970 -36.890 7.073 1.00 27.25 265 GLY C CA 1
ATOM 10966 C C . GLY D 1 268 ? 64.126 -35.836 6.000 1.00 32.14 265 GLY C C 1
ATOM 10967 O O . GLY D 1 268 ? 63.754 -36.079 4.853 1.00 31.83 265 GLY C O 1
ATOM 10968 N N . ASP D 1 269 ? 64.616 -34.663 6.385 1.00 34.35 266 ASP C N 1
ATOM 10969 C CA . ASP D 1 269 ? 64.820 -33.550 5.446 1.00 35.02 266 ASP C CA 1
ATOM 10970 C C . ASP D 1 269 ? 65.824 -33.919 4.359 1.00 39.31 266 ASP C C 1
ATOM 10971 O O . ASP D 1 269 ? 65.655 -33.530 3.189 1.00 36.62 266 ASP C O 1
ATOM 10976 N N . ALA D 1 270 ? 66.881 -34.626 4.761 1.00 37.26 267 ALA C N 1
ATOM 10977 C CA . ALA D 1 270 ? 67.998 -35.007 3.869 1.00 40.78 267 ALA C CA 1
ATOM 10978 C C . ALA D 1 270 ? 68.605 -33.777 3.212 1.00 40.60 267 ALA C C 1
ATOM 10979 O O . ALA D 1 270 ? 68.897 -33.781 2.016 1.00 37.32 267 ALA C O 1
ATOM 10981 N N . TYR D 1 271 ? 68.770 -32.715 3.998 1.00 38.39 268 TYR C N 1
ATOM 10982 C CA . TYR D 1 271 ? 69.143 -31.409 3.472 1.00 39.48 268 TYR C CA 1
ATOM 10983 C C . TYR D 1 271 ? 70.438 -30.918 4.058 1.00 38.95 268 TYR C C 1
ATOM 10984 O O . TYR D 1 271 ? 71.366 -30.593 3.329 1.00 39.88 268 TYR C O 1
ATOM 10993 N N . HIS D 1 272 ? 70.510 -30.840 5.388 1.00 37.96 269 HIS C N 1
ATOM 10994 C CA . HIS D 1 272 ? 71.661 -30.243 6.018 1.00 37.69 269 HIS C CA 1
ATOM 10995 C C . HIS D 1 272 ? 71.729 -30.625 7.493 1.00 39.61 269 HIS C C 1
ATOM 10996 O O . HIS D 1 272 ? 70.707 -30.872 8.139 1.00 36.01 269 HIS C O 1
ATOM 11003 N N . MET D 1 273 ? 72.957 -30.683 7.974 1.00 38.86 270 MET C N 1
ATOM 11004 C CA . MET D 1 273 ? 73.319 -31.115 9.332 1.00 41.93 270 MET C CA 1
ATOM 11005 C C . MET D 1 273 ? 72.546 -30.383 10.448 1.00 45.11 270 MET C C 1
ATOM 11006 O O . MET D 1 273 ? 72.215 -30.981 11.481 1.00 43.15 270 MET C O 1
ATOM 11011 N N . THR D 1 274 ? 72.308 -29.085 10.249 1.00 42.40 271 THR C N 1
ATOM 11012 C CA . THR D 1 274 ? 71.661 -28.199 11.228 1.00 45.62 271 THR C CA 1
ATOM 11013 C C . THR D 1 274 ? 70.540 -27.288 10.683 1.00 44.81 271 THR C C 1
ATOM 11014 O O . THR D 1 274 ? 69.687 -26.846 11.438 1.00 43.44 271 THR C O 1
ATOM 11018 N N . SER D 1 275 ? 70.526 -27.012 9.384 1.00 44.77 272 SER C N 1
ATOM 11019 C CA . SER D 1 275 ? 69.495 -26.160 8.768 1.00 45.56 272 SER C CA 1
ATOM 11020 C C . SER D 1 275 ? 68.350 -27.012 8.245 1.00 43.52 272 SER C C 1
ATOM 11021 O O . SER D 1 275 ? 68.599 -28.092 7.713 1.00 44.26 272 SER C O 1
ATOM 11024 N N . PRO D 1 276 ? 67.094 -26.521 8.364 1.00 48.62 273 PRO C N 1
ATOM 11025 C CA . PRO D 1 276 ? 65.995 -27.290 7.790 1.00 46.83 273 PRO C CA 1
ATOM 11026 C C . PRO D 1 276 ? 65.806 -27.024 6.309 1.00 39.87 273 PRO C C 1
ATOM 11027 O O . PRO D 1 276 ? 66.317 -26.038 5.794 1.00 43.63 273 PRO C O 1
ATOM 11031 N N . SER D 1 277 ? 65.076 -27.907 5.629 1.00 45.68 274 SER C N 1
ATOM 11032 C CA . SER D 1 277 ? 64.761 -27.712 4.220 1.00 44.27 274 SER C CA 1
ATOM 11033 C C . SER D 1 277 ? 64.160 -26.317 4.076 1.00 47.39 274 SER C C 1
ATOM 11034 O O . SER D 1 277 ? 63.207 -25.976 4.779 1.00 47.65 274 SER C O 1
ATOM 11037 N N . GLU D 1 278 ? 64.687 -25.516 3.153 1.00 48.73 275 GLU C N 1
ATOM 11038 C CA . GLU D 1 278 ? 64.131 -24.193 2.875 1.00 48.20 275 GLU C CA 1
ATOM 11039 C C . GLU D 1 278 ? 62.626 -24.244 2.579 1.00 42.30 275 GLU C C 1
ATOM 11040 O O . GLU D 1 278 ? 61.880 -23.349 2.974 1.00 42.77 275 GLU C O 1
ATOM 11046 N N . ASP D 1 279 ? 62.179 -25.281 1.876 1.00 39.60 276 ASP C N 1
ATOM 11047 C CA . ASP D 1 279 ? 60.791 -25.362 1.446 1.00 38.81 276 ASP C CA 1
ATOM 11048 C C . ASP D 1 279 ? 59.861 -25.989 2.485 1.00 39.08 276 ASP C C 1
ATOM 11049 O O . ASP D 1 279 ? 58.666 -26.083 2.246 1.00 35.45 276 ASP C O 1
ATOM 11054 N N . GLY D 1 280 ? 60.411 -26.431 3.624 1.00 37.50 277 GLY C N 1
ATOM 11055 C CA . GLY D 1 280 ? 59.607 -27.058 4.682 1.00 36.62 277 GLY C CA 1
ATOM 11056 C C . GLY D 1 280 ? 59.075 -28.441 4.367 1.00 33.71 277 GLY C C 1
ATOM 11057 O O . GLY D 1 280 ? 58.232 -28.955 5.088 1.00 28.05 277 GLY C O 1
ATOM 11058 N N . SER D 1 281 ? 59.532 -29.048 3.260 1.00 27.61 278 SER C N 1
ATOM 11059 C CA . SER D 1 281 ? 58.916 -30.263 2.745 1.00 28.03 278 SER C CA 1
ATOM 11060 C C . SER D 1 281 ? 59.114 -31.473 3.630 1.00 24.86 278 SER C C 1
ATOM 11061 O O . SER D 1 281 ? 58.280 -32.352 3.665 1.00 26.43 278 SER C O 1
ATOM 11064 N N . GLY D 1 282 ? 60.250 -31.514 4.307 1.00 27.13 279 GLY C N 1
ATOM 11065 C CA . GLY D 1 282 ? 60.538 -32.613 5.201 1.00 29.96 279 GLY C CA 1
ATOM 11066 C C . GLY D 1 282 ? 59.532 -32.687 6.343 1.00 26.30 279 GLY C C 1
ATOM 11067 O O . GLY D 1 282 ? 58.938 -33.735 6.568 1.00 24.48 279 GLY C O 1
ATOM 11068 N N . GLY D 1 283 ? 59.289 -31.560 6.992 1.00 25.16 280 GLY C N 1
ATOM 11069 C CA . GLY D 1 283 ? 58.194 -31.458 7.987 1.00 25.77 280 GLY C CA 1
ATOM 11070 C C . GLY D 1 283 ? 56.827 -31.833 7.476 1.00 26.53 280 GLY C C 1
ATOM 11071 O O . GLY D 1 283 ? 56.064 -32.520 8.116 1.00 23.36 280 GLY C O 1
ATOM 11072 N N . ALA D 1 284 ? 56.551 -31.456 6.226 1.00 25.31 281 ALA C N 1
ATOM 11073 C CA . ALA D 1 284 ? 55.302 -31.773 5.599 1.00 26.00 281 ALA C CA 1
ATOM 11074 C C . ALA D 1 284 ? 55.127 -33.263 5.428 1.00 24.55 281 ALA C C 1
ATOM 11075 O O . ALA D 1 284 ? 54.042 -33.770 5.666 1.00 26.40 281 ALA C O 1
ATOM 11077 N N . LEU D 1 285 ? 56.178 -33.960 4.978 1.00 23.42 282 LEU C N 1
ATOM 11078 C CA . LEU D 1 285 ? 56.137 -35.383 4.823 1.00 23.86 282 LEU C CA 1
ATOM 11079 C C . LEU D 1 285 ? 55.734 -36.071 6.120 1.00 23.48 282 LEU C C 1
ATOM 11080 O O . LEU D 1 285 ? 54.891 -36.980 6.093 1.00 22.63 282 LEU C O 1
ATOM 11085 N N . ALA D 1 286 ? 56.363 -35.657 7.217 1.00 22.15 283 ALA C N 1
ATOM 11086 C CA . ALA D 1 286 ? 56.040 -36.249 8.517 1.00 24.72 283 ALA C CA 1
ATOM 11087 C C . ALA D 1 286 ? 54.579 -35.998 8.902 1.00 22.40 283 ALA C C 1
ATOM 11088 O O . ALA D 1 286 ? 53.885 -36.914 9.317 1.00 22.00 283 ALA C O 1
ATOM 11090 N N . MET D 1 287 ? 54.113 -34.759 8.736 1.00 22.81 284 MET C N 1
ATOM 11091 C CA . MET D 1 287 ? 52.721 -34.409 9.002 1.00 23.92 284 MET C CA 1
ATOM 11092 C C . MET D 1 287 ? 51.778 -35.217 8.157 1.00 25.58 284 MET C C 1
ATOM 11093 O O . MET D 1 287 ? 50.808 -35.779 8.611 1.00 22.17 284 MET C O 1
ATOM 11098 N N . GLU D 1 288 ? 52.064 -35.256 6.844 1.00 24.30 285 GLU C N 1
ATOM 11099 C CA . GLU D 1 288 ? 51.234 -35.998 5.970 1.00 24.49 285 GLU C CA 1
ATOM 11100 C C . GLU D 1 288 ? 51.132 -37.481 6.328 1.00 22.52 285 GLU C C 1
ATOM 11101 O O . GLU D 1 288 ? 50.055 -38.051 6.241 1.00 24.03 285 GLU C O 1
ATOM 11107 N N . ALA D 1 289 ? 52.249 -38.099 6.722 1.00 22.99 286 ALA C N 1
ATOM 11108 C CA . ALA D 1 289 ? 52.254 -39.489 7.112 1.00 22.61 286 ALA C CA 1
ATOM 11109 C C . ALA D 1 289 ? 51.417 -39.670 8.367 1.00 23.45 286 ALA C C 1
ATOM 11110 O O . ALA D 1 289 ? 50.659 -40.635 8.453 1.00 23.94 286 ALA C O 1
ATOM 11112 N N . ALA D 1 290 ? 51.522 -38.724 9.284 1.00 25.73 287 ALA C N 1
ATOM 11113 C CA . ALA D 1 290 ? 50.742 -38.822 10.546 1.00 25.37 287 ALA C CA 1
ATOM 11114 C C . ALA D 1 290 ? 49.212 -38.703 10.258 1.00 26.31 287 ALA C C 1
ATOM 11115 O O . ALA D 1 290 ? 48.379 -39.425 10.828 1.00 24.08 287 ALA C O 1
ATOM 11117 N N . MET D 1 291 ? 48.861 -37.832 9.314 1.00 30.48 288 MET C N 1
ATOM 11118 C CA . MET D 1 291 ? 47.459 -37.632 8.929 1.00 30.71 288 MET C CA 1
ATOM 11119 C C . MET D 1 291 ? 46.901 -38.879 8.248 1.00 29.53 288 MET C C 1
ATOM 11120 O O . MET D 1 291 ? 45.788 -39.293 8.544 1.00 31.07 288 MET C O 1
ATOM 11125 N N . ARG D 1 292 ? 47.664 -39.474 7.334 1.00 29.75 289 ARG C N 1
ATOM 11126 C CA . ARG D 1 292 ? 47.264 -40.755 6.720 1.00 30.79 289 ARG C CA 1
ATOM 11127 C C . ARG D 1 292 ? 47.096 -41.840 7.749 1.00 30.48 289 ARG C C 1
ATOM 11128 O O . ARG D 1 292 ? 46.124 -42.578 7.721 1.00 28.74 289 ARG C O 1
ATOM 11136 N N . ASP D 1 293 ? 48.041 -41.913 8.691 1.00 29.10 290 ASP C N 1
ATOM 11137 C CA . ASP D 1 293 ? 47.984 -42.893 9.779 1.00 29.11 290 ASP C CA 1
ATOM 11138 C C . ASP D 1 293 ? 46.681 -42.752 10.560 1.00 26.41 290 ASP C C 1
ATOM 11139 O O . ASP D 1 293 ? 46.044 -43.741 10.901 1.00 27.81 290 ASP C O 1
ATOM 11144 N N . ALA D 1 294 ? 46.293 -41.504 10.843 1.00 27.12 291 ALA C N 1
ATOM 11145 C CA . ALA D 1 294 ? 45.116 -41.220 11.674 1.00 29.53 291 ALA C CA 1
ATOM 11146 C C . ALA D 1 294 ? 43.839 -41.239 10.850 1.00 31.42 291 ALA C C 1
ATOM 11147 O O . ALA D 1 294 ? 42.752 -41.294 11.418 1.00 30.69 291 ALA C O 1
ATOM 11149 N N . GLY D 1 295 ? 43.997 -41.196 9.515 1.00 30.68 292 GLY C N 1
ATOM 11150 C CA . GLY D 1 295 ? 42.864 -41.092 8.609 1.00 34.71 292 GLY C CA 1
ATOM 11151 C C . GLY D 1 295 ? 42.106 -39.785 8.740 1.00 36.22 292 GLY C C 1
ATOM 11152 O O . GLY D 1 295 ? 40.870 -39.778 8.694 1.00 35.64 292 GLY C O 1
ATOM 11153 N N . VAL D 1 296 ? 42.830 -38.681 8.935 1.00 37.16 293 VAL C N 1
ATOM 11154 C CA . VAL D 1 296 ? 42.218 -37.351 9.024 1.00 36.90 293 VAL C CA 1
ATOM 11155 C C . VAL D 1 296 ? 42.696 -36.398 7.930 1.00 41.48 293 VAL C C 1
ATOM 11156 O O . VAL D 1 296 ? 43.754 -36.589 7.334 1.00 36.77 293 VAL C O 1
ATOM 11160 N N . THR D 1 297 ? 41.926 -35.326 7.722 1.00 43.67 294 THR C N 1
ATOM 11161 C CA . THR D 1 297 ? 42.282 -34.269 6.787 1.00 46.73 294 THR C CA 1
ATOM 11162 C C . THR D 1 297 ? 42.633 -33.011 7.570 1.00 44.43 294 THR C C 1
ATOM 11163 O O . THR D 1 297 ? 42.361 -32.908 8.772 1.00 44.89 294 THR C O 1
ATOM 11167 N N . GLY D 1 298 ? 43.174 -32.033 6.868 1.00 46.70 295 GLY C N 1
ATOM 11168 C CA . GLY D 1 298 ? 43.515 -30.748 7.462 1.00 46.21 295 GLY C CA 1
ATOM 11169 C C . GLY D 1 298 ? 42.424 -30.135 8.314 1.00 46.99 295 GLY C C 1
ATOM 11170 O O . GLY D 1 298 ? 42.698 -29.622 9.395 1.00 45.28 295 GLY C O 1
ATOM 11171 N N . GLU D 1 299 ? 41.188 -30.180 7.818 1.00 45.91 296 GLU C N 1
ATOM 11172 C CA . GLU D 1 299 ? 40.049 -29.512 8.459 1.00 48.69 296 GLU C CA 1
ATOM 11173 C C . GLU D 1 299 ? 39.788 -30.011 9.857 1.00 47.33 296 GLU C C 1
ATOM 11174 O O . GLU D 1 299 ? 39.197 -29.294 10.660 1.00 51.57 296 GLU C O 1
ATOM 11180 N N . GLN D 1 300 ? 40.196 -31.250 10.120 1.00 41.66 297 GLN C N 1
ATOM 11181 C CA . GLN D 1 300 ? 39.919 -31.875 11.390 1.00 37.80 297 GLN C CA 1
ATOM 11182 C C . GLN D 1 300 ? 40.961 -31.544 12.461 1.00 34.37 297 GLN C C 1
ATOM 11183 O O . GLN D 1 300 ? 40.709 -31.764 13.637 1.00 32.36 297 GLN C O 1
ATOM 11189 N N . ILE D 1 301 ? 42.104 -31.005 12.068 1.00 35.12 298 ILE C N 1
ATOM 11190 C CA . ILE D 1 301 ? 43.140 -30.618 13.035 1.00 34.52 298 ILE C CA 1
ATOM 11191 C C . ILE D 1 301 ? 42.894 -29.199 13.559 1.00 30.27 298 ILE C C 1
ATOM 11192 O O . ILE D 1 301 ? 43.095 -28.234 12.849 1.00 29.99 298 ILE C O 1
ATOM 11197 N N . GLY D 1 302 ? 42.544 -29.055 14.842 1.00 26.47 299 GLY C N 1
ATOM 11198 C CA . GLY D 1 302 ? 42.281 -27.733 15.392 1.00 25.77 299 GLY C CA 1
ATOM 11199 C C . GLY D 1 302 ? 43.499 -26.950 15.823 1.00 27.13 299 GLY C C 1
ATOM 11200 O O . GLY D 1 302 ? 43.477 -25.729 15.871 1.00 27.02 299 GLY C O 1
ATOM 11201 N N . TYR D 1 303 ? 44.593 -27.655 16.141 1.00 26.53 300 TYR C N 1
ATOM 11202 C CA . TYR D 1 303 ? 45.769 -27.056 16.748 1.00 25.69 300 TYR C CA 1
ATOM 11203 C C . TYR D 1 303 ? 47.004 -27.822 16.386 1.00 21.86 300 TYR C C 1
ATOM 11204 O O . TYR D 1 303 ? 46.996 -29.029 16.424 1.00 24.14 300 TYR C O 1
ATOM 11213 N N . VAL D 1 304 ? 48.053 -27.104 16.033 1.00 22.81 301 VAL C N 1
ATOM 11214 C CA . VAL D 1 304 ? 49.367 -27.642 15.880 1.00 25.45 301 VAL C CA 1
ATOM 11215 C C . VAL D 1 304 ? 50.286 -26.965 16.883 1.00 22.65 301 VAL C C 1
ATOM 11216 O O . VAL D 1 304 ? 50.518 -25.723 16.837 1.00 23.79 301 VAL C O 1
ATOM 11220 N N . ASN D 1 305 ? 50.855 -27.775 17.766 1.00 23.94 302 ASN C N 1
ATOM 11221 C CA . ASN D 1 305 ? 51.921 -27.294 18.638 1.00 26.30 302 ASN C CA 1
ATOM 11222 C C . ASN D 1 305 ? 53.202 -27.448 17.845 1.00 25.53 302 ASN C C 1
ATOM 11223 O O . ASN D 1 305 ? 53.688 -28.567 17.619 1.00 25.65 302 ASN C O 1
ATOM 11228 N N . ALA D 1 306 ? 53.740 -26.315 17.414 1.00 28.21 303 ALA C N 1
ATOM 11229 C CA . ALA D 1 306 ? 54.779 -26.272 16.403 1.00 31.41 303 ALA C CA 1
ATOM 11230 C C . ALA D 1 306 ? 56.126 -26.516 17.026 1.00 29.40 303 ALA C C 1
ATOM 11231 O O . ALA D 1 306 ? 56.298 -26.388 18.242 1.00 29.73 303 ALA C O 1
ATOM 11233 N N . HIS D 1 307 ? 57.090 -26.854 16.185 1.00 31.39 304 HIS C N 1
ATOM 11234 C CA . HIS D 1 307 ? 58.458 -26.971 16.647 1.00 32.27 304 HIS C CA 1
ATOM 11235 C C . HIS D 1 307 ? 58.990 -25.595 17.014 1.00 32.47 304 HIS C C 1
ATOM 11236 O O . HIS D 1 307 ? 59.551 -25.424 18.097 1.00 32.52 304 HIS C O 1
ATOM 11243 N N . GLY D 1 308 ? 58.766 -24.616 16.140 1.00 29.59 305 GLY C N 1
ATOM 11244 C CA . GLY D 1 308 ? 59.019 -23.180 16.372 1.00 29.79 305 GLY C CA 1
ATOM 11245 C C . GLY D 1 308 ? 60.038 -22.785 17.430 1.00 28.45 305 GLY C C 1
ATOM 11246 O O . GLY D 1 308 ? 59.674 -22.370 18.548 1.00 28.70 305 GLY C O 1
ATOM 11247 N N . THR D 1 309 ? 61.309 -22.934 17.102 1.00 28.05 306 THR C N 1
ATOM 11248 C CA . THR D 1 309 ? 62.373 -22.768 18.088 1.00 27.31 306 THR C CA 1
ATOM 11249 C C . THR D 1 309 ? 62.923 -21.348 18.217 1.00 26.89 306 THR C C 1
ATOM 11250 O O . THR D 1 309 ? 63.704 -21.083 19.129 1.00 24.27 306 THR C O 1
ATOM 11254 N N . SER D 1 310 ? 62.497 -20.432 17.331 1.00 25.98 307 SER C N 1
ATOM 11255 C CA . SER D 1 310 ? 62.956 -19.042 17.322 1.00 24.53 307 SER C CA 1
ATOM 11256 C C . SER D 1 310 ? 64.271 -18.889 16.590 1.00 27.37 307 SER C C 1
ATOM 11257 O O . SER D 1 310 ? 65.110 -18.059 16.945 1.00 26.98 307 SER C O 1
ATOM 11260 N N . THR D 1 311 ? 64.431 -19.640 15.507 1.00 31.48 308 THR C N 1
ATOM 11261 C CA . THR D 1 311 ? 65.623 -19.491 14.662 1.00 36.04 308 THR C CA 1
ATOM 11262 C C . THR D 1 311 ? 65.205 -18.824 13.363 1.00 34.32 308 THR C C 1
ATOM 11263 O O . THR D 1 311 ? 64.116 -19.075 12.883 1.00 34.30 308 THR C O 1
ATOM 11267 N N . PRO D 1 312 ? 66.070 -17.977 12.803 1.00 36.72 309 PRO C N 1
ATOM 11268 C CA . PRO D 1 312 ? 65.745 -17.354 11.502 1.00 40.23 309 PRO C CA 1
ATOM 11269 C C . PRO D 1 312 ? 65.235 -18.332 10.428 1.00 39.72 309 PRO C C 1
ATOM 11270 O O . PRO D 1 312 ? 64.117 -18.161 9.926 1.00 39.54 309 PRO C O 1
ATOM 11274 N N . ALA D 1 313 ? 66.010 -19.368 10.116 1.00 44.32 310 ALA C N 1
ATOM 11275 C CA . ALA D 1 313 ? 65.662 -20.302 9.031 1.00 43.83 310 ALA C CA 1
ATOM 11276 C C . ALA D 1 313 ? 64.533 -21.262 9.401 1.00 40.97 310 ALA C C 1
ATOM 11277 O O . ALA D 1 313 ? 63.624 -21.518 8.597 1.00 43.61 310 ALA C O 1
ATOM 11279 N N . GLY D 1 314 ? 64.583 -21.802 10.614 1.00 38.35 311 GLY C N 1
ATOM 11280 C CA . GLY D 1 314 ? 63.641 -22.837 11.017 1.00 36.73 311 GLY C CA 1
ATOM 11281 C C . GLY D 1 314 ? 62.169 -22.439 11.069 1.00 31.84 311 GLY C C 1
ATOM 11282 O O . GLY D 1 314 ? 61.301 -23.198 10.624 1.00 30.36 311 GLY C O 1
ATOM 11283 N N . ASP D 1 315 ? 61.871 -21.267 11.636 1.00 31.17 312 ASP C N 1
ATOM 11284 C CA . ASP D 1 315 ? 60.490 -20.905 11.962 1.00 28.52 312 ASP C CA 1
ATOM 11285 C C . ASP D 1 315 ? 59.655 -20.746 10.671 1.00 30.71 312 ASP C C 1
ATOM 11286 O O . ASP D 1 315 ? 58.535 -21.246 10.575 1.00 31.99 312 ASP C O 1
ATOM 11291 N N . VAL D 1 316 ? 60.246 -20.088 9.678 1.00 33.36 313 VAL C N 1
ATOM 11292 C CA . VAL D 1 316 ? 59.582 -19.863 8.390 1.00 35.37 313 VAL C CA 1
ATOM 11293 C C . VAL D 1 316 ? 59.328 -21.157 7.642 1.00 33.78 313 VAL C C 1
ATOM 11294 O O . VAL D 1 316 ? 58.198 -21.428 7.237 1.00 32.30 313 VAL C O 1
ATOM 11298 N N . ALA D 1 317 ? 60.362 -21.999 7.524 1.00 35.92 314 ALA C N 1
ATOM 11299 C CA . ALA D 1 317 ? 60.221 -23.307 6.879 1.00 33.66 314 ALA C CA 1
ATOM 11300 C C . ALA D 1 317 ? 59.077 -24.135 7.443 1.00 32.70 314 ALA C C 1
ATOM 11301 O O . ALA D 1 317 ? 58.327 -24.774 6.694 1.00 32.27 314 ALA C O 1
ATOM 11303 N N . GLU D 1 318 ? 58.930 -24.169 8.776 1.00 28.65 315 GLU C N 1
ATOM 11304 C CA . GLU D 1 318 ? 57.887 -24.988 9.355 1.00 27.57 315 GLU C CA 1
ATOM 11305 C C . GLU D 1 318 ? 56.485 -24.533 8.935 1.00 25.59 315 GLU C C 1
ATOM 11306 O O . GLU D 1 318 ? 55.601 -25.366 8.708 1.00 29.34 315 GLU C O 1
ATOM 11312 N N . VAL D 1 319 ? 56.269 -23.227 8.865 1.00 27.57 316 VAL C N 1
ATOM 11313 C CA . VAL D 1 319 ? 54.976 -22.724 8.431 1.00 28.69 316 VAL C CA 1
ATOM 11314 C C . VAL D 1 319 ? 54.678 -23.133 6.988 1.00 26.59 316 VAL C C 1
ATOM 11315 O O . VAL D 1 319 ? 53.586 -23.571 6.710 1.00 27.27 316 VAL C O 1
ATOM 11319 N N . LYS D 1 320 ? 55.665 -23.064 6.129 1.00 29.10 317 LYS C N 1
ATOM 11320 C CA . LYS D 1 320 ? 55.463 -23.552 4.770 1.00 30.99 317 LYS C CA 1
ATOM 11321 C C . LYS D 1 320 ? 55.046 -25.010 4.789 1.00 30.70 317 LYS C C 1
ATOM 11322 O O . LYS D 1 320 ? 54.095 -25.395 4.127 1.00 31.25 317 LYS C O 1
ATOM 11328 N N . GLY D 1 321 ? 55.705 -25.827 5.618 1.00 31.42 318 GLY C N 1
ATOM 11329 C CA . GLY D 1 321 ? 55.326 -27.230 5.737 1.00 29.66 318 GLY C CA 1
ATOM 11330 C C . GLY D 1 321 ? 53.936 -27.466 6.283 1.00 28.30 318 GLY C C 1
ATOM 11331 O O . GLY D 1 321 ? 53.222 -28.379 5.843 1.00 27.91 318 GLY C O 1
ATOM 11332 N N . ILE D 1 322 ? 53.562 -26.709 7.322 1.00 28.40 319 ILE C N 1
ATOM 11333 C CA . ILE D 1 322 ? 52.237 -26.841 7.877 1.00 27.04 319 ILE C CA 1
ATOM 11334 C C . ILE D 1 322 ? 51.134 -26.498 6.838 1.00 29.21 319 ILE C C 1
ATOM 11335 O O . ILE D 1 322 ? 50.154 -27.235 6.702 1.00 30.45 319 ILE C O 1
ATOM 11340 N N . LYS D 1 323 ? 51.356 -25.437 6.092 1.00 31.89 320 LYS C N 1
ATOM 11341 C CA . LYS D 1 323 ? 50.419 -25.020 5.040 1.00 33.23 320 LYS C CA 1
ATOM 11342 C C . LYS D 1 323 ? 50.284 -26.050 3.933 1.00 29.69 320 LYS C C 1
ATOM 11343 O O . LYS D 1 323 ? 49.164 -26.359 3.501 1.00 31.63 320 LYS C O 1
ATOM 11349 N N . ARG D 1 324 ? 51.396 -26.683 3.555 1.00 28.37 321 ARG C N 1
ATOM 11350 C CA . ARG D 1 324 ? 51.328 -27.803 2.614 1.00 30.22 321 ARG C CA 1
ATOM 11351 C C . ARG D 1 324 ? 50.532 -28.982 3.160 1.00 28.81 321 ARG C C 1
ATOM 11352 O O . ARG D 1 324 ? 49.617 -29.478 2.535 1.00 28.90 321 ARG C O 1
ATOM 11360 N N . ALA D 1 325 ? 50.859 -29.436 4.378 1.00 28.72 322 ALA C N 1
ATOM 11361 C CA . ALA D 1 325 ? 50.223 -30.617 4.926 1.00 29.78 322 ALA C CA 1
ATOM 11362 C C . ALA D 1 325 ? 48.746 -30.404 5.231 1.00 28.77 322 ALA C C 1
ATOM 11363 O O . ALA D 1 325 ? 47.950 -31.320 5.057 1.00 27.79 322 ALA C O 1
ATOM 11365 N N . LEU D 1 326 ? 48.423 -29.241 5.803 1.00 32.62 323 LEU C N 1
ATOM 11366 C CA . LEU D 1 326 ? 47.096 -28.943 6.320 1.00 34.34 323 LEU C CA 1
ATOM 11367 C C . LEU D 1 326 ? 46.593 -27.746 5.501 1.00 38.91 323 LEU C C 1
ATOM 11368 O O . LEU D 1 326 ? 47.074 -26.632 5.706 1.00 44.65 323 LEU C O 1
ATOM 11373 N N . GLY D 1 327 ? 45.706 -27.928 4.543 1.00 45.55 324 GLY C N 1
ATOM 11374 C CA . GLY D 1 327 ? 45.167 -26.761 3.828 1.00 50.36 324 GLY C CA 1
ATOM 11375 C C . GLY D 1 327 ? 44.625 -25.659 4.745 1.00 51.83 324 GLY C C 1
ATOM 11376 O O . GLY D 1 327 ? 44.931 -24.476 4.624 1.00 51.03 324 GLY C O 1
ATOM 11377 N N . GLU D 1 328 ? 43.845 -26.111 5.706 1.00 51.17 325 GLU C N 1
ATOM 11378 C CA . GLU D 1 328 ? 43.048 -25.278 6.573 1.00 52.64 325 GLU C CA 1
ATOM 11379 C C . GLU D 1 328 ? 43.857 -24.407 7.566 1.00 48.17 325 GLU C C 1
ATOM 11380 O O . GLU D 1 328 ? 43.298 -23.477 8.126 1.00 51.90 325 GLU C O 1
ATOM 11386 N N . ALA D 1 329 ? 45.166 -24.628 7.728 1.00 41.43 326 ALA C N 1
ATOM 11387 C CA . ALA D 1 329 ? 46.004 -23.655 8.465 1.00 42.26 326 ALA C CA 1
ATOM 11388 C C . ALA D 1 329 ? 45.969 -22.271 7.813 1.00 41.32 326 ALA C C 1
ATOM 11389 O O . ALA D 1 329 ? 45.799 -21.268 8.486 1.00 43.67 326 ALA C O 1
ATOM 11391 N N . GLY D 1 330 ? 46.152 -22.229 6.492 1.00 39.66 327 GLY C N 1
ATOM 11392 C CA . GLY D 1 330 ? 46.209 -20.963 5.762 1.00 40.09 327 GLY C CA 1
ATOM 11393 C C . GLY D 1 330 ? 44.929 -20.132 5.771 1.00 38.54 327 GLY C C 1
ATOM 11394 O O . GLY D 1 330 ? 44.992 -18.904 5.602 1.00 41.40 327 GLY C O 1
ATOM 11395 N N . THR D 1 331 ? 43.784 -20.806 5.916 1.00 37.32 328 THR C N 1
ATOM 11396 C CA . THR D 1 331 ? 42.480 -20.205 6.179 1.00 39.47 328 THR C CA 1
ATOM 11397 C C . THR D 1 331 ? 42.150 -19.989 7.661 1.00 39.57 328 THR C C 1
ATOM 11398 O O . THR D 1 331 ? 40.999 -19.659 7.969 1.00 38.10 328 THR C O 1
ATOM 11402 N N . LYS D 1 332 ? 43.137 -20.167 8.546 1.00 38.69 329 LYS C N 1
ATOM 11403 C CA . LYS D 1 332 ? 42.993 -19.869 9.989 1.00 38.85 329 LYS C CA 1
ATOM 11404 C C . LYS D 1 332 ? 42.011 -20.780 10.698 1.00 40.82 329 LYS C C 1
ATOM 11405 O O . LYS D 1 332 ? 41.534 -20.437 11.784 1.00 40.42 329 LYS C O 1
ATOM 11411 N N . GLN D 1 333 ? 41.749 -21.968 10.159 1.00 38.62 330 GLN C N 1
ATOM 11412 C CA . GLN D 1 333 ? 40.931 -22.911 10.893 1.00 39.39 330 GLN C CA 1
ATOM 11413 C C . GLN D 1 333 ? 41.781 -23.767 11.822 1.00 38.88 330 GLN C C 1
ATOM 11414 O O . GLN D 1 333 ? 41.252 -24.403 12.729 1.00 44.78 330 GLN C O 1
ATOM 11420 N N . VAL D 1 334 ? 43.072 -23.844 11.510 1.00 36.62 331 VAL C N 1
ATOM 11421 C CA . VAL D 1 334 ? 44.075 -24.506 12.335 1.00 34.08 331 VAL C CA 1
ATOM 11422 C C . VAL D 1 334 ? 44.953 -23.544 13.077 1.00 29.82 331 VAL C C 1
ATOM 11423 O O . VAL D 1 334 ? 45.704 -22.816 12.498 1.00 32.68 331 VAL C O 1
ATOM 11427 N N . LEU D 1 335 ? 44.888 -23.581 14.407 1.00 27.83 332 LEU C N 1
ATOM 11428 C CA . LEU D 1 335 ? 45.686 -22.720 15.225 1.00 26.59 332 LEU C CA 1
ATOM 11429 C C . LEU D 1 335 ? 47.065 -23.365 15.334 1.00 26.15 332 LEU C C 1
ATOM 11430 O O . LEU D 1 335 ? 47.153 -24.571 15.348 1.00 24.85 332 LEU C O 1
ATOM 11435 N N . VAL D 1 336 ? 48.097 -22.539 15.380 1.00 25.27 333 VAL C N 1
ATOM 11436 C CA . VAL D 1 336 ? 49.484 -22.954 15.469 1.00 26.68 333 VAL C CA 1
ATOM 11437 C C . VAL D 1 336 ? 50.118 -22.131 16.570 1.00 25.19 333 VAL C C 1
ATOM 11438 O O . VAL D 1 336 ? 49.894 -20.926 16.650 1.00 25.65 333 VAL C O 1
ATOM 11442 N N . SER D 1 337 ? 50.862 -22.750 17.470 1.00 27.18 334 SER C N 1
ATOM 11443 C CA . SER D 1 337 ? 51.630 -21.975 18.416 1.00 23.80 334 SER C CA 1
ATOM 11444 C C . SER D 1 337 ? 52.881 -22.705 18.849 1.00 21.63 334 SER C C 1
ATOM 11445 O O . SER D 1 337 ? 52.940 -23.916 18.742 1.00 23.07 334 SER C O 1
ATOM 11448 N N . SER D 1 338 ? 53.855 -21.943 19.315 1.00 22.43 335 SER C N 1
ATOM 11449 C CA . SER D 1 338 ? 55.068 -22.481 19.888 1.00 22.44 335 SER C CA 1
ATOM 11450 C C . SER D 1 338 ? 55.144 -22.120 21.363 1.00 22.75 335 SER C C 1
ATOM 11451 O O . SER D 1 338 ? 55.312 -20.964 21.702 1.00 22.29 335 SER C O 1
ATOM 11454 N N . THR D 1 339 ? 55.056 -23.131 22.198 1.00 23.66 336 THR C N 1
ATOM 11455 C CA . THR D 1 339 ? 55.269 -22.937 23.648 1.00 23.19 336 THR C CA 1
ATOM 11456 C C . THR D 1 339 ? 56.745 -22.809 24.039 1.00 22.86 336 THR C C 1
ATOM 11457 O O . THR D 1 339 ? 57.074 -22.475 25.196 1.00 24.36 336 THR C O 1
ATOM 11461 N N . LYS D 1 340 ? 57.658 -23.028 23.109 1.00 21.51 337 LYS C N 1
ATOM 11462 C CA . LYS D 1 340 ? 59.065 -22.675 23.323 1.00 22.31 337 LYS C CA 1
ATOM 11463 C C . LYS D 1 340 ? 59.255 -21.197 23.551 1.00 22.16 337 LYS C C 1
ATOM 11464 O O . LYS D 1 340 ? 60.277 -20.783 24.108 1.00 24.41 337 LYS C O 1
ATOM 11470 N N . SER D 1 341 ? 58.238 -20.398 23.200 1.00 20.76 338 SER C N 1
ATOM 11471 C CA . SER D 1 341 ? 58.260 -18.977 23.522 1.00 21.14 338 SER C CA 1
ATOM 11472 C C . SER D 1 341 ? 58.379 -18.771 25.052 1.00 21.22 338 SER C C 1
ATOM 11473 O O . SER D 1 341 ? 58.927 -17.797 25.498 1.00 23.31 338 SER C O 1
ATOM 11476 N N . MET D 1 342 ? 57.830 -19.711 25.770 1.00 24.03 339 MET C N 1
ATOM 11477 C CA . MET D 1 342 ? 57.825 -19.643 27.254 1.00 24.09 339 MET C CA 1
ATOM 11478 C C . MET D 1 342 ? 58.842 -20.568 27.945 1.00 27.16 339 MET C C 1
ATOM 11479 O O . MET D 1 342 ? 59.483 -20.169 28.945 1.00 27.21 339 MET C O 1
ATOM 11484 N N . THR D 1 343 ? 58.958 -21.799 27.450 1.00 24.86 340 THR C N 1
ATOM 11485 C CA . THR D 1 343 ? 59.818 -22.826 28.056 1.00 24.53 340 THR C CA 1
ATOM 11486 C C . THR D 1 343 ? 61.250 -22.813 27.572 1.00 28.11 340 THR C C 1
ATOM 11487 O O . THR D 1 343 ? 62.138 -23.354 28.212 1.00 27.41 340 THR C O 1
ATOM 11491 N N . GLY D 1 344 ? 61.476 -22.232 26.397 1.00 24.48 341 GLY C N 1
ATOM 11492 C CA . GLY D 1 344 ? 62.673 -22.486 25.658 1.00 25.80 341 GLY C CA 1
ATOM 11493 C C . GLY D 1 344 ? 62.580 -23.848 24.991 1.00 27.22 341 GLY C C 1
ATOM 11494 O O . GLY D 1 344 ? 61.584 -24.558 25.102 1.00 25.66 341 GLY C O 1
ATOM 11495 N N . HIS D 1 345 ? 63.665 -24.211 24.316 1.00 27.54 342 HIS C N 1
ATOM 11496 C CA . HIS D 1 345 ? 63.754 -25.446 23.573 1.00 26.57 342 HIS C CA 1
ATOM 11497 C C . HIS D 1 345 ? 64.346 -26.494 24.479 1.00 26.27 342 HIS C C 1
ATOM 11498 O O . HIS D 1 345 ? 65.527 -26.407 24.825 1.00 27.90 342 HIS C O 1
ATOM 11505 N N . LEU D 1 346 ? 63.537 -27.475 24.868 1.00 27.50 343 LEU C N 1
ATOM 11506 C CA . LEU D 1 346 ? 63.970 -28.482 25.814 1.00 27.04 343 LEU C CA 1
ATOM 11507 C C . LEU D 1 346 ? 64.668 -29.672 25.187 1.00 28.89 343 LEU C C 1
ATOM 11508 O O . LEU D 1 346 ? 64.850 -30.676 25.844 1.00 27.21 343 LEU C O 1
ATOM 11513 N N . LEU D 1 347 ? 65.059 -29.567 23.917 1.00 25.56 344 LEU C N 1
ATOM 11514 C CA . LEU D 1 347 ? 65.880 -30.583 23.289 1.00 28.00 344 LEU C CA 1
ATOM 11515 C C . LEU D 1 347 ? 65.233 -31.952 23.376 1.00 24.42 344 LEU C C 1
ATOM 11516 O O . LEU D 1 347 ? 64.118 -32.108 22.930 1.00 26.66 344 LEU C O 1
ATOM 11521 N N . GLY D 1 348 ? 65.921 -32.952 23.923 1.00 25.27 345 GLY C N 1
ATOM 11522 C CA . GLY D 1 348 ? 65.329 -34.285 24.051 1.00 27.92 345 GLY C CA 1
ATOM 11523 C C . GLY D 1 348 ? 63.995 -34.379 24.765 1.00 22.61 345 GLY C C 1
ATOM 11524 O O . GLY D 1 348 ? 63.246 -35.334 24.534 1.00 24.79 345 GLY C O 1
ATOM 11525 N N . ALA D 1 349 ? 63.642 -33.382 25.579 1.00 23.56 346 ALA C N 1
ATOM 11526 C CA . ALA D 1 349 ? 62.367 -33.363 26.257 1.00 24.35 346 ALA C CA 1
ATOM 11527 C C . ALA D 1 349 ? 61.312 -32.524 25.528 1.00 22.82 346 ALA C C 1
ATOM 11528 O O . ALA D 1 349 ? 60.146 -32.569 25.867 1.00 20.15 346 ALA C O 1
ATOM 11530 N N . ALA D 1 350 ? 61.739 -31.772 24.513 1.00 27.17 347 ALA C N 1
ATOM 11531 C CA . ALA D 1 350 ? 60.834 -30.829 23.857 1.00 26.65 347 ALA C CA 1
ATOM 11532 C C . ALA D 1 350 ? 59.615 -31.558 23.347 1.00 27.04 347 ALA C C 1
ATOM 11533 O O . ALA D 1 350 ? 58.491 -31.102 23.549 1.00 26.20 347 ALA C O 1
ATOM 11535 N N . GLY D 1 351 ? 59.840 -32.676 22.658 1.00 26.11 348 GLY C N 1
ATOM 11536 C CA . GLY D 1 351 ? 58.800 -33.371 21.914 1.00 24.71 348 GLY C CA 1
ATOM 11537 C C . GLY D 1 351 ? 57.740 -34.005 22.795 1.00 24.30 348 GLY C C 1
ATOM 11538 O O . GLY D 1 351 ? 56.582 -34.005 22.443 1.00 24.81 348 GLY C O 1
ATOM 11539 N N . SER D 1 352 ? 58.144 -34.423 24.010 1.00 23.36 349 SER C N 1
ATOM 11540 C CA . SER D 1 352 ? 57.223 -35.057 24.933 1.00 21.70 349 SER C CA 1
ATOM 11541 C C . SER D 1 352 ? 56.502 -34.057 25.862 1.00 21.48 349 SER C C 1
ATOM 11542 O O . SER D 1 352 ? 55.293 -34.190 26.072 1.00 21.11 349 SER C O 1
ATOM 11545 N N . VAL D 1 353 ? 57.223 -33.035 26.344 1.00 20.39 350 VAL C N 1
ATOM 11546 C CA . VAL D 1 353 ? 56.594 -31.881 26.999 1.00 21.51 350 VAL C CA 1
ATOM 11547 C C . VAL D 1 353 ? 55.537 -31.268 26.106 1.00 21.26 350 VAL C C 1
ATOM 11548 O O . VAL D 1 353 ? 54.405 -31.056 26.499 1.00 20.46 350 VAL C O 1
ATOM 11552 N N . GLU D 1 354 ? 55.862 -31.103 24.835 1.00 21.23 351 GLU C N 1
ATOM 11553 C CA . GLU D 1 354 ? 54.886 -30.563 23.933 1.00 22.62 351 GLU C CA 1
ATOM 11554 C C . GLU D 1 354 ? 53.753 -31.508 23.557 1.00 21.77 351 GLU C C 1
ATOM 11555 O O . GLU D 1 354 ? 52.649 -31.064 23.284 1.00 22.16 351 GLU C O 1
ATOM 11561 N N . ALA D 1 355 ? 53.998 -32.813 23.592 1.00 21.18 352 ALA C N 1
ATOM 11562 C CA . ALA D 1 355 ? 52.919 -33.750 23.430 1.00 19.85 352 ALA C CA 1
ATOM 11563 C C . ALA D 1 355 ? 51.922 -33.635 24.575 1.00 19.45 352 ALA C C 1
ATOM 11564 O O . ALA D 1 355 ? 50.717 -33.743 24.381 1.00 21.68 352 ALA C O 1
ATOM 11566 N N . ILE D 1 356 ? 52.444 -33.493 25.785 1.00 17.85 353 ILE C N 1
ATOM 11567 C CA . ILE D 1 356 ? 51.573 -33.316 26.910 1.00 16.92 353 ILE C CA 1
ATOM 11568 C C . ILE D 1 356 ? 50.714 -32.055 26.773 1.00 17.05 353 ILE C C 1
ATOM 11569 O O . ILE D 1 356 ? 49.511 -32.074 27.040 1.00 21.40 353 ILE C O 1
ATOM 11574 N N . ILE D 1 357 ? 51.337 -30.981 26.321 1.00 20.61 354 ILE C N 1
ATOM 11575 C CA . ILE D 1 357 ? 50.670 -29.718 26.093 1.00 20.93 354 ILE C CA 1
ATOM 11576 C C . ILE D 1 357 ? 49.565 -29.879 25.039 1.00 22.35 354 ILE C C 1
ATOM 11577 O O . ILE D 1 357 ? 48.462 -29.373 25.216 1.00 22.79 354 ILE C O 1
ATOM 11582 N N . THR D 1 358 ? 49.867 -30.607 23.956 1.00 22.92 355 THR C N 1
ATOM 11583 C CA . THR D 1 358 ? 48.872 -30.892 22.926 1.00 22.85 355 THR C CA 1
ATOM 11584 C C . THR D 1 358 ? 47.670 -31.692 23.477 1.00 23.33 355 THR C C 1
ATOM 11585 O O . THR D 1 358 ? 46.526 -31.355 23.239 1.00 21.43 355 THR C O 1
ATOM 11589 N N . VAL D 1 359 ? 47.948 -32.690 24.317 1.00 24.50 356 VAL C N 1
ATOM 11590 C CA . VAL D 1 359 ? 46.889 -33.427 24.978 1.00 24.18 356 VAL C CA 1
ATOM 11591 C C . VAL D 1 359 ? 46.037 -32.502 25.852 1.00 24.02 356 VAL C C 1
ATOM 11592 O O . VAL D 1 359 ? 44.805 -32.547 25.750 1.00 22.36 356 VAL C O 1
ATOM 11596 N N . MET D 1 360 ? 46.678 -31.662 26.673 1.00 25.22 357 MET C N 1
ATOM 11597 C CA . MET D 1 360 ? 45.925 -30.781 27.563 1.00 26.03 357 MET C CA 1
ATOM 11598 C C . MET D 1 360 ? 45.076 -29.780 26.780 1.00 27.16 357 MET C C 1
ATOM 11599 O O . MET D 1 360 ? 43.994 -29.426 27.224 1.00 24.57 357 MET C O 1
ATOM 11604 N N . SER D 1 361 ? 45.539 -29.361 25.598 1.00 24.42 358 SER C N 1
ATOM 11605 C CA . SER D 1 361 ? 44.732 -28.515 24.760 1.00 25.59 358 SER C CA 1
ATOM 11606 C C . SER D 1 361 ? 43.396 -29.164 24.380 1.00 24.86 358 SER C C 1
ATOM 11607 O O . SER D 1 361 ? 42.378 -28.478 24.325 1.00 26.69 358 SER C O 1
ATOM 11610 N N . LEU D 1 362 ? 43.399 -30.471 24.149 1.00 24.04 359 LEU C N 1
ATOM 11611 C CA . LEU D 1 362 ? 42.187 -31.232 23.867 1.00 24.42 359 LEU C CA 1
ATOM 11612 C C . LEU D 1 362 ? 41.335 -31.442 25.132 1.00 26.41 359 LEU C C 1
ATOM 11613 O O . LEU D 1 362 ? 40.123 -31.299 25.107 1.00 28.63 359 LEU C O 1
ATOM 11618 N N . VAL D 1 363 ? 42.002 -31.748 26.231 1.00 23.21 360 VAL C N 1
ATOM 11619 C CA . VAL D 1 363 ? 41.302 -31.939 27.504 1.00 25.13 360 VAL C CA 1
ATOM 11620 C C . VAL D 1 363 ? 40.557 -30.669 27.943 1.00 21.60 360 VAL C C 1
ATOM 11621 O O . VAL D 1 363 ? 39.411 -30.734 28.320 1.00 23.26 360 VAL C O 1
ATOM 11625 N N . ASP D 1 364 ? 41.247 -29.535 27.950 1.00 23.66 361 ASP C N 1
ATOM 11626 C CA . ASP D 1 364 ? 40.682 -28.266 28.413 1.00 24.22 361 ASP C CA 1
ATOM 11627 C C . ASP D 1 364 ? 40.133 -27.370 27.320 1.00 24.47 361 ASP C C 1
ATOM 11628 O O . ASP D 1 364 ? 39.611 -26.282 27.596 1.00 23.77 361 ASP C O 1
ATOM 11633 N N . GLN D 1 365 ? 40.194 -27.809 26.066 1.00 26.34 362 GLN C N 1
ATOM 11634 C CA . GLN D 1 365 ? 39.702 -26.945 24.985 1.00 25.37 362 GLN C CA 1
ATOM 11635 C C . GLN D 1 365 ? 40.219 -25.505 25.084 1.00 24.85 362 GLN C C 1
ATOM 11636 O O . GLN D 1 365 ? 39.464 -24.520 24.947 1.00 27.97 362 GLN C O 1
ATOM 11642 N N . MET D 1 366 ? 41.527 -25.399 25.235 1.00 23.68 363 MET C N 1
ATOM 11643 C CA . MET D 1 366 ? 42.275 -24.144 25.381 1.00 25.01 363 MET C CA 1
ATOM 11644 C C . MET D 1 366 ? 43.637 -24.338 24.721 1.00 25.60 363 MET C C 1
ATOM 11645 O O . MET D 1 366 ? 44.242 -25.393 24.859 1.00 26.59 363 MET C O 1
ATOM 11650 N N . VAL D 1 367 ? 44.135 -23.313 24.046 1.00 26.30 364 VAL C N 1
ATOM 11651 C CA . VAL D 1 367 ? 45.360 -23.398 23.303 1.00 24.55 364 VAL C CA 1
ATOM 11652 C C . VAL D 1 367 ? 46.288 -22.348 23.804 1.00 23.50 364 VAL C C 1
ATOM 11653 O O . VAL D 1 367 ? 45.915 -21.180 23.914 1.00 24.64 364 VAL C O 1
ATOM 11657 N N . PRO D 1 368 ? 47.522 -22.733 24.174 1.00 25.01 365 PRO C N 1
ATOM 11658 C CA . PRO D 1 368 ? 48.445 -21.757 24.735 1.00 24.44 365 PRO C CA 1
ATOM 11659 C C . PRO D 1 368 ? 49.088 -20.878 23.674 1.00 26.11 365 PRO C C 1
ATOM 11660 O O . PRO D 1 368 ? 49.097 -21.243 22.473 1.00 26.02 365 PRO C O 1
ATOM 11664 N N . PRO D 1 369 ? 49.532 -19.689 24.060 1.00 25.66 366 PRO C N 1
ATOM 11665 C CA . PRO D 1 369 ? 50.041 -18.754 23.067 1.00 24.76 366 PRO C CA 1
ATOM 11666 C C . PRO D 1 369 ? 51.510 -18.906 22.687 1.00 28.26 366 PRO C C 1
ATOM 11667 O O . PRO D 1 369 ? 52.299 -19.523 23.413 1.00 25.36 366 PRO C O 1
ATOM 11671 N N . THR D 1 370 ? 51.873 -18.334 21.530 1.00 23.85 367 THR C N 1
ATOM 11672 C CA . THR D 1 370 ? 53.217 -17.912 21.270 1.00 23.32 367 THR C CA 1
ATOM 11673 C C . THR D 1 370 ? 53.462 -16.527 21.830 1.00 26.10 367 THR C C 1
ATOM 11674 O O . THR D 1 370 ? 53.050 -15.519 21.245 1.00 24.22 367 THR C O 1
ATOM 11678 N N . ILE D 1 371 ? 54.123 -16.445 22.994 1.00 25.51 368 ILE C N 1
ATOM 11679 C CA . ILE D 1 371 ? 54.488 -15.150 23.524 1.00 25.38 368 ILE C CA 1
ATOM 11680 C C . ILE D 1 371 ? 55.644 -14.518 22.762 1.00 24.10 368 ILE C C 1
ATOM 11681 O O . ILE D 1 371 ? 56.298 -15.201 21.957 1.00 30.17 368 ILE C O 1
ATOM 11686 N N . ASN D 1 372 ? 55.785 -13.190 22.928 1.00 24.96 369 ASN C N 1
ATOM 11687 C CA . ASN D 1 372 ? 56.872 -12.377 22.387 1.00 23.93 369 ASN C CA 1
ATOM 11688 C C . ASN D 1 372 ? 56.725 -12.178 20.857 1.00 23.26 369 ASN C C 1
ATOM 11689 O O . ASN D 1 372 ? 57.597 -11.611 20.237 1.00 27.78 369 ASN C O 1
ATOM 11694 N N . LEU D 1 373 ? 55.604 -12.591 20.329 1.00 24.93 370 LEU C N 1
ATOM 11695 C CA . LEU D 1 373 ? 55.384 -12.462 18.850 1.00 25.78 370 LEU C CA 1
ATOM 11696 C C . LEU D 1 373 ? 54.881 -11.033 18.541 1.00 25.67 370 LEU C C 1
ATOM 11697 O O . LEU D 1 373 ? 53.741 -10.821 18.135 1.00 30.63 370 LEU C O 1
ATOM 11702 N N . ASP D 1 374 ? 55.771 -10.069 18.740 1.00 29.38 371 ASP C N 1
ATOM 11703 C CA . ASP D 1 374 ? 55.441 -8.647 18.679 1.00 29.41 371 ASP C CA 1
ATOM 11704 C C . ASP D 1 374 ? 55.301 -8.164 17.243 1.00 32.29 371 ASP C C 1
ATOM 11705 O O . ASP D 1 374 ? 54.356 -7.431 16.926 1.00 30.11 371 ASP C O 1
ATOM 11710 N N . ASN D 1 375 ? 56.233 -8.613 16.406 1.00 34.58 372 ASN C N 1
ATOM 11711 C CA A ASN D 1 375 ? 56.338 -8.214 15.001 0.50 34.50 372 ASN C CA 1
ATOM 11712 C CA B ASN D 1 375 ? 56.347 -8.195 15.018 0.50 33.85 372 ASN C CA 1
ATOM 11713 C C . ASN D 1 375 ? 56.580 -9.438 14.137 1.00 32.62 372 ASN C C 1
ATOM 11714 O O . ASN D 1 375 ? 57.719 -9.745 13.789 1.00 34.84 372 ASN C O 1
ATOM 11723 N N . PRO D 1 376 ? 55.508 -10.167 13.793 1.00 32.62 373 PRO C N 1
ATOM 11724 C CA . PRO D 1 376 ? 55.718 -11.384 13.016 1.00 32.53 373 PRO C CA 1
ATOM 11725 C C . PRO D 1 376 ? 56.277 -11.108 11.627 1.00 36.99 373 PRO C C 1
ATOM 11726 O O . PRO D 1 376 ? 56.059 -10.025 11.093 1.00 37.35 373 PRO C O 1
ATOM 11730 N N . GLU D 1 377 ? 57.011 -12.071 11.081 1.00 37.23 374 GLU C N 1
ATOM 11731 C CA . GLU D 1 377 ? 57.418 -12.034 9.671 1.00 37.50 374 GLU C CA 1
ATOM 11732 C C . GLU D 1 377 ? 56.186 -11.909 8.789 1.00 39.84 374 GLU C C 1
ATOM 11733 O O . GLU D 1 377 ? 55.117 -12.441 9.114 1.00 37.42 374 GLU C O 1
ATOM 11739 N N . GLU D 1 378 ? 56.372 -11.269 7.638 1.00 43.85 375 GLU C N 1
ATOM 11740 C CA . GLU D 1 378 ? 55.314 -11.152 6.646 1.00 45.22 375 GLU C CA 1
ATOM 11741 C C . GLU D 1 378 ? 55.045 -12.471 5.942 1.00 42.14 375 GLU C C 1
ATOM 11742 O O . GLU D 1 378 ? 55.935 -13.329 5.847 1.00 46.25 375 GLU C O 1
ATOM 11748 N N . GLY D 1 379 ? 53.811 -12.635 5.477 1.00 41.64 376 GLY C N 1
ATOM 11749 C CA . GLY D 1 379 ? 53.453 -13.716 4.566 1.00 44.95 376 GLY C CA 1
ATOM 11750 C C . GLY D 1 379 ? 53.307 -15.097 5.176 1.00 43.69 376 GLY C C 1
ATOM 11751 O O . GLY D 1 379 ? 53.300 -16.112 4.471 1.00 48.36 376 GLY C O 1
ATOM 11752 N N . LEU D 1 380 ? 53.179 -15.165 6.491 1.00 41.69 377 LEU C N 1
ATOM 11753 C CA . LEU D 1 380 ? 53.084 -16.458 7.146 1.00 39.50 377 LEU C CA 1
ATOM 11754 C C . LEU D 1 380 ? 51.740 -17.079 6.843 1.00 35.12 377 LEU C C 1
ATOM 11755 O O . LEU D 1 380 ? 51.640 -18.285 6.639 1.00 37.16 377 LEU C O 1
ATOM 11760 N N . GLY D 1 381 ? 50.692 -16.263 6.871 1.00 34.81 378 GLY C N 1
ATOM 11761 C CA . GLY D 1 381 ? 49.368 -16.720 6.511 1.00 32.73 378 GLY C CA 1
ATOM 11762 C C . GLY D 1 381 ? 48.692 -17.713 7.450 1.00 32.58 378 GLY C C 1
ATOM 11763 O O . GLY D 1 381 ? 47.781 -18.421 7.033 1.00 34.24 378 GLY C O 1
ATOM 11764 N N . VAL D 1 382 ? 49.146 -17.812 8.710 1.00 34.26 379 VAL C N 1
ATOM 11765 C CA . VAL D 1 382 ? 48.488 -18.701 9.683 1.00 33.24 379 VAL C CA 1
ATOM 11766 C C . VAL D 1 382 ? 48.332 -17.981 11.010 1.00 30.61 379 VAL C C 1
ATOM 11767 O O . VAL D 1 382 ? 49.035 -17.030 11.263 1.00 31.12 379 VAL C O 1
ATOM 11771 N N . ASP D 1 383 ? 47.415 -18.482 11.819 1.00 28.27 380 ASP C N 1
ATOM 11772 C CA . ASP D 1 383 ? 47.114 -17.961 13.153 1.00 29.52 380 ASP C CA 1
ATOM 11773 C C . ASP D 1 383 ? 48.104 -18.577 14.132 1.00 27.33 380 ASP C C 1
ATOM 11774 O O . ASP D 1 383 ? 48.009 -19.763 14.417 1.00 26.61 380 ASP C O 1
ATOM 11779 N N . LEU D 1 384 ? 49.026 -17.756 14.613 1.00 25.44 381 LEU C N 1
ATOM 11780 C CA . LEU D 1 384 ? 50.120 -18.189 15.463 1.00 25.98 381 LEU C CA 1
ATOM 11781 C C . LEU D 1 384 ? 49.802 -17.977 16.945 1.00 25.65 381 LEU C C 1
ATOM 11782 O O . LEU D 1 384 ? 50.702 -18.042 17.791 1.00 26.28 381 LEU C O 1
ATOM 11787 N N . VAL D 1 385 ? 48.539 -17.738 17.246 1.00 26.57 382 VAL C N 1
ATOM 11788 C CA . VAL D 1 385 ? 48.097 -17.527 18.649 1.00 26.28 382 VAL C CA 1
ATOM 11789 C C . VAL D 1 385 ? 49.080 -16.609 19.409 1.00 28.66 382 VAL C C 1
ATOM 11790 O O . VAL D 1 385 ? 49.594 -16.940 20.497 1.00 30.29 382 VAL C O 1
ATOM 11794 N N . PRO D 1 386 ? 49.306 -15.395 18.870 1.00 28.26 383 PRO C N 1
ATOM 11795 C CA . PRO D 1 386 ? 50.188 -14.492 19.556 1.00 28.58 383 PRO C CA 1
ATOM 11796 C C . PRO D 1 386 ? 49.695 -14.080 20.951 1.00 27.70 383 PRO C C 1
ATOM 11797 O O . PRO D 1 386 ? 48.516 -13.808 21.142 1.00 26.93 383 PRO C O 1
ATOM 11801 N N . HIS D 1 387 ? 50.630 -14.061 21.901 1.00 27.70 384 HIS C N 1
ATOM 11802 C CA . HIS D 1 387 ? 50.509 -13.372 23.190 1.00 28.58 384 HIS C CA 1
ATOM 11803 C C . HIS D 1 387 ? 49.618 -13.973 24.238 1.00 27.88 384 HIS C C 1
ATOM 11804 O O . HIS D 1 387 ? 50.028 -14.066 25.414 1.00 29.53 384 HIS C O 1
ATOM 11811 N N . VAL D 1 388 ? 48.409 -14.343 23.879 1.00 27.62 385 VAL C N 1
ATOM 11812 C CA . VAL D 1 388 ? 47.438 -14.812 24.872 1.00 30.62 385 VAL C CA 1
ATOM 11813 C C . VAL D 1 388 ? 46.748 -16.081 24.448 1.00 28.27 385 VAL C C 1
ATOM 11814 O O . VAL D 1 388 ? 46.506 -16.317 23.267 1.00 29.78 385 VAL C O 1
ATOM 11818 N N . ALA D 1 389 ? 46.420 -16.914 25.427 1.00 27.79 386 ALA C N 1
ATOM 11819 C CA . ALA D 1 389 ? 45.729 -18.175 25.190 1.00 27.81 386 ALA C CA 1
ATOM 11820 C C . ALA D 1 389 ? 44.378 -17.998 24.485 1.00 29.01 386 ALA C C 1
ATOM 11821 O O . ALA D 1 389 ? 43.746 -16.939 24.564 1.00 27.87 386 ALA C O 1
ATOM 11823 N N . ARG D 1 390 ? 43.943 -19.054 23.813 1.00 30.69 387 ARG C N 1
ATOM 11824 C CA . ARG D 1 390 ? 42.735 -19.040 23.026 1.00 30.26 387 ARG C CA 1
ATOM 11825 C C . ARG D 1 390 ? 41.809 -20.119 23.485 1.00 28.99 387 ARG C C 1
ATOM 11826 O O . ARG D 1 390 ? 42.178 -21.301 23.494 1.00 29.95 387 ARG C O 1
ATOM 11834 N N . LYS D 1 391 ? 40.578 -19.747 23.826 1.00 27.47 388 LYS C N 1
ATOM 11835 C CA . LYS D 1 391 ? 39.541 -20.739 24.053 1.00 30.63 388 LYS C CA 1
ATOM 11836 C C . LYS D 1 391 ? 39.070 -21.263 22.697 1.00 29.69 388 LYS C C 1
ATOM 11837 O O . LYS D 1 391 ? 38.843 -20.477 21.779 1.00 30.95 388 LYS C O 1
ATOM 11843 N N . VAL D 1 392 ? 38.973 -22.588 22.570 1.00 29.67 389 VAL C N 1
ATOM 11844 C CA . VAL D 1 392 ? 38.438 -23.252 21.385 1.00 31.85 389 VAL C CA 1
ATOM 11845 C C . VAL D 1 392 ? 37.202 -24.071 21.722 1.00 34.20 389 VAL C C 1
ATOM 11846 O O . VAL D 1 392 ? 36.880 -24.301 22.898 1.00 34.52 389 VAL C O 1
ATOM 11850 N N . GLU D 1 393 ? 36.511 -24.506 20.671 1.00 34.99 390 GLU C N 1
ATOM 11851 C CA . GLU D 1 393 ? 35.266 -25.238 20.801 1.00 41.88 390 GLU C CA 1
ATOM 11852 C C . GLU D 1 393 ? 35.229 -26.403 19.826 1.00 36.41 390 GLU C C 1
ATOM 11853 O O . GLU D 1 393 ? 35.584 -26.245 18.655 1.00 38.71 390 GLU C O 1
ATOM 11859 N N . SER D 1 394 ? 34.783 -27.558 20.305 1.00 35.21 391 SER C N 1
ATOM 11860 C CA . SER D 1 394 ? 34.689 -28.766 19.499 1.00 38.07 391 SER C CA 1
ATOM 11861 C C . SER D 1 394 ? 35.993 -29.097 18.766 1.00 36.09 391 SER C C 1
ATOM 11862 O O . SER D 1 394 ? 35.991 -29.467 17.587 1.00 34.19 391 SER C O 1
ATOM 11865 N N . MET D 1 395 ? 37.120 -28.935 19.456 1.00 30.88 392 MET C N 1
ATOM 11866 C CA . MET D 1 395 ? 38.399 -29.356 18.886 1.00 29.74 392 MET C CA 1
ATOM 11867 C C . MET D 1 395 ? 38.596 -30.837 19.165 1.00 30.85 392 MET C C 1
ATOM 11868 O O . MET D 1 395 ? 38.694 -31.266 20.325 1.00 29.23 392 MET C O 1
ATOM 11873 N N . GLU D 1 396 ? 38.608 -31.636 18.105 1.00 27.78 393 GLU C N 1
ATOM 11874 C CA . GLU D 1 396 ? 38.614 -33.100 18.251 1.00 29.06 393 GLU C CA 1
ATOM 11875 C C . GLU D 1 396 ? 40.011 -33.685 18.096 1.00 27.48 393 GLU C C 1
ATOM 11876 O O . GLU D 1 396 ? 40.265 -34.788 18.583 1.00 30.43 393 GLU C O 1
ATOM 11882 N N . TYR D 1 397 ? 40.875 -33.010 17.343 1.00 25.47 394 TYR C N 1
ATOM 11883 C CA . TYR D 1 397 ? 42.231 -33.497 17.019 1.00 24.53 394 TYR C CA 1
ATOM 11884 C C . TYR D 1 397 ? 43.199 -32.369 17.182 1.00 23.47 394 TYR C C 1
ATOM 11885 O O . TYR D 1 397 ? 42.863 -31.206 16.894 1.00 24.76 394 TYR C O 1
ATOM 11894 N N . ALA D 1 398 ? 44.409 -32.690 17.615 1.00 21.07 395 ALA C N 1
ATOM 11895 C CA . ALA D 1 398 ? 45.497 -31.716 17.718 1.00 21.66 395 ALA C CA 1
ATOM 11896 C C . ALA D 1 398 ? 46.793 -32.447 17.422 1.00 22.40 395 ALA C C 1
ATOM 11897 O O . ALA D 1 398 ? 46.898 -33.663 17.633 1.00 25.29 395 ALA C O 1
ATOM 11899 N N . MET D 1 399 ? 47.739 -31.718 16.847 1.00 22.96 396 MET C N 1
ATOM 11900 C CA . MET D 1 399 ? 48.964 -32.227 16.328 1.00 22.95 396 MET C CA 1
ATOM 11901 C C . MET D 1 399 ? 50.149 -31.572 16.997 1.00 22.49 396 MET C C 1
ATOM 11902 O O . MET D 1 399 ? 50.115 -30.393 17.343 1.00 24.20 396 MET C O 1
ATOM 11907 N N . CYS D 1 400 ? 51.249 -32.314 17.136 1.00 24.12 397 CYS C N 1
ATOM 11908 C CA A CYS D 1 400 ? 52.481 -31.702 17.584 0.50 24.11 397 CYS C CA 1
ATOM 11909 C CA B CYS D 1 400 ? 52.477 -31.816 17.684 0.50 25.71 397 CYS C CA 1
ATOM 11910 C C . CYS D 1 400 ? 53.646 -32.195 16.745 1.00 24.93 397 CYS C C 1
ATOM 11911 O O . CYS D 1 400 ? 53.739 -33.360 16.387 1.00 28.05 397 CYS C O 1
ATOM 11916 N N . ASN D 1 401 ? 54.504 -31.253 16.371 1.00 24.68 398 ASN C N 1
ATOM 11917 C CA . ASN D 1 401 ? 55.682 -31.507 15.544 1.00 25.18 398 ASN C CA 1
ATOM 11918 C C . ASN D 1 401 ? 57.007 -31.290 16.267 1.00 24.81 398 ASN C C 1
ATOM 11919 O O . ASN D 1 401 ? 57.162 -30.304 16.992 1.00 25.90 398 ASN C O 1
ATOM 11924 N N . SER D 1 402 ? 57.986 -32.142 15.980 1.00 24.59 399 SER C N 1
ATOM 11925 C CA . SER D 1 402 ? 59.372 -31.895 16.354 1.00 26.32 399 SER C CA 1
ATOM 11926 C C . SER D 1 402 ? 60.276 -32.166 15.154 1.00 27.63 399 SER C C 1
ATOM 11927 O O . SER D 1 402 ? 60.184 -33.224 14.549 1.00 25.29 399 SER C O 1
ATOM 11930 N N . PHE D 1 403 ? 61.177 -31.247 14.886 1.00 30.09 400 PHE C N 1
ATOM 11931 C CA . PHE D 1 403 ? 62.091 -31.343 13.731 1.00 34.54 400 PHE C CA 1
ATOM 11932 C C . PHE D 1 403 ? 63.518 -31.105 14.186 1.00 37.22 400 PHE C C 1
ATOM 11933 O O . PHE D 1 403 ? 63.900 -29.962 14.401 1.00 47.08 400 PHE C O 1
ATOM 11941 N N . GLY D 1 404 ? 64.315 -32.167 14.297 1.00 35.15 401 GLY C N 1
ATOM 11942 C CA . GLY D 1 404 ? 65.629 -32.093 14.907 1.00 34.86 401 GLY C CA 1
ATOM 11943 C C . GLY D 1 404 ? 66.846 -32.067 13.999 1.00 37.09 401 GLY C C 1
ATOM 11944 O O . GLY D 1 404 ? 66.747 -32.219 12.766 1.00 35.29 401 GLY C O 1
ATOM 11945 N N . PHE D 1 405 ? 68.000 -31.872 14.617 1.00 36.51 402 PHE C N 1
ATOM 11946 C CA . PHE D 1 405 ? 69.281 -31.802 13.910 1.00 41.65 402 PHE C CA 1
ATOM 11947 C C . PHE D 1 405 ? 69.522 -33.082 13.108 1.00 38.91 402 PHE C C 1
ATOM 11948 O O . PHE D 1 405 ? 69.157 -34.174 13.521 1.00 33.30 402 PHE C O 1
ATOM 11956 N N . GLY D 1 406 ? 70.125 -32.949 11.936 1.00 38.71 403 GLY C N 1
ATOM 11957 C CA . GLY D 1 406 ? 70.243 -34.068 11.036 1.00 40.60 403 GLY C CA 1
ATOM 11958 C C . GLY D 1 406 ? 69.027 -34.234 10.150 1.00 36.83 403 GLY C C 1
ATOM 11959 O O . GLY D 1 406 ? 68.964 -35.164 9.367 1.00 40.45 403 GLY C O 1
ATOM 11960 N N . GLY D 1 407 ? 68.045 -33.347 10.295 1.00 35.54 404 GLY C N 1
ATOM 11961 C CA . GLY D 1 407 ? 66.816 -33.425 9.509 1.00 32.71 404 GLY C CA 1
ATOM 11962 C C . GLY D 1 407 ? 65.787 -34.433 9.940 1.00 30.74 404 GLY C C 1
ATOM 11963 O O . GLY D 1 407 ? 64.859 -34.738 9.195 1.00 29.87 404 GLY C O 1
ATOM 11964 N N . THR D 1 408 ? 65.872 -34.897 11.199 1.00 30.08 405 THR C N 1
ATOM 11965 C CA . THR D 1 408 ? 64.943 -35.911 11.669 1.00 29.11 405 THR C CA 1
ATOM 11966 C C . THR D 1 408 ? 63.606 -35.263 12.100 1.00 28.98 405 THR C C 1
ATOM 11967 O O . THR D 1 408 ? 63.572 -34.382 12.973 1.00 30.86 405 THR C O 1
ATOM 11971 N N . ASN D 1 409 ? 62.502 -35.701 11.488 1.00 24.56 406 ASN C N 1
ATOM 11972 C CA . ASN D 1 409 ? 61.207 -35.086 11.695 1.00 23.36 406 ASN C CA 1
ATOM 11973 C C . ASN D 1 409 ? 60.192 -36.075 12.192 1.00 22.67 406 ASN C C 1
ATOM 11974 O O . ASN D 1 409 ? 60.182 -37.252 11.800 1.00 26.23 406 ASN C O 1
ATOM 11979 N N . GLY D 1 410 ? 59.321 -35.604 13.095 1.00 24.03 407 GLY C N 1
ATOM 11980 C CA . GLY D 1 410 ? 58.219 -36.374 13.563 1.00 20.75 407 GLY C CA 1
ATOM 11981 C C . GLY D 1 410 ? 56.977 -35.538 13.832 1.00 20.24 407 GLY C C 1
ATOM 11982 O O . GLY D 1 410 ? 57.080 -34.354 14.127 1.00 24.28 407 GLY C O 1
ATOM 11983 N N . SER D 1 411 ? 55.824 -36.169 13.725 1.00 20.78 408 SER C N 1
ATOM 11984 C CA . SER D 1 411 ? 54.547 -35.551 14.011 1.00 21.54 408 SER C CA 1
ATOM 11985 C C . SER D 1 411 ? 53.645 -36.582 14.684 1.00 22.94 408 SER C C 1
ATOM 11986 O O . SER D 1 411 ? 53.639 -37.764 14.329 1.00 23.48 408 SER C O 1
ATOM 11989 N N . LEU D 1 412 ? 52.923 -36.167 15.731 1.00 22.76 409 LEU C N 1
ATOM 11990 C CA . LEU D 1 412 ? 51.936 -36.974 16.371 1.00 19.85 409 LEU C CA 1
ATOM 11991 C C . LEU D 1 412 ? 50.587 -36.281 16.318 1.00 20.02 409 LEU C C 1
ATOM 11992 O O . LEU D 1 412 ? 50.532 -35.037 16.420 1.00 24.27 409 LEU C O 1
ATOM 11997 N N . ILE D 1 413 ? 49.539 -37.062 16.202 1.00 20.48 410 ILE C N 1
ATOM 11998 C CA . ILE D 1 413 ? 48.185 -36.585 16.284 1.00 21.69 410 ILE C CA 1
ATOM 11999 C C . ILE D 1 413 ? 47.423 -37.306 17.382 1.00 23.13 410 ILE C C 1
ATOM 12000 O O . ILE D 1 413 ? 47.412 -38.546 17.461 1.00 21.00 410 ILE C O 1
ATOM 12005 N N . PHE D 1 414 ? 46.815 -36.494 18.240 1.00 24.31 411 PHE C N 1
ATOM 12006 C CA . PHE D 1 414 ? 45.980 -36.944 19.305 1.00 24.88 411 PHE C CA 1
ATOM 12007 C C . PHE D 1 414 ? 44.527 -36.630 19.024 1.00 24.91 411 PHE C C 1
ATOM 12008 O O . PHE D 1 414 ? 44.219 -35.586 18.445 1.00 24.25 411 PHE C O 1
ATOM 12016 N N . LYS D 1 415 ? 43.638 -37.477 19.536 1.00 25.86 412 LYS C N 1
ATOM 12017 C CA . LYS D 1 415 ? 42.202 -37.287 19.444 1.00 26.14 412 LYS C CA 1
ATOM 12018 C C . LYS D 1 415 ? 41.579 -37.141 20.831 1.00 29.01 412 LYS C C 1
ATOM 12019 O O . LYS D 1 415 ? 41.966 -37.849 21.754 1.00 28.05 412 LYS C O 1
ATOM 12025 N N . ARG D 1 416 ? 40.648 -36.187 20.948 1.00 29.82 413 ARG C N 1
ATOM 12026 C CA . ARG D 1 416 ? 39.912 -35.905 22.198 1.00 30.93 413 ARG C CA 1
ATOM 12027 C C . ARG D 1 416 ? 39.074 -37.153 22.551 1.00 32.51 413 ARG C C 1
ATOM 12028 O O . ARG D 1 416 ? 38.610 -37.820 21.693 1.00 32.93 413 ARG C O 1
ATOM 12036 N N . MET D 1 417 ? 38.807 -37.505 23.784 1.00 32.30 414 MET C N 1
ATOM 12037 C CA . MET D 1 417 ? 37.954 -38.686 23.960 1.00 36.86 414 MET C CA 1
ATOM 12038 C C . MET D 1 417 ? 36.463 -38.398 23.687 1.00 42.84 414 MET C C 1
ATOM 12039 O O . MET D 1 417 ? 36.022 -37.238 23.727 1.00 47.81 414 MET C O 1
#

Radius of gyration: 36.44 Å; Cα contacts (8 Å, |Δi|>4): 5394; chains: 4; bounding box: 98×74×102 Å

B-factor: mean 34.8, std 9.5, range [16.92, 94.01]

Nearest PDB structures (foldseek):
  4jrh-assembly1_A  TM=1.001E+00  e=1.295E-94  Vibrio cholerae O1 biovar El Tor str. N16961
  4jga-assembly1_B  TM=9.771E-01  e=2.271E-63  Rickettsia rickettsii str. 'Sheila Smith'
  4xox-assembly1_B  TM=9.645E-01  e=7.426E-50  Vibrio cholerae O1 biovar El Tor
  2wgg-assembly1_A  TM=9.524E-01  e=1.899E-49  Mycobacterium tuberculosis
  4c6v-assembly1_A  TM=9.467E-01  e=2.598E-49  Mycobacterium tuberculosis H37Rv

Secondary structure (DSSP, 8-state):
---EEEEEEEEEBTTBSSHHHHHHHHHTT---EEE--SS--TT-S--EEEPPPS--GGGTS-HHHHTTS-HHHHHHHHHHHHHHHHHT----TTTGGGEEEEEE-SS--HHHHHHHHHHHHHH-GGGS-TTHHHHHSTTHHHHHHHHHHT--S-EE-B--GGGHHHHHHHHHHHHHHHTS-SEEEEEEEE---SHHHHHHHHHTT-B---TT-GGGS--TTBTT--SB-BB-EEEEEEEEEHHHHHHHT----EEEEEEEEEE--S-SSSPPTT-HHHHHHHHHHHHHHT--GGGEEEEE----S-HHHHHHHHHHHHHHHHHHHHHH-EEE-THHHH-B-GGGHHHHHHHHHHHHHHHTEE--BTT-SSBPTT--SB--BSS-EE-SS--EEEEEEEEGGGEEEEEEEEE-/---EEEEEEEEEBTTBSSHHHHHHHHHTT---EEE--SS--TT-S--EEE---S--GGGTS-HHHHTTS-HHHHHHHHHHHHHHHHHT----TTTGGGEEEEEE-SS--HHHHHHHHHHHHHH-GGGS-TTHHHHHSTTHHHHHHHHHHT--S-EE-B--GGGHHHHHHHHHHHHHHHTS-SEEEEEEEE---SHHHHHHHHHTT-B---TT-GGGS--TTBTT--SB-BB-EEEEEEEEEHHHHHHTT----EEEEEEEEEE--S-SSSPPTT-HHHHHHHHHHHHHHT--GGGEEEEE----S-HHHHHHHHHHHHHHHHHHHHHH-EEE-THHHH-B-GGGHHHHHHHHHHHHHHHTEE--BTT-SSBPTT--SB--BSS-EE-SS--EEEEEEEEGGGEEEEEEEEE-/-PPPEEEEEEEEEBTTBSSHHHHHHHHHTT---EEE--SS--TT-S--EEE---S--GGGTS-HHHHTT--HHHHHHHHHHHHHHHHHT----TTTGGGEEEEEE-SS--HHHHHHHHHHHHHH-GGGS-TTHHHHHSTTHHHHHHHHHHT--S-EE-B--GGGHHHHHHHHHHHHHHHTS-SEEEEEEEE---SHHHHHHHHHTT-B---TT-HHHH--TTBTT--SB-BB-EEEEEEEEEHHHHHHHT----EEEEEEEEEE--S-SSSPPTT-HHHHHHHHHHHHHHT--GGGEEEEE----S-HHHHHHHHHHHHHH-GGGTTT-SEEE-THHHH-B-GGGHHHHHHHHHHHHHHHTEE--BTT-SSBPTT--SB--BSS-EE-SS--EEEEEEEEGGGEEEEEEEE--/---EEEEEEEEEBTTBSSHHHHHHHHHTT---EEE--SS--TT-S--EEE---S--GGGTS-HHHHTTS-HHHHHHHHHHHHHHHHHT----TTTGGGEEEEEE-SS--HHHHHHHHHHHHHH-GGGS-TTHHHHHSTTHHHHHHHHHHT--S-EE-B--GGGHHHHHHHHHHHHHHHTS-SEEEEEEEE---SHHHHHHHHHTT-B---TT-HHHH--TTBTT--SB-BB-EEEEEEEEEHHHHHHTT----EEEEEEEEEE--S-SSSPPTT-HHHHHHHHHHHHHHT--GGGEEEEE----S-HHHHHHHHHHHHHHHHHHHHHH-EEE-THHHH-B-GGGHHHHHHHHHHHHHHHTEE--BTT-SSBPTT--SB--BSS-EE-SS--EEEEEEEETTTEEEEEEEEE-

Sequence (1649 aa):
KRRVVVTGMGMLSPVGNTVESSWKALLAGQSGIVNIEHFDTTNFSTRFAGLVKGFDCEQYMSKKDARKMDLFIQYGIAAGIQALEDSGLEVNEENAARIGVAIGSGIGGLELIETGHQALIEKGPRKVSPFFVPSTIVNMIAGNLSIMRRGLRGPNIAISTACTTGLHNIGHAARRMIAYGDADAMVAGGAEKASTPLGMAGFGAAKALSTRNDDEPQKASRPWDKDRDGFVLGDGAGIMVLEEYEHAKARGAKIYAEVVGFGMSGDAYHMTSPSEDGSGGALAMEAAMRDAGVTGEQIGYVNAHGTSTPAGDVAEVKGIKRALGEAGTKQVLVSSTKSMTGHLLGAAGSVEAIITVMSLVDQMVPPTINLDNPEEGLGVDLVPHVARKVESMEYAMCNSFGFGGTNGSLIFKRMKRRVVVTGMGMLSPVGNTVESSWKALLAGQSGIVNIEHFDTTNFSTRFAGLVKGFDCEQYMSKKDARKMDLFIQYGIAAGIQALEDSGLEVNEENAARIGVAIGSGIGGLELIETGHQALIEKGPRKVSPFFVPSTIVNMIAGNLSIMRGLRGPNIAISTACTTGLHNIGHAARRMIAYGDADAMVAGGAEKASTPLGMAGFGAAKALSTRNDEPQKASRPWDKDRDGFVLGDGAGIMVLEEYEHAKARGAKIYAEVVGFGMSGDAYHMTSPSEDGSGGALAMEAAMRDAGVTGEEQIGYVNAHGTSTPAGDVAEVKGIKRALGEAGTKQVLVSSTKSMTGHLLGAAGSVEAIITVMSLVDQMVPPTINLDNNPEEGLGVDLVPHVARKVESMEYAMCCNSFGFGGTNGSLIFKRMKRRVVVTGMGMLSPVGNTVESSWKALLAGQSGIVNIEHFDTTNFSTRRFAGLVKGFDCEQYMSKKDARKMDLFIQYGIAAGIQALEDSGLEVNEENAARIGVAIGSGIGGLELIETGHQALIEKGPRKVSPFFVPSTIVNMIAGNLSIMRGLRGPNIAISTACTTGLHNIGHAARRMIAYGDADAMVAGGAEKASTPLGMAGFGAAKALSTRNDEPQKASRPWDKDRDGFVLGDGAGIMVLEEYEHAKARGAKIYAEVVGFGMSGDAYHMTSPSEDGSGGALAMEAAMRDAGVTGEQIGYVNAHGTSTPAGDVAEVKGIKRALGEAGTKQVLVSSTKSMTGHLLGAAGSVEAIITVMSLVDQMVPPTINLDNPEEGLGVDLVPHVARKVESMEYAMCNSFGFGGTNGSLIFKRMSKRRVVVTGMGMLSPVGNTVESSWKALLAGQSGIVNIEHFDTTNFSTRFAGLVKGFDCEQYMSKKDARKMDLFIQYGIAAGIQALEDSGLEVNEENAARIGVAIGSGIGGLELIETGHQALIEKGPRKVSPFFVPSTIVNMIAGNLSIMRGLRGPNIAISTACTTGLHNIGHAARMIAYGDADAMVAGGAEKASTPLGMAGFGAAKALSTRNDDEPQKASRPWDKDRDGFVLGDGAGIMVLEEYEHAKARGAKIYAEVVGFGMSGDAYHMTSPSEDGSGGALAMEAAMRDAGVTGEQIGYVNAHGTSTPAGDVAEVKGIKRALGEAGTKQVLVSSTKSMTGHLLGAAGSVEAIITVMSLVDQMVPPTINLDNNPEEGLGVDLVPHVARKVESMEYAMCCNSFGFGGTNGSLIFKRM

Organism: Vibrio cholerae serotype O1 (strain ATCC 39315 / El Tor Inaba N16961) (NCBI:txid243277)